Protein 3POP (pdb70)

InterPro domains:
  IPR006093 Oxygen oxidoreductase covalent FAD-binding site [PS00862] (32-65)
  IPR006094 FAD linked oxidase, N-terminal [PF01565] (33-160)
  IPR012951 Berberine/berberine-like [PF08031] (444-496)
  IPR016166 FAD-binding domain, PCMH-type [PS51387] (28-208)
  IPR016169 FAD-binding, type PCMH, subdomain 2 [G3DSA:3.30.465.10] (14-486)
  IPR036318 FAD-binding, type PCMH-like superfamily [SSF56176] (8-204)
  IPR050416 FAD-linked Oxidoreductases in Biosynthetic Pathways [PTHR42973] (25-492)

Sequence (1972 aa):
PPFTVGREDPRYIELSHSDNHRFVVEPEEFFLPATPDDVVASLQKAVTEGRGVACRSSGGHCGQDFVGTPRRDLVLDLHNLHAIGPAADGAGVRVGSGATVDQVQKALFRRWNAALPLGACSAVGMGGLVAGGGYGPLSRQLGLVVDHLHAVEVAVVDESRTVRLVTARADDTGDLGELFWAHTGGGGGNFGVVTAYEFRSPEHLATEPVGLPRAAGRLHVQKVVFPWAMIDETSFVTVMRRFFEWHERHSEPGSPESSLFATFFVNHVSSGVLQLMVQQDADVDPEGEILARFVASLTEGTGVVGIPRGGVMSWLTGTRYMSQADCGDVMGARSASKSAYHRAAPTDEQLSVLHRHLHADHPGQASYVMFNSYGGEINRRGPSDAAVPQRDSVVKSSWFSAWQDAELDELHLGWLRGLYEEFFAGTGGVPVTGGRTDGCYINYPDADLLDPARNRSGEPWHHLYYKDNYARLRSAKRAWDPLNTFHHSMSIGLPPFTVGREDPRYIELSHSDNHRFVVEPEEFFLPATPDDVVASLQKAVTEGRGVACRSSGGHCGQDFVGTPRRDLVLDLHNLHAIGPAADGAGVRVGSGATVDQVQKALFRRWNAALPLGACSAVGMGGLVAGGGYGPLSRQLGLVVDHLHAVEVAVVDESSRTVRLVTARADDTGDLGELFWAHTGGGGGNFGVVTAYEFRSPEHLATEPVGLPRAAGRLHVQKVVFPWAMIDETSFVTVMRRFFEWHERHSEPGSPESSLFATFFVNHVSSGVLQLMVQQDADVDPEGEILARFVASLTEGTGVVGIPRGGVMSWLTGTRYMSQADCGDVMGARSASKSAYHRAAPTDEQLSVLHRHLHADHPGQASYVMFNSYGGEINRRGPSDAAVPQRDSVVKSSSWFSAWQDAELDELHLGWLRGLYEEFFAGTGGVPVTGGRTDGCYINYPDADLLDDPARNRSGEPWHHLYYKDNYARLRSAKRAWDPLNTFHHSMSIGLPPFTVGREDPRYIELSHSDNHRFVVEPEEFFLPATPDDVVASLQKAVTEGRGVACRSSGGHCGQDFVGTPRRDLVLDLHNLHAIGPAADGAGVRVGSGATVDQVQKALFRRWNAALPLGACSAVGMGGLVAGGGYGPLSRQLGLVVDHLHAVEVAVVDESRTVRLVTARADDTGDLGELFWAHTGGGGGNFGVVTAYEFRSPEHLATEPVGLPRAAGRLHVQKVVFPWAMIDETSFVTVMRRFFEWHERHSEPGSPESSLFATFFVNHVSSGVLQLMVQQDADVDPEGEILARFVASLTEGTGVVGIPRGGVMSWLTGTRYMSQADCGDVMGARSASKSAYHRAAPTDEQLSVLHRHLHADHPGQASYVMFNSYGGEINRRGPSDAAVPQRDSVVKSSWFSAWQDAELDELHLGWLRGLYEEFFAGTGGVPVTGGRTDGCYINYPDADLLDPARNRSGEPWHHLYYKDNYARLRSAKRAWDPLNTFHHSMSIGLPPFTVGREDPRYIELSHSDNHRFVVEPEEFFLPATPDDVVASLQKAVTEGRGVACRSSGGHCGQDFVGTPRRDLVLDLHNLHAIGPAADGAGVRVGSGATVDQVQKALFRRWNAALPLGACSAVGMGGLVAGGGYGPLSRQLGLVVDHLHAVEVAVVDESRTVRLVTARADDTGDLGELFWAHTGGGGGNFGVVTAYEFRSPEHLATEPVGLPRAAGRLHVQKVVFPWAMIDETSFVTVMRRFFEWHERHSEPGSPESSLFATFFVNHVSSGVLQLMVQQDADVDPEGEILARFVASLTEGTGVVGIPRGGVMSWLTGTRYMSQADCGDVMGARSASKSAYHRAAPTDEQLSVLHRHLHADHPGQASYVMFNSYGGEINRRGPSDAAVPQRDSVVKSSWFSAWQDAELDELHLGWLRGLYEEFFAGTGGVPVTGGRTDGCYINYPDADLLDPARNRSGEPWHHLYYKDNYARLRSAKRAWDPLNTFHHSMSIGL

Nearest PDB structures (foldseek):
  3pqb-assembly1_A  TM=1.002E+00  e=0.000E+00  Streptomyces griseoflavus
  2y3s-assembly1_B  TM=9.707E-01  e=9.683E-64  Streptomyces sp. 307-9
  2y3s-assembly1_A  TM=9.681E-01  e=8.863E-63  Streptomyces sp. 307-9
  2y3r-assembly1_A  TM=9.620E-01  e=2.522E-62  Streptomyces sp. 307-9
  2y3r-assembly2_C  TM=9.665E-01  e=1.411E-61  Streptomyces sp. 307-9

Organism: NCBI:txid35619

Secondary structure (DSSP, 8-state):
--EEEETTSTTHHHHT--S-TTS----SEEEE-SSHHHHHHHHHHHHHTT--EEEESS---SSSTTTSS--SEEEE-TT---EEE-TTSSSEEEETT-BHHHHHHHHHHHHSB-----SBTT-BHHHHHHH----TTHHHH--GGGGEEEEEEEEE-TTS-EEEEEEETT--HHHHHHHHHTTTS-TTSS-EEEEEEE---TTT-BTTTTBPBPPSEEEEEEEEEEGGG--HHHHHHHHHHHHHHHHHS--TT-GGGGEEEEEEEE-GGG-EEEEEEEEETTT-TT-HHHHHHHHHHHTTSS---EEEEEEEEHHHHHHHT-B-S-GGGTT-EEEEEEEEESSPPPHHHHHHHHHHHTSSS--TTEEEEEEE--GGGGGS-TTTSS----S-SEEEEEEEEES-GGGHHHHHHHHHHHHHHHTGGGTTS--TTSSB----TTS--GGGG-TTT--SS--HHHHHHGGGHHHHHHHHHHH-TT--S--TTPPP-/--EEEETTSTTHHHHT--SSTTS----SEEEE-SSHHHHHHHHHHHHHTT--EEEESS---SSSTTTSS--SEEEE-TT---EEE-TTSSSEEEETT-BHHHHHHHHHHHHSB-----SBTT-BHHHHHHH----TTHHHH--GGGGEEEEEEEEE-TTS-EEEEEEETT--HHHHHHHHHTTTS-TTSS-EEEEEEE---TTT-BTTTTBPBPPSEEEEEEEEEEGGG--HHHHHHHHHHHHHHHHHS-STT-GGGGEEEEEEEE-GGG-EEEEEEEEETTT-TT-HHHHHHHHHHHTTSS---EEEEEEEEHHHHHHHT-B-S-GGGTT-EEEEEEEEESSPPPHHHHHHHHHHHTSSS--TTEEEEEEE--GGGGGS-TTTSS----S-SEEEEEEEEES-GGGHHHHHHHHHHHHHHHTGGGTTS--TTSSB----TTS--GGGG-TTT--SS--HHHHHHGGGHHHHHHHHHHH-TT--S--TTPPP-/--EEEETTSTTHHHHT--SSTTS----SEEEE-SSHHHHHHHHHHHHHTT--EEEESS---SSSTTTSS--SEEEE-TT---EEE-TTSSSEEEETT-BHHHHHHHHHHHHSB-----SBTT-BHHHHHHH----TTHHHH--GGGGEEEEEEEEE-TTS-EEEEEEETT--HHHHHHHHHTTTS-TTSS-EEEEEEE---TTT-BTTTTBPBPPSEEEEEEEEEEGGG--HHHHHHHHHHHHHHHHHS-STT-GGGGEEEEEEEE-GGG-EEEEEEEEETTT-TT-HHHHHHHHHHHTTT----EEEEEEEEHHHHHHHT-B-S-GGGTT-EEEEEEEEESSPPPHHHHHHHHHHHTSSS--TTEEEEEEE--GGGGGS-TTTSS----S-SEEEEEEEEES-GGGHHHHHHHHHHHHHHHTGGGTTS--TTSSB----TTS--GGGG-TTT--SS--HHHHHHGGGHHHHHHHHHHH-TT--S--TTPPP-/--EEEETTSTTHHHHT--SSTTS----SEEEE-SSHHHHHHHHHHHHHTT--EEEESS---SSSTTTSS--SEEEE-TT---EEE-SSSSSEEEETT-BHHHHHHHHHHHHSB-----SBTT-BHHHHHHH----TTHHHH--GGGGEEEEEEEEE-TTS-EEEEEEETT--HHHHHHHHHTTTS-TTSS-EEEEEEE---TTT-BTTTTBPBPPSEEEEEEEEEEGGG--HHHHHHHHHHHHHHHHHS--TT-GGGGEEEEEEEE-GGG-EEEEEEEEETTT-TT-HHHHHHHHHHHSSSS---EEEEEEEEHHHHHHHT-B-S-GGGTT-EEEEEEEEESSPPPHHHHHHHHHHHTSSS--TTEEEEEEE--GGGGGS-TTTSS----S-SEEEEEEEEES-GGGHHHHHHHHHHHHHHHTGGGTTS--TTSSB----TTS--GGGG-TTT--SS--HHHHHHGGGHHHHHHHHHHH-TT--S--TTPPP-

Structure (mmCIF, N/CA/C/O backbone):
data_3POP
#
_entry.id   3POP
#
_cell.length_a   68.075
_cell.length_b   115.829
_cell.length_c   290.104
_cell.angle_alpha   90.00
_cell.angle_beta   90.00
_cell.angle_gamma   90.00
#
_symmetry.space_group_name_H-M   'P 21 21 21'
#
loop_
_entity.id
_entity.type
_entity.pdbx_description
1 polymer 'GilR oxidase'
2 non-polymer 'FLAVIN-ADENINE DINUCLEOTIDE'
3 water water
#
loop_
_atom_site.group_PDB
_atom_site.id
_atom_site.type_symbol
_atom_site.label_atom_id
_atom_site.label_alt_id
_atom_site.label_comp_id
_atom_site.label_asym_id
_atom_site.label_entity_id
_atom_site.label_seq_id
_atom_site.pdbx_PDB_ins_code
_atom_site.Cartn_x
_atom_site.Cartn_y
_atom_site.Cartn_z
_atom_site.occupancy
_atom_site.B_iso_or_equiv
_atom_site.auth_seq_id
_atom_site.auth_comp_id
_atom_site.auth_asym_id
_atom_site.auth_atom_id
_atom_site.pdbx_PDB_model_num
ATOM 1 N N . PRO A 1 9 ? 36.438 -4.327 10.828 1.00 75.61 6 PRO A N 1
ATOM 2 C CA . PRO A 1 9 ? 37.065 -4.046 9.534 1.00 76.62 6 PRO A CA 1
ATOM 3 C C . PRO A 1 9 ? 36.077 -4.201 8.385 1.00 68.17 6 PRO A C 1
ATOM 4 O O . PRO A 1 9 ? 34.952 -4.649 8.597 1.00 59.91 6 PRO A O 1
ATOM 8 N N . PRO A 1 10 ? 36.501 -3.831 7.181 1.00 58.42 7 PRO A N 1
ATOM 9 C CA . PRO A 1 10 ? 35.650 -3.951 5.994 1.00 45.86 7 PRO A CA 1
ATOM 10 C C . PRO A 1 10 ? 35.704 -5.361 5.421 1.00 48.16 7 PRO A C 1
ATOM 11 O O . PRO A 1 10 ? 36.772 -5.970 5.402 1.00 51.89 7 PRO A O 1
ATOM 15 N N . PHE A 1 11 ? 34.566 -5.871 4.962 1.00 38.25 8 PHE A N 1
ATOM 16 C CA . PHE A 1 11 ? 34.517 -7.207 4.382 1.00 43.58 8 PHE A CA 1
ATOM 17 C C . PHE A 1 11 ? 33.506 -7.305 3.245 1.00 41.31 8 PHE A C 1
ATOM 18 O O . PHE A 1 11 ? 32.680 -6.414 3.050 1.00 31.03 8 PHE A O 1
ATOM 26 N N . THR A 1 12 ? 33.584 -8.400 2.497 1.00 34.47 9 THR A N 1
ATOM 27 C CA . THR A 1 12 ? 32.736 -8.612 1.339 1.00 31.60 9 THR A CA 1
ATOM 28 C C . THR A 1 12 ? 31.870 -9.838 1.559 1.00 36.50 9 THR A C 1
ATOM 29 O O . THR A 1 12 ? 32.320 -10.817 2.139 1.00 38.41 9 THR A O 1
ATOM 33 N N . VAL A 1 13 ? 30.625 -9.783 1.095 1.00 26.16 10 VAL A N 1
ATOM 34 C CA . VAL A 1 13 ? 29.690 -10.892 1.231 1.00 23.26 10 VAL A CA 1
ATOM 35 C C . VAL A 1 13 ? 29.219 -11.319 -0.150 1.00 29.26 10 VAL A C 1
ATOM 36 O O . VAL A 1 13 ? 28.426 -10.634 -0.803 1.00 24.90 10 VAL A O 1
ATOM 40 N N . GLY A 1 14 ? 29.710 -12.463 -0.616 1.00 30.34 11 GLY A N 1
ATOM 41 C CA . GLY A 1 14 ? 29.369 -12.913 -1.947 1.00 28.71 11 GLY A CA 1
ATOM 42 C C . GLY A 1 14 ? 28.211 -13.877 -1.935 1.00 33.64 11 GLY A C 1
ATOM 43 O O . GLY A 1 14 ? 27.693 -14.222 -0.878 1.00 30.21 11 GLY A O 1
ATOM 44 N N . ARG A 1 15 ? 27.819 -14.331 -3.121 1.00 32.86 12 ARG A N 1
ATOM 45 C CA . ARG A 1 15 ? 26.648 -15.189 -3.295 1.00 27.91 12 ARG A CA 1
ATOM 46 C C . ARG A 1 15 ? 26.660 -16.489 -2.486 1.00 30.30 12 ARG A C 1
ATOM 47 O O . ARG A 1 15 ? 25.603 -17.042 -2.190 1.00 42.64 12 ARG A O 1
ATOM 55 N N . GLU A 1 16 ? 27.848 -16.980 -2.153 1.00 34.82 13 GLU A N 1
ATOM 56 C CA . GLU A 1 16 ? 27.973 -18.258 -1.458 1.00 39.66 13 GLU A CA 1
ATOM 57 C C . GLU A 1 16 ? 28.014 -18.096 0.059 1.00 39.68 13 GLU A C 1
ATOM 58 O O . GLU A 1 16 ? 27.951 -19.078 0.798 1.00 41.56 13 GLU A O 1
ATOM 64 N N . ASP A 1 17 ? 28.117 -16.853 0.514 1.00 32.77 14 ASP A N 1
ATOM 65 C CA . ASP A 1 17 ? 28.188 -16.548 1.945 1.00 30.82 14 ASP A CA 1
ATOM 66 C C . ASP A 1 17 ? 26.786 -16.636 2.527 1.00 30.42 14 ASP A C 1
ATOM 67 O O . ASP A 1 17 ? 25.836 -16.137 1.927 1.00 30.22 14 ASP A O 1
ATOM 72 N N . PRO A 1 18 ? 26.637 -17.282 3.696 1.00 34.51 15 PRO A N 1
ATOM 73 C CA . PRO A 1 18 ? 25.295 -17.439 4.267 1.00 28.86 15 PRO A CA 1
ATOM 74 C C . PRO A 1 18 ? 24.640 -16.091 4.607 1.00 25.63 15 PRO A C 1
ATOM 75 O O . PRO A 1 18 ? 23.415 -16.036 4.685 1.00 29.95 15 PRO A O 1
ATOM 79 N N . ARG A 1 19 ? 25.431 -15.037 4.782 1.00 24.50 16 ARG A N 1
ATOM 80 C CA . ARG A 1 19 ? 24.859 -13.734 5.158 1.00 21.17 16 ARG A CA 1
ATOM 81 C C . ARG A 1 19 ? 24.182 -13.084 3.956 1.00 23.49 16 ARG A C 1
ATOM 82 O O . ARG A 1 19 ? 23.407 -12.139 4.093 1.00 24.44 16 ARG A O 1
ATOM 90 N N . TYR A 1 20 ? 24.450 -13.614 2.764 1.00 22.00 17 TYR A N 1
ATOM 91 C CA . TYR A 1 20 ? 23.924 -12.996 1.549 1.00 22.36 17 TYR A CA 1
ATOM 92 C C . TYR A 1 20 ? 22.407 -13.006 1.524 1.00 22.39 17 TYR A C 1
ATOM 93 O O . TYR A 1 20 ? 21.782 -12.081 1.019 1.00 21.75 17 TYR A O 1
ATOM 102 N N . ILE A 1 21 ? 21.809 -14.060 2.071 1.00 26.43 18 ILE A N 1
ATOM 103 C CA . ILE A 1 21 ? 20.356 -14.170 2.086 1.00 26.22 18 ILE A CA 1
ATOM 104 C C . ILE A 1 21 ? 19.687 -13.013 2.829 1.00 24.50 18 ILE A C 1
ATOM 105 O O . ILE A 1 21 ? 18.762 -12.399 2.303 1.00 22.79 18 ILE A O 1
ATOM 110 N N . GLU A 1 22 ? 20.161 -12.716 4.033 1.00 23.34 19 GLU A N 1
ATOM 111 C CA . GLU A 1 22 ? 19.647 -11.573 4.789 1.00 22.29 19 GLU A CA 1
ATOM 112 C C . GLU A 1 22 ? 19.884 -10.259 4.031 1.00 21.70 19 GLU A C 1
ATOM 113 O O . GLU A 1 22 ? 18.969 -9.432 3.908 1.00 20.68 19 GLU A O 1
ATOM 119 N N . LEU A 1 23 ? 21.094 -10.075 3.501 1.00 20.56 20 LEU A N 1
ATOM 120 C CA . LEU A 1 23 ? 21.428 -8.824 2.818 1.00 19.68 20 LEU A CA 1
ATOM 121 C C . LEU A 1 23 ? 20.612 -8.642 1.543 1.00 21.66 20 LEU A C 1
ATOM 122 O O . LEU A 1 23 ? 20.418 -7.515 1.072 1.00 23.77 20 LEU A O 1
ATOM 127 N N . SER A 1 24 ? 20.082 -9.729 0.992 1.00 18.50 21 SER A N 1
ATOM 128 C CA . SER A 1 24 ? 19.383 -9.610 -0.289 1.00 19.13 21 SER A CA 1
ATOM 129 C C . SER A 1 24 ? 17.995 -8.997 -0.129 1.00 27.47 21 SER A C 1
ATOM 130 O O . SER A 1 24 ? 17.290 -8.757 -1.113 1.00 31.50 21 SER A O 1
ATOM 133 N N . HIS A 1 25 ? 17.604 -8.761 1.118 1.00 26.42 22 HIS A N 1
ATOM 134 C CA . HIS A 1 25 ? 16.312 -8.150 1.411 1.00 28.20 22 HIS A CA 1
ATOM 135 C C . HIS A 1 25 ? 16.559 -6.776 2.005 1.00 22.79 22 HIS A C 1
ATOM 136 O O . HIS A 1 25 ? 17.390 -6.641 2.905 1.00 30.11 22 HIS A O 1
ATOM 143 N N . SER A 1 26 ? 15.847 -5.765 1.515 1.00 20.43 23 SER A N 1
ATOM 144 C CA . SER A 1 26 ? 15.766 -4.493 2.241 1.00 16.60 23 SER A CA 1
ATOM 145 C C . SER A 1 26 ? 14.475 -4.568 3.026 1.00 18.89 23 SER A C 1
ATOM 146 O O . SER A 1 26 ? 13.873 -5.634 3.116 1.00 23.27 23 SER A O 1
ATOM 149 N N . ASP A 1 27 ? 14.021 -3.453 3.587 1.00 16.14 24 ASP A N 1
ATOM 150 C CA . ASP A 1 27 ? 12.822 -3.528 4.410 1.00 15.89 24 ASP A CA 1
ATOM 151 C C . ASP A 1 27 ? 11.597 -4.006 3.647 1.00 17.38 24 ASP A C 1
ATOM 152 O O . ASP A 1 27 ? 10.799 -4.782 4.196 1.00 16.58 24 ASP A O 1
ATOM 157 N N . ASN A 1 28 ? 11.424 -3.532 2.410 1.00 17.56 25 ASN A N 1
ATOM 158 C CA . ASN A 1 28 ? 10.248 -3.878 1.606 1.00 16.25 25 ASN A CA 1
ATOM 159 C C . ASN A 1 28 ? 10.521 -5.179 0.858 1.00 17.40 25 ASN A C 1
ATOM 160 O O . ASN A 1 28 ? 11.334 -5.216 -0.062 1.00 17.51 25 ASN A O 1
ATOM 165 N N . HIS A 1 29 ? 9.855 -6.254 1.268 1.00 15.77 26 HIS A N 1
ATOM 166 C CA . HIS A 1 29 ? 10.157 -7.549 0.691 1.00 15.53 26 HIS A CA 1
ATOM 167 C C . HIS A 1 29 ? 9.561 -7.770 -0.704 1.00 22.65 26 HIS A C 1
ATOM 168 O O . HIS A 1 29 ? 9.725 -8.844 -1.279 1.00 23.94 26 HIS A O 1
ATOM 175 N N . ARG A 1 30 ? 8.883 -6.766 -1.266 1.00 19.83 27 ARG A N 1
ATOM 176 C CA . ARG A 1 30 ? 8.490 -6.853 -2.678 1.00 21.98 27 ARG A CA 1
ATOM 177 C C . ARG A 1 30 ? 9.689 -6.875 -3.606 1.00 26.22 27 ARG A C 1
ATOM 178 O O . ARG A 1 30 ? 9.583 -7.290 -4.764 1.00 26.38 27 ARG A O 1
ATOM 186 N N . PHE A 1 31 ? 10.832 -6.398 -3.122 1.00 21.42 28 PHE A N 1
ATOM 187 C CA . PHE A 1 31 ? 11.988 -6.232 -3.990 1.00 25.42 28 PHE A CA 1
ATOM 188 C C . PHE A 1 31 ? 13.147 -7.048 -3.451 1.00 30.79 28 PHE A C 1
ATOM 189 O O . PHE A 1 31 ? 13.231 -7.318 -2.261 1.00 36.84 28 PHE A O 1
ATOM 197 N N . VAL A 1 32 ? 14.037 -7.464 -4.342 1.00 26.39 29 VAL A N 1
ATOM 198 C CA . VAL A 1 32 ? 15.200 -8.236 -3.936 1.00 27.49 29 VAL A CA 1
ATOM 199 C C . VAL A 1 32 ? 16.465 -7.536 -4.401 1.00 31.46 29 VAL A C 1
ATOM 200 O O . VAL A 1 32 ? 16.478 -6.901 -5.453 1.00 29.99 29 VAL A O 1
ATOM 204 N N . VAL A 1 33 ? 17.526 -7.646 -3.611 1.00 25.36 30 VAL A N 1
ATOM 205 C CA . VAL A 1 33 ? 18.785 -7.026 -3.974 1.00 21.64 30 VAL A CA 1
ATOM 206 C C . VAL A 1 33 ? 19.802 -8.139 -4.147 1.00 26.98 30 VAL A C 1
ATOM 207 O O . VAL A 1 33 ? 20.270 -8.706 -3.155 1.00 26.77 30 VAL A O 1
ATOM 211 N N . GLU A 1 34 ? 20.144 -8.445 -5.400 1.00 22.60 31 GLU A N 1
ATOM 212 C CA . GLU A 1 34 ? 20.988 -9.605 -5.693 1.00 23.05 31 GLU A CA 1
ATOM 213 C C . GLU A 1 34 ? 22.198 -9.249 -6.552 1.00 27.38 31 GLU A C 1
ATOM 214 O O . GLU A 1 34 ? 22.241 -9.546 -7.744 1.00 33.06 31 GLU A O 1
ATOM 220 N N . PRO A 1 35 ? 23.193 -8.611 -5.938 1.00 27.12 32 PRO A N 1
ATOM 221 C CA . PRO A 1 35 ? 24.404 -8.246 -6.670 1.00 21.40 32 PRO A CA 1
ATOM 222 C C . PRO A 1 35 ? 25.349 -9.440 -6.717 1.00 23.73 32 PRO A C 1
ATOM 223 O O . PRO A 1 35 ? 25.034 -10.482 -6.142 1.00 24.76 32 PRO A O 1
ATOM 227 N N . GLU A 1 36 ? 26.476 -9.308 -7.404 1.00 23.84 33 GLU A N 1
ATOM 228 C CA . GLU A 1 36 ? 27.491 -10.353 -7.313 1.00 25.03 33 GLU A CA 1
ATOM 229 C C . GLU A 1 36 ? 28.058 -10.369 -5.901 1.00 29.29 33 GLU A C 1
ATOM 230 O O . GLU A 1 36 ? 28.398 -11.427 -5.367 1.00 30.96 33 GLU A O 1
ATOM 236 N N . GLU A 1 37 ? 28.166 -9.191 -5.287 1.00 25.95 34 GLU A N 1
ATOM 237 C CA . GLU A 1 37 ? 28.600 -9.130 -3.898 1.00 26.64 34 GLU A CA 1
ATOM 238 C C . GLU A 1 37 ? 28.179 -7.841 -3.197 1.00 26.47 34 GLU A C 1
ATOM 239 O O . GLU A 1 37 ? 27.971 -6.802 -3.840 1.00 23.07 34 GLU A O 1
ATOM 245 N N . PHE A 1 38 ? 28.056 -7.929 -1.880 1.00 22.17 35 PHE A N 1
ATOM 246 C CA . PHE A 1 38 ? 27.885 -6.759 -1.032 1.00 24.80 35 PHE A CA 1
ATOM 247 C C . PHE A 1 38 ? 29.228 -6.421 -0.428 1.00 25.61 35 PHE A C 1
ATOM 248 O O . PHE A 1 38 ? 29.975 -7.315 -0.024 1.00 29.22 35 PHE A O 1
ATOM 256 N N . PHE A 1 39 ? 29.554 -5.141 -0.371 1.00 26.11 36 PHE A N 1
ATOM 257 C CA . PHE A 1 39 ? 30.749 -4.710 0.335 1.00 20.84 36 PHE A CA 1
ATOM 258 C C . PHE A 1 39 ? 30.306 -3.901 1.536 1.00 26.71 36 PHE A C 1
ATOM 259 O O . PHE A 1 39 ? 29.431 -3.048 1.407 1.00 23.11 36 PHE A O 1
ATOM 267 N N . LEU A 1 40 ? 30.903 -4.181 2.695 1.00 23.28 37 LEU A N 1
ATOM 268 C CA . LEU A 1 40 ? 30.570 -3.482 3.936 1.00 21.73 37 LEU A CA 1
ATOM 269 C C . LEU A 1 40 ? 31.742 -2.645 4.417 1.00 29.32 37 LEU A C 1
ATOM 270 O O . LEU A 1 40 ? 32.573 -3.114 5.197 1.00 32.97 37 LEU A O 1
ATOM 275 N N . PRO A 1 41 ? 31.822 -1.396 3.942 1.00 26.23 38 PRO A N 1
ATOM 276 C CA . PRO A 1 41 ? 32.937 -0.493 4.268 1.00 23.34 38 PRO A CA 1
ATOM 277 C C . PRO A 1 41 ? 32.927 -0.128 5.741 1.00 32.48 38 PRO A C 1
ATOM 278 O O . PRO A 1 41 ? 31.856 -0.125 6.353 1.00 30.04 38 PRO A O 1
ATOM 282 N N . ALA A 1 42 ? 34.095 0.170 6.301 1.00 30.55 39 ALA A N 1
ATOM 283 C CA . ALA A 1 42 ? 34.180 0.629 7.678 1.00 29.32 39 ALA A CA 1
ATOM 284 C C . ALA A 1 42 ? 34.451 2.125 7.747 1.00 32.34 39 ALA A C 1
ATOM 285 O O . ALA A 1 42 ? 34.156 2.759 8.757 1.00 32.99 39 ALA A O 1
ATOM 287 N N . THR A 1 43 ? 35.023 2.688 6.682 1.00 30.99 40 THR A N 1
ATOM 288 C CA . THR A 1 43 ? 35.401 4.096 6.667 1.00 26.96 40 THR A CA 1
ATOM 289 C C . THR A 1 43 ? 35.063 4.736 5.330 1.00 26.09 40 THR A C 1
ATOM 290 O O . THR A 1 43 ? 34.843 4.045 4.348 1.00 26.37 40 THR A O 1
ATOM 294 N N . PRO A 1 44 ? 35.022 6.071 5.287 1.00 29.55 41 PRO A N 1
ATOM 295 C CA . PRO A 1 44 ? 34.852 6.731 3.992 1.00 24.82 41 PRO A CA 1
ATOM 296 C C . PRO A 1 44 ? 35.916 6.299 2.971 1.00 28.48 41 PRO A C 1
ATOM 297 O O . PRO A 1 44 ? 35.618 6.160 1.785 1.00 31.08 41 PRO A O 1
ATOM 301 N N . ASP A 1 45 ? 37.149 6.086 3.416 1.00 30.47 42 ASP A N 1
ATOM 302 C CA . ASP A 1 45 ? 38.207 5.669 2.490 1.00 34.71 42 ASP A CA 1
ATOM 303 C C . ASP A 1 45 ? 37.911 4.307 1.858 1.00 32.81 42 ASP A C 1
ATOM 304 O O . ASP A 1 45 ? 38.209 4.083 0.684 1.00 34.35 42 ASP A O 1
ATOM 309 N N . ASP A 1 46 ? 37.326 3.406 2.642 1.00 26.31 43 ASP A N 1
ATOM 310 C CA . ASP A 1 46 ? 36.896 2.101 2.146 1.00 26.75 43 ASP A CA 1
ATOM 311 C C . ASP A 1 46 ? 35.865 2.268 1.042 1.00 29.20 43 ASP A C 1
ATOM 312 O O . ASP A 1 46 ? 35.887 1.540 0.052 1.00 29.90 43 ASP A O 1
ATOM 317 N N . VAL A 1 47 ? 34.944 3.210 1.223 1.00 26.57 44 VAL A N 1
ATOM 318 C CA . VAL A 1 47 ? 33.951 3.487 0.190 1.00 24.05 44 VAL A CA 1
ATOM 319 C C . VAL A 1 47 ? 34.627 3.939 -1.095 1.00 26.25 44 VAL A C 1
ATOM 320 O O . VAL A 1 47 ? 34.317 3.440 -2.168 1.00 28.08 44 VAL A O 1
ATOM 324 N N . VAL A 1 48 ? 35.548 4.890 -0.984 1.00 27.25 45 VAL A N 1
ATOM 325 C CA . VAL A 1 48 ? 36.215 5.425 -2.168 1.00 25.80 45 VAL A CA 1
ATOM 326 C C . VAL A 1 48 ? 36.960 4.317 -2.923 1.00 27.22 45 VAL A C 1
ATOM 327 O O . VAL A 1 48 ? 36.831 4.182 -4.140 1.00 26.69 45 VAL A O 1
ATOM 331 N N . ALA A 1 49 ? 37.705 3.499 -2.184 1.00 27.53 46 ALA A N 1
ATOM 332 C CA . ALA A 1 49 ? 38.512 2.444 -2.794 1.00 32.53 46 ALA A CA 1
ATOM 333 C C . ALA A 1 49 ? 37.643 1.385 -3.460 1.00 30.79 46 ALA A C 1
ATOM 334 O O . ALA A 1 49 ? 37.981 0.852 -4.522 1.00 28.56 46 ALA A O 1
ATOM 336 N N . SER A 1 50 ? 36.514 1.081 -2.834 1.00 30.00 47 SER A N 1
ATOM 337 C CA . SER A 1 50 ? 35.599 0.095 -3.382 1.00 26.83 47 SER A CA 1
ATOM 338 C C . SER A 1 50 ? 34.933 0.581 -4.664 1.00 28.65 47 SER A C 1
ATOM 339 O O . SER A 1 50 ? 34.824 -0.163 -5.642 1.00 29.03 47 SER A O 1
ATOM 342 N N . LEU A 1 51 ? 34.494 1.835 -4.654 1.00 26.23 48 LEU A N 1
ATOM 343 C CA . LEU A 1 51 ? 33.864 2.435 -5.820 1.00 22.72 48 LEU A CA 1
ATOM 344 C C . LEU A 1 51 ? 34.856 2.541 -6.970 1.00 23.96 48 LEU A C 1
ATOM 345 O O . LEU A 1 51 ? 34.516 2.277 -8.122 1.00 28.86 48 LEU A O 1
ATOM 350 N N . GLN A 1 52 ? 36.084 2.931 -6.650 1.00 29.00 49 GLN A N 1
ATOM 351 C CA . GLN A 1 52 ? 37.114 3.114 -7.667 1.00 26.60 49 GLN A CA 1
ATOM 352 C C . GLN A 1 52 ? 37.384 1.811 -8.410 1.00 30.80 49 GLN A C 1
ATOM 353 O O . GLN A 1 52 ? 37.383 1.776 -9.646 1.00 32.32 49 GLN A O 1
ATOM 359 N N . LYS A 1 53 ? 37.592 0.735 -7.660 1.00 31.01 50 LYS A N 1
ATOM 360 C CA . LYS A 1 53 ? 37.816 -0.570 -8.265 1.00 33.13 50 LYS A CA 1
ATOM 361 C C . LYS A 1 53 ? 36.662 -0.957 -9.184 1.00 37.10 50 LYS A C 1
ATOM 362 O O . LYS A 1 53 ? 36.878 -1.465 -10.282 1.00 32.73 50 LYS A O 1
ATOM 368 N N . ALA A 1 54 ? 35.435 -0.713 -8.732 1.00 31.71 51 ALA A N 1
ATOM 369 C CA . ALA A 1 54 ? 34.262 -1.068 -9.507 1.00 33.50 51 ALA A CA 1
ATOM 370 C C . ALA A 1 54 ? 34.133 -0.252 -10.787 1.00 31.94 51 ALA A C 1
ATOM 371 O O . ALA A 1 54 ? 33.884 -0.797 -11.858 1.00 29.32 51 ALA A O 1
ATOM 373 N N . VAL A 1 55 ? 34.275 1.065 -10.687 1.00 26.98 52 VAL A N 1
ATOM 374 C CA . VAL A 1 55 ? 34.057 1.885 -11.871 1.00 25.40 52 VAL A CA 1
ATOM 375 C C . VAL A 1 55 ? 35.180 1.661 -12.887 1.00 34.21 52 VAL A C 1
ATOM 376 O O . VAL A 1 55 ? 34.947 1.691 -14.087 1.00 35.33 52 VAL A O 1
ATOM 380 N N . THR A 1 56 ? 36.388 1.400 -12.401 1.00 29.17 53 THR A N 1
ATOM 381 C CA . THR A 1 56 ? 37.501 1.134 -13.305 1.00 37.77 53 THR A CA 1
ATOM 382 C C . THR A 1 56 ? 37.223 -0.124 -14.121 1.00 42.46 53 THR A C 1
ATOM 383 O O . THR A 1 56 ? 37.514 -0.177 -15.313 1.00 42.31 53 THR A O 1
ATOM 387 N N . GLU A 1 57 ? 36.630 -1.125 -13.480 1.00 36.04 54 GLU A N 1
ATOM 388 C CA . GLU A 1 57 ? 36.327 -2.395 -14.139 1.00 38.04 54 GLU A CA 1
ATOM 389 C C . GLU A 1 57 ? 34.970 -2.401 -14.833 1.00 42.52 54 GLU A C 1
ATOM 390 O O . GLU A 1 57 ? 34.530 -3.435 -15.328 1.00 47.70 54 GLU A O 1
ATOM 396 N N . GLY A 1 58 ? 34.309 -1.250 -14.872 1.00 34.35 55 GLY A N 1
ATOM 397 C CA . GLY A 1 58 ? 33.032 -1.131 -15.555 1.00 38.41 55 GLY A CA 1
ATOM 398 C C . GLY A 1 58 ? 31.873 -1.832 -14.863 1.00 44.86 55 GLY A C 1
ATOM 399 O O . GLY A 1 58 ? 30.858 -2.118 -15.498 1.00 39.26 55 GLY A O 1
ATOM 400 N N . ARG A 1 59 ? 32.008 -2.096 -13.565 1.00 30.22 56 ARG A N 1
ATOM 401 C CA . ARG A 1 59 ? 30.955 -2.785 -12.808 1.00 29.60 56 ARG A CA 1
ATOM 402 C C . ARG A 1 59 ? 29.884 -1.801 -12.298 1.00 34.64 56 ARG A C 1
ATOM 403 O O . ARG A 1 59 ? 30.199 -0.680 -11.914 1.00 31.33 56 ARG A O 1
ATOM 411 N N . GLY A 1 60 ? 28.628 -2.225 -12.312 1.00 24.97 57 GLY A N 1
ATOM 412 C CA . GLY A 1 60 ? 27.529 -1.390 -11.854 1.00 27.65 57 GLY A CA 1
ATOM 413 C C . GLY A 1 60 ? 27.426 -1.389 -10.340 1.00 28.55 57 GLY A C 1
ATOM 414 O O . GLY A 1 60 ? 27.566 -2.434 -9.709 1.00 23.88 57 GLY A O 1
ATOM 415 N N . VAL A 1 61 ? 27.185 -0.215 -9.758 1.00 20.01 58 VAL A N 1
ATOM 416 C CA . VAL A 1 61 ? 27.186 -0.092 -8.295 1.00 18.44 58 VAL A CA 1
ATOM 417 C C . VAL A 1 61 ? 25.929 0.603 -7.796 1.00 23.46 58 VAL A C 1
ATOM 418 O O . VAL A 1 61 ? 25.290 1.346 -8.535 1.00 21.32 58 VAL A O 1
ATOM 422 N N . ALA A 1 62 ? 25.592 0.352 -6.534 1.00 18.38 59 ALA A N 1
ATOM 423 C CA . ALA A 1 62 ? 24.589 1.143 -5.811 1.00 19.60 59 ALA A CA 1
ATOM 424 C C . ALA A 1 62 ? 24.943 1.062 -4.337 1.00 19.96 59 ALA A C 1
ATOM 425 O O . ALA A 1 62 ? 25.782 0.250 -3.941 1.00 21.46 59 ALA A O 1
ATOM 427 N N . CYS A 1 63 ? 24.353 1.928 -3.513 1.00 15.48 60 CYS A N 1
ATOM 428 C CA . CYS A 1 63 ? 24.593 1.826 -2.086 1.00 17.01 60 CYS A CA 1
ATOM 429 C C . CYS A 1 63 ? 23.281 1.686 -1.320 1.00 20.01 60 CYS A C 1
ATOM 430 O O . CYS A 1 63 ? 22.210 1.867 -1.874 1.00 16.13 60 CYS A O 1
ATOM 433 N N . ARG A 1 64 ? 23.381 1.320 -0.052 1.00 16.40 61 ARG A N 1
ATOM 434 C CA . ARG A 1 64 ? 22.208 1.187 0.790 1.00 14.57 61 ARG A CA 1
ATOM 435 C C . ARG A 1 64 ? 22.605 1.601 2.192 1.00 16.32 61 ARG A C 1
ATOM 436 O O . ARG A 1 64 ? 23.695 1.259 2.660 1.00 19.25 61 ARG A O 1
ATOM 444 N N A SER A 1 65 ? 21.741 2.362 2.853 0.48 12.76 62 SER A N 1
ATOM 445 N N B SER A 1 65 ? 21.731 2.344 2.867 0.52 12.80 62 SER A N 1
ATOM 446 C CA A SER A 1 65 ? 21.959 2.675 4.254 0.48 14.62 62 SER A CA 1
ATOM 447 C CA B SER A 1 65 ? 21.980 2.728 4.254 0.52 13.02 62 SER A CA 1
ATOM 448 C C A SER A 1 65 ? 20.958 1.886 5.084 0.48 16.35 62 SER A C 1
ATOM 449 C C B SER A 1 65 ? 21.030 1.985 5.196 0.52 15.31 62 SER A C 1
ATOM 450 O O A SER A 1 65 ? 21.202 0.733 5.448 0.48 13.81 62 SER A O 1
ATOM 451 O O B SER A 1 65 ? 21.390 0.949 5.750 0.52 22.09 62 SER A O 1
ATOM 456 N N . GLY A 1 66 ? 19.813 2.498 5.368 1.00 13.55 63 GLY A N 1
ATOM 457 C CA . GLY A 1 66 ? 18.842 1.831 6.231 1.00 13.85 63 GLY A CA 1
ATOM 458 C C . GLY A 1 66 ? 17.931 0.819 5.545 1.00 15.57 63 GLY A C 1
ATOM 459 O O . GLY A 1 66 ? 17.213 0.048 6.204 1.00 15.49 63 GLY A O 1
ATOM 460 N N . GLY A 1 67 ? 17.939 0.797 4.218 1.00 14.39 64 GLY A N 1
ATOM 461 C CA . GLY A 1 67 ? 17.102 -0.152 3.515 1.00 15.65 64 GLY A CA 1
ATOM 462 C C . GLY A 1 67 ? 15.624 0.170 3.475 1.00 15.73 64 GLY A C 1
ATOM 463 O O . GLY A 1 67 ? 14.801 -0.700 3.163 1.00 15.57 64 GLY A O 1
ATOM 464 N N . HIS A 1 68 ? 15.257 1.407 3.789 1.00 11.87 65 HIS A N 1
ATOM 465 C CA . HIS A 1 68 ? 13.832 1.738 3.814 1.00 10.21 65 HIS A CA 1
ATOM 466 C C . HIS A 1 68 ? 13.163 2.184 2.498 1.00 13.47 65 HIS A C 1
ATOM 467 O O . HIS A 1 68 ? 11.992 2.560 2.485 1.00 16.79 65 HIS A O 1
ATOM 474 N N . CYS A 1 69 ? 13.890 2.121 1.387 1.00 11.27 66 CYS A N 1
ATOM 475 C CA . CYS A 1 69 ? 13.371 2.595 0.110 1.00 12.35 66 CYS A CA 1
ATOM 476 C C . CYS A 1 69 ? 11.989 2.046 -0.173 1.00 15.55 66 CYS A C 1
ATOM 477 O O . CYS A 1 69 ? 11.761 0.864 -0.012 1.00 15.28 66 CYS A O 1
ATOM 480 N N . GLY A 1 70 ? 11.062 2.910 -0.588 1.00 15.39 67 GLY A N 1
ATOM 481 C CA . GLY A 1 70 ? 9.742 2.452 -0.976 1.00 16.48 67 GLY A CA 1
ATOM 482 C C . GLY A 1 70 ? 9.743 1.756 -2.324 1.00 20.48 67 GLY A C 1
ATOM 483 O O . GLY A 1 70 ? 8.770 1.109 -2.683 1.00 22.89 67 GLY A O 1
ATOM 484 N N . GLN A 1 71 ? 10.826 1.883 -3.079 1.00 12.28 68 GLN A N 1
ATOM 485 C CA . GLN A 1 71 ? 10.905 1.247 -4.391 1.00 14.64 68 GLN A CA 1
ATOM 486 C C . GLN A 1 71 ? 12.131 0.362 -4.507 1.00 16.21 68 GLN A C 1
ATOM 487 O O . GLN A 1 71 ? 12.848 0.148 -3.530 1.00 20.22 68 GLN A O 1
ATOM 493 N N . ASP A 1 72 ? 12.384 -0.139 -5.714 1.00 14.91 69 ASP A N 1
ATOM 494 C CA . ASP A 1 72 ? 13.492 -1.068 -5.940 1.00 14.65 69 ASP A CA 1
ATOM 495 C C . ASP A 1 72 ? 14.797 -0.386 -6.358 1.00 19.11 69 ASP A C 1
ATOM 496 O O . ASP A 1 72 ? 15.580 -0.968 -7.117 1.00 20.20 69 ASP A O 1
ATOM 501 N N . PHE A 1 73 ? 15.050 0.832 -5.873 1.00 13.29 70 PHE A N 1
ATOM 502 C CA . PHE A 1 73 ? 16.196 1.607 -6.358 1.00 14.22 70 PHE A CA 1
ATOM 503 C C . PHE A 1 73 ? 17.536 0.939 -6.121 1.00 17.50 70 PHE A C 1
ATOM 504 O O . PHE A 1 73 ? 18.466 1.119 -6.908 1.00 18.32 70 PHE A O 1
ATOM 512 N N . VAL A 1 74 ? 17.681 0.220 -5.012 1.00 17.86 71 VAL A N 1
ATOM 513 C CA . VAL A 1 74 ? 19.007 -0.317 -4.702 1.00 16.28 71 VAL A CA 1
ATOM 514 C C . VAL A 1 74 ? 19.342 -1.489 -5.628 1.00 19.47 71 VAL A C 1
ATOM 515 O O . VAL A 1 74 ? 20.426 -1.549 -6.191 1.00 23.36 71 VAL A O 1
ATOM 519 N N . GLY A 1 75 ? 18.409 -2.413 -5.801 1.00 17.06 72 GLY A N 1
ATOM 520 C CA . GLY A 1 75 ? 18.718 -3.643 -6.517 1.00 19.54 72 GLY A CA 1
ATOM 521 C C . GLY A 1 75 ? 18.330 -3.707 -7.983 1.00 20.17 72 GLY A C 1
ATOM 522 O O . GLY A 1 75 ? 18.559 -4.725 -8.656 1.00 22.47 72 GLY A O 1
ATOM 523 N N . THR A 1 76 ? 17.718 -2.638 -8.476 1.00 19.58 73 THR A N 1
ATOM 524 C CA . THR A 1 76 ? 17.264 -2.586 -9.868 1.00 20.32 73 THR A CA 1
ATOM 525 C C . THR A 1 76 ? 17.632 -1.252 -10.473 1.00 20.34 73 THR A C 1
ATOM 526 O O . THR A 1 76 ? 17.319 -0.199 -9.902 1.00 22.54 73 THR A O 1
ATOM 530 N N . PRO A 1 77 ? 18.296 -1.271 -11.638 1.00 22.29 74 PRO A N 1
ATOM 531 C CA . PRO A 1 77 ? 18.691 -2.434 -12.458 1.00 21.19 74 PRO A CA 1
ATOM 532 C C . PRO A 1 77 ? 19.726 -3.282 -11.753 1.00 31.24 74 PRO A C 1
ATOM 533 O O . PRO A 1 77 ? 20.321 -2.789 -10.798 1.00 25.68 74 PRO A O 1
ATOM 537 N N . ARG A 1 78 ? 19.937 -4.511 -12.214 1.00 26.15 75 ARG A N 1
ATOM 538 C CA . ARG A 1 78 ? 20.902 -5.416 -11.598 1.00 32.91 75 ARG A CA 1
ATOM 539 C C . ARG A 1 78 ? 22.243 -4.734 -11.351 1.00 30.30 75 ARG A C 1
ATOM 540 O O . ARG A 1 78 ? 22.747 -4.007 -12.207 1.00 28.13 75 ARG A O 1
ATOM 548 N N . ARG A 1 79 ? 22.817 -4.975 -10.177 1.00 21.75 76 ARG A N 1
ATOM 549 C CA . ARG A 1 79 ? 24.079 -4.362 -9.804 1.00 18.91 76 ARG A CA 1
ATOM 550 C C . ARG A 1 79 ? 25.126 -5.438 -9.688 1.00 23.78 76 ARG A C 1
ATOM 551 O O . ARG A 1 79 ? 24.801 -6.580 -9.355 1.00 25.25 76 ARG A O 1
ATOM 559 N N . ASP A 1 80 ? 26.379 -5.074 -9.930 1.00 22.36 77 ASP A N 1
ATOM 560 C CA . ASP A 1 80 ? 27.472 -6.003 -9.676 1.00 24.30 77 ASP A CA 1
ATOM 561 C C . ASP A 1 80 ? 27.877 -5.906 -8.216 1.00 25.28 77 ASP A C 1
ATOM 562 O O . ASP A 1 80 ? 28.203 -6.907 -7.584 1.00 24.04 77 ASP A O 1
ATOM 567 N N . LEU A 1 81 ? 27.825 -4.690 -7.678 1.00 21.30 78 LEU A N 1
ATOM 568 C CA . LEU A 1 81 ? 28.279 -4.424 -6.328 1.00 17.94 78 LEU A CA 1
ATOM 569 C C . LEU A 1 81 ? 27.280 -3.528 -5.600 1.00 20.91 78 LEU A C 1
ATOM 570 O O . LEU A 1 81 ? 26.840 -2.522 -6.138 1.00 21.03 78 LEU A O 1
ATOM 575 N N . VAL A 1 82 ? 26.915 -3.900 -4.382 1.00 21.17 79 VAL A N 1
ATOM 576 C CA . VAL A 1 82 ? 26.152 -2.998 -3.515 1.00 17.75 79 VAL A CA 1
ATOM 577 C C . VAL A 1 82 ? 26.983 -2.699 -2.292 1.00 18.74 79 VAL A C 1
ATOM 578 O O . VAL A 1 82 ? 27.479 -3.625 -1.642 1.00 21.93 79 VAL A O 1
ATOM 582 N N . LEU A 1 83 ? 27.163 -1.408 -2.003 1.00 21.19 80 LEU A N 1
ATOM 583 C CA . LEU A 1 83 ? 27.838 -0.976 -0.790 1.00 21.22 80 LEU A CA 1
ATOM 584 C C . LEU A 1 83 ? 26.803 -0.793 0.303 1.00 23.76 80 LEU A C 1
ATOM 585 O O . LEU A 1 83 ? 25.951 0.088 0.203 1.00 18.99 80 LEU A O 1
ATOM 590 N N . ASP A 1 84 ? 26.880 -1.623 1.337 1.00 19.38 81 ASP A N 1
ATOM 591 C CA . ASP A 1 84 ? 25.972 -1.554 2.478 1.00 18.29 81 ASP A CA 1
ATOM 592 C C . ASP A 1 84 ? 26.661 -0.714 3.562 1.00 23.09 81 ASP A C 1
ATOM 593 O O . ASP A 1 84 ? 27.707 -1.105 4.075 1.00 22.40 81 ASP A O 1
ATOM 598 N N . LEU A 1 85 ? 26.077 0.432 3.922 1.00 18.24 82 LEU A N 1
ATOM 599 C CA . LEU A 1 85 ? 26.795 1.445 4.702 1.00 19.58 82 LEU A CA 1
ATOM 600 C C . LEU A 1 85 ? 26.586 1.424 6.216 1.00 18.01 82 LEU A C 1
ATOM 601 O O . LEU A 1 85 ? 27.066 2.323 6.908 1.00 20.03 82 LEU A O 1
ATOM 606 N N . HIS A 1 86 ? 25.912 0.408 6.755 1.00 20.47 83 HIS A N 1
ATOM 607 C CA . HIS A 1 86 ? 25.508 0.472 8.163 1.00 23.08 83 HIS A CA 1
ATOM 608 C C . HIS A 1 86 ? 26.645 0.602 9.185 1.00 23.27 83 HIS A C 1
ATOM 609 O O . HIS A 1 86 ? 26.415 1.062 10.300 1.00 25.22 83 HIS A O 1
ATOM 616 N N . ASN A 1 87 ? 27.867 0.231 8.816 1.00 19.95 84 ASN A N 1
ATOM 617 C CA . ASN A 1 87 ? 28.994 0.420 9.728 1.00 19.18 84 ASN A CA 1
ATOM 618 C C . ASN A 1 87 ? 29.455 1.873 9.815 1.00 24.04 84 ASN A C 1
ATOM 619 O O . ASN A 1 87 ? 30.184 2.237 10.740 1.00 24.00 84 ASN A O 1
ATOM 624 N N . LEU A 1 88 ? 29.040 2.708 8.860 1.00 21.72 85 LEU A N 1
ATOM 625 C CA . LEU A 1 88 ? 29.434 4.117 8.890 1.00 21.02 85 LEU A CA 1
ATOM 626 C C . LEU A 1 88 ? 28.445 4.897 9.723 1.00 19.54 85 LEU A C 1
ATOM 627 O O . LEU A 1 88 ? 27.665 5.686 9.188 1.00 20.47 85 LEU A O 1
ATOM 632 N N . HIS A 1 89 ? 28.460 4.683 11.036 1.00 19.17 86 HIS A N 1
ATOM 633 C CA . HIS A 1 89 ? 27.439 5.279 11.892 1.00 18.99 86 HIS A CA 1
ATOM 634 C C . HIS A 1 89 ? 27.984 6.129 13.022 1.00 21.53 86 HIS A C 1
ATOM 635 O O . HIS A 1 89 ? 27.284 6.376 13.998 1.00 24.79 86 HIS A O 1
ATOM 642 N N . ALA A 1 90 ? 29.219 6.592 12.890 1.00 21.15 87 ALA A N 1
ATOM 643 C CA . ALA A 1 90 ? 29.820 7.434 13.916 1.00 24.37 87 ALA A CA 1
ATOM 644 C C . ALA A 1 90 ? 29.115 8.780 14.023 1.00 23.34 87 ALA A C 1
ATOM 645 O O . ALA A 1 90 ? 28.736 9.367 13.014 1.00 21.21 87 ALA A O 1
ATOM 647 N N . ILE A 1 91 ? 28.945 9.260 15.253 1.00 21.26 88 ILE A N 1
ATOM 648 C CA . ILE A 1 91 ? 28.360 10.574 15.501 1.00 20.20 88 ILE A CA 1
ATOM 649 C C . ILE A 1 91 ? 29.307 11.323 16.426 1.00 25.62 88 ILE A C 1
ATOM 650 O O . ILE A 1 91 ? 29.770 10.769 17.427 1.00 26.29 88 ILE A O 1
ATOM 655 N N . GLY A 1 92 ? 29.626 12.563 16.090 1.00 23.18 89 GLY A N 1
ATOM 656 C CA . GLY A 1 92 ? 30.512 13.338 16.948 1.00 21.75 89 GLY A CA 1
ATOM 657 C C . GLY A 1 92 ? 30.510 14.794 16.575 1.00 28.47 89 GLY A C 1
ATOM 658 O O . GLY A 1 92 ? 29.933 15.174 15.562 1.00 26.56 89 GLY A O 1
ATOM 659 N N . PRO A 1 93 ? 31.149 15.621 17.394 1.00 24.19 90 PRO A N 1
ATOM 660 C CA . PRO A 1 93 ? 31.234 17.054 17.102 1.00 29.65 90 PRO A CA 1
ATOM 661 C C . PRO A 1 93 ? 31.948 17.292 15.778 1.00 28.49 90 PRO A C 1
ATOM 662 O O . PRO A 1 93 ? 32.927 16.610 15.480 1.00 40.99 90 PRO A O 1
ATOM 666 N N . ALA A 1 94 ? 31.456 18.243 14.992 1.00 29.55 91 ALA A N 1
ATOM 667 C CA . ALA A 1 94 ? 32.063 18.553 13.705 1.00 39.50 91 ALA A CA 1
ATOM 668 C C . ALA A 1 94 ? 33.520 18.965 13.881 1.00 47.31 91 ALA A C 1
ATOM 669 O O . ALA A 1 94 ? 33.874 19.624 14.857 1.00 49.07 91 ALA A O 1
ATOM 671 N N . ALA A 1 95 ? 34.361 18.571 12.931 1.00 61.34 92 ALA A N 1
ATOM 672 C CA . ALA A 1 95 ? 35.782 18.891 12.987 1.00 79.39 92 ALA A CA 1
ATOM 673 C C . ALA A 1 95 ? 36.014 20.393 12.861 1.00 88.03 92 ALA A C 1
ATOM 674 O O . ALA A 1 95 ? 36.931 20.942 13.471 1.00 93.68 92 ALA A O 1
ATOM 676 N N . ASP A 1 96 ? 35.177 21.050 12.066 1.00 88.40 93 ASP A N 1
ATOM 677 C CA . ASP A 1 96 ? 35.295 22.485 11.840 1.00 91.75 93 ASP A CA 1
ATOM 678 C C . ASP A 1 96 ? 35.322 23.258 13.153 1.00 94.77 93 ASP A C 1
ATOM 679 O O . ASP A 1 96 ? 35.998 24.280 13.268 1.00 99.71 93 ASP A O 1
ATOM 681 N N . GLY A 1 97 ? 34.583 22.766 14.141 1.00 91.97 94 GLY A N 1
ATOM 682 C CA . GLY A 1 97 ? 34.522 23.409 15.440 1.00 87.08 94 GLY A CA 1
ATOM 683 C C . GLY A 1 97 ? 33.103 23.720 15.872 1.00 86.93 94 GLY A C 1
ATOM 684 O O . GLY A 1 97 ? 32.871 24.169 16.994 1.00 95.57 94 GLY A O 1
ATOM 685 N N . ALA A 1 98 ? 32.149 23.481 14.977 1.00 63.40 95 ALA A N 1
ATOM 686 C CA . ALA A 1 98 ? 30.745 23.742 15.269 1.00 53.60 95 ALA A CA 1
ATOM 687 C C . ALA A 1 98 ? 29.826 22.780 14.521 1.00 54.13 95 ALA A C 1
ATOM 688 O O . ALA A 1 98 ? 30.027 22.505 13.339 1.00 63.07 95 ALA A O 1
ATOM 690 N N . GLY A 1 99 ? 28.817 22.275 15.221 1.00 29.92 96 GLY A N 1
ATOM 691 C CA . GLY A 1 99 ? 27.854 21.364 14.633 1.00 22.01 96 GLY A CA 1
ATOM 692 C C . GLY A 1 99 ? 28.201 19.920 14.936 1.00 26.88 96 GLY A C 1
ATOM 693 O O . GLY A 1 99 ? 29.107 19.643 15.720 1.00 27.36 96 GLY A O 1
ATOM 694 N N . VAL A 1 100 ? 27.481 18.995 14.313 1.00 19.64 97 VAL A N 1
ATOM 695 C CA . VAL A 1 100 ? 27.694 17.575 14.559 1.00 18.13 97 VAL A CA 1
ATOM 696 C C . VAL A 1 100 ? 27.811 16.784 13.262 1.00 19.40 97 VAL A C 1
ATOM 697 O O . VAL A 1 100 ? 27.038 16.993 12.329 1.00 20.14 97 VAL A O 1
ATOM 701 N N . ARG A 1 101 ? 28.777 15.873 13.209 1.00 16.94 98 ARG A N 1
ATOM 702 C CA . ARG A 1 101 ? 28.925 14.998 12.053 1.00 17.28 98 ARG A CA 1
ATOM 703 C C . ARG A 1 101 ? 28.245 13.642 12.302 1.00 18.41 98 ARG A C 1
ATOM 704 O O . ARG A 1 101 ? 28.385 13.050 13.386 1.00 19.62 98 ARG A O 1
ATOM 712 N N . VAL A 1 102 ? 27.512 13.151 11.296 1.00 17.74 99 VAL A N 1
ATOM 713 C CA . VAL A 1 102 ? 26.769 11.888 11.406 1.00 17.13 99 VAL A CA 1
ATOM 714 C C . VAL A 1 102 ? 27.071 11.023 10.179 1.00 19.91 99 VAL A C 1
ATOM 715 O O . VAL A 1 102 ? 26.862 11.458 9.041 1.00 17.04 99 VAL A O 1
ATOM 719 N N . GLY A 1 103 ? 27.602 9.824 10.400 1.00 18.04 100 GLY A N 1
ATOM 720 C CA . GLY A 1 103 ? 27.845 8.903 9.301 1.00 15.89 100 GLY A CA 1
ATOM 721 C C . GLY A 1 103 ? 26.542 8.513 8.610 1.00 18.77 100 GLY A C 1
ATOM 722 O O . GLY A 1 103 ? 25.500 8.385 9.259 1.00 16.17 100 GLY A O 1
ATOM 723 N N . SER A 1 104 ? 26.592 8.290 7.303 1.00 16.09 101 SER A N 1
ATOM 724 C CA . SER A 1 104 ? 25.368 8.059 6.524 1.00 15.18 101 SER A CA 1
ATOM 725 C C . SER A 1 104 ? 24.701 6.723 6.812 1.00 15.62 101 SER A C 1
ATOM 726 O O . SER A 1 104 ? 23.543 6.517 6.445 1.00 15.97 101 SER A O 1
ATOM 729 N N . GLY A 1 105 ? 25.436 5.808 7.454 1.00 16.59 102 GLY A N 1
ATOM 730 C CA . GLY A 1 105 ? 24.887 4.524 7.858 1.00 17.71 102 GLY A CA 1
ATOM 731 C C . GLY A 1 105 ? 24.181 4.531 9.214 1.00 16.39 102 GLY A C 1
ATOM 732 O O . GLY A 1 105 ? 23.592 3.523 9.614 1.00 16.82 102 GLY A O 1
ATOM 733 N N . ALA A 1 106 ? 24.214 5.653 9.930 1.00 14.67 103 ALA A N 1
ATOM 734 C CA . ALA A 1 106 ? 23.504 5.731 11.200 1.00 18.14 103 ALA A CA 1
ATOM 735 C C . ALA A 1 106 ? 21.992 5.636 10.960 1.00 16.88 103 ALA A C 1
ATOM 736 O O . ALA A 1 106 ? 21.483 6.163 9.964 1.00 16.95 103 ALA A O 1
ATOM 738 N N . THR A 1 107 ? 21.269 4.988 11.868 1.00 16.07 104 THR A N 1
ATOM 739 C CA . THR A 1 107 ? 19.814 5.011 11.807 1.00 12.39 104 THR A CA 1
ATOM 740 C C . THR A 1 107 ? 19.243 6.163 12.613 1.00 13.68 104 THR A C 1
ATOM 741 O O . THR A 1 107 ? 19.909 6.745 13.463 1.00 15.73 104 THR A O 1
ATOM 745 N N . VAL A 1 108 ? 17.975 6.452 12.377 1.00 12.26 105 VAL A N 1
ATOM 746 C CA . VAL A 1 108 ? 17.297 7.474 13.150 1.00 14.53 105 VAL A CA 1
ATOM 747 C C . VAL A 1 108 ? 17.410 7.190 14.648 1.00 15.89 105 VAL A C 1
ATOM 748 O O . VAL A 1 108 ? 17.696 8.098 15.433 1.00 15.50 105 VAL A O 1
ATOM 752 N N . ASP A 1 109 ? 17.203 5.941 15.046 1.00 14.47 106 ASP A N 1
ATOM 753 C CA . ASP A 1 109 ? 17.330 5.588 16.460 1.00 18.01 106 ASP A CA 1
ATOM 754 C C . ASP A 1 109 ? 18.718 5.934 17.020 1.00 16.99 106 ASP A C 1
ATOM 755 O O . ASP A 1 109 ? 18.823 6.520 18.105 1.00 18.40 106 ASP A O 1
ATOM 760 N N . GLN A 1 110 ? 19.777 5.583 16.299 1.00 15.15 107 GLN A N 1
ATOM 761 C CA . GLN A 1 110 ? 21.124 5.897 16.770 1.00 15.93 107 GLN A CA 1
ATOM 762 C C . GLN A 1 110 ? 21.337 7.393 16.917 1.00 17.24 107 GLN A C 1
ATOM 763 O O . GLN A 1 110 ? 21.926 7.855 17.891 1.00 18.29 107 GLN A O 1
ATOM 769 N N . VAL A 1 111 ? 20.851 8.155 15.943 1.00 15.70 108 VAL A N 1
ATOM 770 C CA . VAL A 1 111 ? 21.022 9.598 15.972 1.00 16.05 108 VAL A CA 1
ATOM 771 C C . VAL A 1 111 ? 20.198 10.232 17.092 1.00 17.03 108 VAL A C 1
ATOM 772 O O . VAL A 1 111 ? 20.692 11.078 17.839 1.00 15.26 108 VAL A O 1
ATOM 776 N N . GLN A 1 112 ? 18.938 9.824 17.239 1.00 15.11 109 GLN A N 1
ATOM 777 C CA . GLN A 1 112 ? 18.120 10.412 18.296 1.00 15.64 109 GLN A CA 1
ATOM 778 C C . GLN A 1 112 ? 18.738 10.182 19.679 1.00 17.99 109 GLN A C 1
ATOM 779 O O . GLN A 1 112 ? 18.785 11.096 20.499 1.00 18.34 109 GLN A O 1
ATOM 785 N N . LYS A 1 113 ? 19.176 8.953 19.932 1.00 16.44 110 LYS A N 1
ATOM 786 C CA . LYS A 1 113 ? 19.785 8.640 21.232 1.00 17.61 110 LYS A CA 1
ATOM 787 C C . LYS A 1 113 ? 21.075 9.419 21.464 1.00 16.36 110 LYS A C 1
ATOM 788 O O . LYS A 1 113 ? 21.267 9.980 22.542 1.00 18.07 110 LYS A O 1
ATOM 794 N N . ALA A 1 114 ? 21.942 9.479 20.454 1.00 19.75 111 ALA A N 1
ATOM 795 C CA . ALA A 1 114 ? 23.211 10.196 20.609 1.00 17.45 111 ALA A CA 1
ATOM 796 C C . ALA A 1 114 ? 23.014 11.685 20.821 1.00 19.26 111 ALA A C 1
ATOM 797 O O . ALA A 1 114 ? 23.617 12.261 21.722 1.00 21.89 111 ALA A O 1
ATOM 799 N N . LEU A 1 115 ? 22.172 12.316 20.002 1.00 15.69 112 LEU A N 1
ATOM 800 C CA . LEU A 1 115 ? 21.947 13.753 20.142 1.00 13.72 112 LEU A CA 1
ATOM 801 C C . LEU A 1 115 ? 21.359 14.089 21.504 1.00 18.33 112 LEU A C 1
ATOM 802 O O . LEU A 1 115 ? 21.740 15.073 22.135 1.00 19.10 112 LEU A O 1
ATOM 807 N N . PHE A 1 116 ? 20.399 13.283 21.955 1.00 17.07 113 PHE A N 1
ATOM 808 C CA . PHE A 1 116 ? 19.783 13.549 23.238 1.00 18.58 113 PHE A CA 1
ATOM 809 C C . PHE A 1 116 ? 20.745 13.302 24.401 1.00 24.21 113 PHE A C 1
ATOM 810 O O . PHE A 1 116 ? 20.915 14.161 25.267 1.00 20.34 113 PHE A O 1
ATOM 818 N N . ARG A 1 117 ? 21.359 12.127 24.423 1.00 20.24 114 ARG A N 1
ATOM 819 C CA . ARG A 1 117 ? 22.207 11.736 25.542 1.00 20.54 114 ARG A CA 1
ATOM 820 C C . ARG A 1 117 ? 23.454 12.605 25.696 1.00 23.61 114 ARG A C 1
ATOM 821 O O . ARG A 1 117 ? 23.887 12.879 26.815 1.00 24.33 114 ARG A O 1
ATOM 829 N N . ARG A 1 118 ? 24.030 13.040 24.580 1.00 20.85 115 ARG A N 1
ATOM 830 C CA . ARG A 1 118 ? 25.266 13.814 24.632 1.00 21.20 115 ARG A CA 1
ATOM 831 C C . ARG A 1 118 ? 25.056 15.307 24.778 1.00 24.05 115 ARG A C 1
ATOM 832 O O . ARG A 1 118 ? 25.841 15.977 25.443 1.00 24.93 115 ARG A O 1
ATOM 840 N N . TRP A 1 119 ? 23.998 15.837 24.172 1.00 23.03 116 TRP A N 1
ATOM 841 C CA . TRP A 1 119 ? 23.863 17.282 24.053 1.00 20.63 116 TRP A CA 1
ATOM 842 C C . TRP A 1 119 ? 22.464 17.789 24.360 1.00 25.95 116 TRP A C 1
ATOM 843 O O . TRP A 1 119 ? 22.182 18.976 24.192 1.00 22.86 116 TRP A O 1
ATOM 854 N N . ASN A 1 120 ? 21.579 16.908 24.815 1.00 19.29 117 ASN A N 1
ATOM 855 C CA . ASN A 1 120 ? 20.187 17.305 24.989 1.00 18.31 117 ASN A CA 1
ATOM 856 C C . ASN A 1 120 ? 19.679 17.962 23.713 1.00 20.71 117 ASN A C 1
ATOM 857 O O . ASN A 1 120 ? 18.930 18.932 23.764 1.00 21.24 117 ASN A O 1
ATOM 862 N N . ALA A 1 121 ? 20.069 17.417 22.561 1.00 16.29 118 ALA A N 1
ATOM 863 C CA . ALA A 1 121 ? 19.698 18.021 21.282 1.00 20.17 118 ALA A CA 1
ATOM 864 C C . ALA A 1 121 ? 18.695 17.157 20.549 1.00 18.12 118 ALA A C 1
ATOM 865 O O . ALA A 1 121 ? 18.484 16.001 20.919 1.00 18.34 118 ALA A O 1
ATOM 867 N N . ALA A 1 122 ? 18.089 17.715 19.495 1.00 16.61 119 ALA A N 1
ATOM 868 C CA . ALA A 1 122 ? 17.127 16.970 18.676 1.00 18.54 119 ALA A CA 1
ATOM 869 C C . ALA A 1 122 ? 17.079 17.550 17.279 1.00 20.75 119 ALA A C 1
ATOM 870 O O . ALA A 1 122 ? 17.161 18.766 17.106 1.00 21.40 119 ALA A O 1
ATOM 872 N N . LEU A 1 123 ? 16.914 16.682 16.290 1.00 14.19 120 LEU A N 1
ATOM 873 C CA . LEU A 1 123 ? 16.676 17.118 14.906 1.00 13.89 120 LEU A CA 1
ATOM 874 C C . LEU A 1 123 ? 15.342 16.550 14.470 1.00 14.53 120 LEU A C 1
ATOM 875 O O . LEU A 1 123 ? 14.855 15.616 15.076 1.00 16.27 120 LEU A O 1
ATOM 880 N N . PRO A 1 124 ? 14.724 17.131 13.424 1.00 17.40 121 PRO A N 1
ATOM 881 C CA . PRO A 1 124 ? 13.379 16.695 13.049 1.00 14.62 121 PRO A CA 1
ATOM 882 C C . PRO A 1 124 ? 13.382 15.410 12.217 1.00 20.10 121 PRO A C 1
ATOM 883 O O . PRO A 1 124 ? 12.903 15.396 11.089 1.00 22.52 121 PRO A O 1
ATOM 887 N N . LEU A 1 125 ? 13.894 14.330 12.811 1.00 16.99 122 LEU A N 1
ATOM 888 C CA . LEU A 1 125 ? 14.014 13.058 12.147 1.00 18.25 122 LEU A CA 1
ATOM 889 C C . LEU A 1 125 ? 12.649 12.372 12.205 1.00 22.15 122 LEU A C 1
ATOM 890 O O . LEU A 1 125 ? 11.792 12.701 13.037 1.00 24.45 122 LEU A O 1
ATOM 895 N N . GLY A 1 126 ? 12.456 11.384 11.359 1.00 19.22 123 GLY A N 1
ATOM 896 C CA . GLY A 1 126 ? 11.131 10.829 11.209 1.00 17.56 123 GLY A CA 1
ATOM 897 C C . GLY A 1 126 ? 10.680 9.948 12.346 1.00 17.21 123 GLY A C 1
ATOM 898 O O . GLY A 1 126 ? 11.377 9.740 13.340 1.00 19.72 123 GLY A O 1
ATOM 899 N N . ALA A 1 127 ? 9.494 9.389 12.166 1.00 13.72 124 ALA A N 1
ATOM 900 C CA . ALA A 1 127 ? 8.852 8.583 13.177 1.00 16.89 124 ALA A CA 1
ATOM 901 C C . ALA A 1 127 ? 9.217 7.101 13.111 1.00 22.09 124 ALA A C 1
ATOM 902 O O . ALA A 1 127 ? 8.687 6.309 13.882 1.00 22.88 124 ALA A O 1
ATOM 904 N N . CYS A 1 128 ? 10.089 6.712 12.187 1.00 14.51 125 CYS A N 1
ATOM 905 C CA . CYS A 1 128 ? 10.495 5.302 12.081 1.00 13.17 125 CYS A CA 1
ATOM 906 C C . CYS A 1 128 ? 11.963 5.186 12.420 1.00 21.59 125 CYS A C 1
ATOM 907 O O . CYS A 1 128 ? 12.809 5.712 11.688 1.00 18.75 125 CYS A O 1
ATOM 910 N N . SER A 1 129 ? 12.281 4.498 13.518 1.00 15.62 126 SER A N 1
ATOM 911 C CA . SER A 1 129 ? 13.626 4.584 14.044 1.00 17.41 126 SER A CA 1
ATOM 912 C C . SER A 1 129 ? 14.666 3.750 13.277 1.00 18.68 126 SER A C 1
ATOM 913 O O . SER A 1 129 ? 15.866 3.927 13.472 1.00 18.01 126 SER A O 1
ATOM 916 N N . ALA A 1 130 ? 14.223 2.867 12.384 1.00 16.49 127 ALA A N 1
ATOM 917 C CA . ALA A 1 130 ? 15.170 2.080 11.598 1.00 15.47 127 ALA A CA 1
ATOM 918 C C . ALA A 1 130 ? 15.608 2.726 10.272 1.00 16.51 127 ALA A C 1
ATOM 919 O O . ALA A 1 130 ? 16.493 2.215 9.584 1.00 15.16 127 ALA A O 1
ATOM 921 N N . VAL A 1 131 ? 14.999 3.845 9.907 1.00 15.02 128 VAL A N 1
ATOM 922 C CA . VAL A 1 131 ? 15.371 4.527 8.659 1.00 14.77 128 VAL A CA 1
ATOM 923 C C . VAL A 1 131 ? 16.830 4.985 8.717 1.00 13.41 128 VAL A C 1
ATOM 924 O O . VAL A 1 131 ? 17.302 5.441 9.757 1.00 13.53 128 VAL A O 1
ATOM 928 N N . GLY A 1 132 ? 17.536 4.890 7.594 1.00 11.99 129 GLY A N 1
ATOM 929 C CA . GLY A 1 132 ? 18.931 5.286 7.542 1.00 11.37 129 GLY A CA 1
ATOM 930 C C . GLY A 1 132 ? 19.063 6.752 7.196 1.00 13.61 129 GLY A C 1
ATOM 931 O O . GLY A 1 132 ? 18.247 7.297 6.453 1.00 16.80 129 GLY A O 1
ATOM 932 N N . MET A 1 133 ? 20.092 7.401 7.729 1.00 14.12 130 MET A N 1
ATOM 933 C CA . MET A 1 133 ? 20.312 8.811 7.420 1.00 16.18 130 MET A CA 1
ATOM 934 C C . MET A 1 133 ? 20.580 9.014 5.935 1.00 14.36 130 MET A C 1
ATOM 935 O O . MET A 1 133 ? 20.164 10.013 5.370 1.00 14.47 130 MET A O 1
ATOM 940 N N . GLY A 1 134 ? 21.286 8.072 5.309 1.00 16.54 131 GLY A N 1
ATOM 941 C CA . GLY A 1 134 ? 21.645 8.172 3.905 1.00 14.95 131 GLY A CA 1
ATOM 942 C C . GLY A 1 134 ? 20.489 8.642 3.029 1.00 21.82 131 GLY A C 1
ATOM 943 O O . GLY A 1 134 ? 20.542 9.724 2.435 1.00 19.26 131 GLY A O 1
ATOM 944 N N . GLY A 1 135 ? 19.429 7.853 2.969 1.00 15.86 132 GLY A N 1
ATOM 945 C CA . GLY A 1 135 ? 18.296 8.187 2.123 1.00 15.00 132 GLY A CA 1
ATOM 946 C C . GLY A 1 135 ? 17.398 9.257 2.725 1.00 16.04 132 GLY A C 1
ATOM 947 O O . GLY A 1 135 ? 16.838 10.093 2.017 1.00 15.60 132 GLY A O 1
ATOM 948 N N . LEU A 1 136 ? 17.257 9.259 4.046 1.00 13.03 133 LEU A N 1
ATOM 949 C CA . LEU A 1 136 ? 16.306 10.162 4.678 1.00 11.33 133 LEU A CA 1
ATOM 950 C C . LEU A 1 136 ? 16.727 11.591 4.406 1.00 15.35 133 LEU A C 1
ATOM 951 O O . LEU A 1 136 ? 15.920 12.427 3.958 1.00 14.02 133 LEU A O 1
ATOM 956 N N . VAL A 1 137 ? 17.995 11.888 4.683 1.00 11.98 134 VAL A N 1
ATOM 957 C CA . VAL A 1 137 ? 18.460 13.275 4.592 1.00 14.27 134 VAL A CA 1
ATOM 958 C C . VAL A 1 137 ? 18.437 13.768 3.145 1.00 15.91 134 VAL A C 1
ATOM 959 O O . VAL A 1 137 ? 17.927 14.857 2.854 1.00 14.02 134 VAL A O 1
ATOM 963 N N . ALA A 1 138 ? 18.980 12.968 2.230 1.00 13.56 135 ALA A N 1
ATOM 964 C CA . ALA A 1 138 ? 19.062 13.389 0.829 1.00 16.71 135 ALA A CA 1
ATOM 965 C C . ALA A 1 138 ? 17.687 13.755 0.241 1.00 16.07 135 ALA A C 1
ATOM 966 O O . ALA A 1 138 ? 17.593 14.620 -0.614 1.00 13.84 135 ALA A O 1
ATOM 968 N N . GLY A 1 139 ? 16.629 13.095 0.704 1.00 14.34 136 GLY A N 1
ATOM 969 C CA . GLY A 1 139 ? 15.291 13.360 0.212 1.00 13.98 136 GLY A CA 1
ATOM 970 C C . GLY A 1 139 ? 14.531 14.478 0.927 1.00 15.12 136 GLY A C 1
ATOM 971 O O . GLY A 1 139 ? 13.462 14.886 0.464 1.00 14.71 136 GLY A O 1
ATOM 972 N N . GLY A 1 140 ? 15.075 15.010 2.021 1.00 14.41 137 GLY A N 1
ATOM 973 C CA . GLY A 1 140 ? 14.402 16.110 2.720 1.00 15.64 137 GLY A CA 1
ATOM 974 C C . GLY A 1 140 ? 14.296 15.846 4.219 1.00 17.89 137 GLY A C 1
ATOM 975 O O . GLY A 1 140 ? 14.985 16.475 5.029 1.00 16.63 137 GLY A O 1
ATOM 976 N N . GLY A 1 141 ? 13.428 14.909 4.577 1.00 14.62 138 GLY A N 1
ATOM 977 C CA . GLY A 1 141 ? 13.306 14.430 5.942 1.00 13.94 138 GLY A CA 1
ATOM 978 C C . GLY A 1 141 ? 12.360 15.275 6.763 1.00 16.57 138 GLY A C 1
ATOM 979 O O . GLY A 1 141 ? 12.658 16.423 7.086 1.00 14.74 138 GLY A O 1
ATOM 980 N N . TYR A 1 142 ? 11.212 14.717 7.117 1.00 12.12 139 TYR A N 1
ATOM 981 C CA . TYR A 1 142 ? 10.336 15.406 8.062 1.00 12.64 139 TYR A CA 1
ATOM 982 C C . TYR A 1 142 ? 9.981 14.473 9.216 1.00 15.62 139 TYR A C 1
ATOM 983 O O . TYR A 1 142 ? 10.150 13.257 9.125 1.00 15.45 139 TYR A O 1
ATOM 992 N N . GLY A 1 143 ? 9.518 15.041 10.311 1.00 13.64 140 GLY A N 1
ATOM 993 C CA . GLY A 1 143 ? 9.135 14.239 11.453 1.00 11.71 140 GLY A CA 1
ATOM 994 C C . GLY A 1 143 ? 8.253 15.021 12.398 1.00 12.56 140 GLY A C 1
ATOM 995 O O . GLY A 1 143 ? 7.859 16.149 12.104 1.00 14.42 140 GLY A O 1
ATOM 996 N N . PRO A 1 144 ? 7.927 14.416 13.543 1.00 15.08 141 PRO A N 1
ATOM 997 C CA . PRO A 1 144 ? 7.079 15.048 14.559 1.00 15.07 141 PRO A CA 1
ATOM 998 C C . PRO A 1 144 ? 7.566 16.440 14.978 1.00 16.61 141 PRO A C 1
ATOM 999 O O . PRO A 1 144 ? 6.735 17.267 15.382 1.00 20.65 141 PRO A O 1
ATOM 1003 N N . LEU A 1 145 ? 8.864 16.709 14.910 1.00 14.29 142 LEU A N 1
ATOM 1004 C CA . LEU A 1 145 ? 9.355 18.022 15.337 1.00 11.73 142 LEU A CA 1
ATOM 1005 C C . LEU A 1 145 ? 9.421 19.071 14.210 1.00 17.89 142 LEU A C 1
ATOM 1006 O O . LEU A 1 145 ? 9.845 20.196 14.443 1.00 16.62 142 LEU A O 1
ATOM 1011 N N . SER A 1 146 ? 9.025 18.704 13.000 1.00 14.73 143 SER A N 1
ATOM 1012 C CA . SER A 1 146 ? 9.222 19.607 11.861 1.00 11.14 143 SER A CA 1
ATOM 1013 C C . SER A 1 146 ? 8.435 20.920 11.944 1.00 13.34 143 SER A C 1
ATOM 1014 O O . SER A 1 146 ? 8.847 21.927 11.378 1.00 13.76 143 SER A O 1
ATOM 1017 N N . ARG A 1 147 ? 7.297 20.914 12.609 1.00 13.46 144 ARG A N 1
ATOM 1018 C CA . ARG A 1 147 ? 6.560 22.183 12.706 1.00 15.64 144 ARG A CA 1
ATOM 1019 C C . ARG A 1 147 ? 7.308 23.186 13.573 1.00 21.84 144 ARG A C 1
ATOM 1020 O O . ARG A 1 147 ? 7.086 24.387 13.435 1.00 17.78 144 ARG A O 1
ATOM 1028 N N . GLN A 1 148 ? 8.205 22.700 14.434 1.00 15.33 145 GLN A N 1
ATOM 1029 C CA . GLN A 1 148 ? 9.084 23.574 15.204 1.00 15.50 145 GLN A CA 1
ATOM 1030 C C . GLN A 1 148 ? 10.438 23.769 14.542 1.00 15.84 145 GLN A C 1
ATOM 1031 O O . GLN A 1 148 ? 11.028 24.846 14.636 1.00 17.15 145 GLN A O 1
ATOM 1037 N N . LEU A 1 149 ? 10.960 22.725 13.887 1.00 15.48 146 LEU A N 1
ATOM 1038 C CA . LEU A 1 149 ? 12.372 22.761 13.466 1.00 15.32 146 LEU A CA 1
ATOM 1039 C C . LEU A 1 149 ? 12.597 22.756 11.956 1.00 14.31 146 LEU A C 1
ATOM 1040 O O . LEU A 1 149 ? 13.729 22.950 11.508 1.00 19.46 146 LEU A O 1
ATOM 1045 N N . GLY A 1 150 ? 11.552 22.512 11.171 1.00 13.33 147 GLY A N 1
ATOM 1046 C CA . GLY A 1 150 ? 11.699 22.468 9.723 1.00 13.87 147 GLY A CA 1
ATOM 1047 C C . GLY A 1 150 ? 12.052 21.054 9.257 1.00 16.28 147 GLY A C 1
ATOM 1048 O O . GLY A 1 150 ? 11.815 20.087 9.978 1.00 15.69 147 GLY A O 1
ATOM 1049 N N . LEU A 1 151 ? 12.611 20.943 8.054 1.00 12.49 148 LEU A N 1
ATOM 1050 C CA . LEU A 1 151 ? 13.033 19.640 7.511 1.00 11.43 148 LEU A CA 1
ATOM 1051 C C . LEU A 1 151 ? 14.440 19.334 7.977 1.00 12.70 148 LEU A C 1
ATOM 1052 O O . LEU A 1 151 ? 15.196 20.235 8.334 1.00 14.11 148 LEU A O 1
ATOM 1057 N N . VAL A 1 152 ? 14.821 18.064 7.947 1.00 12.65 149 VAL A N 1
ATOM 1058 C CA . VAL A 1 152 ? 16.196 17.732 8.282 1.00 11.54 149 VAL A CA 1
ATOM 1059 C C . VAL A 1 152 ? 17.201 18.511 7.421 1.00 14.78 149 VAL A C 1
ATOM 1060 O O . VAL A 1 152 ? 18.218 18.982 7.923 1.00 15.73 149 VAL A O 1
ATOM 1064 N N . VAL A 1 153 ? 16.913 18.674 6.132 1.00 14.81 150 VAL A N 1
ATOM 1065 C CA . VAL A 1 153 ? 17.856 19.381 5.274 1.00 13.97 150 VAL A CA 1
ATOM 1066 C C . VAL A 1 153 ? 17.988 20.855 5.658 1.00 14.65 150 VAL A C 1
ATOM 1067 O O . VAL A 1 153 ? 18.930 21.527 5.241 1.00 16.66 150 VAL A O 1
ATOM 1071 N N . ASP A 1 154 ? 17.031 21.373 6.403 1.00 14.03 151 ASP A N 1
ATOM 1072 C CA . ASP A 1 154 ? 17.120 22.772 6.818 1.00 15.00 151 ASP A CA 1
ATOM 1073 C C . ASP A 1 154 ? 18.195 22.955 7.885 1.00 15.89 151 ASP A C 1
ATOM 1074 O O . ASP A 1 154 ? 18.503 24.090 8.269 1.00 16.24 151 ASP A O 1
ATOM 1079 N N . HIS A 1 155 ? 18.757 21.843 8.373 1.00 15.17 152 HIS A N 1
ATOM 1080 C CA . HIS A 1 155 ? 19.850 21.875 9.353 1.00 15.49 152 HIS A CA 1
ATOM 1081 C C . HIS A 1 155 ? 21.157 21.379 8.767 1.00 15.37 152 HIS A C 1
ATOM 1082 O O . HIS A 1 155 ? 22.151 21.262 9.463 1.00 16.72 152 HIS A O 1
ATOM 1089 N N . LEU A 1 156 ? 21.162 21.091 7.471 1.00 15.26 153 LEU A N 1
ATOM 1090 C CA . LEU A 1 156 ? 22.352 20.502 6.865 1.00 12.83 153 LEU A CA 1
ATOM 1091 C C . LEU A 1 156 ? 23.410 21.578 6.651 1.00 14.99 153 LEU A C 1
ATOM 1092 O O . LEU A 1 156 ? 23.126 22.647 6.098 1.00 18.81 153 LEU A O 1
ATOM 1097 N N . HIS A 1 157 ? 24.625 21.293 7.099 1.00 16.23 154 HIS A N 1
ATOM 1098 C CA . HIS A 1 157 ? 25.726 22.226 6.931 1.00 19.69 154 HIS A CA 1
ATOM 1099 C C . HIS A 1 157 ? 26.758 21.721 5.919 1.00 19.60 154 HIS A C 1
ATOM 1100 O O . HIS A 1 157 ? 27.393 22.513 5.226 1.00 22.16 154 HIS A O 1
ATOM 1107 N N . ALA A 1 158 ? 26.940 20.412 5.835 1.00 16.93 155 ALA A N 1
ATOM 1108 C CA . ALA A 1 158 ? 27.887 19.861 4.872 1.00 18.59 155 ALA A CA 1
ATOM 1109 C C . ALA A 1 158 ? 27.510 18.454 4.483 1.00 24.59 155 ALA A C 1
ATOM 1110 O O . ALA A 1 158 ? 26.843 17.750 5.240 1.00 17.22 155 ALA A O 1
ATOM 1112 N N . VAL A 1 159 ? 27.964 18.044 3.303 1.00 15.01 156 VAL A N 1
ATOM 1113 C CA . VAL A 1 159 ? 27.834 16.655 2.891 1.00 15.15 156 VAL A CA 1
ATOM 1114 C C . VAL A 1 159 ? 29.173 16.160 2.387 1.00 21.53 156 VAL A C 1
ATOM 1115 O O . VAL A 1 159 ? 29.826 16.809 1.562 1.00 22.42 156 VAL A O 1
ATOM 1119 N N . GLU A 1 160 ? 29.596 15.016 2.905 1.00 14.83 157 GLU A N 1
ATOM 1120 C CA . GLU A 1 160 ? 30.829 14.379 2.438 1.00 15.70 157 GLU A CA 1
ATOM 1121 C C . GLU A 1 160 ? 30.412 13.221 1.552 1.00 19.71 157 GLU A C 1
ATOM 1122 O O . GLU A 1 160 ? 29.672 12.352 1.990 1.00 20.35 157 GLU A O 1
ATOM 1128 N N . VAL A 1 161 ? 30.845 13.230 0.299 1.00 13.40 158 VAL A N 1
ATOM 1129 C CA . VAL A 1 161 ? 30.274 12.307 -0.682 1.00 16.48 158 VAL A CA 1
ATOM 1130 C C . VAL A 1 161 ? 31.312 11.820 -1.688 1.00 21.02 158 VAL A C 1
ATOM 1131 O O . VAL A 1 161 ? 32.156 12.592 -2.154 1.00 22.39 158 VAL A O 1
ATOM 1135 N N . ALA A 1 162 ? 31.268 10.526 -1.988 1.00 18.08 159 ALA A N 1
ATOM 1136 C CA . ALA A 1 162 ? 32.131 9.947 -2.998 1.00 19.60 159 ALA A CA 1
ATOM 1137 C C . ALA A 1 162 ? 31.498 10.083 -4.377 1.00 21.80 159 ALA A C 1
ATOM 1138 O O . ALA A 1 162 ? 30.426 9.537 -4.630 1.00 20.65 159 ALA A O 1
ATOM 1140 N N . VAL A 1 163 ? 32.170 10.815 -5.265 1.00 19.62 160 VAL A N 1
ATOM 1141 C CA . VAL A 1 163 ? 31.632 11.100 -6.591 1.00 18.86 160 VAL A CA 1
ATOM 1142 C C . VAL A 1 163 ? 32.565 10.597 -7.695 1.00 23.56 160 VAL A C 1
ATOM 1143 O O . VAL A 1 163 ? 33.756 10.409 -7.474 1.00 23.07 160 VAL A O 1
ATOM 1147 N N . VAL A 1 164 ? 32.004 10.382 -8.878 1.00 19.31 161 VAL A N 1
ATOM 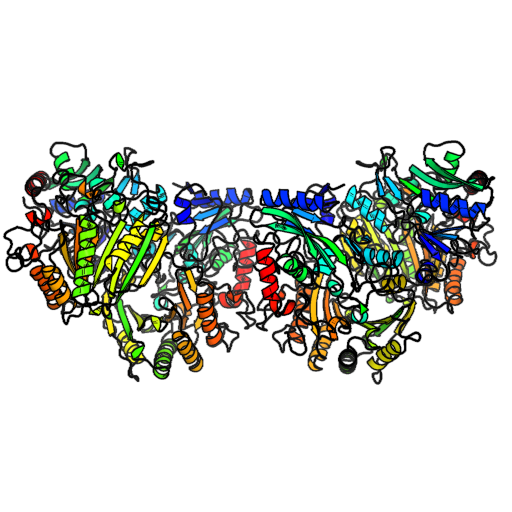1148 C CA . VAL A 1 164 ? 32.736 9.786 -9.994 1.00 22.37 161 VAL A CA 1
ATOM 1149 C C . VAL A 1 164 ? 32.736 10.759 -11.175 1.00 23.35 161 VAL A C 1
ATOM 1150 O O . VAL A 1 164 ? 31.671 11.129 -11.689 1.00 24.37 161 VAL A O 1
ATOM 1154 N N . ASP A 1 165 ? 33.923 11.179 -11.610 1.00 26.21 162 ASP A N 1
ATOM 1155 C CA . ASP A 1 165 ? 33.996 12.152 -12.706 1.00 29.44 162 ASP A CA 1
ATOM 1156 C C . ASP A 1 165 ? 34.102 11.494 -14.093 1.00 33.89 162 ASP A C 1
ATOM 1157 O O . ASP A 1 165 ? 34.120 10.274 -14.194 1.00 26.53 162 ASP A O 1
ATOM 1162 N N . GLU A 1 166 ? 34.154 12.313 -15.144 1.00 29.07 163 GLU A N 1
ATOM 1163 C CA . GLU A 1 166 ? 34.098 11.831 -16.530 1.00 35.44 163 GLU A CA 1
ATOM 1164 C C . GLU A 1 166 ? 35.252 10.894 -16.890 1.00 39.63 163 GLU A C 1
ATOM 1165 O O . GLU A 1 166 ? 35.156 10.110 -17.828 1.00 38.48 163 GLU A O 1
ATOM 1167 N N . SER A 1 167 ? 36.339 10.980 -16.139 1.00 29.30 164 SER A N 1
ATOM 1168 C CA . SER A 1 167 ? 37.492 10.124 -16.366 1.00 38.39 164 SER A CA 1
ATOM 1169 C C . SER A 1 167 ? 37.448 8.870 -15.495 1.00 47.28 164 SER A C 1
ATOM 1170 O O . SER A 1 167 ? 38.442 8.153 -15.383 1.00 39.36 164 SER A O 1
ATOM 1173 N N . ARG A 1 168 ? 36.301 8.618 -14.869 1.00 35.72 165 ARG A N 1
ATOM 1174 C CA . ARG A 1 168 ? 36.115 7.452 -14.004 1.00 34.80 165 ARG A CA 1
ATOM 1175 C C . ARG A 1 168 ? 37.012 7.477 -12.776 1.00 32.86 165 ARG A C 1
ATOM 1176 O O . ARG A 1 168 ? 37.419 6.435 -12.260 1.00 34.63 165 ARG A O 1
ATOM 1184 N N . THR A 1 169 ? 37.311 8.675 -12.297 1.00 28.89 166 THR A N 1
ATOM 1185 C CA . THR A 1 169 ? 38.056 8.820 -11.063 1.00 25.39 166 THR A CA 1
ATOM 1186 C C . THR A 1 169 ? 37.113 9.148 -9.912 1.00 24.89 166 THR A C 1
ATOM 1187 O O . THR A 1 169 ? 36.308 10.073 -10.006 1.00 29.02 166 THR A O 1
ATOM 1191 N N . VAL A 1 170 ? 37.234 8.394 -8.825 1.00 27.51 167 VAL A N 1
ATOM 1192 C CA . VAL A 1 170 ? 36.408 8.609 -7.634 1.00 24.35 167 VAL A CA 1
ATOM 1193 C C . VAL A 1 170 ? 37.124 9.525 -6.651 1.00 29.22 167 VAL A C 1
ATOM 1194 O O . VAL A 1 170 ? 38.277 9.290 -6.317 1.00 32.26 167 VAL A O 1
ATOM 1198 N N . ARG A 1 171 ? 36.426 10.549 -6.172 1.00 26.05 168 ARG A N 1
ATOM 1199 C CA . ARG A 1 171 ? 36.989 11.463 -5.185 1.00 25.21 168 ARG A CA 1
ATOM 1200 C C . ARG A 1 171 ? 36.000 11.721 -4.054 1.00 26.32 168 ARG A C 1
ATOM 1201 O O . ARG A 1 171 ? 34.796 11.806 -4.285 1.00 25.42 168 ARG A O 1
ATOM 1209 N N . LEU A 1 172 ? 36.510 11.846 -2.833 1.00 22.53 169 LEU A N 1
ATOM 1210 C CA . LEU A 1 172 ? 35.661 12.167 -1.696 1.00 22.13 169 LEU A CA 1
ATOM 1211 C C . LEU A 1 172 ? 35.644 13.664 -1.555 1.00 28.84 169 LEU A C 1
ATOM 1212 O O . LEU A 1 172 ? 36.664 14.260 -1.245 1.00 32.30 169 LEU A O 1
ATOM 1217 N N . VAL A 1 173 ? 34.503 14.296 -1.801 1.00 19.76 170 VAL A N 1
ATOM 1218 C CA . VAL A 1 173 ? 34.452 15.745 -1.726 1.00 23.07 170 VAL A CA 1
ATOM 1219 C C . VAL A 1 173 ? 33.539 16.131 -0.576 1.00 27.49 170 VAL A C 1
ATOM 1220 O O . VAL A 1 173 ? 32.647 15.373 -0.195 1.00 23.74 170 VAL A O 1
ATOM 1224 N N . THR A 1 174 ? 33.765 17.318 -0.026 1.00 21.68 171 THR A N 1
ATOM 1225 C CA . THR A 1 174 ? 32.909 17.858 1.020 1.00 20.61 171 THR A CA 1
ATOM 1226 C C . THR A 1 174 ? 32.316 19.179 0.549 1.00 26.25 171 THR A C 1
ATOM 1227 O O . THR A 1 174 ? 33.041 20.145 0.318 1.00 24.62 171 THR A O 1
ATOM 1231 N N . ALA A 1 175 ? 30.997 19.212 0.397 1.00 18.19 172 ALA A N 1
ATOM 1232 C CA . ALA A 1 175 ? 30.321 20.395 -0.115 1.00 18.55 172 ALA A CA 1
ATOM 1233 C C . ALA A 1 175 ? 29.586 21.021 1.067 1.00 25.24 172 ALA A C 1
ATOM 1234 O O . ALA A 1 175 ? 28.927 20.323 1.847 1.00 18.91 172 ALA A O 1
ATOM 1236 N N . ARG A 1 176 ? 29.734 22.324 1.235 1.00 20.93 173 ARG A N 1
ATOM 1237 C CA . ARG A 1 176 ? 29.205 22.997 2.421 1.00 21.04 173 ARG A CA 1
ATOM 1238 C C . ARG A 1 176 ? 28.166 24.040 2.085 1.00 24.00 173 ARG A C 1
ATOM 1239 O O . ARG A 1 176 ? 28.083 24.506 0.958 1.00 19.73 173 ARG A O 1
ATOM 1247 N N . ALA A 1 177 ? 27.383 24.412 3.091 1.00 19.45 174 ALA A N 1
ATOM 1248 C CA . ALA A 1 177 ? 26.272 25.323 2.878 1.00 19.13 174 ALA A CA 1
ATOM 1249 C C . ALA A 1 177 ? 26.741 26.707 2.429 1.00 20.45 174 ALA A C 1
ATOM 1250 O O . ALA A 1 177 ? 25.963 27.485 1.882 1.00 25.98 174 ALA A O 1
ATOM 1252 N N . ASP A 1 178 ? 28.006 27.018 2.692 1.00 19.50 175 ASP A N 1
ATOM 1253 C CA . ASP A 1 178 ? 28.528 28.325 2.256 1.00 21.38 175 ASP A CA 1
ATOM 1254 C C . ASP A 1 178 ? 29.350 28.283 0.965 1.00 27.61 175 ASP A C 1
ATOM 1255 O O . ASP A 1 178 ? 29.872 29.314 0.523 1.00 30.16 175 ASP A O 1
ATOM 1260 N N . ASP A 1 179 ? 29.454 27.103 0.356 1.00 20.85 176 ASP A N 1
ATOM 1261 C CA . ASP A 1 179 ? 30.159 26.964 -0.917 1.00 22.11 176 ASP A CA 1
ATOM 1262 C C . ASP A 1 179 ? 29.423 27.604 -2.077 1.00 26.48 176 ASP A C 1
ATOM 1263 O O . ASP A 1 179 ? 28.196 27.718 -2.063 1.00 21.33 176 ASP A O 1
ATOM 1268 N N . THR A 1 180 ? 30.195 28.071 -3.064 1.00 25.04 177 THR A N 1
ATOM 1269 C CA . THR A 1 180 ? 29.633 28.560 -4.311 1.00 20.43 177 THR A CA 1
ATOM 1270 C C . THR A 1 180 ? 30.172 27.682 -5.436 1.00 24.05 177 THR A C 1
ATOM 1271 O O . THR A 1 180 ? 30.839 26.672 -5.177 1.00 22.95 177 THR A O 1
ATOM 1275 N N . GLY A 1 181 ? 29.878 28.045 -6.678 1.00 21.75 178 GLY A N 1
ATOM 1276 C CA . GLY A 1 181 ? 30.361 27.267 -7.802 1.00 27.66 178 GLY A CA 1
ATOM 1277 C C . GLY A 1 181 ? 29.845 25.843 -7.759 1.00 28.03 178 GLY A C 1
ATOM 1278 O O . GLY A 1 181 ? 28.754 25.606 -7.290 1.00 21.19 178 GLY A O 1
ATOM 1279 N N . ASP A 1 182 ? 30.651 24.896 -8.231 1.00 23.02 179 ASP A N 1
ATOM 1280 C CA . ASP A 1 182 ? 30.175 23.531 -8.415 1.00 21.64 179 ASP A CA 1
ATOM 1281 C C . ASP A 1 182 ? 29.865 22.893 -7.066 1.00 18.29 179 ASP A C 1
ATOM 1282 O O . ASP A 1 182 ? 28.920 22.143 -6.939 1.00 21.69 179 ASP A O 1
ATOM 1287 N N . LEU A 1 183 ? 30.685 23.170 -6.062 1.00 17.18 180 LEU A N 1
ATOM 1288 C CA . LEU A 1 183 ? 30.453 22.573 -4.747 1.00 20.53 180 LEU A CA 1
ATOM 1289 C C . LEU A 1 183 ? 29.150 23.071 -4.153 1.00 21.41 180 LEU A C 1
ATOM 1290 O O . LEU A 1 183 ? 28.429 22.317 -3.493 1.00 20.56 180 LEU A O 1
ATOM 1295 N N . GLY A 1 184 ? 28.844 24.342 -4.378 1.00 17.17 181 GLY A N 1
ATOM 1296 C CA . GLY A 1 184 ? 27.570 24.888 -3.931 1.00 17.55 181 GLY A CA 1
ATOM 1297 C C . GLY A 1 184 ? 26.400 24.145 -4.562 1.00 19.26 181 GLY A C 1
ATOM 1298 O O . GLY A 1 184 ? 25.361 23.946 -3.926 1.00 20.01 181 GLY A O 1
ATOM 1299 N N . GLU A 1 185 ? 26.562 23.745 -5.825 1.00 16.61 182 GLU A N 1
ATOM 1300 C CA . GLU A 1 185 ? 25.502 23.007 -6.510 1.00 16.54 182 GLU A CA 1
ATOM 1301 C C . GLU A 1 185 ? 25.359 21.605 -5.933 1.00 16.58 182 GLU A C 1
ATOM 1302 O O . GLU A 1 185 ? 24.245 21.103 -5.759 1.00 17.30 182 GLU A O 1
ATOM 1308 N N . LEU A 1 186 ? 26.492 20.961 -5.658 1.00 17.31 183 LEU A N 1
ATOM 1309 C CA . LEU A 1 186 ? 26.468 19.626 -5.056 1.00 16.26 183 LEU A CA 1
ATOM 1310 C C . LEU A 1 186 ? 25.814 19.675 -3.675 1.00 20.28 183 LEU A C 1
ATOM 1311 O O . LEU A 1 186 ? 25.041 18.787 -3.302 1.00 15.92 183 LEU A O 1
ATOM 1316 N N . PHE A 1 187 ? 26.130 20.698 -2.892 1.00 16.54 184 PHE A N 1
ATOM 1317 C CA . PHE A 1 187 ? 25.510 20.797 -1.576 1.00 15.89 184 PHE A CA 1
ATOM 1318 C C . PHE A 1 187 ? 24.003 20.960 -1.716 1.00 15.69 184 PHE A C 1
ATOM 1319 O O . PHE A 1 187 ? 23.220 20.251 -1.070 1.00 15.74 184 PHE A O 1
ATOM 1327 N N . TRP A 1 188 ? 23.598 21.913 -2.550 1.00 15.85 185 TRP A N 1
ATOM 1328 C CA . TRP A 1 188 ? 22.181 22.200 -2.735 1.00 14.50 185 TRP A CA 1
ATOM 1329 C C . TRP A 1 188 ? 21.433 20.947 -3.213 1.00 14.20 185 TRP A C 1
ATOM 1330 O O . TRP A 1 188 ? 20.328 20.677 -2.757 1.00 12.97 185 TRP A O 1
ATOM 1341 N N . ALA A 1 189 ? 22.039 20.193 -4.119 1.00 16.22 186 ALA A N 1
ATOM 1342 C CA . ALA A 1 189 ? 21.366 19.009 -4.662 1.00 14.53 186 ALA A CA 1
ATOM 1343 C C . ALA A 1 189 ? 21.030 17.974 -3.589 1.00 14.29 186 ALA A C 1
ATOM 1344 O O . ALA A 1 189 ? 20.052 17.225 -3.731 1.00 14.20 186 ALA A O 1
ATOM 1346 N N . HIS A 1 190 ? 21.827 17.939 -2.517 1.00 14.38 187 HIS A N 1
ATOM 1347 C CA . HIS A 1 190 ? 21.586 17.002 -1.406 1.00 12.06 187 HIS A CA 1
ATOM 1348 C C . HIS A 1 190 ? 20.539 17.485 -0.419 1.00 17.86 187 HIS A C 1
ATOM 1349 O O . HIS A 1 190 ? 20.219 16.780 0.535 1.00 19.11 187 HIS A O 1
ATOM 1356 N N . THR A 1 191 ? 20.013 18.688 -0.629 1.00 13.97 188 THR A N 1
ATOM 1357 C CA . THR A 1 191 ? 18.969 19.176 0.251 1.00 11.41 188 THR A CA 1
ATOM 1358 C C . THR A 1 191 ? 17.594 18.845 -0.298 1.00 13.22 188 THR A C 1
ATOM 1359 O O . THR A 1 191 ? 16.696 19.679 -0.260 1.00 15.66 188 THR A O 1
ATOM 1363 N N . GLY A 1 192 ? 17.421 17.613 -0.774 1.00 15.69 189 GLY A N 1
ATOM 1364 C CA . GLY A 1 192 ? 16.128 17.177 -1.291 1.00 11.66 189 GLY A CA 1
ATOM 1365 C C . GLY A 1 192 ? 16.161 16.456 -2.628 1.00 12.05 189 GLY A C 1
ATOM 1366 O O . GLY A 1 192 ? 15.113 15.991 -3.091 1.00 14.11 189 GLY A O 1
ATOM 1367 N N . GLY A 1 193 ? 17.342 16.347 -3.236 1.00 11.58 190 GLY A N 1
ATOM 1368 C CA . GLY A 1 193 ? 17.472 15.708 -4.542 1.00 12.53 190 GLY A CA 1
ATOM 1369 C C . GLY A 1 193 ? 17.149 14.208 -4.477 1.00 16.41 190 GLY A C 1
ATOM 1370 O O . GLY A 1 193 ? 16.775 13.598 -5.474 1.00 15.24 190 GLY A O 1
ATOM 1371 N N . GLY A 1 194 ? 17.298 13.619 -3.298 1.00 12.15 191 GLY A N 1
ATOM 1372 C CA . GLY A 1 194 ? 17.016 12.192 -3.137 1.00 12.37 191 GLY A CA 1
ATOM 1373 C C . GLY A 1 194 ? 18.260 11.330 -3.284 1.00 14.11 191 GLY A C 1
ATOM 1374 O O . GLY A 1 194 ? 19.231 11.696 -3.962 1.00 15.24 191 GLY A O 1
ATOM 1375 N N . GLY A 1 195 ? 18.252 10.178 -2.619 1.00 12.42 192 GLY A N 1
ATOM 1376 C CA . GLY A 1 195 ? 19.409 9.290 -2.650 1.00 11.13 192 GLY A CA 1
ATOM 1377 C C . GLY A 1 195 ? 19.541 8.561 -3.983 1.00 14.76 192 GLY A C 1
ATOM 1378 O O . GLY A 1 195 ? 18.620 8.535 -4.792 1.00 14.93 192 GLY A O 1
ATOM 1379 N N . GLY A 1 196 ? 20.713 7.981 -4.205 1.00 16.04 193 GLY A N 1
ATOM 1380 C CA . GLY A 1 196 ? 20.938 7.151 -5.376 1.00 15.92 193 GLY A CA 1
ATOM 1381 C C . GLY A 1 196 ? 21.244 7.934 -6.645 1.00 16.98 193 GLY A C 1
ATOM 1382 O O . GLY A 1 196 ? 21.237 7.343 -7.721 1.00 16.42 193 GLY A O 1
ATOM 1383 N N . ASN A 1 197 ? 21.495 9.250 -6.522 1.00 14.54 194 ASN A N 1
ATOM 1384 C CA . ASN A 1 197 ? 21.607 10.140 -7.689 1.00 14.67 194 ASN A CA 1
ATOM 1385 C C . ASN A 1 197 ? 23.006 10.701 -7.956 1.00 17.08 194 ASN A C 1
ATOM 1386 O O . ASN A 1 197 ? 23.428 10.794 -9.120 1.00 18.12 194 ASN A O 1
ATOM 1391 N N . PHE A 1 198 ? 23.701 11.152 -6.913 1.00 14.96 195 PHE A N 1
ATOM 1392 C CA . PHE A 1 198 ? 24.901 11.989 -7.141 1.00 16.10 195 PHE A CA 1
ATOM 1393 C C . PHE A 1 198 ? 26.209 11.330 -6.780 1.00 21.17 195 PHE A C 1
ATOM 1394 O O . PHE A 1 198 ? 27.271 11.726 -7.263 1.00 20.19 195 PHE A O 1
ATOM 1402 N N . GLY A 1 199 ? 26.141 10.343 -5.907 1.00 15.94 196 GLY A N 1
ATOM 1403 C CA . GLY A 1 199 ? 27.345 9.749 -5.358 1.00 20.42 196 GLY A CA 1
ATOM 1404 C C . GLY A 1 199 ? 27.006 9.053 -4.052 1.00 16.21 196 GLY A C 1
ATOM 1405 O O . GLY A 1 199 ? 25.851 9.082 -3.606 1.00 19.06 196 GLY A O 1
ATOM 1406 N N . VAL A 1 200 ? 28.002 8.438 -3.428 1.00 14.17 197 VAL A N 1
ATOM 1407 C CA . VAL A 1 200 ? 27.754 7.740 -2.164 1.00 13.70 197 VAL A CA 1
ATOM 1408 C C . VAL A 1 200 ? 28.087 8.674 -0.997 1.00 18.18 197 VAL A C 1
ATOM 1409 O O . VAL A 1 200 ? 29.255 8.987 -0.748 1.00 17.65 197 VAL A O 1
ATOM 1413 N N . VAL A 1 201 ? 27.070 9.154 -0.290 1.00 14.34 198 VAL A N 1
ATOM 1414 C CA . VAL A 1 201 ? 27.320 10.003 0.864 1.00 13.72 198 VAL A CA 1
ATOM 1415 C C . VAL A 1 201 ? 27.923 9.175 1.987 1.00 18.01 198 VAL A C 1
ATOM 1416 O O . VAL A 1 201 ? 27.419 8.101 2.328 1.00 16.86 198 VAL A O 1
ATOM 1420 N N . THR A 1 202 ? 29.015 9.673 2.554 1.00 15.46 199 THR A N 1
ATOM 1421 C CA . THR A 1 202 ? 29.655 9.005 3.682 1.00 16.97 199 THR A CA 1
ATOM 1422 C C . THR A 1 202 ? 29.314 9.663 5.010 1.00 18.12 199 THR A C 1
ATOM 1423 O O . THR A 1 202 ? 29.317 8.993 6.054 1.00 18.12 199 THR A O 1
ATOM 1427 N N . ALA A 1 203 ? 29.009 10.962 5.002 1.00 16.27 200 ALA A N 1
ATOM 1428 C CA . ALA A 1 203 ? 28.598 11.621 6.227 1.00 15.54 200 ALA A CA 1
ATOM 1429 C C . ALA A 1 203 ? 27.885 12.924 5.933 1.00 16.24 200 ALA A C 1
ATOM 1430 O O . ALA A 1 203 ? 28.083 13.521 4.878 1.00 15.62 200 ALA A O 1
ATOM 1432 N N . TYR A 1 204 ? 27.038 13.341 6.868 1.00 14.38 201 TYR A N 1
ATOM 1433 C CA . TYR A 1 204 ? 26.401 14.636 6.810 1.00 16.04 201 TYR A CA 1
ATOM 1434 C C . TYR A 1 204 ? 26.845 15.401 8.042 1.00 21.54 201 TYR A C 1
ATOM 1435 O O . TYR A 1 204 ? 27.055 14.804 9.100 1.00 21.21 201 TYR A O 1
ATOM 1444 N N . GLU A 1 205 ? 26.967 16.718 7.931 1.00 16.39 202 GLU A N 1
ATOM 1445 C CA . GLU A 1 205 ? 27.210 17.554 9.116 1.00 14.31 202 GLU A CA 1
ATOM 1446 C C . GLU A 1 205 ? 26.034 18.478 9.282 1.00 18.23 202 GLU A C 1
ATOM 1447 O O . GLU A 1 205 ? 25.540 19.042 8.318 1.00 19.08 202 GLU A O 1
ATOM 1453 N N . PHE A 1 206 ? 25.588 18.630 10.524 1.00 16.57 203 PHE A N 1
ATOM 1454 C CA . PHE A 1 206 ? 24.413 19.436 10.823 1.00 15.31 203 PHE A CA 1
ATOM 1455 C C . PHE A 1 206 ? 24.734 20.656 11.678 1.00 17.50 203 PHE A C 1
ATOM 1456 O O . PHE A 1 206 ? 25.461 20.568 12.666 1.00 21.51 203 PHE A O 1
ATOM 1464 N N . ARG A 1 207 ? 24.175 21.792 11.278 1.00 17.94 204 ARG A N 1
ATOM 1465 C CA . ARG A 1 207 ? 24.303 23.044 12.009 1.00 19.35 204 ARG A CA 1
ATOM 1466 C C . ARG A 1 207 ? 23.007 23.817 11.811 1.00 19.95 204 ARG A C 1
ATOM 1467 O O . ARG A 1 207 ? 22.661 24.175 10.689 1.00 22.98 204 ARG A O 1
ATOM 1475 N N . SER A 1 208 ? 22.286 24.060 12.899 1.00 18.31 205 SER A N 1
ATOM 1476 C CA . SER A 1 208 ? 20.967 24.679 12.817 1.00 21.48 205 SER A CA 1
ATOM 1477 C C . SER A 1 208 ? 21.009 26.171 12.502 1.00 23.10 205 SER A C 1
ATOM 1478 O O . SER A 1 208 ? 21.970 26.863 12.831 1.00 23.78 205 SER A O 1
ATOM 1481 N N . PRO A 1 209 ? 19.948 26.656 11.864 1.00 22.44 206 PRO A N 1
ATOM 1482 C CA . PRO A 1 209 ? 19.780 28.092 11.613 1.00 25.54 206 PRO A CA 1
ATOM 1483 C C . PRO A 1 209 ? 19.929 28.823 12.938 1.00 26.04 206 PRO A C 1
ATOM 1484 O O . PRO A 1 209 ? 19.587 28.275 13.983 1.00 22.43 206 PRO A O 1
ATOM 1488 N N . GLU A 1 210 ? 20.402 30.062 12.899 1.00 26.09 207 GLU A N 1
ATOM 1489 C CA . GLU A 1 210 ? 20.712 30.775 14.127 1.00 27.52 207 GLU A CA 1
ATOM 1490 C C . GLU A 1 210 ? 19.541 30.834 15.101 1.00 30.64 207 GLU A C 1
ATOM 1491 O O . GLU A 1 210 ? 19.728 30.737 16.304 1.00 31.07 207 GLU A O 1
ATOM 1497 N N . HIS A 1 211 ? 18.323 30.986 14.602 1.00 24.50 208 HIS A N 1
ATOM 1498 C CA . HIS A 1 211 ? 17.201 31.133 15.524 1.00 29.17 208 HIS A CA 1
ATOM 1499 C C . HIS A 1 211 ? 16.771 29.824 16.191 1.00 30.97 208 HIS A C 1
ATOM 1500 O O . HIS A 1 211 ? 15.962 29.834 17.122 1.00 30.57 208 HIS A O 1
ATOM 1507 N N . LEU A 1 212 ? 17.303 28.698 15.711 1.00 23.48 209 LEU A N 1
ATOM 1508 C CA . LEU A 1 212 ? 16.970 27.397 16.301 1.00 22.02 209 LEU A CA 1
ATOM 1509 C C . LEU A 1 212 ? 18.151 26.806 17.084 1.00 26.93 209 LEU A C 1
ATOM 1510 O O . LEU A 1 212 ? 17.967 25.899 17.899 1.00 28.25 209 LEU A O 1
ATOM 1515 N N . ALA A 1 213 ? 19.361 27.307 16.830 1.00 23.46 210 ALA A N 1
ATOM 1516 C CA . ALA A 1 213 ? 20.582 26.730 17.403 1.00 22.17 210 ALA A CA 1
ATOM 1517 C C . ALA A 1 213 ? 20.763 27.079 18.885 1.00 27.27 210 ALA A C 1
ATOM 1518 O O . ALA A 1 213 ? 20.404 28.177 19.302 1.00 30.96 210 ALA A O 1
ATOM 1520 N N . THR A 1 214 ? 21.336 26.143 19.644 1.00 28.77 211 THR A N 1
ATOM 1521 C CA . THR A 1 214 ? 21.681 26.338 21.066 1.00 29.22 211 THR A CA 1
ATOM 1522 C C . THR A 1 214 ? 23.062 25.750 21.373 1.00 33.34 211 THR A C 1
ATOM 1523 O O . THR A 1 214 ? 23.636 25.036 20.565 1.00 28.59 211 THR A O 1
ATOM 1527 N N . GLU A 1 215 ? 23.610 26.068 22.540 1.00 38.82 212 GLU A N 1
ATOM 1528 C CA . GLU A 1 215 ? 24.872 25.466 22.954 1.00 32.56 212 GLU A CA 1
ATOM 1529 C C . GLU A 1 215 ? 24.562 24.031 23.346 1.00 32.25 212 GLU A C 1
ATOM 1530 O O . GLU A 1 215 ? 23.413 23.722 23.660 1.00 42.30 212 GLU A O 1
ATOM 1536 N N . PRO A 1 216 ? 25.548 23.139 23.316 1.00 42.95 213 PRO A N 1
ATOM 1537 C CA . PRO A 1 216 ? 26.955 23.435 23.037 1.00 49.38 213 PRO A CA 1
ATOM 1538 C C . PRO A 1 216 ? 27.393 23.151 21.602 1.00 42.52 213 PRO A C 1
ATOM 1539 O O . PRO A 1 216 ? 28.523 23.494 21.247 1.00 44.75 213 PRO A O 1
ATOM 1543 N N . VAL A 1 217 ? 26.543 22.519 20.797 1.00 30.67 214 VAL A N 1
ATOM 1544 C CA . VAL A 1 217 ? 26.979 22.081 19.472 1.00 33.23 214 VAL A CA 1
ATOM 1545 C C . VAL A 1 217 ? 26.214 22.711 18.326 1.00 30.37 214 VAL A C 1
ATOM 1546 O O . VAL A 1 217 ? 26.322 22.249 17.197 1.00 31.73 214 VAL A O 1
ATOM 1550 N N . GLY A 1 218 ? 25.424 23.739 18.611 1.00 23.66 215 GLY A N 1
ATOM 1551 C CA . GLY A 1 218 ? 24.779 24.488 17.545 1.00 24.24 215 GLY A CA 1
ATOM 1552 C C . GLY A 1 218 ? 23.539 23.818 16.973 1.00 25.56 215 GLY A C 1
ATOM 1553 O O . GLY A 1 218 ? 23.127 24.101 15.836 1.00 23.59 215 GLY A O 1
ATOM 1554 N N . LEU A 1 219 ? 22.931 22.947 17.771 1.00 21.19 216 LEU A N 1
ATOM 1555 C CA . LEU A 1 219 ? 21.701 22.249 17.379 1.00 18.35 216 LEU A CA 1
ATOM 1556 C C . LEU A 1 219 ? 20.545 22.683 18.280 1.00 19.25 216 LEU A C 1
ATOM 1557 O O . LEU A 1 219 ? 20.754 23.369 19.297 1.00 22.38 216 LEU A O 1
ATOM 1562 N N . PRO A 1 220 ? 19.309 22.293 17.928 1.00 16.65 217 PRO A N 1
ATOM 1563 C CA . PRO A 1 220 ? 18.169 22.669 18.767 1.00 20.59 217 PRO A CA 1
ATOM 1564 C C . PRO A 1 220 ? 18.147 21.889 20.082 1.00 22.26 217 PRO A C 1
ATOM 1565 O O . PRO A 1 220 ? 18.731 20.818 20.187 1.00 23.42 217 PRO A O 1
ATOM 1569 N N . ARG A 1 221 ? 17.440 22.424 21.066 1.00 18.80 218 ARG A N 1
ATOM 1570 C CA . ARG A 1 221 ? 17.296 21.741 22.343 1.00 17.02 218 ARG A CA 1
ATOM 1571 C C . ARG A 1 221 ? 16.105 20.787 22.274 1.00 21.47 218 ARG A C 1
ATOM 1572 O O . ARG A 1 221 ? 15.030 21.160 21.812 1.00 25.07 218 ARG A O 1
ATOM 1580 N N . ALA A 1 222 ? 16.291 19.554 22.736 1.00 20.66 219 ALA A N 1
ATOM 1581 C CA . ALA A 1 222 ? 15.184 18.635 22.941 1.00 19.42 219 ALA A CA 1
ATOM 1582 C C . ALA A 1 222 ? 14.255 19.133 24.044 1.00 18.64 219 ALA A C 1
ATOM 1583 O O . ALA A 1 222 ? 14.713 19.572 25.108 1.00 23.66 219 ALA A O 1
ATOM 1585 N N . ALA A 1 223 ? 12.954 19.060 23.817 1.00 19.37 220 ALA A N 1
ATOM 1586 C CA . ALA A 1 223 ? 11.985 19.504 24.826 1.00 23.75 220 ALA A CA 1
ATOM 1587 C C . ALA A 1 223 ? 12.164 18.723 26.129 1.00 23.43 220 ALA A C 1
ATOM 1588 O O . ALA A 1 223 ? 12.518 17.546 26.125 1.00 22.50 220 ALA A O 1
ATOM 1590 N N . GLY A 1 224 ? 11.927 19.372 27.260 1.00 21.87 221 GLY A N 1
ATOM 1591 C CA . GLY A 1 224 ? 12.086 18.678 28.523 1.00 24.90 221 GLY A CA 1
ATOM 1592 C C . GLY A 1 224 ? 11.057 17.578 28.698 1.00 24.83 221 GLY A C 1
ATOM 1593 O O . GLY A 1 224 ? 11.361 16.491 29.188 1.00 28.58 221 GLY A O 1
ATOM 1594 N N . ARG A 1 225 ? 9.827 17.867 28.305 1.00 25.85 222 ARG A N 1
ATOM 1595 C CA . ARG A 1 225 ? 8.762 16.877 28.392 1.00 20.23 222 ARG A CA 1
ATOM 1596 C C . ARG A 1 225 ? 7.846 16.989 27.181 1.00 21.89 222 ARG A C 1
ATOM 1597 O O . ARG A 1 225 ? 7.728 18.061 26.585 1.00 23.34 222 ARG A O 1
ATOM 1605 N N . LEU A 1 226 ? 7.215 15.867 26.826 1.00 19.20 223 LEU A N 1
ATOM 1606 C CA . LEU A 1 226 ? 6.261 15.835 25.732 1.00 20.44 223 LEU A CA 1
ATOM 1607 C C . LEU A 1 226 ? 4.929 15.331 26.224 1.00 20.29 223 LEU A C 1
ATOM 1608 O O . LEU A 1 226 ? 4.867 14.293 26.890 1.00 22.48 223 LEU A O 1
ATOM 1613 N N . HIS A 1 227 ? 3.851 16.020 25.855 1.00 21.28 224 HIS A N 1
ATOM 1614 C CA . HIS A 1 227 ? 2.531 15.404 25.973 1.00 19.16 224 HIS A CA 1
ATOM 1615 C C . HIS A 1 227 ? 2.388 14.406 24.851 1.00 19.68 224 HIS A C 1
ATOM 1616 O O . HIS A 1 227 ? 2.656 14.741 23.701 1.00 24.30 224 HIS A O 1
ATOM 1623 N N . VAL A 1 228 ? 1.961 13.190 25.164 1.00 20.43 225 VAL A N 1
ATOM 1624 C CA . VAL A 1 228 ? 1.778 12.186 24.122 1.00 19.81 225 VAL A CA 1
ATOM 1625 C C . VAL A 1 228 ? 0.424 11.552 24.340 1.00 22.38 225 VAL A C 1
ATOM 1626 O O . VAL A 1 228 ? 0.070 11.189 25.459 1.00 23.87 225 VAL A O 1
ATOM 1630 N N . GLN A 1 229 ? -0.347 11.430 23.275 1.00 19.42 226 GLN A N 1
ATOM 1631 C CA . GLN A 1 229 ? -1.672 10.862 23.426 1.00 17.31 226 GLN A CA 1
ATOM 1632 C C . GLN A 1 229 ? -2.014 10.018 22.221 1.00 19.00 226 GLN A C 1
ATOM 1633 O O . GLN A 1 229 ? -1.622 10.360 21.099 1.00 21.56 226 GLN A O 1
ATOM 1639 N N . LYS A 1 230 ? -2.680 8.893 22.454 1.00 19.74 227 LYS A N 1
ATOM 1640 C CA . LYS A 1 230 ? -3.179 8.039 21.384 1.00 21.01 227 LYS A CA 1
ATOM 1641 C C . LYS A 1 230 ? -4.656 7.816 21.628 1.00 23.99 227 LYS A C 1
ATOM 1642 O O . LYS A 1 230 ? -5.066 7.431 22.722 1.00 25.76 227 LYS A O 1
ATOM 1648 N N . VAL A 1 231 ? -5.472 8.109 20.630 1.00 20.16 228 VAL A N 1
ATOM 1649 C CA . VAL A 1 231 ? -6.910 8.001 20.809 1.00 19.31 228 VAL A CA 1
ATOM 1650 C C . VAL A 1 231 ? -7.478 7.031 19.801 1.00 23.23 228 VAL A C 1
ATOM 1651 O O . VAL A 1 231 ? -7.245 7.175 18.608 1.00 22.82 228 VAL A O 1
ATOM 1655 N N . VAL A 1 232 ? -8.225 6.041 20.279 1.00 21.86 229 VAL A N 1
ATOM 1656 C CA . VAL A 1 232 ? -8.792 5.027 19.404 1.00 22.49 229 VAL A CA 1
ATOM 1657 C C . VAL A 1 232 ? -10.279 5.307 19.185 1.00 31.07 229 VAL A C 1
ATOM 1658 O O . VAL A 1 232 ? -11.015 5.513 20.154 1.00 31.01 229 VAL A O 1
ATOM 1662 N N . PHE A 1 233 ? -10.712 5.322 17.923 1.00 23.07 230 PHE A N 1
ATOM 1663 C CA . PHE A 1 233 ? -12.114 5.552 17.572 1.00 27.52 230 PHE A CA 1
ATOM 1664 C C . PHE A 1 233 ? -12.639 4.331 16.853 1.00 29.68 230 PHE A C 1
ATOM 1665 O O . PHE A 1 233 ? -12.174 3.996 15.762 1.00 29.08 230 PHE A O 1
ATOM 1673 N N . PRO A 1 234 ? -13.623 3.657 17.446 1.00 30.11 231 PRO A N 1
ATOM 1674 C CA . PRO A 1 234 ? -14.149 2.443 16.816 1.00 28.27 231 PRO A CA 1
ATOM 1675 C C . PRO A 1 234 ? -14.930 2.774 15.561 1.00 27.46 231 PRO A C 1
ATOM 1676 O O . PRO A 1 234 ? -15.737 3.703 15.584 1.00 30.42 231 PRO A O 1
ATOM 1680 N N . TRP A 1 235 ? -14.671 2.042 14.476 1.00 28.68 232 TRP A N 1
ATOM 1681 C CA . TRP A 1 235 ? -15.372 2.268 13.219 1.00 24.43 232 TRP A CA 1
ATOM 1682 C C . TRP A 1 235 ? -16.880 2.082 13.425 1.00 30.34 232 TRP A C 1
ATOM 1683 O O . TRP A 1 235 ? -17.695 2.738 12.779 1.00 33.78 232 TRP A O 1
ATOM 1694 N N . ALA A 1 236 ? -17.245 1.176 14.331 1.00 29.49 233 ALA A N 1
ATOM 1695 C CA . ALA A 1 236 ? -18.660 0.905 14.591 1.00 38.70 233 ALA A CA 1
ATOM 1696 C C . ALA A 1 236 ? -19.462 2.145 15.017 1.00 43.28 233 ALA A C 1
ATOM 1697 O O . ALA A 1 236 ? -20.684 2.173 14.873 1.00 43.45 233 ALA A O 1
ATOM 1699 N N . MET A 1 237 ? -18.778 3.160 15.540 1.00 35.13 234 MET A N 1
ATOM 1700 C CA . MET A 1 237 ? -19.435 4.395 15.969 1.00 36.66 234 MET A CA 1
ATOM 1701 C C . MET A 1 237 ? -19.414 5.502 14.923 1.00 38.94 234 MET A C 1
ATOM 1702 O O . MET A 1 237 ? -19.894 6.613 15.181 1.00 39.74 234 MET A O 1
ATOM 1707 N N . ILE A 1 238 ? -18.840 5.212 13.759 1.00 35.47 235 ILE A N 1
ATOM 1708 C CA . ILE A 1 238 ? -18.635 6.230 12.736 1.00 29.33 235 ILE A CA 1
ATOM 1709 C C . ILE A 1 238 ? -19.409 5.895 11.465 1.00 36.35 235 ILE A C 1
ATOM 1710 O O . ILE A 1 238 ? -19.244 4.814 10.890 1.00 45.42 235 ILE A O 1
ATOM 1715 N N . ASP A 1 239 ? -20.262 6.815 11.034 1.00 33.91 236 ASP A N 1
ATOM 1716 C CA . ASP A 1 239 ? -20.921 6.671 9.743 1.00 33.90 236 ASP A CA 1
ATOM 1717 C C . ASP A 1 239 ? -20.258 7.607 8.745 1.00 35.50 236 ASP A C 1
ATOM 1718 O O . ASP A 1 239 ? -19.359 8.363 9.115 1.00 36.73 236 ASP A O 1
ATOM 1723 N N . GLU A 1 240 ? -20.679 7.548 7.487 1.00 35.43 237 GLU A N 1
ATOM 1724 C CA . GLU A 1 240 ? -20.024 8.342 6.458 1.00 31.59 237 GLU A CA 1
ATOM 1725 C C . GLU A 1 240 ? -20.015 9.826 6.814 1.00 34.18 237 GLU A C 1
ATOM 1726 O O . GLU A 1 240 ? -19.003 10.515 6.660 1.00 37.50 237 GLU A O 1
ATOM 1732 N N . THR A 1 241 ? -21.140 10.323 7.303 1.00 35.26 238 THR A N 1
ATOM 1733 C CA . THR A 1 241 ? -21.255 11.754 7.556 1.00 35.68 238 THR A CA 1
ATOM 1734 C C . THR A 1 241 ? -20.328 12.220 8.670 1.00 32.31 238 THR A C 1
ATOM 1735 O O . THR A 1 241 ? -19.661 13.244 8.542 1.00 35.10 238 THR A O 1
ATOM 1739 N N . SER A 1 242 ? -20.268 11.461 9.757 1.00 30.19 239 SER A N 1
ATOM 1740 C CA . SER A 1 242 ? -19.376 11.836 10.849 1.00 29.14 239 SER A CA 1
ATOM 1741 C C . SER A 1 242 ? -17.895 11.625 10.475 1.00 30.38 239 SER A C 1
ATOM 1742 O O . SER A 1 242 ? -17.040 12.395 10.906 1.00 32.54 239 SER A O 1
ATOM 1745 N N . PHE A 1 243 ? -17.605 10.597 9.679 1.00 25.61 240 PHE A N 1
ATOM 1746 C CA . PHE A 1 243 ? -16.261 10.435 9.109 1.00 23.49 240 PHE A CA 1
ATOM 1747 C C . PHE A 1 243 ? -15.817 11.685 8.335 1.00 29.06 240 PHE A C 1
ATOM 1748 O O . PHE A 1 243 ? -14.726 12.218 8.567 1.00 28.15 240 PHE A O 1
ATOM 1756 N N . VAL A 1 244 ? -16.649 12.134 7.401 1.00 27.17 241 VAL A N 1
ATOM 1757 C CA . VAL A 1 244 ? -16.335 13.312 6.609 1.00 25.05 241 VAL A CA 1
ATOM 1758 C C . VAL A 1 244 ? -16.134 14.517 7.507 1.00 28.45 241 VAL A C 1
ATOM 1759 O O . VAL A 1 244 ? -15.221 15.311 7.296 1.00 26.41 241 VAL A O 1
ATOM 1763 N N . THR A 1 245 ? -16.969 14.645 8.535 1.00 29.15 242 THR A N 1
ATOM 1764 C CA . THR A 1 245 ? -16.858 15.780 9.438 1.00 23.75 242 THR A CA 1
ATOM 1765 C C . THR A 1 245 ? -15.530 15.779 10.200 1.00 25.90 242 THR A C 1
ATOM 1766 O O . THR A 1 245 ? -14.860 16.807 10.318 1.00 26.31 242 THR A O 1
ATOM 1770 N N . VAL A 1 246 ? -15.153 14.611 10.709 1.00 24.53 243 VAL A N 1
ATOM 1771 C CA . VAL A 1 246 ? -13.924 14.497 11.480 1.00 24.87 243 VAL A CA 1
ATOM 1772 C C . VAL A 1 246 ? -12.726 14.824 10.590 1.00 21.84 243 VAL A C 1
ATOM 1773 O O . VAL A 1 246 ? -11.855 15.601 10.980 1.00 26.14 243 VAL A O 1
ATOM 1777 N N . MET A 1 247 ? -12.702 14.237 9.399 1.00 25.80 244 MET A N 1
ATOM 1778 C CA . MET A 1 247 ? -11.619 14.473 8.457 1.00 23.24 244 MET A CA 1
ATOM 1779 C C . MET A 1 247 ? -11.552 15.940 8.043 1.00 24.65 244 MET A C 1
ATOM 1780 O O . MET A 1 247 ? -10.475 16.530 8.017 1.00 24.06 244 MET A O 1
ATOM 1785 N N . ARG A 1 248 ? -12.700 16.532 7.725 1.00 22.39 245 ARG A N 1
ATOM 1786 C CA . ARG A 1 248 ? -12.712 17.939 7.328 1.00 23.55 245 ARG A CA 1
ATOM 1787 C C . ARG A 1 248 ? -12.150 18.815 8.437 1.00 23.05 245 ARG A C 1
ATOM 1788 O O . ARG A 1 248 ? -11.317 19.703 8.198 1.00 25.53 245 ARG A O 1
ATOM 1796 N N . ARG A 1 249 ? -12.606 18.573 9.663 1.00 24.55 246 ARG A N 1
ATOM 1797 C CA . ARG A 1 249 ? -12.122 19.353 10.790 1.00 22.06 246 ARG A CA 1
ATOM 1798 C C . ARG A 1 249 ? -10.622 19.190 11.019 1.00 25.08 246 ARG A C 1
ATOM 1799 O O . ARG A 1 249 ? -9.951 20.150 11.407 1.00 23.76 246 ARG A O 1
ATOM 1807 N N . PHE A 1 250 ? -10.111 17.976 10.816 1.00 24.14 247 PHE A N 1
ATOM 1808 C CA . PHE A 1 250 ? -8.672 17.728 10.936 1.00 19.92 247 PHE A CA 1
ATOM 1809 C C . PHE A 1 250 ? -7.940 18.623 9.951 1.00 19.18 247 PHE A C 1
ATOM 1810 O O . PHE A 1 250 ? -7.020 19.353 10.319 1.00 20.40 247 PHE A O 1
ATOM 1818 N N . PHE A 1 251 ? -8.361 18.602 8.692 1.00 18.68 248 PHE A N 1
ATOM 1819 C CA . PHE A 1 251 ? -7.730 19.466 7.712 1.00 20.40 248 PHE A CA 1
ATOM 1820 C C . PHE A 1 251 ? -7.925 20.960 7.988 1.00 23.28 248 PHE A C 1
ATOM 1821 O O . PHE A 1 251 ? -6.990 21.747 7.863 1.00 19.89 248 PHE A O 1
ATOM 1829 N N . GLU A 1 252 ? -9.135 21.368 8.367 1.00 19.90 249 GLU A N 1
ATOM 1830 C CA . GLU A 1 252 ? -9.354 22.791 8.594 1.00 22.01 249 GLU A CA 1
ATOM 1831 C C . GLU A 1 252 ? -8.539 23.343 9.747 1.00 20.90 249 GLU A C 1
ATOM 1832 O O . GLU A 1 252 ? -8.099 24.494 9.690 1.00 23.07 249 GLU A O 1
ATOM 1838 N N . TRP A 1 253 ? -8.368 22.544 10.808 1.00 24.15 250 TRP A N 1
ATOM 1839 C CA . TRP A 1 253 ? -7.508 22.947 11.915 1.00 19.77 250 TRP A CA 1
ATOM 1840 C C . TRP A 1 253 ? -6.125 23.273 11.378 1.00 19.39 250 TRP A C 1
ATOM 1841 O O . TRP A 1 253 ? -5.534 24.281 11.740 1.00 20.28 250 TRP A O 1
ATOM 1852 N N . HIS A 1 254 ? -5.602 22.420 10.492 1.00 21.59 251 HIS A N 1
ATOM 1853 C CA . HIS A 1 254 ? -4.262 22.658 9.955 1.00 17.06 251 HIS A CA 1
ATOM 1854 C C . HIS A 1 254 ? -4.188 23.851 9.000 1.00 16.10 251 HIS A C 1
ATOM 1855 O O . HIS A 1 254 ? -3.168 24.538 8.943 1.00 20.30 251 HIS A O 1
ATOM 1862 N N . GLU A 1 255 ? -5.255 24.097 8.248 1.00 20.02 252 GLU A N 1
ATOM 1863 C CA . GLU A 1 255 ? -5.313 25.315 7.428 1.00 21.15 252 GLU A CA 1
ATOM 1864 C C . GLU A 1 255 ? -5.149 26.558 8.282 1.00 23.09 252 GLU A C 1
ATOM 1865 O O . GLU A 1 255 ? -4.481 27.510 7.884 1.00 24.62 252 GLU A O 1
ATOM 1871 N N . ARG A 1 256 ? -5.749 26.542 9.468 1.00 23.18 253 ARG A N 1
ATOM 1872 C CA . ARG A 1 256 ? -5.689 27.703 10.361 1.00 26.96 253 ARG A CA 1
ATOM 1873 C C . ARG A 1 256 ? -4.419 27.799 11.181 1.00 25.90 253 ARG A C 1
ATOM 1874 O O . ARG A 1 256 ? -3.956 28.894 11.468 1.00 28.29 253 ARG A O 1
ATOM 1882 N N . HIS A 1 257 ? -3.871 26.654 11.583 1.00 25.23 254 HIS A N 1
ATOM 1883 C CA . HIS A 1 257 ? -2.840 26.659 12.623 1.00 22.14 254 HIS A CA 1
ATOM 1884 C C . HIS A 1 257 ? -1.509 26.052 12.202 1.00 28.25 254 HIS A C 1
ATOM 1885 O O . HIS A 1 257 ? -0.939 25.254 12.950 1.00 26.85 254 HIS A O 1
ATOM 1892 N N . SER A 1 258 ? -1.017 26.415 11.019 1.00 20.09 255 SER A N 1
ATOM 1893 C CA . SER A 1 258 ? 0.271 25.893 10.580 1.00 19.14 255 SER A CA 1
ATOM 1894 C C . SER A 1 258 ? 1.252 26.985 10.192 1.00 18.34 255 SER A C 1
ATOM 1895 O O . SER A 1 258 ? 2.173 26.748 9.423 1.00 21.65 255 SER A O 1
ATOM 1898 N N . GLU A 1 259 ? 1.086 28.190 10.741 1.00 22.84 256 GLU A N 1
ATOM 1899 C CA . GLU A 1 259 ? 2.046 29.256 10.441 1.00 21.95 256 GLU A CA 1
ATOM 1900 C C . GLU A 1 259 ? 3.318 29.045 11.257 1.00 18.05 256 GLU A C 1
ATOM 1901 O O . GLU A 1 259 ? 3.244 28.603 12.406 1.00 24.20 256 GLU A O 1
ATOM 1907 N N . PRO A 1 260 ? 4.481 29.389 10.675 1.00 23.99 257 PRO A N 1
ATOM 1908 C CA . PRO A 1 260 ? 5.753 29.298 11.392 1.00 23.16 257 PRO A CA 1
ATOM 1909 C C . PRO A 1 260 ? 5.674 30.132 12.665 1.00 29.92 257 PRO A C 1
ATOM 1910 O O . PRO A 1 260 ? 5.171 31.255 12.583 1.00 28.34 257 PRO A O 1
ATOM 1914 N N . GLY A 1 261 ? 6.147 29.610 13.797 1.00 28.24 258 GLY A N 1
ATOM 1915 C CA . GLY A 1 261 ? 6.218 30.376 15.036 1.00 30.37 258 GLY A CA 1
ATOM 1916 C C . GLY A 1 261 ? 4.958 30.465 15.892 1.00 36.18 258 GLY A C 1
ATOM 1917 O O . GLY A 1 261 ? 4.994 31.015 16.990 1.00 31.77 258 GLY A O 1
ATOM 1918 N N . SER A 1 262 ? 3.841 29.942 15.407 1.00 30.89 259 SER A N 1
ATOM 1919 C CA . SER A 1 262 ? 2.608 29.964 16.189 1.00 33.89 259 SER A CA 1
ATOM 1920 C C . SER A 1 262 ? 2.684 28.990 17.365 1.00 37.85 259 SER A C 1
ATOM 1921 O O . SER A 1 262 ? 3.473 28.039 17.338 1.00 30.44 259 SER A O 1
ATOM 1924 N N . PRO A 1 263 ? 1.876 29.230 18.414 1.00 32.54 260 PRO A N 1
ATOM 1925 C CA . PRO A 1 263 ? 1.805 28.280 19.535 1.00 31.74 260 PRO A CA 1
ATOM 1926 C C . PRO A 1 263 ? 1.418 26.875 19.055 1.00 27.99 260 PRO A C 1
ATOM 1927 O O . PRO A 1 263 ? 1.889 25.869 19.593 1.00 28.96 260 PRO A O 1
ATOM 1931 N N . GLU A 1 264 ? 0.560 26.814 18.043 1.00 21.96 261 GLU A N 1
ATOM 1932 C CA . GLU A 1 264 ? 0.067 25.535 17.548 1.00 22.51 261 GLU A CA 1
ATOM 1933 C C . GLU A 1 264 ? 1.143 24.731 16.820 1.00 21.42 261 GLU A C 1
ATOM 1934 O O . GLU A 1 264 ? 0.962 23.540 16.587 1.00 23.79 261 GLU A O 1
ATOM 1940 N N . SER A 1 265 ? 2.255 25.376 16.471 1.00 23.87 262 SER A N 1
ATOM 1941 C CA . SER A 1 265 ? 3.370 24.677 15.834 1.00 24.66 262 SER A CA 1
ATOM 1942 C C . SER A 1 265 ? 4.085 23.730 16.806 1.00 24.07 262 SER A C 1
ATOM 1943 O O . SER A 1 265 ? 4.923 22.933 16.395 1.00 25.40 262 SER A O 1
ATOM 1946 N N . SER A 1 266 ? 3.739 23.799 18.095 1.00 20.62 263 SER A N 1
ATOM 1947 C CA . SER A 1 266 ? 4.282 22.863 19.080 1.00 24.29 263 SER A CA 1
ATOM 1948 C C . SER A 1 266 ? 3.551 21.519 19.065 1.00 25.30 263 SER A C 1
ATOM 1949 O O . SER A 1 266 ? 3.958 20.588 19.775 1.00 24.88 263 SER A O 1
ATOM 1952 N N . LEU A 1 267 ? 2.493 21.414 18.255 1.00 20.98 264 LEU A N 1
ATOM 1953 C CA . LEU A 1 267 ? 1.665 20.200 18.194 1.00 19.32 264 LEU A CA 1
ATOM 1954 C C . LEU A 1 267 ? 1.893 19.431 16.892 1.00 18.13 264 LEU A C 1
ATOM 1955 O O . LEU A 1 267 ? 2.072 20.050 15.828 1.00 17.89 264 LEU A O 1
ATOM 1960 N N . PHE A 1 268 ? 1.879 18.102 16.958 1.00 18.02 265 PHE A N 1
ATOM 1961 C CA . PHE A 1 268 ? 2.004 17.273 15.746 1.00 16.93 265 PHE A CA 1
ATOM 1962 C C . PHE A 1 268 ? 1.074 16.089 15.866 1.00 17.57 265 PHE A C 1
ATOM 1963 O O . PHE A 1 268 ? 1.170 15.301 16.837 1.00 19.54 265 PHE A O 1
ATOM 1971 N N . ALA A 1 269 ? 0.157 15.964 14.912 1.00 15.97 266 ALA A N 1
ATOM 1972 C CA . ALA A 1 269 ? -0.794 14.849 14.918 1.00 15.63 266 ALA A CA 1
ATOM 1973 C C . ALA A 1 269 ? -0.534 13.858 13.782 1.00 18.17 266 ALA A C 1
ATOM 1974 O O . ALA A 1 269 ? -0.113 14.251 12.692 1.00 19.25 266 ALA A O 1
ATOM 1976 N N . THR A 1 270 ? -0.785 12.581 14.045 1.00 16.18 267 THR A N 1
ATOM 1977 C CA . THR A 1 270 ? -0.693 11.530 13.046 1.00 17.31 267 THR A CA 1
ATOM 1978 C C . THR A 1 270 ? -2.018 10.800 13.121 1.00 21.19 267 THR A C 1
ATOM 1979 O O . THR A 1 270 ? -2.337 10.208 14.151 1.00 22.81 267 THR A O 1
ATOM 1983 N N . PHE A 1 271 ? -2.794 10.832 12.052 1.00 17.66 268 PHE A N 1
ATOM 1984 C CA . PHE A 1 271 ? -4.105 10.184 12.065 1.00 19.02 268 PHE A CA 1
ATOM 1985 C C . PHE A 1 271 ? -4.043 8.943 11.182 1.00 21.09 268 PHE A C 1
ATOM 1986 O O . PHE A 1 271 ? -3.898 9.048 9.958 1.00 19.29 268 PHE A O 1
ATOM 1994 N N . PHE A 1 272 ? -4.119 7.766 11.796 1.00 17.20 269 PHE A N 1
ATOM 1995 C CA . PHE A 1 272 ? -4.127 6.529 11.036 1.00 15.60 269 PHE A CA 1
ATOM 1996 C C . PHE A 1 272 ? -5.559 6.223 10.686 1.00 21.28 269 PHE A C 1
ATOM 1997 O O . PHE A 1 272 ? -6.331 5.801 11.530 1.00 20.60 269 PHE A O 1
ATOM 2005 N N . VAL A 1 273 ? -5.912 6.470 9.436 1.00 17.25 270 VAL A N 1
ATOM 2006 C CA . VAL A 1 273 ? -7.274 6.265 8.989 1.00 19.51 270 VAL A CA 1
ATOM 2007 C C . VAL A 1 273 ? -7.300 4.891 8.335 1.00 24.57 270 VAL A C 1
ATOM 2008 O O . VAL A 1 273 ? -7.013 4.745 7.137 1.00 19.23 270 VAL A O 1
ATOM 2012 N N . ASN A 1 274 ? -7.588 3.879 9.154 1.00 25.26 271 ASN A N 1
ATOM 2013 C CA . ASN A 1 274 ? -7.422 2.478 8.781 1.00 20.68 271 ASN A CA 1
ATOM 2014 C C . ASN A 1 274 ? -8.594 1.938 7.991 1.00 22.45 271 ASN A C 1
ATOM 2015 O O . ASN A 1 274 ? -9.724 2.377 8.164 1.00 22.58 271 ASN A O 1
ATOM 2020 N N . HIS A 1 275 ? -8.313 0.963 7.142 1.00 21.86 272 HIS A N 1
ATOM 2021 C CA . HIS A 1 275 ? -9.388 0.202 6.517 1.00 23.34 272 HIS A CA 1
ATOM 2022 C C . HIS A 1 275 ? -10.258 -0.388 7.628 1.00 25.46 272 HIS A C 1
ATOM 2023 O O . HIS A 1 275 ? -9.769 -0.680 8.725 1.00 25.21 272 HIS A O 1
ATOM 2030 N N . VAL A 1 276 ? -11.544 -0.565 7.341 1.00 22.46 273 VAL A N 1
ATOM 2031 C CA . VAL A 1 276 ? -12.508 -1.002 8.359 1.00 24.50 273 VAL A CA 1
ATOM 2032 C C . VAL A 1 276 ? -12.163 -2.350 8.991 1.00 26.28 273 VAL A C 1
ATOM 2033 O O . VAL A 1 276 ? -12.533 -2.621 10.135 1.00 28.60 273 VAL A O 1
ATOM 2037 N N . SER A 1 277 ? -11.446 -3.202 8.275 1.00 28.29 274 SER A N 1
ATOM 2038 C CA . SER A 1 277 ? -11.100 -4.508 8.826 1.00 31.73 274 SER A CA 1
ATOM 2039 C C . SER A 1 277 ? -10.210 -4.400 10.073 1.00 35.72 274 SER A C 1
ATOM 2040 O O . SER A 1 277 ? -10.090 -5.360 10.843 1.00 29.36 274 SER A O 1
ATOM 2043 N N . SER A 1 278 ? -9.589 -3.240 10.282 1.00 32.08 275 SER A N 1
ATOM 2044 C CA . SER A 1 278 ? -8.800 -3.015 11.506 1.00 25.70 275 SER A CA 1
ATOM 2045 C C . SER A 1 278 ? -9.692 -2.685 12.684 1.00 30.94 275 SER A C 1
ATOM 2046 O O . SER A 1 278 ? -9.255 -2.722 13.838 1.00 37.51 275 SER A O 1
ATOM 2049 N N . GLY A 1 279 ? -10.938 -2.329 12.394 1.00 29.31 276 GLY A N 1
ATOM 2050 C CA . GLY A 1 279 ? -11.889 -2.028 13.441 1.00 29.66 276 GLY A CA 1
ATOM 2051 C C . GLY A 1 279 ? -11.826 -0.640 14.023 1.00 28.77 276 GLY A C 1
ATOM 2052 O O . GLY A 1 279 ? -12.799 -0.197 14.620 1.00 29.91 276 GLY A O 1
ATOM 2053 N N . VAL A 1 280 ? -10.703 0.063 13.865 1.00 26.77 277 VAL A N 1
ATOM 2054 C CA . VAL A 1 280 ? -10.575 1.374 14.500 1.00 23.92 277 VAL A CA 1
ATOM 2055 C C . VAL A 1 280 ? -9.843 2.395 13.643 1.00 24.10 277 VAL A C 1
ATOM 2056 O O . VAL A 1 280 ? -9.110 2.034 12.733 1.00 28.34 277 VAL A O 1
ATOM 2060 N N . LEU A 1 281 ? -10.056 3.670 13.947 1.00 22.99 278 LEU A N 1
ATOM 2061 C CA . LEU A 1 281 ? -9.147 4.737 13.508 1.00 21.46 278 LEU A CA 1
ATOM 2062 C C . LEU A 1 281 ? -8.293 5.057 14.714 1.00 26.82 278 LEU A C 1
ATOM 2063 O O . LEU A 1 281 ? -8.748 4.918 15.853 1.00 26.90 278 LEU A O 1
ATOM 2068 N N . GLN A 1 282 ? -7.059 5.492 14.490 1.00 20.22 279 GLN A N 1
ATOM 2069 C CA . GLN A 1 282 ? -6.209 5.852 15.605 1.00 20.09 279 GLN A CA 1
ATOM 2070 C C . GLN A 1 282 ? -5.549 7.198 15.379 1.00 19.95 279 GLN A C 1
ATOM 2071 O O . GLN A 1 282 ? -4.843 7.395 14.385 1.00 22.84 279 GLN A O 1
ATOM 2077 N N . LEU A 1 283 ? -5.774 8.118 16.310 1.00 16.54 280 LEU A N 1
ATOM 2078 C CA . LEU A 1 283 ? -5.172 9.445 16.252 1.00 17.81 280 LEU A CA 1
ATOM 2079 C C . LEU A 1 283 ? -4.056 9.529 17.285 1.00 20.94 280 LEU A C 1
ATOM 2080 O O . LEU A 1 283 ? -4.271 9.238 18.468 1.00 21.77 280 LEU A O 1
ATOM 2085 N N . MET A 1 284 ? -2.857 9.902 16.851 1.00 18.01 281 MET A N 1
ATOM 2086 C CA . MET A 1 284 ? -1.767 10.128 17.787 1.00 19.65 281 MET A CA 1
ATOM 2087 C C . MET A 1 284 ? -1.480 11.617 17.760 1.00 18.05 281 MET A C 1
ATOM 2088 O O . MET A 1 284 ? -1.523 12.258 16.699 1.00 21.16 281 MET A O 1
ATOM 2093 N N . VAL A 1 285 ? -1.246 12.202 18.924 1.00 15.46 282 VAL A N 1
ATOM 2094 C CA . VAL A 1 285 ? -0.893 13.604 18.981 1.00 17.65 282 VAL A CA 1
ATOM 2095 C C . VAL A 1 285 ? 0.199 13.805 20.003 1.00 20.67 282 VAL A C 1
ATOM 2096 O O . VAL A 1 285 ? 0.174 13.204 21.074 1.00 19.41 282 VAL A O 1
ATOM 2100 N N . GLN A 1 286 ? 1.186 14.627 19.671 1.00 18.89 283 GLN A N 1
ATOM 2101 C CA . GLN A 1 286 ? 2.155 14.995 20.691 1.00 20.24 283 GLN A CA 1
ATOM 2102 C C . GLN A 1 286 ? 2.298 16.495 20.713 1.00 20.35 283 GLN A C 1
ATOM 2103 O O . GLN A 1 286 ? 2.048 17.166 19.714 1.00 21.45 283 GLN A O 1
ATOM 2109 N N . GLN A 1 287 ? 2.671 17.031 21.868 1.00 19.65 284 GLN A N 1
ATOM 2110 C CA . GLN A 1 287 ? 2.855 18.460 21.996 1.00 21.02 284 GLN A CA 1
ATOM 2111 C C . GLN A 1 287 ? 3.975 18.748 22.968 1.00 21.73 284 GLN A C 1
ATOM 2112 O O . GLN A 1 287 ? 4.091 18.107 24.007 1.00 22.97 284 GLN A O 1
ATOM 2118 N N . ASP A 1 288 ? 4.803 19.722 22.616 1.00 23.57 285 ASP A N 1
ATOM 2119 C CA . ASP A 1 288 ? 5.899 20.176 23.454 1.00 20.50 285 ASP A CA 1
ATOM 2120 C C . ASP A 1 288 ? 5.337 20.690 24.786 1.00 22.15 285 ASP A C 1
ATOM 2121 O O . ASP A 1 288 ? 4.543 21.625 24.802 1.00 27.70 285 ASP A O 1
ATOM 2126 N N . ALA A 1 289 ? 5.731 20.073 25.890 1.00 23.30 286 ALA A N 1
ATOM 2127 C CA . ALA A 1 289 ? 5.190 20.482 27.203 1.00 24.98 286 ALA A CA 1
ATOM 2128 C C . ALA A 1 289 ? 5.905 21.706 27.795 1.00 34.62 286 ALA A C 1
ATOM 2129 O O . ALA A 1 289 ? 5.400 22.337 28.717 1.00 34.57 286 ALA A O 1
ATOM 2131 N N . ASP A 1 290 ? 7.079 22.044 27.271 1.00 31.39 287 ASP A N 1
ATOM 2132 C CA . ASP A 1 290 ? 7.764 23.275 27.672 1.00 33.87 287 ASP A CA 1
ATOM 2133 C C . ASP A 1 290 ? 6.967 24.467 27.187 1.00 36.75 287 ASP A C 1
ATOM 2134 O O . ASP A 1 290 ? 6.799 25.460 27.886 1.00 37.30 287 ASP A O 1
ATOM 2139 N N . VAL A 1 291 ? 6.491 24.368 25.958 1.00 33.95 288 VAL A N 1
ATOM 2140 C CA . VAL A 1 291 ? 5.695 25.426 25.361 1.00 38.36 288 VAL A CA 1
ATOM 2141 C C . VAL A 1 291 ? 4.323 25.538 26.024 1.00 47.04 288 VAL A C 1
ATOM 2142 O O . VAL A 1 291 ? 3.839 26.642 26.265 1.00 41.38 288 VAL A O 1
ATOM 2146 N N . ASP A 1 292 ? 3.710 24.393 26.329 1.00 36.54 289 ASP A N 1
ATOM 2147 C CA . ASP A 1 292 ? 2.331 24.351 26.818 1.00 32.22 289 ASP A CA 1
ATOM 2148 C C . ASP A 1 292 ? 2.239 23.326 27.946 1.00 33.09 289 ASP A C 1
ATOM 2149 O O . ASP A 1 292 ? 1.872 22.175 27.714 1.00 27.97 289 ASP A O 1
ATOM 2154 N N . PRO A 1 293 ? 2.600 23.744 29.154 1.00 31.42 290 PRO A N 1
ATOM 2155 C CA . PRO A 1 293 ? 2.682 22.834 30.302 1.00 28.18 290 PRO A CA 1
ATOM 2156 C C . PRO A 1 293 ? 1.417 22.011 30.527 1.00 33.21 290 PRO A C 1
ATOM 2157 O O . PRO A 1 293 ? 1.510 20.824 30.838 1.00 31.06 290 PRO A O 1
ATOM 2161 N N . GLU A 1 294 ? 0.255 22.635 30.377 1.00 28.21 291 GLU A N 1
ATOM 2162 C CA . GLU A 1 294 ? -1.011 21.955 30.621 1.00 34.42 291 GLU A CA 1
ATOM 2163 C C . GLU A 1 294 ? -1.488 21.162 29.407 1.00 32.90 291 GLU A C 1
ATOM 2164 O O . GLU A 1 294 ? -2.416 20.361 29.506 1.00 36.02 291 GLU A O 1
ATOM 2170 N N . GLY A 1 295 ? -0.850 21.388 28.263 1.00 26.59 292 GLY A N 1
ATOM 2171 C CA . GLY A 1 295 ? -1.237 20.717 27.036 1.00 25.92 292 GLY A CA 1
ATOM 2172 C C . GLY A 1 295 ? -2.650 21.084 26.629 1.00 35.29 292 GLY A C 1
ATOM 2173 O O . GLY A 1 295 ? -3.437 20.229 26.229 1.00 29.66 292 GLY A O 1
ATOM 2174 N N . GLU A 1 296 ? -2.969 22.369 26.738 1.00 30.32 293 GLU A N 1
ATOM 2175 C CA . GLU A 1 296 ? -4.306 22.868 26.416 1.00 30.23 293 GLU A CA 1
ATOM 2176 C C . GLU A 1 296 ? -4.596 22.793 24.927 1.00 25.93 293 GLU A C 1
ATOM 2177 O O . GLU A 1 296 ? -5.708 22.445 24.524 1.00 30.58 293 GLU A O 1
ATOM 2183 N N . ILE A 1 297 ? -3.610 23.146 24.110 1.00 24.86 294 ILE A N 1
ATOM 2184 C CA . ILE A 1 297 ? -3.792 23.095 22.664 1.00 24.57 294 ILE A CA 1
ATOM 2185 C C . ILE A 1 297 ? -4.106 21.675 22.203 1.00 24.65 294 ILE A C 1
ATOM 2186 O O . ILE A 1 297 ? -5.011 21.459 21.402 1.00 25.79 294 ILE A O 1
ATOM 2191 N N . LEU A 1 298 ? -3.365 20.703 22.727 1.00 23.71 295 LEU A N 1
ATOM 2192 C CA . LEU A 1 298 ? -3.609 19.303 22.391 1.00 22.92 295 LEU A CA 1
ATOM 2193 C C . LEU A 1 298 ? -5.034 18.909 22.771 1.00 23.41 295 LEU A C 1
ATOM 2194 O O . LEU A 1 298 ? -5.770 18.349 21.955 1.00 26.49 295 LEU A O 1
ATOM 2199 N N . ALA A 1 299 ? -5.437 19.229 24.000 1.00 25.60 296 ALA A N 1
ATOM 2200 C CA . ALA A 1 299 ? -6.751 18.836 24.491 1.00 25.11 296 ALA A CA 1
ATOM 2201 C C . ALA A 1 299 ? -7.857 19.475 23.667 1.00 28.61 296 ALA A C 1
ATOM 2202 O O . ALA A 1 299 ? -8.843 18.820 23.336 1.00 30.66 296 ALA A O 1
ATOM 2204 N N . ARG A 1 300 ? -7.693 20.748 23.326 1.00 27.15 297 ARG A N 1
ATOM 2205 C CA . ARG A 1 300 ? -8.685 21.432 22.492 1.00 25.63 297 ARG A CA 1
ATOM 2206 C C . ARG A 1 300 ? -8.769 20.872 21.076 1.00 27.04 297 ARG A C 1
ATOM 2207 O O . ARG A 1 300 ? -9.863 20.700 20.538 1.00 29.26 297 ARG A O 1
ATOM 2215 N N . PHE A 1 301 ? -7.605 20.606 20.480 1.00 27.68 298 PHE A N 1
ATOM 2216 C CA . PHE A 1 301 ? -7.542 20.007 19.152 1.00 24.93 298 PHE A CA 1
ATOM 2217 C C . PHE A 1 301 ? -8.301 18.692 19.132 1.00 23.97 298 PHE A C 1
ATOM 2218 O O . PHE A 1 301 ? -9.178 18.480 18.278 1.00 25.52 298 PHE A O 1
ATOM 2226 N N . VAL A 1 302 ? -7.976 17.799 20.063 1.00 22.30 299 VAL A N 1
ATOM 2227 C CA . VAL A 1 302 ? -8.601 16.486 20.064 1.00 22.59 299 VAL A CA 1
ATOM 2228 C C . VAL A 1 302 ? -10.109 16.593 20.258 1.00 25.30 299 VAL A C 1
ATOM 2229 O O . VAL A 1 302 ? -10.882 15.939 19.549 1.00 28.44 299 VAL A O 1
ATOM 2233 N N . ALA A 1 303 ? -10.529 17.408 21.220 1.00 24.61 300 ALA A N 1
ATOM 2234 C CA . ALA A 1 303 ? -11.959 17.561 21.510 1.00 28.53 300 ALA A CA 1
ATOM 2235 C C . ALA A 1 303 ? -12.718 18.116 20.312 1.00 31.75 300 ALA A C 1
ATOM 2236 O O . ALA A 1 303 ? -13.819 17.656 19.987 1.00 33.26 300 ALA A O 1
ATOM 2238 N N . SER A 1 304 ? -12.124 19.105 19.652 1.00 28.60 301 SER A N 1
ATOM 2239 C CA . SER A 1 304 ? -12.760 19.740 18.512 1.00 30.43 301 SER A CA 1
ATOM 2240 C C . SER A 1 304 ? -13.088 18.761 17.380 1.00 33.26 301 SER A C 1
ATOM 2241 O O . SER A 1 304 ? -14.074 18.952 16.677 1.00 31.44 301 SER A O 1
ATOM 2244 N N . LEU A 1 305 ? -12.284 17.711 17.190 1.00 25.94 302 LEU A N 1
ATOM 2245 C CA . LEU A 1 305 ? -12.497 16.859 16.011 1.00 27.40 302 LEU A CA 1
ATOM 2246 C C . LEU A 1 305 ? -13.858 16.165 16.044 1.00 31.49 302 LEU A C 1
ATOM 2247 O O . LEU A 1 305 ? -14.496 15.969 14.999 1.00 31.59 302 LEU A O 1
ATOM 2252 N N . THR A 1 306 ? -14.286 15.763 17.236 1.00 30.90 303 THR A N 1
ATOM 2253 C CA . THR A 1 306 ? -15.493 14.957 17.379 1.00 27.44 303 THR A CA 1
ATOM 2254 C C . THR A 1 306 ? -16.651 15.698 18.042 1.00 32.47 303 THR A C 1
ATOM 2255 O O . THR A 1 306 ? -17.748 15.157 18.163 1.00 36.87 303 THR A O 1
ATOM 2259 N N . GLU A 1 307 ? -16.407 16.931 18.470 1.00 33.92 304 GLU A N 1
ATOM 2260 C CA . GLU A 1 307 ? -17.457 17.736 19.079 1.00 35.92 304 GLU A CA 1
ATOM 2261 C C . GLU A 1 307 ? -18.680 17.754 18.172 1.00 39.21 304 GLU A C 1
ATOM 2262 O O . GLU A 1 307 ? -18.568 17.994 16.972 1.00 46.48 304 GLU A O 1
ATOM 2264 N N . GLY A 1 308 ? -19.848 17.495 18.748 1.00 47.48 305 GLY A N 1
ATOM 2265 C CA . GLY A 1 308 ? -21.074 17.457 17.974 1.00 57.30 305 GLY A CA 1
ATOM 2266 C C . GLY A 1 308 ? -21.398 16.047 17.526 1.00 57.73 305 GLY A C 1
ATOM 2267 O O . GLY A 1 308 ? -22.497 15.551 17.764 1.00 64.57 305 GLY A O 1
ATOM 2268 N N . THR A 1 309 ? -20.438 15.396 16.876 1.00 53.25 306 THR A N 1
ATOM 2269 C CA . THR A 1 309 ? -20.625 14.010 16.464 1.00 40.17 306 THR A CA 1
ATOM 2270 C C . THR A 1 309 ? -20.895 13.090 17.650 1.00 51.34 306 THR A C 1
ATOM 2271 O O . THR A 1 309 ? -20.663 13.456 18.801 1.00 70.23 306 THR A O 1
ATOM 2275 N N . GLY A 1 310 ? -21.385 11.890 17.356 1.00 46.30 307 GLY A N 1
ATOM 2276 C CA . GLY A 1 310 ? -21.641 10.900 18.385 1.00 49.77 307 GLY A CA 1
ATOM 2277 C C . GLY A 1 310 ? -20.441 9.997 18.581 1.00 54.56 307 GLY A C 1
ATOM 2278 O O . GLY A 1 310 ? -20.511 8.993 19.289 1.00 62.46 307 GLY A O 1
ATOM 2279 N N . VAL A 1 311 ? -19.332 10.362 17.946 1.00 43.11 308 VAL A N 1
ATOM 2280 C CA . VAL A 1 311 ? -18.099 9.583 18.028 1.00 40.87 308 VAL A CA 1
ATOM 2281 C C . VAL A 1 311 ? -17.345 9.817 19.337 1.00 41.37 308 VAL A C 1
ATOM 2282 O O . VAL A 1 311 ? -17.024 10.952 19.695 1.00 43.61 308 VAL A O 1
ATOM 2286 N N . VAL A 1 312 ? -17.074 8.732 20.058 1.00 39.11 309 VAL A N 1
ATOM 2287 C CA . VAL A 1 312 ? -16.318 8.820 21.302 1.00 33.20 309 VAL A CA 1
ATOM 2288 C C . VAL A 1 312 ? -14.999 8.059 21.201 1.00 41.18 309 VAL A C 1
ATOM 2289 O O . VAL A 1 312 ? -14.970 6.885 20.827 1.00 36.06 309 VAL A O 1
ATOM 2293 N N . GLY A 1 313 ? -13.909 8.743 21.525 1.00 33.24 310 GLY A N 1
ATOM 2294 C CA . GLY A 1 313 ? -12.594 8.148 21.440 1.00 30.17 310 GLY A CA 1
ATOM 2295 C C . GLY A 1 313 ? -12.156 7.613 22.785 1.00 34.04 310 GLY A C 1
ATOM 2296 O O . GLY A 1 313 ? -12.614 8.077 23.833 1.00 34.15 310 GLY A O 1
ATOM 2297 N N . ILE A 1 314 ? -11.271 6.622 22.760 1.00 30.43 311 ILE A N 1
ATOM 2298 C CA . ILE A 1 314 ? -10.679 6.106 23.982 1.00 29.11 311 ILE A CA 1
ATOM 2299 C C . ILE A 1 314 ? -9.202 6.482 24.037 1.00 26.39 311 ILE A C 1
ATOM 2300 O O . ILE A 1 314 ? -8.382 5.926 23.294 1.00 26.55 311 ILE A O 1
ATOM 2305 N N . PRO A 1 315 ? -8.851 7.410 24.925 1.00 29.06 312 PRO A N 1
ATOM 2306 C CA . PRO A 1 315 ? -7.489 7.948 24.970 1.00 25.55 312 PRO A CA 1
ATOM 2307 C C . PRO A 1 315 ? -6.560 7.193 25.898 1.00 31.52 312 PRO A C 1
ATOM 2308 O O . PRO A 1 315 ? -6.979 6.585 26.888 1.00 30.29 312 PRO A O 1
ATOM 2312 N N . ARG A 1 316 ? -5.278 7.230 25.564 1.00 26.06 313 ARG A N 1
ATOM 2313 C CA . ARG A 1 316 ? -4.244 6.758 26.461 1.00 27.25 313 ARG A CA 1
ATOM 2314 C C . ARG A 1 316 ? -3.028 7.629 26.237 1.00 28.26 313 ARG A C 1
ATOM 2315 O O . ARG A 1 316 ? -2.944 8.332 25.231 1.00 24.21 313 ARG A O 1
ATOM 2323 N N . GLY A 1 317 ? -2.090 7.613 27.174 1.00 25.29 314 GLY A N 1
ATOM 2324 C CA . GLY A 1 317 ? -0.912 8.451 27.060 1.00 22.19 314 GLY A CA 1
ATOM 2325 C C . GLY A 1 317 ? -0.603 9.182 28.351 1.00 29.32 314 GLY A C 1
ATOM 2326 O O . GLY A 1 317 ? -0.987 8.736 29.440 1.00 29.71 314 GLY A O 1
ATOM 2327 N N . GLY A 1 318 ? 0.091 10.311 28.241 1.00 25.34 315 GLY A N 1
ATOM 2328 C CA . GLY A 1 318 ? 0.472 11.077 29.415 1.00 28.18 315 GLY A CA 1
ATOM 2329 C C . GLY A 1 318 ? 1.518 12.108 29.071 1.00 27.64 315 GLY A C 1
ATOM 2330 O O . GLY A 1 318 ? 1.551 12.629 27.955 1.00 26.02 315 GLY A O 1
ATOM 2331 N N . VAL A 1 319 ? 2.382 12.411 30.026 1.00 23.24 316 VAL A N 1
ATOM 2332 C CA . VAL A 1 319 ? 3.460 13.357 29.801 1.00 22.94 316 VAL A CA 1
ATOM 2333 C C . VAL A 1 319 ? 4.733 12.584 30.076 1.00 29.53 316 VAL A C 1
ATOM 2334 O O . VAL A 1 319 ? 4.865 11.947 31.126 1.00 32.16 316 VAL A O 1
ATOM 2338 N N . MET A 1 320 ? 5.658 12.602 29.118 1.00 22.56 317 MET A N 1
ATOM 2339 C CA . MET A 1 320 ? 6.845 11.767 29.204 1.00 19.66 317 MET A CA 1
ATOM 2340 C C . MET A 1 320 ? 8.089 12.595 28.947 1.00 22.04 317 MET A C 1
ATOM 2341 O O . MET A 1 320 ? 8.023 13.690 28.378 1.00 24.73 317 MET A O 1
ATOM 2346 N N . SER A 1 321 ? 9.233 12.077 29.372 1.00 20.94 318 SER A N 1
ATOM 2347 C CA . SER A 1 321 ? 10.487 12.723 29.061 1.00 20.87 318 SER A CA 1
ATOM 2348 C C . SER A 1 321 ? 10.744 12.515 27.571 1.00 21.43 318 SER A C 1
ATOM 2349 O O . SER A 1 321 ? 10.048 11.739 26.924 1.00 22.53 318 SER A O 1
ATOM 2352 N N . TRP A 1 322 ? 11.737 13.206 27.028 1.00 17.34 319 TRP A N 1
ATOM 2353 C CA . TRP A 1 322 ? 11.867 13.308 25.572 1.00 17.38 319 TRP A CA 1
ATOM 2354 C C . TRP A 1 322 ? 12.133 11.987 24.868 1.00 18.62 319 TRP A C 1
ATOM 2355 O O . TRP A 1 322 ? 11.450 11.644 23.892 1.00 19.66 319 TRP A O 1
ATOM 2366 N N . LEU A 1 323 ? 13.119 11.240 25.346 1.00 17.19 320 LEU A N 1
ATOM 2367 C CA . LEU A 1 323 ? 13.527 10.036 24.634 1.00 20.75 320 LEU A CA 1
ATOM 2368 C C . LEU A 1 323 ? 12.483 8.929 24.786 1.00 24.66 320 LEU A C 1
ATOM 2369 O O . LEU A 1 323 ? 12.198 8.193 23.830 1.00 20.79 320 LEU A O 1
ATOM 2374 N N . THR A 1 324 ? 11.911 8.806 25.982 1.00 20.32 321 THR A N 1
ATOM 2375 C CA . THR A 1 324 ? 10.847 7.835 26.212 1.00 21.21 321 THR A CA 1
ATOM 2376 C C . THR A 1 324 ? 9.570 8.174 25.439 1.00 20.79 321 THR A C 1
ATOM 2377 O O . THR A 1 324 ? 8.939 7.291 24.844 1.00 19.51 321 THR A O 1
ATOM 2381 N N . GLY A 1 325 ? 9.212 9.451 25.421 1.00 19.43 322 GLY A N 1
ATOM 2382 C CA . GLY A 1 325 ? 8.028 9.900 24.705 1.00 17.83 322 GLY A CA 1
ATOM 2383 C C . GLY A 1 325 ? 8.176 9.742 23.201 1.00 16.65 322 GLY A C 1
ATOM 2384 O O . GLY A 1 325 ? 7.263 9.310 22.526 1.00 17.63 322 GLY A O 1
ATOM 2385 N N . THR A 1 326 ? 9.354 10.069 22.683 1.00 16.80 323 THR A N 1
ATOM 2386 C CA . THR A 1 326 ? 9.615 9.900 21.263 1.00 16.00 323 THR A CA 1
ATOM 2387 C C . THR A 1 326 ? 9.479 8.433 20.878 1.00 19.85 323 THR A C 1
ATOM 2388 O O . THR A 1 326 ? 8.872 8.114 19.842 1.00 17.97 323 THR A O 1
ATOM 2392 N N . ARG A 1 327 ? 10.021 7.526 21.695 1.00 15.97 324 ARG A N 1
ATOM 2393 C CA . ARG A 1 327 ? 9.918 6.108 21.368 1.00 19.20 324 ARG A CA 1
ATOM 2394 C C . ARG A 1 327 ? 8.487 5.615 21.484 1.00 17.52 324 ARG A C 1
ATOM 2395 O O . ARG A 1 327 ? 8.028 4.796 20.685 1.00 20.80 324 ARG A O 1
ATOM 2403 N N . TYR A 1 328 ? 7.758 6.126 22.465 1.00 18.24 325 TYR A N 1
ATOM 2404 C CA . TYR A 1 328 ? 6.366 5.735 22.636 1.00 16.02 325 TYR A CA 1
ATOM 2405 C C . TYR A 1 328 ? 5.551 6.054 21.376 1.00 20.61 325 TYR A C 1
ATOM 2406 O O . TYR A 1 328 ? 4.609 5.338 21.028 1.00 18.72 325 TYR A O 1
ATOM 2415 N N . MET A 1 329 ? 5.922 7.125 20.688 1.00 17.02 326 MET A N 1
ATOM 2416 C CA . MET A 1 329 ? 5.176 7.551 19.496 1.00 16.78 326 MET A CA 1
ATOM 2417 C C . MET A 1 329 ? 5.752 6.991 18.193 1.00 22.84 326 MET A C 1
ATOM 2418 O O . MET A 1 329 ? 5.235 7.298 17.109 1.00 25.69 326 MET A O 1
ATOM 2423 N N . SER A 1 330 ? 6.831 6.207 18.285 1.00 20.94 327 SER A N 1
ATOM 2424 C CA . SER A 1 330 ? 7.605 5.776 17.099 1.00 20.80 327 SER A CA 1
ATOM 2425 C C . SER A 1 330 ? 7.429 4.321 16.718 1.00 29.41 327 SER A C 1
ATOM 2426 O O . SER A 1 330 ? 6.923 3.526 17.497 1.00 24.06 327 SER A O 1
ATOM 2429 N N . GLN A 1 331 ? 7.903 3.978 15.519 1.00 26.95 328 GLN A N 1
ATOM 2430 C CA . GLN A 1 331 ? 7.838 2.605 14.995 1.00 29.29 328 GLN A CA 1
ATOM 2431 C C . GLN A 1 331 ? 9.257 2.059 14.868 1.00 28.56 328 GLN A C 1
ATOM 2432 O O . GLN A 1 331 ? 10.071 2.627 14.154 1.00 24.47 328 GLN A O 1
ATOM 2438 N N . ALA A 1 332 ? 9.578 0.971 15.564 1.00 32.81 329 ALA A N 1
ATOM 2439 C CA . ALA A 1 332 ? 10.918 0.399 15.433 1.00 26.71 329 ALA A CA 1
ATOM 2440 C C . ALA A 1 332 ? 10.963 -0.806 14.491 1.00 36.75 329 ALA A C 1
ATOM 2441 O O . ALA A 1 332 ? 9.936 -1.231 13.958 1.00 31.98 329 ALA A O 1
ATOM 2443 N N . ASP A 1 333 ? 12.161 -1.337 14.257 1.00 29.47 330 ASP A N 1
ATOM 2444 C CA . ASP A 1 333 ? 12.308 -2.534 13.421 1.00 27.27 330 ASP A CA 1
ATOM 2445 C C . ASP A 1 333 ? 12.014 -3.823 14.203 1.00 35.59 330 ASP A C 1
ATOM 2446 O O . ASP A 1 333 ? 12.921 -4.590 14.527 1.00 32.06 330 ASP A O 1
ATOM 2451 N N . CYS A 1 334 ? 10.737 -4.048 14.499 1.00 29.16 331 CYS A N 1
ATOM 2452 C CA . CYS A 1 334 ? 10.316 -5.240 15.221 1.00 31.10 331 CYS A CA 1
ATOM 2453 C C . CYS A 1 334 ? 8.862 -5.579 14.918 1.00 32.49 331 CYS A C 1
ATOM 2454 O O . CYS A 1 334 ? 8.092 -4.736 14.452 1.00 30.89 331 CYS A O 1
ATOM 2457 N N . GLY A 1 335 ? 8.483 -6.827 15.191 1.00 27.43 332 GLY A N 1
ATOM 2458 C CA . GLY A 1 335 ? 7.094 -7.226 15.033 1.00 32.72 332 GLY A CA 1
ATOM 2459 C C . GLY A 1 335 ? 6.601 -7.243 13.590 1.00 34.09 332 GLY A C 1
ATOM 2460 O O . GLY A 1 335 ? 7.372 -7.487 12.655 1.00 29.34 332 GLY A O 1
ATOM 2461 N N . ASP A 1 336 ? 5.309 -6.969 13.417 1.00 28.97 333 ASP A N 1
ATOM 2462 C CA . ASP A 1 336 ? 4.617 -7.234 12.155 1.00 31.96 333 ASP A CA 1
ATOM 2463 C C . ASP A 1 336 ? 5.044 -6.370 10.971 1.00 31.55 333 ASP A C 1
ATOM 2464 O O . ASP A 1 336 ? 4.690 -6.684 9.828 1.00 33.19 333 ASP A O 1
ATOM 2469 N N . VAL A 1 337 ? 5.794 -5.296 11.220 1.00 28.65 334 VAL A N 1
ATOM 2470 C CA . VAL A 1 337 ? 6.274 -4.469 10.104 1.00 27.95 334 VAL A CA 1
ATOM 2471 C C . VAL A 1 337 ? 7.472 -5.119 9.403 1.00 37.26 334 VAL A C 1
ATOM 2472 O O . VAL A 1 337 ? 7.874 -4.691 8.319 1.00 35.40 334 VAL A O 1
ATOM 2476 N N . MET A 1 338 ? 8.035 -6.160 10.023 1.00 29.33 335 MET A N 1
ATOM 2477 C CA . MET A 1 338 ? 9.242 -6.821 9.510 1.00 25.93 335 MET A CA 1
ATOM 2478 C C . MET A 1 338 ? 8.919 -7.927 8.508 1.00 26.38 335 MET A C 1
ATOM 2479 O O . MET A 1 338 ? 7.966 -8.681 8.687 1.00 26.69 335 MET A O 1
ATOM 2484 N N . GLY A 1 339 ? 9.724 -8.019 7.452 1.00 22.68 336 GLY A N 1
ATOM 2485 C CA . GLY A 1 339 ? 9.496 -9.002 6.393 1.00 28.11 336 GLY A CA 1
ATOM 2486 C C . GLY A 1 339 ? 8.243 -8.842 5.529 1.00 31.20 336 GLY A C 1
ATOM 2487 O O . GLY A 1 339 ? 7.823 -9.777 4.842 1.00 34.81 336 GLY A O 1
ATOM 2488 N N . ALA A 1 340 ? 7.643 -7.664 5.536 1.00 22.95 337 ALA A N 1
ATOM 2489 C CA . ALA A 1 340 ? 6.406 -7.473 4.815 1.00 19.45 337 ALA A CA 1
ATOM 2490 C C . ALA A 1 340 ? 6.644 -6.881 3.424 1.00 20.33 337 ALA A C 1
ATOM 2491 O O . ALA A 1 340 ? 7.659 -6.227 3.136 1.00 19.19 337 ALA A O 1
ATOM 2493 N N . ARG A 1 341 ? 5.698 -7.161 2.546 1.00 15.72 338 ARG A N 1
ATOM 2494 C CA . ARG A 1 341 ? 5.649 -6.557 1.252 1.00 13.75 338 ARG A CA 1
ATOM 2495 C C . ARG A 1 341 ? 4.784 -5.313 1.420 1.00 15.98 338 ARG A C 1
ATOM 2496 O O . ARG A 1 341 ? 3.774 -5.360 2.088 1.00 22.15 338 ARG A O 1
ATOM 2504 N N . SER A 1 342 ? 5.157 -4.202 0.802 1.00 14.59 339 SER A N 1
ATOM 2505 C CA . SER A 1 342 ? 4.324 -3.028 0.976 1.00 15.45 339 SER A CA 1
ATOM 2506 C C . SER A 1 342 ? 4.357 -2.067 -0.212 1.00 14.21 339 SER A C 1
ATOM 2507 O O . SER A 1 342 ? 5.191 -2.186 -1.121 1.00 16.60 339 SER A O 1
ATOM 2510 N N . ALA A 1 343 ? 3.423 -1.132 -0.199 1.00 16.65 340 ALA A N 1
ATOM 2511 C CA . ALA A 1 343 ? 3.374 -0.104 -1.239 1.00 17.12 340 ALA A CA 1
ATOM 2512 C C . ALA A 1 343 ? 2.874 1.155 -0.564 1.00 22.29 340 ALA A C 1
ATOM 2513 O O . ALA A 1 343 ? 1.983 1.090 0.283 1.00 18.48 340 ALA A O 1
ATOM 2515 N N . SER A 1 344 ? 3.469 2.295 -0.907 1.00 17.67 341 SER A N 1
ATOM 2516 C CA . SER A 1 344 ? 3.069 3.551 -0.310 1.00 15.96 341 SER A CA 1
ATOM 2517 C C . SER A 1 344 ? 3.063 4.650 -1.366 1.00 19.24 341 SER A C 1
ATOM 2518 O O . SER A 1 344 ? 3.865 4.639 -2.299 1.00 21.46 341 SER A O 1
ATOM 2521 N N . LYS A 1 345 ? 2.105 5.554 -1.236 1.00 13.41 342 LYS A N 1
ATOM 2522 C CA . LYS A 1 345 ? 1.991 6.695 -2.127 1.00 13.13 342 LYS A CA 1
ATOM 2523 C C . LYS A 1 345 ? 1.937 7.917 -1.236 1.00 16.74 342 LYS A C 1
ATOM 2524 O O . LYS A 1 345 ? 1.725 7.798 -0.020 1.00 16.69 342 LYS A O 1
ATOM 2530 N N . SER A 1 346 ? 2.145 9.097 -1.808 1.00 13.08 343 SER A N 1
ATOM 2531 C CA . SER A 1 346 ? 2.189 10.276 -0.969 1.00 14.68 343 SER A CA 1
ATOM 2532 C C . SER A 1 346 ? 1.477 11.469 -1.585 1.00 14.66 343 SER A C 1
ATOM 2533 O O . SER A 1 346 ? 1.271 11.528 -2.809 1.00 14.61 343 SER A O 1
ATOM 2536 N N . ALA A 1 347 ? 1.094 12.423 -0.745 1.00 13.35 344 ALA A N 1
ATOM 2537 C CA . ALA A 1 347 ? 0.532 13.677 -1.256 1.00 12.05 344 ALA A CA 1
ATOM 2538 C C . ALA A 1 347 ? 0.788 14.787 -0.261 1.00 17.32 344 ALA A C 1
ATOM 2539 O O . ALA A 1 347 ? 0.715 14.580 0.951 1.00 15.75 344 ALA A O 1
ATOM 2541 N N . TYR A 1 348 ? 1.087 15.970 -0.784 1.00 12.36 345 TYR A N 1
ATOM 2542 C CA . TYR A 1 348 ? 1.138 17.183 0.007 1.00 12.64 345 TYR A CA 1
ATOM 2543 C C . TYR A 1 348 ? -0.206 17.908 -0.130 1.00 14.74 345 TYR A C 1
ATOM 2544 O O . TYR A 1 348 ? -0.713 18.096 -1.244 1.00 15.14 345 TYR A O 1
ATOM 2553 N N . HIS A 1 349 ? -0.767 18.341 0.993 1.00 15.21 346 HIS A N 1
ATOM 2554 C CA . HIS A 1 349 ? -2.034 19.066 0.957 1.00 17.10 346 HIS A CA 1
ATOM 2555 C C . HIS A 1 349 ? -1.831 20.507 1.382 1.00 16.06 346 HIS A C 1
ATOM 2556 O O . HIS A 1 349 ? -1.360 20.764 2.493 1.00 16.33 346 HIS A O 1
ATOM 2563 N N . ARG A 1 350 ? -2.195 21.433 0.492 1.00 16.44 347 ARG A N 1
ATOM 2564 C CA . ARG A 1 350 ? -2.171 22.869 0.791 1.00 16.03 347 ARG A CA 1
ATOM 2565 C C . ARG A 1 350 ? -3.486 23.297 1.428 1.00 25.50 347 ARG A C 1
ATOM 2566 O O . ARG A 1 350 ? -3.545 24.298 2.121 1.00 27.75 347 ARG A O 1
ATOM 2574 N N . ALA A 1 351 ? -4.539 22.529 1.173 1.00 21.83 348 ALA A N 1
ATOM 2575 C CA . ALA A 1 351 ? -5.856 22.844 1.713 1.00 23.54 348 ALA A CA 1
ATOM 2576 C C . ALA A 1 351 ? -6.657 21.579 1.941 1.00 23.90 348 ALA A C 1
ATOM 2577 O O . ALA A 1 351 ? -6.268 20.508 1.495 1.00 25.21 348 ALA A O 1
ATOM 2579 N N . ALA A 1 352 ? -7.786 21.689 2.638 1.00 22.62 349 ALA A N 1
ATOM 2580 C CA . ALA A 1 352 ? -8.658 20.529 2.847 1.00 22.15 349 ALA A CA 1
ATOM 2581 C C . ALA A 1 352 ? -9.133 19.942 1.537 1.00 23.76 349 ALA A C 1
ATOM 2582 O O . ALA A 1 352 ? -9.424 20.684 0.606 1.00 22.83 349 ALA A O 1
ATOM 2584 N N . PRO A 1 353 ? -9.244 18.603 1.467 1.00 20.51 350 PRO A N 1
ATOM 2585 C CA . PRO A 1 353 ? -9.883 17.948 0.322 1.00 23.35 350 PRO A CA 1
ATOM 2586 C C . PRO A 1 353 ? -11.369 18.271 0.355 1.00 28.20 350 PRO A C 1
ATOM 2587 O O . PRO A 1 353 ? -11.886 18.675 1.391 1.00 25.29 350 PRO A O 1
ATOM 2591 N N . THR A 1 354 ? -12.063 18.079 -0.755 1.00 25.18 351 THR A N 1
ATOM 2592 C CA . THR A 1 354 ? -13.498 18.334 -0.769 1.00 22.61 351 THR A CA 1
ATOM 2593 C C . THR A 1 354 ? -14.235 17.253 0.011 1.00 30.33 351 THR A C 1
ATOM 2594 O O . THR A 1 354 ? -13.729 16.143 0.216 1.00 26.01 351 THR A O 1
ATOM 2598 N N . ASP A 1 355 ? -15.449 17.555 0.454 1.00 25.46 352 ASP A N 1
ATOM 2599 C CA . ASP A 1 355 ? -16.237 16.513 1.097 1.00 30.12 352 ASP A CA 1
ATOM 2600 C C . ASP A 1 355 ? -16.452 15.313 0.174 1.00 29.32 352 ASP A C 1
ATOM 2601 O O . ASP A 1 355 ? -16.528 14.172 0.627 1.00 30.59 352 ASP A O 1
ATOM 2606 N N . GLU A 1 356 ? -16.559 15.564 -1.123 1.00 30.31 353 GLU A N 1
ATOM 2607 C CA . GLU A 1 356 ? -16.731 14.480 -2.076 1.00 29.68 353 GLU A CA 1
ATOM 2608 C C . GLU A 1 356 ? -15.516 13.546 -2.075 1.00 25.28 353 GLU A C 1
ATOM 2609 O O . GLU A 1 356 ? -15.673 12.322 -2.115 1.00 27.15 353 GLU A O 1
ATOM 2615 N N . GLN A 1 357 ? -14.316 14.121 -2.022 1.00 28.49 354 GLN A N 1
ATOM 2616 C CA . GLN A 1 357 ? -13.101 13.318 -1.892 1.00 24.12 354 GLN A CA 1
ATOM 2617 C C . GLN A 1 357 ? -13.118 12.489 -0.607 1.00 22.28 354 GLN A C 1
ATOM 2618 O O . GLN A 1 357 ? -12.771 11.311 -0.616 1.00 23.54 354 GLN A O 1
ATOM 2624 N N . LEU A 1 358 ? -13.536 13.102 0.493 1.00 23.18 355 LEU A N 1
ATOM 2625 C CA . LEU A 1 358 ? -13.552 12.408 1.776 1.00 23.37 355 LEU A CA 1
ATOM 2626 C C . LEU A 1 358 ? -14.565 11.260 1.748 1.00 24.65 355 LEU A C 1
ATOM 2627 O O . LEU A 1 358 ? -14.338 10.208 2.343 1.00 25.25 355 LEU A O 1
ATOM 2632 N N . SER A 1 359 ? -15.672 11.442 1.039 1.00 26.88 356 SER A N 1
ATOM 2633 C CA . SER A 1 359 ? -16.596 10.330 0.805 1.00 26.64 356 SER A CA 1
ATOM 2634 C C . SER A 1 359 ? -16.004 9.199 -0.036 1.00 27.39 356 SER A C 1
ATOM 2635 O O . SER A 1 359 ? -16.312 8.022 0.175 1.00 26.63 356 SER A O 1
ATOM 2638 N N . VAL A 1 360 ? -15.168 9.540 -1.010 1.00 26.61 357 VAL A N 1
ATOM 2639 C CA . VAL A 1 360 ? -14.479 8.512 -1.784 1.00 24.45 357 VAL A CA 1
ATOM 2640 C C . VAL A 1 360 ? -13.587 7.682 -0.861 1.00 27.50 357 VAL A C 1
ATOM 2641 O O . VAL A 1 360 ? -13.589 6.443 -0.909 1.00 22.07 357 VAL A O 1
ATOM 2645 N N . LEU A 1 361 ? -12.825 8.377 -0.024 1.00 24.06 358 LEU A N 1
ATOM 2646 C CA . LEU A 1 361 ? -11.948 7.720 0.932 1.00 20.13 358 LEU A CA 1
ATOM 2647 C C . LEU A 1 361 ? -12.752 6.772 1.824 1.00 23.25 358 LEU A C 1
ATOM 2648 O O . LEU A 1 361 ? -12.396 5.604 2.000 1.00 25.28 358 LEU A O 1
ATOM 2653 N N . HIS A 1 362 ? -13.863 7.260 2.350 1.00 23.91 359 HIS A N 1
ATOM 2654 C CA . HIS A 1 362 ? -14.708 6.434 3.212 1.00 24.72 359 HIS A CA 1
ATOM 2655 C C . HIS A 1 362 ? -15.135 5.156 2.499 1.00 27.87 359 HIS A C 1
ATOM 2656 O O . HIS A 1 362 ? -15.043 4.063 3.057 1.00 28.39 359 HIS A O 1
ATOM 2663 N N . ARG A 1 363 ? -15.577 5.286 1.253 1.00 28.98 360 ARG A N 1
ATOM 2664 C CA . ARG A 1 363 ? -16.025 4.125 0.501 1.00 28.54 360 ARG A CA 1
ATOM 2665 C C . ARG A 1 363 ? -14.929 3.073 0.331 1.00 27.88 360 ARG A C 1
ATOM 2666 O O . ARG A 1 363 ? -15.172 1.891 0.541 1.00 27.95 360 ARG A O 1
ATOM 2674 N N . HIS A 1 364 ? -13.712 3.489 -0.020 1.00 28.02 361 HIS A N 1
ATOM 2675 C CA . HIS A 1 364 ? -12.639 2.510 -0.217 1.00 21.72 361 HIS A CA 1
ATOM 2676 C C . HIS A 1 364 ? -12.168 1.880 1.087 1.00 24.48 361 HIS A C 1
ATOM 2677 O O . HIS A 1 364 ? -11.704 0.738 1.089 1.00 25.67 361 HIS A O 1
ATOM 2684 N N . LEU A 1 365 ? -12.268 2.622 2.187 1.00 20.68 362 LEU A N 1
ATOM 2685 C CA . LEU A 1 365 ? -11.930 2.064 3.495 1.00 22.55 362 LEU A CA 1
ATOM 2686 C C . LEU A 1 365 ? -12.971 1.020 3.949 1.00 24.75 362 LEU A C 1
ATOM 2687 O O . LEU A 1 365 ? -12.770 0.294 4.922 1.00 26.12 362 LEU A O 1
ATOM 2692 N N . HIS A 1 366 ? -14.081 0.933 3.234 1.00 27.07 363 HIS A N 1
ATOM 2693 C CA . HIS A 1 366 ? -15.075 -0.097 3.538 1.00 28.59 363 HIS A CA 1
ATOM 2694 C C . HIS A 1 366 ? -15.171 -1.201 2.493 1.00 32.75 363 HIS A C 1
ATOM 2695 O O . HIS A 1 366 ? -16.002 -2.096 2.606 1.00 36.74 363 HIS A O 1
ATOM 2702 N N . ALA A 1 367 ? -14.315 -1.144 1.481 1.00 30.91 364 ALA A N 1
ATOM 2703 C CA . ALA A 1 367 ? -14.323 -2.155 0.430 1.00 35.23 364 ALA A CA 1
ATOM 2704 C C . ALA A 1 367 ? -13.997 -3.542 0.981 1.00 41.01 364 ALA A C 1
ATOM 2705 O O . ALA A 1 367 ? -13.248 -3.677 1.947 1.00 36.68 364 ALA A O 1
ATOM 2707 N N . ASP A 1 368 ? -14.566 -4.569 0.358 1.00 34.24 365 ASP A N 1
ATOM 2708 C CA . ASP A 1 368 ? -14.271 -5.946 0.729 1.00 33.32 365 ASP A CA 1
ATOM 2709 C C . ASP A 1 368 ? -12.825 -6.253 0.368 1.00 38.56 365 ASP A C 1
ATOM 2710 O O . ASP A 1 368 ? -12.520 -6.601 -0.771 1.00 41.63 365 ASP A O 1
ATOM 2715 N N . HIS A 1 369 ? -11.935 -6.111 1.343 1.00 33.46 366 HIS A N 1
ATOM 2716 C CA . HIS A 1 369 ? -10.506 -6.236 1.094 1.00 25.69 366 HIS A CA 1
ATOM 2717 C C . HIS A 1 369 ? -9.766 -6.559 2.387 1.00 35.78 366 HIS A C 1
ATOM 2718 O O . 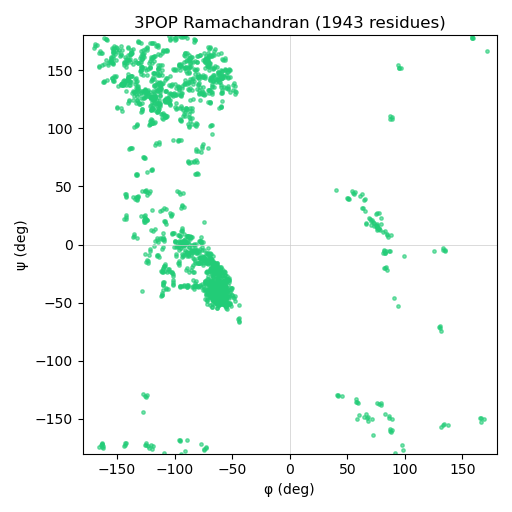HIS A 1 369 ? -10.110 -6.043 3.449 1.00 36.05 366 HIS A O 1
ATOM 2725 N N . PRO A 1 370 ? -8.759 -7.424 2.303 1.00 34.65 367 PRO A N 1
ATOM 2726 C CA . PRO A 1 370 ? -7.983 -7.790 3.498 1.00 33.54 367 PRO A CA 1
ATOM 2727 C C . PRO A 1 370 ? -7.092 -6.628 3.974 1.00 28.63 367 PRO A C 1
ATOM 2728 O O . PRO A 1 370 ? -5.909 -6.587 3.651 1.00 33.11 367 PRO A O 1
ATOM 2732 N N . GLY A 1 371 ? -7.658 -5.702 4.742 1.00 29.55 368 GLY A N 1
ATOM 2733 C CA . GLY A 1 371 ? -6.989 -4.437 5.004 1.00 24.56 368 GLY A CA 1
ATOM 2734 C C . GLY A 1 371 ? -6.466 -4.216 6.403 1.00 29.49 368 GLY A C 1
ATOM 2735 O O . GLY A 1 371 ? -6.417 -3.074 6.885 1.00 34.59 368 GLY A O 1
ATOM 2736 N N . GLN A 1 372 ? -6.055 -5.291 7.071 1.00 30.10 369 GLN A N 1
ATOM 2737 C CA . GLN A 1 372 ? -5.566 -5.149 8.438 1.00 27.16 369 GLN A CA 1
ATOM 2738 C C . GLN A 1 372 ? -4.276 -4.326 8.555 1.00 31.70 369 GLN A C 1
ATOM 2739 O O . GLN A 1 372 ? -3.919 -3.879 9.647 1.00 29.65 369 GLN A O 1
ATOM 2745 N N . ALA A 1 373 ? -3.576 -4.123 7.443 1.00 23.17 370 ALA A N 1
ATOM 2746 C CA . ALA A 1 373 ? -2.449 -3.188 7.425 1.00 24.76 370 ALA A CA 1
ATOM 2747 C C . ALA A 1 373 ? -2.566 -2.269 6.206 1.00 22.30 370 ALA A C 1
ATOM 2748 O O . ALA A 1 373 ? -1.575 -1.983 5.527 1.00 23.55 370 ALA A O 1
ATOM 2750 N N . SER A 1 374 ? -3.789 -1.833 5.931 1.00 22.58 371 SER A N 1
ATOM 2751 C CA . SER A 1 374 ? -4.065 -0.856 4.873 1.00 21.92 371 SER A CA 1
ATOM 2752 C C . SER A 1 374 ? -4.631 0.392 5.516 1.00 23.66 371 SER A C 1
ATOM 2753 O O . SER A 1 374 ? -5.588 0.317 6.299 1.00 23.42 371 SER A O 1
ATOM 2756 N N . TYR A 1 375 ? -4.051 1.550 5.210 1.00 19.60 372 TYR A N 1
ATOM 2757 C CA . TYR A 1 375 ? -4.514 2.780 5.815 1.00 14.68 372 TYR A CA 1
ATOM 2758 C C . TYR A 1 375 ? -4.018 3.992 5.065 1.00 18.53 372 TYR A C 1
ATOM 2759 O O . TYR A 1 375 ? -3.092 3.888 4.256 1.00 18.40 372 TYR A O 1
ATOM 2768 N N . VAL A 1 376 ? -4.628 5.142 5.339 1.00 17.64 373 VAL A N 1
ATOM 2769 C CA . VAL A 1 376 ? -4.068 6.426 4.902 1.00 17.32 373 VAL A CA 1
ATOM 2770 C C . VAL A 1 376 ? -3.655 7.155 6.177 1.00 19.33 373 VAL A C 1
ATOM 2771 O O . VAL A 1 376 ? -4.432 7.257 7.119 1.00 21.09 373 VAL A O 1
ATOM 2775 N N . MET A 1 377 ? -2.416 7.613 6.231 1.00 13.50 374 MET A N 1
ATOM 2776 C CA . MET A 1 377 ? -1.916 8.321 7.394 1.00 13.97 374 MET A CA 1
ATOM 2777 C C . MET A 1 377 ? -1.847 9.800 7.069 1.00 18.30 374 MET A C 1
ATOM 2778 O O . MET A 1 377 ? -1.222 10.182 6.087 1.00 17.63 374 MET A O 1
ATOM 2783 N N . PHE A 1 378 ? -2.504 10.634 7.868 1.00 15.41 375 PHE A N 1
ATOM 2784 C CA . PHE A 1 378 ? -2.432 12.078 7.684 1.00 14.40 375 PHE A CA 1
ATOM 2785 C C . PHE A 1 378 ? -1.616 12.699 8.801 1.00 17.39 375 PHE A C 1
ATOM 2786 O O . PHE A 1 378 ? -1.934 12.513 9.976 1.00 19.83 375 PHE A O 1
ATOM 2794 N N . ASN A 1 379 ? -0.562 13.431 8.439 1.00 14.37 376 ASN A N 1
ATOM 2795 C CA . ASN A 1 379 ? 0.376 14.031 9.407 1.00 12.74 376 ASN A CA 1
ATOM 2796 C C . ASN A 1 379 ? 0.314 15.560 9.349 1.00 18.30 376 ASN A C 1
ATOM 2797 O O . ASN A 1 379 ? 0.252 16.153 8.266 1.00 16.20 376 ASN A O 1
ATOM 2802 N N . SER A 1 380 ? 0.370 16.203 10.509 1.00 13.18 377 SER A N 1
ATOM 2803 C CA . SER A 1 380 ? 0.514 17.657 10.553 1.00 12.42 377 SER A CA 1
ATOM 2804 C C . SER A 1 380 ? 1.754 18.051 9.787 1.00 17.25 377 SER A C 1
ATOM 2805 O O . SER A 1 380 ? 2.757 17.354 9.838 1.00 16.11 377 SER A O 1
ATOM 2808 N N . TYR A 1 381 ? 1.703 19.192 9.102 1.00 14.34 378 TYR A N 1
ATOM 2809 C CA . TYR A 1 381 ? 2.849 19.640 8.319 1.00 14.25 378 TYR A CA 1
ATOM 2810 C C . TYR A 1 381 ? 2.942 21.158 8.417 1.00 16.13 378 TYR A C 1
ATOM 2811 O O . TYR A 1 381 ? 2.244 21.766 9.221 1.00 16.18 378 TYR A O 1
ATOM 2820 N N . GLY A 1 382 ? 3.799 21.778 7.620 1.00 16.95 379 GLY A N 1
ATOM 2821 C CA . GLY A 1 382 ? 3.925 23.224 7.677 1.00 16.81 379 GLY A CA 1
ATOM 2822 C C . GLY A 1 382 ? 4.693 23.717 8.892 1.00 17.64 379 GLY A C 1
ATOM 2823 O O . GLY A 1 382 ? 5.744 23.183 9.242 1.00 15.00 379 GLY A O 1
ATOM 2824 N N . GLY A 1 383 ? 4.190 24.770 9.530 1.00 16.54 380 GLY A N 1
ATOM 2825 C CA . GLY A 1 383 ? 4.927 25.378 10.616 1.00 16.55 380 GLY A CA 1
ATOM 2826 C C . GLY A 1 383 ? 6.270 25.848 10.106 1.00 17.44 380 GLY A C 1
ATOM 2827 O O . GLY A 1 383 ? 6.365 26.431 9.027 1.00 17.88 380 GLY A O 1
ATOM 2828 N N . GLU A 1 384 ? 7.311 25.586 10.880 1.00 16.36 381 GLU A N 1
ATOM 2829 C CA . GLU A 1 384 ? 8.665 25.999 10.534 1.00 15.79 381 GLU A CA 1
ATOM 2830 C C . GLU A 1 384 ? 9.132 25.544 9.140 1.00 16.40 381 GLU A C 1
ATOM 2831 O O . GLU A 1 384 ? 9.942 26.216 8.509 1.00 16.38 381 GLU A O 1
ATOM 2837 N N . ILE A 1 385 ? 8.639 24.399 8.656 1.00 15.24 382 ILE A N 1
ATOM 2838 C CA . ILE A 1 385 ? 8.962 23.986 7.281 1.00 14.50 382 ILE A CA 1
ATOM 2839 C C . ILE A 1 385 ? 8.699 25.127 6.284 1.00 12.85 382 ILE A C 1
ATOM 2840 O O . ILE A 1 385 ? 9.435 25.329 5.312 1.00 15.56 382 ILE A O 1
ATOM 2845 N N . ASN A 1 386 ? 7.629 25.865 6.543 1.00 16.18 383 ASN A N 1
ATOM 2846 C CA . ASN A 1 386 ? 7.128 26.820 5.567 1.00 15.95 383 ASN A CA 1
ATOM 2847 C C . ASN A 1 386 ? 7.797 28.173 5.671 1.00 20.76 383 ASN A C 1
ATOM 2848 O O . ASN A 1 386 ? 7.396 29.104 4.990 1.00 21.16 383 ASN A O 1
ATOM 2853 N N . ARG A 1 387 ? 8.826 28.275 6.504 1.00 18.07 384 ARG A N 1
ATOM 2854 C CA . ARG A 1 387 ? 9.560 29.537 6.627 1.00 17.75 384 ARG A CA 1
ATOM 2855 C C . ARG A 1 387 ? 10.444 29.802 5.398 1.00 26.79 384 ARG A C 1
ATOM 2856 O O . ARG A 1 387 ? 10.662 30.951 4.997 1.00 22.99 384 ARG A O 1
ATOM 2864 N N . ARG A 1 388 ? 10.958 28.735 4.791 1.00 19.39 385 ARG A N 1
ATOM 2865 C CA . ARG A 1 388 ? 11.876 28.861 3.660 1.00 18.92 385 ARG A CA 1
ATOM 2866 C C . ARG A 1 388 ? 11.172 28.945 2.304 1.00 18.32 385 ARG A C 1
ATOM 2867 O O . ARG A 1 388 ? 9.995 28.583 2.171 1.00 20.65 385 ARG A O 1
ATOM 2875 N N . GLY A 1 389 ? 11.887 29.452 1.302 1.00 17.55 386 GLY A N 1
ATOM 2876 C CA . GLY A 1 389 ? 11.343 29.563 -0.038 1.00 18.31 386 GLY A CA 1
ATOM 2877 C C . GLY A 1 389 ? 11.539 28.268 -0.815 1.00 19.89 386 GLY A C 1
ATOM 2878 O O . GLY A 1 389 ? 12.454 27.510 -0.530 1.00 19.84 386 GLY A O 1
ATOM 2879 N N . PRO A 1 390 ? 10.677 28.012 -1.798 1.00 19.55 387 PRO A N 1
ATOM 2880 C CA . PRO A 1 390 ? 10.750 26.779 -2.584 1.00 15.56 387 PRO A CA 1
ATOM 2881 C C . PRO A 1 390 ? 12.114 26.518 -3.221 1.00 24.41 387 PRO A C 1
ATOM 2882 O O . PRO A 1 390 ? 12.441 25.362 -3.387 1.00 19.35 387 PRO A O 1
ATOM 2886 N N . SER A 1 391 ? 12.897 27.539 -3.569 1.00 19.75 388 SER A N 1
ATOM 2887 C CA . SER A 1 391 ? 14.171 27.280 -4.234 1.00 18.65 388 SER A CA 1
ATOM 2888 C C . SER A 1 391 ? 15.370 27.265 -3.287 1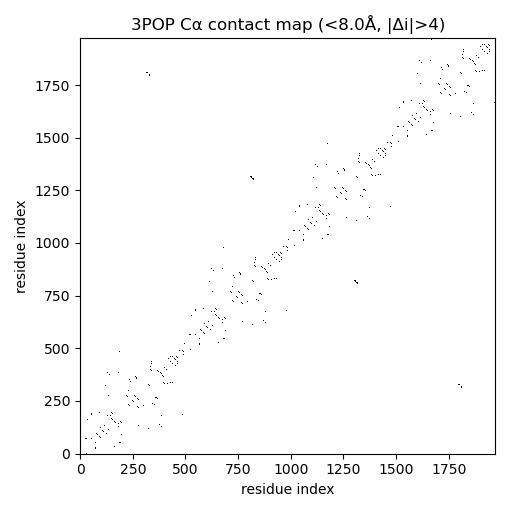.00 19.38 388 SER A C 1
ATOM 2889 O O . SER A 1 391 ? 16.501 27.024 -3.729 1.00 20.92 388 SER A O 1
ATOM 2892 N N . ASP A 1 392 ? 15.138 27.509 -1.993 1.00 17.48 389 ASP A N 1
ATOM 2893 C CA . ASP A 1 392 ? 16.231 27.564 -1.018 1.00 16.97 389 ASP A CA 1
ATOM 2894 C C . ASP A 1 392 ? 16.872 26.185 -0.831 1.00 19.95 389 ASP A C 1
ATOM 2895 O O . ASP A 1 392 ? 18.061 26.075 -0.555 1.00 17.12 389 ASP A O 1
ATOM 2900 N N . ALA A 1 393 ? 16.065 25.143 -0.973 1.00 20.21 390 ALA A N 1
ATOM 2901 C CA . ALA A 1 393 ? 16.559 23.770 -0.939 1.00 17.12 390 ALA A CA 1
ATOM 2902 C C . ALA A 1 393 ? 15.978 23.071 -2.154 1.00 17.88 390 ALA A C 1
ATOM 2903 O O . ALA A 1 393 ? 15.165 23.641 -2.870 1.00 16.70 390 ALA A O 1
ATOM 2905 N N . ALA A 1 394 ? 16.389 21.832 -2.388 1.00 13.03 391 ALA A N 1
ATOM 2906 C CA . ALA A 1 394 ? 15.877 21.100 -3.532 1.00 15.36 391 ALA A CA 1
ATOM 2907 C C . ALA A 1 394 ? 14.429 20.680 -3.287 1.00 19.04 391 ALA A C 1
ATOM 2908 O O . ALA A 1 394 ? 13.677 20.499 -4.242 1.00 16.74 391 ALA A O 1
ATOM 2910 N N . VAL A 1 395 ? 14.016 20.575 -2.016 1.00 13.55 392 VAL A N 1
ATOM 2911 C CA . VAL A 1 395 ? 12.609 20.290 -1.697 1.00 14.43 392 VAL A CA 1
ATOM 2912 C C . VAL A 1 395 ? 11.770 21.528 -2.019 1.00 13.42 392 VAL A C 1
ATOM 2913 O O . VAL A 1 395 ? 12.029 22.581 -1.456 1.00 20.18 392 VAL A O 1
ATOM 2917 N N . PRO A 1 396 ? 10.744 21.412 -2.885 1.00 15.08 393 PRO A N 1
ATOM 2918 C CA . PRO A 1 396 ? 10.042 22.652 -3.263 1.00 14.02 393 PRO A CA 1
ATOM 2919 C C . PRO A 1 396 ? 8.756 22.974 -2.482 1.00 18.00 393 PRO A C 1
ATOM 2920 O O . PRO A 1 396 ? 8.288 24.124 -2.570 1.00 19.10 393 PRO A O 1
ATOM 2924 N N . GLN A 1 397 ? 8.187 22.023 -1.740 1.00 15.27 394 GLN A N 1
ATOM 2925 C CA . GLN A 1 397 ? 6.897 22.257 -1.074 1.00 15.20 394 GLN A CA 1
ATOM 2926 C C . GLN A 1 397 ? 7.054 23.036 0.239 1.00 19.50 394 GLN A C 1
ATOM 2927 O O . GLN A 1 397 ? 7.464 22.489 1.272 1.00 17.34 394 GLN A O 1
ATOM 2933 N N . ARG A 1 398 ? 6.704 24.321 0.203 1.00 15.24 395 ARG A N 1
ATOM 2934 C CA . ARG A 1 398 ? 6.917 25.153 1.378 1.00 14.62 395 ARG A CA 1
ATOM 2935 C C . ARG A 1 398 ? 5.645 25.923 1.766 1.00 16.08 395 ARG A C 1
ATOM 2936 O O . ARG A 1 398 ? 5.714 26.943 2.444 1.00 16.32 395 ARG A O 1
ATOM 2944 N N . ASP A 1 399 ? 4.487 25.403 1.381 1.00 17.39 396 ASP A N 1
ATOM 2945 C CA . ASP A 1 399 ? 3.249 25.983 1.871 1.00 15.19 396 ASP A CA 1
ATOM 2946 C C . ASP A 1 399 ? 2.140 24.967 2.132 1.00 20.12 396 ASP A C 1
ATOM 2947 O O . ASP A 1 399 ? 0.960 25.308 2.204 1.00 19.90 396 ASP A O 1
ATOM 2952 N N . SER A 1 400 ? 2.518 23.709 2.334 1.00 15.65 397 SER A N 1
ATOM 2953 C CA . SER A 1 400 ? 1.529 22.694 2.671 1.00 12.72 397 SER A CA 1
ATOM 2954 C C . SER A 1 400 ? 1.289 22.615 4.180 1.00 15.74 397 SER A C 1
ATOM 2955 O O . SER A 1 400 ? 2.131 23.037 4.976 1.00 17.00 397 SER A O 1
ATOM 2958 N N . VAL A 1 401 ? 0.131 22.083 4.580 1.00 14.73 398 VAL A N 1
ATOM 2959 C CA . VAL A 1 401 ? -0.219 22.021 5.994 1.00 13.41 398 VAL A CA 1
ATOM 2960 C C . VAL A 1 401 ? -0.547 20.606 6.489 1.00 17.69 398 VAL A C 1
ATOM 2961 O O . VAL A 1 401 ? -0.619 20.390 7.684 1.00 18.06 398 VAL A O 1
ATOM 2965 N N . VAL A 1 402 ? -0.750 19.656 5.573 1.00 14.45 399 VAL A N 1
ATOM 2966 C CA . VAL A 1 402 ? -0.929 18.244 5.958 1.00 15.47 399 VAL A CA 1
ATOM 2967 C C . VAL A 1 402 ? -0.183 17.420 4.928 1.00 16.97 399 VAL A C 1
ATOM 2968 O O . VAL A 1 402 ? -0.179 17.769 3.740 1.00 16.24 399 VAL A O 1
ATOM 2972 N N . LYS A 1 403 ? 0.444 16.332 5.362 1.00 15.01 400 LYS A N 1
ATOM 2973 C CA . LYS A 1 403 ? 1.126 15.425 4.440 1.00 13.60 400 LYS A CA 1
ATOM 2974 C C . LYS A 1 403 ? 0.487 14.071 4.611 1.00 18.19 400 LYS A C 1
ATOM 2975 O O . LYS A 1 403 ? 0.337 13.613 5.741 1.00 16.55 400 LYS A O 1
ATOM 2981 N N . SER A 1 404 ? 0.103 13.417 3.518 1.00 14.38 401 SER A N 1
ATOM 2982 C CA . SER A 1 404 ? -0.531 12.103 3.638 1.00 12.83 401 SER A CA 1
ATOM 2983 C C . SER A 1 404 ? 0.306 10.988 3.017 1.00 15.43 401 SER A C 1
ATOM 2984 O O . SER A 1 404 ? 1.021 11.191 2.015 1.00 14.27 401 SER A O 1
ATOM 2987 N N . SER A 1 405 ? 0.217 9.816 3.640 1.00 16.42 402 SER A N 1
ATOM 2988 C CA . SER A 1 405 ? 0.872 8.614 3.136 1.00 15.36 402 SER A CA 1
ATOM 2989 C C . SER A 1 405 ? -0.211 7.561 2.962 1.00 17.22 402 SER A C 1
ATOM 2990 O O . SER A 1 405 ? -1.009 7.355 3.864 1.00 17.54 402 SER A O 1
ATOM 2993 N N . TRP A 1 406 ? -0.240 6.895 1.807 1.00 15.99 403 TRP A N 1
ATOM 2994 C CA . TRP A 1 406 ? -1.324 5.965 1.457 1.00 15.25 403 TRP A CA 1
ATOM 2995 C C . TRP A 1 406 ? -0.679 4.596 1.368 1.00 16.70 403 TRP A C 1
ATOM 2996 O O . TRP A 1 406 ? 0.157 4.379 0.507 1.00 17.96 403 TRP A O 1
ATOM 3007 N N . PHE A 1 407 ? -1.044 3.675 2.265 1.00 15.93 404 PHE A N 1
ATOM 3008 C CA . PHE A 1 407 ? -0.190 2.543 2.547 1.00 15.34 404 PHE A CA 1
ATOM 3009 C C . PHE A 1 407 ? -0.941 1.222 2.546 1.00 16.27 404 PHE A C 1
ATOM 3010 O O . PHE A 1 407 ? -2.058 1.132 3.052 1.00 20.13 404 PHE A O 1
ATOM 3018 N N . SER A 1 408 ? -0.313 0.196 2.001 1.00 16.69 405 SER A N 1
ATOM 3019 C CA . SER A 1 408 ? -0.787 -1.163 2.265 1.00 18.07 405 SER A CA 1
ATOM 3020 C C . SER A 1 408 ? 0.393 -2.104 2.461 1.00 21.31 405 SER A C 1
ATOM 3021 O O . SER A 1 408 ? 1.409 -1.973 1.787 1.00 17.59 405 SER A O 1
ATOM 3024 N N . ALA A 1 409 ? 0.277 -3.030 3.409 1.00 22.02 406 ALA A N 1
ATOM 3025 C CA . ALA A 1 409 ? 1.315 -4.028 3.631 1.00 19.61 406 ALA A CA 1
ATOM 3026 C C . ALA A 1 409 ? 0.654 -5.396 3.671 1.00 21.13 406 ALA A C 1
ATOM 3027 O O . ALA A 1 409 ? -0.495 -5.513 4.076 1.00 20.77 406 ALA A O 1
ATOM 3029 N N . TRP A 1 410 ? 1.380 -6.421 3.242 1.00 20.75 407 TRP A N 1
ATOM 3030 C CA . TRP A 1 410 ? 0.819 -7.771 3.178 1.00 19.90 407 TRP A CA 1
ATOM 3031 C C . TRP A 1 410 ? 1.961 -8.772 3.146 1.00 20.86 407 TRP A C 1
ATOM 3032 O O . TRP A 1 410 ? 3.132 -8.380 3.113 1.00 18.76 407 TRP A O 1
ATOM 3043 N N . GLN A 1 411 ? 1.650 -10.066 3.148 1.00 20.33 408 GLN A N 1
ATOM 3044 C CA . GLN A 1 411 ? 2.719 -11.056 3.242 1.00 22.77 408 GLN A CA 1
ATOM 3045 C C . GLN A 1 411 ? 3.032 -11.834 1.969 1.00 26.64 408 GLN A C 1
ATOM 3046 O O . GLN A 1 411 ? 4.200 -12.096 1.691 1.00 29.11 408 GLN A O 1
ATOM 3052 N N . ASP A 1 412 ? 1.997 -12.192 1.210 1.00 30.29 409 ASP A N 1
ATOM 3053 C CA . ASP A 1 412 ? 2.152 -13.131 0.085 1.00 33.40 409 ASP A CA 1
ATOM 3054 C C . ASP A 1 412 ? 2.280 -12.458 -1.266 1.00 26.52 409 ASP A C 1
ATOM 3055 O O . ASP A 1 412 ? 1.448 -11.624 -1.626 1.00 29.81 409 ASP A O 1
ATOM 3060 N N . ALA A 1 413 ? 3.308 -12.844 -2.017 1.00 27.13 410 ALA A N 1
ATOM 3061 C CA . ALA A 1 413 ? 3.517 -12.315 -3.361 1.00 27.43 410 ALA A CA 1
ATOM 3062 C C . ALA A 1 413 ? 2.281 -12.518 -4.244 1.00 31.19 410 ALA A C 1
ATOM 3063 O O . ALA A 1 413 ? 1.996 -11.712 -5.131 1.00 30.95 410 ALA A O 1
ATOM 3065 N N . GLU A 1 414 ? 1.534 -13.587 -3.997 1.00 29.10 411 GLU A N 1
ATOM 3066 C CA . GLU A 1 414 ? 0.375 -13.867 -4.836 1.00 31.91 411 GLU A CA 1
ATOM 3067 C C . GLU A 1 414 ? -0.712 -12.824 -4.643 1.00 31.87 411 GLU A C 1
ATOM 3068 O O . GLU A 1 414 ? -1.624 -12.715 -5.455 1.00 34.18 411 GLU A O 1
ATOM 3070 N N . LEU A 1 415 ? -0.626 -12.050 -3.562 1.00 30.28 412 LEU A N 1
ATOM 3071 C CA . LEU A 1 415 ? -1.609 -10.989 -3.347 1.00 24.05 412 LEU A CA 1
ATOM 3072 C C . LEU A 1 415 ? -1.106 -9.587 -3.732 1.00 24.97 412 LEU A C 1
ATOM 3073 O O . LEU A 1 415 ? -1.778 -8.605 -3.446 1.00 25.20 412 LEU A O 1
ATOM 3078 N N . ASP A 1 416 ? 0.047 -9.514 -4.386 1.00 22.29 413 ASP A N 1
ATOM 3079 C CA . ASP A 1 416 ? 0.590 -8.235 -4.828 1.00 19.91 413 ASP A CA 1
ATOM 3080 C C . ASP A 1 416 ? -0.446 -7.434 -5.610 1.00 26.43 413 ASP A C 1
ATOM 3081 O O . ASP A 1 416 ? -0.715 -6.277 -5.297 1.00 25.96 413 ASP A O 1
ATOM 3086 N N . GLU A 1 417 ? -1.021 -8.058 -6.634 1.00 26.29 414 GLU A N 1
ATOM 3087 C CA . GLU A 1 417 ? -1.983 -7.388 -7.502 1.00 26.24 414 GLU A CA 1
ATOM 3088 C C . GLU A 1 417 ? -3.213 -6.902 -6.741 1.00 27.71 414 GLU A C 1
ATOM 3089 O O . GLU A 1 417 ? -3.701 -5.798 -6.975 1.00 26.93 414 GLU A O 1
ATOM 3095 N N . LEU A 1 418 ? -3.714 -7.734 -5.835 1.00 27.16 415 LEU A N 1
ATOM 3096 C CA . LEU A 1 418 ? -4.868 -7.372 -5.027 1.00 23.95 415 LEU A CA 1
ATOM 3097 C C . LEU A 1 418 ? -4.610 -6.079 -4.225 1.00 28.57 415 LEU A C 1
ATOM 3098 O O . LEU A 1 418 ? -5.417 -5.149 -4.214 1.00 25.11 415 LEU A O 1
ATOM 3103 N N . HIS A 1 419 ? -3.480 -6.027 -3.545 1.00 27.02 416 HIS A N 1
ATOM 3104 C CA . HIS A 1 419 ? -3.182 -4.878 -2.707 1.00 21.42 416 HIS A CA 1
ATOM 3105 C C . HIS A 1 419 ? -2.828 -3.637 -3.510 1.00 22.49 416 HIS A C 1
ATOM 3106 O O . HIS A 1 419 ? -3.301 -2.539 -3.183 1.00 21.06 416 HIS A O 1
ATOM 3113 N N . LEU A 1 420 ? -2.006 -3.804 -4.546 1.00 19.74 417 LEU A N 1
ATOM 3114 C CA . LEU A 1 420 ? -1.718 -2.689 -5.449 1.00 19.39 417 LEU A CA 1
ATOM 3115 C C . LEU A 1 420 ? -3.009 -2.165 -6.053 1.00 25.97 417 LEU A C 1
ATOM 3116 O O . LEU A 1 420 ? -3.194 -0.958 -6.198 1.00 21.05 417 LEU A O 1
ATOM 3121 N N . GLY A 1 421 ? -3.908 -3.077 -6.410 1.00 24.26 418 GLY A N 1
ATOM 3122 C CA . GLY A 1 421 ? -5.180 -2.670 -6.990 1.00 26.87 418 GLY A CA 1
ATOM 3123 C C . GLY A 1 421 ? -6.018 -1.839 -6.028 1.00 25.06 418 GLY A C 1
ATOM 3124 O O . GLY A 1 421 ? -6.630 -0.826 -6.409 1.00 25.24 418 GLY A O 1
ATOM 3125 N N . TRP A 1 422 ? -6.052 -2.244 -4.762 1.00 20.85 419 TRP A N 1
ATOM 3126 C CA . TRP A 1 422 ? -6.829 -1.484 -3.784 1.00 18.87 419 TRP A CA 1
ATOM 3127 C C . TRP A 1 422 ? -6.252 -0.079 -3.577 1.00 21.61 419 TRP A C 1
ATOM 3128 O O . TRP A 1 422 ? -6.966 0.917 -3.627 1.00 23.41 419 TRP A O 1
ATOM 3139 N N . LEU A 1 423 ? -4.947 -0.013 -3.374 1.00 19.48 420 LEU A N 1
ATOM 3140 C CA . LEU A 1 423 ? -4.254 1.260 -3.151 1.00 18.44 420 LEU A CA 1
ATOM 3141 C C . LEU A 1 423 ? -4.374 2.211 -4.357 1.00 19.12 420 LEU A C 1
ATOM 3142 O O . LEU A 1 423 ? -4.698 3.397 -4.190 1.00 20.01 420 LEU A O 1
ATOM 3147 N N . ARG A 1 424 ? -4.132 1.688 -5.562 1.00 19.27 421 ARG A N 1
ATOM 3148 C CA . ARG A 1 424 ? -4.252 2.484 -6.794 1.00 19.65 421 ARG A CA 1
ATOM 3149 C C . ARG A 1 424 ? -5.680 2.967 -6.988 1.00 23.55 421 ARG A C 1
ATOM 3150 O O . ARG A 1 424 ? -5.913 4.117 -7.336 1.00 19.76 421 ARG A O 1
ATOM 3158 N N . GLY A 1 425 ? -6.638 2.076 -6.748 1.00 22.53 422 GLY A N 1
ATOM 3159 C CA . GLY A 1 425 ? -8.042 2.418 -6.904 1.00 25.03 422 GLY A CA 1
ATOM 3160 C C . GLY A 1 425 ? -8.430 3.587 -6.028 1.00 24.26 422 GLY A C 1
ATOM 3161 O O . GLY A 1 425 ? -9.074 4.530 -6.478 1.00 22.31 422 GLY A O 1
ATOM 3162 N N . LEU A 1 426 ? -8.025 3.527 -4.760 1.00 22.81 423 LEU A N 1
ATOM 3163 C CA . LEU A 1 426 ? -8.300 4.597 -3.802 1.00 21.50 423 LEU A CA 1
ATOM 3164 C C . LEU A 1 426 ? -7.623 5.929 -4.181 1.00 19.37 423 LEU A C 1
ATOM 3165 O O . LEU A 1 426 ? -8.268 6.961 -4.296 1.00 19.11 423 LEU A O 1
ATOM 3170 N N . TYR A 1 427 ? -6.314 5.891 -4.380 1.00 19.43 424 TYR A N 1
ATOM 3171 C CA . TYR A 1 427 ? -5.553 7.107 -4.625 1.00 19.08 424 TYR A CA 1
ATOM 3172 C C . TYR A 1 427 ? -6.047 7.767 -5.902 1.00 20.55 424 TYR A C 1
ATOM 3173 O O . TYR A 1 427 ? -6.269 8.989 -5.942 1.00 18.44 424 TYR A O 1
ATOM 3182 N N . GLU A 1 428 ? -6.233 6.961 -6.940 1.00 20.01 425 GLU A N 1
ATOM 3183 C CA . GLU A 1 428 ? -6.629 7.523 -8.234 1.00 20.99 425 GLU A CA 1
ATOM 3184 C C . GLU A 1 428 ? -8.045 8.086 -8.226 1.00 23.56 425 GLU A C 1
ATOM 3185 O O . GLU A 1 428 ? -8.307 9.100 -8.858 1.00 23.46 425 GLU A O 1
ATOM 3191 N N . GLU A 1 429 ? -8.967 7.448 -7.506 1.00 22.72 426 GLU A N 1
ATOM 3192 C CA . GLU A 1 429 ? -10.301 8.033 -7.424 1.00 24.05 426 GLU A CA 1
ATOM 3193 C C . GLU A 1 429 ? -10.332 9.270 -6.529 1.00 22.16 426 GLU A C 1
ATOM 3194 O O . GLU A 1 429 ? -10.980 10.263 -6.850 1.00 23.60 426 GLU A O 1
ATOM 3200 N N . PHE A 1 430 ? -9.611 9.224 -5.411 1.00 22.87 427 PHE A N 1
ATOM 3201 C CA . PHE A 1 430 ? -9.525 10.375 -4.522 1.00 18.74 427 PHE A CA 1
ATOM 3202 C C . PHE A 1 430 ? -9.035 11.616 -5.277 1.00 23.17 427 PHE A C 1
ATOM 3203 O O . PHE A 1 430 ? -9.547 12.720 -5.082 1.00 22.86 427 PHE A O 1
ATOM 3211 N N . PHE A 1 431 ? -8.052 11.426 -6.152 1.00 20.81 428 PHE A N 1
ATOM 3212 C CA . PHE A 1 431 ? -7.504 12.539 -6.947 1.00 19.85 428 PHE A CA 1
ATOM 3213 C C . PHE A 1 431 ? -7.986 12.576 -8.398 1.00 23.65 428 PHE A C 1
ATOM 3214 O O . PHE A 1 431 ? -7.327 13.159 -9.255 1.00 21.55 428 PHE A O 1
ATOM 3222 N N . ALA A 1 432 ? -9.148 11.990 -8.661 1.00 22.85 429 ALA A N 1
ATOM 3223 C CA . ALA A 1 432 ? -9.628 11.842 -10.031 1.00 25.95 429 ALA A CA 1
ATOM 3224 C C . ALA A 1 432 ? -9.819 13.180 -10.738 1.00 24.93 429 ALA A C 1
ATOM 3225 O O . ALA A 1 432 ? -9.619 13.276 -11.957 1.00 23.59 429 ALA A O 1
ATOM 3227 N N . GLY A 1 433 ? -10.203 14.206 -9.982 1.00 23.94 430 GLY A N 1
ATOM 3228 C CA . GLY A 1 433 ? -10.433 15.520 -10.558 1.00 24.00 430 GLY A CA 1
ATOM 3229 C C . GLY A 1 433 ? -9.164 16.126 -11.123 1.00 31.29 430 GLY A C 1
ATOM 3230 O O . GLY A 1 433 ? -9.214 17.051 -11.931 1.00 29.52 430 GLY A O 1
ATOM 3231 N N . THR A 1 434 ? -8.011 15.621 -10.684 1.00 20.74 431 THR A N 1
ATOM 3232 C CA . THR A 1 434 ? -6.742 16.121 -11.200 1.00 20.85 431 THR A CA 1
ATOM 3233 C C . THR A 1 434 ? -5.886 15.000 -11.771 1.00 21.94 431 THR A C 1
ATOM 3234 O O . THR A 1 434 ? -4.707 14.906 -11.487 1.00 21.18 431 THR A O 1
ATOM 3238 N N . GLY A 1 435 ? -6.494 14.148 -12.587 1.00 19.44 432 GLY A N 1
ATOM 3239 C CA . GLY A 1 435 ? -5.743 13.149 -13.318 1.00 20.71 432 GLY A CA 1
ATOM 3240 C C . GLY A 1 435 ? -5.289 11.977 -12.490 1.00 18.50 432 GLY A C 1
ATOM 3241 O O . GLY A 1 435 ? -4.455 11.211 -12.929 1.00 22.83 432 GLY A O 1
ATOM 3242 N N . GLY A 1 436 ? -5.810 11.843 -11.277 1.00 17.59 433 GLY A N 1
ATOM 3243 C CA . GLY A 1 436 ? -5.448 10.716 -10.434 1.00 19.40 433 GLY A CA 1
ATOM 3244 C C . GLY A 1 436 ? -4.216 10.921 -9.571 1.00 22.45 433 GLY A C 1
ATOM 3245 O O . GLY A 1 436 ? -3.727 9.984 -8.948 1.00 19.59 433 GLY A O 1
ATOM 3246 N N . VAL A 1 437 ? -3.697 12.145 -9.549 1.00 17.97 434 VAL A N 1
ATOM 3247 C CA . VAL A 1 437 ? -2.504 12.459 -8.764 1.00 15.30 434 VAL A CA 1
ATOM 3248 C C . VAL A 1 437 ? -2.684 13.789 -8.059 1.00 17.64 434 VAL A C 1
ATOM 3249 O O . VAL A 1 437 ? -3.500 14.633 -8.461 1.00 16.52 434 VAL A O 1
ATOM 3253 N N . PRO A 1 438 ? -1.934 14.000 -6.975 1.00 15.90 435 PRO A N 1
ATOM 3254 C CA . PRO A 1 438 ? -2.044 15.279 -6.265 1.00 15.30 435 PRO A CA 1
ATOM 3255 C C . PRO A 1 438 ? -1.208 16.346 -6.970 1.00 17.23 435 PRO A C 1
ATOM 3256 O O . PRO A 1 438 ? -0.081 16.633 -6.580 1.00 17.36 435 PRO A O 1
ATOM 3260 N N . VAL A 1 439 ? -1.764 16.934 -8.022 1.00 15.99 436 VAL A N 1
ATOM 3261 C CA . VAL A 1 439 ? -1.020 17.874 -8.846 1.00 15.54 436 VAL A CA 1
ATOM 3262 C C . VAL A 1 439 ? -0.518 19.036 -8.010 1.00 18.13 436 VAL A C 1
ATOM 3263 O O . VAL A 1 439 ? -1.040 19.320 -6.935 1.00 18.33 436 VAL A O 1
ATOM 3267 N N . THR A 1 440 ? 0.500 19.717 -8.504 1.00 16.25 437 THR A N 1
ATOM 3268 C CA . THR A 1 440 ? 1.043 20.834 -7.762 1.00 18.36 437 THR A CA 1
ATOM 3269 C C . THR A 1 440 ? 0.216 22.102 -7.948 1.00 28.17 437 THR A C 1
ATOM 3270 O O . THR A 1 440 ? -0.532 22.249 -8.925 1.00 27.96 437 THR A O 1
ATOM 3274 N N . GLY A 1 441 ? 0.329 23.003 -6.988 1.00 25.61 438 GLY A N 1
ATOM 3275 C CA . GLY A 1 441 ? -0.238 24.338 -7.124 1.00 25.21 438 GLY A CA 1
ATOM 3276 C C . GLY A 1 441 ? -1.737 24.510 -6.968 1.00 36.28 438 GLY A C 1
ATOM 3277 O O . GLY A 1 441 ? -2.274 25.548 -7.346 1.00 34.55 438 GLY A O 1
ATOM 3278 N N . GLY A 1 442 ? -2.417 23.517 -6.405 1.00 28.07 439 GLY A N 1
ATOM 3279 C CA . GLY A 1 442 ? -3.852 23.603 -6.182 1.00 29.22 439 GLY A CA 1
ATOM 3280 C C . GLY A 1 442 ? -4.211 23.355 -4.721 1.00 30.21 439 GLY A C 1
ATOM 3281 O O . GLY A 1 442 ? -3.619 23.954 -3.834 1.00 25.00 439 GLY A O 1
ATOM 3282 N N . ARG A 1 443 ? -5.182 22.477 -4.478 1.00 21.58 440 ARG A N 1
ATOM 3283 C CA . ARG A 1 443 ? -5.429 21.981 -3.134 1.00 19.99 440 ARG A CA 1
ATOM 3284 C C . ARG A 1 443 ? -4.264 21.104 -2.676 1.00 17.84 440 ARG A C 1
ATOM 3285 O O . ARG A 1 443 ? -4.123 20.852 -1.490 1.00 19.02 440 ARG A O 1
ATOM 3293 N N . THR A 1 444 ? -3.471 20.610 -3.628 1.00 19.79 441 THR A N 1
ATOM 3294 C CA . THR A 1 444 ? -2.330 19.754 -3.299 1.00 18.79 441 THR A CA 1
ATOM 3295 C C . THR A 1 444 ? -1.043 20.364 -3.821 1.00 19.58 441 THR A C 1
ATOM 3296 O O . THR A 1 444 ? -1.061 21.373 -4.528 1.00 17.62 441 THR A O 1
ATOM 3300 N N . ASP A 1 445 ? 0.088 19.757 -3.473 1.00 14.75 442 ASP A N 1
ATOM 3301 C CA . ASP A 1 445 ? 1.357 20.253 -3.966 1.00 12.24 442 ASP A CA 1
ATOM 3302 C C . ASP A 1 445 ? 2.327 19.136 -4.301 1.00 17.03 442 ASP A C 1
ATOM 3303 O O . ASP A 1 445 ? 3.523 19.239 -4.038 1.00 16.71 442 ASP A O 1
ATOM 3308 N N . GLY A 1 446 ? 1.821 18.078 -4.920 1.00 12.38 443 GLY A N 1
ATOM 3309 C CA . GLY A 1 446 ? 2.715 17.047 -5.391 1.00 14.91 443 GLY A CA 1
ATOM 3310 C C . GLY A 1 446 ? 3.042 15.994 -4.333 1.00 14.36 443 GLY A C 1
ATOM 3311 O O . GLY A 1 446 ? 2.237 15.681 -3.459 1.00 13.77 443 GLY A O 1
ATOM 3312 N N . CYS A 1 447 ? 4.249 15.456 -4.439 1.00 12.86 444 CYS A N 1
ATOM 3313 C CA . CYS A 1 447 ? 4.623 14.219 -3.743 1.00 13.90 444 CYS A CA 1
ATOM 3314 C C . CYS A 1 447 ? 6.011 14.348 -3.154 1.00 11.24 444 CYS A C 1
ATOM 3315 O O . CYS A 1 447 ? 6.781 15.227 -3.530 1.00 13.31 444 CYS A O 1
ATOM 3318 N N . TYR A 1 448 ? 6.338 13.426 -2.244 1.00 12.63 445 TYR A N 1
ATOM 3319 C CA . TYR A 1 448 ? 7.596 13.466 -1.497 1.00 13.43 445 TYR A CA 1
ATOM 3320 C C . TYR A 1 448 ? 8.524 12.349 -1.993 1.00 12.66 445 TYR A C 1
ATOM 3321 O O . TYR A 1 448 ? 8.144 11.189 -1.967 1.00 12.37 445 TYR A O 1
ATOM 3330 N N . ILE A 1 449 ? 9.739 12.706 -2.417 1.00 11.50 446 ILE A N 1
ATOM 3331 C CA . ILE A 1 449 ? 10.644 11.757 -3.068 1.00 12.08 446 ILE A CA 1
ATOM 3332 C C . ILE A 1 449 ? 11.051 10.601 -2.159 1.00 11.25 446 ILE A C 1
ATOM 3333 O O . ILE A 1 449 ? 11.512 9.569 -2.650 1.00 13.62 446 ILE A O 1
ATOM 3338 N N . ASN A 1 450 ? 10.915 10.770 -0.845 1.00 11.73 447 ASN A N 1
ATOM 3339 C CA . ASN A 1 450 ? 11.239 9.674 0.082 1.00 10.63 447 ASN A CA 1
ATOM 3340 C C . ASN A 1 450 ? 10.128 8.640 0.206 1.00 15.06 447 ASN A C 1
ATOM 3341 O O . ASN A 1 450 ? 10.297 7.604 0.860 1.00 13.16 447 ASN A O 1
ATOM 3346 N N . TYR A 1 451 ? 8.999 8.933 -0.428 1.00 14.79 448 TYR A N 1
ATOM 3347 C CA . TYR A 1 451 ? 7.947 7.927 -0.657 1.00 14.62 448 TYR A CA 1
ATOM 3348 C C . TYR A 1 451 ? 7.721 7.764 -2.165 1.00 15.47 448 TYR A C 1
ATOM 3349 O O . TYR A 1 451 ? 6.638 8.059 -2.680 1.00 15.97 448 TYR A O 1
ATOM 3358 N N . PRO A 1 452 ? 8.750 7.290 -2.876 1.00 14.94 449 PRO A N 1
ATOM 3359 C CA . PRO A 1 452 ? 8.745 7.297 -4.333 1.00 13.28 449 PRO A CA 1
ATOM 3360 C C . PRO A 1 452 ? 7.709 6.313 -4.874 1.00 14.54 449 PRO A C 1
ATOM 3361 O O . PRO A 1 452 ? 7.519 5.236 -4.302 1.00 16.07 449 PRO A O 1
ATOM 3365 N N . ASP A 1 453 ? 7.046 6.703 -5.959 1.00 14.85 450 ASP A N 1
ATOM 3366 C CA . ASP A 1 453 ? 5.899 5.948 -6.474 1.00 17.30 450 ASP A CA 1
ATOM 3367 C C . ASP A 1 453 ? 6.040 5.776 -7.990 1.00 17.47 450 ASP A C 1
ATOM 3368 O O . ASP A 1 453 ? 5.784 6.711 -8.762 1.00 16.76 450 ASP A O 1
ATOM 3373 N N . ALA A 1 454 ? 6.464 4.596 -8.407 1.00 15.71 451 ALA A N 1
ATOM 3374 C CA . ALA A 1 454 ? 6.771 4.365 -9.818 1.00 22.05 451 ALA A CA 1
ATOM 3375 C C . ALA A 1 454 ? 5.522 4.419 -10.685 1.00 19.28 451 ALA A C 1
ATOM 3376 O O . ALA A 1 454 ? 5.617 4.549 -11.913 1.00 17.85 451 ALA A O 1
ATOM 3378 N N . ASP A 1 455 ? 4.348 4.316 -10.069 1.00 17.75 452 ASP A N 1
ATOM 3379 C CA . ASP A 1 455 ? 3.127 4.446 -10.847 1.00 19.43 452 ASP A CA 1
ATOM 3380 C C . ASP A 1 455 ? 3.025 5.823 -11.483 1.00 18.23 452 ASP A C 1
ATOM 3381 O O . ASP A 1 455 ? 2.302 5.995 -12.461 1.00 19.18 452 ASP A O 1
ATOM 3386 N N . LEU A 1 456 ? 3.716 6.817 -10.933 1.00 14.23 453 LEU A N 1
ATOM 3387 C CA . LEU A 1 456 ? 3.607 8.160 -11.500 1.00 13.69 453 LEU A CA 1
ATOM 3388 C C . LEU A 1 456 ? 4.229 8.208 -12.914 1.00 17.37 453 LEU A C 1
ATOM 3389 O O . LEU A 1 456 ? 4.042 9.171 -13.657 1.00 16.29 453 LEU A O 1
ATOM 3394 N N . LEU A 1 457 ? 4.921 7.137 -13.289 1.00 15.34 454 LEU A N 1
ATOM 3395 C CA . LEU A 1 457 ? 5.558 7.052 -14.601 1.00 19.97 454 LEU A CA 1
ATOM 3396 C C . LEU A 1 457 ? 4.652 6.457 -15.681 1.00 22.00 454 LEU A C 1
ATOM 3397 O O . LEU A 1 457 ? 4.989 6.490 -16.863 1.00 20.20 454 LEU A O 1
ATOM 3402 N N . ASP A 1 458 ? 3.513 5.907 -15.276 1.00 19.95 455 ASP A N 1
ATOM 3403 C CA . ASP A 1 458 ? 2.623 5.218 -16.209 1.00 19.71 455 ASP A CA 1
ATOM 3404 C C . ASP A 1 458 ? 1.379 6.039 -16.532 1.00 20.25 455 ASP A C 1
ATOM 3405 O O . ASP A 1 458 ? 0.661 6.462 -15.628 1.00 18.75 455 ASP A O 1
ATOM 3410 N N . PRO A 1 459 ? 1.117 6.262 -17.818 1.00 20.62 456 PRO A N 1
ATOM 3411 C CA . PRO A 1 459 ? -0.056 7.064 -18.193 1.00 14.31 456 PRO A CA 1
ATOM 3412 C C . PRO A 1 459 ? -1.406 6.459 -17.771 1.00 19.08 456 PRO A C 1
ATOM 3413 O O . PRO A 1 459 ? -2.358 7.213 -17.615 1.00 20.98 456 PRO A O 1
ATOM 3417 N N . ALA A 1 460 ? -1.492 5.146 -17.588 1.00 18.25 457 ALA A N 1
ATOM 3418 C CA . ALA A 1 460 ? -2.747 4.571 -17.088 1.00 19.06 457 ALA A CA 1
ATOM 3419 C C . ALA A 1 460 ? -3.037 5.048 -15.653 1.00 23.67 457 ALA A C 1
ATOM 3420 O O . ALA A 1 460 ? -4.194 5.102 -15.238 1.00 27.10 457 ALA A O 1
ATOM 3422 N N . ARG A 1 461 ? -1.992 5.411 -14.912 1.00 19.07 458 ARG A N 1
ATOM 3423 C CA . ARG A 1 461 ? -2.143 5.758 -13.484 1.00 20.51 458 ARG A CA 1
ATOM 3424 C C . ARG A 1 461 ? -2.137 7.286 -13.288 1.00 21.19 458 ARG A C 1
ATOM 3425 O O . ARG A 1 461 ? -2.782 7.827 -12.383 1.00 21.75 458 ARG A O 1
ATOM 3433 N N . ASN A 1 462 ? -1.365 7.983 -14.115 1.00 20.71 459 ASN A N 1
ATOM 3434 C CA . ASN A 1 462 ? -1.186 9.425 -13.993 1.00 18.46 459 ASN A CA 1
ATOM 3435 C C . ASN A 1 462 ? -1.672 10.078 -15.283 1.00 22.65 459 ASN A C 1
ATOM 3436 O O . ASN A 1 462 ? -0.997 10.015 -16.315 1.00 18.32 459 ASN A O 1
ATOM 3441 N N . ARG A 1 463 ? -2.849 10.689 -15.224 1.00 21.23 460 ARG A N 1
ATOM 3442 C CA . ARG A 1 463 ? -3.433 11.321 -16.397 1.00 19.30 460 ARG A CA 1
ATOM 3443 C C . ARG A 1 463 ? -3.393 12.835 -16.284 1.00 24.83 460 ARG A C 1
ATOM 3444 O O . ARG A 1 463 ? -4.127 13.531 -16.982 1.00 26.09 460 ARG A O 1
ATOM 3452 N N . SER A 1 464 ? -2.535 13.345 -15.405 1.00 20.53 461 SER A N 1
ATOM 3453 C CA . SER A 1 464 ? -2.481 14.776 -15.117 1.00 17.86 461 SER A CA 1
ATOM 3454 C C . SER A 1 464 ? -1.606 15.572 -16.083 1.00 22.19 461 SER A C 1
ATOM 3455 O O . SER A 1 464 ? -1.728 16.791 -16.176 1.00 20.86 461 SER A O 1
ATOM 3458 N N . GLY A 1 465 ? -0.717 14.886 -16.789 1.00 19.17 462 GLY A N 1
ATOM 3459 C CA . GLY A 1 465 ? 0.201 15.558 -17.689 1.00 20.94 462 GLY A CA 1
ATOM 3460 C C . GLY A 1 465 ? 1.396 16.122 -16.943 1.00 23.63 462 GLY A C 1
ATOM 3461 O O . GLY A 1 465 ? 2.331 16.640 -17.549 1.00 21.53 462 GLY A O 1
ATOM 3462 N N . GLU A 1 466 ? 1.360 16.019 -15.619 1.00 17.64 463 GLU A N 1
ATOM 3463 C CA . GLU A 1 466 ? 2.473 16.449 -14.784 1.00 17.80 463 GLU A CA 1
ATOM 3464 C C . GLU A 1 466 ? 3.394 15.263 -14.528 1.00 14.59 463 GLU A C 1
ATOM 3465 O O . GLU A 1 466 ? 2.991 14.280 -13.911 1.00 19.18 463 GLU A O 1
ATOM 3471 N N . PRO A 1 467 ? 4.628 15.350 -15.013 1.00 18.47 464 PRO A N 1
ATOM 3472 C CA . PRO A 1 467 ? 5.567 14.232 -14.887 1.00 16.45 464 PRO A CA 1
ATOM 3473 C C . PRO A 1 467 ? 6.078 14.070 -13.445 1.00 20.33 464 PRO A C 1
ATOM 3474 O O . PRO A 1 467 ? 6.023 15.018 -12.664 1.00 18.10 464 PRO A O 1
ATOM 3478 N N . TRP A 1 468 ? 6.598 12.890 -13.135 1.00 14.34 465 TRP A N 1
ATOM 3479 C CA . TRP A 1 468 ? 7.027 12.545 -11.790 1.00 13.80 465 TRP A CA 1
ATOM 3480 C C . TRP A 1 468 ? 7.992 13.613 -11.273 1.00 12.77 465 TRP A C 1
ATOM 3481 O O . TRP A 1 468 ? 7.875 14.051 -10.138 1.00 13.76 465 TRP A O 1
ATOM 3492 N N . HIS A 1 469 ? 8.917 14.068 -12.119 1.00 15.75 466 HIS A N 1
ATOM 3493 C CA . HIS A 1 469 ? 9.954 14.990 -11.639 1.00 14.73 466 HIS A CA 1
ATOM 3494 C C . HIS A 1 469 ? 9.391 16.342 -11.260 1.00 16.72 466 HIS A C 1
ATOM 3495 O O . HIS A 1 469 ? 9.951 17.033 -10.405 1.00 16.57 466 HIS A O 1
ATOM 3502 N N . HIS A 1 470 ? 8.274 16.733 -11.858 1.00 13.19 467 HIS A N 1
ATOM 3503 C CA . HIS A 1 470 ? 7.632 17.970 -11.430 1.00 14.64 467 HIS A CA 1
ATOM 3504 C C . HIS A 1 470 ? 6.808 17.778 -10.149 1.00 12.63 467 HIS A C 1
ATOM 3505 O O . HIS A 1 470 ? 6.765 18.657 -9.300 1.00 14.82 467 HIS A O 1
ATOM 3512 N N . LEU A 1 471 ? 6.162 16.627 -9.999 1.00 13.00 468 LEU A N 1
ATOM 3513 C CA . LEU A 1 471 ? 5.422 16.351 -8.773 1.00 12.58 468 LEU A CA 1
ATOM 3514 C C . LEU A 1 471 ? 6.374 16.341 -7.573 1.00 16.23 468 LEU A C 1
ATOM 3515 O O . LEU A 1 471 ? 6.004 16.775 -6.480 1.00 14.63 468 LEU A O 1
ATOM 3520 N N . TYR A 1 472 ? 7.608 15.868 -7.772 1.00 10.26 469 TYR A N 1
ATOM 3521 C CA . TYR A 1 472 ? 8.533 15.739 -6.627 1.00 11.22 469 TYR A CA 1
ATOM 3522 C C . TYR A 1 472 ? 9.411 16.964 -6.412 1.00 13.99 469 TYR A C 1
ATOM 3523 O O . TYR A 1 472 ? 9.717 17.330 -5.282 1.00 14.18 469 TYR A O 1
ATOM 3532 N N . TYR A 1 473 ? 9.824 17.595 -7.508 1.00 12.90 470 TYR A N 1
ATOM 3533 C CA . TYR A 1 473 ? 10.796 18.654 -7.400 1.00 12.35 470 TYR A CA 1
ATOM 3534 C C . TYR A 1 473 ? 10.336 20.009 -7.950 1.00 15.67 470 TYR A C 1
ATOM 3535 O O . TYR A 1 473 ? 11.067 20.983 -7.831 1.00 12.81 470 TYR A O 1
ATOM 3544 N N . LYS A 1 474 ? 9.148 20.059 -8.536 1.00 14.34 471 LYS A N 1
ATOM 3545 C CA . LYS A 1 474 ? 8.615 21.259 -9.187 1.00 14.45 471 LYS A CA 1
ATOM 3546 C C . LYS A 1 474 ? 9.689 21.989 -9.994 1.00 18.27 471 LYS A C 1
ATOM 3547 O O . LYS A 1 474 ? 10.405 21.378 -10.771 1.00 17.87 471 LYS A O 1
ATOM 3553 N N . ASP A 1 475 ? 9.834 23.288 -9.783 1.00 14.04 472 ASP A N 1
ATOM 3554 C CA . ASP A 1 475 ? 10.785 24.050 -10.600 1.00 17.74 472 ASP A CA 1
ATOM 3555 C C . ASP A 1 475 ? 12.249 23.902 -10.193 1.00 25.38 472 ASP A C 1
ATOM 3556 O O . ASP A 1 475 ? 13.110 24.571 -10.759 1.00 20.93 472 ASP A O 1
ATOM 3561 N N . ASN A 1 476 ? 12.539 23.062 -9.202 1.00 16.19 473 ASN A N 1
ATOM 3562 C CA . ASN A 1 476 ? 13.925 22.787 -8.833 1.00 12.91 473 ASN A CA 1
ATOM 3563 C C . ASN A 1 476 ? 14.560 21.709 -9.688 1.00 16.96 473 ASN A C 1
ATOM 3564 O O . ASN A 1 476 ? 15.752 21.473 -9.583 1.00 13.91 473 ASN A O 1
ATOM 3569 N N . TYR A 1 477 ? 13.783 21.059 -10.549 1.00 15.89 474 TYR A N 1
ATOM 3570 C CA . TYR A 1 477 ? 14.338 19.965 -11.346 1.00 16.96 474 TYR A CA 1
ATOM 3571 C C . TYR A 1 477 ? 15.473 20.406 -12.281 1.00 20.37 474 TYR A C 1
ATOM 3572 O O . TYR A 1 477 ? 16.478 19.715 -12.417 1.00 15.09 474 TYR A O 1
ATOM 3581 N N . ALA A 1 478 ? 15.337 21.569 -12.912 1.00 15.82 475 ALA A N 1
ATOM 3582 C CA . ALA A 1 478 ? 16.371 22.012 -13.846 1.00 18.46 475 ALA A CA 1
ATOM 3583 C C . ALA A 1 478 ? 17.722 22.140 -13.159 1.00 13.50 475 ALA A C 1
ATOM 3584 O O . ALA A 1 478 ? 18.741 21.714 -13.700 1.00 18.01 475 ALA A O 1
ATOM 3586 N N . ARG A 1 479 ? 17.732 22.708 -11.960 1.00 13.51 476 ARG A N 1
ATOM 3587 C CA . ARG A 1 479 ? 18.984 22.896 -11.239 1.00 16.34 476 ARG A CA 1
ATOM 3588 C C . ARG A 1 479 ? 19.547 21.541 -10.792 1.00 14.80 476 ARG A C 1
ATOM 3589 O O . ARG A 1 479 ? 20.770 21.344 -10.772 1.00 14.92 476 ARG A O 1
ATOM 3597 N N . LEU A 1 480 ? 18.666 20.616 -10.427 1.00 15.46 477 LEU A N 1
ATOM 3598 C CA . LEU A 1 480 ? 19.092 19.258 -10.087 1.00 15.71 477 LEU A CA 1
ATOM 3599 C C . LEU A 1 480 ? 19.734 18.561 -11.285 1.00 16.13 477 LEU A C 1
ATOM 3600 O O . LEU A 1 480 ? 20.758 17.905 -11.138 1.00 13.45 477 LEU A O 1
ATOM 3605 N N . ARG A 1 481 ? 19.129 18.687 -12.466 1.00 13.97 478 ARG A N 1
ATOM 3606 C CA . ARG A 1 481 ? 19.723 18.071 -13.662 1.00 18.29 478 ARG A CA 1
ATOM 3607 C C . ARG A 1 481 ? 21.114 18.627 -13.963 1.00 18.00 478 ARG A C 1
ATOM 3608 O O . ARG A 1 481 ? 22.038 17.878 -14.356 1.00 17.81 478 ARG A O 1
ATOM 3616 N N . SER A 1 482 ? 21.278 19.929 -13.766 1.00 19.07 479 SER A N 1
ATOM 3617 C CA . SER A 1 482 ? 22.569 20.570 -13.974 1.00 18.12 479 SER A CA 1
ATOM 3618 C C . SER A 1 482 ? 23.610 20.016 -13.008 1.00 22.91 479 SER A C 1
ATOM 3619 O O . SER A 1 482 ? 24.744 19.739 -13.396 1.00 22.34 479 SER A O 1
ATOM 3622 N N . ALA A 1 483 ? 23.221 19.854 -11.747 1.00 18.08 480 ALA A N 1
ATOM 3623 C CA . ALA A 1 483 ? 24.122 19.297 -10.744 1.00 18.63 480 ALA A CA 1
ATOM 3624 C C . ALA A 1 483 ? 24.473 17.860 -11.096 1.00 19.30 480 ALA A C 1
ATOM 3625 O O . ALA A 1 483 ? 25.610 17.426 -10.918 1.00 20.47 480 ALA A O 1
ATOM 3627 N N . LYS A 1 484 ? 23.486 17.111 -11.593 1.00 18.14 481 LYS A N 1
ATOM 3628 C CA . LYS A 1 484 ? 23.705 15.731 -11.999 1.00 22.19 481 LYS A CA 1
ATOM 3629 C C . LYS A 1 484 ? 24.733 15.650 -13.138 1.00 24.78 481 LYS A C 1
ATOM 3630 O O . LYS A 1 484 ? 25.675 14.852 -13.083 1.00 20.89 481 LYS A O 1
ATOM 3636 N N . ARG A 1 485 ? 24.555 16.490 -14.150 1.00 20.60 482 ARG A N 1
ATOM 3637 C CA . ARG A 1 485 ? 25.498 16.544 -15.269 1.00 24.35 482 ARG A CA 1
ATOM 3638 C C . ARG A 1 485 ? 26.909 16.874 -14.808 1.00 26.30 482 ARG A C 1
ATOM 3639 O O . ARG A 1 485 ? 27.880 16.273 -15.276 1.00 27.71 482 ARG A O 1
ATOM 3647 N N . ALA A 1 486 ? 27.021 17.829 -13.897 1.00 23.81 483 ALA A N 1
ATOM 3648 C CA . ALA A 1 486 ? 28.319 18.258 -13.384 1.00 25.13 483 ALA A CA 1
ATOM 3649 C C . ALA A 1 486 ? 29.032 17.198 -12.546 1.00 29.13 483 ALA A C 1
ATOM 3650 O O . ALA A 1 486 ? 30.236 16.993 -12.700 1.00 25.43 483 ALA A O 1
ATOM 3652 N N . TRP A 1 487 ? 28.286 16.520 -11.676 1.00 15.50 484 TRP A N 1
ATOM 3653 C CA . TRP A 1 487 ? 28.883 15.672 -10.656 1.00 18.42 484 TRP A CA 1
ATOM 3654 C C . TRP A 1 487 ? 28.792 14.163 -10.891 1.00 17.26 484 TRP A C 1
ATOM 3655 O O . TRP A 1 487 ? 29.572 13.414 -10.307 1.00 18.13 484 TRP A O 1
ATOM 3666 N N . ASP A 1 488 ? 27.854 13.721 -11.723 1.00 18.52 485 ASP A N 1
ATOM 3667 C CA . ASP A 1 488 ? 27.776 12.308 -12.086 1.00 19.51 485 ASP A CA 1
ATOM 3668 C C . ASP A 1 488 ? 27.619 12.187 -13.606 1.00 19.58 485 ASP A C 1
ATOM 3669 O O . ASP A 1 488 ? 26.626 11.665 -14.108 1.00 20.69 485 ASP A O 1
ATOM 3674 N N . PRO A 1 489 ? 28.606 12.704 -14.359 1.00 19.42 486 PRO A N 1
ATOM 3675 C CA . PRO A 1 489 ? 28.444 12.812 -15.816 1.00 22.10 486 PRO A CA 1
ATOM 3676 C C . PRO A 1 489 ? 28.270 11.461 -16.529 1.00 24.83 486 PRO A C 1
ATOM 3677 O O . PRO A 1 489 ? 27.688 11.421 -17.610 1.00 28.96 486 PRO A O 1
ATOM 3681 N N . LEU A 1 490 ? 28.761 10.383 -15.932 1.00 21.56 487 LEU A N 1
ATOM 3682 C CA . LEU A 1 490 ? 28.629 9.068 -16.548 1.00 21.99 487 LEU A CA 1
ATOM 3683 C C . LEU A 1 490 ? 27.351 8.348 -16.116 1.00 26.42 487 LEU A C 1
ATOM 3684 O O . LEU A 1 490 ? 27.123 7.199 -16.508 1.00 25.81 487 LEU A O 1
ATOM 3689 N N . ASN A 1 491 ? 26.523 9.007 -15.306 1.00 23.33 488 ASN A N 1
ATOM 3690 C CA . ASN A 1 491 ? 25.303 8.369 -14.800 1.00 19.24 488 ASN A CA 1
ATOM 3691 C C . ASN A 1 491 ? 25.647 7.065 -14.085 1.00 23.72 488 ASN A C 1
ATOM 3692 O O . ASN A 1 491 ? 24.975 6.048 -14.248 1.00 25.26 488 ASN A O 1
ATOM 3697 N N . THR A 1 492 ? 26.695 7.113 -13.278 1.00 19.95 489 THR A N 1
ATOM 3698 C CA . THR A 1 492 ? 27.078 5.967 -12.476 1.00 24.81 489 THR A CA 1
ATOM 3699 C C . THR A 1 492 ? 25.975 5.591 -11.482 1.00 21.00 489 THR A C 1
ATOM 3700 O O . THR A 1 492 ? 25.761 4.411 -11.173 1.00 18.78 489 THR A O 1
ATOM 3704 N N . PHE A 1 493 ? 25.270 6.604 -10.985 1.00 21.03 490 PHE A N 1
ATOM 3705 C CA . PHE A 1 493 ? 24.271 6.378 -9.953 1.00 21.80 490 PHE A CA 1
ATOM 3706 C C . PHE A 1 493 ? 22.914 6.618 -10.565 1.00 19.93 490 PHE A C 1
ATOM 3707 O O . PHE A 1 493 ? 22.598 7.730 -10.951 1.00 18.29 490 PHE A O 1
ATOM 3715 N N . HIS A 1 494 ? 22.120 5.556 -10.692 1.00 17.13 491 HIS A N 1
ATOM 3716 C CA . HIS A 1 494 ? 20.850 5.661 -11.379 1.00 15.74 491 HIS A CA 1
ATOM 3717 C C . HIS A 1 494 ? 19.909 4.577 -10.887 1.00 18.31 491 HIS A C 1
ATOM 3718 O O . HIS A 1 494 ? 20.343 3.567 -10.349 1.00 20.60 491 HIS A O 1
ATOM 3725 N N . HIS A 1 495 ? 18.620 4.805 -11.082 1.00 14.36 492 HIS A N 1
ATOM 3726 C CA . HIS A 1 495 ? 17.577 3.855 -10.727 1.00 14.63 492 HIS A CA 1
ATOM 3727 C C . HIS A 1 495 ? 16.319 4.280 -11.476 1.00 17.74 492 HIS A C 1
ATOM 3728 O O . HIS A 1 495 ? 16.386 5.170 -12.342 1.00 18.64 492 HIS A O 1
ATOM 3735 N N . SER A 1 496 ? 15.179 3.668 -11.180 1.00 16.39 493 SER A N 1
ATOM 3736 C CA . SER A 1 496 ? 13.981 3.903 -11.988 1.00 16.90 493 SER A CA 1
ATOM 3737 C C . SER A 1 496 ? 13.450 5.337 -11.901 1.00 21.52 493 SER A C 1
ATOM 3738 O O . SER A 1 496 ? 12.671 5.765 -12.749 1.00 16.68 493 SER A O 1
ATOM 3741 N N . MET A 1 497 ? 13.847 6.073 -10.863 1.00 16.58 494 MET A N 1
ATOM 3742 C CA . MET A 1 497 ? 13.360 7.429 -10.682 1.00 15.31 494 MET A CA 1
ATOM 3743 C C . MET A 1 497 ? 14.502 8.380 -10.348 1.00 12.54 494 MET A C 1
ATOM 3744 O O . MET A 1 497 ? 14.375 9.265 -9.499 1.00 16.81 494 MET A O 1
ATOM 3749 N N . SER A 1 498 ? 15.621 8.185 -11.026 1.00 15.35 495 SER A N 1
ATOM 3750 C CA . SER A 1 498 ? 16.777 9.023 -10.760 1.00 16.86 495 SER A CA 1
ATOM 3751 C C . SER A 1 498 ? 16.753 10.266 -11.665 1.00 16.55 495 SER A C 1
ATOM 3752 O O . SER A 1 498 ? 16.154 10.275 -12.745 1.00 15.98 495 SER A O 1
ATOM 3755 N N . ILE A 1 499 ? 17.376 11.327 -11.176 1.00 15.42 496 ILE A N 1
ATOM 3756 C CA . ILE A 1 499 ? 17.436 12.595 -11.896 1.00 15.24 496 ILE A CA 1
ATOM 3757 C C . ILE A 1 499 ? 18.102 12.373 -13.263 1.00 20.20 496 ILE A C 1
ATOM 3758 O O . ILE A 1 499 ? 19.131 11.710 -13.369 1.00 17.16 496 ILE A O 1
ATOM 3763 N N . GLY A 1 500 ? 17.498 12.910 -14.318 1.00 19.71 497 GLY A N 1
ATOM 3764 C CA . GLY A 1 500 ? 18.031 12.686 -15.656 1.00 20.53 497 GLY A CA 1
ATOM 3765 C C . GLY A 1 500 ? 19.206 13.596 -16.007 1.00 26.37 497 GLY A C 1
ATOM 3766 O O . GLY A 1 500 ? 19.240 14.744 -15.603 1.00 32.23 497 GLY A O 1
ATOM 3767 N N . LEU A 1 501 ? 20.181 13.089 -16.754 1.00 44.55 498 LEU A N 1
ATOM 3768 C CA . LEU A 1 501 ? 21.214 13.966 -17.305 1.00 59.24 498 LEU A CA 1
ATOM 3769 C C . LEU A 1 501 ? 20.549 15.017 -18.204 1.00 76.24 498 LEU A C 1
ATOM 3770 O O . LEU A 1 501 ? 19.539 14.731 -18.857 1.00 77.60 498 LEU A O 1
ATOM 3776 N N . PRO B 1 9 ? 21.282 20.482 81.972 1.00 76.67 6 PRO B N 1
ATOM 3777 C CA . PRO B 1 9 ? 21.596 21.148 80.703 1.00 76.65 6 PRO B CA 1
ATOM 3778 C C . PRO B 1 9 ? 21.740 20.152 79.558 1.00 66.17 6 PRO B C 1
ATOM 3779 O O . PRO B 1 9 ? 22.255 19.054 79.760 1.00 57.50 6 PRO B O 1
ATOM 3783 N N . PRO B 1 10 ? 21.287 20.539 78.371 1.00 50.39 7 PRO B N 1
ATOM 3784 C CA . PRO B 1 10 ? 21.365 19.669 77.195 1.00 42.37 7 PRO B CA 1
ATOM 3785 C C . PRO B 1 10 ? 22.766 19.665 76.598 1.00 46.84 7 PRO B C 1
ATOM 3786 O O . PRO B 1 10 ? 23.425 20.703 76.580 1.00 48.90 7 PRO B O 1
ATOM 3790 N N . PHE B 1 11 ? 23.214 18.510 76.116 1.00 31.64 8 PHE B N 1
ATOM 3791 C CA . PHE B 1 11 ? 24.530 18.411 75.498 1.00 40.28 8 PHE B CA 1
ATOM 3792 C C . PHE B 1 11 ? 24.586 17.314 74.446 1.00 34.69 8 PHE B C 1
ATOM 3793 O O . PHE B 1 11 ? 23.662 16.512 74.310 1.00 28.23 8 PHE B O 1
ATOM 3801 N N . THR B 1 12 ? 25.678 17.299 73.695 1.00 28.74 9 THR B N 1
ATOM 3802 C CA . THR B 1 12 ? 25.833 16.387 72.578 1.00 31.67 9 THR B CA 1
ATOM 3803 C C . THR B 1 12 ? 27.040 15.507 72.828 1.00 32.94 9 THR B C 1
ATOM 3804 O O . THR B 1 12 ? 28.033 15.964 73.388 1.00 32.57 9 THR B O 1
ATOM 3808 N N . VAL B 1 13 ? 26.943 14.237 72.443 1.00 24.23 10 VAL B N 1
ATOM 3809 C CA . VAL B 1 13 ? 28.042 13.290 72.582 1.00 24.69 10 VAL B CA 1
ATOM 3810 C C . VAL B 1 13 ? 28.406 12.752 71.203 1.00 24.44 10 VAL B C 1
ATOM 3811 O O . VAL B 1 13 ? 27.665 11.958 70.628 1.00 24.74 10 VAL B O 1
ATOM 3815 N N . GLY B 1 14 ? 29.535 13.205 70.659 1.00 26.18 11 GLY B N 1
ATOM 3816 C CA . GLY B 1 14 ? 29.953 12.789 69.330 1.00 25.79 11 GLY B CA 1
ATOM 3817 C C . GLY B 1 14 ? 30.904 11.619 69.372 1.00 30.16 11 GLY B C 1
ATOM 3818 O O . GLY B 1 14 ? 31.267 11.154 70.450 1.00 24.71 11 GLY B O 1
ATOM 3819 N N . ARG B 1 15 ? 31.325 11.153 68.201 1.00 26.13 12 ARG B N 1
ATOM 3820 C CA . ARG B 1 15 ? 32.107 9.932 68.077 1.00 26.27 12 ARG B CA 1
ATOM 3821 C C . ARG B 1 15 ? 33.436 9.969 68.818 1.00 30.29 12 ARG B C 1
ATOM 3822 O O . ARG B 1 15 ? 34.005 8.929 69.122 1.00 37.25 12 ARG B O 1
ATOM 3830 N N . GLU B 1 16 ? 33.944 11.167 69.094 1.00 31.02 13 GLU B N 1
ATOM 3831 C CA . GLU B 1 16 ? 35.256 11.311 69.727 1.00 36.70 13 GLU B CA 1
ATOM 3832 C C . GLU B 1 16 ? 35.163 11.419 71.246 1.00 41.07 13 GLU B C 1
ATOM 3833 O O . GLU B 1 16 ? 36.173 11.394 71.948 1.00 34.08 13 GLU B O 1
ATOM 3839 N N . ASP B 1 17 ? 33.939 11.541 71.741 1.00 26.59 14 ASP B N 1
ATOM 3840 C CA . ASP B 1 17 ? 33.672 11.672 73.176 1.00 25.05 14 ASP B CA 1
ATOM 3841 C C . ASP B 1 17 ? 33.710 10.297 73.830 1.00 26.00 14 ASP B C 1
ATOM 3842 O O . ASP B 1 17 ? 33.136 9.346 73.324 1.00 28.02 14 ASP B O 1
ATOM 3847 N N . PRO B 1 18 ? 34.390 10.170 74.969 1.00 29.57 15 PRO B N 1
ATOM 3848 C CA . PRO B 1 18 ? 34.539 8.843 75.587 1.00 29.02 15 PRO B CA 1
ATOM 3849 C C . PRO B 1 18 ? 33.195 8.230 76.060 1.00 23.12 15 PRO B C 1
ATOM 3850 O O . PRO B 1 18 ? 33.104 7.026 76.246 1.00 23.58 15 PRO B O 1
ATOM 3854 N N . ARG B 1 19 ? 32.177 9.061 76.230 1.00 19.89 16 ARG B N 1
ATOM 3855 C CA . ARG B 1 19 ? 30.861 8.542 76.619 1.00 19.50 16 ARG B CA 1
ATOM 3856 C C . ARG B 1 19 ? 30.133 7.863 75.467 1.00 22.26 16 ARG B C 1
ATOM 3857 O O . ARG B 1 19 ? 29.128 7.191 75.683 1.00 19.18 16 ARG B O 1
ATOM 3865 N N . TYR B 1 20 ? 30.624 8.056 74.252 1.00 23.36 17 TYR B N 1
ATOM 3866 C CA . TYR B 1 20 ? 29.975 7.481 73.071 1.00 21.14 17 TYR B CA 1
ATOM 3867 C C . TYR B 1 20 ? 29.949 5.974 73.157 1.00 17.80 17 TYR B C 1
ATOM 3868 O O . TYR B 1 20 ? 28.997 5.343 72.717 1.00 18.47 17 TYR B O 1
ATOM 3877 N N . ILE B 1 21 ? 31.003 5.372 73.704 1.00 17.63 18 ILE B N 1
ATOM 3878 C CA . ILE B 1 21 ? 31.084 3.918 73.734 1.00 23.32 18 ILE B CA 1
ATOM 3879 C C . ILE B 1 21 ? 29.928 3.319 74.543 1.00 20.57 18 ILE B C 1
ATOM 3880 O O . ILE B 1 21 ? 29.258 2.412 74.102 1.00 18.45 18 ILE B O 1
ATOM 3885 N N . GLU B 1 22 ? 29.683 3.859 75.725 1.00 17.73 19 GLU B N 1
ATOM 3886 C CA . GLU B 1 22 ? 28.552 3.391 76.527 1.00 18.16 19 GLU B CA 1
ATOM 3887 C C . GLU B 1 22 ? 27.221 3.636 75.812 1.00 19.92 19 GLU B C 1
ATOM 3888 O O . GLU B 1 22 ? 26.339 2.763 75.804 1.00 17.01 19 GLU B O 1
ATOM 3894 N N . LEU B 1 23 ? 27.080 4.803 75.188 1.00 16.86 20 LEU B N 1
ATOM 3895 C CA . LEU B 1 23 ? 25.809 5.122 74.527 1.00 16.16 20 LEU B CA 1
ATOM 3896 C C . LEU B 1 23 ? 25.573 4.261 73.280 1.00 17.88 20 LEU B C 1
ATOM 3897 O O . LEU B 1 23 ? 24.442 4.103 72.838 1.00 20.18 20 LEU B O 1
ATOM 3902 N N . SER B 1 24 ? 26.655 3.737 72.713 1.00 18.24 21 SER B N 1
ATOM 3903 C CA . SER B 1 24 ? 26.584 2.985 71.466 1.00 17.83 21 SER B CA 1
ATOM 3904 C C . SER B 1 24 ? 25.923 1.626 71.648 1.00 24.47 21 SER B C 1
ATOM 3905 O O . SER B 1 24 ? 25.735 0.885 70.685 1.00 28.66 21 SER B O 1
ATOM 3908 N N . HIS B 1 25 ? 25.572 1.302 72.886 1.00 21.43 22 HIS B N 1
ATOM 3909 C CA . HIS B 1 25 ? 24.929 0.028 73.175 1.00 25.46 22 HIS B CA 1
ATOM 3910 C C . HIS B 1 25 ? 23.633 0.216 73.953 1.00 20.83 22 HIS B C 1
ATOM 3911 O O . HIS B 1 25 ? 23.597 0.929 74.954 1.00 25.88 22 HIS B O 1
ATOM 3918 N N . SER B 1 26 ? 22.572 -0.429 73.481 1.00 18.29 23 SER B N 1
ATOM 3919 C CA . SER B 1 26 ? 21.319 -0.485 74.216 1.00 15.50 23 SER B CA 1
ATOM 3920 C C . SER B 1 26 ? 21.406 -1.705 75.116 1.00 16.27 23 SER B C 1
ATOM 3921 O O . SER B 1 26 ? 22.482 -2.279 75.268 1.00 17.21 23 SER B O 1
ATOM 3924 N N . ASP B 1 27 ? 20.295 -2.120 75.712 1.00 13.71 24 ASP B N 1
ATOM 3925 C CA . ASP B 1 27 ? 20.371 -3.269 76.607 1.00 15.16 24 ASP B CA 1
ATOM 3926 C C . ASP B 1 27 ? 20.775 -4.541 75.867 1.00 17.86 24 ASP B C 1
ATOM 3927 O O . ASP B 1 27 ? 21.552 -5.321 76.397 1.00 16.33 24 ASP B O 1
ATOM 3932 N N . ASN B 1 28 ? 20.266 -4.730 74.645 1.00 15.95 25 ASN B N 1
ATOM 3933 C CA . ASN B 1 28 ? 20.552 -5.931 73.845 1.00 14.44 25 ASN B CA 1
ATOM 3934 C C . ASN B 1 28 ? 21.833 -5.714 73.056 1.00 15.90 25 ASN B C 1
ATOM 3935 O O . ASN B 1 28 ? 21.865 -4.952 72.093 1.00 17.34 25 ASN B O 1
ATOM 3940 N N . HIS B 1 29 ? 22.904 -6.366 73.483 1.00 14.25 26 HIS B N 1
ATOM 3941 C CA . HIS B 1 29 ? 24.192 -6.144 72.840 1.00 13.84 26 HIS B CA 1
ATOM 3942 C C . HIS B 1 29 ? 24.375 -6.796 71.470 1.00 19.41 26 HIS B C 1
ATOM 3943 O O . HIS B 1 29 ? 25.441 -6.666 70.890 1.00 19.86 26 HIS B O 1
ATOM 3950 N N . ARG B 1 30 ? 23.354 -7.472 70.948 1.00 17.16 27 ARG B N 1
ATOM 3951 C CA . ARG B 1 30 ? 23.386 -7.911 69.544 1.00 22.06 27 ARG B CA 1
ATOM 3952 C C . ARG B 1 30 ? 23.428 -6.749 68.580 1.00 23.41 27 ARG B C 1
ATOM 3953 O O . ARG B 1 30 ? 23.838 -6.891 67.429 1.00 23.42 27 ARG B O 1
ATOM 3961 N N . PHE B 1 31 ? 22.981 -5.584 69.030 1.00 17.71 28 PHE B N 1
ATOM 3962 C CA . PHE B 1 31 ? 22.799 -4.477 68.105 1.00 25.65 28 PHE B CA 1
ATOM 3963 C C . PHE B 1 31 ? 23.646 -3.317 68.577 1.00 30.20 28 PHE B C 1
ATOM 3964 O O . PHE B 1 31 ? 23.948 -3.203 69.754 1.00 37.35 28 PHE B O 1
ATOM 3972 N N . VAL B 1 32 ? 24.081 -2.482 67.654 1.00 23.27 29 VAL B N 1
ATOM 3973 C CA . VAL B 1 32 ? 24.872 -1.332 68.043 1.00 25.85 29 VAL B CA 1
ATOM 3974 C C . VAL B 1 32 ? 24.193 -0.067 67.531 1.00 24.36 29 VAL B C 1
ATOM 3975 O O . VAL B 1 32 ? 23.458 -0.110 66.541 1.00 25.19 29 VAL B O 1
ATOM 3979 N N . VAL B 1 33 ? 24.395 1.041 68.242 1.00 19.45 30 VAL B N 1
ATOM 3980 C CA . VAL B 1 33 ? 23.781 2.306 67.873 1.00 17.90 30 VAL B CA 1
ATOM 3981 C C . VAL B 1 33 ? 24.930 3.265 67.621 1.00 23.28 30 VAL B C 1
ATOM 3982 O O . VAL B 1 33 ? 25.576 3.713 68.561 1.00 21.52 30 VAL B O 1
ATOM 3986 N N . GLU B 1 34 ? 25.209 3.547 66.353 1.00 18.70 31 GLU B N 1
ATOM 3987 C CA . GLU B 1 34 ? 26.370 4.364 65.989 1.00 19.24 31 GLU B CA 1
ATOM 3988 C C . GLU B 1 34 ? 26.019 5.554 65.099 1.00 24.80 31 GLU B C 1
ATOM 3989 O O . GLU B 1 34 ? 26.305 5.558 63.897 1.00 27.17 31 GLU B O 1
ATOM 3995 N N . PRO B 1 35 ? 25.411 6.587 65.693 1.00 19.92 32 PRO B N 1
ATOM 3996 C CA . PRO B 1 35 ? 25.061 7.787 64.938 1.00 19.14 32 PRO B CA 1
ATOM 3997 C C . PRO B 1 35 ? 26.267 8.700 64.841 1.00 23.99 32 PRO B C 1
ATOM 3998 O O . PRO B 1 35 ? 27.302 8.394 65.440 1.00 19.62 32 PRO B O 1
ATOM 4002 N N . GLU B 1 36 ? 26.164 9.794 64.091 1.00 19.50 33 GLU B N 1
ATOM 4003 C CA . GLU B 1 36 ? 27.223 10.788 64.106 1.00 25.72 33 GLU B CA 1
ATOM 4004 C C . GLU B 1 36 ? 27.271 11.392 65.502 1.00 29.61 33 GLU B C 1
ATOM 4005 O O . GLU B 1 36 ? 28.336 11.677 66.019 1.00 27.15 33 GLU B O 1
ATOM 4007 N N . GLU B 1 37 ? 26.115 11.564 66.131 1.00 21.64 34 GLU B N 1
ATOM 4008 C CA . GLU B 1 37 ? 26.109 12.036 67.503 1.00 23.21 34 GLU B CA 1
ATOM 4009 C C . GLU B 1 37 ? 24.844 11.657 68.262 1.00 21.73 34 GLU B C 1
ATOM 4010 O O . GLU B 1 37 ? 23.802 11.385 67.661 1.00 22.46 34 GLU B O 1
ATOM 4016 N N . PHE B 1 38 ? 24.968 11.641 69.582 1.00 20.78 35 PHE B N 1
ATOM 4017 C CA . PHE B 1 38 ? 23.820 11.503 70.475 1.00 17.57 35 PHE B CA 1
ATOM 4018 C C . PHE B 1 38 ? 23.513 12.868 71.038 1.00 23.17 35 PHE B C 1
ATOM 4019 O O . PHE B 1 38 ? 24.430 13.606 71.401 1.00 26.59 35 PHE B O 1
ATOM 4027 N N . PHE B 1 39 ? 22.232 13.218 71.109 1.00 19.50 36 PHE B N 1
ATOM 4028 C CA . PHE B 1 39 ? 21.850 14.453 71.782 1.00 20.76 36 PHE B CA 1
ATOM 4029 C C . PHE B 1 39 ? 21.073 14.072 73.031 1.00 26.41 36 PHE B C 1
ATOM 4030 O O . PHE B 1 39 ? 20.224 13.166 72.976 1.00 22.70 36 PHE B O 1
ATOM 4038 N N . LEU B 1 40 ? 21.368 14.747 74.141 1.00 21.13 37 LEU B N 1
ATOM 4039 C CA . LEU B 1 40 ? 20.733 14.461 75.431 1.00 20.78 37 LEU B CA 1
ATOM 4040 C C . LEU B 1 40 ? 19.936 15.663 75.899 1.00 26.22 37 LEU B C 1
ATOM 4041 O O . LEU B 1 40 ? 20.439 16.506 76.644 1.00 28.28 37 LEU B O 1
ATOM 4046 N N . PRO B 1 41 ? 18.678 15.760 75.442 1.00 21.97 38 PRO B N 1
ATOM 4047 C CA . PRO B 1 41 ? 17.824 16.915 75.760 1.00 21.71 38 PRO B CA 1
ATOM 4048 C C . PRO B 1 41 ? 17.503 16.983 77.238 1.00 27.61 38 PRO B C 1
ATOM 4049 O O . PRO B 1 41 ? 17.470 15.940 77.894 1.00 23.81 38 PRO B O 1
ATOM 4053 N N . ALA B 1 42 ? 17.265 18.185 77.752 1.00 27.10 39 ALA B N 1
ATOM 4054 C CA . ALA B 1 42 ? 16.854 18.334 79.139 1.00 28.48 39 ALA B CA 1
ATOM 4055 C C . ALA B 1 42 ? 15.365 18.657 79.237 1.00 32.06 39 ALA B C 1
ATOM 4056 O O . ALA B 1 42 ? 14.751 18.443 80.263 1.00 30.72 39 ALA B O 1
ATOM 4058 N N . THR B 1 43 ? 14.783 19.165 78.158 1.00 27.58 40 THR B N 1
ATOM 4059 C CA . THR B 1 43 ? 13.385 19.579 78.180 1.00 25.25 40 THR B CA 1
ATOM 4060 C C . THR B 1 43 ? 12.705 19.203 76.879 1.00 24.56 40 THR B C 1
ATOM 4061 O O . THR B 1 43 ? 13.364 18.938 75.883 1.00 25.92 40 THR B O 1
ATOM 4065 N N . PRO B 1 44 ? 11.372 19.200 76.870 1.00 26.36 41 PRO B N 1
ATOM 4066 C CA . PRO B 1 44 ? 10.653 18.992 75.612 1.00 25.02 41 PRO B CA 1
ATOM 4067 C C . PRO B 1 44 ? 11.039 20.007 74.529 1.00 30.68 41 PRO B C 1
ATOM 4068 O O . PRO B 1 44 ? 11.100 19.642 73.349 1.00 28.96 41 PRO B O 1
ATOM 4072 N N . ASP B 1 45 ? 11.300 21.256 74.908 1.00 29.00 42 ASP B N 1
ATOM 4073 C CA . ASP B 1 45 ? 11.737 22.260 73.937 1.00 31.55 42 ASP B CA 1
ATOM 4074 C C . ASP B 1 45 ? 13.068 21.873 73.282 1.00 28.26 42 ASP B C 1
ATOM 4075 O O . ASP B 1 45 ? 13.258 22.099 72.079 1.00 27.53 42 ASP B O 1
ATOM 4080 N N . ASP B 1 46 ? 13.986 21.304 74.064 1.00 27.63 43 ASP B N 1
ATOM 4081 C CA . ASP B 1 46 ? 15.261 20.825 73.534 1.00 23.18 43 ASP B CA 1
ATOM 4082 C C . ASP B 1 46 ? 15.032 19.749 72.471 1.00 29.70 43 ASP B C 1
ATOM 4083 O O . ASP B 1 46 ? 15.723 19.698 71.450 1.00 25.86 43 ASP B O 1
ATOM 4088 N N . VAL B 1 47 ? 14.076 18.863 72.725 1.00 22.47 44 VAL B N 1
ATOM 4089 C CA . VAL B 1 47 ? 13.741 17.832 71.761 1.00 20.97 44 VAL B CA 1
ATOM 4090 C C . VAL B 1 47 ? 13.256 18.445 70.444 1.00 23.55 44 VAL B C 1
ATOM 4091 O O . VAL B 1 47 ? 13.701 18.049 69.367 1.00 22.19 44 VAL B O 1
ATOM 4095 N N . VAL B 1 48 ? 12.353 19.415 70.534 1.00 24.26 45 VAL B N 1
ATOM 4096 C CA . VAL B 1 48 ? 11.805 20.049 69.347 1.00 24.83 45 VAL B CA 1
ATOM 4097 C C . VAL B 1 48 ? 12.912 20.732 68.541 1.00 28.25 45 VAL B C 1
ATOM 4098 O O . VAL B 1 48 ? 12.993 20.555 67.325 1.00 29.38 45 VAL B O 1
ATOM 4102 N N . ALA B 1 49 ? 13.769 21.482 69.219 1.00 26.46 46 ALA B N 1
ATOM 4103 C CA . ALA B 1 49 ? 14.808 22.248 68.539 1.00 30.00 46 ALA B CA 1
ATOM 4104 C C . ALA B 1 49 ? 15.808 21.314 67.867 1.00 34.22 46 ALA B C 1
ATOM 4105 O O . ALA B 1 49 ? 16.287 21.574 66.754 1.00 27.94 46 ALA B O 1
ATOM 4107 N N . SER B 1 50 ? 16.119 20.210 68.542 1.00 27.50 47 SER B N 1
ATOM 4108 C CA . SER B 1 50 ? 17.084 19.244 68.020 1.00 24.96 47 SER B CA 1
ATOM 4109 C C . SER B 1 50 ? 16.551 18.518 66.786 1.00 28.85 47 SER B C 1
ATOM 4110 O O . SER B 1 50 ? 17.268 18.364 65.789 1.00 27.44 47 SER B O 1
ATOM 4113 N N . LEU B 1 51 ? 15.301 18.062 66.853 1.00 20.99 48 LEU B N 1
ATOM 4114 C CA . LEU B 1 51 ? 14.655 17.451 65.706 1.00 22.31 48 LEU B CA 1
ATOM 4115 C C . LEU B 1 51 ? 14.530 18.428 64.537 1.00 22.06 48 LEU B C 1
ATOM 4116 O O . LEU B 1 51 ? 14.723 18.021 63.390 1.00 27.11 48 LEU B O 1
ATOM 4121 N N . GLN B 1 52 ? 14.153 19.676 64.824 1.00 24.55 49 GLN B N 1
ATOM 4122 C CA . GLN B 1 52 ? 13.947 20.676 63.767 1.00 23.90 49 GLN B CA 1
ATOM 4123 C C . GLN B 1 52 ? 15.235 20.855 62.970 1.00 31.75 49 GLN B C 1
ATOM 4124 O O . GLN B 1 52 ? 15.220 20.815 61.740 1.00 32.54 49 GLN B O 1
ATOM 4130 N N . LYS B 1 53 ? 16.345 21.041 63.676 1.00 27.52 50 LYS B N 1
ATOM 4131 C CA . LYS B 1 53 ? 17.643 21.235 63.037 1.00 30.85 50 LYS B CA 1
ATOM 4132 C C . LYS B 1 53 ? 17.922 20.059 62.117 1.00 32.10 50 LYS B C 1
ATOM 4133 O O . LYS B 1 53 ? 18.329 20.204 60.960 1.00 29.63 50 LYS B O 1
ATOM 4139 N N . ALA B 1 54 ? 17.692 18.865 62.634 1.00 26.14 51 ALA B N 1
ATOM 4140 C CA . ALA B 1 54 ? 18.005 17.658 61.891 1.00 26.40 51 ALA B CA 1
ATOM 4141 C C . ALA B 1 54 ? 17.123 17.473 60.667 1.00 27.18 51 ALA B C 1
ATOM 4142 O O . ALA B 1 54 ? 17.609 17.128 59.584 1.00 29.68 51 ALA B O 1
ATOM 4144 N N . VAL B 1 55 ? 15.822 17.684 60.814 1.00 25.65 52 VAL B N 1
ATOM 4145 C CA . VAL B 1 55 ? 14.953 17.445 59.675 1.00 31.44 52 VAL B CA 1
ATOM 4146 C C . VAL B 1 55 ? 15.176 18.514 58.611 1.00 30.06 52 VAL B C 1
ATOM 4147 O O . VAL B 1 55 ? 15.078 18.225 57.424 1.00 37.55 52 VAL B O 1
ATOM 4151 N N . THR B 1 56 ? 15.508 19.729 59.034 1.00 28.07 53 THR B N 1
ATOM 4152 C CA . THR B 1 56 ? 15.751 20.808 58.072 1.00 34.64 53 THR B CA 1
ATOM 4153 C C . THR B 1 56 ? 16.973 20.470 57.227 1.00 44.33 53 THR B C 1
ATOM 4154 O O . THR B 1 56 ? 17.002 20.728 56.025 1.00 41.62 53 THR B O 1
ATOM 4158 N N . GLU B 1 57 ? 17.968 19.859 57.855 1.00 33.70 54 GLU B N 1
ATOM 4159 C CA . GLU B 1 57 ? 19.212 19.524 57.169 1.00 37.67 54 GLU B CA 1
ATOM 4160 C C . GLU B 1 57 ? 19.152 18.140 56.524 1.00 41.62 54 GLU B C 1
ATOM 4161 O O . GLU B 1 57 ? 20.144 17.644 56.006 1.00 42.92 54 GLU B O 1
ATOM 4167 N N . GLY B 1 58 ? 17.981 17.518 56.542 1.00 37.00 55 GLY B N 1
ATOM 4168 C CA . GLY B 1 58 ? 17.808 16.210 55.939 1.00 38.58 55 GLY B CA 1
ATOM 4169 C C . GLY B 1 58 ? 18.523 15.061 56.651 1.00 46.12 55 GLY B C 1
ATOM 4170 O O . GLY B 1 58 ? 18.801 14.026 56.041 1.00 38.42 55 GLY B O 1
ATOM 4171 N N . ARG B 1 59 ? 18.822 15.222 57.939 1.00 28.26 56 ARG B N 1
ATOM 4172 C CA . ARG B 1 59 ? 19.535 14.186 58.691 1.00 25.31 56 ARG B CA 1
ATOM 4173 C C . ARG B 1 59 ? 18.557 13.159 59.272 1.00 33.78 56 ARG B C 1
ATOM 4174 O O . ARG B 1 59 ? 17.463 13.515 59.688 1.00 32.15 56 ARG B O 1
ATOM 4182 N N . GLY B 1 60 ? 18.956 11.889 59.284 1.00 24.23 57 GLY B N 1
ATOM 4183 C CA . GLY B 1 60 ? 18.116 10.825 59.825 1.00 26.19 57 GLY B CA 1
ATOM 4184 C C . GLY B 1 60 ? 18.150 10.770 61.351 1.00 27.28 57 GLY B C 1
ATOM 4185 O O . GLY B 1 60 ? 19.212 10.918 61.956 1.00 22.20 57 GLY B O 1
ATOM 4186 N N . VAL B 1 61 ? 16.994 10.554 61.981 1.00 20.74 58 VAL B N 1
ATOM 4187 C CA . VAL B 1 61 ? 16.913 10.652 63.435 1.00 18.04 58 VAL B CA 1
ATOM 4188 C C . VAL B 1 61 ? 16.197 9.437 64.027 1.00 19.67 58 VAL B C 1
ATOM 4189 O O . VAL B 1 61 ? 15.403 8.771 63.354 1.00 21.61 58 VAL B O 1
ATOM 4193 N N . ALA B 1 62 ? 16.481 9.158 65.298 1.00 17.55 59 ALA B N 1
ATOM 4194 C CA . ALA B 1 62 ? 15.695 8.213 66.095 1.00 18.00 59 ALA B CA 1
ATOM 4195 C C . ALA B 1 62 ? 15.838 8.616 67.546 1.00 19.49 59 ALA B C 1
ATOM 4196 O O . ALA B 1 62 ? 16.717 9.401 67.909 1.00 19.90 59 ALA B O 1
ATOM 4198 N N . CYS B 1 63 ? 14.983 8.078 68.401 1.00 16.37 60 CYS B N 1
ATOM 4199 C CA . CYS B 1 63 ? 15.141 8.363 69.814 1.00 16.71 60 CYS B CA 1
ATOM 4200 C C . CYS B 1 63 ? 15.264 7.065 70.609 1.00 16.96 60 CYS B C 1
ATOM 4201 O O . CYS B 1 63 ? 15.052 5.963 70.088 1.00 18.05 60 CYS B O 1
ATOM 4204 N N . ARG B 1 64 ? 15.610 7.220 71.869 1.00 13.17 61 ARG B N 1
ATOM 4205 C CA . ARG B 1 64 ? 15.783 6.091 72.770 1.00 14.82 61 ARG B CA 1
ATOM 4206 C C . ARG B 1 64 ? 15.436 6.546 74.167 1.00 16.82 61 ARG B C 1
ATOM 4207 O O . ARG B 1 64 ? 15.793 7.648 74.576 1.00 16.77 61 ARG B O 1
ATOM 4215 N N A SER B 1 65 ? 14.701 5.715 74.892 0.47 14.23 62 SER B N 1
ATOM 4216 N N B SER B 1 65 ? 14.717 5.706 74.904 0.53 13.90 62 SER B N 1
ATOM 4217 C CA A SER B 1 65 ? 14.425 6.008 76.284 0.47 15.93 62 SER B CA 1
ATOM 4218 C CA B SER B 1 65 ? 14.364 6.034 76.280 0.53 14.99 62 SER B CA 1
ATOM 4219 C C A SER B 1 65 ? 15.211 5.026 77.136 0.47 15.78 62 SER B C 1
ATOM 4220 C C B SER B 1 65 ? 15.112 5.107 77.243 0.53 13.98 62 SER B C 1
ATOM 4221 O O A SER B 1 65 ? 16.373 5.256 77.459 0.47 13.57 62 SER B O 1
ATOM 4222 O O B SER B 1 65 ? 16.164 5.473 77.752 0.53 19.41 62 SER B O 1
ATOM 4227 N N . GLY B 1 66 ? 14.597 3.896 77.475 1.00 11.60 63 GLY B N 1
ATOM 4228 C CA . GLY B 1 66 ? 15.264 2.946 78.357 1.00 13.58 63 GLY B CA 1
ATOM 4229 C C . GLY B 1 66 ? 16.227 1.987 77.680 1.00 12.63 63 GLY B C 1
ATOM 4230 O O . GLY B 1 66 ? 16.976 1.258 78.343 1.00 13.05 63 GLY B O 1
ATOM 4231 N N . GLY B 1 67 ? 16.204 1.948 76.352 1.00 13.46 64 GLY B N 1
ATOM 4232 C CA . GLY B 1 67 ? 17.094 1.058 75.616 1.00 12.55 64 GLY B CA 1
ATOM 4233 C C . GLY B 1 67 ? 16.738 -0.415 75.665 1.00 13.21 64 GLY B C 1
ATOM 4234 O O . GLY B 1 67 ? 17.580 -1.257 75.364 1.00 12.22 64 GLY B O 1
ATOM 4235 N N . HIS B 1 68 ? 15.500 -0.752 76.024 1.00 11.83 65 HIS B N 1
ATOM 4236 C CA . HIS B 1 68 ? 15.130 -2.156 76.126 1.00 11.76 65 HIS B CA 1
ATOM 4237 C C . HIS B 1 68 ? 14.627 -2.854 74.851 1.00 16.76 65 HIS B C 1
ATOM 4238 O O . HIS B 1 68 ? 14.227 -4.017 74.916 1.00 13.05 65 HIS B O 1
ATOM 4245 N N . CYS B 1 69 ? 14.669 -2.158 73.711 1.00 11.28 66 CYS B N 1
ATOM 4246 C CA . CYS B 1 69 ? 14.157 -2.706 72.468 1.00 11.00 66 CYS B CA 1
ATOM 4247 C C . CYS B 1 69 ? 14.651 -4.128 72.230 1.00 13.52 66 CYS B C 1
ATOM 4248 O O . CYS B 1 69 ? 15.844 -4.390 72.313 1.00 14.49 66 CYS B O 1
ATOM 4251 N N . GLY B 1 70 ? 13.748 -5.049 71.930 1.00 13.87 67 GLY B N 1
ATOM 4252 C CA . GLY B 1 70 ? 14.172 -6.393 71.557 1.00 14.30 67 GLY B CA 1
ATOM 4253 C C . GLY B 1 70 ? 14.826 -6.449 70.179 1.00 16.84 67 GLY B C 1
ATOM 4254 O O . GLY B 1 70 ? 15.481 -7.440 69.837 1.00 17.18 67 GLY B O 1
ATOM 4255 N N . GLN B 1 71 ? 14.681 -5.392 69.392 1.00 12.09 68 GLN B N 1
ATOM 4256 C CA . GLN B 1 71 ? 15.249 -5.366 68.039 1.00 14.73 68 GLN B CA 1
ATOM 4257 C C . GLN B 1 71 ? 16.191 -4.178 67.851 1.00 17.07 68 GLN B C 1
ATOM 4258 O O . GLN B 1 71 ? 16.493 -3.466 68.808 1.00 20.17 68 GLN B O 1
ATOM 4264 N N . ASP B 1 72 ? 16.664 -3.982 66.623 1.00 14.42 69 ASP B N 1
ATOM 4265 C CA . ASP B 1 72 ? 17.636 -2.927 66.318 1.00 11.76 69 ASP B CA 1
ATOM 4266 C C . ASP B 1 72 ? 16.978 -1.622 65.852 1.00 16.41 69 ASP B C 1
ATOM 4267 O O . ASP B 1 72 ? 17.555 -0.904 65.031 1.00 18.36 69 ASP B O 1
ATOM 4272 N N . PHE B 1 73 ? 15.797 -1.313 66.378 1.00 15.19 70 PHE B N 1
ATOM 4273 C CA . PHE B 1 73 ? 15.003 -0.178 65.868 1.00 13.20 70 PHE B CA 1
ATOM 4274 C C . PHE B 1 73 ? 15.691 1.161 66.031 1.00 19.48 70 PHE B C 1
ATOM 4275 O O . PHE B 1 73 ? 15.521 2.046 65.200 1.00 19.36 70 PHE B O 1
ATOM 4283 N N . VAL B 1 74 ? 16.437 1.342 67.117 1.00 16.87 71 VAL B N 1
ATOM 4284 C CA . VAL B 1 74 ? 17.035 2.655 67.358 1.00 16.90 71 VAL B CA 1
ATOM 4285 C C . VAL B 1 74 ? 18.175 2.940 66.384 1.00 22.34 71 VAL B C 1
ATOM 4286 O O . VAL B 1 74 ? 18.215 4.011 65.778 1.00 20.04 71 VAL B O 1
ATOM 4290 N N . GLY B 1 75 ? 19.084 1.978 66.230 1.00 17.59 72 GLY B N 1
ATOM 4291 C CA . GLY B 1 75 ? 20.309 2.197 65.467 1.00 17.27 72 GLY B CA 1
ATOM 4292 C C . GLY B 1 75 ? 20.310 1.736 64.022 1.00 20.01 72 GLY B C 1
ATOM 4293 O O . GLY B 1 75 ? 21.306 1.930 63.324 1.00 20.64 72 GLY B O 1
ATOM 4294 N N . THR B 1 76 ? 19.212 1.134 63.571 1.00 18.40 73 THR B N 1
ATOM 4295 C CA . THR B 1 76 ? 19.109 0.645 62.186 1.00 17.42 73 THR B CA 1
ATOM 4296 C C . THR B 1 76 ? 17.751 1.023 61.596 1.00 19.85 73 THR B C 1
ATOM 4297 O O . THR B 1 76 ? 16.727 0.814 62.239 1.00 18.44 73 THR B O 1
ATOM 4301 N N . PRO B 1 77 ? 17.728 1.600 60.383 1.00 20.42 74 PRO B N 1
ATOM 4302 C CA . PRO B 1 77 ? 18.864 1.958 59.524 1.00 20.71 74 PRO B CA 1
ATOM 4303 C C . PRO B 1 77 ? 19.759 2.997 60.180 1.00 27.31 74 PRO B C 1
ATOM 4304 O O . PRO B 1 77 ? 19.319 3.622 61.146 1.00 20.78 74 PRO B O 1
ATOM 4308 N N . ARG B 1 78 ? 20.973 3.173 59.669 1.00 25.64 75 ARG B N 1
ATOM 4309 C CA . ARG B 1 78 ? 21.920 4.127 60.233 1.00 29.27 75 ARG B CA 1
ATOM 4310 C C . ARG B 1 78 ? 21.285 5.497 60.438 1.00 30.91 75 ARG B C 1
ATOM 4311 O O . ARG B 1 78 ? 20.556 5.988 59.577 1.00 26.02 75 ARG B O 1
ATOM 4319 N N . ARG B 1 79 ? 21.569 6.110 61.583 1.00 23.38 76 ARG B N 1
ATOM 4320 C CA . ARG B 1 79 ? 21.009 7.423 61.921 1.00 17.05 76 ARG B CA 1
ATOM 4321 C C . ARG B 1 79 ? 22.145 8.421 61.971 1.00 23.72 76 ARG B C 1
ATOM 4322 O O . ARG B 1 79 ? 23.272 8.054 62.317 1.00 23.12 76 ARG B O 1
ATOM 4330 N N . ASP B 1 80 ? 21.845 9.679 61.667 1.00 21.72 77 ASP B N 1
ATOM 4331 C CA . ASP B 1 80 ? 22.807 10.744 61.867 1.00 21.53 77 ASP B CA 1
ATOM 4332 C C . ASP B 1 80 ? 22.742 11.197 63.313 1.00 22.73 77 ASP B C 1
ATOM 4333 O O . ASP B 1 80 ? 23.756 11.558 63.910 1.00 24.52 77 ASP B O 1
ATOM 4338 N N . LEU B 1 81 ? 21.535 11.199 63.862 1.00 19.79 78 LEU B N 1
ATOM 4339 C CA . LEU B 1 81 ? 21.317 11.718 65.208 1.00 13.34 78 LEU B CA 1
ATOM 4340 C C . LEU B 1 81 ? 20.424 10.780 66.022 1.00 18.35 78 LEU B C 1
ATOM 4341 O O . LEU B 1 81 ? 19.366 10.366 65.566 1.00 21.93 78 LEU B O 1
ATOM 4346 N N . VAL B 1 82 ? 20.847 10.456 67.231 1.00 18.19 79 VAL B N 1
ATOM 4347 C CA . VAL B 1 82 ? 19.948 9.759 68.162 1.00 17.93 79 VAL B CA 1
ATOM 4348 C C . VAL B 1 82 ? 19.704 10.634 69.381 1.00 17.81 79 VAL B C 1
ATOM 4349 O O . VAL B 1 82 ? 20.653 11.097 70.005 1.00 18.93 79 VAL B O 1
ATOM 4353 N N . LEU B 1 83 ? 18.438 10.880 69.703 1.00 16.76 80 LEU B N 1
ATOM 4354 C CA . LEU B 1 83 ? 18.074 11.605 70.906 1.00 16.12 80 LEU B CA 1
ATOM 4355 C C . LEU B 1 83 ? 17.907 10.595 72.030 1.00 24.80 80 LEU B C 1
ATOM 4356 O O . LEU B 1 83 ? 17.050 9.735 71.956 1.00 21.38 80 LEU B O 1
ATOM 4361 N N . ASP B 1 84 ? 18.729 10.706 73.061 1.00 15.32 81 ASP B N 1
ATOM 4362 C CA . ASP B 1 84 ? 18.664 9.814 74.226 1.00 15.39 81 ASP B CA 1
ATOM 4363 C C . ASP B 1 84 ? 17.903 10.567 75.310 1.00 19.13 81 ASP B C 1
ATOM 4364 O O . ASP B 1 84 ? 18.374 11.594 75.766 1.00 19.00 81 ASP B O 1
ATOM 4369 N N . LEU B 1 85 ? 16.749 10.039 75.742 1.00 14.81 82 LEU B N 1
ATOM 4370 C CA . LEU B 1 85 ? 15.761 10.805 76.491 1.00 16.85 82 LEU B CA 1
ATOM 4371 C C . LEU B 1 85 ? 15.817 10.665 78.015 1.00 16.53 82 LEU B C 1
ATOM 4372 O O . LEU B 1 85 ? 14.934 11.165 78.707 1.00 17.10 82 LEU B O 1
ATOM 4377 N N . HIS B 1 86 ? 16.839 10.003 78.555 1.00 16.82 83 HIS B N 1
ATOM 4378 C CA . HIS B 1 86 ? 16.809 9.660 79.983 1.00 21.13 83 HIS B CA 1
ATOM 4379 C C . HIS B 1 86 ? 16.760 10.840 80.946 1.00 20.16 83 HIS B C 1
ATOM 4380 O O . HIS B 1 86 ? 16.375 10.675 82.110 1.00 21.95 83 HIS B O 1
ATOM 4387 N N . ASN B 1 87 ? 17.129 12.033 80.491 1.00 18.71 84 ASN B N 1
ATOM 4388 C CA . ASN B 1 87 ? 17.008 13.182 81.386 1.00 17.60 84 ASN B CA 1
ATOM 4389 C C . ASN B 1 87 ? 15.575 13.665 81.507 1.00 20.93 84 ASN B C 1
ATOM 4390 O O . ASN B 1 87 ? 15.265 14.442 82.405 1.00 24.20 84 ASN B O 1
ATOM 4395 N N . LEU B 1 88 ? 14.708 13.233 80.595 1.00 18.86 85 LEU B N 1
ATOM 4396 C CA . LEU B 1 88 ? 13.324 13.701 80.638 1.00 21.55 85 LEU B CA 1
ATOM 4397 C C . LEU B 1 88 ? 12.535 12.767 81.547 1.00 24.29 85 LEU B C 1
ATOM 4398 O O . LEU B 1 88 ? 11.699 11.999 81.075 1.00 19.56 85 LEU B O 1
ATOM 4403 N N . HIS B 1 89 ? 12.786 12.841 82.847 1.00 18.40 86 HIS B N 1
ATOM 4404 C CA . HIS B 1 89 ? 12.195 11.862 83.752 1.00 18.92 86 HIS B CA 1
ATOM 4405 C C . HIS B 1 89 ? 11.387 12.473 84.894 1.00 23.05 86 HIS B C 1
ATOM 4406 O O . HIS B 1 89 ? 11.182 11.832 85.919 1.00 25.11 86 HIS B O 1
ATOM 4413 N N . ALA B 1 90 ? 10.933 13.706 84.724 1.00 20.99 87 ALA B N 1
ATOM 4414 C CA . ALA B 1 90 ? 10.183 14.357 85.785 1.00 22.03 87 ALA B CA 1
ATOM 4415 C C . ALA B 1 90 ? 8.829 13.691 85.957 1.00 21.36 87 ALA B C 1
ATOM 4416 O O . ALA B 1 90 ? 8.186 13.327 84.984 1.00 22.13 87 ALA B O 1
ATOM 4418 N N . ILE B 1 91 ? 8.392 13.559 87.206 1.00 19.89 88 ILE B N 1
ATOM 4419 C CA . ILE B 1 91 ? 7.072 13.029 87.518 1.00 19.40 88 ILE B CA 1
ATOM 4420 C C . ILE B 1 91 ? 6.360 14.051 88.411 1.00 26.13 88 ILE B C 1
ATOM 4421 O O . ILE B 1 91 ? 6.950 14.554 89.355 1.00 23.26 88 ILE B O 1
ATOM 4426 N N . GLY B 1 92 ? 5.107 14.361 88.120 1.00 21.05 89 GLY B N 1
ATOM 4427 C CA . GLY B 1 92 ? 4.408 15.329 88.946 1.00 23.09 89 GLY B CA 1
ATOM 4428 C C . GLY B 1 92 ? 2.941 15.363 88.622 1.00 27.88 89 GLY B C 1
ATOM 4429 O O . GLY B 1 92 ? 2.503 14.786 87.632 1.00 25.08 89 GLY B O 1
ATOM 4430 N N . PRO B 1 93 ? 2.165 16.047 89.454 1.00 25.15 90 PRO B N 1
ATOM 4431 C CA . PRO B 1 93 ? 0.730 16.196 89.197 1.00 26.14 90 PRO B CA 1
ATOM 4432 C C . PRO B 1 93 ? 0.493 16.883 87.856 1.00 30.86 90 PRO B C 1
ATOM 4433 O O . PRO B 1 93 ? 1.181 17.849 87.533 1.00 40.25 90 PRO B O 1
ATOM 4437 N N . ALA B 1 94 ? -0.470 16.385 87.090 1.00 30.27 91 ALA B N 1
ATOM 4438 C CA . ALA B 1 94 ? -0.779 16.953 85.785 1.00 36.67 91 ALA B CA 1
ATOM 4439 C C . ALA B 1 94 ? -1.326 18.369 85.917 1.00 52.04 91 ALA B C 1
ATOM 4440 O O . ALA B 1 94 ? -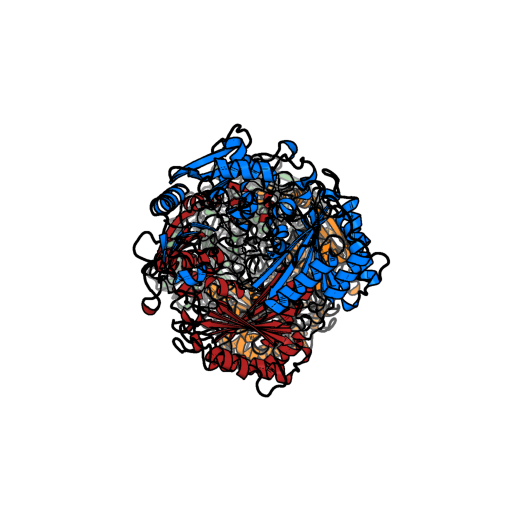2.019 18.690 86.881 1.00 48.74 91 ALA B O 1
ATOM 4442 N N . ALA B 1 95 ? -1.008 19.211 84.940 1.00 65.20 92 ALA B N 1
ATOM 4443 C CA . ALA B 1 95 ? -1.492 20.584 84.927 1.00 79.26 92 ALA B CA 1
ATOM 4444 C C . ALA B 1 95 ? -2.663 20.724 83.964 1.00 88.49 92 ALA B C 1
ATOM 4445 O O . ALA B 1 95 ? -2.475 21.002 82.780 1.00 95.43 92 ALA B O 1
ATOM 4447 N N . ASP B 1 96 ? -3.873 20.525 84.476 1.00 86.49 93 ASP B N 1
ATOM 4448 C CA . ASP B 1 96 ? -4.069 20.195 85.882 1.00 91.52 93 ASP B CA 1
ATOM 4449 C C . ASP B 1 96 ? -5.548 20.242 86.249 1.00 95.46 93 ASP B C 1
ATOM 4450 O O . ASP B 1 96 ? -6.369 20.755 85.488 1.00 99.61 93 ASP B O 1
ATOM 4452 N N . GLY B 1 97 ? -5.883 19.704 87.417 1.00 91.95 94 GLY B N 1
ATOM 4453 C CA . GLY B 1 97 ? -4.895 19.099 88.291 1.00 93.21 94 GLY B CA 1
ATOM 4454 C C . GLY B 1 97 ? -5.174 17.632 88.555 1.00 92.77 94 GLY B C 1
ATOM 4455 O O . GLY B 1 97 ? -4.828 17.106 89.613 1.00 107.86 94 GLY B O 1
ATOM 4456 N N . ALA B 1 98 ? -5.802 16.970 87.590 1.00 63.70 95 ALA B N 1
ATOM 4457 C CA . ALA B 1 98 ? -6.121 15.553 87.716 1.00 56.87 95 ALA B CA 1
ATOM 4458 C C . ALA B 1 98 ? -5.158 14.698 86.899 1.00 56.06 95 ALA B C 1
ATOM 4459 O O . ALA B 1 98 ? -4.834 15.029 85.759 1.00 63.50 95 ALA B O 1
ATOM 4461 N N . GLY B 1 99 ? -4.702 13.598 87.488 1.00 32.14 96 GLY B N 1
ATOM 4462 C CA . GLY B 1 99 ? -3.770 12.709 86.819 1.00 23.60 96 GLY B CA 1
ATOM 4463 C C . GLY B 1 99 ? -2.329 13.067 87.123 1.00 28.41 96 GLY B C 1
ATOM 4464 O O . GLY B 1 99 ? -2.061 14.006 87.871 1.00 24.80 96 GLY B O 1
ATOM 4465 N N . VAL B 1 100 ? -1.397 12.318 86.544 1.00 21.16 97 VAL B N 1
ATOM 4466 C CA . VAL B 1 100 ? 0.015 12.561 86.783 1.00 17.30 97 VAL B CA 1
ATOM 4467 C C . VAL B 1 100 ? 0.779 12.582 85.467 1.00 19.43 97 VAL B C 1
ATOM 4468 O O . VAL B 1 100 ? 0.552 11.744 84.597 1.00 25.37 97 VAL B O 1
ATOM 4472 N N . ARG B 1 101 ? 1.683 13.544 85.325 1.00 16.45 98 ARG B N 1
ATOM 4473 C CA . ARG B 1 101 ? 2.534 13.617 84.135 1.00 15.63 98 ARG B CA 1
ATOM 4474 C C . ARG B 1 101 ? 3.853 12.904 84.380 1.00 20.87 98 ARG B C 1
ATOM 4475 O O . ARG B 1 101 ? 4.474 13.085 85.425 1.00 21.84 98 ARG B O 1
ATOM 4483 N N . VAL B 1 102 ? 4.279 12.088 83.406 1.00 18.48 99 VAL B N 1
ATOM 4484 C CA . VAL B 1 102 ? 5.540 11.332 83.509 1.00 17.87 99 VAL B CA 1
ATOM 4485 C C . VAL B 1 102 ? 6.391 11.577 82.246 1.00 18.11 99 VAL B C 1
ATOM 4486 O O . VAL B 1 102 ? 5.931 11.324 81.135 1.00 19.78 99 VAL B O 1
ATOM 4490 N N . GLY B 1 103 ? 7.607 12.081 82.412 1.00 15.79 100 GLY B N 1
ATOM 4491 C CA . GLY B 1 103 ? 8.498 12.258 81.279 1.00 17.14 100 GLY B CA 1
ATOM 4492 C C . GLY B 1 103 ? 8.800 10.917 80.627 1.00 18.41 100 GLY B C 1
ATOM 4493 O O . GLY B 1 103 ? 8.853 9.884 81.293 1.00 17.83 100 GLY B O 1
ATOM 4494 N N . SER B 1 104 ? 8.999 10.916 79.318 1.00 15.27 101 SER B N 1
ATOM 4495 C CA . SER B 1 104 ? 9.158 9.650 78.596 1.00 16.86 101 SER B CA 1
ATOM 4496 C C . SER B 1 104 ? 10.483 8.965 78.881 1.00 17.97 101 SER B C 1
ATOM 4497 O O . SER B 1 104 ? 10.641 7.784 78.579 1.00 18.33 101 SER B O 1
ATOM 4500 N N . GLY B 1 105 ? 11.438 9.696 79.440 1.00 14.55 102 GLY B N 1
ATOM 4501 C CA . GLY B 1 105 ? 12.712 9.108 79.805 1.00 15.07 102 GLY B CA 1
ATOM 4502 C C . GLY B 1 105 ? 12.753 8.484 81.194 1.00 19.21 102 GLY B C 1
ATOM 4503 O O . GLY B 1 105 ? 13.772 7.919 81.594 1.00 15.61 102 GLY B O 1
ATOM 4504 N N . ALA B 1 106 ? 11.650 8.570 81.939 1.00 14.89 103 ALA B N 1
ATOM 4505 C CA . ALA B 1 106 ? 11.604 7.928 83.257 1.00 17.07 103 ALA B CA 1
ATOM 4506 C C . ALA B 1 106 ? 11.659 6.416 83.066 1.00 15.97 103 ALA B C 1
ATOM 4507 O O . ALA B 1 106 ? 11.125 5.897 82.078 1.00 16.46 103 ALA B O 1
ATOM 4509 N N . THR B 1 107 ? 12.302 5.711 83.994 1.00 13.82 104 THR B N 1
ATOM 4510 C CA . THR B 1 107 ? 12.265 4.236 83.987 1.00 13.18 104 THR B CA 1
ATOM 4511 C C . THR B 1 107 ? 11.120 3.725 84.845 1.00 13.51 104 THR B C 1
ATOM 4512 O O . THR B 1 107 ? 10.590 4.441 85.685 1.00 14.57 104 THR B O 1
ATOM 4516 N N . VAL B 1 108 ? 10.767 2.465 84.657 1.00 11.07 105 VAL B N 1
ATOM 4517 C CA . VAL B 1 108 ? 9.755 1.830 85.509 1.00 11.95 105 VAL B CA 1
ATOM 4518 C C . VAL B 1 108 ? 10.113 2.005 86.979 1.00 13.70 105 VAL B C 1
ATOM 4519 O O . VAL B 1 108 ? 9.273 2.341 87.771 1.00 11.41 105 VAL B O 1
ATOM 4523 N N . ASP B 1 109 ? 11.374 1.800 87.349 1.00 13.97 106 ASP B N 1
ATOM 4524 C CA . ASP B 1 109 ? 11.781 1.941 88.749 1.00 16.12 106 ASP B CA 1
ATOM 4525 C C . ASP B 1 109 ? 11.483 3.340 89.280 1.00 14.53 106 ASP B C 1
ATOM 4526 O O . ASP B 1 109 ? 10.919 3.486 90.376 1.00 13.71 106 ASP B O 1
ATOM 4531 N N . GLN B 1 110 ? 11.814 4.369 88.500 1.00 15.96 107 GLN B N 1
ATOM 4532 C CA . GLN B 1 110 ? 11.571 5.743 88.937 1.00 16.20 107 GLN B CA 1
ATOM 4533 C C . GLN B 1 110 ? 10.098 5.996 89.110 1.00 16.92 107 GLN B C 1
ATOM 4534 O O . GLN B 1 110 ? 9.689 6.658 90.059 1.00 15.42 107 GLN B O 1
ATOM 4540 N N . VAL B 1 111 ? 9.298 5.489 88.184 1.00 13.73 108 VAL B N 1
ATOM 4541 C CA . VAL B 1 111 ? 7.851 5.736 88.251 1.00 12.87 108 VAL B CA 1
ATOM 4542 C C . VAL B 1 111 ? 7.241 4.973 89.428 1.00 13.86 108 VAL B C 1
ATOM 4543 O O . VAL B 1 111 ? 6.426 5.522 90.178 1.00 15.53 108 VAL B O 1
ATOM 4547 N N . GLN B 1 112 ? 7.615 3.709 89.601 1.00 13.51 109 GLN B N 1
ATOM 4548 C CA . GLN B 1 112 ? 7.065 2.920 90.703 1.00 12.98 109 GLN B CA 1
ATOM 4549 C C . GLN B 1 112 ? 7.331 3.582 92.061 1.00 15.97 109 GLN B C 1
ATOM 4550 O O . GLN B 1 112 ? 6.420 3.707 92.894 1.00 15.70 109 GLN B O 1
ATOM 4556 N N . LYS B 1 113 ? 8.573 4.004 92.274 1.00 15.74 110 LYS B N 1
ATOM 4557 C CA . LYS B 1 113 ? 8.953 4.659 93.528 1.00 16.59 110 LYS B CA 1
ATOM 4558 C C . LYS B 1 113 ? 8.211 5.981 93.721 1.00 18.48 110 LYS B C 1
ATOM 4559 O O . LYS B 1 113 ? 7.695 6.257 94.804 1.00 18.94 110 LYS B O 1
ATOM 4565 N N . ALA B 1 114 ? 8.130 6.797 92.676 1.00 15.73 111 ALA B N 1
ATOM 4566 C CA . ALA B 1 114 ? 7.465 8.099 92.795 1.00 15.48 111 ALA B CA 1
ATOM 4567 C C . ALA B 1 114 ? 5.974 7.950 93.073 1.00 20.01 111 ALA B C 1
ATOM 4568 O O . ALA B 1 114 ? 5.438 8.619 93.953 1.00 20.24 111 ALA B O 1
ATOM 4570 N N . LEU B 1 115 ? 5.296 7.093 92.314 1.00 13.42 112 LEU B N 1
ATOM 4571 C CA . LEU B 1 115 ? 3.856 6.929 92.490 1.00 15.22 112 LEU B CA 1
ATOM 4572 C C . LEU B 1 115 ? 3.551 6.415 93.885 1.00 16.99 112 LEU B C 1
ATOM 4573 O O . LEU B 1 115 ? 2.620 6.894 94.535 1.00 18.25 112 LEU B O 1
ATOM 4578 N N . PHE B 1 116 ? 4.322 5.429 94.342 1.00 16.43 113 PHE B N 1
ATOM 4579 C CA . PHE B 1 116 ? 4.105 4.870 95.675 1.00 16.18 113 PHE B CA 1
ATOM 4580 C C . PHE B 1 116 ? 4.425 5.869 96.785 1.00 18.78 113 PHE B C 1
ATOM 4581 O O . PHE B 1 116 ? 3.607 6.116 97.662 1.00 19.96 113 PHE B O 1
ATOM 4589 N N . ARG B 1 117 ? 5.629 6.424 96.746 1.00 16.22 114 ARG B N 1
ATOM 4590 C CA . ARG B 1 117 ? 6.087 7.312 97.802 1.00 19.59 114 ARG B CA 1
ATOM 4591 C C . ARG B 1 117 ? 5.220 8.556 97.950 1.00 20.84 114 ARG B C 1
ATOM 4592 O O . ARG B 1 117 ? 4.962 9.008 99.064 1.00 21.69 114 ARG B O 1
ATOM 4600 N N . ARG B 1 118 ? 4.775 9.113 96.829 1.00 19.75 115 ARG B N 1
ATOM 4601 C CA . ARG B 1 118 ? 4.052 10.383 96.874 1.00 20.01 115 ARG B CA 1
ATOM 4602 C C . ARG B 1 118 ? 2.568 10.229 97.074 1.00 23.40 115 ARG B C 1
ATOM 4603 O O . ARG B 1 118 ? 1.950 11.048 97.744 1.00 25.00 115 ARG B O 1
ATOM 4611 N N . TRP B 1 119 ? 1.987 9.186 96.494 1.00 19.44 116 TRP B N 1
ATOM 4612 C CA . TRP B 1 119 ? 0.535 9.080 96.462 1.00 21.92 116 TRP B CA 1
ATOM 4613 C C . TRP B 1 119 ? -0.008 7.708 96.811 1.00 19.89 116 TRP B C 1
ATOM 4614 O O . TRP B 1 119 ? -1.199 7.468 96.635 1.00 20.44 116 TRP B O 1
ATOM 4625 N N . ASN B 1 120 ? 0.843 6.798 97.280 1.00 17.38 117 ASN B N 1
ATOM 4626 C CA . ASN B 1 120 ? 0.410 5.425 97.519 1.00 15.18 117 ASN B CA 1
ATOM 4627 C C . ASN B 1 120 ? -0.294 4.865 96.281 1.00 18.06 117 ASN B C 1
ATOM 4628 O O . ASN B 1 120 ? -1.311 4.162 96.389 1.00 20.22 117 ASN B O 1
ATOM 4633 N N . ALA B 1 121 ? 0.231 5.195 95.106 1.00 16.64 118 ALA B N 1
ATOM 4634 C CA . ALA B 1 121 ? -0.417 4.818 93.858 1.00 18.79 118 ALA B CA 1
ATOM 4635 C C . ALA B 1 121 ? 0.411 3.779 93.141 1.00 18.92 118 ALA B C 1
ATOM 4636 O O . ALA B 1 121 ? 1.587 3.598 93.452 1.00 15.40 118 ALA B O 1
ATOM 4638 N N . ALA B 1 122 ? -0.202 3.128 92.157 1.00 14.17 119 ALA B N 1
ATOM 4639 C CA . ALA B 1 122 ? 0.501 2.121 91.339 1.00 16.74 119 ALA B CA 1
ATOM 4640 C C . ALA B 1 122 ? -0.126 2.069 89.967 1.00 18.39 119 ALA B C 1
ATOM 4641 O O . ALA B 1 122 ? -1.333 2.234 89.831 1.00 19.76 119 ALA B O 1
ATOM 4643 N N . LEU B 1 123 ? 0.696 1.853 88.949 1.00 13.81 120 LEU B N 1
ATOM 4644 C CA . LEU B 1 123 ? 0.201 1.565 87.603 1.00 16.06 120 LEU B CA 1
ATOM 4645 C C . LEU B 1 123 ? 0.692 0.181 87.224 1.00 18.51 120 LEU B C 1
ATOM 4646 O O . LEU B 1 123 ? 1.620 -0.313 87.839 1.00 17.10 120 LEU B O 1
ATOM 4651 N N . PRO B 1 124 ? 0.075 -0.449 86.207 1.00 16.30 121 PRO B N 1
ATOM 4652 C CA . PRO B 1 124 ? 0.458 -1.832 85.874 1.00 14.54 121 PRO B CA 1
ATOM 4653 C C . PRO B 1 124 ? 1.708 -1.887 84.992 1.00 20.91 121 PRO B C 1
ATOM 4654 O O . PRO B 1 124 ? 1.676 -2.418 83.887 1.00 21.53 121 PRO B O 1
ATOM 4658 N N . LEU B 1 125 ? 2.811 -1.365 85.520 1.00 15.18 122 LEU B N 1
ATOM 4659 C CA . LEU B 1 125 ? 4.069 -1.322 84.812 1.00 11.92 122 LEU B CA 1
ATOM 4660 C C . LEU B 1 125 ? 4.703 -2.712 84.870 1.00 19.62 122 LEU B C 1
ATOM 4661 O O . LEU B 1 125 ? 4.346 -3.537 85.711 1.00 21.66 122 LEU B O 1
ATOM 4666 N N . GLY B 1 126 ? 5.665 -2.961 84.005 1.00 19.64 123 GLY B N 1
ATOM 4667 C CA . GLY B 1 126 ? 6.212 -4.302 83.890 1.00 15.65 123 GLY B CA 1
ATOM 4668 C C . GLY B 1 126 ? 7.124 -4.745 85.009 1.00 18.91 123 GLY B C 1
ATOM 4669 O O . GLY B 1 126 ? 7.355 -4.026 85.985 1.00 19.23 123 GLY B O 1
ATOM 4670 N N . ALA B 1 127 ? 7.681 -5.938 84.838 1.00 13.19 124 ALA B N 1
ATOM 4671 C CA . ALA B 1 127 ? 8.468 -6.584 85.876 1.00 12.09 124 ALA B CA 1
ATOM 4672 C C . ALA B 1 127 ? 9.951 -6.257 85.758 1.00 17.73 124 ALA B C 1
ATOM 4673 O O . ALA B 1 127 ? 10.757 -6.765 86.527 1.00 19.71 124 ALA B O 1
ATOM 4675 N N . CYS B 1 128 ? 10.315 -5.427 84.787 1.00 16.22 125 CYS B N 1
ATOM 4676 C CA . CYS B 1 128 ? 11.719 -5.055 84.615 1.00 15.00 125 CYS B CA 1
ATOM 4677 C C . CYS B 1 128 ? 11.887 -3.575 84.919 1.00 20.06 125 CYS B C 1
ATOM 4678 O O . CYS B 1 128 ? 11.352 -2.719 84.208 1.00 16.80 125 CYS B O 1
ATOM 4681 N N . SER B 1 129 ? 12.656 -3.258 85.953 1.00 17.86 126 SER B N 1
ATOM 4682 C CA . SER B 1 129 ? 12.623 -1.891 86.450 1.00 19.31 126 SER B CA 1
ATOM 4683 C C . SER B 1 129 ? 13.449 -0.909 85.623 1.00 14.38 126 SER B C 1
ATOM 4684 O O . SER B 1 129 ? 13.285 0.292 85.771 1.00 15.32 126 SER B O 1
ATOM 4687 N N . ALA B 1 130 ? 14.279 -1.402 84.705 1.00 11.30 127 ALA B N 1
ATOM 4688 C CA . ALA B 1 130 ? 15.066 -0.493 83.863 1.00 13.13 127 ALA B CA 1
ATOM 4689 C C . ALA B 1 130 ? 14.404 -0.078 82.543 1.00 15.85 127 ALA B C 1
ATOM 4690 O O . ALA B 1 130 ? 14.947 0.753 81.802 1.00 16.20 127 ALA B O 1
ATOM 4692 N N . VAL B 1 131 ? 13.238 -0.654 82.241 1.00 13.53 128 VAL B N 1
ATOM 4693 C CA . VAL B 1 131 ? 12.529 -0.316 81.012 1.00 11.83 128 VAL B CA 1
ATOM 4694 C C . VAL B 1 131 ? 12.121 1.160 81.013 1.00 12.96 128 VAL B C 1
ATOM 4695 O O . VAL B 1 131 ? 11.723 1.697 82.040 1.00 14.17 128 VAL B O 1
ATOM 4699 N N . GLY B 1 132 ? 12.212 1.819 79.859 1.00 12.98 129 GLY B N 1
ATOM 4700 C CA . GLY B 1 132 ? 11.810 3.217 79.775 1.00 12.83 129 GLY B CA 1
ATOM 4701 C C . GLY B 1 132 ? 10.336 3.375 79.474 1.00 12.73 129 GLY B C 1
ATOM 4702 O O . GLY B 1 132 ? 9.745 2.545 78.793 1.00 15.34 129 GLY B O 1
ATOM 4703 N N . MET B 1 133 ? 9.732 4.445 79.982 1.00 12.61 130 MET B N 1
ATOM 4704 C CA . MET B 1 133 ? 8.331 4.690 79.698 1.00 14.64 130 MET B CA 1
ATOM 4705 C C . MET B 1 133 ? 8.081 4.918 78.213 1.00 14.51 130 MET B C 1
ATOM 4706 O O . MET B 1 133 ? 7.046 4.520 77.686 1.00 18.25 130 MET B O 1
ATOM 4711 N N . GLY B 1 134 ? 9.040 5.548 77.541 1.00 16.05 131 GLY B N 1
ATOM 4712 C CA . GLY B 1 134 ? 8.917 5.819 76.111 1.00 17.61 131 GLY B CA 1
ATOM 4713 C C . GLY B 1 134 ? 8.382 4.642 75.318 1.00 20.45 131 GLY B C 1
ATOM 4714 O O . GLY B 1 134 ? 7.282 4.687 74.790 1.00 17.70 131 GLY B O 1
ATOM 4715 N N . GLY B 1 135 ? 9.147 3.562 75.244 1.00 16.27 132 GLY B N 1
ATOM 4716 C CA . GLY B 1 135 ? 8.725 2.423 74.449 1.00 15.85 132 GLY B CA 1
ATOM 4717 C C . GLY B 1 135 ? 7.657 1.598 75.141 1.00 17.59 132 GLY B C 1
ATOM 4718 O O . GLY B 1 135 ? 6.754 1.055 74.488 1.00 16.46 132 GLY B O 1
ATOM 4719 N N . LEU B 1 136 ? 7.751 1.454 76.465 1.00 13.45 133 LEU B N 1
ATOM 4720 C CA . LEU B 1 136 ? 6.797 0.596 77.168 1.00 10.86 133 LEU B CA 1
ATOM 4721 C C . LEU B 1 136 ? 5.369 1.050 76.931 1.00 14.57 133 LEU B C 1
ATOM 4722 O O . LEU B 1 136 ? 4.512 0.249 76.583 1.00 14.53 133 LEU B O 1
ATOM 4727 N N . VAL B 1 137 ? 5.112 2.335 77.144 1.00 14.07 134 VAL B N 1
ATOM 4728 C CA . VAL B 1 137 ? 3.742 2.836 77.084 1.00 13.95 134 VAL B CA 1
ATOM 4729 C C . VAL B 1 137 ? 3.175 2.758 75.664 1.00 15.04 134 VAL B C 1
ATOM 4730 O O . VAL B 1 137 ? 2.060 2.257 75.451 1.00 16.31 134 VAL B O 1
ATOM 4734 N N . ALA B 1 138 ? 3.942 3.231 74.695 1.00 14.94 135 ALA B N 1
ATOM 4735 C CA . ALA B 1 138 ? 3.492 3.270 73.308 1.00 16.92 135 ALA B CA 1
ATOM 4736 C C . ALA B 1 138 ? 3.087 1.887 72.800 1.00 16.44 135 ALA B C 1
ATOM 4737 O O . ALA B 1 138 ? 2.193 1.778 71.980 1.00 17.39 135 ALA B O 1
ATOM 4739 N N . GLY B 1 139 ? 3.731 0.833 73.307 1.00 15.86 136 GLY B N 1
ATOM 4740 C CA . GLY B 1 139 ? 3.437 -0.519 72.861 1.00 14.38 136 GLY B CA 1
ATOM 4741 C C . GLY B 1 139 ? 2.314 -1.213 73.627 1.00 19.36 136 GLY B C 1
ATOM 4742 O O . GLY B 1 139 ? 1.870 -2.301 73.242 1.00 18.11 136 GLY B O 1
ATOM 4743 N N . GLY B 1 140 ? 1.844 -0.609 74.714 1.00 15.76 137 GLY B N 1
ATOM 4744 C CA . GLY B 1 140 ? 0.770 -1.215 75.487 1.00 17.60 137 GLY B CA 1
ATOM 4745 C C . GLY B 1 140 ? 1.079 -1.302 76.978 1.00 17.87 137 GLY B C 1
ATOM 4746 O O . GLY B 1 140 ? 0.507 -0.585 77.787 1.00 18.57 137 GLY B O 1
ATOM 4747 N N . GLY B 1 141 ? 2.004 -2.183 77.351 1.00 12.89 138 GLY B N 1
ATOM 4748 C CA . GLY B 1 141 ? 2.499 -2.214 78.709 1.00 13.02 138 GLY B CA 1
ATOM 4749 C C . GLY B 1 141 ? 1.676 -3.121 79.606 1.00 16.85 138 GLY B C 1
ATOM 4750 O O . GLY B 1 141 ? 0.533 -2.795 79.969 1.00 15.60 138 GLY B O 1
ATOM 4751 N N . TYR B 1 142 ? 2.236 -4.261 79.989 1.00 12.28 139 TYR B N 1
ATOM 4752 C CA . TYR B 1 142 ? 1.530 -5.082 80.969 1.00 12.88 139 TYR B CA 1
ATOM 4753 C C . TYR B 1 142 ? 2.479 -5.442 82.091 1.00 15.00 139 TYR B C 1
ATOM 4754 O O . TYR B 1 142 ? 3.691 -5.327 81.958 1.00 13.62 139 TYR B O 1
ATOM 4763 N N . GLY B 1 143 ? 1.922 -5.856 83.217 1.00 11.62 140 GLY B N 1
ATOM 4764 C CA . GLY B 1 143 ? 2.755 -6.218 84.349 1.00 12.24 140 GLY B CA 1
ATOM 4765 C C . GLY B 1 143 ? 1.984 -7.029 85.356 1.00 14.38 140 GLY B C 1
ATOM 4766 O O . GLY B 1 143 ? 0.824 -7.402 85.128 1.00 11.58 140 GLY B O 1
ATOM 4767 N N . PRO B 1 144 ? 2.622 -7.314 86.496 1.00 11.96 141 PRO B N 1
ATOM 4768 C CA . PRO B 1 144 ? 2.011 -8.100 87.570 1.00 12.70 141 PRO B CA 1
ATOM 4769 C C . PRO B 1 144 ? 0.649 -7.570 88.009 1.00 17.57 141 PRO B C 1
ATOM 4770 O O . PRO B 1 144 ? -0.184 -8.361 88.445 1.00 15.08 141 PRO B O 1
ATOM 4774 N N . LEU B 1 145 ? 0.416 -6.262 87.912 1.00 13.53 142 LEU B N 1
ATOM 4775 C CA . LEU B 1 145 ? -0.878 -5.732 88.348 1.00 11.57 142 LEU B CA 1
ATOM 4776 C C . LEU B 1 145 ? -1.944 -5.654 87.265 1.00 14.18 142 LEU B C 1
ATOM 4777 O O . LEU B 1 145 ? -3.046 -5.165 87.535 1.00 14.26 142 LEU B O 1
ATOM 4782 N N . SER B 1 146 ? -1.648 -6.117 86.061 1.00 13.12 143 SER B N 1
ATOM 4783 C CA . SER B 1 146 ? -2.575 -5.931 84.935 1.00 11.19 143 SER B CA 1
ATOM 4784 C C . SER B 1 146 ? -3.880 -6.688 85.095 1.00 12.30 143 SER B C 1
ATOM 4785 O O . SER B 1 146 ? -4.901 -6.245 84.562 1.00 13.96 143 SER B O 1
ATOM 4788 N N . ARG B 1 147 ? -3.887 -7.797 85.819 1.00 11.46 144 ARG B N 1
ATOM 4789 C CA . ARG B 1 147 ? -5.180 -8.482 85.982 1.00 11.68 144 ARG B CA 1
ATOM 4790 C C . ARG B 1 147 ? -6.135 -7.680 86.863 1.00 15.47 144 ARG B C 1
ATOM 4791 O O . ARG B 1 147 ? -7.349 -7.863 86.790 1.00 14.97 144 ARG B O 1
ATOM 4799 N N . GLN B 1 148 ? -5.587 -6.780 87.680 1.00 13.15 145 GLN B N 1
ATOM 4800 C CA . GLN B 1 148 ? -6.419 -5.827 88.421 1.00 15.47 145 GLN B CA 1
ATOM 4801 C C . GLN B 1 148 ? -6.607 -4.488 87.717 1.00 15.23 145 GLN B C 1
ATOM 4802 O O . GLN B 1 148 ? -7.675 -3.864 87.823 1.00 17.13 145 GLN B O 1
ATOM 4808 N N . LEU B 1 149 ? -5.565 -4.019 87.020 1.00 13.77 146 LEU B N 1
ATOM 4809 C CA . LEU B 1 149 ? -5.569 -2.643 86.523 1.00 15.00 146 LEU B CA 1
ATOM 4810 C C . LEU B 1 149 ? -5.603 -2.487 85.003 1.00 15.42 146 LEU B C 1
ATOM 4811 O O . LEU B 1 149 ? -5.752 -1.376 84.528 1.00 17.97 146 LEU B O 1
ATOM 4816 N N . GLY B 1 150 ? -5.447 -3.570 84.240 1.00 15.15 147 GLY B N 1
ATOM 4817 C CA . GLY B 1 150 ? -5.430 -3.468 82.787 1.00 11.85 147 GLY B CA 1
ATOM 4818 C C . GLY B 1 150 ? -4.023 -3.183 82.259 1.00 13.37 147 GLY B C 1
ATOM 4819 O O . GLY B 1 150 ? -3.051 -3.411 82.955 1.00 14.97 147 GLY B O 1
ATOM 4820 N N . LEU B 1 151 ? -3.932 -2.679 81.032 1.00 12.46 148 LEU B N 1
ATOM 4821 C CA . LEU B 1 151 ? -2.648 -2.315 80.448 1.00 12.10 148 LEU B CA 1
ATOM 4822 C C . LEU B 1 151 ? -2.303 -0.898 80.848 1.00 13.39 148 LEU B C 1
ATOM 4823 O O . LEU B 1 151 ? -3.169 -0.107 81.221 1.00 14.72 148 LEU B O 1
ATOM 4828 N N . VAL B 1 152 ? -1.034 -0.532 80.749 1.00 12.55 149 VAL B N 1
ATOM 4829 C CA . VAL B 1 152 ? -0.657 0.839 81.061 1.00 12.31 149 VAL B CA 1
ATOM 4830 C C . VAL B 1 152 ? -1.429 1.828 80.183 1.00 15.24 149 VAL B C 1
ATOM 4831 O O . VAL B 1 152 ? -1.848 2.885 80.670 1.00 18.22 149 VAL B O 1
ATOM 4835 N N . VAL B 1 153 ? -1.621 1.500 78.905 1.00 15.65 150 VAL B N 1
ATOM 4836 C CA . VAL B 1 153 ? -2.339 2.401 78.002 1.00 13.44 150 VAL B CA 1
ATOM 4837 C C . VAL B 1 153 ? -3.799 2.591 78.413 1.00 16.22 150 VAL B C 1
ATOM 4838 O O . VAL B 1 153 ? -4.436 3.552 77.985 1.00 18.77 150 VAL B O 1
ATOM 4842 N N . ASP B 1 154 ? -4.326 1.685 79.229 1.00 17.15 151 ASP B N 1
ATOM 4843 C CA . ASP B 1 154 ? -5.703 1.832 79.710 1.00 15.71 151 ASP B CA 1
ATOM 4844 C C . ASP B 1 154 ? -5.830 2.958 80.728 1.00 20.47 151 ASP B C 1
ATOM 4845 O O . ASP B 1 154 ? -6.945 3.345 81.105 1.00 20.01 151 ASP B O 1
ATOM 4850 N N . HIS B 1 155 ? -4.694 3.522 81.141 1.00 14.47 152 HIS B N 1
ATOM 4851 C CA . HIS B 1 155 ? -4.656 4.646 82.088 1.00 15.68 152 HIS B CA 1
ATOM 4852 C C . HIS B 1 155 ? -4.155 5.922 81.436 1.00 17.23 152 HIS B C 1
ATOM 4853 O O . HIS B 1 155 ? -3.959 6.919 82.107 1.00 20.37 152 HIS B O 1
ATOM 4860 N N . LEU B 1 156 ? -3.938 5.884 80.124 1.00 17.63 153 LEU B N 1
ATOM 4861 C CA . LEU B 1 156 ? -3.328 7.011 79.441 1.00 18.92 153 LEU B CA 1
ATOM 4862 C C . LEU B 1 156 ? -4.376 8.083 79.225 1.00 19.34 153 LEU B C 1
ATOM 4863 O O . LEU B 1 156 ? -5.478 7.803 78.747 1.00 24.40 153 LEU B O 1
ATOM 4868 N N . HIS B 1 157 ? -4.036 9.302 79.599 1.00 17.18 154 HIS B N 1
ATOM 4869 C CA . HIS B 1 157 ? -4.945 10.426 79.413 1.00 20.56 154 HIS B CA 1
ATOM 4870 C C . HIS B 1 157 ? -4.450 11.388 78.340 1.00 25.05 154 HIS B C 1
ATOM 4871 O O . HIS B 1 157 ? -5.242 11.985 77.609 1.00 22.79 154 HIS B O 1
ATOM 4878 N N . ALA B 1 158 ? -3.141 11.551 78.245 1.00 19.63 155 ALA B N 1
ATOM 4879 C CA . ALA B 1 158 ? -2.602 12.417 77.183 1.00 20.11 155 ALA B CA 1
ATOM 4880 C C . ALA B 1 158 ? -1.230 11.971 76.755 1.00 22.04 155 ALA B C 1
ATOM 4881 O O . ALA B 1 158 ? -0.541 11.289 77.498 1.00 22.08 155 ALA B O 1
ATOM 4883 N N . VAL B 1 159 ? -0.823 12.363 75.552 1.00 17.90 156 VAL B N 1
ATOM 4884 C CA . VAL B 1 159 ? 0.549 12.161 75.133 1.00 17.83 156 VAL B CA 1
ATOM 4885 C C . VAL B 1 159 ? 1.047 13.473 74.545 1.00 25.37 156 VAL B C 1
ATOM 4886 O O . VAL B 1 159 ? 0.344 14.109 73.754 1.00 23.11 156 VAL B O 1
ATOM 4890 N N . GLU B 1 160 ? 2.223 13.896 74.980 1.00 16.49 157 GLU B N 1
ATOM 4891 C CA . GLU B 1 160 ? 2.875 15.091 74.449 1.00 19.43 157 GLU B CA 1
ATOM 4892 C C . GLU B 1 160 ? 3.973 14.591 73.544 1.00 20.68 157 GLU B C 1
ATOM 4893 O O . GLU B 1 160 ? 4.864 13.871 73.988 1.00 21.16 157 GLU B O 1
ATOM 4899 N N . VAL B 1 161 ? 3.918 14.953 72.268 1.00 16.66 158 VAL B N 1
ATOM 4900 C CA . VAL B 1 161 ? 4.807 14.314 71.287 1.00 18.74 158 VAL B CA 1
ATOM 4901 C C . VAL B 1 161 ? 5.283 15.294 70.223 1.00 22.53 158 VAL B C 1
ATOM 4902 O O . VAL B 1 161 ? 4.508 16.124 69.736 1.00 24.17 158 VAL B O 1
ATOM 4906 N N . ALA B 1 162 ? 6.565 15.205 69.888 1.00 16.55 159 ALA B N 1
ATOM 4907 C CA . ALA B 1 162 ? 7.149 16.028 68.822 1.00 20.50 159 ALA B CA 1
ATOM 4908 C C . ALA B 1 162 ? 6.961 15.355 67.472 1.00 24.11 159 ALA B C 1
ATOM 4909 O O . ALA B 1 162 ? 7.516 14.270 67.205 1.00 22.76 159 ALA B O 1
ATOM 4911 N N . VAL B 1 163 ? 6.176 15.994 66.611 1.00 20.73 160 VAL B N 1
ATOM 4912 C CA . VAL B 1 163 ? 5.834 15.441 65.315 1.00 21.12 160 VAL B CA 1
ATOM 4913 C C . VAL B 1 163 ? 6.307 16.331 64.156 1.00 27.52 160 VAL B C 1
ATOM 4914 O O . VAL B 1 163 ? 6.506 17.532 64.316 1.00 27.69 160 VAL B O 1
ATOM 4918 N N . VAL B 1 164 ? 6.487 15.717 62.989 1.00 23.51 161 VAL B N 1
ATOM 4919 C CA . VAL B 1 164 ? 7.063 16.395 61.828 1.00 24.16 161 VAL B CA 1
ATOM 4920 C C . VAL B 1 164 ? 6.033 16.394 60.695 1.00 27.17 161 VAL B C 1
ATOM 4921 O O . VAL B 1 164 ? 5.601 15.325 60.246 1.00 26.52 161 VAL B O 1
ATOM 4925 N N . ASP B 1 165 ? 5.627 17.570 60.228 1.00 26.26 162 ASP B N 1
ATOM 4926 C CA . ASP B 1 165 ? 4.629 17.631 59.160 1.00 28.24 162 ASP B CA 1
ATOM 4927 C C . ASP B 1 165 ? 5.262 17.617 57.767 1.00 27.23 162 ASP B C 1
ATOM 4928 O O . ASP B 1 165 ? 6.483 17.597 57.631 1.00 30.74 162 ASP B O 1
ATOM 4933 N N . GLU B 1 166 ? 4.420 17.615 56.738 1.00 30.52 163 GLU B N 1
ATOM 4934 C CA . GLU B 1 166 ? 4.889 17.489 55.360 1.00 31.11 163 GLU B CA 1
ATOM 4935 C C . GLU B 1 166 ? 5.750 18.663 54.893 1.00 36.14 163 GLU B C 1
ATOM 4936 O O . GLU B 1 166 ? 6.379 18.594 53.839 1.00 36.14 163 GLU B O 1
ATOM 4942 N N A SER B 1 167 ? 5.779 19.732 55.681 0.53 28.37 164 SER B N 1
ATOM 4943 N N B SER B 1 167 ? 5.879 19.732 55.681 0.47 31.62 164 SER B N 1
ATOM 4944 C CA A SER B 1 167 ? 6.595 20.898 55.359 0.53 32.41 164 SER B CA 1
ATOM 4945 C CA B SER B 1 167 ? 6.695 20.898 55.359 0.47 33.19 164 SER B CA 1
ATOM 4946 C C A SER B 1 167 ? 7.897 20.874 56.153 0.53 34.84 164 SER B C 1
ATOM 4947 C C B SER B 1 167 ? 7.997 20.874 56.153 0.47 35.33 164 SER B C 1
ATOM 4948 O O A SER B 1 167 ? 8.647 21.848 56.174 0.53 33.60 164 SER B O 1
ATOM 4949 O O B SER B 1 167 ? 8.747 21.848 56.174 0.47 34.37 164 SER B O 1
ATOM 4954 N N . ARG B 1 168 ? 8.150 19.745 56.803 1.00 30.70 165 ARG B N 1
ATOM 4955 C CA . ARG B 1 168 ? 9.343 19.546 57.635 1.00 33.10 165 ARG B CA 1
ATOM 4956 C C . ARG B 1 168 ? 9.378 20.444 58.864 1.00 34.46 165 ARG B C 1
ATOM 4957 O O . ARG B 1 168 ? 10.451 20.811 59.358 1.00 35.54 165 ARG B O 1
ATOM 4965 N N . THR B 1 169 ? 8.199 20.799 59.354 1.00 29.93 166 THR B N 1
ATOM 4966 C CA . THR B 1 169 ? 8.123 21.615 60.547 1.00 24.54 166 THR B CA 1
ATOM 4967 C C . THR B 1 169 ? 7.842 20.704 61.734 1.00 29.20 166 THR B C 1
ATOM 4968 O O . THR B 1 169 ? 6.909 19.900 61.701 1.00 26.07 166 THR B O 1
ATOM 4972 N N . VAL B 1 170 ? 8.647 20.844 62.769 1.00 24.07 167 VAL B N 1
ATOM 4973 C CA . VAL B 1 170 ? 8.455 20.085 64.005 1.00 23.76 167 VAL B CA 1
ATOM 4974 C C . VAL B 1 170 ? 7.641 20.872 65.014 1.00 29.63 167 VAL B C 1
ATOM 4975 O O . VAL B 1 170 ? 7.959 22.029 65.286 1.00 30.23 167 VAL B O 1
ATOM 4979 N N . ARG B 1 171 ? 6.610 20.253 65.571 1.00 23.35 168 ARG B N 1
ATOM 4980 C CA . ARG B 1 171 ? 5.814 20.910 66.592 1.00 19.63 168 ARG B CA 1
ATOM 4981 C C . ARG B 1 171 ? 5.489 19.943 67.716 1.00 26.47 168 ARG B C 1
ATOM 4982 O O . ARG B 1 171 ? 5.283 18.753 67.489 1.00 24.46 168 ARG B O 1
ATOM 4990 N N . LEU B 1 172 ? 5.452 20.468 68.932 1.00 22.20 169 LEU B N 1
ATOM 4991 C CA . LEU B 1 172 ? 5.083 19.672 70.098 1.00 23.52 169 LEU B CA 1
ATOM 4992 C C . LEU B 1 172 ? 3.571 19.729 70.224 1.00 33.41 169 LEU B C 1
ATOM 4993 O O . LEU B 1 172 ? 2.991 20.791 70.470 1.00 30.75 169 LEU B O 1
ATOM 4998 N N . VAL B 1 173 ? 2.914 18.599 70.006 1.00 22.63 170 VAL B N 1
ATOM 4999 C CA . VAL B 1 173 ? 1.468 18.580 70.150 1.00 27.86 170 VAL B CA 1
ATOM 5000 C C . VAL B 1 173 ? 1.075 17.709 71.328 1.00 26.34 170 VAL B C 1
ATOM 5001 O O . VAL B 1 173 ? 1.790 16.757 71.670 1.00 25.13 170 VAL B O 1
ATOM 5005 N N . THR B 1 174 ? -0.059 18.027 71.938 1.00 22.86 171 THR B N 1
ATOM 5006 C CA . THR B 1 174 ? -0.599 17.216 73.016 1.00 23.55 171 THR B CA 1
ATOM 5007 C C . THR B 1 174 ? -1.935 16.643 72.576 1.00 28.19 171 THR B C 1
ATOM 5008 O O . THR B 1 174 ? -2.857 17.385 72.241 1.00 26.29 171 THR B O 1
ATOM 5012 N N . ALA B 1 175 ? -2.033 15.320 72.563 1.00 22.38 172 ALA B N 1
ATOM 5013 C CA . ALA B 1 175 ? -3.248 14.665 72.133 1.00 24.74 172 ALA B CA 1
ATOM 5014 C C . ALA B 1 175 ? -3.870 13.995 73.349 1.00 22.25 172 ALA B C 1
ATOM 5015 O O . ALA B 1 175 ? -3.170 13.332 74.105 1.00 22.46 172 ALA B O 1
ATOM 5017 N N . ARG B 1 176 ? -5.176 14.174 73.533 1.00 22.49 173 ARG B N 1
ATOM 5018 C CA . ARG B 1 176 ? -5.828 13.723 74.755 1.00 22.68 173 ARG B CA 1
ATOM 5019 C C . ARG B 1 176 ? -6.898 12.685 74.488 1.00 27.45 173 ARG B C 1
ATOM 5020 O O . ARG B 1 176 ? -7.388 12.543 73.374 1.00 24.18 173 ARG B O 1
ATOM 5028 N N . ALA B 1 177 ? -7.260 11.955 75.535 1.00 21.17 174 ALA B N 1
ATOM 5029 C CA . ALA B 1 177 ? -8.187 10.864 75.406 1.00 23.75 174 ALA B CA 1
ATOM 5030 C C . ALA B 1 177 ? -9.562 11.356 74.988 1.00 29.12 174 ALA B C 1
ATOM 5031 O O . ALA B 1 177 ? -10.365 10.585 74.456 1.00 36.71 174 ALA B O 1
ATOM 5033 N N . ASP B 1 178 ? -9.842 12.630 75.227 1.00 28.74 175 ASP B N 1
ATOM 5034 C CA . ASP B 1 178 ? -11.144 13.180 74.830 1.00 29.44 175 ASP B CA 1
ATOM 5035 C C . ASP B 1 178 ? -11.119 13.934 73.488 1.00 30.53 175 ASP B C 1
ATOM 5036 O O . ASP B 1 178 ? -12.143 14.462 73.043 1.00 28.39 175 ASP B O 1
ATOM 5041 N N . ASP B 1 179 ? -9.965 13.962 72.828 1.00 28.47 176 ASP B N 1
ATOM 5042 C CA . ASP B 1 179 ? -9.868 14.643 71.532 1.00 28.19 176 ASP B CA 1
ATOM 5043 C C . ASP B 1 179 ? -10.593 13.892 70.428 1.00 31.41 176 ASP B C 1
ATOM 5044 O O . ASP B 1 179 ? -10.779 12.670 70.484 1.00 26.74 176 ASP B O 1
ATOM 5049 N N . THR B 1 180 ? -11.026 14.643 69.422 1.00 30.83 177 THR B N 1
ATOM 5050 C CA . THR B 1 180 ? -11.586 14.035 68.230 1.00 26.84 177 THR B CA 1
ATOM 5051 C C . THR B 1 180 ? -10.724 14.447 67.039 1.00 29.77 177 THR B C 1
ATOM 5052 O O . THR B 1 180 ? -9.703 15.119 67.210 1.00 29.16 177 THR B O 1
ATOM 5056 N N . GLY B 1 181 ? -11.143 14.044 65.845 1.00 29.94 178 GLY B N 1
ATOM 5057 C CA . GLY B 1 181 ? -10.425 14.376 64.630 1.00 31.80 178 GLY B CA 1
ATOM 5058 C C . GLY B 1 181 ? -9.061 13.719 64.574 1.00 34.83 178 GLY B C 1
ATOM 5059 O O . GLY B 1 181 ? -8.881 12.601 65.054 1.00 31.13 178 GLY B O 1
ATOM 5060 N N . ASP B 1 182 ? -8.097 14.419 63.987 1.00 29.17 179 ASP B N 1
ATOM 5061 C CA . ASP B 1 182 ? -6.744 13.897 63.852 1.00 27.26 179 ASP B CA 1
ATOM 5062 C C . ASP B 1 182 ? -6.050 13.757 65.203 1.00 24.83 179 ASP B C 1
ATOM 5063 O O . ASP B 1 182 ? -5.297 12.811 65.423 1.00 23.40 179 ASP B O 1
ATOM 5068 N N . LEU B 1 183 ? -6.303 14.702 66.103 1.00 22.05 180 LEU B N 1
ATOM 5069 C CA . LEU B 1 183 ? -5.705 14.663 67.433 1.00 26.11 180 LEU B CA 1
ATOM 5070 C C . LEU B 1 183 ? -6.145 13.405 68.168 1.00 25.30 180 LEU B C 1
ATOM 5071 O O . LEU B 1 183 ? -5.338 12.726 68.800 1.00 23.03 180 LEU B O 1
ATOM 5076 N N . GLY B 1 184 ? -7.433 13.098 68.076 1.00 26.05 181 GLY B N 1
ATOM 5077 C CA . GLY B 1 184 ? -7.963 11.856 68.609 1.00 25.17 181 GLY B CA 1
ATOM 5078 C C . GLY B 1 184 ? -7.256 10.638 68.031 1.00 27.79 181 GLY B C 1
ATOM 5079 O O . GLY B 1 184 ? -7.033 9.639 68.735 1.00 23.87 181 GLY B O 1
ATOM 5080 N N . GLU B 1 185 ? -6.915 10.705 66.750 1.00 21.49 182 GLU B N 1
ATOM 5081 C CA . GLU B 1 185 ? -6.218 9.604 66.086 1.00 22.12 182 GLU B CA 1
ATOM 5082 C C . GLU B 1 185 ? -4.806 9.472 66.612 1.00 19.32 182 GLU B C 1
ATOM 5083 O O . GLU B 1 185 ? -4.306 8.356 66.773 1.00 19.17 182 GLU B O 1
ATOM 5089 N N . LEU B 1 186 ? -4.145 10.604 66.834 1.00 24.64 183 LEU B N 1
ATOM 5090 C CA . LEU B 1 186 ? -2.776 10.586 67.343 1.00 18.02 183 LEU B CA 1
ATOM 5091 C C . LEU B 1 186 ? -2.774 9.978 68.755 1.00 21.67 183 LEU B C 1
ATOM 5092 O O . LEU B 1 186 ? -1.914 9.158 69.095 1.00 23.03 183 LEU B O 1
ATOM 5097 N N . PHE B 1 187 ? -3.749 10.368 69.578 1.00 22.20 184 PHE B N 1
ATOM 5098 C CA . PHE B 1 187 ? -3.814 9.803 70.924 1.00 18.40 184 PHE B CA 1
ATOM 5099 C C . PHE B 1 187 ? -4.011 8.299 70.837 1.00 20.80 184 PHE B C 1
ATOM 5100 O O . PHE B 1 187 ? -3.258 7.515 71.430 1.00 18.81 184 PHE B O 1
ATOM 5108 N N . TRP B 1 188 ? -5.012 7.877 70.078 1.00 22.25 185 TRP B N 1
ATOM 5109 C CA . TRP B 1 188 ? -5.310 6.451 69.979 1.00 18.97 185 TRP B CA 1
ATOM 5110 C C . TRP B 1 188 ? -4.116 5.651 69.465 1.00 19.42 185 TRP B C 1
ATOM 5111 O O . TRP B 1 188 ? -3.869 4.534 69.928 1.00 18.57 185 TRP B O 1
ATOM 5122 N N . ALA B 1 189 ? -3.370 6.216 68.522 1.00 19.22 186 ALA B N 1
ATOM 5123 C CA . ALA B 1 189 ? -2.239 5.498 67.945 1.00 19.99 186 ALA B CA 1
ATOM 5124 C C . ALA B 1 189 ? -1.170 5.182 68.989 1.00 24.18 186 ALA B C 1
ATOM 5125 O O . ALA B 1 189 ? -0.443 4.186 68.846 1.00 16.20 186 ALA B O 1
ATOM 5127 N N . HIS B 1 190 ? -1.072 6.011 70.030 1.00 18.76 187 HIS B N 1
ATOM 5128 C CA . HIS B 1 190 ? -0.090 5.791 71.101 1.00 19.27 187 HIS B CA 1
ATOM 5129 C C . HIS B 1 190 ? -0.570 4.810 72.157 1.00 20.33 187 HIS B C 1
ATOM 5130 O O . HIS B 1 190 ? 0.144 4.538 73.113 1.00 21.45 187 HIS B O 1
ATOM 5137 N N . THR B 1 191 ? -1.779 4.283 71.993 1.00 17.15 188 THR B N 1
ATOM 5138 C CA . THR B 1 191 ? -2.262 3.300 72.949 1.00 14.89 188 THR B CA 1
ATOM 5139 C C . THR B 1 191 ? -1.990 1.890 72.447 1.00 17.42 188 THR B C 1
ATOM 5140 O O . THR B 1 191 ? -2.845 1.024 72.538 1.00 21.41 188 THR B O 1
ATOM 5144 N N . GLY B 1 192 ? -0.789 1.658 71.916 1.00 17.87 189 GLY B N 1
ATOM 5145 C CA . GLY B 1 192 ? -0.411 0.335 71.441 1.00 14.17 189 GLY B CA 1
ATOM 5146 C C . GLY B 1 192 ? 0.277 0.305 70.083 1.00 15.77 189 GLY B C 1
ATOM 5147 O O . GLY B 1 192 ? 0.682 -0.758 69.618 1.00 16.62 189 GLY B O 1
ATOM 5148 N N . GLY B 1 193 ? 0.386 1.450 69.419 1.00 15.46 190 GLY B N 1
ATOM 5149 C CA . GLY B 1 193 ? 0.967 1.455 68.091 1.00 13.21 190 GLY B CA 1
ATOM 5150 C C . GLY B 1 193 ? 2.448 1.133 68.123 1.00 14.92 190 GLY B C 1
ATOM 5151 O O . GLY B 1 193 ? 3.032 0.695 67.116 1.00 16.73 190 GLY B O 1
ATOM 5152 N N . GLY B 1 194 ? 3.062 1.347 69.279 1.00 15.62 191 GLY B N 1
ATOM 5153 C CA . GLY B 1 194 ? 4.488 1.055 69.428 1.00 13.95 191 GLY B CA 1
ATOM 5154 C C . GLY B 1 194 ? 5.416 2.245 69.176 1.00 17.86 191 GLY B C 1
ATOM 5155 O O . GLY B 1 194 ? 5.084 3.193 68.440 1.00 18.28 191 GLY B O 1
ATOM 5156 N N . GLY B 1 195 ? 6.598 2.195 69.782 1.00 16.08 192 GLY B N 1
ATOM 5157 C CA . GLY B 1 195 ? 7.548 3.297 69.703 1.00 18.09 192 GLY B CA 1
ATOM 5158 C C . GLY B 1 195 ? 8.202 3.418 68.340 1.00 19.21 192 GLY B C 1
ATOM 5159 O O . GLY B 1 195 ? 8.176 2.472 67.545 1.00 15.43 192 GLY B O 1
ATOM 5160 N N . GLY B 1 196 ? 8.792 4.581 68.072 1.00 16.52 193 GLY B N 1
ATOM 5161 C CA . GLY B 1 196 ? 9.566 4.764 66.859 1.00 14.75 193 GLY B CA 1
ATOM 5162 C C . GLY B 1 196 ? 8.740 4.995 65.603 1.00 18.06 193 GLY B C 1
ATOM 5163 O O . GLY B 1 196 ? 9.286 4.930 64.500 1.00 17.00 193 GLY B O 1
ATOM 5164 N N . ASN B 1 197 ? 7.439 5.261 65.755 1.00 16.48 194 ASN B N 1
ATOM 5165 C CA . ASN B 1 197 ? 6.538 5.352 64.597 1.00 18.92 194 ASN B CA 1
ATOM 5166 C C . ASN B 1 197 ? 6.002 6.746 64.289 1.00 20.11 194 ASN B C 1
ATOM 5167 O O . ASN B 1 197 ? 5.888 7.121 63.123 1.00 19.75 194 ASN B O 1
ATOM 5172 N N . PHE B 1 198 ? 5.618 7.495 65.314 1.00 18.95 195 PHE B N 1
ATOM 5173 C CA . PHE B 1 198 ? 4.810 8.711 65.059 1.00 22.43 195 PHE B CA 1
ATOM 5174 C C . PHE B 1 198 ? 5.531 10.013 65.337 1.00 27.23 195 PHE B C 1
ATOM 5175 O O . PHE B 1 198 ? 5.188 11.061 64.776 1.00 25.46 195 PHE B O 1
ATOM 5183 N N . GLY B 1 199 ? 6.538 9.948 66.194 1.00 18.89 196 GLY B N 1
ATOM 5184 C CA . GLY B 1 199 ? 7.156 11.159 66.687 1.00 22.53 196 GLY B CA 1
ATOM 5185 C C . GLY B 1 199 ? 7.876 10.846 67.967 1.00 24.67 196 GLY B C 1
ATOM 5186 O O . GLY B 1 199 ? 7.832 9.697 68.426 1.00 19.20 196 GLY B O 1
ATOM 5187 N N . VAL B 1 200 ? 8.542 11.842 68.536 1.00 16.48 197 VAL B N 1
ATOM 5188 C CA . VAL B 1 200 ? 9.249 11.648 69.797 1.00 17.60 197 VAL B CA 1
ATOM 5189 C C . VAL B 1 200 ? 8.366 12.069 70.971 1.00 18.19 197 VAL B C 1
ATOM 5190 O O . VAL B 1 200 ? 8.147 13.253 71.205 1.00 18.31 197 VAL B O 1
ATOM 5194 N N . VAL B 1 201 ? 7.849 11.092 71.714 1.00 17.06 198 VAL B N 1
ATOM 5195 C CA . VAL B 1 201 ? 7.043 11.414 72.890 1.00 18.23 198 VAL B CA 1
ATOM 5196 C C . VAL B 1 201 ? 7.944 12.027 73.959 1.00 19.97 198 VAL B C 1
ATOM 5197 O O . VAL B 1 201 ? 9.014 11.466 74.287 1.00 17.17 198 VAL B O 1
ATOM 5201 N N . THR B 1 202 ? 7.510 13.160 74.508 1.00 18.51 199 THR B N 1
ATOM 5202 C CA . THR B 1 202 ? 8.250 13.825 75.578 1.00 17.66 199 THR B CA 1
ATOM 5203 C C . THR B 1 202 ? 7.628 13.575 76.955 1.00 20.06 199 THR B C 1
ATOM 5204 O O . THR B 1 202 ? 8.318 13.638 77.964 1.00 17.47 199 THR B O 1
ATOM 5208 N N . ALA B 1 203 ? 6.336 13.256 76.993 1.00 19.00 200 ALA B N 1
ATOM 5209 C CA . ALA B 1 203 ? 5.708 12.936 78.265 1.00 17.75 200 ALA B CA 1
ATOM 5210 C C . ALA B 1 203 ? 4.371 12.274 78.041 1.00 20.08 200 ALA B C 1
ATOM 5211 O O . ALA B 1 203 ? 3.704 12.471 77.003 1.00 18.85 200 ALA B O 1
ATOM 5213 N N . TYR B 1 204 ? 3.975 11.474 79.019 1.00 14.42 201 TYR B N 1
ATOM 5214 C CA . TYR B 1 204 ? 2.654 10.881 79.022 1.00 17.09 201 TYR B CA 1
ATOM 5215 C C . TYR B 1 204 ? 1.945 11.407 80.260 1.00 20.48 201 TYR B C 1
ATOM 5216 O O . TYR B 1 204 ? 2.582 11.656 81.272 1.00 21.35 201 TYR B O 1
ATOM 5225 N N . GLU B 1 205 ? 0.630 11.573 80.172 1.00 20.36 202 GLU B N 1
ATOM 5226 C CA . GLU B 1 205 ? -0.173 11.864 81.362 1.00 16.91 202 GLU B CA 1
ATOM 5227 C C . GLU B 1 205 ? -1.110 10.714 81.620 1.00 16.40 202 GLU B C 1
ATOM 5228 O O . GLU B 1 205 ? -1.726 10.181 80.683 1.00 18.70 202 GLU B O 1
ATOM 5234 N N . PHE B 1 206 ? -1.239 10.347 82.892 1.00 16.79 203 PHE B N 1
ATOM 5235 C CA . PHE B 1 206 ? -2.070 9.217 83.269 1.00 17.93 203 PHE B CA 1
ATOM 5236 C C . PHE B 1 206 ? -3.221 9.638 84.172 1.00 20.63 203 PHE B C 1
ATOM 5237 O O . PHE B 1 206 ? -3.041 10.417 85.096 1.00 21.30 203 PHE B O 1
ATOM 5245 N N . ARG B 1 207 ? -4.398 9.094 83.887 1.00 18.05 204 ARG B N 1
ATOM 5246 C CA . ARG B 1 207 ? -5.583 9.281 84.711 1.00 19.08 204 ARG B CA 1
ATOM 5247 C C . ARG B 1 207 ? -6.428 8.028 84.548 1.00 25.11 204 ARG B C 1
ATOM 5248 O O . ARG B 1 207 ? -6.867 7.715 83.442 1.00 24.49 204 ARG B O 1
ATOM 5256 N N . SER B 1 208 ? -6.640 7.294 85.635 1.00 17.52 205 SER B N 1
ATOM 5257 C CA . SER B 1 208 ? -7.280 5.992 85.518 1.00 20.61 205 SER B CA 1
ATOM 5258 C C . SER B 1 208 ? -8.776 6.075 85.199 1.00 19.98 205 SER B C 1
ATOM 5259 O O . SER B 1 208 ? -9.421 7.086 85.488 1.00 25.01 205 SER B O 1
ATOM 5262 N N . PRO B 1 209 ? -9.334 4.985 84.646 1.00 26.77 206 PRO B N 1
ATOM 5263 C CA . PRO B 1 209 ? -10.781 4.814 84.493 1.00 24.21 206 PRO B CA 1
ATOM 5264 C C . PRO B 1 209 ? -11.446 5.062 85.842 1.00 26.63 206 PRO B C 1
ATOM 5265 O O . PRO B 1 209 ? -10.849 4.798 86.885 1.00 22.22 206 PRO B O 1
ATOM 5269 N N . GLU B 1 210 ? -12.681 5.549 85.829 1.00 25.22 207 GLU B N 1
ATOM 5270 C CA . GLU B 1 210 ? -13.334 5.925 87.071 1.00 26.51 207 GLU B CA 1
ATOM 5271 C C . GLU B 1 210 ? -13.371 4.802 88.107 1.00 26.52 207 GLU B C 1
ATOM 5272 O O . GLU B 1 210 ? -13.180 5.055 89.296 1.00 26.57 207 GLU B O 1
ATOM 5278 N N . HIS B 1 211 ? -13.603 3.569 87.674 1.00 23.20 208 HIS B N 1
ATOM 5279 C CA . HIS B 1 211 ? -13.751 2.480 88.640 1.00 26.69 208 HIS B CA 1
ATOM 5280 C C . HIS B 1 211 ? -12.427 2.073 89.281 1.00 27.02 208 HIS B C 1
ATOM 5281 O O . HIS B 1 211 ? -12.412 1.342 90.272 1.00 27.17 208 HIS B O 1
ATOM 5288 N N . LEU B 1 212 ? -11.314 2.552 88.727 1.00 22.30 209 LEU B N 1
ATOM 5289 C CA . LEU B 1 212 ? -9.994 2.212 89.282 1.00 19.18 209 LEU B CA 1
ATOM 5290 C C . LEU B 1 212 ? -9.336 3.406 89.989 1.00 25.77 209 LEU B C 1
ATOM 5291 O O . LEU B 1 212 ? -8.430 3.231 90.803 1.00 27.76 209 LEU B O 1
ATOM 5296 N N . ALA B 1 213 ? -9.806 4.617 89.696 1.00 22.78 210 ALA B N 1
ATOM 5297 C CA . ALA B 1 213 ? -9.197 5.839 90.225 1.00 20.38 210 ALA B CA 1
ATOM 5298 C C . ALA B 1 213 ? -9.492 6.088 91.703 1.00 29.74 210 ALA B C 1
ATOM 5299 O O . ALA B 1 213 ? -10.593 5.835 92.165 1.00 28.81 210 ALA B O 1
ATOM 5301 N N . THR B 1 214 ? -8.507 6.634 92.416 1.00 27.42 211 THR B N 1
ATOM 5302 C CA . THR B 1 214 ? -8.666 7.031 93.828 1.00 29.36 211 THR B CA 1
ATOM 5303 C C . THR B 1 214 ? -8.026 8.406 94.071 1.00 35.04 211 THR B C 1
ATOM 5304 O O . THR B 1 214 ? -7.300 8.932 93.229 1.00 26.25 211 THR B O 1
ATOM 5308 N N . GLU B 1 215 ? -8.303 9.003 95.222 1.00 35.93 212 GLU B N 1
ATOM 5309 C CA . GLU B 1 215 ? -7.642 10.240 95.605 1.00 30.70 212 GLU B CA 1
ATOM 5310 C C . GLU B 1 215 ? -6.209 9.900 95.957 1.00 31.56 212 GLU B C 1
ATOM 5311 O O . GLU B 1 215 ? -5.929 8.775 96.348 1.00 39.06 212 GLU B O 1
ATOM 5317 N N . PRO B 1 216 ? -5.293 10.873 95.850 1.00 38.28 213 PRO B N 1
ATOM 5318 C CA . PRO B 1 216 ? -5.554 12.276 95.513 1.00 46.72 213 PRO B CA 1
ATOM 5319 C C . PRO B 1 216 ? -5.309 12.648 94.050 1.00 44.11 213 PRO B C 1
ATOM 5320 O O . PRO B 1 216 ? -5.656 13.763 93.659 1.00 43.66 213 PRO B O 1
ATOM 5324 N N . VAL B 1 217 ? -4.711 11.760 93.259 1.00 28.33 214 VAL B N 1
ATOM 5325 C CA . VAL B 1 217 ? -4.318 12.135 91.893 1.00 28.55 214 VAL B CA 1
ATOM 5326 C C . VAL B 1 217 ? -5.024 11.348 90.793 1.00 28.69 214 VAL B C 1
ATOM 5327 O O . VAL B 1 217 ? -4.598 11.384 89.645 1.00 30.55 214 VAL B O 1
ATOM 5331 N N . GLY B 1 218 ? -6.082 10.629 91.142 1.00 23.22 215 GLY B N 1
ATOM 5332 C CA . GLY B 1 218 ? -6.891 9.946 90.154 1.00 24.26 215 GLY B CA 1
ATOM 5333 C C . GLY B 1 218 ? -6.240 8.691 89.587 1.00 25.58 215 GLY B C 1
ATOM 5334 O O . GLY B 1 218 ? -6.550 8.298 88.462 1.00 22.15 215 GLY B O 1
ATOM 5335 N N . LEU B 1 219 ? -5.352 8.080 90.364 1.00 20.66 216 LEU B N 1
ATOM 5336 C CA . LEU B 1 219 ? -4.695 6.810 89.998 1.00 18.30 216 LEU B CA 1
ATOM 5337 C C . LEU B 1 219 ? -5.116 5.715 90.972 1.00 21.16 216 LEU B C 1
ATOM 5338 O O . LEU B 1 219 ? -5.764 6.004 91.984 1.00 21.82 216 LEU B O 1
ATOM 5343 N N . PRO B 1 220 ? -4.746 4.454 90.688 1.00 17.64 217 PRO B N 1
ATOM 5344 C CA . PRO B 1 220 ? -5.161 3.356 91.575 1.00 16.60 217 PRO B CA 1
ATOM 5345 C C . PRO B 1 220 ? -4.341 3.356 92.848 1.00 19.32 217 PRO B C 1
ATOM 5346 O O . PRO B 1 220 ? -3.242 3.897 92.876 1.00 23.90 217 PRO B O 1
ATOM 5350 N N . ARG B 1 221 ? -4.865 2.732 93.886 1.00 17.68 218 ARG B N 1
ATOM 5351 C CA . ARG B 1 221 ? -4.140 2.608 95.143 1.00 17.41 218 ARG B CA 1
ATOM 5352 C C . ARG B 1 221 ? -3.236 1.377 95.103 1.00 18.53 218 ARG B C 1
ATOM 5353 O O . ARG B 1 221 ? -3.670 0.311 94.679 1.00 19.29 218 ARG B O 1
ATOM 5361 N N . ALA B 1 222 ? -1.985 1.534 95.541 1.00 16.47 219 ALA B N 1
ATOM 5362 C CA . ALA B 1 222 ? -1.089 0.393 95.733 1.00 16.44 219 ALA B CA 1
ATOM 5363 C C . ALA B 1 222 ? -1.591 -0.479 96.886 1.00 17.15 219 ALA B C 1
ATOM 5364 O O . ALA B 1 222 ? -2.000 0.049 97.925 1.00 18.03 219 ALA B O 1
ATOM 5366 N N . ALA B 1 223 ? -1.540 -1.797 96.718 1.00 14.87 220 ALA B N 1
ATOM 5367 C CA . ALA B 1 223 ? -1.946 -2.725 97.787 1.00 21.04 220 ALA B CA 1
ATOM 5368 C C . ALA B 1 223 ? -1.117 -2.501 99.043 1.00 21.08 220 ALA B C 1
ATOM 5369 O O . ALA B 1 223 ? 0.057 -2.153 98.972 1.00 17.51 220 ALA B O 1
ATOM 5371 N N . GLY B 1 224 ? -1.721 -2.670 100.212 1.00 17.07 221 GLY B N 1
ATOM 5372 C CA . GLY B 1 224 ? -0.960 -2.490 101.432 1.00 21.03 221 GLY B CA 1
ATOM 5373 C C . GLY B 1 224 ? 0.107 -3.561 101.604 1.00 25.18 221 GLY B C 1
ATOM 5374 O O . GLY B 1 224 ? 1.228 -3.287 102.048 1.00 20.21 221 GLY B O 1
ATOM 5375 N N . ARG B 1 225 ? -0.229 -4.796 101.262 1.00 15.55 222 ARG B N 1
ATOM 5376 C CA . ARG B 1 225 ? 0.758 -5.882 101.352 1.00 14.24 222 ARG B CA 1
ATOM 5377 C C . ARG B 1 225 ? 0.555 -6.822 100.182 1.00 15.83 222 ARG B C 1
ATOM 5378 O O . ARG B 1 225 ? -0.555 -6.908 99.641 1.00 16.67 222 ARG B O 1
ATOM 5386 N N . LEU B 1 226 ? 1.618 -7.546 99.835 1.00 14.85 223 LEU B N 1
ATOM 5387 C CA . LEU B 1 226 ? 1.592 -8.538 98.771 1.00 14.82 223 LEU B CA 1
ATOM 5388 C C . LEU B 1 226 ? 2.088 -9.864 99.290 1.00 15.81 223 LEU B C 1
ATOM 5389 O O . LEU B 1 226 ? 3.140 -9.938 99.925 1.00 14.61 223 LEU B O 1
ATOM 5394 N N . HIS B 1 227 ? 1.363 -10.940 98.992 1.00 12.99 224 HIS B N 1
ATOM 5395 C CA . HIS B 1 227 ? 1.965 -12.260 99.146 1.00 12.49 224 HIS B CA 1
ATOM 5396 C C . HIS B 1 227 ? 2.907 -12.476 97.982 1.00 13.19 224 HIS B C 1
ATOM 5397 O O . HIS B 1 227 ? 2.527 -12.259 96.826 1.00 13.41 224 HIS B O 1
ATOM 5404 N N . VAL B 1 228 ? 4.113 -12.922 98.271 1.00 13.10 225 VAL B N 1
ATOM 5405 C CA . VAL B 1 228 ? 5.077 -13.173 97.207 1.00 12.45 225 VAL B CA 1
ATOM 5406 C C . VAL B 1 228 ? 5.669 -14.529 97.467 1.00 18.02 225 VAL B C 1
ATOM 5407 O O . VAL B 1 228 ? 6.026 -14.869 98.595 1.00 18.12 225 VAL B O 1
ATOM 5411 N N . GLN B 1 229 ? 5.758 -15.334 96.421 1.00 11.86 226 GLN B N 1
ATOM 5412 C CA . GLN B 1 229 ? 6.284 -16.669 96.583 1.00 11.22 226 GLN B CA 1
ATOM 5413 C C . GLN B 1 229 ? 7.081 -17.064 95.357 1.00 14.64 226 GLN B C 1
ATOM 5414 O O . GLN B 1 229 ? 6.726 -16.720 94.231 1.00 14.40 226 GLN B O 1
ATOM 5420 N N . LYS B 1 230 ? 8.191 -17.750 95.593 1.00 12.83 227 LYS B N 1
ATOM 5421 C CA . LYS B 1 230 ? 8.984 -18.323 94.525 1.00 13.32 227 LYS B CA 1
ATOM 5422 C C . LYS B 1 230 ? 9.149 -19.801 94.805 1.00 18.33 227 LYS B C 1
ATOM 5423 O O . LYS B 1 230 ? 9.515 -20.191 95.903 1.00 16.61 227 LYS B O 1
ATOM 5429 N N . VAL B 1 231 ? 8.856 -20.634 93.818 1.00 12.69 228 VAL B N 1
ATOM 5430 C CA . VAL B 1 231 ? 8.914 -22.079 94.041 1.00 13.06 228 VAL B CA 1
ATOM 5431 C C . VAL B 1 231 ? 9.815 -22.713 93.013 1.00 21.26 228 VAL B C 1
ATOM 5432 O O . VAL B 1 231 ? 9.640 -22.503 91.809 1.00 17.42 228 VAL B O 1
ATOM 5436 N N . VAL B 1 232 ? 10.793 -23.483 93.482 1.00 15.53 229 VAL B N 1
ATOM 5437 C CA . VAL B 1 232 ? 11.767 -24.106 92.601 1.00 16.01 229 VAL B CA 1
ATOM 5438 C C . VAL B 1 232 ? 11.442 -25.603 92.435 1.00 21.22 229 VAL B C 1
ATOM 5439 O O . VAL B 1 232 ? 11.208 -26.310 93.417 1.00 20.91 229 VAL B O 1
ATOM 5443 N N . PHE B 1 233 ? 11.391 -26.077 91.188 1.00 18.15 230 PHE B N 1
ATOM 5444 C CA . PHE B 1 233 ? 11.094 -27.479 90.906 1.00 17.44 230 PHE B CA 1
ATOM 5445 C C . PHE B 1 233 ? 12.277 -28.046 90.178 1.00 19.39 230 PHE B C 1
ATOM 5446 O O . PHE B 1 233 ? 12.585 -27.609 89.076 1.00 23.88 230 PHE B O 1
ATOM 5454 N N . PRO B 1 234 ? 12.951 -29.030 90.774 1.00 24.87 231 PRO B N 1
ATOM 5455 C CA . PRO B 1 234 ? 14.129 -29.613 90.125 1.00 20.11 231 PRO B CA 1
ATOM 5456 C C . PRO B 1 234 ? 13.748 -30.441 88.887 1.00 23.58 231 PRO B C 1
ATOM 5457 O O . PRO B 1 234 ? 12.819 -31.242 88.929 1.00 21.34 231 PRO B O 1
ATOM 5461 N N . TRP B 1 235 ? 14.452 -30.221 87.782 1.00 21.27 232 TRP B N 1
ATOM 5462 C CA . TRP B 1 235 ? 14.175 -30.945 86.554 1.00 18.19 232 TRP B CA 1
ATOM 5463 C C . TRP B 1 235 ? 14.308 -32.447 86.793 1.00 24.37 232 TRP B C 1
ATOM 5464 O O . TRP B 1 235 ? 13.593 -33.239 86.190 1.00 24.97 232 TRP B O 1
ATOM 5475 N N . ALA B 1 236 ? 15.225 -32.820 87.676 1.00 24.69 233 ALA B N 1
ATOM 5476 C CA . ALA B 1 236 ? 15.458 -34.234 87.998 1.00 35.77 233 ALA B CA 1
ATOM 5477 C C . ALA B 1 236 ? 14.198 -34.972 88.482 1.00 39.45 233 ALA B C 1
ATOM 5478 O O . ALA B 1 236 ? 14.110 -36.193 88.362 1.00 38.19 233 ALA B O 1
ATOM 5480 N N . MET B 1 237 ? 13.233 -34.230 89.011 1.00 32.71 234 MET B N 1
ATOM 5481 C CA . MET B 1 237 ? 12.013 -34.832 89.535 1.00 33.27 234 MET B CA 1
ATOM 5482 C C . MET B 1 237 ? 10.880 -34.821 88.518 1.00 39.19 234 MET B C 1
ATOM 5483 O O . MET B 1 237 ? 9.762 -35.232 88.823 1.00 35.06 234 MET B O 1
ATOM 5488 N N . ILE B 1 238 ? 11.165 -34.342 87.313 1.00 27.66 235 ILE B N 1
ATOM 5489 C CA . ILE B 1 238 ? 10.114 -34.133 86.330 1.00 19.88 235 ILE B CA 1
ATOM 5490 C C . ILE B 1 238 ? 10.368 -34.944 85.074 1.00 32.40 235 ILE B C 1
ATOM 5491 O O . ILE B 1 238 ? 11.435 -34.861 84.492 1.00 38.89 235 ILE B O 1
ATOM 5496 N N . ASP B 1 239 ? 9.382 -35.738 84.671 1.00 32.87 236 ASP B N 1
ATOM 5497 C CA . ASP B 1 239 ? 9.463 -36.490 83.425 1.00 28.61 236 ASP B CA 1
ATOM 5498 C C . ASP B 1 239 ? 8.565 -35.809 82.403 1.00 30.47 236 ASP B C 1
ATOM 5499 O O . ASP B 1 239 ? 7.929 -34.804 82.714 1.00 26.89 236 ASP B O 1
ATOM 5504 N N . GLU B 1 240 ? 8.511 -36.334 81.184 1.00 28.72 237 GLU B N 1
ATOM 5505 C CA . GLU B 1 240 ? 7.749 -35.654 80.154 1.00 27.12 237 GLU B CA 1
ATOM 5506 C C . GLU B 1 240 ? 6.275 -35.579 80.526 1.00 29.42 237 GLU B C 1
ATOM 5507 O O . GLU B 1 240 ? 5.630 -34.546 80.345 1.00 25.59 237 GLU B O 1
ATOM 5513 N N . THR B 1 241 ? 5.735 -36.680 81.033 1.00 24.33 238 THR B N 1
ATOM 5514 C CA . THR B 1 241 ? 4.313 -36.737 81.330 1.00 25.54 238 THR B CA 1
ATOM 5515 C C . THR B 1 241 ? 3.926 -35.759 82.441 1.00 19.41 238 THR B C 1
ATOM 5516 O O . THR B 1 241 ? 2.914 -35.085 82.307 1.00 25.21 238 THR B O 1
ATOM 5520 N N . SER B 1 242 ? 4.729 -35.675 83.490 1.00 22.91 239 SER B N 1
ATOM 5521 C CA . SER B 1 242 ? 4.401 -34.775 84.595 1.00 21.31 239 SER B CA 1
ATOM 5522 C C . SER B 1 242 ? 4.638 -33.320 84.158 1.00 25.35 239 SER B C 1
ATOM 5523 O O . SER B 1 242 ? 3.887 -32.434 84.531 1.00 22.34 239 SER B O 1
ATOM 5526 N N . PHE B 1 243 ? 5.647 -33.086 83.325 1.00 19.64 240 PHE B N 1
ATOM 5527 C CA . PHE B 1 243 ? 5.808 -31.759 82.710 1.00 19.33 240 PHE B CA 1
ATOM 5528 C C . PHE B 1 243 ? 4.553 -31.309 81.961 1.00 26.33 240 PHE B C 1
ATOM 5529 O O . PHE B 1 243 ? 4.037 -30.211 82.165 1.00 21.98 240 PHE B O 1
ATOM 5537 N N . VAL B 1 244 ? 4.059 -32.145 81.053 1.00 18.26 241 VAL B N 1
ATOM 5538 C CA . VAL B 1 244 ? 2.843 -31.830 80.359 1.00 19.40 241 VAL B CA 1
ATOM 5539 C C . VAL B 1 244 ? 1.675 -31.565 81.303 1.00 23.10 241 VAL B C 1
ATOM 5540 O O . VAL B 1 244 ? 0.897 -30.637 81.087 1.00 19.06 241 VAL B O 1
ATOM 5544 N N . THR B 1 245 ? 1.560 -32.361 82.357 1.00 18.93 242 THR B N 1
ATOM 5545 C CA . THR B 1 245 ? 0.475 -32.187 83.313 1.00 18.57 242 THR B CA 1
ATOM 5546 C C . THR B 1 245 ? 0.534 -30.840 84.021 1.00 19.80 242 THR B C 1
ATOM 5547 O O . THR B 1 245 ? -0.482 -30.154 84.177 1.00 20.36 242 THR B O 1
ATOM 5551 N N . VAL B 1 246 ? 1.728 -30.482 84.451 1.00 16.43 243 VAL B N 1
ATOM 5552 C CA . VAL B 1 246 ? 1.920 -29.232 85.198 1.00 17.85 243 VAL B CA 1
ATOM 5553 C C . VAL B 1 246 ? 1.616 -28.045 84.287 1.00 18.65 243 VAL B C 1
ATOM 5554 O O . VAL B 1 246 ? 0.869 -27.128 84.664 1.00 17.57 243 VAL B O 1
ATOM 5558 N N . MET B 1 247 ? 2.149 -28.074 83.066 1.00 16.91 244 MET B N 1
ATOM 5559 C CA . MET B 1 247 ? 1.864 -26.986 82.124 1.00 17.74 244 MET B CA 1
ATOM 5560 C C . MET B 1 247 ? 0.399 -26.914 81.748 1.00 20.48 244 MET B C 1
ATOM 5561 O O . MET B 1 247 ? -0.178 -25.817 81.673 1.00 15.66 244 MET B O 1
ATOM 5566 N N . ARG B 1 248 ? -0.227 -28.063 81.487 1.00 16.27 245 ARG B N 1
ATOM 5567 C CA . ARG B 1 248 ? -1.642 -28.055 81.157 1.00 19.02 245 ARG B CA 1
ATOM 5568 C C . ARG B 1 248 ? -2.445 -27.423 82.285 1.00 20.21 245 ARG B C 1
ATOM 5569 O O . ARG B 1 248 ? -3.300 -26.540 82.064 1.00 20.24 245 ARG B O 1
ATOM 5577 N N . ARG B 1 249 ? -2.173 -27.849 83.507 1.00 16.75 246 ARG B N 1
ATOM 5578 C CA . ARG B 1 249 ? -2.883 -27.300 84.656 1.00 16.18 246 ARG B CA 1
ATOM 5579 C C . ARG B 1 249 ? -2.661 -25.798 84.820 1.00 16.27 246 ARG B C 1
ATOM 5580 O O . ARG B 1 249 ? -3.576 -25.081 85.203 1.00 17.52 246 ARG B O 1
ATOM 5588 N N . PHE B 1 250 ? -1.444 -25.340 84.547 1.00 15.84 247 PHE B N 1
ATOM 5589 C CA . PHE B 1 250 ? -1.151 -23.902 84.601 1.00 16.17 247 PHE B CA 1
ATOM 5590 C C . PHE B 1 250 ? -2.074 -23.165 83.641 1.00 17.12 247 PHE B C 1
ATOM 5591 O O . PHE B 1 250 ? -2.744 -22.207 84.015 1.00 14.47 247 PHE B O 1
ATOM 5599 N N . PHE B 1 251 ? -2.134 -23.628 82.391 1.00 14.09 248 PHE B N 1
ATOM 5600 C CA . PHE B 1 251 ? -3.011 -22.994 81.415 1.00 17.99 248 PHE B CA 1
ATOM 5601 C C . PHE B 1 251 ? -4.489 -23.129 81.739 1.00 18.26 248 PHE B C 1
ATOM 5602 O O . PHE B 1 251 ? -5.242 -22.175 81.562 1.00 19.15 248 PHE B O 1
ATOM 5610 N N . GLU B 1 252 ? -4.925 -24.305 82.182 1.00 18.33 249 GLU B N 1
ATOM 5611 C CA . GLU B 1 252 ? -6.351 -24.505 82.457 1.00 20.17 249 GLU B CA 1
ATOM 5612 C C . GLU B 1 252 ? -6.839 -23.644 83.611 1.00 19.98 249 GLU B C 1
ATOM 5613 O O . GLU B 1 252 ? -7.957 -23.132 83.587 1.00 18.33 249 GLU B O 1
ATOM 5619 N N . TRP B 1 253 ? -5.979 -23.438 84.604 1.00 14.72 250 TRP B N 1
ATOM 5620 C CA . TRP B 1 253 ? -6.319 -22.541 85.702 1.00 15.47 250 TRP B CA 1
ATOM 5621 C C . TRP B 1 253 ? -6.616 -21.156 85.143 1.00 16.47 250 TRP B C 1
ATOM 5622 O O . TRP B 1 253 ? -7.614 -20.515 85.503 1.00 16.68 250 TRP B O 1
ATOM 5633 N N . HIS B 1 254 ? -5.767 -20.685 84.227 1.00 18.04 251 HIS B N 1
ATOM 5634 C CA . HIS B 1 254 ? -5.997 -19.383 83.603 1.00 15.01 251 HIS B CA 1
ATOM 5635 C C . HIS B 1 254 ? -7.227 -19.313 82.693 1.00 14.12 251 HIS B C 1
ATOM 5636 O O . HIS B 1 254 ? -7.880 -18.266 82.591 1.00 18.30 251 HIS B O 1
ATOM 5643 N N . GLU B 1 255 ? -7.556 -20.410 82.033 1.00 16.49 252 GLU B N 1
ATOM 5644 C CA . GLU B 1 255 ? -8.787 -20.470 81.251 1.00 17.04 252 GLU B CA 1
ATOM 5645 C C . GLU B 1 255 ? -9.994 -20.233 82.145 1.00 20.47 252 GLU B C 1
ATOM 5646 O O . GLU B 1 255 ? -10.940 -19.554 81.747 1.00 22.26 252 GLU B O 1
ATOM 5652 N N . ARG B 1 256 ? -9.956 -20.768 83.359 1.00 20.05 253 ARG B N 1
ATOM 5653 C CA . ARG B 1 256 ? -11.095 -20.641 84.274 1.00 24.69 253 ARG B CA 1
ATOM 5654 C C . ARG B 1 256 ? -11.120 -19.343 85.051 1.00 24.04 253 ARG B C 1
ATOM 5655 O O . ARG B 1 256 ? -12.177 -18.852 85.402 1.00 22.89 253 ARG B O 1
ATOM 5663 N N . HIS B 1 257 ? -9.951 -18.781 85.337 1.00 17.83 254 HIS B N 1
ATOM 5664 C CA . HIS B 1 257 ? -9.875 -17.741 86.353 1.00 18.34 254 HIS B CA 1
ATOM 5665 C C . HIS B 1 257 ? -9.260 -16.432 85.866 1.00 20.89 254 HIS B C 1
ATOM 5666 O O . HIS B 1 257 ? -8.436 -15.836 86.568 1.00 21.23 254 HIS B O 1
ATOM 5673 N N . SER B 1 258 ? -9.638 -15.996 84.668 1.00 17.90 255 SER B N 1
ATOM 5674 C CA . SER B 1 258 ? -9.101 -14.747 84.142 1.00 17.97 255 SER B CA 1
ATOM 5675 C C . SER B 1 258 ? -10.174 -13.747 83.730 1.00 20.70 255 SER B C 1
ATOM 5676 O O . SER B 1 258 ? -9.914 -12.847 82.948 1.00 16.50 255 SER B O 1
ATOM 5679 N N . GLU B 1 259 ? -11.381 -13.876 84.283 1.00 20.05 256 GLU B N 1
ATOM 5680 C CA . GLU B 1 259 ? -12.423 -12.888 84.010 1.00 23.76 256 GLU B CA 1
ATOM 5681 C C . GLU B 1 259 ? -12.148 -11.600 84.784 1.00 17.74 256 GLU B C 1
ATOM 5682 O O . GLU B 1 259 ? -11.675 -11.645 85.914 1.00 22.28 256 GLU B O 1
ATOM 5688 N N . PRO B 1 260 ? -12.467 -10.452 84.179 1.00 20.89 257 PRO B N 1
ATOM 5689 C CA . PRO B 1 260 ? -12.370 -9.160 84.857 1.00 26.45 257 PRO B CA 1
ATOM 5690 C C . PRO B 1 260 ? -13.144 -9.202 86.173 1.00 23.36 257 PRO B C 1
ATOM 5691 O O . PRO B 1 260 ? -14.270 -9.694 86.161 1.00 26.84 257 PRO B O 1
ATOM 5695 N N . GLY B 1 261 ? -12.552 -8.716 87.259 1.00 25.05 258 GLY B N 1
ATOM 5696 C CA . GLY B 1 261 ? -13.240 -8.575 88.542 1.00 31.50 258 GLY B CA 1
ATOM 5697 C C . GLY B 1 261 ? -13.321 -9.805 89.435 1.00 38.43 258 GLY B C 1
ATOM 5698 O O . GLY B 1 261 ? -13.789 -9.718 90.578 1.00 35.66 258 GLY B O 1
ATOM 5699 N N . SER B 1 262 ? -12.887 -10.960 88.934 1.00 30.08 259 SER B N 1
ATOM 5700 C CA . SER B 1 262 ? -12.929 -12.169 89.759 1.00 32.67 259 SER B CA 1
ATOM 5701 C C . SER B 1 262 ? -11.911 -12.089 90.888 1.00 30.38 259 SER B C 1
ATOM 5702 O O . SER B 1 262 ? -10.937 -11.360 90.777 1.00 25.86 259 SER B O 1
ATOM 5705 N N . PRO B 1 263 ? -12.134 -12.840 91.980 1.00 30.95 260 PRO B N 1
ATOM 5706 C CA . PRO B 1 263 ? -11.171 -12.852 93.090 1.00 30.33 260 PRO B CA 1
ATOM 5707 C C . PRO B 1 263 ? -9.779 -13.272 92.606 1.00 24.67 260 PRO B C 1
ATOM 5708 O O . PRO B 1 263 ? -8.777 -12.798 93.141 1.00 26.50 260 PRO B O 1
ATOM 5712 N N . GLU B 1 264 ? -9.726 -14.148 91.601 1.00 21.10 261 GLU B N 1
ATOM 5713 C CA . GLU B 1 264 ? -8.450 -14.693 91.145 1.00 19.32 261 GLU B CA 1
ATOM 5714 C C . GLU B 1 264 ? -7.669 -13.653 90.346 1.00 22.97 261 GLU B C 1
ATOM 5715 O O . GLU B 1 264 ? -6.482 -13.832 90.075 1.00 18.03 261 GLU B O 1
ATOM 5721 N N . SER B 1 265 ? -8.319 -12.558 89.980 1.00 19.08 262 SER B N 1
ATOM 5722 C CA . SER B 1 265 ? -7.626 -11.495 89.255 1.00 20.29 262 SER B CA 1
ATOM 5723 C C . SER B 1 265 ? -6.620 -10.788 90.173 1.00 23.90 262 SER B C 1
ATOM 5724 O O . SER B 1 265 ? -5.794 -9.994 89.722 1.00 19.03 262 SER B O 1
ATOM 5727 N N . SER B 1 266 ? -6.653 -11.115 91.462 1.00 18.41 263 SER B N 1
ATOM 5728 C CA . SER B 1 266 ? -5.681 -10.546 92.402 1.00 17.96 263 SER B CA 1
ATOM 5729 C C . SER B 1 266 ? -4.351 -11.290 92.370 1.00 21.59 263 SER B C 1
ATOM 5730 O O . SER B 1 266 ? -3.407 -10.892 93.050 1.00 19.99 263 SER B O 1
ATOM 5733 N N . LEU B 1 267 ? -4.292 -12.376 91.614 1.00 15.97 264 LEU B N 1
ATOM 5734 C CA . LEU B 1 267 ? -3.091 -13.223 91.566 1.00 13.40 264 LEU B CA 1
ATOM 5735 C C . LEU B 1 267 ? -2.373 -13.058 90.230 1.00 13.58 264 LEU B C 1
ATOM 5736 O O . LEU B 1 267 ? -3.027 -12.944 89.187 1.00 14.63 264 LEU B O 1
ATOM 5741 N N . PHE B 1 268 ? -1.034 -13.054 90.250 1.00 11.07 265 PHE B N 1
ATOM 5742 C CA . PHE B 1 268 ? -0.251 -13.026 89.007 1.00 12.44 265 PHE B CA 1
ATOM 5743 C C . PHE B 1 268 ? 0.902 -14.014 89.120 1.00 14.07 265 PHE B C 1
ATOM 5744 O O . PHE B 1 268 ? 1.714 -13.929 90.066 1.00 13.20 265 PHE B O 1
ATOM 5752 N N . ALA B 1 269 ? 0.989 -14.949 88.174 1.00 10.12 266 ALA B N 1
ATOM 5753 C CA . ALA B 1 269 ? 2.072 -15.932 88.186 1.00 11.68 266 ALA B CA 1
ATOM 5754 C C . ALA B 1 269 ? 3.019 -15.737 86.999 1.00 15.34 266 ALA B C 1
ATOM 5755 O O . ALA B 1 269 ? 2.594 -15.353 85.920 1.00 16.58 266 ALA B O 1
ATOM 5757 N N . THR B 1 270 ? 4.292 -16.034 87.217 1.00 12.40 267 THR B N 1
ATOM 5758 C CA . THR B 1 270 ? 5.309 -16.032 86.172 1.00 11.63 267 THR B CA 1
ATOM 5759 C C . THR B 1 270 ? 6.009 -17.369 86.267 1.00 16.13 267 THR B C 1
ATOM 5760 O O . THR B 1 270 ? 6.646 -17.671 87.282 1.00 15.77 267 THR B O 1
ATOM 5764 N N . PHE B 1 271 ? 5.907 -18.177 85.226 1.00 12.54 268 PHE B N 1
ATOM 5765 C CA . PHE B 1 271 ? 6.505 -19.507 85.273 1.00 13.68 268 PHE B CA 1
ATOM 5766 C C . PHE B 1 271 ? 7.724 -19.515 84.354 1.00 15.01 268 PHE B C 1
ATOM 5767 O O . PHE B 1 271 ? 7.580 -19.413 83.128 1.00 13.76 268 PHE B O 1
ATOM 5775 N N . PHE B 1 272 ? 8.923 -19.576 84.933 1.00 12.74 269 PHE B N 1
ATOM 5776 C CA . PHE B 1 272 ? 10.153 -19.685 84.134 1.00 13.31 269 PHE B CA 1
ATOM 5777 C C . PHE B 1 272 ? 10.393 -21.137 83.813 1.00 16.96 269 PHE B C 1
ATOM 5778 O O . PHE B 1 272 ? 10.815 -21.910 84.666 1.00 15.47 269 PHE B O 1
ATOM 5786 N N . VAL B 1 273 ? 10.101 -21.509 82.573 1.00 14.74 270 VAL B N 1
ATOM 5787 C CA . VAL B 1 273 ? 10.237 -22.898 82.168 1.00 13.81 270 VAL B CA 1
ATOM 5788 C C . VAL B 1 273 ? 11.595 -22.974 81.485 1.00 15.70 270 VAL B C 1
ATOM 5789 O O . VAL B 1 273 ? 11.730 -22.750 80.273 1.00 16.26 270 VAL B O 1
ATOM 5793 N N . ASN B 1 274 ? 12.617 -23.234 82.286 1.00 16.76 271 ASN B N 1
ATOM 5794 C CA . ASN B 1 274 ? 14.003 -23.156 81.859 1.00 14.07 271 ASN B CA 1
ATOM 5795 C C . ASN B 1 274 ? 14.482 -24.372 81.092 1.00 15.36 271 ASN B C 1
ATOM 5796 O O . ASN B 1 274 ? 13.999 -25.488 81.304 1.00 15.40 271 ASN B O 1
ATOM 5801 N N . HIS B 1 275 ? 15.440 -24.143 80.201 1.00 15.30 272 HIS B N 1
ATOM 5802 C CA . HIS B 1 275 ? 16.152 -25.252 79.587 1.00 16.10 272 HIS B CA 1
ATOM 5803 C C . HIS B 1 275 ? 16.761 -26.100 80.711 1.00 20.08 272 HIS B C 1
ATOM 5804 O O . HIS B 1 275 ? 17.095 -25.580 81.781 1.00 20.34 272 HIS B O 1
ATOM 5811 N N . VAL B 1 276 ? 16.914 -27.397 80.460 1.00 18.55 273 VAL B N 1
ATOM 5812 C CA . VAL B 1 276 ? 17.330 -28.339 81.503 1.00 22.80 273 VAL B CA 1
ATOM 5813 C C . VAL B 1 276 ? 18.709 -28.009 82.069 1.00 23.09 273 VAL B C 1
ATOM 5814 O O . VAL B 1 276 ? 19.023 -28.360 83.204 1.00 23.27 273 VAL B O 1
ATOM 5818 N N . SER B 1 277 ? 19.534 -27.312 81.302 1.00 21.43 274 SER B N 1
ATOM 5819 C CA . SER B 1 277 ? 20.871 -27.001 81.796 1.00 23.52 274 SER B CA 1
ATOM 5820 C C . SER B 1 277 ? 20.849 -26.069 83.008 1.00 30.50 274 SER B C 1
ATOM 5821 O O . SER B 1 277 ? 21.838 -25.956 83.712 1.00 28.29 274 SER B O 1
ATOM 5824 N N . SER B 1 278 ? 19.719 -25.404 83.252 1.00 23.53 275 SER B N 1
ATOM 5825 C CA . SER B 1 278 ? 19.574 -24.585 84.457 1.00 20.14 275 SER B CA 1
ATOM 5826 C C . SER B 1 278 ? 19.267 -25.438 85.678 1.00 25.01 275 SER B C 1
ATOM 5827 O O . SER B 1 278 ? 19.378 -24.968 86.809 1.00 30.03 275 SER B O 1
ATOM 5830 N N . GLY B 1 279 ? 18.858 -26.681 85.453 1.00 21.16 276 GLY B N 1
ATOM 5831 C CA . GLY B 1 279 ? 18.563 -27.588 86.553 1.00 24.41 276 GLY B CA 1
ATOM 5832 C C . GLY B 1 279 ? 17.173 -27.503 87.160 1.00 22.89 276 GLY B C 1
ATOM 5833 O O . GLY B 1 279 ? 16.731 -28.450 87.784 1.00 22.64 276 GLY B O 1
ATOM 5834 N N . VAL B 1 280 ? 16.479 -26.375 86.990 1.00 23.64 277 VAL B N 1
ATOM 5835 C CA . VAL B 1 280 ? 15.210 -26.157 87.679 1.00 17.28 277 VAL B CA 1
ATOM 5836 C C . VAL B 1 280 ? 14.202 -25.419 86.813 1.00 18.86 277 VAL B C 1
ATOM 5837 O O . VAL B 1 280 ? 14.587 -24.749 85.851 1.00 22.19 277 VAL B O 1
ATOM 5841 N N . LEU B 1 281 ? 12.919 -25.581 87.125 1.00 16.61 278 LEU B N 1
ATOM 5842 C CA . LEU B 1 281 ? 11.887 -24.641 86.685 1.00 16.24 278 LEU B CA 1
ATOM 5843 C C . LEU B 1 281 ? 11.622 -23.724 87.880 1.00 17.24 278 LEU B C 1
ATOM 5844 O O . LEU B 1 281 ? 11.782 -24.143 89.024 1.00 18.47 278 LEU B O 1
ATOM 5849 N N . GLN B 1 282 ? 11.210 -22.486 87.634 1.00 14.86 279 GLN B N 1
ATOM 5850 C CA . GLN B 1 282 ? 10.908 -21.599 88.764 1.00 14.45 279 GLN B CA 1
ATOM 5851 C C . GLN B 1 282 ? 9.579 -20.895 88.556 1.00 14.57 279 GLN B C 1
ATOM 5852 O O . GLN B 1 282 ? 9.386 -20.225 87.545 1.00 16.59 279 GLN B O 1
ATOM 5858 N N . LEU B 1 283 ? 8.671 -21.048 89.514 1.00 12.37 280 LEU B N 1
ATOM 5859 C CA . LEU B 1 283 ? 7.365 -20.421 89.467 1.00 14.15 280 LEU B CA 1
ATOM 5860 C C . LEU B 1 283 ? 7.400 -19.272 90.465 1.00 15.55 280 LEU B C 1
ATOM 5861 O O . LEU B 1 283 ? 7.746 -19.477 91.630 1.00 18.74 280 LEU B O 1
ATOM 5866 N N . MET B 1 284 ? 7.068 -18.068 90.014 1.00 13.08 281 MET B N 1
ATOM 5867 C CA . MET B 1 284 ? 6.873 -16.954 90.935 1.00 11.74 281 MET B CA 1
ATOM 5868 C C . MET B 1 284 ? 5.402 -16.637 90.953 1.00 15.04 281 MET B C 1
ATOM 5869 O O . MET B 1 284 ? 4.758 -16.674 89.915 1.00 15.04 281 MET B O 1
ATOM 5874 N N . VAL B 1 285 ? 4.848 -16.345 92.131 1.00 11.48 282 VAL B N 1
ATOM 5875 C CA . VAL B 1 285 ? 3.460 -15.939 92.190 1.00 9.71 282 VAL B CA 1
ATOM 5876 C C . VAL B 1 285 ? 3.327 -14.809 93.181 1.00 15.43 282 VAL B C 1
ATOM 5877 O O . VAL B 1 285 ? 3.954 -14.829 94.241 1.00 14.00 282 VAL B O 1
ATOM 5881 N N . GLN B 1 286 ? 2.501 -13.827 92.863 1.00 10.95 283 GLN B N 1
ATOM 5882 C CA . GLN B 1 286 ? 2.189 -12.825 93.860 1.00 10.33 283 GLN B CA 1
ATOM 5883 C C . GLN B 1 286 ? 0.689 -12.674 93.940 1.00 15.34 283 GLN B C 1
ATOM 5884 O O . GLN B 1 286 ? -0.017 -12.992 92.976 1.00 15.82 283 GLN B O 1
ATOM 5890 N N . GLN B 1 287 ? 0.200 -12.242 95.104 1.00 12.44 284 GLN B N 1
ATOM 5891 C CA . GLN B 1 287 ? -1.233 -12.008 95.265 1.00 12.22 284 GLN B CA 1
ATOM 5892 C C . GLN B 1 287 ? -1.454 -10.841 96.211 1.00 16.84 284 GLN B C 1
ATOM 5893 O O . GLN B 1 287 ? -0.771 -10.735 97.221 1.00 14.58 284 GLN B O 1
ATOM 5899 N N . ASP B 1 288 ? -2.394 -9.975 95.854 1.00 16.55 285 ASP B N 1
ATOM 5900 C CA . ASP B 1 288 ? -2.786 -8.824 96.659 1.00 19.63 285 ASP B CA 1
ATOM 5901 C C . ASP B 1 288 ? -3.283 -9.319 98.013 1.00 22.49 285 ASP B C 1
ATOM 5902 O O . ASP B 1 288 ? -4.254 -10.070 98.091 1.00 22.09 285 ASP B O 1
ATOM 5907 N N . ALA B 1 289 ? -2.616 -8.921 99.086 1.00 16.23 286 ALA B N 1
ATOM 5908 C CA . ALA B 1 289 ? -3.005 -9.404 100.424 1.00 19.56 286 ALA B CA 1
ATOM 5909 C C . ALA B 1 289 ? -4.158 -8.616 101.060 1.00 25.52 286 ALA B C 1
ATOM 5910 O O . ALA B 1 289 ? -4.722 -9.057 102.065 1.00 26.45 286 ALA B O 1
ATOM 5912 N N . ASP B 1 290 ? -4.510 -7.464 100.492 1.00 22.38 287 ASP B N 1
ATOM 5913 C CA . ASP B 1 290 ? -5.707 -6.734 100.925 1.00 28.22 287 ASP B CA 1
ATOM 5914 C C . ASP B 1 290 ? -6.947 -7.512 100.512 1.00 32.01 287 ASP B C 1
ATOM 5915 O O . ASP B 1 290 ? -7.917 -7.631 101.270 1.00 34.53 287 ASP B O 1
ATOM 5920 N N . VAL B 1 291 ? -6.918 -8.015 99.284 1.00 25.20 288 VAL B N 1
ATOM 5921 C CA . VAL B 1 291 ? -8.011 -8.807 98.738 1.00 35.07 288 VAL B CA 1
ATOM 5922 C C . VAL B 1 291 ? -8.132 -10.157 99.457 1.00 42.86 288 VAL B C 1
ATOM 5923 O O . VAL B 1 291 ? -9.239 -10.608 99.753 1.00 36.05 288 VAL B O 1
ATOM 5927 N N . ASP B 1 292 ? -6.988 -10.784 99.737 1.00 24.76 289 ASP B N 1
ATOM 5928 C CA . ASP B 1 292 ? -6.950 -12.150 100.278 1.00 28.04 289 ASP B CA 1
ATOM 5929 C C . ASP B 1 292 ? -5.899 -12.241 101.380 1.00 30.08 289 ASP B C 1
ATOM 5930 O O . ASP B 1 292 ? -4.762 -12.634 101.143 1.00 23.28 289 ASP B O 1
ATOM 5935 N N . PRO B 1 293 ? -6.281 -11.837 102.586 1.00 28.71 290 PRO B N 1
ATOM 5936 C CA . PRO B 1 293 ? -5.337 -11.730 103.702 1.00 21.86 290 PRO B CA 1
ATOM 5937 C C . PRO B 1 293 ? -4.536 -13.003 103.963 1.00 22.71 290 PRO B C 1
ATOM 5938 O O . PRO B 1 293 ? -3.348 -12.920 104.271 1.00 24.34 290 PRO B O 1
ATOM 5942 N N . GLU B 1 294 ? -5.176 -14.161 103.846 1.00 21.88 291 GLU B N 1
ATOM 5943 C CA . GLU B 1 294 ? -4.506 -15.426 104.128 1.00 24.71 291 GLU B CA 1
ATOM 5944 C C . GLU B 1 294 ? -3.805 -15.998 102.899 1.00 21.83 291 GLU B C 1
ATOM 5945 O O . GLU B 1 294 ? -3.078 -16.985 102.996 1.00 23.97 291 GLU B O 1
ATOM 5951 N N . GLY B 1 295 ? -4.025 -15.374 101.747 1.00 18.85 292 GLY B N 1
ATOM 5952 C CA . GLY B 1 295 ? -3.424 -15.834 100.510 1.00 21.42 292 GLY B CA 1
ATOM 5953 C C . GLY B 1 295 ? -3.858 -17.243 100.161 1.00 26.90 292 GLY B C 1
ATOM 5954 O O . GLY B 1 295 ? -3.053 -18.066 99.731 1.00 23.02 292 GLY B O 1
ATOM 5955 N N . GLU B 1 296 ? -5.143 -17.519 100.351 1.00 19.23 293 GLU B N 1
ATOM 5956 C CA . GLU B 1 296 ? -5.689 -18.848 100.083 1.00 24.70 293 GLU B CA 1
ATOM 5957 C C . GLU B 1 296 ? -5.670 -19.170 98.603 1.00 19.04 293 GLU B C 1
ATOM 5958 O O . GLU B 1 296 ? -5.375 -20.297 98.234 1.00 20.11 293 GLU B O 1
ATOM 5964 N N . ILE B 1 297 ? -6.001 -18.187 97.763 1.00 17.66 294 ILE B N 1
ATOM 5965 C CA . ILE B 1 297 ? -6.006 -18.436 96.317 1.00 15.31 294 ILE B CA 1
ATOM 5966 C C . ILE B 1 297 ? -4.600 -18.791 95.830 1.00 18.82 294 ILE B C 1
ATOM 5967 O O . ILE B 1 297 ? -4.414 -19.725 95.054 1.00 18.55 294 ILE B O 1
ATOM 5972 N N . LEU B 1 298 ? -3.602 -18.055 96.304 1.00 16.27 295 LEU B N 1
ATOM 5973 C CA . LEU B 1 298 ? -2.224 -18.363 95.922 1.00 16.61 295 LEU B CA 1
ATOM 5974 C C . LEU B 1 298 ? -1.857 -19.787 96.345 1.00 17.73 295 LEU B C 1
ATOM 5975 O O . LEU B 1 298 ? -1.330 -20.561 95.567 1.00 18.40 295 LEU B O 1
ATOM 5980 N N . ALA B 1 299 ? -2.150 -20.146 97.592 1.00 18.37 296 ALA B N 1
ATOM 5981 C CA . ALA B 1 299 ? -1.787 -21.465 98.086 1.00 17.59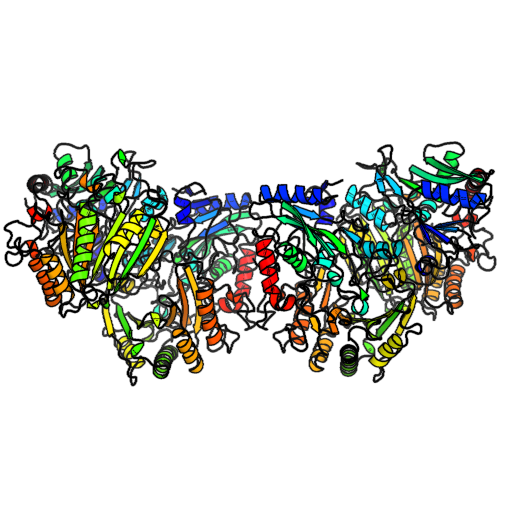 296 ALA B CA 1
ATOM 5982 C C . ALA B 1 299 ? -2.482 -22.584 97.297 1.00 17.42 296 ALA B C 1
ATOM 5983 O O . ALA B 1 299 ? -1.872 -23.581 96.964 1.00 18.33 296 ALA B O 1
ATOM 5985 N N . ARG B 1 300 ? -3.763 -22.394 97.001 1.00 16.42 297 ARG B N 1
ATOM 5986 C CA . ARG B 1 300 ? -4.522 -23.380 96.239 1.00 18.65 297 ARG B CA 1
ATOM 5987 C C . ARG B 1 300 ? -3.962 -23.526 94.828 1.00 20.76 297 ARG B C 1
ATOM 5988 O O . ARG B 1 300 ? -3.775 -24.637 94.335 1.00 20.60 297 ARG B O 1
ATOM 5996 N N . PHE B 1 301 ? -3.695 -22.395 94.185 1.00 16.77 298 PHE B N 1
ATOM 5997 C CA . PHE B 1 301 ? -3.122 -22.393 92.837 1.00 17.30 298 PHE B CA 1
ATOM 5998 C C . PHE B 1 301 ? -1.823 -23.187 92.800 1.00 17.06 298 PHE B C 1
ATOM 5999 O O . PHE B 1 301 ? -1.633 -24.059 91.971 1.00 15.88 298 PHE B O 1
ATOM 6007 N N . VAL B 1 302 ? -0.908 -22.874 93.703 1.00 16.60 299 VAL B N 1
ATOM 6008 C CA . VAL B 1 302 ? 0.373 -23.539 93.693 1.00 18.05 299 VAL B CA 1
ATOM 6009 C C . VAL B 1 302 ? 0.221 -25.037 93.940 1.00 17.20 299 VAL B C 1
ATOM 6010 O O . VAL B 1 302 ? 0.801 -25.844 93.233 1.00 18.24 299 VAL B O 1
ATOM 6014 N N . ALA B 1 303 ? -0.590 -25.403 94.927 1.00 16.79 300 ALA B N 1
ATOM 6015 C CA . ALA B 1 303 ? -0.754 -26.820 95.271 1.00 21.87 300 ALA B CA 1
ATOM 6016 C C . ALA B 1 303 ? -1.338 -27.590 94.101 1.00 27.63 300 ALA B C 1
ATOM 6017 O O . ALA B 1 303 ? -0.928 -28.715 93.815 1.00 21.68 300 ALA B O 1
ATOM 6019 N N . SER B 1 304 ? -2.303 -26.971 93.431 1.00 24.34 301 SER B N 1
ATOM 6020 C CA . SER B 1 304 ? -3.024 -27.638 92.359 1.00 24.56 301 SER B CA 1
ATOM 6021 C C . SER B 1 304 ? -2.100 -28.021 91.205 1.00 24.13 301 SER B C 1
ATOM 6022 O O . SER B 1 304 ? -2.335 -29.013 90.535 1.00 23.72 301 SER B O 1
ATOM 6025 N N . LEU B 1 305 ? -1.039 -27.254 90.960 1.00 18.06 302 LEU B N 1
ATOM 6026 C CA . LEU B 1 305 ? -0.221 -27.544 89.781 1.00 16.34 302 LEU B CA 1
ATOM 6027 C C . LEU B 1 305 ? 0.439 -28.916 89.825 1.00 19.57 302 LEU B C 1
ATOM 6028 O O . LEU B 1 305 ? 0.597 -29.552 88.791 1.00 23.08 302 LEU B O 1
ATOM 6033 N N . THR B 1 306 ? 0.830 -29.363 91.012 1.00 22.52 303 THR B N 1
ATOM 6034 C CA . THR B 1 306 ? 1.655 -30.562 91.130 1.00 24.23 303 THR B CA 1
ATOM 6035 C C . THR B 1 306 ? 0.998 -31.708 91.907 1.00 25.99 303 THR B C 1
ATOM 6036 O O . THR B 1 306 ? 1.588 -32.772 92.060 1.00 28.34 303 THR B O 1
ATOM 6040 N N . GLU B 1 307 ? -0.210 -31.453 92.397 1.00 23.81 304 GLU B N 1
ATOM 6041 C CA . GLU B 1 307 ? -0.931 -32.397 93.238 1.00 27.60 304 GLU B CA 1
ATOM 6042 C C . GLU B 1 307 ? -0.857 -33.829 92.727 1.00 40.99 304 GLU B C 1
ATOM 6043 O O . GLU B 1 307 ? -0.509 -34.740 93.476 1.00 51.35 304 GLU B O 1
ATOM 6049 N N . GLY B 1 308 ? -1.190 -34.038 91.458 1.00 33.54 305 GLY B N 1
ATOM 6050 C CA . GLY B 1 308 ? -1.253 -35.407 90.948 1.00 66.29 305 GLY B CA 1
ATOM 6051 C C . GLY B 1 308 ? 0.076 -36.166 90.967 1.00 60.93 305 GLY B C 1
ATOM 6052 O O . GLY B 1 308 ? 0.116 -37.392 90.956 1.00 56.04 305 GLY B O 1
ATOM 6053 N N . THR B 1 309 ? 1.170 -35.419 91.028 1.00 44.41 306 THR B N 1
ATOM 6054 C CA . THR B 1 309 ? 2.438 -35.862 90.472 1.00 34.31 306 THR B CA 1
ATOM 6055 C C . THR B 1 309 ? 3.471 -36.201 91.537 1.00 39.64 306 THR B C 1
ATOM 6056 O O . THR B 1 309 ? 3.214 -36.093 92.729 1.00 64.32 306 THR B O 1
ATOM 6060 N N . GLY B 1 310 ? 4.651 -36.606 91.101 1.00 38.24 307 GLY B N 1
ATOM 6061 C CA . GLY B 1 310 ? 5.717 -36.872 92.038 1.00 47.91 307 GLY B CA 1
ATOM 6062 C C . GLY B 1 310 ? 6.567 -35.639 92.272 1.00 52.97 307 GLY B C 1
ATOM 6063 O O . GLY B 1 310 ? 7.575 -35.694 92.973 1.00 60.54 307 GLY B O 1
ATOM 6064 N N . VAL B 1 311 ? 6.156 -34.520 91.685 1.00 36.32 308 VAL B N 1
ATOM 6065 C CA . VAL B 1 311 ? 6.967 -33.310 91.707 1.00 36.99 308 VAL B CA 1
ATOM 6066 C C . VAL B 1 311 ? 6.775 -32.501 92.986 1.00 29.51 308 VAL B C 1
ATOM 6067 O O . VAL B 1 311 ? 5.647 -32.152 93.333 1.00 33.75 308 VAL B O 1
ATOM 6071 N N . VAL B 1 312 ? 7.880 -32.208 93.673 1.00 32.08 309 VAL B N 1
ATOM 6072 C CA . VAL B 1 312 ? 7.853 -31.424 94.900 1.00 32.19 309 VAL B CA 1
ATOM 6073 C C . VAL B 1 312 ? 8.646 -30.136 94.719 1.00 31.84 309 VAL B C 1
ATOM 6074 O O . VAL B 1 312 ? 9.813 -30.160 94.338 1.00 35.59 309 VAL B O 1
ATOM 6078 N N . GLY B 1 313 ? 7.995 -29.011 94.983 1.00 23.81 310 GLY B N 1
ATOM 6079 C CA . GLY B 1 313 ? 8.636 -27.720 94.844 1.00 23.74 310 GLY B CA 1
ATOM 6080 C C . GLY B 1 313 ? 9.188 -27.220 96.162 1.00 27.89 310 GLY B C 1
ATOM 6081 O O . GLY B 1 313 ? 8.688 -27.569 97.229 1.00 27.31 310 GLY B O 1
ATOM 6082 N N . ILE B 1 314 ? 10.229 -26.400 96.083 1.00 20.21 311 ILE B N 1
ATOM 6083 C CA . ILE B 1 314 ? 10.811 -25.779 97.262 1.00 19.01 311 ILE B CA 1
ATOM 6084 C C . ILE B 1 314 ? 10.465 -24.298 97.246 1.00 17.22 311 ILE B C 1
ATOM 6085 O O . ILE B 1 314 ? 10.969 -23.545 96.417 1.00 18.93 311 ILE B O 1
ATOM 6090 N N . PRO B 1 315 ? 9.591 -23.890 98.158 1.00 19.32 312 PRO B N 1
ATOM 6091 C CA . PRO B 1 315 ? 9.079 -22.519 98.165 1.00 20.93 312 PRO B CA 1
ATOM 6092 C C . PRO B 1 315 ? 9.832 -21.589 99.109 1.00 23.16 312 PRO B C 1
ATOM 6093 O O . PRO B 1 315 ? 10.354 -22.023 100.133 1.00 24.29 312 PRO B O 1
ATOM 6097 N N . ARG B 1 316 ? 9.872 -20.312 98.749 1.00 16.06 313 ARG B N 1
ATOM 6098 C CA . ARG B 1 316 ? 10.411 -19.274 99.608 1.00 22.81 313 ARG B CA 1
ATOM 6099 C C . ARG B 1 316 ? 9.531 -18.067 99.374 1.00 23.04 313 ARG B C 1
ATOM 6100 O O . ARG B 1 316 ? 8.808 -18.023 98.384 1.00 19.16 313 ARG B O 1
ATOM 6108 N N . GLY B 1 317 ? 9.554 -17.103 100.285 1.00 17.32 314 GLY B N 1
ATOM 6109 C CA . GLY B 1 317 ? 8.756 -15.903 100.088 1.00 15.69 314 GLY B CA 1
ATOM 6110 C C . GLY B 1 317 ? 8.102 -15.519 101.391 1.00 25.06 314 GLY B C 1
ATOM 6111 O O . GLY B 1 317 ? 8.582 -15.891 102.457 1.00 25.55 314 GLY B O 1
ATOM 6112 N N . GLY B 1 318 ? 6.994 -14.801 101.314 1.00 16.58 315 GLY B N 1
ATOM 6113 C CA . GLY B 1 318 ? 6.339 -14.301 102.516 1.00 21.95 315 GLY B CA 1
ATOM 6114 C C . GLY B 1 318 ? 5.314 -13.238 102.176 1.00 23.09 315 GLY B C 1
ATOM 6115 O O . GLY B 1 318 ? 4.747 -13.240 101.096 1.00 21.01 315 GLY B O 1
ATOM 6116 N N . VAL B 1 319 ? 5.061 -12.337 103.115 1.00 16.25 316 VAL B N 1
ATOM 6117 C CA . VAL B 1 319 ? 4.161 -11.237 102.865 1.00 14.23 316 VAL B CA 1
ATOM 6118 C C . VAL B 1 319 ? 4.977 -9.975 103.039 1.00 19.51 316 VAL B C 1
ATOM 6119 O O . VAL B 1 319 ? 5.653 -9.806 104.060 1.00 21.06 316 VAL B O 1
ATOM 6123 N N . MET B 1 320 ? 4.962 -9.105 102.038 1.00 16.87 317 MET B N 1
ATOM 6124 C CA . MET B 1 320 ? 5.833 -7.930 102.057 1.00 15.76 317 MET B CA 1
ATOM 6125 C C . MET B 1 320 ? 5.016 -6.691 101.807 1.00 18.79 317 MET B C 1
ATOM 6126 O O . MET B 1 320 ? 3.927 -6.772 101.252 1.00 17.25 317 MET B O 1
ATOM 6131 N N . SER B 1 321 ? 5.553 -5.531 102.187 1.00 14.36 318 SER B N 1
ATOM 6132 C CA . SER B 1 321 ? 4.909 -4.290 101.843 1.00 11.52 318 SER B CA 1
ATOM 6133 C C . SER B 1 321 ? 5.058 -4.075 100.323 1.00 15.67 318 SER B C 1
ATOM 6134 O O . SER B 1 321 ? 5.817 -4.785 99.654 1.00 15.78 318 SER B O 1
ATOM 6137 N N . TRP B 1 322 ? 4.336 -3.113 99.771 1.00 14.54 319 TRP B N 1
ATOM 6138 C CA . TRP B 1 322 ? 4.227 -3.025 98.307 1.00 11.96 319 TRP B CA 1
ATOM 6139 C C . TRP B 1 322 ? 5.550 -2.804 97.567 1.00 14.42 319 TRP B C 1
ATOM 6140 O O . TRP B 1 322 ? 5.858 -3.522 96.623 1.00 15.42 319 TRP B O 1
ATOM 6151 N N . LEU B 1 323 ? 6.331 -1.815 97.977 1.00 13.66 320 LEU B N 1
ATOM 6152 C CA . LEU B 1 323 ? 7.532 -1.466 97.198 1.00 15.24 320 LEU B CA 1
ATOM 6153 C C . LEU B 1 323 ? 8.592 -2.558 97.342 1.00 16.84 320 LEU B C 1
ATOM 6154 O O . LEU B 1 323 ? 9.237 -2.966 96.370 1.00 14.93 320 LEU B O 1
ATOM 6159 N N . THR B 1 324 ? 8.742 -3.068 98.558 1.00 13.05 321 THR B N 1
ATOM 6160 C CA . THR B 1 324 ? 9.694 -4.138 98.788 1.00 12.26 321 THR B CA 1
ATOM 6161 C C . THR B 1 324 ? 9.278 -5.425 98.076 1.00 14.18 321 THR B C 1
ATOM 6162 O O . THR B 1 324 ? 10.108 -6.096 97.460 1.00 13.92 321 THR B O 1
ATOM 6166 N N . GLY B 1 325 ? 7.999 -5.771 98.144 1.00 15.00 322 GLY B N 1
ATOM 6167 C CA . GLY B 1 325 ? 7.528 -6.983 97.489 1.00 12.56 322 GLY B CA 1
ATOM 6168 C C . GLY B 1 325 ? 7.615 -6.895 95.960 1.00 14.44 322 GLY B C 1
ATOM 6169 O O . GLY B 1 325 ? 7.984 -7.843 95.298 1.00 13.01 322 GLY B O 1
ATOM 6170 N N . THR B 1 326 ? 7.295 -5.735 95.413 1.00 12.81 323 THR B N 1
ATOM 6171 C CA . THR B 1 326 ? 7.407 -5.519 93.959 1.00 9.40 323 THR B CA 1
ATOM 6172 C C . THR B 1 326 ? 8.857 -5.705 93.537 1.00 15.23 323 THR B C 1
ATOM 6173 O O . THR B 1 326 ? 9.136 -6.380 92.536 1.00 14.56 323 THR B O 1
ATOM 6177 N N . ARG B 1 327 ? 9.790 -5.126 94.290 1.00 13.15 324 ARG B N 1
ATOM 6178 C CA . ARG B 1 327 ? 11.196 -5.309 93.939 1.00 14.67 324 ARG B CA 1
ATOM 6179 C C . ARG B 1 327 ? 11.674 -6.736 94.083 1.00 15.71 324 ARG B C 1
ATOM 6180 O O . ARG B 1 327 ? 12.442 -7.234 93.258 1.00 14.42 324 ARG B O 1
ATOM 6188 N N . TYR B 1 328 ? 11.204 -7.417 95.114 1.00 14.45 325 TYR B N 1
ATOM 6189 C CA . TYR B 1 328 ? 11.534 -8.826 95.304 1.00 9.79 325 TYR B CA 1
ATOM 6190 C C . TYR B 1 328 ? 11.154 -9.674 94.074 1.00 16.55 325 TYR B C 1
ATOM 6191 O O . TYR B 1 328 ? 11.836 -10.650 93.722 1.00 15.25 325 TYR B O 1
ATOM 6200 N N . MET B 1 329 ? 10.062 -9.301 93.430 1.00 13.55 326 MET B N 1
ATOM 6201 C CA . MET B 1 329 ? 9.560 -10.054 92.272 1.00 17.75 326 MET B CA 1
ATOM 6202 C C . MET B 1 329 ? 10.099 -9.533 90.932 1.00 17.46 326 MET B C 1
ATOM 6203 O O . MET B 1 329 ? 9.752 -10.087 89.889 1.00 21.04 326 MET B O 1
ATOM 6208 N N . SER B 1 330 ? 10.930 -8.480 90.951 1.00 16.65 327 SER B N 1
ATOM 6209 C CA . SER B 1 330 ? 11.341 -7.754 89.728 1.00 16.32 327 SER B CA 1
ATOM 6210 C C . SER B 1 330 ? 12.789 -7.994 89.318 1.00 24.09 327 SER B C 1
ATOM 6211 O O . SER B 1 330 ? 13.587 -8.508 90.089 1.00 21.46 327 SER B O 1
ATOM 6214 N N . GLN B 1 331 ? 13.117 -7.596 88.095 1.00 21.63 328 GLN B N 1
ATOM 6215 C CA . GLN B 1 331 ? 14.479 -7.697 87.594 1.00 28.07 328 GLN B CA 1
ATOM 6216 C C . GLN B 1 331 ? 15.030 -6.301 87.344 1.00 23.92 328 GLN B C 1
ATOM 6217 O O . GLN B 1 331 ? 14.456 -5.536 86.572 1.00 21.70 328 GLN B O 1
ATOM 6223 N N . ALA B 1 332 ? 16.137 -5.963 87.998 1.00 26.24 329 ALA B N 1
ATOM 6224 C CA . ALA B 1 332 ? 16.737 -4.637 87.794 1.00 26.67 329 ALA B CA 1
ATOM 6225 C C . ALA B 1 332 ? 17.906 -4.672 86.798 1.00 33.32 329 ALA B C 1
ATOM 6226 O O . ALA B 1 332 ? 18.254 -5.741 86.281 1.00 28.93 329 ALA B O 1
ATOM 6228 N N . ASP B 1 333 ? 18.489 -3.502 86.525 1.00 23.03 330 ASP B N 1
ATOM 6229 C CA . ASP B 1 333 ? 19.656 -3.412 85.637 1.00 25.29 330 ASP B CA 1
ATOM 6230 C C . ASP B 1 333 ? 20.948 -3.724 86.392 1.00 32.50 330 ASP B C 1
ATOM 6231 O O . ASP B 1 333 ? 21.776 -2.835 86.638 1.00 29.79 330 ASP B O 1
ATOM 6236 N N . CYS B 1 334 ? 21.131 -4.991 86.746 1.00 25.31 331 CYS B N 1
ATOM 6237 C CA . CYS B 1 334 ? 22.338 -5.420 87.441 1.00 23.79 331 CYS B CA 1
ATOM 6238 C C . CYS B 1 334 ? 22.611 -6.898 87.196 1.00 33.05 331 CYS B C 1
ATOM 6239 O O . CYS B 1 334 ? 21.704 -7.652 86.846 1.00 27.39 331 CYS B O 1
ATOM 6242 N N . GLY B 1 335 ? 23.860 -7.313 87.384 1.00 24.44 332 GLY B N 1
ATOM 6243 C CA . GLY B 1 335 ? 24.202 -8.717 87.266 1.00 27.79 332 GLY B CA 1
ATOM 6244 C C . GLY B 1 335 ? 24.174 -9.265 85.846 1.00 33.94 332 GLY B C 1
ATOM 6245 O O . GLY B 1 335 ? 24.400 -8.536 84.881 1.00 27.23 332 GLY B O 1
ATOM 6246 N N . ASP B 1 336 ? 23.871 -10.556 85.721 1.00 25.17 333 ASP B N 1
ATOM 6247 C CA . ASP B 1 336 ? 24.070 -11.291 84.468 1.00 23.98 333 ASP B CA 1
ATOM 6248 C C . ASP B 1 336 ? 23.169 -10.904 83.301 1.00 28.32 333 ASP B C 1
ATOM 6249 O O . ASP B 1 336 ? 23.421 -11.304 82.163 1.00 29.51 333 ASP B O 1
ATOM 6254 N N . VAL B 1 337 ? 22.126 -10.124 83.562 1.00 27.56 334 VAL B N 1
ATOM 6255 C CA . VAL B 1 337 ? 21.302 -9.631 82.459 1.00 28.12 334 VAL B CA 1
ATOM 6256 C C . VAL B 1 337 ? 21.965 -8.471 81.712 1.00 35.76 334 VAL B C 1
ATOM 6257 O O . VAL B 1 337 ? 21.502 -8.072 80.642 1.00 34.36 334 VAL B O 1
ATOM 6261 N N . MET B 1 338 ? 23.042 -7.931 82.284 1.00 23.06 335 MET B N 1
ATOM 6262 C CA . MET B 1 338 ? 23.719 -6.765 81.712 1.00 25.76 335 MET B CA 1
ATOM 6263 C C . MET B 1 338 ? 24.774 -7.155 80.697 1.00 19.75 335 MET B C 1
ATOM 6264 O O . MET B 1 338 ? 25.505 -8.120 80.898 1.00 23.46 335 MET B O 1
ATOM 6269 N N . GLY B 1 339 ? 24.835 -6.406 79.597 1.00 21.35 336 GLY B N 1
ATOM 6270 C CA . GLY B 1 339 ? 25.807 -6.668 78.547 1.00 28.43 336 GLY B CA 1
ATOM 6271 C C . GLY B 1 339 ? 25.593 -7.930 77.717 1.00 27.19 336 GLY B C 1
ATOM 6272 O O . GLY B 1 339 ? 26.512 -8.383 77.038 1.00 26.75 336 GLY B O 1
ATOM 6273 N N . ALA B 1 340 ? 24.400 -8.509 77.765 1.00 19.40 337 ALA B N 1
ATOM 6274 C CA . ALA B 1 340 ? 24.176 -9.786 77.083 1.00 20.30 337 ALA B CA 1
ATOM 6275 C C . ALA B 1 340 ? 23.558 -9.581 75.704 1.00 16.74 337 ALA B C 1
ATOM 6276 O O . ALA B 1 340 ? 22.907 -8.566 75.416 1.00 16.23 337 ALA B O 1
ATOM 6278 N N . ARG B 1 341 ? 23.794 -10.560 74.842 1.00 12.50 338 ARG B N 1
ATOM 6279 C CA . ARG B 1 341 ? 23.127 -10.620 73.554 1.00 11.64 338 ARG B CA 1
ATOM 6280 C C . ARG B 1 341 ? 21.871 -11.448 73.786 1.00 13.38 338 ARG B C 1
ATOM 6281 O O . ARG B 1 341 ? 21.896 -12.428 74.546 1.00 15.98 338 ARG B O 1
ATOM 6289 N N . SER B 1 342 ? 20.756 -11.081 73.168 1.00 14.25 339 SER B N 1
ATOM 6290 C CA . SER B 1 342 ? 19.555 -11.855 73.437 1.00 14.29 339 SER B CA 1
ATOM 6291 C C . SER B 1 342 ? 18.590 -11.835 72.270 1.00 15.31 339 SER B C 1
ATOM 6292 O O . SER B 1 342 ? 18.745 -11.036 71.320 1.00 15.55 339 SER B O 1
ATOM 6295 N N . ALA B 1 343 ? 17.645 -12.767 72.307 1.00 15.33 340 ALA B N 1
ATOM 6296 C CA . ALA B 1 343 ? 16.569 -12.807 71.334 1.00 14.41 340 ALA B CA 1
ATOM 6297 C C . ALA B 1 343 ? 15.334 -13.232 72.079 1.00 15.61 340 ALA B C 1
ATOM 6298 O O . ALA B 1 343 ? 15.412 -14.081 72.976 1.00 15.76 340 ALA B O 1
ATOM 6300 N N . SER B 1 344 ? 14.193 -12.621 71.748 1.00 15.13 341 SER B N 1
ATOM 6301 C CA . SER B 1 344 ? 12.937 -12.990 72.407 1.00 13.87 341 SER B CA 1
ATOM 6302 C C . SER B 1 344 ? 11.795 -12.995 71.398 1.00 20.51 341 SER B C 1
ATOM 6303 O O . SER B 1 344 ? 11.812 -12.227 70.413 1.00 20.90 341 SER B O 1
ATOM 6306 N N . LYS B 1 345 ? 10.846 -13.897 71.615 1.00 13.84 342 LYS B N 1
ATOM 6307 C CA . LYS B 1 345 ? 9.677 -14.012 70.755 1.00 10.56 342 LYS B CA 1
ATOM 6308 C C . LYS B 1 345 ? 8.482 -14.004 71.685 1.00 14.17 342 LYS B C 1
ATOM 6309 O O . LYS B 1 345 ? 8.648 -14.153 72.902 1.00 15.36 342 LYS B O 1
ATOM 6315 N N . SER B 1 346 ? 7.276 -13.827 71.150 1.00 12.16 343 SER B N 1
ATOM 6316 C CA . SER B 1 346 ? 6.124 -13.719 72.050 1.00 13.93 343 SER B CA 1
ATOM 6317 C C . SER B 1 346 ? 4.891 -14.433 71.510 1.00 15.19 343 SER B C 1
ATOM 6318 O O . SER B 1 346 ? 4.795 -14.682 70.316 1.00 13.52 343 SER B O 1
ATOM 6321 N N . ALA B 1 347 ? 3.956 -14.762 72.390 1.00 12.43 344 ALA B N 1
ATOM 6322 C CA . ALA B 1 347 ? 2.664 -15.304 71.947 1.00 11.28 344 ALA B CA 1
ATOM 6323 C C . ALA B 1 347 ? 1.584 -14.974 72.963 1.00 15.59 344 ALA B C 1
ATOM 6324 O O . ALA B 1 347 ? 1.837 -15.012 74.173 1.00 16.23 344 ALA B O 1
ATOM 6326 N N . TYR B 1 348 ? 0.397 -14.640 72.472 1.00 12.33 345 TYR B N 1
ATOM 6327 C CA . TYR B 1 348 ? -0.782 -14.535 73.311 1.00 11.18 345 TYR B CA 1
ATOM 6328 C C . TYR B 1 348 ? -1.548 -15.837 73.242 1.00 16.23 345 TYR B C 1
ATOM 6329 O O . TYR B 1 348 ? -1.731 -16.389 72.162 1.00 15.79 345 TYR B O 1
ATOM 6338 N N . HIS B 1 349 ? -1.992 -16.325 74.394 1.00 13.09 346 HIS B N 1
ATOM 6339 C CA . HIS B 1 349 ? -2.713 -17.595 74.456 1.00 12.47 346 HIS B CA 1
ATOM 6340 C C . HIS B 1 349 ? -4.128 -17.336 74.906 1.00 18.02 346 HIS B C 1
ATOM 6341 O O . HIS B 1 349 ? -4.346 -16.817 76.008 1.00 16.94 346 HIS B O 1
ATOM 6348 N N . ARG B 1 350 ? -5.089 -17.692 74.059 1.00 16.38 347 ARG B N 1
ATOM 6349 C CA . ARG B 1 350 ? -6.508 -17.635 74.411 1.00 16.88 347 ARG B CA 1
ATOM 6350 C C . ARG B 1 350 ? -6.980 -18.892 75.126 1.00 24.89 347 ARG B C 1
ATOM 6351 O O . ARG B 1 350 ? -7.981 -18.866 75.843 1.00 23.10 347 ARG B O 1
ATOM 6359 N N . ALA B 1 351 ? -6.254 -19.979 74.938 1.00 18.02 348 ALA B N 1
ATOM 6360 C CA . ALA B 1 351 ? -6.621 -21.261 75.510 1.00 24.38 348 ALA B CA 1
ATOM 6361 C C . ALA B 1 351 ? -5.344 -22.061 75.702 1.00 22.22 348 ALA B C 1
ATOM 6362 O O . ALA B 1 351 ? -4.296 -21.649 75.201 1.00 23.11 348 ALA B O 1
ATOM 6364 N N . ALA B 1 352 ? -5.417 -23.178 76.420 1.00 20.94 349 ALA B N 1
ATOM 6365 C CA . ALA B 1 352 ? -4.254 -24.053 76.620 1.00 20.74 349 ALA B CA 1
ATOM 6366 C C . ALA B 1 352 ? -3.737 -24.558 75.278 1.00 20.08 349 ALA B C 1
ATOM 6367 O O . ALA B 1 352 ? -4.536 -24.817 74.363 1.00 21.43 349 ALA B O 1
ATOM 6369 N N . PRO B 1 353 ? -2.401 -24.709 75.155 1.00 20.58 350 PRO B N 1
ATOM 6370 C CA . PRO B 1 353 ? -1.817 -25.412 74.008 1.00 22.99 350 PRO B CA 1
ATOM 6371 C C . PRO B 1 353 ? -2.207 -26.882 74.097 1.00 23.17 350 PRO B C 1
ATOM 6372 O O . PRO B 1 353 ? -2.595 -27.323 75.185 1.00 23.78 350 PRO B O 1
ATOM 6376 N N . THR B 1 354 ? -2.107 -27.627 72.996 1.00 21.68 351 THR B N 1
ATOM 6377 C CA . THR B 1 354 ? -2.395 -29.064 73.054 1.00 22.67 351 THR B CA 1
ATOM 6378 C C . THR B 1 354 ? -1.298 -29.784 73.803 1.00 28.75 351 THR B C 1
ATOM 6379 O O . THR B 1 354 ? -0.186 -29.262 73.916 1.00 25.72 351 THR B O 1
ATOM 6383 N N . ASP B 1 355 ? -1.593 -30.977 74.317 1.00 22.10 352 ASP B N 1
ATOM 6384 C CA . ASP B 1 355 ? -0.539 -31.758 74.966 1.00 25.06 352 ASP B CA 1
ATOM 6385 C C . ASP B 1 355 ? 0.628 -32.013 74.018 1.00 22.91 352 ASP B C 1
ATOM 6386 O O . ASP B 1 355 ? 1.781 -32.092 74.437 1.00 26.59 352 ASP B O 1
ATOM 6391 N N . GLU B 1 356 ? 0.326 -32.189 72.740 1.00 23.43 353 GLU B N 1
ATOM 6392 C CA . GLU B 1 356 ? 1.383 -32.445 71.758 1.00 19.31 353 GLU B CA 1
ATOM 6393 C C . GLU B 1 356 ? 2.342 -31.251 71.663 1.00 21.70 353 GLU B C 1
ATOM 6394 O O . GLU B 1 356 ? 3.547 -31.416 71.615 1.00 18.68 353 GLU B O 1
ATOM 6396 N N . GLN B 1 357 ? 1.795 -30.039 71.689 1.00 21.62 354 GLN B N 1
ATOM 6397 C CA . GLN B 1 357 ? 2.647 -28.843 71.766 1.00 20.65 354 GLN B CA 1
ATOM 6398 C C . GLN B 1 357 ? 3.502 -28.820 73.035 1.00 22.84 354 GLN B C 1
ATOM 6399 O O . GLN B 1 357 ? 4.700 -28.508 73.000 1.00 15.36 354 GLN B O 1
ATOM 6405 N N . LEU B 1 358 ? 2.891 -29.144 74.168 1.00 17.64 355 LEU B N 1
ATOM 6406 C CA . LEU B 1 358 ? 3.655 -29.173 75.408 1.00 21.01 355 LEU B CA 1
ATOM 6407 C C . LEU B 1 358 ? 4.762 -30.218 75.354 1.00 22.42 355 LEU B C 1
ATOM 6408 O O . LEU B 1 358 ? 5.823 -29.995 75.915 1.00 18.21 355 LEU B O 1
ATOM 6413 N N . SER B 1 359 ? 4.532 -31.348 74.674 1.00 19.69 356 SER B N 1
ATOM 6414 C CA . SER B 1 359 ? 5.613 -32.336 74.493 1.00 19.46 356 SER B CA 1
ATOM 6415 C C . SER B 1 359 ? 6.754 -31.820 73.607 1.00 22.19 356 SER B C 1
ATOM 6416 O O . SER B 1 359 ? 7.924 -32.120 73.821 1.00 22.43 356 SER B O 1
ATOM 6419 N N . VAL B 1 360 ? 6.405 -31.056 72.587 1.00 23.53 357 VAL B N 1
ATOM 6420 C CA . VAL B 1 360 ? 7.434 -30.397 71.781 1.00 22.29 357 VAL B CA 1
ATOM 6421 C C . VAL B 1 360 ? 8.301 -29.459 72.637 1.00 22.47 357 VAL B C 1
ATOM 6422 O O . VAL B 1 360 ? 9.522 -29.483 72.579 1.00 19.15 357 VAL B O 1
ATOM 6426 N N . LEU B 1 361 ? 7.650 -28.618 73.432 1.00 17.80 358 LEU B N 1
ATOM 6427 C CA . LEU B 1 361 ? 8.381 -27.764 74.362 1.00 20.81 358 LEU B CA 1
ATOM 6428 C C . LEU B 1 361 ? 9.320 -28.577 75.247 1.00 20.63 358 LEU B C 1
ATOM 6429 O O . LEU B 1 361 ? 10.499 -28.270 75.355 1.00 17.54 358 LEU B O 1
ATOM 6434 N N . HIS B 1 362 ? 8.808 -29.640 75.864 1.00 17.16 359 HIS B N 1
ATOM 6435 C CA . HIS B 1 362 ? 9.657 -30.482 76.703 1.00 21.38 359 HIS B CA 1
ATOM 6436 C C . HIS B 1 362 ? 10.903 -30.958 75.969 1.00 25.55 359 HIS B C 1
ATOM 6437 O O . HIS B 1 362 ? 12.020 -30.869 76.491 1.00 16.79 359 HIS B O 1
ATOM 6444 N N . ARG B 1 363 ? 10.719 -31.437 74.739 1.00 20.77 360 ARG B N 1
ATOM 6445 C CA . ARG B 1 363 ? 11.845 -31.982 73.984 1.00 21.15 360 ARG B CA 1
ATOM 6446 C C . ARG B 1 363 ? 12.914 -30.915 73.714 1.00 24.19 360 ARG B C 1
ATOM 6447 O O . ARG B 1 363 ? 14.106 -31.159 73.888 1.00 20.73 360 ARG B O 1
ATOM 6455 N N . HIS B 1 364 ? 12.501 -29.712 73.310 1.00 17.07 361 HIS B N 1
ATOM 6456 C CA . HIS B 1 364 ? 13.505 -28.661 73.069 1.00 16.47 361 HIS B CA 1
ATOM 6457 C C . HIS B 1 364 ? 14.209 -28.158 74.334 1.00 18.66 361 HIS B C 1
ATOM 6458 O O . HIS B 1 364 ? 15.373 -27.727 74.288 1.00 18.50 361 HIS B O 1
ATOM 6465 N N . LEU B 1 365 ? 13.515 -28.207 75.467 1.00 17.07 362 LEU B N 1
ATOM 6466 C CA . LEU B 1 365 ? 14.135 -27.839 76.741 1.00 18.92 362 LEU B CA 1
ATOM 6467 C C . LEU B 1 365 ? 15.179 -28.872 77.180 1.00 21.86 362 LEU B C 1
ATOM 6468 O O . LEU B 1 365 ? 15.952 -28.635 78.101 1.00 20.85 362 LEU B O 1
ATOM 6473 N N . HIS B 1 366 ? 15.201 -30.022 76.514 1.00 20.04 363 HIS B N 1
ATOM 6474 C CA . HIS B 1 366 ? 16.206 -31.036 76.838 1.00 21.56 363 HIS B CA 1
ATOM 6475 C C . HIS B 1 366 ? 17.267 -31.223 75.760 1.00 29.44 363 HIS B C 1
ATOM 6476 O O . HIS B 1 366 ? 18.124 -32.099 75.879 1.00 29.06 363 HIS B O 1
ATOM 6483 N N . ALA B 1 367 ? 17.221 -30.390 74.724 1.00 23.81 364 ALA B N 1
ATOM 6484 C CA . ALA B 1 367 ? 18.219 -30.433 73.661 1.00 24.24 364 ALA B CA 1
ATOM 6485 C C . ALA B 1 367 ? 19.620 -30.206 74.202 1.00 32.76 364 ALA B C 1
ATOM 6486 O O . ALA B 1 367 ? 19.803 -29.480 75.178 1.00 27.55 364 ALA B O 1
ATOM 6488 N N . ASP B 1 368 ? 20.612 -30.806 73.552 1.00 31.03 365 ASP B N 1
ATOM 6489 C CA . ASP B 1 368 ? 22.007 -30.526 73.863 1.00 30.35 365 ASP B CA 1
ATOM 6490 C C . ASP B 1 368 ? 22.284 -29.093 73.428 1.00 29.37 365 ASP B C 1
ATOM 6491 O O . ASP B 1 368 ? 22.437 -28.818 72.240 1.00 36.24 365 ASP B O 1
ATOM 6496 N N . HIS B 1 369 ? 22.327 -28.179 74.392 1.00 28.07 366 HIS B N 1
ATOM 6497 C CA . HIS B 1 369 ? 22.317 -26.755 74.088 1.00 20.65 366 HIS B CA 1
ATOM 6498 C C . HIS B 1 369 ? 22.823 -26.031 75.327 1.00 24.37 366 HIS B C 1
ATOM 6499 O O . HIS B 1 369 ? 22.499 -26.415 76.445 1.00 26.84 366 HIS B O 1
ATOM 6506 N N . PRO B 1 370 ? 23.640 -24.987 75.141 1.00 28.62 367 PRO B N 1
ATOM 6507 C CA . PRO B 1 370 ? 24.081 -24.182 76.290 1.00 30.50 367 PRO B CA 1
ATOM 6508 C C . PRO B 1 370 ? 22.957 -23.253 76.758 1.00 23.10 367 PRO B C 1
ATOM 6509 O O . PRO B 1 370 ? 22.931 -22.083 76.372 1.00 26.52 367 PRO B O 1
ATOM 6513 N N . GLY B 1 371 ? 22.038 -23.774 77.569 1.00 20.45 368 GLY B N 1
ATOM 6514 C CA . GLY B 1 371 ? 20.796 -23.063 77.850 1.00 22.28 368 GLY B CA 1
ATOM 6515 C C . GLY B 1 371 ? 20.642 -22.449 79.222 1.00 22.75 368 GLY B C 1
ATOM 6516 O O . GLY B 1 371 ? 19.521 -22.305 79.719 1.00 25.73 368 GLY B O 1
ATOM 6517 N N . GLN B 1 372 ? 21.743 -22.044 79.830 1.00 22.19 369 GLN B N 1
ATOM 6518 C CA . GLN B 1 372 ? 21.655 -21.515 81.193 1.00 21.92 369 GLN B CA 1
ATOM 6519 C C . GLN B 1 372 ? 20.877 -20.203 81.276 1.00 25.45 369 GLN B C 1
ATOM 6520 O O . GLN B 1 372 ? 20.468 -19.798 82.354 1.00 25.34 369 GLN B O 1
ATOM 6526 N N . ALA B 1 373 ? 20.670 -19.541 80.140 1.00 18.73 370 ALA B N 1
ATOM 6527 C CA . ALA B 1 373 ? 19.776 -18.376 80.093 1.00 19.93 370 ALA B CA 1
ATOM 6528 C C . ALA B 1 373 ? 18.805 -18.511 78.921 1.00 21.22 370 ALA B C 1
ATOM 6529 O O . ALA B 1 373 ? 18.537 -17.548 78.218 1.00 21.79 370 ALA B O 1
ATOM 6531 N N . SER B 1 374 ? 18.281 -19.715 78.723 1.00 19.65 371 SER B N 1
ATOM 6532 C CA . SER B 1 374 ? 17.289 -19.998 77.700 1.00 15.01 371 SER B CA 1
ATOM 6533 C C . SER B 1 374 ? 16.053 -20.533 78.409 1.00 21.53 371 SER B C 1
ATOM 6534 O O . SER B 1 374 ? 16.155 -21.486 79.187 1.00 20.52 371 SER B O 1
ATOM 6537 N N . TYR B 1 375 ? 14.893 -19.928 78.153 1.00 14.18 372 TYR B N 1
ATOM 6538 C CA . TYR B 1 375 ? 13.677 -20.359 78.818 1.00 13.32 372 TYR B CA 1
ATOM 6539 C C . TYR B 1 375 ? 12.457 -19.841 78.107 1.00 17.25 372 TYR B C 1
ATOM 6540 O O . TYR B 1 375 ? 12.559 -18.957 77.255 1.00 15.25 372 TYR B O 1
ATOM 6549 N N . VAL B 1 376 ? 11.298 -20.406 78.430 1.00 13.36 373 VAL B N 1
ATOM 6550 C CA . VAL B 1 376 ? 10.046 -19.808 78.017 1.00 13.24 373 VAL B CA 1
ATOM 6551 C C . VAL B 1 376 ? 9.383 -19.334 79.307 1.00 13.18 373 VAL B C 1
ATOM 6552 O O . VAL B 1 376 ? 9.324 -20.070 80.290 1.00 15.71 373 VAL B O 1
ATOM 6556 N N . MET B 1 377 ? 8.920 -18.094 79.323 1.00 12.73 374 MET B N 1
ATOM 6557 C CA . MET B 1 377 ? 8.292 -17.557 80.523 1.00 12.22 374 MET B CA 1
ATOM 6558 C C . MET B 1 377 ? 6.807 -17.471 80.222 1.00 15.38 374 MET B C 1
ATOM 6559 O O . MET B 1 377 ? 6.418 -16.859 79.232 1.00 14.88 374 MET B O 1
ATOM 6564 N N . PHE B 1 378 ? 5.973 -18.075 81.065 1.00 12.38 375 PHE B N 1
ATOM 6565 C CA . PHE B 1 378 ? 4.514 -17.947 80.920 1.00 10.93 375 PHE B CA 1
ATOM 6566 C C . PHE B 1 378 ? 3.970 -17.044 82.007 1.00 12.27 375 PHE B C 1
ATOM 6567 O O . PHE B 1 378 ? 4.200 -17.307 83.188 1.00 15.66 375 PHE B O 1
ATOM 6575 N N . ASN B 1 379 ? 3.252 -15.981 81.623 1.00 10.97 376 ASN B N 1
ATOM 6576 C CA . ASN B 1 379 ? 2.694 -15.019 82.589 1.00 12.50 376 ASN B CA 1
ATOM 6577 C C . ASN B 1 379 ? 1.179 -15.056 82.604 1.00 13.09 376 ASN B C 1
ATOM 6578 O O . ASN B 1 379 ? 0.566 -15.121 81.549 1.00 14.51 376 ASN B O 1
ATOM 6583 N N . SER B 1 380 ? 0.571 -14.982 83.786 1.00 11.90 377 SER B N 1
ATOM 6584 C CA . SER B 1 380 ? -0.877 -14.738 83.872 1.00 12.93 377 SER B CA 1
ATOM 6585 C C . SER B 1 380 ? -1.257 -13.517 83.062 1.00 15.35 377 SER B C 1
ATOM 6586 O O . SER B 1 380 ? -0.519 -12.534 83.044 1.00 13.00 377 SER B O 1
ATOM 6589 N N . TYR B 1 381 ? -2.425 -13.539 82.424 1.00 13.81 378 TYR B N 1
ATOM 6590 C CA . TYR B 1 381 ? -2.857 -12.419 81.614 1.00 14.32 378 TYR B CA 1
ATOM 6591 C C . TYR B 1 381 ? -4.371 -12.273 81.780 1.00 12.35 378 TYR B C 1
ATOM 6592 O O . TYR B 1 381 ? -4.968 -12.953 82.613 1.00 15.48 378 TYR B O 1
ATOM 6601 N N . GLY B 1 382 ? -4.987 -11.395 81.012 1.00 14.78 379 GLY B N 1
ATOM 6602 C CA . GLY B 1 382 ? -6.433 -11.271 81.093 1.00 16.88 379 GLY B CA 1
ATOM 6603 C C . GLY B 1 382 ? -6.873 -10.450 82.294 1.00 17.12 379 GLY B C 1
ATOM 6604 O O . GLY B 1 382 ? -6.290 -9.392 82.594 1.00 14.72 379 GLY B O 1
ATOM 6605 N N . GLY B 1 383 ? -7.904 -10.915 82.991 1.00 15.26 380 GLY B N 1
ATOM 6606 C CA . GLY B 1 383 ? -8.479 -10.123 84.058 1.00 15.07 380 GLY B CA 1
ATOM 6607 C C . GLY B 1 383 ? -8.937 -8.779 83.520 1.00 15.08 380 GLY B C 1
ATOM 6608 O O . GLY B 1 383 ? -9.576 -8.707 82.478 1.00 18.53 380 GLY B O 1
ATOM 6609 N N . GLU B 1 384 ? -8.586 -7.707 84.221 1.00 15.08 381 GLU B N 1
ATOM 6610 C CA . GLU B 1 384 ? -8.996 -6.358 83.858 1.00 17.39 381 GLU B CA 1
ATOM 6611 C C . GLU B 1 384 ? -8.603 -5.961 82.436 1.00 14.57 381 GLU B C 1
ATOM 6612 O O . GLU B 1 384 ? -9.271 -5.145 81.817 1.00 17.05 381 GLU B O 1
ATOM 6618 N N . ILE B 1 385 ? -7.496 -6.502 81.926 1.00 13.73 382 ILE B N 1
ATOM 6619 C CA . ILE B 1 385 ? -7.117 -6.244 80.530 1.00 13.44 382 ILE B CA 1
ATOM 6620 C C . ILE B 1 385 ? -8.297 -6.523 79.591 1.00 15.92 382 ILE B C 1
ATOM 6621 O O . ILE B 1 385 ? -8.498 -5.807 78.603 1.00 18.28 382 ILE B O 1
ATOM 6626 N N . ASN B 1 386 ? -9.070 -7.560 79.912 1.00 14.93 383 ASN B N 1
ATOM 6627 C CA . ASN B 1 386 ? -10.064 -8.070 78.979 1.00 15.02 383 ASN B CA 1
ATOM 6628 C C . ASN B 1 386 ? -11.406 -7.377 79.108 1.00 20.95 383 ASN B C 1
ATOM 6629 O O . ASN B 1 386 ? -12.371 -7.751 78.451 1.00 20.97 383 ASN B O 1
ATOM 6634 N N . ARG B 1 387 ? -11.457 -6.333 79.916 1.00 17.37 384 ARG B N 1
ATOM 6635 C CA . ARG B 1 387 ? -12.703 -5.565 80.044 1.00 15.94 384 ARG B CA 1
ATOM 6636 C C . ARG B 1 387 ? -12.995 -4.724 78.793 1.00 26.21 384 ARG B C 1
ATOM 6637 O O . ARG B 1 387 ? -14.164 -4.536 78.419 1.00 25.64 384 ARG B O 1
ATOM 6645 N N . ARG B 1 388 ? -11.942 -4.232 78.139 1.00 20.37 385 ARG B N 1
ATOM 6646 C CA . ARG B 1 388 ? -12.078 -3.374 76.967 1.00 20.76 385 ARG B CA 1
ATOM 6647 C C . ARG B 1 388 ? -12.214 -4.150 75.678 1.00 22.21 385 ARG B C 1
ATOM 6648 O O . ARG B 1 388 ? -11.891 -5.329 75.628 1.00 22.56 385 ARG B O 1
ATOM 6656 N N . GLY B 1 389 ? -12.719 -3.476 74.645 1.00 20.99 386 GLY B N 1
ATOM 6657 C CA . GLY B 1 389 ? -12.861 -4.069 73.330 1.00 19.75 386 GLY B CA 1
ATOM 6658 C C . GLY B 1 389 ? -11.588 -3.930 72.496 1.00 19.25 386 GLY B C 1
ATOM 6659 O O . GLY B 1 389 ? -10.791 -3.021 72.736 1.00 20.39 386 GLY B O 1
ATOM 6660 N N . PRO B 1 390 ? -11.409 -4.815 71.508 1.00 21.65 387 PRO B N 1
ATOM 6661 C CA . PRO B 1 390 ? -10.207 -4.807 70.662 1.00 18.35 387 PRO B CA 1
ATOM 6662 C C . PRO B 1 390 ? -9.928 -3.483 69.960 1.00 25.65 387 PRO B C 1
ATOM 6663 O O . PRO B 1 390 ? -8.759 -3.200 69.740 1.00 23.98 387 PRO B O 1
ATOM 6667 N N . SER B 1 391 ? -10.947 -2.686 69.623 1.00 21.32 388 SER B N 1
ATOM 6668 C CA . SER B 1 391 ? -10.679 -1.446 68.907 1.00 22.35 388 SER B CA 1
ATOM 6669 C C . SER B 1 391 ? -10.568 -0.222 69.820 1.00 24.59 388 SER B C 1
ATOM 6670 O O . SER B 1 391 ? -10.285 0.887 69.341 1.00 25.73 388 SER B O 1
ATOM 6673 N N . ASP B 1 392 ? -10.785 -0.412 71.123 1.00 22.73 389 ASP B N 1
ATOM 6674 C CA . ASP B 1 392 ? -10.778 0.716 72.060 1.00 21.42 389 ASP B CA 1
ATOM 6675 C C . ASP B 1 392 ? -9.395 1.344 72.202 1.00 22.61 389 ASP B C 1
ATOM 6676 O O . ASP B 1 392 ? -9.272 2.538 72.469 1.00 20.58 389 ASP B O 1
ATOM 6681 N N . ALA B 1 393 ? -8.363 0.521 72.049 1.00 21.70 390 ALA B N 1
ATOM 6682 C CA . ALA B 1 393 ? -6.981 0.997 72.017 1.00 19.87 390 ALA B CA 1
ATOM 6683 C C . ALA B 1 393 ? -6.329 0.341 70.821 1.00 18.42 390 ALA B C 1
ATOM 6684 O O . ALA B 1 393 ? -6.932 -0.528 70.165 1.00 21.29 390 ALA B O 1
ATOM 6686 N N . ALA B 1 394 ? -5.099 0.726 70.523 1.00 17.64 391 ALA B N 1
ATOM 6687 C CA . ALA B 1 394 ? -4.444 0.138 69.369 1.00 19.37 391 ALA B CA 1
ATOM 6688 C C . ALA B 1 394 ? -4.060 -1.325 69.627 1.00 22.47 391 ALA B C 1
ATOM 6689 O O . ALA B 1 394 ? -3.949 -2.111 68.690 1.00 18.88 391 ALA B O 1
ATOM 6691 N N . VAL B 1 395 ? -3.899 -1.692 70.899 1.00 21.28 392 VAL B N 1
ATOM 6692 C CA . VAL B 1 395 ? -3.657 -3.088 71.284 1.00 16.13 392 VAL B CA 1
ATOM 6693 C C . VAL B 1 395 ? -4.910 -3.914 71.039 1.00 18.95 392 VAL B C 1
ATOM 6694 O O . VAL B 1 395 ? -5.958 -3.608 71.614 1.00 21.70 392 VAL B O 1
ATOM 6698 N N . PRO B 1 396 ? -4.821 -4.977 70.230 1.00 15.60 393 PRO B N 1
ATOM 6699 C CA . PRO B 1 396 ? -6.087 -5.653 69.905 1.00 17.72 393 PRO B CA 1
ATOM 6700 C C . PRO B 1 396 ? -6.433 -6.879 70.761 1.00 21.21 393 PRO B C 1
ATOM 6701 O O . PRO B 1 396 ? -7.585 -7.287 70.733 1.00 21.93 393 PRO B O 1
ATOM 6705 N N . GLN B 1 397 ? -5.480 -7.473 71.476 1.00 17.59 394 GLN B N 1
ATOM 6706 C CA . GLN B 1 397 ? -5.744 -8.716 72.195 1.00 15.68 394 GLN B CA 1
ATOM 6707 C C . GLN B 1 397 ? -6.441 -8.481 73.524 1.00 21.01 394 GLN B C 1
ATOM 6708 O O . GLN B 1 397 ? -5.817 -8.060 74.476 1.00 16.19 394 GLN B O 1
ATOM 6714 N N . ARG B 1 398 ? -7.746 -8.753 73.573 1.00 18.42 395 ARG B N 1
ATOM 6715 C CA . ARG B 1 398 ? -8.557 -8.477 74.755 1.00 14.79 395 ARG B CA 1
ATOM 6716 C C . ARG B 1 398 ? -9.318 -9.699 75.251 1.00 20.91 395 ARG B C 1
ATOM 6717 O O . ARG B 1 398 ? -10.287 -9.569 76.012 1.00 19.86 395 ARG B O 1
ATOM 6725 N N . ASP B 1 399 ? -8.888 -10.892 74.861 1.00 15.57 396 ASP B N 1
ATOM 6726 C CA . ASP B 1 399 ? -9.484 -12.092 75.435 1.00 20.71 396 ASP B CA 1
ATOM 6727 C C . ASP B 1 399 ? -8.474 -13.215 75.681 1.00 17.61 396 ASP B C 1
ATOM 6728 O O . ASP B 1 399 ? -8.835 -14.382 75.792 1.00 20.36 396 ASP B O 1
ATOM 6733 N N . SER B 1 400 ? -7.206 -12.853 75.829 1.00 16.35 397 SER B N 1
ATOM 6734 C CA . SER B 1 400 ? -6.192 -13.848 76.132 1.00 14.26 397 SER B CA 1
ATOM 6735 C C . SER B 1 400 ? -6.039 -14.028 77.651 1.00 16.76 397 SER B C 1
ATOM 6736 O O . SER B 1 400 ? -6.391 -13.130 78.437 1.00 15.75 397 SER B O 1
ATOM 6739 N N . VAL B 1 401 ? -5.502 -15.168 78.053 1.00 12.72 398 VAL B N 1
ATOM 6740 C CA . VAL B 1 401 ? -5.419 -15.506 79.472 1.00 13.94 398 VAL B CA 1
ATOM 6741 C C . VAL B 1 401 ? -3.996 -15.841 79.951 1.00 14.93 398 VAL B C 1
ATOM 6742 O O . VAL B 1 401 ? -3.742 -15.881 81.169 1.00 13.66 398 VAL B O 1
ATOM 6746 N N . VAL B 1 402 ? -3.086 -16.098 79.018 1.00 13.56 399 VAL B N 1
ATOM 6747 C CA . VAL B 1 402 ? -1.674 -16.301 79.356 1.00 11.00 399 VAL B CA 1
ATOM 6748 C C . VAL B 1 402 ? -0.865 -15.616 78.260 1.00 14.21 399 VAL B C 1
ATOM 6749 O O . VAL B 1 402 ? -1.262 -15.630 77.101 1.00 14.83 399 VAL B O 1
ATOM 6753 N N . LYS B 1 403 ? 0.263 -15.023 78.636 1.00 11.44 400 LYS B N 1
ATOM 6754 C CA . LYS B 1 403 ? 1.166 -14.401 77.676 1.00 13.56 400 LYS B CA 1
ATOM 6755 C C . LYS B 1 403 ? 2.545 -15.026 77.824 1.00 17.49 400 LYS B C 1
ATOM 6756 O O . LYS B 1 403 ? 3.079 -15.096 78.929 1.00 16.76 400 LYS B O 1
ATOM 6762 N N . SER B 1 404 ? 3.123 -15.491 76.720 1.00 12.03 401 SER B N 1
ATOM 6763 C CA . SER B 1 404 ? 4.420 -16.173 76.809 1.00 14.25 401 SER B CA 1
ATOM 6764 C C . SER B 1 404 ? 5.518 -15.395 76.123 1.00 18.51 401 SER B C 1
ATOM 6765 O O . SER B 1 404 ? 5.283 -14.707 75.143 1.00 13.71 401 SER B O 1
ATOM 6768 N N A SER B 1 405 ? 6.719 -15.495 76.678 0.54 11.64 402 SER B N 1
ATOM 6769 N N B SER B 1 405 ? 6.819 -15.495 76.678 0.46 13.19 402 SER B N 1
ATOM 6770 C CA A SER B 1 405 ? 7.908 -14.883 76.119 0.54 12.79 402 SER B CA 1
ATOM 6771 C CA B SER B 1 405 ? 8.008 -14.883 76.119 0.46 13.57 402 SER B CA 1
ATOM 6772 C C A SER B 1 405 ? 8.934 -15.999 75.955 0.54 12.64 402 SER B C 1
ATOM 6773 C C B SER B 1 405 ? 9.034 -15.999 75.955 0.46 14.77 402 SER B C 1
ATOM 6774 O O A SER B 1 405 ? 9.159 -16.759 76.879 0.54 14.98 402 SER B O 1
ATOM 6775 O O B SER B 1 405 ? 9.259 -16.759 76.879 0.46 17.81 402 SER B O 1
ATOM 6780 N N . TRP B 1 406 ? 9.547 -16.097 74.773 1.00 12.21 403 TRP B N 1
ATOM 6781 C CA . TRP B 1 406 ? 10.424 -17.221 74.444 1.00 13.61 403 TRP B CA 1
ATOM 6782 C C . TRP B 1 406 ? 11.805 -16.600 74.284 1.00 14.43 403 TRP B C 1
ATOM 6783 O O . TRP B 1 406 ? 11.996 -15.774 73.395 1.00 16.17 403 TRP B O 1
ATOM 6794 N N . PHE B 1 407 ? 12.754 -16.985 75.135 1.00 10.54 404 PHE B N 1
ATOM 6795 C CA . PHE B 1 407 ? 13.936 -16.155 75.356 1.00 11.91 404 PHE B CA 1
ATOM 6796 C C . PHE B 1 407 ? 15.244 -16.927 75.340 1.00 14.62 404 PHE B C 1
ATOM 6797 O O . PHE B 1 407 ? 15.343 -18.038 75.869 1.00 16.30 404 PHE B O 1
ATOM 6805 N N . SER B 1 408 ? 16.260 -16.352 74.706 1.00 11.45 405 SER B N 1
ATOM 6806 C CA . SER B 1 408 ? 17.599 -16.862 74.939 1.00 13.42 405 SER B CA 1
ATOM 6807 C C . SER B 1 408 ? 18.579 -15.705 75.075 1.00 20.84 405 SER B C 1
ATOM 6808 O O . SER B 1 408 ? 18.465 -14.745 74.355 1.00 16.02 405 SER B O 1
ATOM 6811 N N . ALA B 1 409 ? 19.529 -15.797 76.005 1.00 15.25 406 ALA B N 1
ATOM 6812 C CA . ALA B 1 409 ? 20.572 -14.786 76.155 1.00 12.60 406 ALA B CA 1
ATOM 6813 C C . ALA B 1 409 ? 21.906 -15.491 76.175 1.00 16.69 406 ALA B C 1
ATOM 6814 O O . ALA B 1 409 ? 21.997 -16.623 76.625 1.00 18.53 406 ALA B O 1
ATOM 6816 N N . TRP B 1 410 ? 22.938 -14.808 75.689 1.00 14.78 407 TRP B N 1
ATOM 6817 C CA . TRP B 1 410 ? 24.259 -15.400 75.595 1.00 14.86 407 TRP B CA 1
ATOM 6818 C C . TRP B 1 410 ? 25.293 -14.287 75.498 1.00 15.21 407 TRP B C 1
ATOM 6819 O O . TRP B 1 410 ? 24.937 -13.111 75.440 1.00 18.39 407 TRP B O 1
ATOM 6830 N N . GLN B 1 411 ? 26.573 -14.640 75.468 1.00 15.27 408 GLN B N 1
ATOM 6831 C CA . GLN B 1 411 ? 27.623 -13.625 75.522 1.00 19.39 408 GLN B CA 1
ATOM 6832 C C . GLN B 1 411 ? 28.391 -13.372 74.222 1.00 26.61 408 GLN B C 1
ATOM 6833 O O . GLN B 1 411 ? 28.759 -12.236 73.930 1.00 24.89 408 GLN B O 1
ATOM 6839 N N . ASP B 1 412 ? 28.645 -14.426 73.455 1.00 24.13 409 ASP B N 1
ATOM 6840 C CA . ASP B 1 412 ? 29.558 -14.338 72.306 1.00 30.49 409 ASP B CA 1
ATOM 6841 C C . ASP B 1 412 ? 28.859 -14.239 70.966 1.00 22.48 409 ASP B C 1
ATOM 6842 O O . ASP B 1 412 ? 28.012 -15.072 70.647 1.00 25.11 409 ASP B O 1
ATOM 6847 N N . ALA B 1 413 ? 29.232 -13.240 70.169 1.00 20.92 410 ALA B N 1
ATOM 6848 C CA . ALA B 1 413 ? 28.659 -13.075 68.840 1.00 23.69 410 ALA B CA 1
ATOM 6849 C C . ALA B 1 413 ? 28.813 -14.333 67.986 1.00 23.94 410 ALA B C 1
ATOM 6850 O O . ALA B 1 413 ? 27.991 -14.616 67.120 1.00 21.90 410 ALA B O 1
ATOM 6852 N N . GLU B 1 414 ? 29.869 -15.096 68.232 1.00 21.87 411 GLU B N 1
ATOM 6853 C CA . GLU B 1 414 ? 30.090 -16.306 67.443 1.00 23.86 411 GLU B CA 1
ATOM 6854 C C . GLU B 1 414 ? 29.028 -17.363 67.700 1.00 25.45 411 GLU B C 1
ATOM 6855 O O . GLU B 1 414 ? 28.881 -18.292 66.912 1.00 27.70 411 GLU B O 1
ATOM 6857 N N . LEU B 1 415 ? 28.275 -17.219 68.790 1.00 21.17 412 LEU B N 1
ATOM 6858 C CA . LEU B 1 415 ? 27.189 -18.163 69.070 1.00 21.72 412 LEU B CA 1
ATOM 6859 C C . LEU B 1 415 ? 25.789 -17.625 68.719 1.00 24.52 412 LEU B C 1
ATOM 6860 O O . LEU B 1 415 ? 24.791 -18.249 69.062 1.00 19.44 412 LEU B O 1
ATOM 6865 N N . ASP B 1 416 ? 25.713 -16.478 68.034 1.00 20.61 413 ASP B N 1
ATOM 6866 C CA . ASP B 1 416 ? 24.416 -15.963 67.595 1.00 19.08 413 ASP B CA 1
ATOM 6867 C C . ASP B 1 416 ? 23.626 -17.034 66.835 1.00 20.75 413 ASP B C 1
ATOM 6868 O O . ASP B 1 416 ? 22.461 -17.264 67.106 1.00 20.35 413 ASP B O 1
ATOM 6873 N N . GLU B 1 417 ? 24.259 -17.655 65.846 1.00 20.06 414 GLU B N 1
ATOM 6874 C CA . GLU B 1 417 ? 23.563 -18.615 64.993 1.00 22.95 414 GLU B CA 1
ATOM 6875 C C . GLU B 1 417 ? 23.035 -19.803 65.791 1.00 23.49 414 GLU B C 1
ATOM 6876 O O . GLU B 1 417 ? 21.939 -20.299 65.538 1.00 21.22 414 GLU B O 1
ATOM 6882 N N . LEU B 1 418 ? 23.829 -20.251 66.755 1.00 19.12 415 LEU B N 1
ATOM 6883 C CA . LEU B 1 418 ? 23.454 -21.364 67.628 1.00 22.04 415 LEU B CA 1
ATOM 6884 C C . LEU B 1 418 ? 22.200 -21.029 68.437 1.00 20.97 415 LEU B C 1
ATOM 6885 O O . LEU B 1 418 ? 21.247 -21.795 68.458 1.00 20.32 415 LEU B O 1
ATOM 6890 N N . HIS B 1 419 ? 22.204 -19.872 69.098 1.00 18.59 416 HIS B N 1
ATOM 6891 C CA . HIS B 1 419 ? 21.084 -19.493 69.959 1.00 15.23 416 HIS B CA 1
ATOM 6892 C C . HIS B 1 419 ? 19.844 -19.134 69.169 1.00 17.58 416 HIS B C 1
ATOM 6893 O O . HIS B 1 419 ? 18.737 -19.555 69.517 1.00 17.12 416 HIS B O 1
ATOM 6900 N N . LEU B 1 420 ? 20.015 -18.380 68.081 1.00 16.98 417 LEU B N 1
ATOM 6901 C CA . LEU B 1 420 ? 18.863 -18.093 67.228 1.00 17.03 417 LEU B CA 1
ATOM 6902 C C . LEU B 1 420 ? 18.265 -19.379 66.682 1.00 20.17 417 LEU B C 1
ATOM 6903 O O . LEU B 1 420 ? 17.039 -19.518 66.608 1.00 17.77 417 LEU B O 1
ATOM 6908 N N . GLY B 1 421 ? 19.131 -20.325 66.313 1.00 17.87 418 GLY B N 1
ATOM 6909 C CA . GLY B 1 421 ? 18.669 -21.621 65.836 1.00 20.11 418 GLY B CA 1
ATOM 6910 C C . GLY B 1 421 ? 17.832 -22.391 66.860 1.00 19.50 418 GLY B C 1
ATOM 6911 O O . GLY B 1 421 ? 16.788 -22.964 66.517 1.00 19.45 418 GLY B O 1
ATOM 6912 N N . TRP B 1 422 ? 18.277 -22.407 68.107 1.00 15.92 419 TRP B N 1
ATOM 6913 C CA . TRP B 1 422 ? 17.530 -23.116 69.153 1.00 16.16 419 TRP B CA 1
ATOM 6914 C C . TRP B 1 422 ? 16.162 -22.483 69.356 1.00 17.77 419 TRP B C 1
ATOM 6915 O O . TRP B 1 422 ? 15.139 -23.156 69.394 1.00 17.00 419 TRP B O 1
ATOM 6926 N N . LEU B 1 423 ? 16.151 -21.162 69.489 1.00 15.40 420 LEU B N 1
ATOM 6927 C CA . LEU B 1 423 ? 14.915 -20.427 69.736 1.00 14.30 420 LEU B CA 1
ATOM 6928 C C . LEU B 1 423 ? 13.916 -20.593 68.594 1.00 14.21 420 LEU B C 1
ATOM 6929 O O . LEU B 1 423 ? 12.735 -20.849 68.820 1.00 18.46 420 LEU B O 1
ATOM 6934 N N . ARG B 1 424 ? 14.400 -20.443 67.367 1.00 16.18 421 ARG B N 1
ATOM 6935 C CA . ARG B 1 424 ? 13.548 -20.556 66.184 1.00 17.44 421 ARG B CA 1
ATOM 6936 C C . ARG B 1 424 ? 13.000 -21.968 66.047 1.00 17.75 421 ARG B C 1
ATOM 6937 O O . ARG B 1 424 ? 11.823 -22.146 65.755 1.00 17.29 421 ARG B O 1
ATOM 6945 N N . GLY B 1 425 ? 13.871 -22.955 66.254 1.00 17.23 422 GLY B N 1
ATOM 6946 C CA . GLY B 1 425 ? 13.484 -24.358 66.204 1.00 18.11 422 GLY B CA 1
ATOM 6947 C C . GLY B 1 425 ? 12.347 -24.665 67.154 1.00 20.24 422 GLY B C 1
ATOM 6948 O O . GLY B 1 425 ? 11.363 -25.288 66.759 1.00 19.13 422 GLY B O 1
ATOM 6949 N N . LEU B 1 426 ? 12.466 -24.197 68.393 1.00 16.13 423 LEU B N 1
ATOM 6950 C CA . LEU B 1 426 ? 11.428 -24.424 69.395 1.00 15.97 423 LEU B CA 1
ATOM 6951 C C . LEU B 1 426 ? 10.115 -23.704 69.040 1.00 16.88 423 LEU B C 1
ATOM 6952 O O . LEU B 1 426 ? 9.056 -24.294 69.028 1.00 17.39 423 LEU B O 1
ATOM 6957 N N . TYR B 1 427 ? 10.198 -22.407 68.748 1.00 14.61 424 TYR B N 1
ATOM 6958 C CA . TYR B 1 427 ? 8.992 -21.619 68.535 1.00 14.98 424 TYR B CA 1
ATOM 6959 C C . TYR B 1 427 ? 8.255 -22.137 67.309 1.00 16.45 424 TYR B C 1
ATOM 6960 O O . TYR B 1 427 ? 7.027 -22.318 67.319 1.00 18.41 424 TYR B O 1
ATOM 6969 N N . GLU B 1 428 ? 9.006 -22.396 66.252 1.00 15.46 425 GLU B N 1
ATOM 6970 C CA . GLU B 1 428 ? 8.388 -22.829 65.004 1.00 18.80 425 GLU B CA 1
ATOM 6971 C C . GLU B 1 428 ? 7.788 -24.226 65.091 1.00 20.42 425 GLU B C 1
ATOM 6972 O O . GLU B 1 428 ? 6.761 -24.480 64.474 1.00 22.53 425 GLU B O 1
ATOM 6978 N N . GLU B 1 429 ? 8.409 -25.124 65.839 1.00 17.56 426 GLU B N 1
ATOM 6979 C CA . GLU B 1 429 ? 7.814 -26.456 65.982 1.00 17.46 426 GLU B CA 1
ATOM 6980 C C . GLU B 1 429 ? 6.619 -26.425 66.914 1.00 18.11 426 GLU B C 1
ATOM 6981 O O . GLU B 1 429 ? 5.597 -27.056 66.653 1.00 20.50 426 GLU B O 1
ATOM 6987 N N . PHE B 1 430 ? 6.718 -25.644 67.987 1.00 17.42 427 PHE B N 1
ATOM 6988 C CA . PHE B 1 430 ? 5.589 -25.519 68.914 1.00 14.50 427 PHE B CA 1
ATOM 6989 C C . PHE B 1 430 ? 4.348 -25.022 68.173 1.00 18.79 427 PHE B C 1
ATOM 6990 O O . PHE B 1 430 ? 3.227 -25.495 68.394 1.00 19.11 427 PHE B O 1
ATOM 6998 N N . PHE B 1 431 ? 4.541 -24.062 67.263 1.00 16.61 428 PHE B N 1
ATOM 6999 C CA . PHE B 1 431 ? 3.425 -23.514 66.505 1.00 17.39 428 PHE B CA 1
ATOM 7000 C C . PHE B 1 431 ? 3.339 -24.060 65.070 1.00 17.20 428 PHE B C 1
ATOM 7001 O O . PHE B 1 431 ? 2.767 -23.414 64.201 1.00 19.48 428 PHE B O 1
ATOM 7009 N N . ALA B 1 432 ? 3.854 -25.262 64.858 1.00 20.24 429 ALA B N 1
ATOM 7010 C CA . ALA B 1 432 ? 3.958 -25.820 63.498 1.00 21.68 429 ALA B CA 1
ATOM 7011 C C . ALA B 1 432 ? 2.604 -26.016 62.840 1.00 25.79 429 ALA B C 1
ATOM 7012 O O . ALA B 1 432 ? 2.474 -25.897 61.622 1.00 25.46 429 ALA B O 1
ATOM 7014 N N . GLY B 1 433 ? 1.592 -26.324 63.638 1.00 23.10 430 GLY B N 1
ATOM 7015 C CA . GLY B 1 433 ? 0.260 -26.527 63.110 1.00 23.61 430 GLY B CA 1
ATOM 7016 C C . GLY B 1 433 ? -0.333 -25.273 62.504 1.00 31.32 430 GLY B C 1
ATOM 7017 O O . GLY B 1 433 ? -1.298 -25.344 61.738 1.00 25.89 430 GLY B O 1
ATOM 7018 N N . THR B 1 434 ? 0.224 -24.112 62.853 1.00 23.11 431 THR B N 1
ATOM 7019 C CA . THR B 1 434 ? -0.282 -22.858 62.319 1.00 20.25 431 THR B CA 1
ATOM 7020 C C . THR B 1 434 ? 0.832 -22.055 61.671 1.00 22.06 431 THR B C 1
ATOM 7021 O O . THR B 1 434 ? 0.966 -20.857 61.892 1.00 22.27 431 THR B O 1
ATOM 7025 N N . GLY B 1 435 ? 1.645 -22.723 60.861 1.00 18.89 432 GLY B N 1
ATOM 7026 C CA . GLY B 1 435 ? 2.639 -22.006 60.075 1.00 20.67 432 GLY B CA 1
ATOM 7027 C C . GLY B 1 435 ? 3.853 -21.519 60.848 1.00 18.59 432 GLY B C 1
ATOM 7028 O O . GLY B 1 435 ? 4.594 -20.672 60.365 1.00 21.00 432 GLY B O 1
ATOM 7029 N N . GLY B 1 436 ? 4.048 -22.025 62.060 1.00 18.44 433 GLY B N 1
ATOM 7030 C CA . GLY B 1 436 ? 5.206 -21.665 62.863 1.00 17.60 433 GLY B CA 1
ATOM 7031 C C . GLY B 1 436 ? 5.035 -20.381 63.664 1.00 16.99 433 GLY B C 1
ATOM 7032 O O . GLY B 1 436 ? 5.995 -19.881 64.236 1.00 19.09 433 GLY B O 1
ATOM 7033 N N . VAL B 1 437 ? 3.825 -19.836 63.695 1.00 16.10 434 VAL B N 1
ATOM 7034 C CA . VAL B 1 437 ? 3.564 -18.609 64.453 1.00 15.83 434 VAL B CA 1
ATOM 7035 C C . VAL B 1 437 ? 2.242 -18.739 65.227 1.00 16.97 434 VAL B C 1
ATOM 7036 O O . VAL B 1 437 ? 1.371 -19.529 64.856 1.00 16.23 434 VAL B O 1
ATOM 7040 N N . PRO B 1 438 ? 2.092 -17.981 66.332 1.00 15.58 435 PRO B N 1
ATOM 7041 C CA . PRO B 1 438 ? 0.819 -17.984 67.074 1.00 15.79 435 PRO B CA 1
ATOM 7042 C C . PRO B 1 438 ? -0.243 -17.147 66.353 1.00 19.03 435 PRO B C 1
ATOM 7043 O O . PRO B 1 438 ? -0.505 -16.005 66.716 1.00 19.08 435 PRO B O 1
ATOM 7047 N N . VAL B 1 439 ? -0.858 -17.727 65.320 1.00 15.95 436 VAL B N 1
ATOM 7048 C CA . VAL B 1 439 ? -1.825 -16.997 64.523 1.00 18.21 436 VAL B CA 1
ATOM 7049 C C . VAL B 1 439 ? -2.941 -16.446 65.387 1.00 19.88 436 VAL B C 1
ATOM 7050 O O . VAL B 1 439 ? -3.173 -16.926 66.498 1.00 22.10 436 VAL B O 1
ATOM 7054 N N . THR B 1 440 ? -3.652 -15.452 64.861 1.00 21.79 437 THR B N 1
ATOM 7055 C CA . THR B 1 440 ? -4.700 -14.822 65.644 1.00 22.73 437 THR B CA 1
ATOM 7056 C C . THR B 1 440 ? -5.996 -15.619 65.551 1.00 31.91 437 THR B C 1
ATOM 7057 O O . THR B 1 440 ? -6.197 -16.398 64.626 1.00 28.48 437 THR B O 1
ATOM 7061 N N . GLY B 1 441 ? -6.853 -15.450 66.547 1.00 29.22 438 GLY B N 1
ATOM 7062 C CA . GLY B 1 441 ? -8.209 -15.968 66.485 1.00 29.51 438 GLY B CA 1
ATOM 7063 C C . GLY B 1 441 ? -8.401 -17.458 66.698 1.00 41.31 438 GLY B C 1
ATOM 7064 O O . GLY B 1 441 ? -9.469 -17.980 66.396 1.00 33.27 438 GLY B O 1
ATOM 7065 N N . GLY B 1 442 ? -7.396 -18.147 67.228 1.00 26.38 439 GLY B N 1
ATOM 7066 C CA . GLY B 1 442 ? -7.531 -19.568 67.516 1.00 32.36 439 GLY B CA 1
ATOM 7067 C C . GLY B 1 442 ? -7.227 -19.863 68.976 1.00 33.18 439 GLY B C 1
ATOM 7068 O O . GLY B 1 442 ? -7.770 -19.204 69.874 1.00 25.60 439 GLY B O 1
ATOM 7069 N N . ARG B 1 443 ? -6.364 -20.841 69.224 1.00 19.52 440 ARG B N 1
ATOM 7070 C CA . ARG B 1 443 ? -5.849 -21.056 70.573 1.00 23.31 440 ARG B CA 1
ATOM 7071 C C . ARG B 1 443 ? -4.939 -19.891 70.963 1.00 18.94 440 ARG B C 1
ATOM 7072 O O . ARG B 1 443 ? -4.689 -19.662 72.147 1.00 19.65 440 ARG B O 1
ATOM 7080 N N . THR B 1 444 ? -4.420 -19.184 69.970 1.00 16.49 441 THR B N 1
ATOM 7081 C CA . THR B 1 444 ? -3.536 -18.042 70.211 1.00 17.10 441 THR B CA 1
ATOM 7082 C C . THR B 1 444 ? -4.136 -16.772 69.666 1.00 20.05 441 THR B C 1
ATOM 7083 O O . THR B 1 444 ? -5.181 -16.805 69.007 1.00 17.85 441 THR B O 1
ATOM 7087 N N . ASP B 1 445 ? -3.498 -15.635 69.941 1.00 14.97 442 ASP B N 1
ATOM 7088 C CA . ASP B 1 445 ? -3.983 -14.372 69.402 1.00 16.54 442 ASP B CA 1
ATOM 7089 C C . ASP B 1 445 ? -2.834 -13.457 69.012 1.00 19.13 442 ASP B C 1
ATOM 7090 O O . ASP B 1 445 ? -2.876 -12.263 69.254 1.00 18.44 442 ASP B O 1
ATOM 7095 N N . GLY B 1 446 ? -1.815 -14.015 68.368 1.00 12.66 443 GLY B N 1
ATOM 7096 C CA . GLY B 1 446 ? -0.762 -13.164 67.852 1.00 15.22 443 GLY B CA 1
ATOM 7097 C C . GLY B 1 446 ? 0.350 -12.842 68.847 1.00 15.74 443 GLY B C 1
ATOM 7098 O O . GLY B 1 446 ? 0.680 -13.643 69.728 1.00 13.44 443 GLY B O 1
ATOM 7099 N N . CYS B 1 447 ? 0.910 -11.646 68.698 1.00 15.21 444 CYS B N 1
ATOM 7100 C CA . CYS B 1 447 ? 2.174 -11.280 69.322 1.00 12.57 444 CYS B CA 1
ATOM 7101 C C . CYS B 1 447 ? 2.101 -9.865 69.858 1.00 14.26 444 CYS B C 1
ATOM 7102 O O . CYS B 1 447 ? 1.227 -9.085 69.486 1.00 13.27 444 CYS B O 1
ATOM 7105 N N . TYR B 1 448 ? 3.052 -9.527 70.726 1.00 11.10 445 TYR B N 1
ATOM 7106 C CA . TYR B 1 448 ? 3.060 -8.247 71.432 1.00 11.11 445 TYR B CA 1
ATOM 7107 C C . TYR B 1 448 ? 4.179 -7.373 70.890 1.00 12.59 445 TYR B C 1
ATOM 7108 O O . TYR B 1 448 ? 5.340 -7.792 70.894 1.00 13.70 445 TYR B O 1
ATOM 7117 N N . ILE B 1 449 ? 3.841 -6.167 70.428 1.00 10.23 446 ILE B N 1
ATOM 7118 C CA . ILE B 1 449 ? 4.804 -5.317 69.710 1.00 10.93 446 ILE B CA 1
ATOM 7119 C C . ILE B 1 449 ? 6.015 -4.905 70.574 1.00 11.90 446 ILE B C 1
ATOM 7120 O O . ILE B 1 449 ? 7.067 -4.548 70.034 1.00 14.80 446 ILE B O 1
ATOM 7125 N N . ASN B 1 450 ? 5.871 -4.955 71.898 1.00 11.37 447 ASN B N 1
ATOM 7126 C CA . ASN B 1 450 ? 7.017 -4.663 72.776 1.00 12.55 447 ASN B CA 1
ATOM 7127 C C . ASN B 1 450 ? 8.018 -5.804 72.897 1.00 17.19 447 ASN B C 1
ATOM 7128 O O . ASN B 1 450 ? 9.062 -5.661 73.541 1.00 11.89 447 ASN B O 1
ATOM 7133 N N . TYR B 1 451 ? 7.701 -6.929 72.264 1.00 13.28 448 TYR B N 1
ATOM 7134 C CA . TYR B 1 451 ? 8.662 -8.019 72.089 1.00 15.32 448 TYR B CA 1
ATOM 7135 C C . TYR B 1 451 ? 8.752 -8.304 70.606 1.00 14.80 448 TYR B C 1
ATOM 7136 O O . TYR B 1 451 ? 8.397 -9.401 70.155 1.00 17.18 448 TYR B O 1
ATOM 7145 N N . PRO B 1 452 ? 9.212 -7.306 69.830 1.00 12.60 449 PRO B N 1
ATOM 7146 C CA . PRO B 1 452 ? 9.155 -7.353 68.367 1.00 14.01 449 PRO B CA 1
ATOM 7147 C C . PRO B 1 452 ? 10.070 -8.431 67.825 1.00 17.43 449 PRO B C 1
ATOM 7148 O O . PRO B 1 452 ? 11.148 -8.648 68.367 1.00 15.78 449 PRO B O 1
ATOM 7152 N N . ASP B 1 453 ? 9.618 -9.129 66.792 1.00 15.81 450 ASP B N 1
ATOM 7153 C CA . ASP B 1 453 ? 10.351 -10.294 66.300 1.00 16.57 450 ASP B CA 1
ATOM 7154 C C . ASP B 1 453 ? 10.458 -10.196 64.790 1.00 16.78 450 ASP B C 1
ATOM 7155 O O . ASP B 1 453 ? 9.492 -10.468 64.084 1.00 15.34 450 ASP B O 1
ATOM 7160 N N . ALA B 1 454 ? 11.630 -9.801 64.298 1.00 16.66 451 ALA B N 1
ATOM 7161 C CA . ALA B 1 454 ? 11.804 -9.580 62.864 1.00 18.21 451 ALA B CA 1
ATOM 7162 C C . ALA B 1 454 ? 11.728 -10.863 62.041 1.00 18.66 451 ALA B C 1
ATOM 7163 O O . ALA B 1 454 ? 11.540 -10.803 60.824 1.00 17.25 451 ALA B O 1
ATOM 7165 N N . ASP B 1 455 ? 11.839 -12.022 62.683 1.00 18.79 452 ASP B N 1
ATOM 7166 C CA . ASP B 1 455 ? 11.649 -13.269 61.941 1.00 17.32 452 ASP B CA 1
ATOM 7167 C C . ASP B 1 455 ? 10.247 -13.348 61.352 1.00 19.81 452 ASP B C 1
ATOM 7168 O O . ASP B 1 455 ? 10.021 -14.077 60.394 1.00 22.01 452 ASP B O 1
ATOM 7173 N N . LEU B 1 456 ? 9.294 -12.605 61.908 1.00 15.37 453 LEU B N 1
ATOM 7174 C CA . LEU B 1 456 ? 7.934 -12.695 61.397 1.00 13.42 453 LEU B CA 1
ATOM 7175 C C . LEU B 1 456 ? 7.824 -12.120 59.992 1.00 15.01 453 LEU B C 1
ATOM 7176 O O . LEU B 1 456 ? 6.814 -12.304 59.315 1.00 16.50 453 LEU B O 1
ATOM 7181 N N . LEU B 1 457 ? 8.851 -11.398 59.577 1.00 17.11 454 LEU B N 1
ATOM 7182 C CA . LEU B 1 457 ? 8.899 -10.829 58.230 1.00 20.99 454 LEU B CA 1
ATOM 7183 C C . LEU B 1 457 ? 9.428 -11.802 57.189 1.00 23.45 454 LEU B C 1
ATOM 7184 O O . LEU B 1 457 ? 9.443 -11.465 56.007 1.00 19.72 454 LEU B O 1
ATOM 7189 N N A ASP B 1 458 ? 9.896 -12.970 57.612 0.63 18.02 455 ASP B N 1
ATOM 7190 N N B ASP B 1 458 ? 9.906 -12.969 57.605 0.37 18.67 455 ASP B N 1
ATOM 7191 C CA A ASP B 1 458 ? 10.599 -13.888 56.704 0.63 17.43 455 ASP B CA 1
ATOM 7192 C CA B ASP B 1 458 ? 10.568 -13.879 56.672 0.37 16.88 455 ASP B CA 1
ATOM 7193 C C A ASP B 1 458 ? 9.786 -15.160 56.425 0.63 20.36 455 ASP B C 1
ATOM 7194 C C B ASP B 1 458 ? 9.767 -15.150 56.415 0.37 19.42 455 ASP B C 1
ATOM 7195 O O A ASP B 1 458 ? 9.464 -15.910 57.336 0.63 16.66 455 ASP B O 1
ATOM 7196 O O B ASP B 1 458 ? 9.428 -15.873 57.349 0.37 18.03 455 ASP B O 1
ATOM 7205 N N . PRO B 1 459 ? 9.473 -15.428 55.147 1.00 19.93 456 PRO B N 1
ATOM 7206 C CA . PRO B 1 459 ? 8.696 -16.632 54.813 1.00 13.56 456 PRO B CA 1
ATOM 7207 C C . PRO B 1 459 ? 9.298 -17.966 55.309 1.00 15.25 456 PRO B C 1
ATOM 7208 O O . PRO B 1 459 ? 8.537 -18.899 55.541 1.00 19.16 456 PRO B O 1
ATOM 7212 N N . ALA B 1 460 ? 10.617 -18.076 55.420 1.00 16.05 457 ALA B N 1
ATOM 7213 C CA . ALA B 1 460 ? 11.205 -19.315 55.929 1.00 16.32 457 ALA B CA 1
ATOM 7214 C C . ALA B 1 460 ? 10.788 -19.551 57.388 1.00 19.18 457 ALA B C 1
ATOM 7215 O O . ALA B 1 460 ? 10.784 -20.683 57.859 1.00 22.53 457 ALA B O 1
ATOM 7217 N N . ARG B 1 461 ? 10.448 -18.479 58.097 1.00 18.76 458 ARG B N 1
ATOM 7218 C CA . ARG B 1 461 ? 10.104 -18.576 59.516 1.00 15.77 458 ARG B CA 1
ATOM 7219 C C . ARG B 1 461 ? 8.598 -18.537 59.763 1.00 22.07 458 ARG B C 1
ATOM 7220 O O . ARG B 1 461 ? 8.090 -19.179 60.680 1.00 21.40 458 ARG B O 1
ATOM 7228 N N . ASN B 1 462 ? 7.898 -17.767 58.941 1.00 19.01 459 ASN B N 1
ATOM 7229 C CA . ASN B 1 462 ? 6.468 -17.552 59.085 1.00 20.35 459 ASN B CA 1
ATOM 7230 C C . ASN B 1 462 ? 5.772 -18.088 57.845 1.00 20.86 459 ASN B C 1
ATOM 7231 O O . ASN B 1 462 ? 5.814 -17.454 56.780 1.00 18.31 459 ASN B O 1
ATOM 7236 N N . ARG B 1 463 ? 5.126 -19.243 57.971 1.00 17.13 460 ARG B N 1
ATOM 7237 C CA . ARG B 1 463 ? 4.418 -19.848 56.846 1.00 16.82 460 ARG B CA 1
ATOM 7238 C C . ARG B 1 463 ? 2.906 -19.783 57.025 1.00 22.25 460 ARG B C 1
ATOM 7239 O O . ARG B 1 463 ? 2.168 -20.545 56.402 1.00 22.84 460 ARG B O 1
ATOM 7247 N N . SER B 1 464 ? 2.449 -18.876 57.879 1.00 21.48 461 SER B N 1
ATOM 7248 C CA . SER B 1 464 ? 1.033 -18.790 58.218 1.00 18.98 461 SER B CA 1
ATOM 7249 C C . SER B 1 464 ? 0.216 -17.979 57.217 1.00 19.02 461 SER B C 1
ATOM 7250 O O . SER B 1 464 ? -0.996 -18.158 57.108 1.00 24.63 461 SER B O 1
ATOM 7253 N N . GLY B 1 465 ? 0.876 -17.080 56.497 1.00 19.99 462 GLY B N 1
ATOM 7254 C CA . GLY B 1 465 ? 0.180 -16.198 55.580 1.00 22.67 462 GLY B CA 1
ATOM 7255 C C . GLY B 1 465 ? -0.312 -14.955 56.296 1.00 24.58 462 GLY B C 1
ATOM 7256 O O . GLY B 1 465 ? -0.842 -14.036 55.676 1.00 23.53 462 GLY B O 1
ATOM 7257 N N . GLU B 1 466 ? -0.135 -14.933 57.612 1.00 20.04 463 GLU B N 1
ATOM 7258 C CA . GLU B 1 466 ? -0.497 -13.775 58.418 1.00 17.55 463 GLU B CA 1
ATOM 7259 C C . GLU B 1 466 ? 0.724 -12.878 58.585 1.00 19.62 463 GLU B C 1
ATOM 7260 O O . GLU B 1 466 ? 1.730 -13.294 59.154 1.00 21.27 463 GLU B O 1
ATOM 7266 N N . PRO B 1 467 ? 0.639 -11.652 58.078 1.00 19.57 464 PRO B N 1
ATOM 7267 C CA . PRO B 1 467 ? 1.780 -10.734 58.123 1.00 18.02 464 PRO B CA 1
ATOM 7268 C C . PRO B 1 467 ? 2.001 -10.203 59.541 1.00 20.42 464 PRO B C 1
ATOM 7269 O O . PRO B 1 467 ? 1.068 -10.200 60.365 1.00 18.49 464 PRO B O 1
ATOM 7273 N N . TRP B 1 468 ? 3.213 -9.731 59.795 1.00 17.86 465 TRP B N 1
ATOM 7274 C CA . TRP B 1 468 ? 3.582 -9.232 61.115 1.00 15.44 465 TRP B CA 1
ATOM 7275 C C . TRP B 1 468 ? 2.540 -8.250 61.629 1.00 16.61 465 TRP B C 1
ATOM 7276 O O . TRP B 1 468 ? 2.161 -8.308 62.793 1.00 19.46 465 TRP B O 1
ATOM 7287 N N . HIS B 1 469 ? 2.103 -7.321 60.782 1.00 16.15 466 HIS B N 1
ATOM 7288 C CA . HIS B 1 469 ? 1.242 -6.251 61.262 1.00 15.33 466 HIS B CA 1
ATOM 7289 C C . HIS B 1 469 ? -0.108 -6.796 61.703 1.00 19.50 466 HIS B C 1
ATOM 7290 O O . HIS B 1 469 ? -0.751 -6.216 62.569 1.00 19.40 466 HIS B O 1
ATOM 7297 N N . HIS B 1 470 ? -0.547 -7.920 61.141 1.00 17.96 467 HIS B N 1
ATOM 7298 C CA . HIS B 1 470 ? -1.790 -8.496 61.633 1.00 17.81 467 HIS B CA 1
ATOM 7299 C C . HIS B 1 470 ? -1.584 -9.273 62.950 1.00 15.97 467 HIS B C 1
ATOM 7300 O O . HIS B 1 470 ? -2.431 -9.246 63.845 1.00 17.48 467 HIS B O 1
ATOM 7307 N N . LEU B 1 471 ? -0.450 -9.942 63.083 1.00 15.21 468 LEU B N 1
ATOM 7308 C CA . LEU B 1 471 ? -0.145 -10.616 64.345 1.00 14.10 468 LEU B CA 1
ATOM 7309 C C . LEU B 1 471 ? -0.050 -9.628 65.509 1.00 17.33 468 LEU B C 1
ATOM 7310 O O . LEU B 1 471 ? -0.420 -9.969 66.624 1.00 16.71 468 LEU B O 1
ATOM 7315 N N . TYR B 1 472 ? 0.461 -8.425 65.260 1.00 13.77 469 TYR B N 1
ATOM 7316 C CA . TYR B 1 472 ? 0.631 -7.438 66.337 1.00 11.03 469 TYR B CA 1
ATOM 7317 C C . TYR B 1 472 ? -0.572 -6.539 66.574 1.00 17.55 469 TYR B C 1
ATOM 7318 O O . TYR B 1 472 ? -0.858 -6.167 67.714 1.00 17.13 469 TYR B O 1
ATOM 7327 N N . TYR B 1 473 ? -1.287 -6.198 65.505 1.00 15.82 470 TYR B N 1
ATOM 7328 C CA . TYR B 1 473 ? -2.274 -5.134 65.586 1.00 13.40 470 TYR B CA 1
ATOM 7329 C C . TYR B 1 473 ? -3.651 -5.592 65.118 1.00 15.09 470 TYR B C 1
ATOM 7330 O O . TYR B 1 473 ? -4.636 -4.851 65.255 1.00 20.92 470 TYR B O 1
ATOM 7339 N N . LYS B 1 474 ? -3.718 -6.790 64.567 1.00 16.00 471 LYS B N 1
ATOM 7340 C CA . LYS B 1 474 ? -4.951 -7.331 63.971 1.00 16.46 471 LYS B CA 1
ATOM 7341 C C . LYS B 1 474 ? -5.692 -6.273 63.158 1.00 20.33 471 LYS B C 1
ATOM 7342 O O . LYS B 1 474 ? -5.090 -5.601 62.336 1.00 19.34 471 LYS B O 1
ATOM 7348 N N . ASP B 1 475 ? -6.990 -6.097 63.398 1.00 18.27 472 ASP B N 1
ATOM 7349 C CA . ASP B 1 475 ? -7.749 -5.151 62.567 1.00 21.22 472 ASP B CA 1
ATOM 7350 C C . ASP B 1 475 ? -7.555 -3.686 62.920 1.00 25.88 472 ASP B C 1
ATOM 7351 O O . ASP B 1 475 ? -8.210 -2.829 62.336 1.00 25.52 472 ASP B O 1
ATOM 7356 N N . ASN B 1 476 ? -6.682 -3.385 63.882 1.00 21.70 473 ASN B N 1
ATOM 7357 C CA . ASN B 1 476 ? -6.345 -1.996 64.164 1.00 19.11 473 ASN B CA 1
ATOM 7358 C C . ASN B 1 476 ? -5.289 -1.414 63.234 1.00 21.76 473 ASN B C 1
ATOM 7359 O O . ASN B 1 476 ? -4.992 -0.239 63.325 1.00 19.83 473 ASN B O 1
ATOM 7364 N N . TYR B 1 477 ? -4.714 -2.227 62.350 1.00 19.66 474 TYR B N 1
ATOM 7365 C CA . TYR B 1 477 ? -3.585 -1.754 61.557 1.00 17.13 474 TYR B CA 1
ATOM 7366 C C . TYR B 1 477 ? -4.025 -0.661 60.584 1.00 22.32 474 TYR B C 1
ATOM 7367 O O . TYR B 1 477 ? -3.322 0.320 60.413 1.00 21.22 474 TYR B O 1
ATOM 7376 N N . ALA B 1 478 ? -5.206 -0.810 59.989 1.00 22.48 475 ALA B N 1
ATOM 7377 C CA . ALA B 1 478 ? -5.661 0.207 59.027 1.00 26.66 475 ALA B CA 1
ATOM 7378 C C . ALA B 1 478 ? -5.710 1.587 59.662 1.00 21.19 475 ALA B C 1
ATOM 7379 O O . ALA B 1 478 ? -5.265 2.567 59.066 1.00 24.87 475 ALA B O 1
ATOM 7381 N N . ARG B 1 479 ? -6.260 1.659 60.877 1.00 21.45 476 ARG B N 1
ATOM 7382 C CA . ARG B 1 479 ? -6.403 2.929 61.573 1.00 20.36 476 ARG B CA 1
ATOM 7383 C C . ARG B 1 479 ? -5.034 3.491 61.966 1.00 22.19 476 ARG B C 1
ATOM 7384 O O . ARG B 1 479 ? -4.832 4.699 61.944 1.00 21.86 476 ARG B O 1
ATOM 7392 N N . LEU B 1 480 ? -4.094 2.607 62.314 1.00 19.01 477 LEU B N 1
ATOM 7393 C CA . LEU B 1 480 ? -2.731 3.029 62.611 1.00 17.94 477 LEU B CA 1
ATOM 7394 C C . LEU B 1 480 ? -2.066 3.616 61.364 1.00 18.32 477 LEU B C 1
ATOM 7395 O O . LEU B 1 480 ? -1.379 4.627 61.450 1.00 21.76 477 LEU B O 1
ATOM 7400 N N . ARG B 1 481 ? -2.258 2.977 60.209 1.00 21.59 478 ARG B N 1
ATOM 7401 C CA . ARG B 1 481 ? -1.682 3.520 58.961 1.00 21.08 478 ARG B CA 1
ATOM 7402 C C . ARG B 1 481 ? -2.233 4.905 58.638 1.00 24.03 478 ARG B C 1
ATOM 7403 O O . ARG B 1 481 ? -1.499 5.795 58.207 1.00 24.17 478 ARG B O 1
ATOM 7411 N N . SER B 1 482 ? -3.526 5.104 58.861 1.00 22.05 479 SER B N 1
ATOM 7412 C CA . SER B 1 482 ? -4.093 6.431 58.627 1.00 25.61 479 SER B CA 1
ATOM 7413 C C . SER B 1 482 ? -3.472 7.466 59.543 1.00 25.10 479 SER B C 1
ATOM 7414 O O . SER B 1 482 ? -3.180 8.577 59.115 1.00 26.83 479 SER B O 1
ATOM 7417 N N . ALA B 1 483 ? -3.262 7.100 60.808 1.00 23.15 480 ALA B N 1
ATOM 7418 C CA . ALA B 1 483 ? -2.665 8.034 61.756 1.00 18.61 480 ALA B CA 1
ATOM 7419 C C . ALA B 1 483 ? -1.234 8.358 61.362 1.00 21.69 480 ALA B C 1
ATOM 7420 O O . ALA B 1 483 ? -0.760 9.495 61.503 1.00 25.55 480 ALA B O 1
ATOM 7422 N N . LYS B 1 484 ? -0.547 7.340 60.861 1.00 20.82 481 LYS B N 1
ATOM 7423 C CA . LYS B 1 484 ? 0.818 7.504 60.376 1.00 22.18 481 LYS B CA 1
ATOM 7424 C C . LYS B 1 484 ? 0.885 8.490 59.202 1.00 29.08 481 LYS B C 1
ATOM 7425 O O . LYS B 1 484 ? 1.733 9.382 59.175 1.00 25.08 481 LYS B O 1
ATOM 7431 N N . ARG B 1 485 ? -0.002 8.314 58.227 1.00 24.31 482 ARG B N 1
ATOM 7432 C CA . ARG B 1 485 ? -0.052 9.219 57.072 1.00 26.14 482 ARG B CA 1
ATOM 7433 C C . ARG B 1 485 ? -0.352 10.647 57.507 1.00 30.37 482 ARG B C 1
ATOM 7434 O O . ARG B 1 485 ? 0.211 11.612 56.972 1.00 30.22 482 ARG B O 1
ATOM 7442 N N . ALA B 1 486 ? -1.238 10.791 58.486 1.00 26.33 483 ALA B N 1
ATOM 7443 C CA . ALA B 1 486 ? -1.625 12.111 58.966 1.00 31.58 483 ALA B CA 1
ATOM 7444 C C . ALA B 1 486 ? -0.527 12.818 59.748 1.00 32.11 483 ALA B C 1
ATOM 7445 O O . ALA B 1 486 ? -0.353 14.022 59.624 1.00 32.87 483 ALA B O 1
ATOM 7447 N N . TRP B 1 487 ? 0.214 12.070 60.559 1.00 23.62 484 TRP B N 1
ATOM 7448 C CA . TRP B 1 487 ? 1.101 12.682 61.543 1.00 20.74 484 TRP B CA 1
ATOM 7449 C C . TRP B 1 487 ? 2.589 12.538 61.261 1.00 21.72 484 TRP B C 1
ATOM 7450 O O . TRP B 1 487 ? 3.395 13.296 61.790 1.00 21.49 484 TRP B O 1
ATOM 7461 N N . ASP B 1 488 ? 2.955 11.560 60.434 1.00 19.66 485 ASP B N 1
ATOM 7462 C CA . ASP B 1 488 ? 4.349 11.419 60.023 1.00 20.86 485 ASP B CA 1
ATOM 7463 C C . ASP B 1 488 ? 4.407 11.204 58.523 1.00 25.52 485 ASP B C 1
ATOM 7464 O O . ASP B 1 488 ? 4.883 10.163 58.056 1.00 25.14 485 ASP B O 1
ATOM 7469 N N . PRO B 1 489 ? 3.893 12.187 57.746 1.00 24.43 486 PRO B N 1
ATOM 7470 C CA . PRO B 1 489 ? 3.728 11.976 56.305 1.00 26.03 486 PRO B CA 1
ATOM 7471 C C . PRO B 1 489 ? 5.040 11.746 55.573 1.00 26.17 486 PRO B C 1
ATOM 7472 O O . PRO B 1 489 ? 5.031 11.120 54.508 1.00 29.12 486 PRO B O 1
ATOM 7476 N N . LEU B 1 490 ? 6.144 12.234 56.117 1.00 23.33 487 LEU B N 1
ATOM 7477 C CA . LEU B 1 490 ? 7.446 12.046 55.458 1.00 23.61 487 LEU B CA 1
ATOM 7478 C C . LEU B 1 490 ? 8.136 10.756 55.890 1.00 28.35 487 LEU B C 1
ATOM 7479 O O . LEU B 1 490 ? 9.254 10.467 55.455 1.00 23.19 487 LEU B O 1
ATOM 7484 N N . ASN B 1 491 ? 7.477 9.976 56.743 1.00 22.85 488 ASN B N 1
ATOM 7485 C CA . ASN B 1 491 ? 8.105 8.766 57.287 1.00 23.57 488 ASN B CA 1
ATOM 7486 C C . ASN B 1 491 ? 9.441 9.095 57.928 1.00 25.07 488 ASN B C 1
ATOM 7487 O O . ASN B 1 491 ? 10.438 8.398 57.723 1.00 23.70 488 ASN B O 1
ATOM 7492 N N . THR B 1 492 ? 9.456 10.156 58.725 1.00 20.38 489 THR B N 1
ATOM 7493 C CA . THR B 1 492 ? 10.664 10.545 59.437 1.00 23.20 489 THR B CA 1
ATOM 7494 C C . THR B 1 492 ? 11.051 9.480 60.456 1.00 21.44 489 THR B C 1
ATOM 7495 O O . THR B 1 492 ? 12.225 9.248 60.746 1.00 22.30 489 THR B O 1
ATOM 7499 N N . PHE B 1 493 ? 10.043 8.842 61.023 1.00 19.39 490 PHE B N 1
ATOM 7500 C CA . PHE B 1 493 ? 10.284 7.868 62.095 1.00 21.46 490 PHE B CA 1
ATOM 7501 C C . PHE B 1 493 ? 9.993 6.483 61.566 1.00 23.31 490 PHE B C 1
ATOM 7502 O O . PHE B 1 493 ? 8.853 6.156 61.255 1.00 22.79 490 PHE B O 1
ATOM 7510 N N . HIS B 1 494 ? 11.032 5.663 61.455 1.00 18.42 491 HIS B N 1
ATOM 7511 C CA . HIS B 1 494 ? 10.895 4.384 60.788 1.00 16.83 491 HIS B CA 1
ATOM 7512 C C . HIS B 1 494 ? 11.962 3.427 61.274 1.00 19.36 491 HIS B C 1
ATOM 7513 O O . HIS B 1 494 ? 13.000 3.843 61.788 1.00 18.44 491 HIS B O 1
ATOM 7520 N N . HIS B 1 495 ? 11.672 2.140 61.127 1.00 15.25 492 HIS B N 1
ATOM 7521 C CA . HIS B 1 495 ? 12.597 1.079 61.504 1.00 16.12 492 HIS B CA 1
ATOM 7522 C C . HIS B 1 495 ? 12.141 -0.199 60.817 1.00 20.15 492 HIS B C 1
ATOM 7523 O O . HIS B 1 495 ? 11.236 -0.163 59.991 1.00 17.68 492 HIS B O 1
ATOM 7530 N N . SER B 1 496 ? 12.740 -1.338 61.151 1.00 16.57 493 SER B N 1
ATOM 7531 C CA . SER B 1 496 ? 12.430 -2.558 60.409 1.00 19.27 493 SER B CA 1
ATOM 7532 C C . SER B 1 496 ? 11.005 -3.045 60.565 1.00 17.77 493 SER B C 1
ATOM 7533 O O . SER B 1 496 ? 10.540 -3.847 59.763 1.00 18.68 493 SER B O 1
ATOM 7536 N N . MET B 1 497 ? 10.308 -2.590 61.609 1.00 18.38 494 MET B N 1
ATOM 7537 C CA . MET B 1 497 ? 8.946 -3.034 61.836 1.00 16.48 494 MET B CA 1
ATOM 7538 C C . MET B 1 497 ? 8.022 -1.849 62.127 1.00 17.62 494 MET B C 1
ATOM 7539 O O . MET B 1 497 ? 7.127 -1.942 62.966 1.00 16.18 494 MET B O 1
ATOM 7544 N N . SER B 1 498 ? 8.236 -0.745 61.418 1.00 17.24 495 SER B N 1
ATOM 7545 C CA . SER B 1 498 ? 7.423 0.436 61.642 1.00 18.19 495 SER B CA 1
ATOM 7546 C C . SER B 1 498 ? 6.149 0.407 60.797 1.00 17.12 495 SER B C 1
ATOM 7547 O O . SER B 1 498 ? 6.077 -0.225 59.730 1.00 18.03 495 SER B O 1
ATOM 7550 N N . ILE B 1 499 ? 5.122 1.062 61.317 1.00 18.58 496 ILE B N 1
ATOM 7551 C CA . ILE B 1 499 ? 3.838 1.131 60.649 1.00 16.76 496 ILE B CA 1
ATOM 7552 C C . ILE B 1 499 ? 4.009 1.771 59.253 1.00 21.66 496 ILE B C 1
ATOM 7553 O O . ILE B 1 499 ? 4.655 2.815 59.107 1.00 22.26 496 ILE B O 1
ATOM 7558 N N . GLY B 1 500 ? 3.449 1.134 58.229 1.00 21.28 497 GLY B N 1
ATOM 7559 C CA . GLY B 1 500 ? 3.614 1.638 56.863 1.00 21.20 497 GLY B CA 1
ATOM 7560 C C . GLY B 1 500 ? 2.721 2.816 56.504 1.00 30.30 497 GLY B C 1
ATOM 7561 O O . GLY B 1 500 ? 1.580 2.891 56.960 1.00 32.09 497 GLY B O 1
ATOM 7562 N N . LEU B 1 501 ? 3.238 3.725 55.685 1.00 38.19 498 LEU B N 1
ATOM 7563 C CA . LEU B 1 501 ? 2.479 4.893 55.260 1.00 58.55 498 LEU B CA 1
ATOM 7564 C C . LEU B 1 501 ? 1.159 4.487 54.614 1.00 76.64 498 LEU B C 1
ATOM 7565 O O . LEU B 1 501 ? 0.624 3.414 54.891 1.00 79.71 498 LEU B O 1
ATOM 7571 N N . PRO C 1 9 ? 7.183 18.508 97.227 1.00 78.06 6 PRO C N 1
ATOM 7572 C CA . PRO C 1 9 ? 6.917 19.133 98.526 1.00 76.46 6 PRO C CA 1
ATOM 7573 C C . PRO C 1 9 ? 7.136 18.158 99.679 1.00 66.86 6 PRO C C 1
ATOM 7574 O O . PRO C 1 9 ? 7.024 16.947 99.491 1.00 57.76 6 PRO C O 1
ATOM 7578 N N . PRO C 1 10 ? 7.444 18.689 100.857 1.00 53.65 7 PRO C N 1
ATOM 7579 C CA . PRO C 1 10 ? 7.669 17.858 102.042 1.00 41.80 7 PRO C CA 1
ATOM 7580 C C . PRO C 1 10 ? 6.352 17.420 102.670 1.00 48.06 7 PRO C C 1
ATOM 7581 O O . PRO C 1 10 ? 5.378 18.171 102.631 1.00 52.95 7 PRO C O 1
ATOM 7585 N N . PHE C 1 11 ? 6.325 16.221 103.242 1.00 32.92 8 PHE C N 1
ATOM 7586 C CA . PHE C 1 11 ? 5.117 15.715 103.880 1.00 38.55 8 PHE C CA 1
ATOM 7587 C C . PHE C 1 11 ? 5.417 14.719 104.992 1.00 34.58 8 PHE C C 1
ATOM 7588 O O . PHE C 1 11 ? 6.561 14.307 105.187 1.00 24.79 8 PHE C O 1
ATOM 7596 N N . THR C 1 12 ? 4.376 14.363 105.730 1.00 29.12 9 THR C N 1
ATOM 7597 C CA . THR C 1 12 ? 4.505 13.507 106.895 1.00 27.34 9 THR C CA 1
ATOM 7598 C C . THR C 1 12 ? 3.683 12.239 106.706 1.00 29.25 9 THR C C 1
ATOM 7599 O O . THR C 1 12 ? 2.594 12.277 106.141 1.00 33.72 9 THR C O 1
ATOM 7603 N N . VAL C 1 13 ? 4.222 11.114 107.163 1.00 23.90 10 VAL C N 1
ATOM 7604 C CA . VAL C 1 13 ? 3.522 9.837 107.100 1.00 23.69 10 VAL C CA 1
ATOM 7605 C C . VAL C 1 13 ? 3.336 9.300 108.515 1.00 27.28 10 VAL C C 1
ATOM 7606 O O . VAL C 1 13 ? 4.292 8.861 109.153 1.00 24.21 10 VAL C O 1
ATOM 7610 N N . GLY C 1 14 ? 2.105 9.353 109.015 1.00 26.67 11 GLY C N 1
ATOM 7611 C CA . GLY C 1 14 ? 1.817 8.871 110.354 1.00 30.89 11 GLY C CA 1
ATOM 7612 C C . GLY C 1 14 ? 1.342 7.429 110.366 1.00 30.21 11 GLY C C 1
ATOM 7613 O O . GLY C 1 14 ? 1.214 6.785 109.312 1.00 22.86 11 GLY C O 1
ATOM 7614 N N . ARG C 1 15 ? 1.059 6.919 111.557 1.00 25.82 12 ARG C N 1
ATOM 7615 C CA . ARG C 1 15 ? 0.777 5.495 111.733 1.00 28.73 12 ARG C CA 1
ATOM 7616 C C . ARG C 1 15 ? -0.473 5.026 111.002 1.00 29.76 12 ARG C C 1
ATOM 7617 O O . ARG C 1 15 ? -0.636 3.831 110.743 1.00 32.25 12 ARG C O 1
ATOM 7625 N N . GLU C 1 16 ? -1.367 5.954 110.676 1.00 28.63 13 GLU C N 1
ATOM 7626 C CA . GLU C 1 16 ? -2.629 5.598 110.029 1.00 35.29 13 GLU C CA 1
ATOM 7627 C C . GLU C 1 16 ? -2.537 5.654 108.505 1.00 38.98 13 GLU C C 1
ATOM 7628 O O . GLU C 1 16 ? -3.447 5.220 107.800 1.00 33.77 13 GLU C O 1
ATOM 7634 N N . ASP C 1 17 ? -1.430 6.193 108.012 1.00 27.94 14 ASP C N 1
ATOM 7635 C CA . ASP C 1 17 ? -1.186 6.343 106.566 1.00 28.34 14 ASP C CA 1
ATOM 7636 C C . ASP C 1 17 ? -0.742 5.005 105.988 1.00 27.33 14 ASP C C 1
ATOM 7637 O O . ASP C 1 17 ? 0.120 4.334 106.549 1.00 24.16 14 ASP C O 1
ATOM 7642 N N . PRO C 1 18 ? -1.334 4.589 104.862 1.00 33.77 15 PRO C N 1
ATOM 7643 C CA . PRO C 1 18 ? -0.985 3.279 104.298 1.00 25.46 15 PRO C CA 1
ATOM 7644 C C . PRO C 1 18 ? 0.517 3.161 103.924 1.00 22.06 15 PRO C C 1
ATOM 7645 O O . PRO C 1 18 ? 1.062 2.074 103.900 1.00 22.28 15 PRO C O 1
ATOM 7649 N N . ARG C 1 19 ? 1.178 4.280 103.666 1.00 18.04 16 ARG C N 1
ATOM 7650 C CA . ARG C 1 19 ? 2.600 4.226 103.308 1.00 17.88 16 ARG C CA 1
ATOM 7651 C C . ARG C 1 19 ? 3.490 3.890 104.496 1.00 24.41 16 ARG C C 1
ATOM 7652 O O . ARG C 1 19 ? 4.661 3.528 104.332 1.00 20.83 16 ARG C O 1
ATOM 7660 N N . TYR C 1 20 ? 2.938 3.986 105.700 1.00 19.31 17 TYR C N 1
ATOM 7661 C CA . TYR C 1 20 ? 3.715 3.724 106.897 1.00 16.24 17 TYR C CA 1
ATOM 7662 C C . TYR C 1 20 ? 4.258 2.300 106.901 1.00 15.86 17 TYR C C 1
ATOM 7663 O O . TYR C 1 20 ? 5.348 2.054 107.384 1.00 19.56 17 TYR C O 1
ATOM 7672 N N . ILE C 1 21 ? 3.473 1.366 106.376 1.00 16.42 18 ILE C N 1
ATOM 7673 C CA . ILE C 1 21 ? 3.866 -0.036 106.363 1.00 17.66 18 ILE C CA 1
ATOM 7674 C C . ILE C 1 21 ? 5.211 -0.223 105.671 1.00 21.18 18 ILE C C 1
ATOM 7675 O O . ILE C 1 21 ? 6.122 -0.837 106.221 1.00 18.87 18 ILE C O 1
ATOM 7680 N N . GLU C 1 22 ? 5.327 0.315 104.462 1.00 17.94 19 GLU C N 1
ATOM 7681 C CA . GLU C 1 22 ? 6.562 0.199 103.692 1.00 21.28 19 GLU C CA 1
ATOM 7682 C C . GLU C 1 22 ? 7.685 0.935 104.416 1.00 19.02 19 GLU C C 1
ATOM 7683 O O . GLU C 1 22 ? 8.813 0.435 104.538 1.00 17.22 19 GLU C O 1
ATOM 7689 N N . LEU C 1 23 ? 7.385 2.120 104.940 1.00 15.26 20 LEU C N 1
ATOM 7690 C CA . LEU C 1 23 ? 8.450 2.891 105.572 1.00 14.65 20 LEU C CA 1
ATOM 7691 C C . LEU C 1 23 ? 8.952 2.249 106.866 1.00 15.89 20 LEU C C 1
ATOM 7692 O O . LEU C 1 23 ? 10.074 2.534 107.311 1.00 18.36 20 LEU C O 1
ATOM 7697 N N . SER C 1 24 ? 8.141 1.390 107.485 1.00 15.65 21 SER C N 1
ATOM 7698 C CA . SER C 1 24 ? 8.524 0.793 108.765 1.00 16.37 21 SER C CA 1
ATOM 7699 C C . SER C 1 24 ? 9.602 -0.284 108.610 1.00 23.92 21 SER C C 1
ATOM 7700 O O . SER C 1 24 ? 10.083 -0.819 109.599 1.00 29.47 21 SER C O 1
ATOM 7703 N N . HIS C 1 25 ? 9.968 -0.588 107.368 1.00 20.13 22 HIS C N 1
ATOM 7704 C CA . HIS C 1 25 ? 11.005 -1.582 107.073 1.00 22.24 22 HIS C CA 1
ATOM 7705 C C . HIS C 1 25 ? 12.172 -0.852 106.422 1.00 20.22 22 HIS C C 1
ATOM 7706 O O . HIS C 1 25 ? 11.962 -0.075 105.512 1.00 28.97 22 HIS C O 1
ATOM 7713 N N . SER C 1 26 ? 13.386 -1.110 106.890 1.00 17.01 23 SER C N 1
ATOM 7714 C CA . SER C 1 26 ? 14.585 -0.777 106.108 1.00 13.99 23 SER C CA 1
ATOM 7715 C C . SER C 1 26 ? 14.990 -2.050 105.354 1.00 14.71 23 SER C C 1
ATOM 7716 O O . SER C 1 26 ? 14.238 -3.030 105.313 1.00 18.04 23 SER C O 1
ATOM 7719 N N . ASP C 1 27 ? 16.180 -2.072 104.766 1.00 12.89 24 ASP C N 1
ATOM 7720 C CA . ASP C 1 27 ? 16.522 -3.229 103.947 1.00 13.18 24 ASP C CA 1
ATOM 7721 C C . ASP C 1 27 ? 16.567 -4.532 104.764 1.00 17.10 24 ASP C C 1
ATOM 7722 O O . ASP C 1 27 ? 16.116 -5.579 104.310 1.00 15.39 24 ASP C O 1
ATOM 7727 N N . ASN C 1 28 ? 17.121 -4.471 105.972 1.00 16.73 25 ASN C N 1
ATOM 7728 C CA . ASN C 1 28 ? 17.240 -5.664 106.809 1.00 15.31 25 ASN C CA 1
ATOM 7729 C C . ASN C 1 28 ? 15.936 -5.861 107.585 1.00 16.10 25 ASN C C 1
ATOM 7730 O O . ASN C 1 28 ? 15.615 -5.082 108.496 1.00 15.20 25 ASN C O 1
ATOM 7735 N N . HIS C 1 29 ? 15.174 -6.885 107.210 1.00 10.54 26 HIS C N 1
ATOM 7736 C CA . HIS C 1 29 ? 13.857 -7.084 107.807 1.00 14.51 26 HIS C CA 1
ATOM 7737 C C . HIS C 1 29 ? 13.882 -7.698 109.220 1.00 18.91 26 HIS C C 1
ATOM 7738 O O . HIS C 1 29 ? 12.839 -7.946 109.805 1.00 18.08 26 HIS C O 1
ATOM 7745 N N . ARG C 1 30 ? 15.076 -7.855 109.774 1.00 15.08 27 ARG C N 1
ATOM 7746 C CA . ARG C 1 30 ? 15.218 -8.273 111.159 1.00 18.18 27 ARG C CA 1
ATOM 7747 C C . ARG C 1 30 ? 14.789 -7.161 112.117 1.00 24.11 27 ARG C C 1
ATOM 7748 O O . ARG C 1 30 ? 14.552 -7.414 113.297 1.00 21.66 27 ARG C O 1
ATOM 7756 N N . PHE C 1 31 ? 14.693 -5.933 111.611 1.00 18.87 28 PHE C N 1
ATOM 7757 C CA . PHE C 1 31 ? 14.471 -4.784 112.465 1.00 20.65 28 PHE C CA 1
ATOM 7758 C C . PHE C 1 31 ? 13.300 -4.008 111.914 1.00 33.23 28 PHE C C 1
ATOM 7759 O O . PHE C 1 31 ? 12.991 -4.084 110.726 1.00 32.53 28 PHE C O 1
ATOM 7767 N N . VAL C 1 32 ? 12.610 -3.297 112.788 1.00 24.60 29 VAL C N 1
ATOM 7768 C CA . VAL C 1 32 ? 11.474 -2.522 112.342 1.00 24.86 29 VAL C CA 1
ATOM 7769 C C . VAL C 1 32 ? 11.675 -1.074 112.787 1.00 29.06 29 VAL C C 1
ATOM 7770 O O . VAL C 1 32 ? 12.365 -0.806 113.769 1.00 25.34 29 VAL C O 1
ATOM 7774 N N . VAL C 1 33 ? 11.100 -0.143 112.045 1.00 21.48 30 VAL C N 1
ATOM 7775 C CA . VAL C 1 33 ? 11.237 1.273 112.360 1.00 16.94 30 VAL C CA 1
ATOM 7776 C C . VAL C 1 33 ? 9.837 1.819 112.567 1.00 19.64 30 VAL C C 1
ATOM 7777 O O . VAL C 1 33 ? 9.093 2.025 111.614 1.00 19.44 30 VAL C O 1
ATOM 7781 N N . GLU C 1 34 ? 9.469 2.036 113.826 1.00 20.84 31 GLU C N 1
ATOM 7782 C CA . GLU C 1 34 ? 8.088 2.397 114.138 1.00 22.34 31 GLU C CA 1
ATOM 7783 C C . GLU C 1 34 ? 7.991 3.681 114.952 1.00 22.15 31 GLU C C 1
ATOM 7784 O O . GLU C 1 34 ? 7.698 3.652 116.143 1.00 25.64 31 GLU C O 1
ATOM 7790 N N . PRO C 1 35 ? 8.206 4.824 114.298 1.00 21.14 32 PRO C N 1
ATOM 7791 C CA . PRO C 1 35 ? 8.098 6.107 114.995 1.00 18.06 32 PRO C CA 1
ATOM 7792 C C . PRO C 1 35 ? 6.638 6.546 115.074 1.00 20.80 32 PRO C C 1
ATOM 7793 O O . PRO C 1 35 ? 5.773 5.896 114.514 1.00 24.15 32 PRO C O 1
ATOM 7797 N N . GLU C 1 36 ? 6.363 7.652 115.753 1.00 25.09 33 GLU C N 1
ATOM 7798 C CA . GLU C 1 36 ? 5.029 8.227 115.656 1.00 23.41 33 GLU C CA 1
ATOM 7799 C C . GLU C 1 36 ? 4.791 8.716 114.244 1.00 25.73 33 GLU C C 1
ATOM 7800 O O . GLU C 1 36 ? 3.681 8.648 113.729 1.00 24.90 33 GLU C O 1
ATOM 7802 N N . GLU C 1 37 ? 5.839 9.210 113.594 1.00 23.47 34 GLU C N 1
ATOM 7803 C CA . GLU C 1 37 ? 5.697 9.591 112.194 1.00 21.34 34 GLU C CA 1
ATOM 7804 C C . GLU C 1 37 ? 7.032 9.669 111.464 1.00 16.78 34 GLU C C 1
ATOM 7805 O O . GLU C 1 37 ? 8.081 9.804 112.087 1.00 20.81 34 GLU C O 1
ATOM 7811 N N . PHE C 1 38 ? 6.948 9.564 110.146 1.00 16.63 35 PHE C N 1
ATOM 7812 C CA . PHE C 1 38 ? 8.082 9.756 109.270 1.00 18.01 35 PHE C CA 1
ATOM 7813 C C . PHE C 1 38 ? 7.894 11.109 108.636 1.00 24.82 35 PHE C C 1
ATOM 7814 O O . PHE C 1 38 ? 6.789 11.457 108.221 1.00 25.18 35 PHE C O 1
ATOM 7822 N N . PHE C 1 39 ? 8.972 11.878 108.551 1.00 18.89 36 PHE C N 1
ATOM 7823 C CA . PHE C 1 39 ? 8.926 13.128 107.813 1.00 17.80 36 PHE C CA 1
ATOM 7824 C C . PHE C 1 39 ? 9.801 12.990 106.566 1.00 23.54 36 PHE C C 1
ATOM 7825 O O . PHE C 1 39 ? 10.923 12.476 106.642 1.00 21.70 36 PHE C O 1
ATOM 7833 N N . LEU C 1 40 ? 9.279 13.436 105.428 1.00 20.71 37 LEU C N 1
ATOM 7834 C CA . LEU C 1 40 ? 10.000 13.328 104.161 1.00 22.36 37 LEU C CA 1
ATOM 7835 C C . LEU C 1 40 ? 10.365 14.724 103.636 1.00 23.97 37 LEU C C 1
ATOM 7836 O O . LEU C 1 40 ? 9.622 15.310 102.859 1.00 27.33 37 LEU C O 1
ATOM 7841 N N . PRO C 1 41 ? 11.507 15.262 104.082 1.00 23.27 38 PRO C N 1
ATOM 7842 C CA . PRO C 1 41 ? 11.918 16.624 103.712 1.00 21.39 38 PRO C CA 1
ATOM 7843 C C . PRO C 1 41 ? 12.226 16.715 102.227 1.00 27.01 38 PRO C C 1
ATOM 7844 O O . PRO C 1 41 ? 12.626 15.721 101.637 1.00 26.19 38 PRO C O 1
ATOM 7848 N N . ALA C 1 42 ? 12.031 17.888 101.636 1.00 27.62 39 ALA C N 1
ATOM 7849 C CA . ALA C 1 42 ? 12.410 18.116 100.253 1.00 29.78 39 ALA C CA 1
ATOM 7850 C C . ALA C 1 42 ? 13.705 18.926 100.136 1.00 34.06 39 ALA C C 1
ATOM 7851 O O . ALA C 1 42 ? 14.391 18.855 99.121 1.00 31.20 39 ALA C O 1
ATOM 7853 N N . THR C 1 43 ? 14.035 19.699 101.168 1.00 28.76 40 THR C N 1
ATOM 7854 C CA . THR C 1 43 ? 15.217 20.543 101.138 1.00 25.51 40 THR C CA 1
ATOM 7855 C C . THR C 1 43 ? 15.950 20.475 102.459 1.00 23.14 40 THR C C 1
ATOM 7856 O O . THR C 1 43 ? 15.403 20.026 103.464 1.00 25.33 40 THR C O 1
ATOM 7860 N N . PRO C 1 44 ? 17.197 20.939 102.480 1.00 26.27 41 PRO C N 1
ATOM 7861 C CA . PRO C 1 44 ? 17.912 21.035 103.755 1.00 26.00 41 PRO C CA 1
ATOM 7862 C C . PRO C 1 44 ? 17.183 21.920 104.769 1.00 30.56 41 PRO C C 1
ATOM 7863 O O . PRO C 1 44 ? 17.217 21.619 105.955 1.00 26.94 41 PRO C O 1
ATOM 7867 N N . ASP C 1 45 ? 16.511 22.974 104.314 1.00 32.91 42 ASP C N 1
ATOM 7868 C CA . ASP C 1 45 ? 15.756 23.827 105.238 1.00 34.21 42 ASP C CA 1
ATOM 7869 C C . ASP C 1 45 ? 14.618 23.060 105.908 1.00 30.31 42 ASP C C 1
ATOM 7870 O O . ASP C 1 45 ? 14.340 23.291 107.080 1.00 29.53 42 ASP C O 1
ATOM 7875 N N . ASP C 1 46 ? 13.965 22.176 105.151 1.00 27.72 43 ASP C N 1
ATOM 7876 C CA . ASP C 1 46 ? 12.932 21.299 105.709 1.00 25.89 43 ASP C CA 1
ATOM 7877 C C . ASP C 1 46 ? 13.504 20.435 106.823 1.00 28.45 43 ASP C C 1
ATOM 7878 O O . ASP C 1 46 ? 12.845 20.217 107.841 1.00 26.82 43 ASP C O 1
ATOM 7883 N N . VAL C 1 47 ? 14.711 19.908 106.614 1.00 24.49 44 VAL C N 1
ATOM 7884 C CA . VAL C 1 47 ? 15.369 19.116 107.646 1.00 23.41 44 VAL C CA 1
ATOM 7885 C C . VAL C 1 47 ? 15.577 19.929 108.924 1.00 29.48 44 VAL C C 1
ATOM 7886 O O . VAL C 1 47 ? 15.242 19.485 110.031 1.00 27.75 44 VAL C O 1
ATOM 7890 N N . VAL C 1 48 ? 16.128 21.127 108.772 1.00 27.02 45 VAL C N 1
ATOM 7891 C CA . VAL C 1 48 ? 16.379 21.988 109.937 1.00 25.31 45 VAL C CA 1
ATOM 7892 C C . VAL C 1 48 ? 15.098 22.295 110.709 1.00 26.84 45 VAL C C 1
ATOM 7893 O O . VAL C 1 48 ? 15.065 22.179 111.938 1.00 28.84 45 VAL C O 1
ATOM 7897 N N . ALA C 1 49 ? 14.045 22.672 109.989 1.00 26.66 46 ALA C N 1
ATOM 7898 C CA . ALA C 1 49 ? 12.790 23.060 110.630 1.00 29.97 46 ALA C CA 1
ATOM 7899 C C . ALA C 1 49 ? 12.133 21.878 111.333 1.00 33.20 46 ALA C C 1
ATOM 7900 O O . ALA C 1 49 ? 11.551 22.035 112.394 1.00 31.17 46 ALA C O 1
ATOM 7902 N N . SER C 1 50 ? 12.228 20.695 110.730 1.00 26.27 47 SER C N 1
ATOM 7903 C CA . SER C 1 50 ? 11.660 19.496 111.319 1.00 26.99 47 SER C CA 1
ATOM 7904 C C . SER C 1 50 ? 12.396 19.105 112.584 1.00 26.44 47 SER C C 1
ATOM 7905 O O . SER C 1 50 ? 11.775 18.780 113.602 1.00 25.48 47 SER C O 1
ATOM 7908 N N . LEU C 1 51 ? 13.722 19.148 112.527 1.00 24.18 48 LEU C N 1
ATOM 7909 C CA . LEU C 1 51 ? 14.549 18.811 113.678 1.00 25.13 48 LEU C CA 1
ATOM 7910 C C . LEU C 1 51 ? 14.333 19.797 114.822 1.00 27.36 48 LEU C C 1
ATOM 7911 O O . LEU C 1 51 ? 14.270 19.406 115.987 1.00 27.18 48 LEU C O 1
ATOM 7916 N N . GLN C 1 52 ? 14.224 21.076 114.481 1.00 29.28 49 GLN C N 1
ATOM 7917 C CA . GLN C 1 52 ? 14.033 22.127 115.486 1.00 23.36 49 GLN C CA 1
ATOM 7918 C C . GLN C 1 52 ? 12.736 21.905 116.270 1.00 31.28 49 GLN C C 1
ATOM 7919 O O . GLN C 1 52 ? 12.735 21.931 117.505 1.00 33.91 49 GLN C O 1
ATOM 7925 N N . LYS C 1 53 ? 11.637 21.708 115.547 1.00 30.80 50 LYS C N 1
ATOM 7926 C CA . LYS C 1 53 ? 10.351 21.405 116.173 1.00 30.36 50 LYS C CA 1
ATOM 7927 C C . LYS C 1 53 ? 10.470 20.248 117.147 1.00 36.54 50 LYS C C 1
ATOM 7928 O O . LYS C 1 53 ? 10.028 20.337 118.291 1.00 31.87 50 LYS C O 1
ATOM 7934 N N . ALA C 1 54 ? 11.063 19.158 116.676 1.00 31.19 51 ALA C N 1
ATOM 7935 C CA . ALA C 1 54 ? 11.204 17.951 117.475 1.00 30.37 51 ALA C CA 1
ATOM 7936 C C . ALA C 1 54 ? 12.031 18.166 118.730 1.00 25.70 51 ALA C C 1
ATOM 7937 O O . ALA C 1 54 ? 11.615 17.772 119.825 1.00 28.89 51 ALA C O 1
ATOM 7939 N N . VAL C 1 55 ? 13.206 18.783 118.591 1.00 26.28 52 VAL C N 1
ATOM 7940 C CA . VAL C 1 55 ? 14.084 18.893 119.752 1.00 30.71 52 VAL C CA 1
ATOM 7941 C C . VAL C 1 55 ? 13.500 19.884 120.768 1.00 35.19 52 VAL C C 1
ATOM 7942 O O . VAL C 1 55 ? 13.658 19.710 121.971 1.00 32.53 52 VAL C O 1
ATOM 7946 N N . THR C 1 56 ? 12.792 20.894 120.272 1.00 25.54 53 THR C N 1
ATOM 7947 C CA . THR C 1 56 ? 12.177 21.865 121.172 1.00 35.16 53 THR C CA 1
ATOM 7948 C C . THR C 1 56 ? 11.131 21.167 122.036 1.00 42.13 53 THR C C 1
ATOM 7949 O O . THR C 1 56 ? 10.979 21.486 123.219 1.00 36.64 53 THR C O 1
ATOM 7953 N N . GLU C 1 57 ? 10.417 20.212 121.440 1.00 35.20 54 GLU C N 1
ATOM 7954 C CA . GLU C 1 57 ? 9.367 19.480 122.146 1.00 36.08 54 GLU C CA 1
ATOM 7955 C C . GLU C 1 57 ? 9.878 18.232 122.858 1.00 38.43 54 GLU C C 1
ATOM 7956 O O . GLU C 1 57 ? 9.092 17.459 123.395 1.00 41.29 54 GLU C O 1
ATOM 7962 N N . GLY C 1 58 ? 11.192 18.046 122.880 1.00 34.39 55 GLY C N 1
ATOM 7963 C CA . GLY C 1 58 ? 11.782 16.914 123.571 1.00 38.34 55 GLY C CA 1
ATOM 7964 C C . GLY C 1 58 ? 11.532 15.562 122.912 1.00 42.65 55 GLY C C 1
ATOM 7965 O O . GLY C 1 58 ? 11.648 14.528 123.566 1.00 41.71 55 GLY C O 1
ATOM 7966 N N . ARG C 1 59 ? 11.200 15.570 121.624 1.00 29.66 56 ARG C N 1
ATOM 7967 C CA . ARG C 1 59 ? 10.941 14.332 120.892 1.00 25.20 56 ARG C CA 1
ATOM 7968 C C . ARG C 1 59 ? 12.234 13.680 120.407 1.00 33.59 56 ARG C C 1
ATOM 7969 O O . ARG C 1 59 ? 13.197 14.369 120.075 1.00 32.03 56 ARG C O 1
ATOM 7977 N N . GLY C 1 60 ? 12.246 12.350 120.364 1.00 23.66 57 GLY C N 1
ATOM 7978 C CA . GLY C 1 60 ? 13.424 11.608 119.919 1.00 25.30 57 GLY C CA 1
ATOM 7979 C C . GLY C 1 60 ? 13.439 11.504 118.408 1.00 27.27 57 GLY C C 1
ATOM 7980 O O . GLY C 1 60 ? 12.391 11.283 117.790 1.00 26.95 57 GLY C O 1
ATOM 7981 N N . VAL C 1 61 ? 14.608 11.682 117.801 1.00 19.55 58 VAL C N 1
ATOM 7982 C CA . VAL C 1 61 ? 14.701 11.708 116.348 1.00 20.88 58 VAL C CA 1
ATOM 7983 C C . VAL C 1 61 ? 15.815 10.806 115.828 1.00 23.10 58 VAL C C 1
ATOM 7984 O O . VAL C 1 61 ? 16.775 10.505 116.537 1.00 23.60 58 VAL C O 1
ATOM 7988 N N . ALA C 1 62 ? 15.666 10.389 114.578 1.00 20.31 59 ALA C N 1
ATOM 7989 C CA . ALA C 1 62 ? 16.743 9.716 113.844 1.00 19.95 59 ALA C CA 1
ATOM 7990 C C . ALA C 1 62 ? 16.511 9.979 112.372 1.00 22.40 59 ALA C C 1
ATOM 7991 O O . ALA C 1 62 ? 15.442 10.433 111.989 1.00 21.40 59 ALA C O 1
ATOM 7993 N N . CYS C 1 63 ? 17.502 9.712 111.527 1.00 16.97 60 CYS C N 1
ATOM 7994 C CA . CYS C 1 63 ? 17.278 9.845 110.098 1.00 16.78 60 CYS C CA 1
ATOM 7995 C C . CYS C 1 63 ? 17.632 8.558 109.369 1.00 20.58 60 CYS C C 1
ATOM 7996 O O . CYS C 1 63 ? 18.249 7.650 109.940 1.00 17.75 60 CYS C O 1
ATOM 7999 N N . ARG C 1 64 ? 17.231 8.496 108.109 1.00 15.23 61 ARG C N 1
ATOM 8000 C CA . ARG C 1 64 ? 17.526 7.355 107.276 1.00 12.65 61 ARG C CA 1
ATOM 8001 C C . ARG C 1 64 ? 17.726 7.844 105.852 1.00 16.42 61 ARG C C 1
ATOM 8002 O O . ARG C 1 64 ? 17.000 8.724 105.375 1.00 15.68 61 ARG C O 1
ATOM 8010 N N A SER C 1 65 ? 18.733 7.301 105.184 0.50 14.38 62 SER C N 1
ATOM 8011 N N B SER C 1 65 ? 18.724 7.290 105.171 0.50 14.42 62 SER C N 1
ATOM 8012 C CA A SER C 1 65 ? 18.914 7.570 103.771 0.50 14.95 62 SER C CA 1
ATOM 8013 C CA B SER C 1 65 ? 18.952 7.612 103.764 0.50 14.10 62 SER C CA 1
ATOM 8014 C C A SER C 1 65 ? 18.530 6.335 102.972 0.50 16.98 62 SER C C 1
ATOM 8015 C C B SER C 1 65 ? 18.590 6.437 102.854 0.50 13.76 62 SER C C 1
ATOM 8016 O O A SER C 1 65 ? 17.360 6.131 102.640 0.50 13.79 62 SER C O 1
ATOM 8017 O O B SER C 1 65 ? 17.479 6.385 102.320 0.50 22.07 62 SER C O 1
ATOM 8022 N N . GLY C 1 66 ? 19.506 5.481 102.685 1.00 12.96 63 GLY C N 1
ATOM 8023 C CA . GLY C 1 66 ? 19.220 4.311 101.873 1.00 13.41 63 GLY C CA 1
ATOM 8024 C C . GLY C 1 66 ? 18.631 3.105 102.600 1.00 14.16 63 GLY C C 1
ATOM 8025 O O . GLY C 1 66 ? 18.189 2.160 101.969 1.00 14.15 63 GLY C O 1
ATOM 8026 N N . GLY C 1 67 ? 18.634 3.132 103.932 1.00 11.97 64 GLY C N 1
ATOM 8027 C CA . GLY C 1 67 ? 18.084 2.029 104.699 1.00 12.40 64 GLY C CA 1
ATOM 8028 C C . GLY C 1 67 ? 18.929 0.759 104.697 1.00 12.52 64 GLY C C 1
ATOM 8029 O O . GLY C 1 67 ? 18.437 -0.304 105.047 1.00 12.86 64 GLY C O 1
ATOM 8030 N N . HIS C 1 68 ? 20.202 0.871 104.361 1.00 13.45 65 HIS C N 1
ATOM 8031 C CA . HIS C 1 68 ? 21.070 -0.315 104.341 1.00 8.07 65 HIS C CA 1
ATOM 8032 C C . HIS C 1 68 ? 21.748 -0.729 105.651 1.00 14.62 65 HIS C C 1
ATOM 8033 O O . HIS C 1 68 ? 22.539 -1.666 105.656 1.00 14.01 65 HIS C O 1
ATOM 8040 N N . CYS C 1 69 ? 21.435 -0.042 106.755 1.00 13.02 66 CYS C N 1
ATOM 8041 C CA . CYS C 1 69 ? 22.074 -0.337 108.029 1.00 14.28 66 CYS C CA 1
ATOM 8042 C C . CYS C 1 69 ? 22.092 -1.832 108.322 1.00 14.44 66 CYS C C 1
ATOM 8043 O O . CYS C 1 69 ? 21.062 -2.502 108.236 1.00 14.13 66 CYS C O 1
ATOM 8046 N N . GLY C 1 70 ? 23.244 -2.343 108.726 1.00 14.51 67 GLY C N 1
ATOM 8047 C CA . GLY C 1 70 ? 23.330 -3.726 109.165 1.00 17.68 67 GLY C CA 1
ATOM 8048 C C . GLY C 1 70 ? 22.686 -3.969 110.529 1.00 22.63 67 GLY C C 1
ATOM 8049 O O . GLY C 1 70 ? 22.396 -5.104 110.883 1.00 18.09 67 GLY C O 1
ATOM 8050 N N . GLN C 1 71 ? 22.433 -2.908 111.288 1.00 12.75 68 GLN C N 1
ATOM 8051 C CA . GLN C 1 71 ? 21.841 -3.040 112.616 1.00 15.81 68 GLN C CA 1
ATOM 8052 C C . GLN C 1 71 ? 20.569 -2.198 112.730 1.00 17.44 68 GLN C C 1
ATOM 8053 O O . GLN C 1 71 ? 20.102 -1.614 111.750 1.00 18.50 68 GLN C O 1
ATOM 8059 N N . ASP C 1 72 ? 20.054 -2.095 113.952 1.00 16.22 69 ASP C N 1
ATOM 8060 C CA . ASP C 1 72 ? 18.773 -1.443 114.190 1.00 13.54 69 ASP C CA 1
ATOM 8061 C C . ASP C 1 72 ? 18.927 0.025 114.562 1.00 18.97 69 ASP C C 1
ATOM 8062 O O . ASP C 1 72 ? 18.124 0.563 115.309 1.00 18.46 69 ASP C O 1
ATOM 8067 N N . PHE C 1 73 ? 19.952 0.679 114.041 1.00 14.51 70 PHE C N 1
ATOM 8068 C CA . PHE C 1 73 ? 20.259 2.042 114.500 1.00 14.43 70 PHE C CA 1
ATOM 8069 C C . PHE C 1 73 ? 19.141 3.045 114.250 1.00 21.18 70 PHE C C 1
ATOM 8070 O O . PHE C 1 73 ? 18.992 4.012 115.006 1.00 19.94 70 PHE C O 1
ATOM 8078 N N . VAL C 1 74 ? 18.395 2.887 113.162 1.00 16.29 71 VAL C N 1
ATOM 8079 C CA . VAL C 1 74 ? 17.403 3.909 112.841 1.00 16.28 71 VAL C CA 1
ATOM 8080 C C . VAL C 1 74 ? 16.213 3.856 113.801 1.00 17.33 71 VAL C C 1
ATOM 8081 O O . VAL C 1 74 ? 15.762 4.895 114.314 1.00 19.34 71 VAL C O 1
ATOM 8085 N N . GLY C 1 75 ? 15.701 2.650 114.039 1.00 14.36 72 GLY C N 1
ATOM 8086 C CA . GLY C 1 75 ? 14.454 2.501 114.774 1.00 17.80 72 GLY C CA 1
ATOM 8087 C C . GLY C 1 75 ? 14.576 2.128 116.246 1.00 23.06 72 GLY C C 1
ATOM 8088 O O . GLY C 1 75 ? 13.558 2.010 116.945 1.00 22.12 72 GLY C O 1
ATOM 8089 N N . THR C 1 76 ? 15.802 1.931 116.713 1.00 17.85 73 THR C N 1
ATOM 8090 C CA . THR C 1 76 ? 16.077 1.557 118.098 1.00 20.06 73 THR C CA 1
ATOM 8091 C C . THR C 1 76 ? 17.195 2.425 118.689 1.00 21.09 73 THR C C 1
ATOM 8092 O O . THR C 1 76 ? 18.283 2.549 118.112 1.00 20.20 73 THR C O 1
ATOM 8096 N N . PRO C 1 77 ? 16.946 3.044 119.853 1.00 19.51 74 PRO C N 1
ATOM 8097 C CA . PRO C 1 77 ? 15.748 3.029 120.709 1.00 24.09 74 PRO C CA 1
ATOM 8098 C C . PRO C 1 77 ? 14.565 3.674 120.012 1.00 26.24 74 PRO C C 1
ATOM 8099 O O . PRO C 1 77 ? 14.763 4.384 119.027 1.00 24.73 74 PRO C O 1
ATOM 8103 N N . ARG C 1 78 ? 13.353 3.434 120.501 1.00 25.02 75 ARG C N 1
ATOM 8104 C CA . ARG C 1 78 ? 12.156 3.984 119.871 1.00 28.59 75 ARG C CA 1
ATOM 8105 C C . ARG C 1 78 ? 12.297 5.477 119.585 1.00 30.41 75 ARG C C 1
ATOM 8106 O O . ARG C 1 78 ? 12.819 6.228 120.407 1.00 26.89 75 ARG C O 1
ATOM 8114 N N . ARG C 1 79 ? 11.826 5.903 118.416 1.00 20.15 76 ARG C N 1
ATOM 8115 C CA . ARG C 1 79 ? 11.911 7.305 118.026 1.00 16.17 76 ARG C CA 1
ATOM 8116 C C . ARG C 1 79 ? 10.514 7.871 117.940 1.00 20.59 76 ARG C C 1
ATOM 8117 O O . ARG C 1 79 ? 9.570 7.158 117.631 1.00 24.31 76 ARG C O 1
ATOM 8125 N N . ASP C 1 80 ? 10.381 9.167 118.183 1.00 21.35 77 ASP C N 1
ATOM 8126 C CA . ASP C 1 80 ? 9.124 9.832 117.902 1.00 20.73 77 ASP C CA 1
ATOM 8127 C C . ASP C 1 80 ? 9.062 10.202 116.428 1.00 22.73 77 ASP C C 1
ATOM 8128 O O . ASP C 1 80 ? 8.006 10.137 115.797 1.00 26.70 77 ASP C O 1
ATOM 8133 N N . LEU C 1 81 ? 10.206 10.574 115.871 1.00 19.13 78 LEU C N 1
ATOM 8134 C CA . LEU C 1 81 ? 10.231 11.081 114.504 1.00 18.13 78 LEU C CA 1
ATOM 8135 C C . LEU C 1 81 ? 11.407 10.497 113.735 1.00 20.00 78 LEU C C 1
ATOM 8136 O O . LEU C 1 81 ? 12.531 10.503 114.227 1.00 22.05 78 LEU C O 1
ATOM 8141 N N . VAL C 1 82 ? 11.146 9.975 112.542 1.00 19.96 79 VAL C N 1
ATOM 8142 C CA . VAL C 1 82 ? 12.240 9.582 111.666 1.00 18.45 79 VAL C CA 1
ATOM 8143 C C . VAL C 1 82 ? 12.194 10.423 110.405 1.00 20.34 79 VAL C C 1
ATOM 8144 O O . VAL C 1 82 ? 11.155 10.513 109.756 1.00 20.17 79 VAL C O 1
ATOM 8148 N N . LEU C 1 83 ? 13.323 11.066 110.071 1.00 18.15 80 LEU C N 1
ATOM 8149 C CA . LEU C 1 83 ? 13.444 11.813 108.823 1.00 18.64 80 LEU C CA 1
ATOM 8150 C C . LEU C 1 83 ? 13.962 10.891 107.739 1.00 20.25 80 LEU C C 1
ATOM 8151 O O . LEU C 1 83 ? 15.070 10.401 107.831 1.00 20.30 80 LEU C O 1
ATOM 8156 N N . ASP C 1 84 ? 13.153 10.660 106.718 1.00 18.05 81 ASP C N 1
ATOM 8157 C CA . ASP C 1 84 ? 13.534 9.799 105.609 1.00 14.30 81 ASP C CA 1
ATOM 8158 C C . ASP C 1 84 ? 14.028 10.727 104.499 1.00 19.98 81 ASP C C 1
ATOM 8159 O O . ASP C 1 84 ? 13.253 11.527 103.968 1.00 20.95 81 ASP C O 1
ATOM 8164 N N . LEU C 1 85 ? 15.299 10.605 104.126 1.00 15.46 82 LEU C N 1
ATOM 8165 C CA . LEU C 1 85 ? 15.961 11.614 103.309 1.00 19.36 82 LEU C CA 1
ATOM 8166 C C . LEU C 1 85 ? 15.976 11.367 101.794 1.00 18.21 82 LEU C C 1
ATOM 8167 O O . LEU C 1 85 ? 16.597 12.116 101.060 1.00 19.29 82 LEU C O 1
ATOM 8172 N N . HIS C 1 86 ? 15.275 10.355 101.303 1.00 18.56 83 HIS C N 1
ATOM 8173 C CA . HIS C 1 86 ? 15.463 9.975 99.897 1.00 17.86 83 HIS C CA 1
ATOM 8174 C C . HIS C 1 86 ? 15.146 11.058 98.870 1.00 20.19 83 HIS C C 1
ATOM 8175 O O . HIS C 1 86 ? 15.611 10.975 97.726 1.00 20.95 83 HIS C O 1
ATOM 8182 N N . ASN C 1 87 ? 14.381 12.082 99.253 1.00 20.10 84 ASN C N 1
ATOM 8183 C CA . ASN C 1 87 ? 14.092 13.162 98.304 1.00 20.27 84 ASN C CA 1
ATOM 8184 C C . ASN C 1 87 ? 15.267 14.118 98.134 1.00 25.65 84 ASN C C 1
ATOM 8185 O O . ASN C 1 87 ? 15.305 14.888 97.169 1.00 23.75 84 ASN C O 1
ATOM 8190 N N . LEU C 1 88 ? 16.224 14.069 99.054 1.00 20.32 85 LEU C N 1
ATOM 8191 C CA . LEU C 1 88 ? 17.384 14.963 98.995 1.00 18.23 85 LEU C CA 1
ATOM 8192 C C . LEU C 1 88 ? 18.455 14.301 98.153 1.00 20.51 85 LEU C C 1
ATOM 8193 O O . LEU C 1 88 ? 19.478 13.864 98.673 1.00 19.52 85 LEU C O 1
ATOM 8198 N N . HIS C 1 89 ? 18.235 14.235 96.845 1.00 18.65 86 HIS C N 1
ATOM 8199 C CA . HIS C 1 89 ? 19.126 13.454 95.996 1.00 16.64 86 HIS C CA 1
ATOM 8200 C C . HIS C 1 89 ? 19.682 14.248 94.815 1.00 21.38 86 HIS C C 1
ATOM 8201 O O . HIS C 1 89 ? 20.147 13.670 93.844 1.00 23.23 86 HIS C O 1
ATOM 8208 N N . ALA C 1 90 ? 19.638 15.567 94.908 1.00 17.06 87 ALA C N 1
ATOM 8209 C CA . ALA C 1 90 ? 20.192 16.407 93.854 1.00 19.59 87 ALA C CA 1
ATOM 8210 C C . ALA C 1 90 ? 21.694 16.226 93.730 1.00 24.31 87 ALA C C 1
ATOM 8211 O O . ALA C 1 90 ? 22.411 16.137 94.725 1.00 24.23 87 ALA C O 1
ATOM 8213 N N . ILE C 1 91 ? 22.171 16.201 92.488 1.00 21.54 88 ILE C N 1
ATOM 8214 C CA . ILE C 1 91 ? 23.600 16.146 92.205 1.00 19.74 88 ILE C CA 1
ATOM 8215 C C . ILE C 1 91 ? 23.921 17.283 91.246 1.00 26.32 88 ILE C C 1
ATOM 8216 O O . ILE C 1 91 ? 23.214 17.474 90.250 1.00 24.68 88 ILE C O 1
ATOM 8221 N N . GLY C 1 92 ? 24.965 18.039 91.537 1.00 21.84 89 GLY C N 1
ATOM 8222 C CA . GLY C 1 92 ? 25.345 19.107 90.628 1.00 23.43 89 GLY C CA 1
ATOM 8223 C C . GLY C 1 92 ? 26.682 19.701 90.972 1.00 27.26 89 GLY C C 1
ATOM 8224 O O . GLY C 1 92 ? 27.260 19.388 91.995 1.00 26.69 89 GLY C O 1
ATOM 8225 N N . PRO C 1 93 ? 27.189 20.586 90.109 1.00 27.13 90 PRO C N 1
ATOM 8226 C CA . PRO C 1 93 ? 28.485 21.199 90.406 1.00 27.31 90 PRO C CA 1
ATOM 8227 C C . PRO C 1 93 ? 28.432 21.976 91.711 1.00 30.13 90 PRO C C 1
ATOM 8228 O O . PRO C 1 93 ? 27.400 22.568 92.036 1.00 37.77 90 PRO C O 1
ATOM 8232 N N . ALA C 1 94 ? 29.513 21.928 92.479 1.00 31.56 91 ALA C N 1
ATOM 8233 C CA . ALA C 1 94 ? 29.563 22.622 93.766 1.00 38.33 91 ALA C CA 1
ATOM 8234 C C . ALA C 1 94 ? 29.438 24.132 93.574 1.00 48.83 91 ALA C C 1
ATOM 8235 O O . ALA C 1 94 ? 29.811 24.671 92.519 1.00 44.58 91 ALA C O 1
ATOM 8237 N N . ALA C 1 95 ? 28.914 24.802 94.601 1.00 63.41 92 ALA C N 1
ATOM 8238 C CA . ALA C 1 95 ? 28.747 26.255 94.598 1.00 79.07 92 ALA C CA 1
ATOM 8239 C C . ALA C 1 95 ? 30.009 26.996 94.142 1.00 87.78 92 ALA C C 1
ATOM 8240 O O . ALA C 1 95 ? 29.942 27.876 93.280 1.00 93.11 92 ALA C O 1
ATOM 8242 N N . ASP C 1 96 ? 31.153 26.632 94.720 1.00 85.97 93 ASP C N 1
ATOM 8243 C CA . ASP C 1 96 ? 32.436 27.237 94.352 1.00 91.15 93 ASP C CA 1
ATOM 8244 C C . ASP C 1 96 ? 32.964 26.759 92.994 1.00 95.80 93 ASP C C 1
ATOM 8245 O O . ASP C 1 96 ? 34.153 26.888 92.701 1.00 99.42 93 ASP C O 1
ATOM 8247 N N . GLY C 1 97 ? 32.072 26.219 92.168 1.00 103.66 94 GLY C N 1
ATOM 8248 C CA . GLY C 1 97 ? 32.434 25.706 90.857 1.00 106.27 94 GLY C CA 1
ATOM 8249 C C . GLY C 1 97 ? 33.755 24.954 90.804 1.00 100.39 94 GLY C C 1
ATOM 8250 O O . GLY C 1 97 ? 34.570 25.189 89.904 1.00 113.34 94 GLY C O 1
ATOM 8251 N N . ALA C 1 98 ? 33.969 24.044 91.755 1.00 63.94 95 ALA C N 1
ATOM 8252 C CA . ALA C 1 98 ? 35.222 23.290 91.823 1.00 53.45 95 ALA C CA 1
ATOM 8253 C C . ALA C 1 98 ? 35.065 21.759 91.904 1.00 58.16 95 ALA C C 1
ATOM 8254 O O . ALA C 1 98 ? 35.839 21.034 91.285 1.00 72.67 95 ALA C O 1
ATOM 8256 N N . GLY C 1 99 ? 34.087 21.274 92.669 1.00 40.50 96 GLY C N 1
ATOM 8257 C CA . GLY C 1 99 ? 33.789 19.838 92.759 1.00 27.66 96 GLY C CA 1
ATOM 8258 C C . GLY C 1 99 ? 32.325 19.520 92.488 1.00 30.73 96 GLY C C 1
ATOM 8259 O O . GLY C 1 99 ? 31.685 20.170 91.650 1.00 27.24 96 GLY C O 1
ATOM 8260 N N . VAL C 1 100 ? 31.770 18.525 93.183 1.00 22.56 97 VAL C N 1
ATOM 8261 C CA . VAL C 1 100 ? 30.379 18.150 92.956 1.00 19.41 97 VAL C CA 1
ATOM 8262 C C . VAL C 1 100 ? 29.619 17.986 94.282 1.00 22.35 97 VAL C C 1
ATOM 8263 O O . VAL C 1 100 ? 30.124 17.377 95.224 1.00 25.28 97 VAL C O 1
ATOM 8267 N N . ARG C 1 101 ? 28.415 18.544 94.354 1.00 21.30 98 ARG C N 1
ATOM 8268 C CA . ARG C 1 101 ? 27.567 18.396 95.533 1.00 19.11 98 ARG C CA 1
ATOM 8269 C C . ARG C 1 101 ? 26.557 17.262 95.316 1.00 17.65 98 ARG C C 1
ATOM 8270 O O . ARG C 1 101 ? 25.921 17.163 94.250 1.00 19.92 98 ARG C O 1
ATOM 8278 N N . VAL C 1 102 ? 26.407 16.423 96.338 1.00 17.13 99 VAL C N 1
ATOM 8279 C CA . VAL C 1 102 ? 25.505 15.276 96.291 1.00 17.36 99 VAL C CA 1
ATOM 8280 C C . VAL C 1 102 ? 24.608 15.264 97.534 1.00 19.36 99 VAL C C 1
ATOM 8281 O O . VAL C 1 102 ? 25.095 15.229 98.653 1.00 19.27 99 VAL C O 1
ATOM 8285 N N . GLY C 1 103 ? 23.297 15.315 97.336 1.00 16.50 100 GLY C N 1
ATOM 8286 C CA . GLY C 1 103 ? 22.382 15.234 98.470 1.00 15.76 100 GLY C CA 1
ATOM 8287 C C . GLY C 1 103 ? 22.543 13.888 99.186 1.00 17.09 100 GLY C C 1
ATOM 8288 O O . GLY C 1 103 ? 22.843 12.874 98.562 1.00 16.45 100 GLY C O 1
ATOM 8289 N N . SER C 1 104 ? 22.330 13.871 100.493 1.00 14.85 101 SER C N 1
ATOM 8290 C CA . SER C 1 104 ? 22.625 12.684 101.280 1.00 15.48 101 SER C CA 1
ATOM 8291 C C . SER C 1 104 ? 21.611 11.566 101.032 1.00 18.76 101 SER C C 1
ATOM 8292 O O . SER C 1 104 ? 21.847 10.434 101.433 1.00 18.41 101 SER C O 1
ATOM 8295 N N . GLY C 1 105 ? 20.482 11.908 100.417 1.00 16.04 102 GLY C N 1
ATOM 8296 C CA . GLY C 1 105 ? 19.462 10.933 100.057 1.00 12.91 102 GLY C CA 1
ATOM 8297 C C . GLY C 1 105 ? 19.692 10.244 98.723 1.00 17.55 102 GLY C C 1
ATOM 8298 O O . GLY C 1 105 ? 18.959 9.330 98.354 1.00 17.26 102 GLY C O 1
ATOM 8299 N N . ALA C 1 106 ? 20.710 10.666 97.974 1.00 15.77 103 ALA C N 1
ATOM 8300 C CA . ALA C 1 106 ? 21.010 9.984 96.718 1.00 15.23 103 ALA C CA 1
ATOM 8301 C C . ALA C 1 106 ? 21.513 8.561 96.980 1.00 14.88 103 ALA C C 1
ATOM 8302 O O . ALA C 1 106 ? 22.221 8.328 97.961 1.00 16.32 103 ALA C O 1
ATOM 8304 N N . THR C 1 107 ? 21.154 7.626 96.103 1.00 13.60 104 THR C N 1
ATOM 8305 C CA . THR C 1 107 ? 21.698 6.270 96.190 1.00 12.28 104 THR C CA 1
ATOM 8306 C C . THR C 1 107 ? 22.953 6.153 95.354 1.00 14.58 104 THR C C 1
ATOM 8307 O O . THR C 1 107 ? 23.223 6.985 94.476 1.00 14.82 104 THR C O 1
ATOM 8311 N N . VAL C 1 108 ? 23.735 5.119 95.626 1.00 12.34 105 VAL C N 1
ATOM 8312 C CA . VAL C 1 108 ? 24.878 4.801 94.794 1.00 14.05 105 VAL C CA 1
ATOM 8313 C C . VAL C 1 108 ? 24.532 4.778 93.307 1.00 16.07 105 VAL C C 1
ATOM 8314 O O . VAL C 1 108 ? 25.263 5.351 92.487 1.00 14.72 105 VAL C O 1
ATOM 8318 N N . ASP C 1 109 ? 23.430 4.125 92.947 1.00 12.92 106 ASP C N 1
ATOM 8319 C CA . ASP C 1 109 ? 23.002 4.084 91.548 1.00 17.01 106 ASP C CA 1
ATOM 8320 C C . ASP C 1 109 ? 22.829 5.475 90.955 1.00 17.60 106 ASP C C 1
ATOM 8321 O O . ASP C 1 109 ? 23.295 5.750 89.860 1.00 15.77 106 ASP C O 1
ATOM 8326 N N . GLN C 1 110 ? 22.145 6.351 91.675 1.00 14.03 107 GLN C N 1
ATOM 8327 C CA . GLN C 1 110 ? 21.905 7.697 91.151 1.00 15.48 107 GLN C CA 1
ATOM 8328 C C . GLN C 1 110 ? 23.212 8.450 90.953 1.00 18.97 107 GLN C C 1
ATOM 8329 O O . GLN C 1 110 ? 23.412 9.142 89.955 1.00 18.00 107 GLN C O 1
ATOM 8335 N N . VAL C 1 111 ? 24.112 8.292 91.906 1.00 13.30 108 VAL C N 1
ATOM 8336 C CA . VAL C 1 111 ? 25.391 8.996 91.850 1.00 14.95 108 VAL C CA 1
ATOM 8337 C C . VAL C 1 111 ? 26.248 8.431 90.721 1.00 16.52 108 VAL C C 1
ATOM 8338 O O . VAL C 1 111 ? 26.814 9.192 89.934 1.00 15.28 108 VAL C O 1
ATOM 8342 N N . GLN C 1 112 ? 26.317 7.106 90.591 1.00 15.53 109 GLN C N 1
ATOM 8343 C CA . GLN C 1 112 ? 27.137 6.538 89.509 1.00 16.36 109 GLN C CA 1
ATOM 8344 C C . GLN C 1 112 ? 26.668 6.983 88.138 1.00 19.24 109 GLN C C 1
ATOM 8345 O O . GLN C 1 112 ? 27.479 7.329 87.269 1.00 18.92 109 GLN C O 1
ATOM 8351 N N . LYS C 1 113 ? 25.355 6.966 87.933 1.00 14.73 110 LYS C N 1
ATOM 8352 C CA . LYS C 1 113 ? 24.804 7.374 86.649 1.00 17.05 110 LYS C CA 1
ATOM 8353 C C . LYS C 1 113 ? 25.052 8.848 86.362 1.00 15.66 110 LYS C C 1
ATOM 8354 O O . LYS C 1 113 ? 25.442 9.198 85.235 1.00 17.06 110 LYS C O 1
ATOM 8360 N N . ALA C 1 114 ? 24.844 9.702 87.363 1.00 14.52 111 ALA C N 1
ATOM 8361 C CA . ALA C 1 114 ? 25.006 11.139 87.174 1.00 16.30 111 ALA C CA 1
ATOM 8362 C C . ALA C 1 114 ? 26.459 11.490 86.905 1.00 20.86 111 ALA C C 1
ATOM 8363 O O . ALA C 1 114 ? 26.745 12.267 85.999 1.00 18.27 111 ALA C O 1
ATOM 8365 N N . LEU C 1 115 ? 27.371 10.945 87.701 1.00 15.17 112 LEU C N 1
ATOM 8366 C CA . LEU C 1 115 ? 28.784 11.274 87.520 1.00 15.44 112 LEU C CA 1
ATOM 8367 C C . LEU C 1 115 ? 29.280 10.837 86.158 1.00 20.14 112 LEU C C 1
ATOM 8368 O O . LEU C 1 115 ? 30.025 11.564 85.485 1.00 18.20 112 LEU C O 1
ATOM 8373 N N . PHE C 1 116 ? 28.916 9.630 85.760 1.00 17.74 113 PHE C N 1
ATOM 8374 C CA . PHE C 1 116 ? 29.332 9.121 84.449 1.00 17.62 113 PHE C CA 1
ATOM 8375 C C . PHE C 1 116 ? 28.685 9.876 83.288 1.00 22.79 113 PHE C C 1
ATOM 8376 O O . PHE C 1 116 ? 29.357 10.341 82.377 1.00 22.49 113 PHE C O 1
ATOM 8384 N N . ARG C 1 117 ? 27.367 10.006 83.325 1.00 17.31 114 ARG C N 1
ATOM 8385 C CA . ARG C 1 117 ? 26.651 10.630 82.218 1.00 17.67 114 ARG C CA 1
ATOM 8386 C C . ARG C 1 117 ? 26.985 12.111 82.010 1.00 22.34 114 ARG C C 1
ATOM 8387 O O . ARG C 1 117 ? 27.010 12.585 80.875 1.00 22.47 114 ARG C O 1
ATOM 8395 N N . ARG C 1 118 ? 27.247 12.839 83.092 1.00 16.64 115 ARG C N 1
ATOM 8396 C CA . ARG C 1 118 ? 27.491 14.274 82.979 1.00 18.73 115 ARG C CA 1
ATOM 8397 C C . ARG C 1 118 ? 28.956 14.625 82.802 1.00 28.47 115 ARG C C 1
ATOM 8398 O O . ARG C 1 118 ? 29.297 15.586 82.094 1.00 26.03 115 ARG C O 1
ATOM 8406 N N . TRP C 1 119 ? 29.831 13.865 83.442 1.00 22.40 116 TRP C N 1
ATOM 8407 C CA . TRP C 1 119 ? 31.235 14.263 83.488 1.00 20.93 116 TRP C CA 1
ATOM 8408 C C . TRP C 1 119 ? 32.225 13.150 83.157 1.00 20.80 116 TRP C C 1
ATOM 8409 O O . TRP C 1 119 ? 33.435 13.355 83.265 1.00 21.15 116 TRP C O 1
ATOM 8420 N N . ASN C 1 120 ? 31.729 11.983 82.747 1.00 15.22 117 ASN C N 1
ATOM 8421 C CA . ASN C 1 120 ? 32.600 10.825 82.590 1.00 15.16 117 ASN C CA 1
ATOM 8422 C C . ASN C 1 120 ? 33.457 10.603 83.835 1.00 20.00 117 ASN C C 1
ATOM 8423 O O . ASN C 1 120 ? 34.647 10.241 83.732 1.00 20.34 117 ASN C O 1
ATOM 8428 N N . ALA C 1 121 ? 32.856 10.801 85.006 1.00 18.67 118 ALA C N 1
ATOM 8429 C CA . ALA C 1 121 ? 33.588 10.737 86.264 1.00 17.41 118 ALA C CA 1
ATOM 8430 C C . ALA C 1 121 ? 33.156 9.500 87.041 1.00 19.79 118 ALA C C 1
ATOM 8431 O O . ALA C 1 121 ? 32.151 8.868 86.714 1.00 18.18 118 ALA C O 1
ATOM 8433 N N . ALA C 1 122 ? 33.929 9.157 88.060 1.00 18.05 119 ALA C N 1
ATOM 8434 C CA . ALA C 1 122 ? 33.603 8.018 88.925 1.00 18.90 119 ALA C CA 1
ATOM 8435 C C . ALA C 1 122 ? 34.190 8.240 90.308 1.00 19.84 119 ALA C C 1
ATOM 8436 O O . ALA C 1 122 ? 35.267 8.822 90.443 1.00 19.72 119 ALA C O 1
ATOM 8438 N N . LEU C 1 123 ? 33.484 7.781 91.337 1.00 15.44 120 LEU C N 1
ATOM 8439 C CA . LEU C 1 123 ? 34.002 7.765 92.713 1.00 14.86 120 LEU C CA 1
ATOM 8440 C C . LEU C 1 123 ? 34.010 6.312 93.156 1.00 18.63 120 LEU C C 1
ATOM 8441 O O . LEU C 1 123 ? 33.305 5.507 92.572 1.00 16.77 120 LEU C O 1
ATOM 8446 N N . PRO C 1 124 ? 34.782 5.971 94.195 1.00 21.49 121 PRO C N 1
ATOM 8447 C CA . PRO C 1 124 ? 34.868 4.566 94.622 1.00 17.99 121 PRO C CA 1
ATOM 8448 C C . PRO C 1 124 ? 33.678 4.125 95.481 1.00 20.70 121 PRO C C 1
ATOM 8449 O O . PRO C 1 124 ? 33.856 3.701 96.621 1.00 21.83 121 PRO C O 1
ATOM 8453 N N . LEU C 1 125 ? 32.483 4.194 94.907 1.00 14.47 122 LEU C N 1
ATOM 8454 C CA . LEU C 1 125 ? 31.260 3.855 95.622 1.00 14.90 122 LEU C CA 1
ATOM 8455 C C . LEU C 1 125 ? 31.157 2.327 95.665 1.00 22.29 122 LEU C C 1
ATOM 8456 O O . LEU C 1 125 ? 31.824 1.628 94.905 1.00 25.52 122 LEU C O 1
ATOM 8461 N N . GLY C 1 126 ? 30.323 1.801 96.549 1.00 20.28 123 GLY C N 1
ATOM 8462 C CA . GLY C 1 126 ? 30.281 0.362 96.740 1.00 19.55 123 GLY C CA 1
ATOM 8463 C C . GLY C 1 126 ? 29.625 -0.415 95.618 1.00 22.03 123 GLY C C 1
ATOM 8464 O O . GLY C 1 126 ? 29.236 0.143 94.587 1.00 20.27 123 GLY C O 1
ATOM 8465 N N . ALA C 1 127 ? 29.493 -1.719 95.843 1.00 17.30 124 ALA C N 1
ATOM 8466 C CA . ALA C 1 127 ? 29.004 -2.650 94.841 1.00 15.23 124 ALA C CA 1
ATOM 8467 C C . ALA C 1 127 ? 27.486 -2.860 94.948 1.00 17.38 124 ALA C C 1
ATOM 8468 O O . ALA C 1 127 ? 26.931 -3.669 94.216 1.00 20.98 124 ALA C O 1
ATOM 8470 N N . CYS C 1 128 ? 26.831 -2.148 95.867 1.00 16.44 125 CYS C N 1
ATOM 8471 C CA . CYS C 1 128 ? 25.380 -2.276 96.041 1.00 15.11 125 CYS C CA 1
ATOM 8472 C C . CYS C 1 128 ? 24.727 -0.963 95.660 1.00 19.77 125 CYS C C 1
ATOM 8473 O O . CYS C 1 128 ? 24.939 0.054 96.314 1.00 17.61 125 CYS C O 1
ATOM 8476 N N . SER C 1 129 ? 23.929 -0.974 94.606 1.00 16.87 126 SER C N 1
ATOM 8477 C CA . SER C 1 129 ? 23.491 0.301 94.028 1.00 17.29 126 SER C CA 1
ATOM 8478 C C . SER C 1 129 ? 22.366 0.993 94.793 1.00 17.00 126 SER C C 1
ATOM 8479 O O . SER C 1 129 ? 22.101 2.168 94.559 1.00 15.99 126 SER C O 1
ATOM 8482 N N . ALA C 1 130 ? 21.743 0.293 95.741 1.00 12.64 127 ALA C N 1
ATOM 8483 C CA . ALA C 1 130 ? 20.658 0.884 96.534 1.00 12.61 127 ALA C CA 1
ATOM 8484 C C . ALA C 1 130 ? 21.115 1.558 97.832 1.00 14.26 127 ALA C C 1
ATOM 8485 O O . ALA C 1 130 ? 20.322 2.200 98.540 1.00 15.53 127 ALA C O 1
ATOM 8487 N N . VAL C 1 131 ? 22.390 1.415 98.162 1.00 14.07 128 VAL C N 1
ATOM 8488 C CA . VAL C 1 131 ? 22.939 2.035 99.375 1.00 12.97 128 VAL C CA 1
ATOM 8489 C C . VAL C 1 131 ? 22.842 3.563 99.308 1.00 13.97 128 VAL C C 1
ATOM 8490 O O . VAL C 1 131 ? 23.069 4.156 98.259 1.00 13.65 128 VAL C O 1
ATOM 8494 N N . GLY C 1 132 ? 22.534 4.201 100.426 1.00 12.17 129 GLY C N 1
ATOM 8495 C CA . GLY C 1 132 ? 22.365 5.653 100.414 1.00 10.91 129 GLY C CA 1
ATOM 8496 C C . GLY C 1 132 ? 23.689 6.324 100.704 1.00 17.20 129 GLY C C 1
ATOM 8497 O O . GLY C 1 132 ? 24.506 5.801 101.455 1.00 15.61 129 GLY C O 1
ATOM 8498 N N . MET C 1 133 ? 23.893 7.508 100.148 1.00 13.82 130 MET C N 1
ATOM 8499 C CA . MET C 1 133 ? 25.134 8.222 100.419 1.00 14.68 130 MET C CA 1
ATOM 8500 C C . MET C 1 133 ? 25.270 8.595 101.884 1.00 20.10 130 MET C C 1
ATOM 8501 O O . MET C 1 133 ? 26.377 8.614 102.421 1.00 16.48 130 MET C O 1
ATOM 8506 N N . GLY C 1 134 ? 24.146 8.909 102.526 1.00 14.88 131 GLY C N 1
ATOM 8507 C CA . GLY C 1 134 ? 24.132 9.297 103.929 1.00 18.17 131 GLY C CA 1
ATOM 8508 C C . GLY C 1 134 ? 2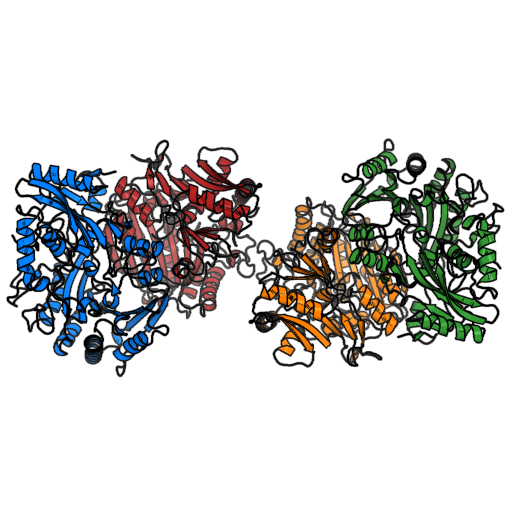5.004 8.417 104.803 1.00 21.34 131 GLY C C 1
ATOM 8509 O O . GLY C 1 134 ? 26.002 8.882 105.343 1.00 22.21 131 GLY C O 1
ATOM 8510 N N . GLY C 1 135 ? 24.651 7.139 104.941 1.00 16.02 132 GLY C N 1
ATOM 8511 C CA . GLY C 1 135 ? 25.422 6.257 105.790 1.00 16.33 132 GLY C CA 1
ATOM 8512 C C . GLY C 1 135 ? 26.731 5.815 105.152 1.00 17.01 132 GLY C C 1
ATOM 8513 O O . GLY C 1 135 ? 27.716 5.620 105.857 1.00 16.48 132 GLY C O 1
ATOM 8514 N N . LEU C 1 136 ? 26.754 5.647 103.824 1.00 13.76 133 LEU C N 1
ATOM 8515 C CA . LEU C 1 136 ? 27.927 5.070 103.178 1.00 12.77 133 LEU C CA 1
ATOM 8516 C C . LEU C 1 136 ? 29.117 5.987 103.394 1.00 16.17 133 LEU C C 1
ATOM 8517 O O . LEU C 1 136 ? 30.196 5.555 103.822 1.00 16.32 133 LEU C O 1
ATOM 8522 N N . VAL C 1 137 ? 28.919 7.262 103.087 1.00 14.75 134 VAL C N 1
ATOM 8523 C CA . VAL C 1 137 ? 30.039 8.213 103.152 1.00 13.94 134 VAL C CA 1
ATOM 8524 C C . VAL C 1 137 ? 30.515 8.403 104.579 1.00 17.37 134 VAL C C 1
ATOM 8525 O O . VAL C 1 137 ? 31.713 8.349 104.851 1.00 18.50 134 VAL C O 1
ATOM 8529 N N . ALA C 1 138 ? 29.583 8.613 105.510 1.00 18.65 135 ALA C N 1
ATOM 8530 C CA . ALA C 1 138 ? 29.977 8.897 106.891 1.00 21.31 135 ALA C CA 1
ATOM 8531 C C . ALA C 1 138 ? 30.847 7.782 107.476 1.00 19.78 135 ALA C C 1
ATOM 8532 O O . ALA C 1 138 ? 31.714 8.042 108.301 1.00 19.14 135 ALA C O 1
ATOM 8534 N N . GLY C 1 139 ? 30.656 6.553 107.006 1.00 18.13 136 GLY C N 1
ATOM 8535 C CA . GLY C 1 139 ? 31.383 5.408 107.529 1.00 15.94 136 GLY C CA 1
ATOM 8536 C C . GLY C 1 139 ? 32.689 5.086 106.830 1.00 18.82 136 GLY C C 1
ATOM 8537 O O . GLY C 1 139 ? 33.429 4.222 107.295 1.00 18.68 136 GLY C O 1
ATOM 8538 N N . GLY C 1 140 ? 32.974 5.761 105.711 1.00 18.10 137 GLY C N 1
ATOM 8539 C CA . GLY C 1 140 ? 34.198 5.479 104.968 1.00 15.42 137 GLY C CA 1
ATOM 8540 C C . GLY C 1 140 ? 33.941 5.288 103.493 1.00 20.79 137 GLY C C 1
ATOM 8541 O O . GLY C 1 140 ? 34.247 6.161 102.676 1.00 17.48 137 GLY C O 1
ATOM 8542 N N . GLY C 1 141 ? 33.376 4.139 103.150 1.00 12.85 138 GLY C N 1
ATOM 8543 C CA . GLY C 1 141 ? 32.976 3.851 101.789 1.00 14.25 138 GLY C CA 1
ATOM 8544 C C . GLY C 1 141 ? 34.077 3.247 100.936 1.00 19.79 138 GLY C C 1
ATOM 8545 O O . GLY C 1 141 ? 35.004 3.939 100.523 1.00 17.68 138 GLY C O 1
ATOM 8546 N N . TYR C 1 142 ? 33.965 1.961 100.632 1.00 13.61 139 TYR C N 1
ATOM 8547 C CA . TYR C 1 142 ? 34.896 1.364 99.682 1.00 13.58 139 TYR C CA 1
ATOM 8548 C C . TYR C 1 142 ? 34.153 0.670 98.565 1.00 16.70 139 TYR C C 1
ATOM 8549 O O . TYR C 1 142 ? 32.974 0.354 98.695 1.00 14.96 139 TYR C O 1
ATOM 8558 N N . GLY C 1 143 ? 34.846 0.426 97.457 1.00 13.52 140 GLY C N 1
ATOM 8559 C CA . GLY C 1 143 ? 34.225 -0.291 96.360 1.00 14.40 140 GLY C CA 1
ATOM 8560 C C . GLY C 1 143 ? 35.241 -0.824 95.388 1.00 13.30 140 GLY C C 1
ATOM 8561 O O . GLY C 1 143 ? 36.459 -0.760 95.641 1.00 15.89 140 GLY C O 1
ATOM 8562 N N . PRO C 1 144 ? 34.761 -1.329 94.254 1.00 12.33 141 PRO C N 1
ATOM 8563 C CA . PRO C 1 144 ? 35.617 -1.924 93.238 1.00 12.31 141 PRO C CA 1
ATOM 8564 C C . PRO C 1 144 ? 36.719 -0.981 92.741 1.00 19.26 141 PRO C C 1
ATOM 8565 O O . PRO C 1 144 ? 37.753 -1.461 92.313 1.00 21.18 141 PRO C O 1
ATOM 8569 N N . LEU C 1 145 ? 36.513 0.326 92.809 1.00 12.81 142 LEU C N 1
ATOM 8570 C CA . LEU C 1 145 ? 37.546 1.254 92.326 1.00 12.65 142 LEU C CA 1
ATOM 8571 C C . LEU C 1 145 ? 38.498 1.734 93.410 1.00 14.17 142 LEU C C 1
ATOM 8572 O O . LEU C 1 145 ? 39.385 2.558 93.122 1.00 15.10 142 LEU C O 1
ATOM 8577 N N . SER C 1 146 ? 38.329 1.263 94.651 1.00 14.72 143 SER C N 1
ATOM 8578 C CA . SER C 1 146 ? 39.135 1.782 95.768 1.00 11.06 143 SER C CA 1
ATOM 8579 C C . SER C 1 146 ? 40.630 1.548 95.654 1.00 16.36 143 SER C C 1
ATOM 8580 O O . SER C 1 146 ? 41.388 2.363 96.163 1.00 15.37 143 SER C O 1
ATOM 8583 N N . ARG C 1 147 ? 41.052 0.463 95.017 1.00 13.94 144 ARG C N 1
ATOM 8584 C CA . ARG C 1 147 ? 42.488 0.254 94.867 1.00 14.41 144 ARG C CA 1
ATOM 8585 C C . ARG C 1 147 ? 43.113 1.296 93.936 1.00 20.03 144 ARG C C 1
ATOM 8586 O O . ARG C 1 147 ? 44.318 1.551 93.994 1.00 17.24 144 ARG C O 1
ATOM 8594 N N . GLN C 1 148 ? 42.293 1.929 93.104 1.00 15.28 145 GLN C N 1
ATOM 8595 C CA . GLN C 1 148 ? 42.759 3.062 92.297 1.00 14.54 145 GLN C CA 1
ATOM 8596 C C . GLN C 1 148 ? 42.472 4.416 92.922 1.00 16.43 145 GLN C C 1
ATOM 8597 O O . GLN C 1 148 ? 43.273 5.338 92.789 1.00 18.70 145 GLN C O 1
ATOM 8603 N N . LEU C 1 149 ? 41.323 4.550 93.586 1.00 15.38 146 LEU C N 1
ATOM 8604 C CA . LEU C 1 149 ? 40.833 5.852 94.018 1.00 16.46 146 LEU C CA 1
ATOM 8605 C C . LEU C 1 149 ? 40.780 6.095 95.532 1.00 16.74 146 LEU C C 1
ATOM 8606 O O . LEU C 1 149 ? 40.592 7.232 95.951 1.00 21.68 146 LEU C O 1
ATOM 8611 N N . GLY C 1 150 ? 40.960 5.057 96.338 1.00 14.97 147 GLY C N 1
ATOM 8612 C CA . GLY C 1 150 ? 40.894 5.202 97.784 1.00 15.60 147 GLY C CA 1
ATOM 8613 C C . GLY C 1 150 ? 39.476 5.036 98.293 1.00 16.94 147 GLY C C 1
ATOM 8614 O O . GLY C 1 150 ? 38.631 4.492 97.584 1.00 16.46 147 GLY C O 1
ATOM 8615 N N . LEU C 1 151 ? 39.209 5.508 99.507 1.00 14.51 148 LEU C N 1
ATOM 8616 C CA . LEU C 1 151 ? 37.854 5.432 100.067 1.00 13.48 148 LEU C CA 1
ATOM 8617 C C . LEU C 1 151 ? 37.057 6.625 99.596 1.00 15.86 148 LEU C C 1
ATOM 8618 O O . LEU C 1 151 ? 37.626 7.623 99.187 1.00 15.65 148 LEU C O 1
ATOM 8623 N N . VAL C 1 152 ? 35.733 6.555 99.673 1.00 13.82 149 VAL C N 1
ATOM 8624 C CA . VAL C 1 152 ? 34.912 7.689 99.267 1.00 14.47 149 VAL C CA 1
ATOM 8625 C C . VAL C 1 152 ? 35.273 8.924 100.103 1.00 17.26 149 VAL C C 1
ATOM 8626 O O . VAL C 1 152 ? 35.314 10.047 99.566 1.00 19.23 149 VAL C O 1
ATOM 8630 N N . VAL C 1 153 ? 35.567 8.724 101.389 1.00 16.99 150 VAL C N 1
ATOM 8631 C CA . VAL C 1 153 ? 35.899 9.872 102.268 1.00 14.87 150 VAL C CA 1
ATOM 8632 C C . VAL C 1 153 ? 37.213 10.530 101.844 1.00 18.69 150 VAL C C 1
ATOM 8633 O O . VAL C 1 153 ? 37.480 11.677 102.221 1.00 22.39 150 VAL C O 1
ATOM 8637 N N . ASP C 1 154 ? 38.029 9.817 101.070 1.00 15.54 151 ASP C N 1
ATOM 8638 C CA . ASP C 1 154 ? 39.282 10.407 100.582 1.00 15.39 151 ASP C CA 1
ATOM 8639 C C . ASP C 1 154 ? 39.039 11.478 99.516 1.00 23.63 151 ASP C C 1
ATOM 8640 O O . ASP C 1 154 ? 39.965 12.188 99.117 1.00 22.16 151 ASP C O 1
ATOM 8645 N N . HIS C 1 155 ? 37.791 11.615 99.078 1.00 18.21 152 HIS C N 1
ATOM 8646 C CA . HIS C 1 155 ? 37.395 12.597 98.068 1.00 16.72 152 HIS C CA 1
ATOM 8647 C C . HIS C 1 155 ? 36.462 13.645 98.660 1.00 17.82 152 HIS C C 1
ATOM 8648 O O . HIS C 1 155 ? 35.961 14.516 97.946 1.00 19.34 152 HIS C O 1
ATOM 8655 N N . LEU C 1 156 ? 36.200 13.550 99.959 1.00 17.78 153 LEU C N 1
ATOM 8656 C CA . LEU C 1 156 ? 35.249 14.446 100.586 1.00 18.05 153 LEU C CA 1
ATOM 8657 C C . LEU C 1 156 ? 35.863 15.835 100.755 1.00 24.68 153 LEU C C 1
ATOM 8658 O O . LEU C 1 156 ? 36.958 15.981 101.283 1.00 23.18 153 LEU C O 1
ATOM 8663 N N . HIS C 1 157 ? 35.140 16.845 100.300 1.00 19.88 154 HIS C N 1
ATOM 8664 C CA . HIS C 1 157 ? 35.595 18.214 100.448 1.00 25.05 154 HIS C CA 1
ATOM 8665 C C . HIS C 1 157 ? 34.766 18.997 101.468 1.00 25.73 154 HIS C C 1
ATOM 8666 O O . HIS C 1 157 ? 35.287 19.886 102.144 1.00 26.05 154 HIS C O 1
ATOM 8673 N N . ALA C 1 158 ? 33.475 18.682 101.590 1.00 22.11 155 ALA C N 1
ATOM 8674 C CA . ALA C 1 158 ? 32.660 19.386 102.577 1.00 18.08 155 ALA C CA 1
ATOM 8675 C C . ALA C 1 158 ? 31.481 18.531 102.999 1.00 22.86 155 ALA C C 1
ATOM 8676 O O . ALA C 1 158 ? 31.048 17.649 102.256 1.00 22.40 155 ALA C O 1
ATOM 8678 N N . VAL C 1 159 ? 30.974 18.805 104.190 1.00 20.79 156 VAL C N 1
ATOM 8679 C CA . VAL C 1 159 ? 29.747 18.176 104.659 1.00 18.20 156 VAL C CA 1
ATOM 8680 C C . VAL C 1 159 ? 28.814 19.255 105.152 1.00 22.36 156 VAL C C 1
ATOM 8681 O O . VAL C 1 159 ? 29.215 20.114 105.936 1.00 22.86 156 VAL C O 1
ATOM 8685 N N . GLU C 1 160 ? 27.597 19.265 104.627 1.00 19.97 157 GLU C N 1
ATOM 8686 C CA . GLU C 1 160 ? 26.557 20.164 105.119 1.00 21.00 157 GLU C CA 1
ATOM 8687 C C . GLU C 1 160 ? 25.667 19.366 106.063 1.00 23.25 157 GLU C C 1
ATOM 8688 O O . GLU C 1 160 ? 25.098 18.342 105.663 1.00 22.74 157 GLU C O 1
ATOM 8694 N N . VAL C 1 161 ? 25.549 19.812 107.311 1.00 17.35 158 VAL C N 1
ATOM 8695 C CA . VAL C 1 161 ? 24.927 18.949 108.317 1.00 21.66 158 VAL C CA 1
ATOM 8696 C C . VAL C 1 161 ? 24.110 19.761 109.319 1.00 22.10 158 VAL C C 1
ATOM 8697 O O . VAL C 1 161 ? 24.533 20.850 109.753 1.00 24.41 158 VAL C O 1
ATOM 8701 N N . ALA C 1 162 ? 22.919 19.252 109.649 1.00 18.80 159 ALA C N 1
ATOM 8702 C CA . ALA C 1 162 ? 22.074 19.857 110.675 1.00 19.87 159 ALA C CA 1
ATOM 8703 C C . ALA C 1 162 ? 22.467 19.355 112.062 1.00 24.03 159 ALA C C 1
ATOM 8704 O O . ALA C 1 162 ? 22.333 18.163 112.367 1.00 22.73 159 ALA C O 1
ATOM 8706 N N . VAL C 1 163 ? 22.971 20.266 112.896 1.00 23.63 160 VAL C N 1
ATOM 8707 C CA . VAL C 1 163 ? 23.451 19.919 114.236 1.00 24.97 160 VAL C CA 1
ATOM 8708 C C . VAL C 1 163 ? 22.651 20.622 115.337 1.00 28.50 160 VAL C C 1
ATOM 8709 O O . VAL C 1 163 ? 21.997 21.635 115.086 1.00 28.34 160 VAL C O 1
ATOM 8713 N N . VAL C 1 164 ? 22.689 20.050 116.539 1.00 23.27 161 VAL C N 1
ATOM 8714 C CA . VAL C 1 164 ? 21.895 20.522 117.676 1.00 26.12 161 VAL C CA 1
ATOM 8715 C C . VAL C 1 164 ? 22.822 20.905 118.826 1.00 27.43 161 VAL C C 1
ATOM 8716 O O . VAL C 1 164 ? 23.571 20.066 119.337 1.00 28.65 161 VAL C O 1
ATOM 8720 N N . ASP C 1 165 ? 22.792 22.173 119.242 1.00 29.60 162 ASP C N 1
ATOM 8721 C CA . ASP C 1 165 ? 23.714 22.607 120.297 1.00 31.59 162 ASP C CA 1
ATOM 8722 C C . ASP C 1 165 ? 23.092 22.502 121.696 1.00 34.52 162 ASP C C 1
ATOM 8723 O O . ASP C 1 165 ? 21.938 22.118 121.825 1.00 31.05 162 ASP C O 1
ATOM 8728 N N . GLU C 1 166 ? 23.865 22.856 122.723 1.00 35.17 163 GLU C N 1
ATOM 8729 C CA . GLU C 1 166 ? 23.463 22.674 124.126 1.00 39.09 163 GLU C CA 1
ATOM 8730 C C . GLU C 1 166 ? 22.170 23.409 124.492 1.00 42.83 163 GLU C C 1
ATOM 8731 O O . GLU C 1 166 ? 21.497 23.059 125.462 1.00 42.60 163 GLU C O 1
ATOM 8733 N N . SER C 1 167 ? 21.821 24.422 123.711 1.00 34.17 164 SER C N 1
ATOM 8734 C CA . SER C 1 167 ? 20.606 25.195 123.943 1.00 37.51 164 SER C CA 1
ATOM 8735 C C . SER C 1 167 ? 19.430 24.675 123.121 1.00 48.87 164 SER C C 1
ATOM 8736 O O . SER C 1 167 ? 18.394 25.331 123.014 1.00 39.46 164 SER C O 1
ATOM 8739 N N . ARG C 1 168 ? 19.603 23.501 122.524 1.00 37.97 165 ARG C N 1
ATOM 8740 C CA . ARG C 1 168 ? 18.555 22.892 121.712 1.00 35.44 165 ARG C CA 1
ATOM 8741 C C . ARG C 1 168 ? 18.244 23.694 120.450 1.00 36.04 165 ARG C C 1
ATOM 8742 O O . ARG C 1 168 ? 17.121 23.661 119.949 1.00 37.32 165 ARG C O 1
ATOM 8750 N N . THR C 1 169 ? 19.239 24.409 119.934 1.00 30.70 166 THR C N 1
ATOM 8751 C CA . THR C 1 169 ? 19.072 25.135 118.693 1.00 29.79 166 THR C CA 1
ATOM 8752 C C . THR C 1 169 ? 19.708 24.348 117.552 1.00 28.90 166 THR C C 1
ATOM 8753 O O . THR C 1 169 ? 20.866 23.947 117.650 1.00 32.26 166 THR C O 1
ATOM 8757 N N . VAL C 1 170 ? 18.948 24.175 116.478 1.00 28.93 167 VAL C N 1
ATOM 8758 C CA . VAL C 1 170 ? 19.407 23.451 115.295 1.00 27.10 167 VAL C CA 1
ATOM 8759 C C . VAL C 1 170 ? 19.950 24.439 114.276 1.00 36.41 167 VAL C C 1
ATOM 8760 O O . VAL C 1 170 ? 19.281 25.415 113.933 1.00 37.54 167 VAL C O 1
ATOM 8764 N N . ARG C 1 171 ? 21.161 24.192 113.795 1.00 25.73 168 ARG C N 1
ATOM 8765 C CA . ARG C 1 171 ? 21.753 25.013 112.753 1.00 29.11 168 ARG C CA 1
ATOM 8766 C C . ARG C 1 171 ? 22.270 24.115 111.628 1.00 31.64 168 ARG C C 1
ATOM 8767 O O . ARG C 1 171 ? 22.738 23.013 111.893 1.00 27.12 168 ARG C O 1
ATOM 8775 N N . LEU C 1 172 ? 22.205 24.611 110.393 1.00 28.14 169 LEU C N 1
ATOM 8776 C CA . LEU C 1 172 ? 22.800 23.918 109.257 1.00 23.92 169 LEU C CA 1
ATOM 8777 C C . LEU C 1 172 ? 24.197 24.464 109.096 1.00 29.49 169 LEU C C 1
ATOM 8778 O O . LEU C 1 172 ? 24.373 25.631 108.756 1.00 35.46 169 LEU C O 1
ATOM 8783 N N . VAL C 1 173 ? 25.199 23.652 109.380 1.00 23.92 170 VAL C N 1
ATOM 8784 C CA . VAL C 1 173 ? 26.573 24.110 109.230 1.00 27.32 170 VAL C CA 1
ATOM 8785 C C . VAL C 1 173 ? 27.253 23.381 108.077 1.00 27.06 170 VAL C C 1
ATOM 8786 O O . VAL C 1 173 ? 26.871 22.264 107.721 1.00 26.70 170 VAL C O 1
ATOM 8790 N N . THR C 1 174 ? 28.265 24.019 107.502 1.00 25.86 171 THR C N 1
ATOM 8791 C CA . THR C 1 174 ? 29.059 23.405 106.451 1.00 24.08 171 THR C CA 1
ATOM 8792 C C . THR C 1 174 ? 30.510 23.337 106.904 1.00 24.45 171 THR C C 1
ATOM 8793 O O . THR C 1 174 ? 31.141 24.365 107.140 1.00 29.70 171 THR C O 1
ATOM 8797 N N . ALA C 1 175 ? 31.032 22.123 107.038 1.00 27.82 172 ALA C N 1
ATOM 8798 C CA . ALA C 1 175 ? 32.388 21.939 107.490 1.00 21.83 172 ALA C CA 1
ATOM 8799 C C . ALA C 1 175 ? 33.207 21.469 106.313 1.00 28.86 172 ALA C C 1
ATOM 8800 O O . ALA C 1 175 ? 32.789 20.556 105.582 1.00 25.06 172 ALA C O 1
ATOM 8802 N N . ARG C 1 176 ? 34.364 22.092 106.111 1.00 25.38 173 ARG C N 1
ATOM 8803 C CA . ARG C 1 176 ? 35.166 21.829 104.921 1.00 23.33 173 ARG C CA 1
ATOM 8804 C C . ARG C 1 176 ? 36.516 21.239 105.249 1.00 25.05 173 ARG C C 1
ATOM 8805 O O . ARG C 1 176 ? 36.979 21.343 106.375 1.00 24.16 173 ARG C O 1
ATOM 8813 N N . ALA C 1 177 ? 37.151 20.644 104.243 1.00 22.59 174 ALA C N 1
ATOM 8814 C CA . ALA C 1 177 ? 38.406 19.934 104.430 1.00 22.50 174 ALA C CA 1
ATOM 8815 C C . ALA C 1 177 ? 39.524 20.882 104.856 1.00 29.21 174 ALA C C 1
ATOM 8816 O O . ALA C 1 177 ? 40.538 20.447 105.402 1.00 29.72 174 ALA C O 1
ATOM 8818 N N . ASP C 1 178 ? 39.349 22.172 104.585 1.00 29.66 175 ASP C N 1
ATOM 8819 C CA . ASP C 1 178 ? 40.374 23.158 104.960 1.00 27.86 175 ASP C CA 1
ATOM 8820 C C . ASP C 1 178 ? 40.040 23.901 106.254 1.00 28.89 175 ASP C C 1
ATOM 8821 O O . ASP C 1 178 ? 40.801 24.773 106.700 1.00 31.48 175 ASP C O 1
ATOM 8826 N N . ASP C 1 179 ? 38.921 23.548 106.886 1.00 25.87 176 ASP C N 1
ATOM 8827 C CA . ASP C 1 179 ? 38.553 24.197 108.140 1.00 26.94 176 ASP C CA 1
ATOM 8828 C C . ASP C 1 179 ? 39.445 23.775 109.298 1.00 29.52 176 ASP C C 1
ATOM 8829 O O . ASP C 1 179 ? 40.017 22.689 109.305 1.00 29.39 176 ASP C O 1
ATOM 8834 N N . THR C 1 180 ? 39.567 24.655 110.295 1.00 31.38 177 THR C N 1
ATOM 8835 C CA . THR C 1 180 ? 40.294 24.312 111.503 1.00 23.62 177 THR C CA 1
ATOM 8836 C C . THR C 1 180 ? 39.330 24.475 112.666 1.00 32.25 177 THR C C 1
ATOM 8837 O O . THR C 1 180 ? 38.148 24.766 112.474 1.00 32.32 177 THR C O 1
ATOM 8841 N N . GLY C 1 181 ? 39.824 24.301 113.875 1.00 27.12 178 GLY C N 1
ATOM 8842 C CA . GLY C 1 181 ? 38.997 24.550 115.038 1.00 31.60 178 GLY C CA 1
ATOM 8843 C C . GLY C 1 181 ? 37.850 23.554 115.062 1.00 38.52 178 GLY C C 1
ATOM 8844 O O . GLY C 1 181 ? 37.996 22.421 114.600 1.00 28.73 178 GLY C O 1
ATOM 8845 N N . ASP C 1 182 ? 36.706 23.973 115.590 1.00 26.58 179 ASP C N 1
ATOM 8846 C CA . ASP C 1 182 ? 35.581 23.060 115.759 1.00 30.66 179 ASP C CA 1
ATOM 8847 C C . ASP C 1 182 ? 35.093 22.527 114.417 1.00 30.04 179 ASP C C 1
ATOM 8848 O O . ASP C 1 182 ? 34.769 21.342 114.303 1.00 27.39 179 ASP C O 1
ATOM 8853 N N . LEU C 1 183 ? 35.003 23.399 113.416 1.00 25.33 180 LEU C N 1
ATOM 8854 C CA . LEU C 1 183 ? 34.521 22.991 112.100 1.00 26.21 180 LEU C CA 1
ATOM 8855 C C . LEU C 1 183 ? 35.420 21.940 111.487 1.00 28.16 180 LEU C C 1
ATOM 8856 O O . LEU C 1 183 ? 34.935 21.016 110.823 1.00 22.99 180 LEU C O 1
ATOM 8861 N N . GLY C 1 184 ? 36.721 22.076 111.712 1.00 24.17 181 GLY C N 1
ATOM 8862 C CA . GLY C 1 184 ? 37.689 21.108 111.233 1.00 25.60 181 GLY C CA 1
ATOM 8863 C C . GLY C 1 184 ? 37.440 19.748 111.862 1.00 30.94 181 GLY C C 1
ATOM 8864 O O . GLY C 1 184 ? 37.614 18.705 111.234 1.00 27.23 181 GLY C O 1
ATOM 8865 N N . GLU C 1 185 ? 37.038 19.759 113.126 1.00 24.22 182 GLU C N 1
ATOM 8866 C CA . GLU C 1 185 ? 36.747 18.517 113.838 1.00 21.86 182 GLU C CA 1
ATOM 8867 C C . GLU C 1 185 ? 35.469 17.884 113.306 1.00 24.02 182 GLU C C 1
ATOM 8868 O O . GLU C 1 185 ? 35.392 16.662 113.160 1.00 23.25 182 GLU C O 1
ATOM 8874 N N . LEU C 1 186 ? 34.466 18.709 113.027 1.00 22.67 183 LEU C N 1
ATOM 8875 C CA . LEU C 1 186 ? 33.214 18.193 112.479 1.00 19.24 183 LEU C CA 1
ATOM 8876 C C . LEU C 1 186 ? 33.450 17.579 111.098 1.00 23.20 183 LEU C C 1
ATOM 8877 O O . LEU C 1 186 ? 32.898 16.526 110.760 1.00 21.40 183 LEU C O 1
ATOM 8882 N N . PHE C 1 187 ? 34.275 18.227 110.283 1.00 21.60 184 PHE C N 1
ATOM 8883 C CA . PHE C 1 187 ? 34.571 17.651 108.977 1.00 19.28 184 PHE C CA 1
ATOM 8884 C C . PHE C 1 187 ? 35.264 16.314 109.132 1.00 22.49 184 PHE C C 1
ATOM 8885 O O . PHE C 1 187 ? 34.878 15.317 108.496 1.00 22.19 184 PHE C O 1
ATOM 8893 N N . TRP C 1 188 ? 36.295 16.283 109.967 1.00 20.80 185 TRP C N 1
ATOM 8894 C CA . TRP C 1 188 ? 37.099 15.073 110.112 1.00 19.24 185 TRP C CA 1
ATOM 8895 C C . TRP C 1 188 ? 36.250 13.907 110.659 1.00 20.11 185 TRP C C 1
ATOM 8896 O O . TRP C 1 188 ? 36.461 12.748 110.279 1.00 19.79 185 TRP C O 1
ATOM 8907 N N . ALA C 1 189 ? 35.325 14.218 111.559 1.00 19.50 186 ALA C N 1
ATOM 8908 C CA . ALA C 1 189 ? 34.485 13.181 112.162 1.00 20.67 186 ALA C CA 1
ATOM 8909 C C . ALA C 1 189 ? 33.611 12.491 111.116 1.00 21.20 186 ALA C C 1
ATOM 8910 O O . ALA C 1 189 ? 33.249 11.330 111.290 1.00 19.24 186 ALA C O 1
ATOM 8912 N N . HIS C 1 190 ? 33.252 13.200 110.049 1.00 19.63 187 HIS C N 1
ATOM 8913 C CA . HIS C 1 190 ? 32.453 12.606 108.960 1.00 20.61 187 HIS C CA 1
ATOM 8914 C C . HIS C 1 190 ? 33.267 11.808 107.964 1.00 19.99 187 HIS C C 1
ATOM 8915 O O . HIS C 1 190 ? 32.725 11.263 106.997 1.00 23.31 187 HIS C O 1
ATOM 8922 N N . THR C 1 191 ? 34.570 11.717 108.182 1.00 18.62 188 THR C N 1
ATOM 8923 C CA . THR C 1 191 ? 35.381 10.926 107.271 1.00 16.32 188 THR C CA 1
ATOM 8924 C C . THR C 1 191 ? 35.603 9.554 107.872 1.00 19.63 188 THR C C 1
ATOM 8925 O O . THR C 1 191 ? 36.695 9.026 107.853 1.00 19.88 188 THR C O 1
ATOM 8929 N N . GLY C 1 192 ? 34.537 8.946 108.392 1.00 18.88 189 GLY C N 1
ATOM 8930 C CA . GLY C 1 192 ? 34.681 7.606 108.943 1.00 16.04 189 GLY C CA 1
ATOM 8931 C C . GLY C 1 192 ? 34.000 7.392 110.287 1.00 20.31 189 GLY C C 1
ATOM 8932 O O . GLY C 1 192 ? 33.962 6.264 110.770 1.00 19.69 189 GLY C O 1
ATOM 8933 N N . GLY C 1 193 ? 33.451 8.450 110.881 1.00 15.43 190 GLY C N 1
ATOM 8934 C CA . GLY C 1 193 ? 32.868 8.343 112.208 1.00 14.56 190 GLY C CA 1
ATOM 8935 C C . GLY C 1 193 ? 31.595 7.500 112.189 1.00 18.52 190 GLY C C 1
ATOM 8936 O O . GLY C 1 193 ? 31.184 6.945 113.219 1.00 19.14 190 GLY C O 1
ATOM 8937 N N . GLY C 1 194 ? 30.963 7.400 111.028 1.00 16.27 191 GLY C N 1
ATOM 8938 C CA . GLY C 1 194 ? 29.735 6.600 110.907 1.00 15.88 191 GLY C CA 1
ATOM 8939 C C . GLY C 1 194 ? 28.478 7.438 111.061 1.00 18.32 191 GLY C C 1
ATOM 8940 O O . GLY C 1 194 ? 28.468 8.482 111.746 1.00 18.72 191 GLY C O 1
ATOM 8941 N N . GLY C 1 195 ? 27.399 6.995 110.430 1.00 17.33 192 GLY C N 1
ATOM 8942 C CA . GLY C 1 195 ? 26.146 7.719 110.497 1.00 15.16 192 GLY C CA 1
ATOM 8943 C C . GLY C 1 195 ? 25.464 7.653 111.854 1.00 18.89 192 GLY C C 1
ATOM 8944 O O . GLY C 1 195 ? 25.803 6.824 112.698 1.00 16.74 192 GLY C O 1
ATOM 8945 N N . GLY C 1 196 ? 24.492 8.547 112.056 1.00 17.78 193 GLY C N 1
ATOM 8946 C CA . GLY C 1 196 ? 23.661 8.525 113.254 1.00 18.14 193 GLY C CA 1
ATOM 8947 C C . GLY C 1 196 ? 24.324 9.096 114.495 1.00 22.76 193 GLY C C 1
ATOM 8948 O O . GLY C 1 196 ? 23.804 8.912 115.590 1.00 20.25 193 GLY C O 1
ATOM 8949 N N . ASN C 1 197 ? 25.454 9.792 114.330 1.00 16.15 194 ASN C N 1
ATOM 8950 C CA . ASN C 1 197 ? 26.258 10.256 115.473 1.00 17.00 194 ASN C CA 1
ATOM 8951 C C . ASN C 1 197 ? 26.266 11.772 115.712 1.00 20.72 194 ASN C C 1
ATOM 8952 O O . ASN C 1 197 ? 26.183 12.228 116.851 1.00 21.96 194 ASN C O 1
ATOM 8957 N N . PHE C 1 198 ? 26.401 12.556 114.655 1.00 21.90 195 PHE C N 1
ATOM 8958 C CA . PHE C 1 198 ? 26.744 13.978 114.842 1.00 21.56 195 PHE C CA 1
ATOM 8959 C C . PHE C 1 198 ? 25.636 14.945 114.505 1.00 25.55 195 PHE C C 1
ATOM 8960 O O . PHE C 1 198 ? 25.607 16.074 115.014 1.00 29.46 195 PHE C O 1
ATOM 8968 N N . GLY C 1 199 ? 24.717 14.511 113.657 1.00 20.85 196 GLY C N 1
ATOM 8969 C CA . GLY C 1 199 ? 23.703 15.389 113.097 1.00 22.59 196 GLY C CA 1
ATOM 8970 C C . GLY C 1 199 ? 23.168 14.790 111.810 1.00 24.43 196 GLY C C 1
ATOM 8971 O O . GLY C 1 199 ? 23.623 13.738 111.382 1.00 22.10 196 GLY C O 1
ATOM 8972 N N . VAL C 1 200 ? 22.195 15.452 111.199 1.00 16.62 197 VAL C N 1
ATOM 8973 C CA . VAL C 1 200 ? 21.642 14.959 109.944 1.00 17.66 197 VAL C CA 1
ATOM 8974 C C . VAL C 1 200 ? 22.341 15.612 108.758 1.00 21.28 197 VAL C C 1
ATOM 8975 O O . VAL C 1 200 ? 22.131 16.797 108.474 1.00 20.15 197 VAL C O 1
ATOM 8979 N N . VAL C 1 201 ? 23.175 14.846 108.067 1.00 17.21 198 VAL C N 1
ATOM 8980 C CA . VAL C 1 201 ? 23.838 15.354 106.873 1.00 19.60 198 VAL C CA 1
ATOM 8981 C C . VAL C 1 201 ? 22.818 15.575 105.789 1.00 19.03 198 VAL C C 1
ATOM 8982 O O . VAL C 1 201 ? 21.987 14.702 105.516 1.00 19.77 198 VAL C O 1
ATOM 8986 N N . THR C 1 202 ? 22.863 16.752 105.167 1.00 19.50 199 THR C N 1
ATOM 8987 C CA . THR C 1 202 ? 21.962 17.060 104.060 1.00 18.67 199 THR C CA 1
ATOM 8988 C C . THR C 1 202 ? 22.652 16.953 102.697 1.00 18.69 199 THR C C 1
ATOM 8989 O O . THR C 1 202 ? 22.004 16.735 101.675 1.00 18.68 199 THR C O 1
ATOM 8993 N N . ALA C 1 203 ? 23.969 17.100 102.676 1.00 17.79 200 ALA C N 1
ATOM 8994 C CA . ALA C 1 203 ? 24.699 16.974 101.427 1.00 19.20 200 ALA C CA 1
ATOM 8995 C C . ALA C 1 203 ? 26.179 16.822 101.695 1.00 18.69 200 ALA C C 1
ATOM 8996 O O . ALA C 1 203 ? 26.684 17.268 102.720 1.00 20.76 200 ALA C O 1
ATOM 8998 N N . TYR C 1 204 ? 26.861 16.166 100.774 1.00 18.06 201 TYR C N 1
ATOM 8999 C CA . TYR C 1 204 ? 28.308 16.060 100.795 1.00 16.50 201 TYR C CA 1
ATOM 9000 C C . TYR C 1 204 ? 28.816 16.738 99.532 1.00 20.45 201 TYR C C 1
ATOM 9001 O O . TYR C 1 204 ? 28.160 16.688 98.495 1.00 21.08 201 TYR C O 1
ATOM 9010 N N . GLU C 1 205 ? 29.992 17.354 99.607 1.00 18.77 202 GLU C N 1
ATOM 9011 C CA . GLU C 1 205 ? 30.674 17.838 98.403 1.00 19.20 202 GLU C CA 1
ATOM 9012 C C . GLU C 1 205 ? 31.962 17.080 98.221 1.00 19.41 202 GLU C C 1
ATOM 9013 O O . GLU C 1 205 ? 32.678 16.825 99.179 1.00 20.71 202 GLU C O 1
ATOM 9019 N N . PHE C 1 206 ? 32.237 16.708 96.978 1.00 19.36 203 PHE C N 1
ATOM 9020 C CA . PHE C 1 206 ? 33.393 15.903 96.661 1.00 17.38 203 PHE C CA 1
ATOM 9021 C C . PHE C 1 206 ? 34.338 16.662 95.732 1.00 22.74 203 PHE C C 1
ATOM 9022 O O . PHE C 1 206 ? 33.905 17.289 94.770 1.00 24.13 203 PHE C O 1
ATOM 9030 N N . ARG C 1 207 ? 35.628 16.566 96.034 1.00 19.47 204 ARG C N 1
ATOM 9031 C CA . ARG C 1 207 ? 36.695 17.127 95.216 1.00 18.46 204 ARG C CA 1
ATOM 9032 C C . ARG C 1 207 ? 37.904 16.227 95.423 1.00 26.50 204 ARG C C 1
ATOM 9033 O O . ARG C 1 207 ? 38.383 16.087 96.547 1.00 25.72 204 ARG C O 1
ATOM 9041 N N . SER C 1 208 ? 38.392 15.595 94.359 1.00 19.51 205 SER C N 1
ATOM 9042 C CA . SER C 1 208 ? 39.447 14.594 94.529 1.00 19.54 205 SER C CA 1
ATOM 9043 C C . SER C 1 208 ? 40.817 15.189 94.849 1.00 23.83 205 SER C C 1
ATOM 9044 O O . SER C 1 208 ? 41.082 16.346 94.515 1.00 26.82 205 SER C O 1
ATOM 9047 N N . PRO C 1 209 ? 41.697 14.380 95.470 1.00 25.81 206 PRO C N 1
ATOM 9048 C CA . PRO C 1 209 ? 43.110 14.742 95.629 1.00 27.53 206 PRO C CA 1
ATOM 9049 C C . PRO C 1 209 ? 43.684 15.120 94.268 1.00 27.95 206 PRO C C 1
ATOM 9050 O O . PRO C 1 209 ? 43.267 14.595 93.223 1.00 25.52 206 PRO C O 1
ATOM 9054 N N . GLU C 1 210 ? 44.674 16.002 94.270 1.00 25.49 207 GLU C N 1
ATOM 9055 C CA . GLU C 1 210 ? 45.203 16.528 93.019 1.00 26.93 207 GLU C CA 1
ATOM 9056 C C . GLU C 1 210 ? 45.672 15.450 92.064 1.00 30.81 207 GLU C C 1
ATOM 9057 O O . GLU C 1 210 ? 45.485 15.565 90.861 1.00 28.23 207 GLU C O 1
ATOM 9063 N N . HIS C 1 211 ? 46.288 14.391 92.575 1.00 27.83 208 HIS C N 1
ATOM 9064 C CA . HIS C 1 211 ? 46.799 13.370 91.671 1.00 30.94 208 HIS C CA 1
ATOM 9065 C C . HIS C 1 211 ? 45.721 12.473 91.055 1.00 31.30 208 HIS C C 1
ATOM 9066 O O . HIS C 1 211 ? 46.007 11.714 90.146 1.00 30.30 208 HIS C O 1
ATOM 9073 N N . LEU C 1 212 ? 44.488 12.564 91.551 1.00 25.63 209 LEU C N 1
ATOM 9074 C CA . LEU C 1 212 ? 43.391 11.766 91.009 1.00 24.15 209 LEU C CA 1
ATOM 9075 C C . LEU C 1 212 ? 42.382 12.626 90.239 1.00 26.60 209 LEU C C 1
ATOM 9076 O O . LEU C 1 212 ? 41.623 12.107 89.446 1.00 27.82 209 LEU C O 1
ATOM 9081 N N . ALA C 1 213 ? 42.391 13.941 90.460 1.00 22.34 210 ALA C N 1
ATOM 9082 C CA . ALA C 1 213 ? 41.412 14.853 89.849 1.00 22.36 210 ALA C CA 1
ATOM 9083 C C . ALA C 1 213 ? 41.639 15.105 88.358 1.00 29.41 210 ALA C C 1
ATOM 9084 O O . ALA C 1 213 ? 42.774 15.167 87.909 1.00 30.05 210 ALA C O 1
ATOM 9086 N N . THR C 1 214 ? 40.546 15.263 87.618 1.00 31.17 211 THR C N 1
ATOM 9087 C CA . THR C 1 214 ? 40.599 15.582 86.198 1.00 30.56 211 THR C CA 1
ATOM 9088 C C . THR C 1 214 ? 39.499 16.577 85.856 1.00 34.71 211 THR C C 1
ATOM 9089 O O . THR C 1 214 ? 38.621 16.848 86.673 1.00 28.10 211 THR C O 1
ATOM 9093 N N . GLU C 1 215 ? 39.545 17.119 84.644 1.00 38.16 212 GLU C N 1
ATOM 9094 C CA . GLU C 1 215 ? 38.503 18.026 84.188 1.00 35.64 212 GLU C CA 1
ATOM 9095 C C . GLU C 1 215 ? 37.210 17.250 83.971 1.00 34.92 212 GLU C C 1
ATOM 9096 O O . GLU C 1 215 ? 37.237 16.048 83.714 1.00 43.85 212 GLU C O 1
ATOM 9102 N N . PRO C 1 216 ? 36.081 17.939 84.089 1.00 43.85 213 PRO C N 1
ATOM 9103 C CA . PRO C 1 216 ? 36.088 19.380 84.345 1.00 48.66 213 PRO C CA 1
ATOM 9104 C C . PRO C 1 216 ? 35.610 19.737 85.749 1.00 42.61 213 PRO C C 1
ATOM 9105 O O . PRO C 1 216 ? 35.610 20.916 86.101 1.00 47.73 213 PRO C O 1
ATOM 9109 N N . VAL C 1 217 ? 35.207 18.745 86.537 1.00 31.51 214 VAL C N 1
ATOM 9110 C CA . VAL C 1 217 ? 34.674 19.021 87.871 1.00 28.25 214 VAL C CA 1
ATOM 9111 C C . VAL C 1 217 ? 35.587 18.585 89.002 1.00 27.47 214 VAL C C 1
ATOM 9112 O O . VAL C 1 217 ? 35.171 18.572 90.155 1.00 31.72 214 VAL C O 1
ATOM 9116 N N . GLY C 1 218 ? 36.812 18.204 88.679 1.00 23.76 215 GLY C N 1
ATOM 9117 C CA . GLY C 1 218 ? 37.780 17.903 89.712 1.00 23.31 215 GLY C CA 1
ATOM 9118 C C . GLY C 1 218 ? 37.589 16.544 90.354 1.00 26.35 215 GLY C C 1
ATOM 9119 O O . GLY C 1 218 ? 37.979 16.332 91.496 1.00 23.70 215 GLY C O 1
ATOM 9120 N N . LEU C 1 219 ? 37.001 15.621 89.598 1.00 21.04 216 LEU C N 1
ATOM 9121 C CA . LEU C 1 219 ? 36.833 14.237 90.032 1.00 18.41 216 LEU C CA 1
ATOM 9122 C C . LEU C 1 219 ? 37.635 13.299 89.124 1.00 21.93 216 LEU C C 1
ATOM 9123 O O . LEU C 1 219 ? 38.151 13.710 88.089 1.00 21.23 216 LEU C O 1
ATOM 9128 N N . PRO C 1 220 ? 37.744 12.021 89.498 1.00 18.45 217 PRO C N 1
ATOM 9129 C CA . PRO C 1 220 ? 38.491 11.082 88.655 1.00 17.05 217 PRO C CA 1
ATOM 9130 C C . PRO C 1 220 ? 37.739 10.736 87.390 1.00 23.57 217 PRO C C 1
ATOM 9131 O O . PRO C 1 220 ? 36.518 10.898 87.320 1.00 23.89 217 PRO C O 1
ATOM 9135 N N . ARG C 1 221 ? 38.469 10.278 86.377 1.00 18.72 218 ARG C N 1
ATOM 9136 C CA . ARG C 1 221 ? 37.855 9.846 85.126 1.00 16.27 218 ARG C CA 1
ATOM 9137 C C . ARG C 1 221 ? 37.397 8.382 85.205 1.00 20.09 218 ARG C C 1
ATOM 9138 O O . ARG C 1 221 ? 38.123 7.518 85.686 1.00 21.72 218 ARG C O 1
ATOM 9146 N N . ALA C 1 222 ? 36.179 8.101 84.765 1.00 16.07 219 ALA C N 1
ATOM 9147 C CA . ALA C 1 222 ? 35.732 6.715 84.633 1.00 16.50 219 ALA C CA 1
ATOM 9148 C C . ALA C 1 222 ? 36.502 6.003 83.522 1.00 20.22 219 ALA C C 1
ATOM 9149 O O . ALA C 1 222 ? 36.690 6.561 82.436 1.00 20.94 219 ALA C O 1
ATOM 9151 N N . ALA C 1 223 ? 36.946 4.772 83.779 1.00 17.58 220 ALA C N 1
ATOM 9152 C CA . ALA C 1 223 ? 37.665 3.998 82.765 1.00 19.62 220 ALA C CA 1
ATOM 9153 C C . ALA C 1 223 ? 36.845 3.872 81.495 1.00 26.00 220 ALA C C 1
ATOM 9154 O O . ALA C 1 223 ? 35.619 3.787 81.538 1.00 18.91 220 ALA C O 1
ATOM 9156 N N . GLY C 1 224 ? 37.509 3.860 80.347 1.00 22.34 221 GLY C N 1
ATOM 9157 C CA . GLY C 1 224 ? 36.770 3.729 79.105 1.00 21.58 221 GLY C CA 1
ATOM 9158 C C . GLY C 1 224 ? 36.137 2.360 78.974 1.00 24.60 221 GLY C C 1
ATOM 9159 O O . GLY C 1 224 ? 35.014 2.220 78.491 1.00 22.86 221 GLY C O 1
ATOM 9160 N N . ARG C 1 225 ? 36.864 1.333 79.389 1.00 16.94 222 ARG C N 1
ATOM 9161 C CA . ARG C 1 225 ? 36.313 -0.021 79.339 1.00 16.59 222 ARG C CA 1
ATOM 9162 C C . ARG C 1 225 ? 36.799 -0.805 80.544 1.00 17.79 222 ARG C C 1
ATOM 9163 O O . ARG C 1 225 ? 37.852 -0.502 81.091 1.00 19.84 222 ARG C O 1
ATOM 9171 N N . LEU C 1 226 ? 36.025 -1.821 80.932 1.00 17.68 223 LEU C N 1
ATOM 9172 C CA . LEU C 1 226 ? 36.348 -2.696 82.044 1.00 13.93 223 LEU C CA 1
ATOM 9173 C C . LEU C 1 226 ? 36.355 -4.144 81.594 1.00 18.18 223 LEU C C 1
ATOM 9174 O O . LEU C 1 226 ? 35.394 -4.616 80.972 1.00 18.07 223 LEU C O 1
ATOM 9179 N N . HIS C 1 227 ? 37.413 -4.878 81.923 1.00 13.92 224 HIS C N 1
ATOM 9180 C CA . HIS C 1 227 ? 37.333 -6.326 81.853 1.00 13.20 224 HIS C CA 1
ATOM 9181 C C . HIS C 1 227 ? 36.498 -6.806 83.017 1.00 17.30 224 HIS C C 1
ATOM 9182 O O . HIS C 1 227 ? 36.755 -6.424 84.142 1.00 15.97 224 HIS C O 1
ATOM 9189 N N . VAL C 1 228 ? 35.504 -7.645 82.749 1.00 16.69 225 VAL C N 1
ATOM 9190 C CA . VAL C 1 228 ? 34.677 -8.155 83.844 1.00 11.75 225 VAL C CA 1
ATOM 9191 C C . VAL C 1 228 ? 34.597 -9.653 83.642 1.00 21.71 225 VAL C C 1
ATOM 9192 O O . VAL C 1 228 ? 34.392 -10.131 82.530 1.00 22.53 225 VAL C O 1
ATOM 9196 N N . GLN C 1 229 ? 34.786 -10.407 84.719 1.00 16.86 226 GLN C N 1
ATOM 9197 C CA . GLN C 1 229 ? 34.727 -11.853 84.615 1.00 13.15 226 GLN C CA 1
ATOM 9198 C C . GLN C 1 229 ? 34.090 -12.442 85.860 1.00 15.86 226 GLN C C 1
ATOM 9199 O O . GLN C 1 229 ? 34.292 -11.945 86.963 1.00 16.86 226 GLN C O 1
ATOM 9205 N N . LYS C 1 230 ? 33.274 -13.470 85.672 1.00 15.80 227 LYS C N 1
ATOM 9206 C CA . LYS C 1 230 ? 32.721 -14.214 86.792 1.00 12.84 227 LYS C CA 1
ATOM 9207 C C . LYS C 1 230 ? 33.076 -15.665 86.570 1.00 19.18 227 LYS C C 1
ATOM 9208 O O . LYS C 1 230 ? 32.851 -16.215 85.487 1.00 21.97 227 LYS C O 1
ATOM 9214 N N . VAL C 1 231 ? 33.669 -16.290 87.576 1.00 15.15 228 VAL C N 1
ATOM 9215 C CA . VAL C 1 231 ? 34.084 -17.685 87.430 1.00 16.52 228 VAL C CA 1
ATOM 9216 C C . VAL C 1 231 ? 33.417 -18.553 88.488 1.00 22.67 228 VAL C C 1
ATOM 9217 O O . VAL C 1 231 ? 33.473 -18.244 89.681 1.00 17.39 228 VAL C O 1
ATOM 9221 N N . VAL C 1 232 ? 32.784 -19.636 88.054 1.00 16.64 229 VAL C N 1
ATOM 9222 C CA . VAL C 1 232 ? 32.052 -20.509 88.964 1.00 15.72 229 VAL C CA 1
ATOM 9223 C C . VAL C 1 232 ? 32.870 -21.777 89.181 1.00 26.35 229 VAL C C 1
ATOM 9224 O O . VAL C 1 232 ? 33.337 -22.381 88.220 1.00 22.93 229 VAL C O 1
ATOM 9228 N N . PHE C 1 233 ? 33.078 -22.147 90.440 1.00 18.59 230 PHE C N 1
ATOM 9229 C CA . PHE C 1 233 ? 33.826 -23.363 90.794 1.00 21.30 230 PHE C CA 1
ATOM 9230 C C . PHE C 1 233 ? 32.902 -24.292 91.553 1.00 24.44 230 PHE C C 1
ATOM 9231 O O . PHE C 1 233 ? 32.451 -23.969 92.650 1.00 23.90 230 PHE C O 1
ATOM 9239 N N . PRO C 1 234 ? 32.610 -25.457 90.983 1.00 28.12 231 PRO C N 1
ATOM 9240 C CA . PRO C 1 234 ? 31.691 -26.375 91.659 1.00 22.04 231 PRO C CA 1
ATOM 9241 C C . PRO C 1 234 ? 32.313 -26.957 92.925 1.00 22.35 231 PRO C C 1
ATOM 9242 O O . PRO C 1 234 ? 33.464 -27.401 92.891 1.00 25.71 231 PRO C O 1
ATOM 9246 N N . TRP C 1 235 ? 31.564 -26.944 94.024 1.00 21.34 232 TRP C N 1
ATOM 9247 C CA . TRP C 1 235 ? 32.054 -27.504 95.281 1.00 21.91 232 TRP C CA 1
ATOM 9248 C C . TRP C 1 235 ? 32.421 -28.983 95.106 1.00 25.44 232 TRP C C 1
ATOM 9249 O O . TRP C 1 235 ? 33.336 -29.488 95.749 1.00 29.90 232 TRP C O 1
ATOM 9260 N N . ALA C 1 236 ? 31.701 -29.671 94.235 1.00 26.87 233 ALA C N 1
ATOM 9261 C CA . ALA C 1 236 ? 31.974 -31.089 93.995 1.00 33.64 233 ALA C CA 1
ATOM 9262 C C . ALA C 1 236 ? 33.416 -31.375 93.541 1.00 34.81 233 ALA C C 1
ATOM 9263 O O . ALA C 1 236 ? 33.913 -32.476 93.725 1.00 36.91 233 ALA C O 1
ATOM 9265 N N . MET C 1 237 ? 34.088 -30.390 92.957 1.00 33.24 234 MET C N 1
ATOM 9266 C CA . MET C 1 237 ? 35.468 -30.568 92.506 1.00 34.07 234 MET C CA 1
ATOM 9267 C C . MET C 1 237 ? 36.506 -30.112 93.516 1.00 38.91 234 MET C C 1
ATOM 9268 O O . MET C 1 237 ? 37.711 -30.125 93.220 1.00 33.30 234 MET C O 1
ATOM 9273 N N . ILE C 1 238 ? 36.053 -29.681 94.693 1.00 29.40 235 ILE C N 1
ATOM 9274 C CA . ILE C 1 238 ? 36.952 -29.067 95.664 1.00 26.90 235 ILE C CA 1
ATOM 9275 C C . ILE C 1 238 ? 36.957 -29.867 96.950 1.00 29.39 235 ILE C C 1
ATOM 9276 O O . ILE C 1 238 ? 35.909 -30.072 97.557 1.00 38.83 235 ILE C O 1
ATOM 9281 N N . ASP C 1 239 ? 38.133 -30.327 97.365 1.00 31.68 236 ASP C N 1
ATOM 9282 C CA . ASP C 1 239 ? 38.269 -30.947 98.678 1.00 26.23 236 ASP C CA 1
ATOM 9283 C C . ASP C 1 239 ? 38.934 -29.971 99.632 1.00 28.41 236 ASP C C 1
ATOM 9284 O O . ASP C 1 239 ? 39.299 -28.868 99.232 1.00 27.12 236 ASP C O 1
ATOM 9289 N N . GLU C 1 240 ? 39.084 -30.354 100.895 1.00 31.06 237 GLU C N 1
ATOM 9290 C CA . GLU C 1 240 ? 39.603 -29.418 101.888 1.00 28.59 237 GLU C CA 1
ATOM 9291 C C . GLU C 1 240 ? 40.970 -28.873 101.483 1.00 27.66 237 GLU C C 1
ATOM 9292 O O . GLU C 1 240 ? 41.247 -27.682 101.587 1.00 29.79 237 GLU C O 1
ATOM 9298 N N . THR C 1 241 ? 41.835 -29.751 101.001 1.00 30.34 238 THR C N 1
ATOM 9299 C CA . THR C 1 241 ? 43.195 -29.329 100.687 1.00 26.41 238 THR C CA 1
ATOM 9300 C C . THR C 1 241 ? 43.254 -28.320 99.537 1.00 25.79 238 THR C C 1
ATOM 9301 O O . THR C 1 241 ? 43.996 -27.334 99.589 1.00 28.24 238 THR C O 1
ATOM 9305 N N . SER C 1 242 ? 42.472 -28.560 98.494 1.00 26.00 239 SER C N 1
ATOM 9306 C CA . SER C 1 242 ? 42.475 -27.624 97.383 1.00 24.07 239 SER C CA 1
ATOM 9307 C C . SER C 1 242 ? 41.743 -26.335 97.757 1.00 24.94 239 SER C C 1
ATOM 9308 O O . SER C 1 242 ? 42.135 -25.271 97.309 1.00 23.97 239 SER C O 1
ATOM 9311 N N . PHE C 1 243 ? 40.706 -26.433 98.594 1.00 21.76 240 PHE C N 1
ATOM 9312 C CA . PHE C 1 243 ? 40.069 -25.228 99.143 1.00 23.60 240 PHE C CA 1
ATOM 9313 C C . PHE C 1 243 ? 41.084 -24.341 99.836 1.00 21.22 240 PHE C C 1
ATOM 9314 O O . PHE C 1 243 ? 41.168 -23.142 99.559 1.00 22.33 240 PHE C O 1
ATOM 9322 N N . VAL C 1 244 ? 41.843 -24.921 100.762 1.00 21.68 241 VAL C N 1
ATOM 9323 C CA . VAL C 1 244 ? 42.831 -24.174 101.508 1.00 24.17 241 VAL C CA 1
ATOM 9324 C C . VAL C 1 244 ? 43.871 -23.542 100.587 1.00 24.91 241 VAL C C 1
ATOM 9325 O O . VAL C 1 244 ? 44.254 -22.375 100.756 1.00 22.69 241 VAL C O 1
ATOM 9329 N N . THR C 1 245 ? 44.324 -24.309 99.607 1.00 22.93 242 THR C N 1
ATOM 9330 C CA . THR C 1 245 ? 45.272 -23.794 98.630 1.00 21.65 242 THR C CA 1
ATOM 9331 C C . THR C 1 245 ? 44.745 -22.581 97.853 1.00 21.97 242 THR C C 1
ATOM 9332 O O . THR C 1 245 ? 45.438 -21.574 97.696 1.00 21.37 242 THR C O 1
ATOM 9336 N N . VAL C 1 246 ? 43.517 -22.692 97.363 1.00 20.41 243 VAL C N 1
ATOM 9337 C CA . VAL C 1 246 ? 42.922 -21.600 96.601 1.00 18.74 243 VAL C CA 1
ATOM 9338 C C . VAL C 1 246 ? 42.787 -20.342 97.458 1.00 23.24 243 VAL C C 1
ATOM 9339 O O . VAL C 1 246 ? 43.144 -19.240 97.023 1.00 22.04 243 VAL C O 1
ATOM 9343 N N . MET C 1 247 ? 42.286 -20.506 98.683 1.00 19.79 244 MET C N 1
ATOM 9344 C CA . MET C 1 247 ? 42.123 -19.354 99.567 1.00 20.80 244 MET C CA 1
ATOM 9345 C C . MET C 1 247 ? 43.475 -18.768 99.948 1.00 21.82 244 MET C C 1
ATOM 9346 O O . MET C 1 247 ? 43.644 -17.549 99.961 1.00 21.19 244 MET C O 1
ATOM 9351 N N . ARG C 1 248 ? 44.447 -19.622 100.269 1.00 21.99 245 ARG C N 1
ATOM 9352 C CA . ARG C 1 248 ? 45.773 -19.110 100.606 1.00 21.51 245 ARG C CA 1
ATOM 9353 C C . ARG C 1 248 ? 46.330 -18.268 99.454 1.00 24.79 245 ARG C C 1
ATOM 9354 O O . ARG C 1 248 ? 46.819 -17.150 99.663 1.00 23.03 245 ARG C O 1
ATOM 9362 N N . ARG C 1 249 ? 46.270 -18.812 98.244 1.00 21.17 246 ARG C N 1
ATOM 9363 C CA . ARG C 1 249 ? 46.757 -18.105 97.063 1.00 19.74 246 ARG C CA 1
ATOM 9364 C C . ARG C 1 249 ? 46.049 -16.783 96.832 1.00 22.18 246 ARG C C 1
ATOM 9365 O O . ARG C 1 249 ? 46.678 -15.808 96.436 1.00 19.49 246 ARG C O 1
ATOM 9373 N N . PHE C 1 250 ? 44.737 -16.752 97.064 1.00 18.86 247 PHE C N 1
ATOM 9374 C CA . PHE C 1 250 ? 43.981 -15.501 96.952 1.00 18.73 247 PHE C CA 1
ATOM 9375 C C . PHE C 1 250 ? 44.577 -14.456 97.888 1.00 18.12 247 PHE C C 1
ATOM 9376 O O . PHE C 1 250 ? 44.849 -13.321 97.484 1.00 17.39 247 PHE C O 1
ATOM 9384 N N . PHE C 1 251 ? 44.789 -14.834 99.158 1.00 17.56 248 PHE C N 1
ATOM 9385 C CA . PHE C 1 251 ? 45.354 -13.893 100.117 1.00 18.03 248 PHE C CA 1
ATOM 9386 C C . PHE C 1 251 ? 46.795 -13.540 99.783 1.00 20.31 248 PHE C C 1
ATOM 9387 O O . PHE C 1 251 ? 47.176 -12.395 99.878 1.00 19.44 248 PHE C O 1
ATOM 9395 N N . GLU C 1 252 ? 47.597 -14.517 99.387 1.00 18.99 249 GLU C N 1
ATOM 9396 C CA . GLU C 1 252 ? 49.007 -14.198 99.122 1.00 21.39 249 GLU C CA 1
ATOM 9397 C C . GLU C 1 252 ? 49.175 -13.249 97.944 1.00 20.81 249 GLU C C 1
ATOM 9398 O O . GLU C 1 252 ? 50.046 -12.388 97.950 1.00 22.83 249 GLU C O 1
ATOM 9404 N N . TRP C 1 253 ? 48.333 -13.401 96.927 1.00 18.13 250 TRP C N 1
ATOM 9405 C CA . TRP C 1 253 ? 48.351 -12.475 95.807 1.00 20.01 250 TRP C CA 1
ATOM 9406 C C . TRP C 1 253 ? 48.137 -11.051 96.315 1.00 23.61 250 TRP C C 1
ATOM 9407 O O . TRP C 1 253 ? 48.847 -10.123 95.935 1.00 18.49 250 TRP C O 1
ATOM 9418 N N . HIS C 1 254 ? 47.179 -10.870 97.224 1.00 19.12 251 HIS C N 1
ATOM 9419 C CA . HIS C 1 254 ? 46.927 -9.546 97.758 1.00 16.50 251 HIS C CA 1
ATOM 9420 C C . HIS C 1 254 ? 48.033 -9.006 98.664 1.00 18.42 251 HIS C C 1
ATOM 9421 O O . HIS C 1 254 ? 48.271 -7.803 98.685 1.00 18.30 251 HIS C O 1
ATOM 9428 N N . GLU C 1 255 ? 48.709 -9.891 99.378 1.00 20.31 252 GLU C N 1
ATOM 9429 C CA . GLU C 1 255 ? 49.855 -9.475 100.194 1.00 21.93 252 GLU C CA 1
ATOM 9430 C C . GLU C 1 255 ? 50.909 -8.852 99.291 1.00 25.69 252 GLU C C 1
ATOM 9431 O O . GLU C 1 255 ? 51.548 -7.856 99.662 1.00 23.74 252 GLU C O 1
ATOM 9437 N N . ARG C 1 256 ? 51.090 -9.443 98.110 1.00 20.10 253 ARG C N 1
ATOM 9438 C CA . ARG C 1 256 ? 52.143 -9.003 97.184 1.00 23.76 253 ARG C CA 1
ATOM 9439 C C . ARG C 1 256 ? 51.743 -7.806 96.336 1.00 29.38 253 ARG C C 1
ATOM 9440 O O . ARG C 1 256 ? 52.577 -6.989 95.986 1.00 28.23 253 ARG C O 1
ATOM 9448 N N . HIS C 1 257 ? 50.464 -7.709 95.994 1.00 21.73 254 HIS C N 1
ATOM 9449 C CA . HIS C 1 257 ? 50.045 -6.801 94.945 1.00 23.98 254 HIS C CA 1
ATOM 9450 C C . HIS C 1 257 ? 49.016 -5.776 95.385 1.00 29.01 254 HIS C C 1
ATOM 9451 O O . HIS C 1 257 ? 48.045 -5.531 94.669 1.00 32.95 254 HIS C O 1
ATOM 9458 N N . SER C 1 258 ? 49.225 -5.167 96.545 1.00 24.27 255 SER C N 1
ATOM 9459 C CA . SER C 1 258 ? 48.293 -4.160 97.035 1.00 30.47 255 SER C CA 1
ATOM 9460 C C . SER C 1 258 ? 48.963 -2.821 97.390 1.00 25.96 255 SER C C 1
ATOM 9461 O O . SER C 1 258 ? 48.448 -2.029 98.188 1.00 24.04 255 SER C O 1
ATOM 9464 N N . GLU C 1 259 ? 50.114 -2.541 96.789 1.00 24.94 256 GLU C N 1
ATOM 9465 C CA . GLU C 1 259 ? 50.737 -1.244 97.002 1.00 23.19 256 GLU C CA 1
ATOM 9466 C C . GLU C 1 259 ? 50.064 -0.164 96.150 1.00 22.82 256 GLU C C 1
ATOM 9467 O O . GLU C 1 259 ? 49.656 -0.413 95.007 1.00 25.37 256 GLU C O 1
ATOM 9473 N N . PRO C 1 260 ? 49.964 1.045 96.694 1.00 26.20 257 PRO C N 1
ATOM 9474 C CA . PRO C 1 260 ? 49.425 2.179 95.947 1.00 22.45 257 PRO C CA 1
ATOM 9475 C C . PRO C 1 260 ? 50.180 2.345 94.631 1.00 30.09 257 PRO C C 1
ATOM 9476 O O . PRO C 1 260 ? 51.398 2.250 94.629 1.00 27.55 257 PRO C O 1
ATOM 9480 N N . GLY C 1 261 ? 49.472 2.556 93.530 1.00 24.79 258 GLY C N 1
ATOM 9481 C CA . GLY C 1 261 ? 50.116 2.859 92.266 1.00 32.34 258 GLY C CA 1
ATOM 9482 C C . GLY C 1 261 ? 50.661 1.705 91.439 1.00 34.12 258 GLY C C 1
ATOM 9483 O O . GLY C 1 261 ? 51.147 1.919 90.321 1.00 34.32 258 GLY C O 1
ATOM 9484 N N . SER C 1 262 ? 50.607 0.483 91.958 1.00 27.87 259 SER C N 1
ATOM 9485 C CA . SER C 1 262 ? 51.083 -0.664 91.185 1.00 26.28 259 SER C CA 1
ATOM 9486 C C . SER C 1 262 ? 50.133 -0.980 90.025 1.00 31.68 259 SER C C 1
ATOM 9487 O O . SER C 1 262 ? 48.962 -0.610 90.049 1.00 27.33 259 SER C O 1
ATOM 9490 N N . PRO C 1 263 ? 50.628 -1.677 88.993 1.00 26.05 260 PRO C N 1
ATOM 9491 C CA . PRO C 1 263 ? 49.731 -2.095 87.897 1.00 23.49 260 PRO C CA 1
ATOM 9492 C C . PRO C 1 263 ? 48.560 -2.960 88.398 1.00 21.88 260 PRO C C 1
ATOM 9493 O O . PRO C 1 263 ? 47.460 -2.874 87.863 1.00 22.71 260 PRO C O 1
ATOM 9497 N N . GLU C 1 264 ? 48.807 -3.770 89.420 1.00 19.61 261 GLU C N 1
ATOM 9498 C CA . GLU C 1 264 ? 47.797 -4.672 89.959 1.00 21.72 261 GLU C CA 1
ATOM 9499 C C . GLU C 1 264 ? 46.691 -3.936 90.716 1.00 19.82 261 GLU C C 1
ATOM 9500 O O . GLU C 1 264 ? 45.660 -4.525 91.007 1.00 18.13 261 GLU C O 1
ATOM 9506 N N . SER C 1 265 ? 46.908 -2.662 91.031 1.00 18.93 262 SER C N 1
ATOM 9507 C CA . SER C 1 265 ? 45.884 -1.887 91.718 1.00 22.08 262 SER C CA 1
ATOM 9508 C C . SER C 1 265 ? 44.712 -1.591 90.765 1.00 22.36 262 SER C C 1
ATOM 9509 O O . SER C 1 265 ? 43.671 -1.087 91.181 1.00 22.98 262 SER C O 1
ATOM 9512 N N . SER C 1 266 ? 44.877 -1.919 89.489 1.00 18.41 263 SER C N 1
ATOM 9513 C CA . SER C 1 266 ? 43.785 -1.786 88.521 1.00 20.67 263 SER C CA 1
ATOM 9514 C C . SER C 1 266 ? 42.790 -2.949 88.583 1.00 23.45 263 SER C C 1
ATOM 9515 O O . SER C 1 266 ? 41.743 -2.907 87.943 1.00 22.31 263 SER C O 1
ATOM 9518 N N . LEU C 1 267 ? 43.113 -3.971 89.361 1.00 16.27 264 LEU C N 1
ATOM 9519 C CA . LEU C 1 267 ? 42.263 -5.149 89.486 1.00 18.00 264 LEU C CA 1
ATOM 9520 C C . LEU C 1 267 ? 41.493 -5.165 90.820 1.00 15.38 264 LEU C C 1
ATOM 9521 O O . LEU C 1 267 ? 42.024 -4.759 91.848 1.00 15.53 264 LEU C O 1
ATOM 9526 N N . PHE C 1 268 ? 40.257 -5.669 90.800 1.00 14.10 265 PHE C N 1
ATOM 9527 C CA . PHE C 1 268 ? 39.475 -5.851 92.031 1.00 14.32 265 PHE C CA 1
ATOM 9528 C C . PHE C 1 268 ? 38.723 -7.175 91.961 1.00 17.19 265 PHE C C 1
ATOM 9529 O O . PHE C 1 268 ? 37.959 -7.414 91.017 1.00 14.04 265 PHE C O 1
ATOM 9537 N N . ALA C 1 269 ? 38.933 -8.040 92.948 1.00 13.44 266 ALA C N 1
ATOM 9538 C CA . ALA C 1 269 ? 38.276 -9.339 92.975 1.00 14.33 266 ALA C CA 1
ATOM 9539 C C . ALA C 1 269 ? 37.296 -9.423 94.152 1.00 17.50 266 ALA C C 1
ATOM 9540 O O . ALA C 1 269 ? 37.537 -8.855 95.223 1.00 15.35 266 ALA C O 1
ATOM 9542 N N . THR C 1 270 ? 36.198 -10.141 93.940 1.00 13.33 267 THR C N 1
ATOM 9543 C CA . THR C 1 270 ? 35.217 -10.430 94.984 1.00 13.30 267 THR C CA 1
ATOM 9544 C C . THR C 1 270 ? 35.010 -11.937 94.974 1.00 16.67 267 THR C C 1
ATOM 9545 O O . THR C 1 270 ? 34.538 -12.483 93.980 1.00 18.81 267 THR C O 1
ATOM 9549 N N . PHE C 1 271 ? 35.383 -12.623 96.050 1.00 13.88 268 PHE C N 1
ATOM 9550 C CA . PHE C 1 271 ? 35.273 -14.066 96.064 1.00 14.81 268 PHE C CA 1
ATOM 9551 C C . PHE C 1 271 ? 34.111 -14.437 96.980 1.00 16.97 268 PHE C C 1
ATOM 9552 O O . PHE C 1 271 ? 34.187 -14.230 98.208 1.00 14.82 268 PHE C O 1
ATOM 9560 N N . PHE C 1 272 ? 33.025 -14.953 96.395 1.00 15.19 269 PHE C N 1
ATOM 9561 C CA . PHE C 1 272 ? 31.900 -15.426 97.194 1.00 14.60 269 PHE C CA 1
ATOM 9562 C C . PHE C 1 272 ? 32.147 -16.875 97.571 1.00 17.59 269 PHE C C 1
ATOM 9563 O O . PHE C 1 272 ? 31.996 -17.784 96.758 1.00 17.67 269 PHE C O 1
ATOM 9571 N N . VAL C 1 273 ? 32.565 -17.082 98.808 1.00 15.63 270 VAL C N 1
ATOM 9572 C CA . VAL C 1 273 ? 32.881 -18.410 99.273 1.00 15.39 270 VAL C CA 1
ATOM 9573 C C . VAL C 1 273 ? 31.628 -18.912 99.990 1.00 17.08 270 VAL C C 1
ATOM 9574 O O . VAL C 1 273 ? 31.438 -18.684 101.192 1.00 16.74 270 VAL C O 1
ATOM 9578 N N . ASN C 1 274 ? 30.759 -19.557 99.213 1.00 14.90 271 ASN C N 1
ATOM 9579 C CA . ASN C 1 274 ? 29.408 -19.929 99.631 1.00 16.88 271 ASN C CA 1
ATOM 9580 C C . ASN C 1 274 ? 29.378 -21.206 100.439 1.00 19.23 271 ASN C C 1
ATOM 9581 O O . ASN C 1 274 ? 30.193 -22.100 100.234 1.00 18.38 271 ASN C O 1
ATOM 9586 N N . HIS C 1 275 ? 28.411 -21.292 101.340 1.00 16.33 272 HIS C N 1
ATOM 9587 C CA . HIS C 1 275 ? 28.105 -22.546 101.993 1.00 17.88 272 HIS C CA 1
ATOM 9588 C C . HIS C 1 275 ? 27.834 -23.614 100.911 1.00 20.74 272 HIS C C 1
ATOM 9589 O O . HIS C 1 275 ? 27.343 -23.311 99.824 1.00 19.02 272 HIS C O 1
ATOM 9596 N N . VAL C 1 276 ? 28.159 -24.867 101.211 1.00 17.29 273 VAL C N 1
ATOM 9597 C CA . VAL C 1 276 ? 28.077 -25.928 100.209 1.00 23.16 273 VAL C CA 1
ATOM 9598 C C . VAL C 1 276 ? 26.688 -26.126 99.622 1.00 22.30 273 VAL C C 1
ATOM 9599 O O . VAL C 1 276 ? 26.551 -26.617 98.504 1.00 24.99 273 VAL C O 1
ATOM 9603 N N . SER C 1 277 ? 25.649 -25.744 100.351 1.00 22.69 274 SER C N 1
ATOM 9604 C CA . SER C 1 277 ? 24.291 -25.921 99.840 1.00 25.21 274 SER C CA 1
ATOM 9605 C C . SER C 1 277 ? 24.028 -25.088 98.580 1.00 31.25 274 SER C C 1
ATOM 9606 O O . SER C 1 277 ? 23.067 -25.349 97.857 1.00 27.36 274 SER C O 1
ATOM 9609 N N . SER C 1 278 ? 24.873 -24.089 98.318 1.00 25.07 275 SER C N 1
ATOM 9610 C CA . SER C 1 278 ? 24.762 -23.298 97.090 1.00 20.68 275 SER C CA 1
ATOM 9611 C C . SER C 1 278 ? 25.362 -24.030 95.897 1.00 25.34 275 SER C C 1
ATOM 9612 O O . SER C 1 278 ? 25.138 -23.663 94.748 1.00 32.03 275 SER C O 1
ATOM 9615 N N . GLY C 1 279 ? 26.158 -25.049 96.184 1.00 21.51 276 GLY C N 1
ATOM 9616 C CA . GLY C 1 279 ? 26.754 -25.863 95.144 1.00 22.83 276 GLY C CA 1
ATOM 9617 C C . GLY C 1 279 ? 28.028 -25.320 94.522 1.00 22.78 276 GLY C C 1
ATOM 9618 O O . GLY C 1 279 ? 28.768 -26.081 93.901 1.00 24.74 276 GLY C O 1
ATOM 9619 N N . VAL C 1 280 ? 28.299 -24.022 94.665 1.00 20.26 277 VAL C N 1
ATOM 9620 C CA . VAL C 1 280 ? 29.436 -23.415 93.951 1.00 19.45 277 VAL C CA 1
ATOM 9621 C C . VAL C 1 280 ? 30.120 -22.344 94.772 1.00 19.46 277 VAL C C 1
ATOM 9622 O O . VAL C 1 280 ? 29.513 -21.791 95.702 1.00 22.55 277 VAL C O 1
ATOM 9626 N N . LEU C 1 281 ? 31.390 -22.082 94.460 1.00 15.81 278 LEU C N 1
ATOM 9627 C CA . LEU C 1 281 ? 32.050 -20.827 94.832 1.00 15.32 278 LEU C CA 1
ATOM 9628 C C . LEU C 1 281 ? 32.002 -19.932 93.611 1.00 22.47 278 LEU C C 1
ATOM 9629 O O . LEU C 1 281 ? 31.996 -20.425 92.484 1.00 20.88 278 LEU C O 1
ATOM 9634 N N . GLN C 1 282 ? 31.954 -18.620 93.804 1.00 16.24 279 GLN C N 1
ATOM 9635 C CA . GLN C 1 282 ? 31.936 -17.738 92.647 1.00 14.26 279 GLN C CA 1
ATOM 9636 C C . GLN C 1 282 ? 32.936 -16.624 92.831 1.00 15.26 279 GLN C C 1
ATOM 9637 O O . GLN C 1 282 ? 32.877 -15.896 93.826 1.00 17.62 279 GLN C O 1
ATOM 9643 N N . LEU C 1 283 ? 33.839 -16.489 91.864 1.00 15.09 280 LEU C N 1
ATOM 9644 C CA . LEU C 1 283 ? 34.850 -15.450 91.894 1.00 11.81 280 LEU C CA 1
ATOM 9645 C C . LEU C 1 283 ? 34.504 -14.405 90.850 1.00 15.43 280 LEU C C 1
ATOM 9646 O O . LEU C 1 283 ? 34.315 -14.740 89.687 1.00 23.56 280 LEU C O 1
ATOM 9651 N N . MET C 1 284 ? 34.420 -13.146 91.255 1.00 12.31 281 MET C N 1
ATOM 9652 C CA . MET C 1 284 ? 34.189 -12.074 90.300 1.00 14.30 281 MET C CA 1
ATOM 9653 C C . MET C 1 284 ? 35.450 -11.233 90.261 1.00 17.72 281 MET C C 1
ATOM 9654 O O . MET C 1 284 ? 36.060 -10.995 91.285 1.00 20.04 281 MET C O 1
ATOM 9659 N N . VAL C 1 285 ? 35.868 -10.807 89.076 1.00 12.87 282 VAL C N 1
ATOM 9660 C CA . VAL C 1 285 ? 37.058 -9.987 88.974 1.00 13.53 282 VAL C CA 1
ATOM 9661 C C . VAL C 1 285 ? 36.835 -8.943 87.917 1.00 15.53 282 VAL C C 1
ATOM 9662 O O . VAL C 1 285 ? 36.273 -9.237 86.862 1.00 16.33 282 VAL C O 1
ATOM 9666 N N . GLN C 1 286 ? 37.245 -7.720 88.202 1.00 12.01 283 GLN C N 1
ATOM 9667 C CA . GLN C 1 286 ? 37.207 -6.677 87.186 1.00 15.19 283 GLN C CA 1
ATOM 9668 C C . GLN C 1 286 ? 38.553 -6.005 87.117 1.00 19.84 283 GLN C C 1
ATOM 9669 O O . GLN C 1 286 ? 39.284 -5.975 88.110 1.00 16.85 283 GLN C O 1
ATOM 9675 N N . GLN C 1 287 ? 38.883 -5.491 85.935 1.00 15.55 284 GLN C N 1
ATOM 9676 C CA . GLN C 1 287 ? 40.148 -4.795 85.745 1.00 14.58 284 GLN C CA 1
ATOM 9677 C C . GLN C 1 287 ? 39.969 -3.658 84.754 1.00 18.91 284 GLN C C 1
ATOM 9678 O O . GLN C 1 287 ? 39.299 -3.813 83.750 1.00 17.30 284 GLN C O 1
ATOM 9684 N N . ASP C 1 288 ? 40.575 -2.522 85.057 1.00 17.19 285 ASP C N 1
ATOM 9685 C CA . ASP C 1 288 ? 40.574 -1.349 84.186 1.00 20.33 285 ASP C CA 1
ATOM 9686 C C . ASP C 1 288 ? 41.215 -1.695 82.854 1.00 24.08 285 ASP C C 1
ATOM 9687 O O . ASP C 1 288 ? 42.373 -2.074 82.815 1.00 23.93 285 ASP C O 1
ATOM 9692 N N . ALA C 1 289 ? 40.464 -1.596 81.761 1.00 18.53 286 ALA C N 1
ATOM 9693 C CA . ALA C 1 289 ? 41.012 -1.990 80.458 1.00 22.91 286 ALA C CA 1
ATOM 9694 C C . ALA C 1 289 ? 41.855 -0.894 79.808 1.00 33.33 286 ALA C C 1
ATOM 9695 O O . ALA C 1 289 ? 42.574 -1.154 78.841 1.00 34.29 286 ALA C O 1
ATOM 9697 N N . ASP C 1 290 ? 41.760 0.331 80.316 1.00 24.93 287 ASP C N 1
ATOM 9698 C CA . ASP C 1 290 ? 42.654 1.404 79.852 1.00 25.60 287 ASP C CA 1
ATOM 9699 C C . ASP C 1 290 ? 44.075 1.104 80.301 1.00 32.84 287 ASP C C 1
ATOM 9700 O O . ASP C 1 290 ? 45.040 1.306 79.566 1.00 34.13 287 ASP C O 1
ATOM 9705 N N . VAL C 1 291 ? 44.197 0.642 81.536 1.00 31.23 288 VAL C N 1
ATOM 9706 C CA . VAL C 1 291 ? 45.493 0.325 82.119 1.00 32.19 288 VAL C CA 1
ATOM 9707 C C . VAL C 1 291 ? 46.084 -0.919 81.463 1.00 40.35 288 VAL C C 1
ATOM 9708 O O . VAL C 1 291 ? 47.276 -0.971 81.166 1.00 40.93 288 VAL C O 1
ATOM 9712 N N . ASP C 1 292 ? 45.231 -1.907 81.208 1.00 31.79 289 ASP C N 1
ATOM 9713 C CA . ASP C 1 292 ? 45.658 -3.233 80.728 1.00 30.32 289 ASP C CA 1
ATOM 9714 C C . ASP C 1 292 ? 44.722 -3.711 79.618 1.00 32.09 289 ASP C C 1
ATOM 9715 O O . ASP C 1 292 ? 43.792 -4.473 79.858 1.00 27.16 289 ASP C O 1
ATOM 9720 N N . PRO C 1 293 ? 44.964 -3.262 78.383 1.00 28.24 290 PRO C N 1
ATOM 9721 C CA . PRO C 1 293 ? 44.013 -3.528 77.299 1.00 28.97 290 PRO C CA 1
ATOM 9722 C C . PRO C 1 293 ? 43.707 -4.999 77.079 1.00 27.34 290 PRO C C 1
ATOM 9723 O O . PRO C 1 293 ? 42.566 -5.344 76.784 1.00 29.84 290 PRO C O 1
ATOM 9727 N N . GLU C 1 294 ? 44.705 -5.862 77.204 1.00 23.79 291 GLU C N 1
ATOM 9728 C CA . GLU C 1 294 ? 44.491 -7.292 77.003 1.00 22.48 291 GLU C CA 1
ATOM 9729 C C . GLU C 1 294 ? 44.001 -8.009 78.261 1.00 26.22 291 GLU C C 1
ATOM 9730 O O . GLU C 1 294 ? 43.650 -9.184 78.206 1.00 28.78 291 GLU C O 1
ATOM 9736 N N . GLY C 1 295 ? 44.005 -7.312 79.393 1.00 22.91 292 GLY C N 1
ATOM 9737 C CA . GLY C 1 295 ? 43.580 -7.924 80.638 1.00 22.89 292 GLY C CA 1
ATOM 9738 C C . GLY C 1 295 ? 44.487 -9.062 81.072 1.00 27.11 292 GLY C C 1
ATOM 9739 O O . GLY C 1 295 ? 44.020 -10.073 81.583 1.00 22.43 292 GLY C O 1
ATOM 9740 N N . GLU C 1 296 ? 45.789 -8.899 80.865 1.00 19.45 293 GLU C N 1
ATOM 9741 C CA . GLU C 1 296 ? 46.749 -9.938 81.237 1.00 22.38 293 GLU C CA 1
ATOM 9742 C C . GLU C 1 296 ? 46.823 -10.171 82.751 1.00 22.60 293 GLU C C 1
ATOM 9743 O O . GLU C 1 296 ? 46.942 -11.307 83.191 1.00 23.00 293 GLU C O 1
ATOM 9749 N N . ILE C 1 297 ? 46.776 -9.097 83.535 1.00 19.91 294 ILE C N 1
ATOM 9750 C CA . ILE C 1 297 ? 46.862 -9.229 84.982 1.00 16.44 294 ILE C CA 1
ATOM 9751 C C . ILE C 1 297 ? 45.670 -10.028 85.491 1.00 20.79 294 ILE C C 1
ATOM 9752 O O . ILE C 1 297 ? 45.820 -10.931 86.325 1.00 22.19 294 ILE C O 1
ATOM 9757 N N . LEU C 1 298 ? 44.487 -9.721 84.969 1.00 17.37 295 LEU C N 1
ATOM 9758 C CA . LEU C 1 298 ? 43.290 -10.471 85.375 1.00 17.46 295 LEU C CA 1
ATOM 9759 C C . LEU C 1 298 ? 43.433 -11.950 85.026 1.00 17.74 295 LEU C C 1
ATOM 9760 O O . LEU C 1 298 ? 43.198 -12.829 85.849 1.00 18.41 295 LEU C O 1
ATOM 9765 N N . ALA C 1 299 ? 43.845 -12.236 83.794 1.00 20.10 296 ALA C N 1
ATOM 9766 C CA . ALA C 1 299 ? 43.968 -13.618 83.364 1.00 19.83 296 ALA C CA 1
ATOM 9767 C C . ALA C 1 299 ? 44.966 -14.389 84.217 1.00 24.98 296 ALA C C 1
ATOM 9768 O O . ALA C 1 299 ? 44.704 -15.528 84.600 1.00 20.25 296 ALA C O 1
ATOM 9770 N N . ARG C 1 300 ? 46.109 -13.769 84.499 1.00 19.80 297 ARG C N 1
ATOM 9771 C CA . ARG C 1 300 ? 47.137 -14.415 85.326 1.00 19.68 297 ARG C CA 1
ATOM 9772 C C . ARG C 1 300 ? 46.659 -14.661 86.748 1.00 23.16 297 ARG C C 1
ATOM 9773 O O . ARG C 1 300 ? 46.932 -15.709 87.323 1.00 23.50 297 ARG C O 1
ATOM 9781 N N . PHE C 1 301 ? 45.957 -13.675 87.304 1.00 20.14 298 PHE C N 1
ATOM 9782 C CA . PHE C 1 301 ? 45.433 -13.780 88.671 1.00 19.40 298 PHE C CA 1
ATOM 9783 C C . PHE C 1 301 ? 44.494 -14.967 88.769 1.00 22.76 298 PHE C C 1
ATOM 9784 O O . PHE C 1 301 ? 44.637 -15.824 89.652 1.00 22.69 298 PHE C O 1
ATOM 9792 N N . VAL C 1 302 ? 43.539 -15.044 87.840 1.00 18.26 299 VAL C N 1
ATOM 9793 C CA . VAL C 1 302 ? 42.568 -16.127 87.873 1.00 20.50 299 VAL C CA 1
ATOM 9794 C C . VAL C 1 302 ? 43.238 -17.491 87.711 1.00 22.99 299 VAL C C 1
ATOM 9795 O O . VAL C 1 302 ? 42.935 -18.426 88.445 1.00 21.81 299 VAL C O 1
ATOM 9799 N N . ALA C 1 303 ? 44.140 -17.606 86.741 1.00 19.96 300 ALA C N 1
ATOM 9800 C CA . ALA C 1 303 ? 44.782 -18.886 86.472 1.00 23.85 300 ALA C CA 1
ATOM 9801 C C . ALA C 1 303 ? 45.611 -19.347 87.671 1.00 25.61 300 ALA C C 1
ATOM 9802 O O . ALA C 1 303 ? 45.630 -20.526 88.017 1.00 25.79 300 ALA C O 1
ATOM 9804 N N . SER C 1 304 ? 46.298 -18.408 88.294 1.00 25.67 301 SER C N 1
ATOM 9805 C CA . SER C 1 304 ? 47.180 -18.732 89.409 1.00 27.30 301 SER C CA 1
ATOM 9806 C C . SER C 1 304 ? 46.445 -19.362 90.587 1.00 31.51 301 SER C C 1
ATOM 9807 O O . SER C 1 304 ? 47.009 -20.197 91.294 1.00 28.83 301 SER C O 1
ATOM 9810 N N . LEU C 1 305 ? 45.194 -18.977 90.813 1.00 23.00 302 LEU C N 1
ATOM 9811 C CA . LEU C 1 305 ? 44.482 -19.497 91.980 1.00 21.48 302 LEU C CA 1
ATOM 9812 C C . LEU C 1 305 ? 44.351 -21.015 91.981 1.00 27.71 302 LEU C C 1
ATOM 9813 O O . LEU C 1 305 ? 44.436 -21.645 93.036 1.00 24.21 302 LEU C O 1
ATOM 9818 N N . THR C 1 306 ? 44.120 -21.603 90.812 1.00 24.35 303 THR C N 1
ATOM 9819 C CA . THR C 1 306 ? 43.809 -23.029 90.732 1.00 25.60 303 THR C CA 1
ATOM 9820 C C . THR C 1 306 ? 44.858 -23.859 89.995 1.00 29.04 303 THR C C 1
ATOM 9821 O O . THR C 1 306 ? 44.685 -25.062 89.814 1.00 32.16 303 THR C O 1
ATOM 9825 N N . GLU C 1 307 ? 45.948 -23.220 89.591 1.00 27.57 304 GLU C N 1
ATOM 9826 C CA . GLU C 1 307 ? 47.034 -23.930 88.930 1.00 30.32 304 GLU C CA 1
ATOM 9827 C C . GLU C 1 307 ? 47.580 -25.026 89.839 1.00 39.90 304 GLU C C 1
ATOM 9828 O O . GLU C 1 307 ? 47.961 -24.764 90.978 1.00 41.20 304 GLU C O 1
ATOM 9834 N N . GLY C 1 308 ? 47.574 -26.256 89.330 1.00 43.47 305 GLY C N 1
ATOM 9835 C CA . GLY C 1 308 ? 48.095 -27.401 90.053 1.00 56.23 305 GLY C CA 1
ATOM 9836 C C . GLY C 1 308 ? 47.169 -27.983 91.107 1.00 59.53 305 GLY C C 1
ATOM 9837 O O . GLY C 1 308 ? 47.615 -28.722 91.982 1.00 62.65 305 GLY C O 1
ATOM 9838 N N . THR C 1 309 ? 45.882 -27.659 91.028 1.00 46.47 306 THR C N 1
ATOM 9839 C CA . THR C 1 309 ? 44.922 -28.134 92.022 1.00 37.21 306 THR C CA 1
ATOM 9840 C C . THR C 1 309 ? 43.945 -29.167 91.468 1.00 45.43 306 THR C C 1
ATOM 9841 O O . THR C 1 309 ? 43.514 -30.069 92.185 1.00 66.12 306 THR C O 1
ATOM 9845 N N . GLY C 1 310 ? 43.590 -29.027 90.197 1.00 38.27 307 GLY C N 1
ATOM 9846 C CA . GLY C 1 310 ? 42.630 -29.923 89.582 1.00 49.25 307 GLY C CA 1
ATOM 9847 C C . GLY C 1 310 ? 41.240 -29.318 89.533 1.00 52.69 307 GLY C C 1
ATOM 9848 O O . GLY C 1 310 ? 40.341 -29.855 88.888 1.00 56.62 307 GLY C O 1
ATOM 9849 N N . VAL C 1 311 ? 41.066 -28.194 90.220 1.00 38.91 308 VAL C N 1
ATOM 9850 C CA . VAL C 1 311 ? 39.794 -27.483 90.219 1.00 36.90 308 VAL C CA 1
ATOM 9851 C C . VAL C 1 311 ? 39.655 -26.668 88.939 1.00 36.57 308 VAL C C 1
ATOM 9852 O O . VAL C 1 311 ? 40.557 -25.914 88.577 1.00 32.11 308 VAL C O 1
ATOM 9856 N N . VAL C 1 312 ? 38.527 -26.822 88.253 1.00 33.25 309 VAL C N 1
ATOM 9857 C CA . VAL C 1 312 ? 38.319 -26.128 86.988 1.00 34.84 309 VAL C CA 1
ATOM 9858 C C . VAL C 1 312 ? 37.124 -25.191 87.084 1.00 35.68 309 VAL C C 1
ATOM 9859 O O . VAL C 1 312 ? 36.037 -25.604 87.452 1.00 37.70 309 VAL C O 1
ATOM 9863 N N . GLY C 1 313 ? 37.352 -23.921 86.778 1.00 26.06 310 GLY C N 1
ATOM 9864 C CA . GLY C 1 313 ? 36.292 -22.933 86.858 1.00 26.31 310 GLY C CA 1
ATOM 9865 C C . GLY C 1 313 ? 35.620 -22.740 85.519 1.00 31.38 310 GLY C C 1
ATOM 9866 O O . GLY C 1 313 ? 36.226 -22.985 84.474 1.00 27.86 310 GLY C O 1
ATOM 9867 N N . ILE C 1 314 ? 34.360 -22.320 85.550 1.00 26.65 311 ILE C N 1
ATOM 9868 C CA . ILE C 1 314 ? 33.638 -21.980 84.336 1.00 22.29 311 ILE C CA 1
ATOM 9869 C C . ILE C 1 314 ? 33.465 -20.463 84.261 1.00 22.80 311 ILE C C 1
ATOM 9870 O O . ILE C 1 314 ? 32.720 -19.885 85.053 1.00 22.09 311 ILE C O 1
ATOM 9875 N N . PRO C 1 315 ? 34.165 -19.816 83.335 1.00 23.52 312 PRO C N 1
ATOM 9876 C CA . PRO C 1 315 ? 34.167 -18.356 83.260 1.00 22.30 312 PRO C CA 1
ATOM 9877 C C . PRO C 1 315 ? 33.099 -17.791 82.337 1.00 25.42 312 PRO C C 1
ATOM 9878 O O . PRO C 1 315 ? 32.669 -18.443 81.396 1.00 24.48 312 PRO C O 1
ATOM 9882 N N . ARG C 1 316 ? 32.666 -16.572 82.638 1.00 19.06 313 ARG C N 1
ATOM 9883 C CA . ARG C 1 316 ? 31.805 -15.821 81.740 1.00 21.15 313 ARG C CA 1
ATOM 9884 C C . ARG C 1 316 ? 32.170 -14.370 81.924 1.00 21.53 313 ARG C C 1
ATOM 9885 O O . ARG C 1 316 ? 32.830 -14.013 82.899 1.00 20.69 313 ARG C O 1
ATOM 9893 N N . GLY C 1 317 ? 31.792 -13.526 80.971 1.00 21.92 314 GLY C N 1
ATOM 9894 C CA . GLY C 1 317 ? 32.126 -12.116 81.052 1.00 16.03 314 GLY C CA 1
ATOM 9895 C C . GLY C 1 317 ? 32.661 -11.576 79.746 1.00 28.05 314 GLY C C 1
ATOM 9896 O O . GLY C 1 317 ? 32.348 -12.110 78.677 1.00 27.72 314 GLY C O 1
ATOM 9897 N N . GLY C 1 318 ? 33.467 -10.521 79.819 1.00 21.81 315 GLY C N 1
ATOM 9898 C CA . GLY C 1 318 ? 34.001 -9.913 78.612 1.00 27.24 315 GLY C CA 1
ATOM 9899 C C . GLY C 1 318 ? 34.572 -8.544 78.902 1.00 30.02 315 GLY C C 1
ATOM 9900 O O . GLY C 1 318 ? 35.073 -8.302 79.998 1.00 22.72 315 GLY C O 1
ATOM 9901 N N . VAL C 1 319 ? 34.506 -7.653 77.919 1.00 17.84 316 VAL C N 1
ATOM 9902 C CA . VAL C 1 319 ? 34.985 -6.294 78.086 1.00 18.77 316 VAL C CA 1
ATOM 9903 C C . VAL C 1 319 ? 33.778 -5.396 77.838 1.00 22.98 316 VAL C C 1
ATOM 9904 O O . VAL C 1 319 ? 33.113 -5.533 76.809 1.00 23.99 316 VAL C O 1
ATOM 9908 N N . MET C 1 320 ? 33.463 -4.525 78.794 1.00 19.14 317 MET C N 1
ATOM 9909 C CA . MET C 1 320 ? 32.249 -3.714 78.709 1.00 15.29 317 MET C CA 1
ATOM 9910 C C . MET C 1 320 ? 32.572 -2.262 78.905 1.00 19.11 317 MET C C 1
ATOM 9911 O O . MET C 1 320 ? 33.613 -1.927 79.480 1.00 21.93 317 MET C O 1
ATOM 9916 N N . SER C 1 321 ? 31.675 -1.382 78.456 1.00 17.53 318 SER C N 1
ATOM 9917 C CA . SER C 1 321 ? 31.825 0.028 78.758 1.00 14.82 318 SER C CA 1
ATOM 9918 C C . SER C 1 321 ? 31.582 0.216 80.258 1.00 17.07 318 SER C C 1
ATOM 9919 O O . SER C 1 321 ? 31.121 -0.704 80.920 1.00 17.27 318 SER C O 1
ATOM 9922 N N . TRP C 1 322 ? 31.875 1.401 80.783 1.00 15.73 319 TRP C N 1
ATOM 9923 C CA . TRP C 1 322 ? 31.970 1.580 82.234 1.00 14.38 319 TRP C CA 1
ATOM 9924 C C . TRP C 1 322 ? 30.634 1.363 82.965 1.00 14.40 319 TRP C C 1
ATOM 9925 O O . TRP C 1 322 ? 30.566 0.637 83.944 1.00 14.91 319 TRP C O 1
ATOM 9936 N N . LEU C 1 323 ? 29.576 2.004 82.492 1.00 16.28 320 LEU C N 1
ATOM 9937 C CA . LEU C 1 323 ? 28.317 1.948 83.239 1.00 16.06 320 LEU C CA 1
ATOM 9938 C C . LEU C 1 323 ? 27.689 0.552 83.143 1.00 19.08 320 LEU C C 1
ATOM 9939 O O . LEU C 1 323 ? 27.158 0.004 84.115 1.00 16.08 320 LEU C O 1
ATOM 9944 N N . THR C 1 324 ? 27.772 -0.046 81.963 1.00 16.41 321 THR C N 1
ATOM 9945 C CA . THR C 1 324 ? 27.261 -1.381 81.768 1.00 15.78 321 THR C CA 1
ATOM 9946 C C . THR C 1 324 ? 28.087 -2.423 82.554 1.00 16.94 321 THR C C 1
ATOM 9947 O O . THR C 1 324 ? 27.529 -3.314 83.198 1.00 17.51 321 THR C O 1
ATOM 9951 N N . GLY C 1 325 ? 29.408 -2.288 82.515 1.00 13.67 322 GLY C N 1
ATOM 9952 C CA . GLY C 1 325 ? 30.281 -3.182 83.259 1.00 14.13 322 GLY C CA 1
ATOM 9953 C C . GLY C 1 325 ? 30.093 -3.077 84.769 1.00 14.82 322 GLY C C 1
ATOM 9954 O O . GLY C 1 325 ? 30.081 -4.087 85.484 1.00 16.44 322 GLY C O 1
ATOM 9955 N N . THR C 1 326 ? 29.988 -1.859 85.263 1.00 12.62 323 THR C N 1
ATOM 9956 C CA . THR C 1 326 ? 29.754 -1.633 86.675 1.00 11.14 323 THR C CA 1
ATOM 9957 C C . THR C 1 326 ? 28.454 -2.313 87.121 1.00 14.72 323 THR C C 1
ATOM 9958 O O . THR C 1 326 ? 28.431 -3.011 88.141 1.00 16.21 323 THR C O 1
ATOM 9962 N N . ARG C 1 327 ? 27.385 -2.149 86.343 1.00 15.61 324 ARG C N 1
ATOM 9963 C CA . ARG C 1 327 ? 26.121 -2.778 86.700 1.00 16.29 324 ARG C CA 1
ATOM 9964 C C . ARG C 1 327 ? 26.204 -4.293 86.636 1.00 16.26 324 ARG C C 1
ATOM 9965 O O . ARG C 1 327 ? 25.648 -5.002 87.479 1.00 15.47 324 ARG C O 1
ATOM 9973 N N . TYR C 1 328 ? 26.913 -4.810 85.648 1.00 13.19 325 TYR C N 1
ATOM 9974 C CA . TYR C 1 328 ? 27.062 -6.259 85.523 1.00 13.53 325 TYR C CA 1
ATOM 9975 C C . TYR C 1 328 ? 27.686 -6.866 86.787 1.00 19.38 325 TYR C C 1
ATOM 9976 O O . TYR C 1 328 ? 27.370 -7.994 87.168 1.00 16.25 325 TYR C O 1
ATOM 9985 N N . MET C 1 329 ? 28.576 -6.116 87.427 1.00 15.32 326 MET C N 1
ATOM 9986 C CA . MET C 1 329 ? 29.280 -6.598 88.603 1.00 18.17 326 MET C CA 1
ATOM 9987 C C . MET C 1 329 ? 28.576 -6.229 89.905 1.00 18.99 326 MET C C 1
ATOM 9988 O O . MET C 1 329 ? 29.088 -6.562 90.971 1.00 23.71 326 MET C O 1
ATOM 9993 N N . SER C 1 330 ? 27.444 -5.514 89.825 1.00 21.59 327 SER C N 1
ATOM 9994 C CA . SER C 1 330 ? 26.784 -4.921 91.013 1.00 19.27 327 SER C CA 1
ATOM 9995 C C . SER C 1 330 ? 25.505 -5.627 91.452 1.00 25.24 327 SER C C 1
ATOM 9996 O O . SER C 1 330 ? 24.939 -6.424 90.719 1.00 24.91 327 SER C O 1
ATOM 9999 N N . GLN C 1 331 ? 25.059 -5.300 92.665 1.00 21.66 328 GLN C N 1
ATOM 10000 C CA . GLN C 1 331 ? 23.811 -5.843 93.219 1.00 28.05 328 GLN C CA 1
ATOM 10001 C C . GLN C 1 331 ? 22.794 -4.707 93.347 1.00 28.55 328 GLN C C 1
ATOM 10002 O O . GLN C 1 331 ? 23.073 -3.731 94.029 1.00 24.22 328 GLN C O 1
ATOM 10008 N N . ALA C 1 332 ? 21.634 -4.810 92.690 1.00 28.61 329 ALA C N 1
ATOM 10009 C CA . ALA C 1 332 ? 20.614 -3.759 92.809 1.00 26.77 329 ALA C CA 1
ATOM 10010 C C . ALA C 1 332 ? 19.512 -4.143 93.809 1.00 32.34 329 ALA C C 1
ATOM 10011 O O . ALA C 1 332 ? 19.547 -5.236 94.375 1.00 28.19 329 ALA C O 1
ATOM 10013 N N . ASP C 1 333 ? 18.552 -3.240 94.032 1.00 29.20 330 ASP C N 1
ATOM 10014 C CA . ASP C 1 333 ? 17.408 -3.532 94.914 1.00 23.26 330 ASP C CA 1
ATOM 10015 C C . ASP C 1 333 ? 16.305 -4.306 94.168 1.00 27.41 330 ASP C C 1
ATOM 10016 O O . ASP C 1 333 ? 15.245 -3.766 93.861 1.00 25.60 330 ASP C O 1
ATOM 10021 N N . CYS C 1 334 ? 16.577 -5.569 93.872 1.00 22.31 331 CYS C N 1
ATOM 10022 C CA . CYS C 1 334 ? 15.594 -6.426 93.225 1.00 26.24 331 CYS C CA 1
ATOM 10023 C C . CYS C 1 334 ? 15.844 -7.895 93.569 1.00 32.26 331 CYS C C 1
ATOM 10024 O O . CYS C 1 334 ? 16.931 -8.271 94.022 1.00 23.72 331 CYS C O 1
ATOM 10027 N N . GLY C 1 335 ? 14.837 -8.732 93.348 1.00 23.39 332 GLY C N 1
ATOM 10028 C CA . GLY C 1 335 ? 15.012 -10.160 93.511 1.00 26.52 332 GLY C CA 1
ATOM 10029 C C . GLY C 1 335 ? 15.229 -10.577 94.961 1.00 30.46 332 GLY C C 1
ATOM 10030 O O . GLY C 1 335 ? 14.793 -9.913 95.894 1.00 21.76 332 GLY C O 1
ATOM 10031 N N . ASP C 1 336 ? 15.947 -11.678 95.145 1.00 26.84 333 ASP C N 1
ATOM 10032 C CA . ASP C 1 336 ? 15.980 -12.373 96.433 1.00 23.43 333 ASP C CA 1
ATOM 10033 C C . ASP C 1 336 ? 16.665 -11.644 97.579 1.00 28.65 333 ASP C C 1
ATOM 10034 O O . ASP C 1 336 ? 16.544 -12.066 98.729 1.00 32.48 333 ASP C O 1
ATOM 10039 N N . VAL C 1 337 ? 17.388 -10.568 97.285 1.00 24.04 334 VAL C N 1
ATOM 10040 C CA . VAL C 1 337 ? 17.969 -9.765 98.367 1.00 27.51 334 VAL C CA 1
ATOM 10041 C C . VAL C 1 337 ? 16.931 -8.873 99.059 1.00 32.25 334 VAL C C 1
ATOM 10042 O O . VAL C 1 337 ? 17.219 -8.279 100.103 1.00 28.66 334 VAL C O 1
ATOM 10046 N N . MET C 1 338 ? 15.734 -8.780 98.481 1.00 22.20 335 MET C N 1
ATOM 10047 C CA . MET C 1 338 ? 14.693 -7.892 99.000 1.00 20.77 335 MET C CA 1
ATOM 10048 C C . MET C 1 338 ? 13.830 -8.595 100.035 1.00 22.57 335 MET C C 1
ATOM 10049 O O . MET C 1 338 ? 13.487 -9.764 99.872 1.00 22.63 335 MET C O 1
ATOM 10054 N N . GLY C 1 339 ? 13.516 -7.876 101.106 1.00 18.81 336 GLY C N 1
ATOM 10055 C CA . GLY C 1 339 ? 12.642 -8.382 102.147 1.00 22.39 336 GLY C CA 1
ATOM 10056 C C . GLY C 1 339 ? 13.259 -9.451 103.039 1.00 26.41 336 GLY C C 1
ATOM 10057 O O . GLY C 1 339 ? 12.554 -10.170 103.754 1.00 25.39 336 GLY C O 1
ATOM 10058 N N . ALA C 1 340 ? 14.578 -9.575 103.012 1.00 19.69 337 ALA C N 1
ATOM 10059 C CA . ALA C 1 340 ? 15.227 -10.641 103.771 1.00 16.48 337 ALA C CA 1
ATOM 10060 C C . ALA C 1 340 ? 15.709 -10.182 105.140 1.00 15.00 337 ALA C C 1
ATOM 10061 O O . ALA C 1 340 ? 15.989 -9.001 105.377 1.00 17.68 337 ALA C O 1
ATOM 10063 N N . ARG C 1 341 ? 15.808 -11.139 106.056 1.00 12.65 338 ARG C N 1
ATOM 10064 C CA . ARG C 1 341 ? 16.415 -10.916 107.352 1.00 9.59 338 ARG C CA 1
ATOM 10065 C C . ARG C 1 341 ? 17.876 -11.268 107.172 1.00 14.56 338 ARG C C 1
ATOM 10066 O O . ARG C 1 341 ? 18.192 -12.249 106.508 1.00 16.97 338 ARG C O 1
ATOM 10074 N N . SER C 1 342 ? 18.787 -10.484 107.734 1.00 15.12 339 SER C N 1
ATOM 10075 C CA . SER C 1 342 ? 20.195 -10.841 107.522 1.00 13.15 339 SER C CA 1
ATOM 10076 C C . SER C 1 342 ? 21.083 -10.462 108.690 1.00 14.70 339 SER C C 1
ATOM 10077 O O . SER C 1 342 ? 20.695 -9.713 109.582 1.00 14.81 339 SER C O 1
ATOM 10080 N N . ALA C 1 343 ? 22.301 -10.987 108.661 1.00 13.54 340 ALA C N 1
ATOM 10081 C CA . ALA C 1 343 ? 23.310 -10.615 109.630 1.00 18.22 340 ALA C CA 1
ATOM 10082 C C . ALA C 1 343 ? 24.641 -10.616 108.900 1.00 19.64 340 ALA C C 1
ATOM 10083 O O . ALA C 1 343 ? 24.905 -11.494 108.064 1.00 15.97 340 ALA C O 1
ATOM 10085 N N . SER C 1 344 ? 25.475 -9.610 109.176 1.00 17.51 341 SER C N 1
ATOM 10086 C CA . SER C 1 344 ? 26.776 -9.560 108.542 1.00 17.77 341 SER C CA 1
ATOM 10087 C C . SER C 1 344 ? 27.836 -9.153 109.569 1.00 19.72 341 SER C C 1
ATOM 10088 O O . SER C 1 344 ? 27.577 -8.393 110.509 1.00 23.48 341 SER C O 1
ATOM 10091 N N . LYS C 1 345 ? 29.015 -9.721 109.419 1.00 14.91 342 LYS C N 1
ATOM 10092 C CA . LYS C 1 345 ? 30.135 -9.360 110.274 1.00 15.83 342 LYS C CA 1
ATOM 10093 C C . LYS C 1 345 ? 31.277 -8.998 109.332 1.00 15.68 342 LYS C C 1
ATOM 10094 O O . LYS C 1 345 ? 31.208 -9.286 108.132 1.00 15.25 342 LYS C O 1
ATOM 10100 N N . SER C 1 346 ? 32.330 -8.383 109.865 1.00 16.25 343 SER C N 1
ATOM 10101 C CA . SER C 1 346 ? 33.387 -7.906 108.972 1.00 14.19 343 SER C CA 1
ATOM 10102 C C . SER C 1 346 ? 34.765 -8.117 109.576 1.00 13.99 343 SER C C 1
ATOM 10103 O O . SER C 1 346 ? 34.908 -8.257 110.802 1.00 15.41 343 SER C O 1
ATOM 10106 N N . ALA C 1 347 ? 35.780 -8.130 108.722 1.00 12.29 344 ALA C N 1
ATOM 10107 C CA . ALA C 1 347 ? 37.159 -8.169 109.193 1.00 15.31 344 ALA C CA 1
ATOM 10108 C C . ALA C 1 347 ? 38.076 -7.555 108.149 1.00 14.39 344 ALA C C 1
ATOM 10109 O O . ALA C 1 347 ? 37.886 -7.748 106.950 1.00 15.37 344 ALA C O 1
ATOM 10111 N N . TYR C 1 348 ? 39.087 -6.843 108.624 1.00 13.57 345 TYR C N 1
ATOM 10112 C CA . TYR C 1 348 ? 40.165 -6.365 107.773 1.00 14.52 345 TYR C CA 1
ATOM 10113 C C . TYR C 1 348 ? 41.337 -7.329 107.920 1.00 16.06 345 TYR C C 1
ATOM 10114 O O . TYR C 1 348 ? 41.692 -7.724 109.034 1.00 17.00 345 TYR C O 1
ATOM 10123 N N . HIS C 1 349 ? 41.936 -7.718 106.802 1.00 16.95 346 HIS C N 1
ATOM 10124 C CA . HIS C 1 349 ? 43.059 -8.634 106.832 1.00 15.23 346 HIS C CA 1
ATOM 10125 C C . HIS C 1 349 ? 44.317 -7.926 106.373 1.00 17.97 346 HIS C C 1
ATOM 10126 O O . HIS C 1 349 ? 44.359 -7.354 105.276 1.00 17.64 346 HIS C O 1
ATOM 10133 N N . ARG C 1 350 ? 45.339 -7.956 107.220 1.00 17.75 347 ARG C N 1
ATOM 10134 C CA . ARG C 1 350 ? 46.640 -7.368 106.878 1.00 20.80 347 ARG C CA 1
ATOM 10135 C C . ARG C 1 350 ? 47.516 -8.418 106.213 1.00 24.46 347 ARG C C 1
ATOM 10136 O O . ARG C 1 350 ? 48.459 -8.103 105.479 1.00 23.74 347 ARG C O 1
ATOM 10144 N N . ALA C 1 351 ? 47.195 -9.674 106.455 1.00 19.19 348 ALA C N 1
ATOM 10145 C CA . ALA C 1 351 ? 47.977 -10.788 105.936 1.00 23.74 348 ALA C CA 1
ATOM 10146 C C . ALA C 1 351 ? 47.085 -12.012 105.790 1.00 26.85 348 ALA C C 1
ATOM 10147 O O . ALA C 1 351 ? 45.966 -12.033 106.284 1.00 24.03 348 ALA C O 1
ATOM 10149 N N . ALA C 1 352 ? 47.572 -13.041 105.114 1.00 21.31 349 ALA C N 1
ATOM 10150 C CA . ALA C 1 352 ? 46.813 -14.282 104.949 1.00 22.97 349 ALA C CA 1
ATOM 10151 C C . ALA C 1 352 ? 46.461 -14.916 106.283 1.00 22.20 349 ALA C C 1
ATOM 10152 O O . ALA C 1 352 ? 47.267 -14.884 107.213 1.00 22.84 349 ALA C O 1
ATOM 10154 N N . PRO C 1 353 ? 45.261 -15.514 106.380 1.00 19.16 350 PRO C N 1
ATOM 10155 C CA . PRO C 1 353 ? 44.921 -16.301 107.574 1.00 21.96 350 PRO C CA 1
ATOM 10156 C C . PRO C 1 353 ? 45.771 -17.561 107.521 1.00 25.78 350 PRO C C 1
ATOM 10157 O O . PRO C 1 353 ? 46.286 -17.904 106.452 1.00 27.37 350 PRO C O 1
ATOM 10161 N N . THR C 1 354 ? 45.931 -18.237 108.646 1.00 22.63 351 THR C N 1
ATOM 10162 C CA . THR C 1 354 ? 46.681 -19.478 108.664 1.00 22.56 351 THR C CA 1
ATOM 10163 C C . THR C 1 354 ? 45.904 -20.572 107.962 1.00 27.53 351 THR C C 1
ATOM 10164 O O . THR C 1 354 ? 44.682 -20.481 107.764 1.00 23.44 351 THR C O 1
ATOM 10168 N N . ASP C 1 355 ? 46.597 -21.629 107.565 1.00 27.13 352 ASP C N 1
ATOM 10169 C CA . ASP C 1 355 ? 45.904 -22.738 106.940 1.00 26.17 352 ASP C CA 1
ATOM 10170 C C . ASP C 1 355 ? 44.899 -23.369 107.893 1.00 27.25 352 ASP C C 1
ATOM 10171 O O . ASP C 1 355 ? 43.870 -23.892 107.471 1.00 25.53 352 ASP C O 1
ATOM 10176 N N . GLU C 1 356 ? 45.207 -23.359 109.182 1.00 24.91 353 GLU C N 1
ATOM 10177 C CA . GLU C 1 356 ? 44.280 -23.918 110.152 1.00 23.10 353 GLU C CA 1
ATOM 10178 C C . GLU C 1 356 ? 42.966 -23.130 110.140 1.00 21.65 353 GLU C C 1
ATOM 10179 O O . GLU C 1 356 ? 41.881 -23.719 110.211 1.00 23.27 353 GLU C O 1
ATOM 10185 N N . GLN C 1 357 ? 43.061 -21.804 110.064 1.00 25.47 354 GLN C N 1
ATOM 10186 C CA . GLN C 1 357 ? 41.870 -20.962 109.971 1.00 22.11 354 GLN C CA 1
ATOM 10187 C C . GLN C 1 357 ? 41.072 -21.307 108.718 1.00 18.07 354 GLN C C 1
ATOM 10188 O O . GLN C 1 357 ? 39.854 -21.443 108.757 1.00 19.15 354 GLN C O 1
ATOM 10194 N N . LEU C 1 358 ? 41.769 -21.494 107.603 1.00 18.85 355 LEU C N 1
ATOM 10195 C CA . LEU C 1 358 ? 41.100 -21.800 106.351 1.00 20.38 355 LEU C CA 1
ATOM 10196 C C . LEU C 1 358 ? 40.390 -23.154 106.425 1.00 25.52 355 LEU C C 1
ATOM 10197 O O . LEU C 1 358 ? 39.313 -23.331 105.860 1.00 21.35 355 LEU C O 1
ATOM 10202 N N . SER C 1 359 ? 40.970 -24.104 107.157 1.00 24.11 356 SER C N 1
ATOM 10203 C CA . SER C 1 359 ? 40.285 -25.374 107.405 1.00 21.77 356 SER C CA 1
ATOM 10204 C C . SER C 1 359 ? 39.034 -25.223 108.271 1.00 27.25 356 SER C C 1
ATOM 10205 O O . SER C 1 359 ? 38.061 -25.942 108.075 1.00 24.40 356 SER C O 1
ATOM 10208 N N . VAL C 1 360 ? 39.074 -24.324 109.253 1.00 21.88 357 VAL C N 1
ATOM 10209 C CA . VAL C 1 360 ? 37.878 -24.040 110.058 1.00 24.41 357 VAL C CA 1
ATOM 10210 C C . VAL C 1 360 ? 36.768 -23.534 109.135 1.00 19.72 357 VAL C C 1
ATOM 10211 O O . VAL C 1 360 ? 35.633 -24.027 109.167 1.00 19.83 357 VAL C O 1
ATOM 10215 N N . LEU C 1 361 ? 37.107 -22.558 108.298 1.00 20.18 358 LEU C N 1
ATOM 10216 C CA . LEU C 1 361 ? 36.160 -22.025 107.321 1.00 16.98 358 LEU C CA 1
ATOM 10217 C C . LEU C 1 361 ? 35.565 -23.141 106.483 1.00 19.93 358 LEU C C 1
ATOM 10218 O O . LEU C 1 361 ? 34.346 -23.272 106.362 1.00 21.69 358 LEU C O 1
ATOM 10223 N N . HIS C 1 362 ? 36.417 -23.993 105.919 1.00 19.77 359 HIS C N 1
ATOM 10224 C CA . HIS C 1 362 ? 35.930 -25.106 105.116 1.00 22.01 359 HIS C CA 1
ATOM 10225 C C . HIS C 1 362 ? 34.913 -25.963 105.874 1.00 23.24 359 HIS C C 1
ATOM 10226 O O . HIS C 1 362 ? 33.859 -26.334 105.343 1.00 20.79 359 HIS C O 1
ATOM 10233 N N . ARG C 1 363 ? 35.224 -26.280 107.125 1.00 22.13 360 ARG C N 1
ATOM 10234 C CA . ARG C 1 363 ? 34.340 -27.117 107.928 1.00 22.08 360 ARG C CA 1
ATOM 10235 C C . ARG C 1 363 ? 32.952 -26.487 108.127 1.00 22.22 360 ARG C C 1
ATOM 10236 O O . ARG C 1 363 ? 31.943 -27.158 107.974 1.00 22.74 360 ARG C O 1
ATOM 10244 N N . HIS C 1 364 ? 32.897 -25.197 108.445 1.00 20.34 361 HIS C N 1
ATOM 10245 C CA . HIS C 1 364 ? 31.601 -24.553 108.659 1.00 15.48 361 HIS C CA 1
ATOM 10246 C C . HIS C 1 364 ? 30.811 -24.381 107.364 1.00 18.04 361 HIS C C 1
ATOM 10247 O O . HIS C 1 364 ? 29.570 -24.364 107.381 1.00 20.83 361 HIS C O 1
ATOM 10254 N N . LEU C 1 365 ? 31.513 -24.278 106.235 1.00 17.10 362 LEU C N 1
ATOM 10255 C CA . LEU C 1 365 ? 30.847 -24.165 104.932 1.00 20.02 362 LEU C CA 1
ATOM 10256 C C . LEU C 1 365 ? 30.238 -25.507 104.510 1.00 23.10 362 LEU C C 1
ATOM 10257 O O . LEU C 1 365 ? 29.466 -25.598 103.549 1.00 21.78 362 LEU C O 1
ATOM 10262 N N . HIS C 1 366 ? 30.579 -26.556 105.244 1.00 21.17 363 HIS C N 1
ATOM 10263 C CA . HIS C 1 366 ? 29.985 -27.858 104.998 1.00 24.90 363 HIS C CA 1
ATOM 10264 C C . HIS C 1 366 ? 29.018 -28.333 106.084 1.00 26.25 363 HIS C C 1
ATOM 10265 O O . HIS C 1 366 ? 28.503 -29.437 106.003 1.00 28.37 363 HIS C O 1
ATOM 10272 N N . ALA C 1 367 ? 28.751 -27.488 107.076 1.00 24.22 364 ALA C N 1
ATOM 10273 C CA . ALA C 1 367 ? 27.817 -27.829 108.148 1.00 29.79 364 ALA C CA 1
ATOM 10274 C C . ALA C 1 367 ? 26.426 -28.123 107.600 1.00 32.88 364 ALA C C 1
ATOM 10275 O O . ALA C 1 367 ? 26.031 -27.567 106.578 1.00 29.71 364 ALA C O 1
ATOM 10277 N N . ASP C 1 368 ? 25.684 -28.987 108.286 1.00 26.08 365 ASP C N 1
ATOM 10278 C CA . ASP C 1 368 ? 24.287 -29.224 107.952 1.00 33.86 365 ASP C CA 1
ATOM 10279 C C . ASP C 1 368 ? 23.523 -27.962 108.318 1.00 26.59 365 ASP C C 1
ATOM 10280 O O . ASP C 1 368 ? 23.251 -27.712 109.491 1.00 32.14 365 ASP C O 1
ATOM 10285 N N . HIS C 1 369 ? 23.196 -27.156 107.313 1.00 25.31 366 HIS C N 1
ATOM 10286 C CA . HIS C 1 369 ? 22.719 -25.800 107.552 1.00 28.20 366 HIS C CA 1
ATOM 10287 C C . HIS C 1 369 ? 22.016 -25.372 106.276 1.00 29.10 366 HIS C C 1
ATOM 10288 O O . HIS C 1 369 ? 22.492 -25.698 105.188 1.00 25.99 366 HIS C O 1
ATOM 10295 N N . PRO C 1 370 ? 20.871 -24.670 106.392 1.00 27.46 367 PRO C N 1
ATOM 10296 C CA . PRO C 1 370 ? 20.210 -24.093 105.210 1.00 24.77 367 PRO C CA 1
ATOM 10297 C C . PRO C 1 370 ? 20.962 -22.848 104.721 1.00 23.16 367 PRO C C 1
ATOM 10298 O O . PRO C 1 370 ? 20.611 -21.737 105.110 1.00 26.66 367 PRO C O 1
ATOM 10302 N N . GLY C 1 371 ? 21.970 -23.038 103.885 1.00 23.35 368 GLY C N 1
ATOM 10303 C CA . GLY C 1 371 ? 22.935 -21.979 103.611 1.00 22.27 368 GLY C CA 1
ATOM 10304 C C . GLY C 1 371 ? 22.901 -21.420 102.209 1.00 22.80 368 GLY C C 1
ATOM 10305 O O . GLY C 1 371 ? 23.925 -20.947 101.705 1.00 27.13 368 GLY C O 1
ATOM 10306 N N . GLN C 1 372 ? 21.731 -21.450 101.572 1.00 21.47 369 GLN C N 1
ATOM 10307 C CA . GLN C 1 372 ? 21.655 -20.987 100.192 1.00 23.52 369 GLN C CA 1
ATOM 10308 C C . GLN C 1 372 ? 21.941 -19.486 100.057 1.00 26.53 369 GLN C C 1
ATOM 10309 O O . GLN C 1 372 ? 22.218 -19.009 98.963 1.00 24.96 369 GLN C O 1
ATOM 10315 N N . ALA C 1 373 ? 21.886 -18.748 101.163 1.00 20.80 370 ALA C N 1
ATOM 10316 C CA . ALA C 1 373 ? 22.347 -17.347 101.144 1.00 19.89 370 ALA C CA 1
ATOM 10317 C C . ALA C 1 373 ? 23.279 -17.086 102.316 1.00 22.80 370 ALA C C 1
ATOM 10318 O O . ALA C 1 373 ? 23.208 -16.041 102.984 1.00 21.65 370 ALA C O 1
ATOM 10320 N N . SER C 1 374 ? 24.143 -18.055 102.580 1.00 16.95 371 SER C N 1
ATOM 10321 C CA . SER C 1 374 ? 25.157 -17.933 103.617 1.00 15.18 371 SER C CA 1
ATOM 10322 C C . SER C 1 374 ? 26.512 -18.023 102.920 1.00 19.40 371 SER C C 1
ATOM 10323 O O . SER C 1 374 ? 26.743 -18.942 102.130 1.00 19.25 371 SER C O 1
ATOM 10326 N N . TYR C 1 375 ? 27.407 -17.080 103.200 1.00 17.00 372 TYR C N 1
ATOM 10327 C CA . TYR C 1 375 ? 28.699 -17.084 102.523 1.00 13.85 372 TYR C CA 1
ATOM 10328 C C . TYR C 1 375 ? 29.650 -16.159 103.241 1.00 13.97 372 TYR C C 1
ATOM 10329 O O . TYR C 1 375 ? 29.226 -15.356 104.051 1.00 16.00 372 TYR C O 1
ATOM 10338 N N . VAL C 1 376 ? 30.940 -16.289 102.943 1.00 14.03 373 VAL C N 1
ATOM 10339 C CA . VAL C 1 376 ? 31.937 -15.275 103.309 1.00 12.75 373 VAL C CA 1
ATOM 10340 C C . VAL C 1 376 ? 32.445 -14.651 102.005 1.00 18.67 373 VAL C C 1
ATOM 10341 O O . VAL C 1 376 ? 32.793 -15.362 101.062 1.00 15.37 373 VAL C O 1
ATOM 10345 N N . MET C 1 377 ? 32.426 -13.329 101.927 1.00 14.34 374 MET C N 1
ATOM 10346 C CA . MET C 1 377 ? 32.840 -12.648 100.708 1.00 12.70 374 MET C CA 1
ATOM 10347 C C . MET C 1 377 ? 34.196 -12.025 101.020 1.00 15.75 374 MET C C 1
ATOM 10348 O O . MET C 1 377 ? 34.321 -11.272 101.995 1.00 16.82 374 MET C O 1
ATOM 10353 N N . PHE C 1 378 ? 35.208 -12.358 100.224 1.00 14.21 375 PHE C N 1
ATOM 10354 C CA . PHE C 1 378 ? 36.532 -11.740 100.358 1.00 14.14 375 PHE C CA 1
ATOM 10355 C C . PHE C 1 378 ? 36.771 -10.757 99.207 1.00 17.03 375 PHE C C 1
ATOM 10356 O O . PHE C 1 378 ? 36.669 -11.137 98.024 1.00 17.02 375 PHE C O 1
ATOM 10364 N N . ASN C 1 379 ? 37.049 -9.504 99.550 1.00 11.92 376 ASN C N 1
ATOM 10365 C CA . ASN C 1 379 ? 37.249 -8.434 98.556 1.00 14.53 376 ASN C CA 1
ATOM 10366 C C . ASN C 1 379 ? 38.704 -7.967 98.561 1.00 13.22 376 ASN C C 1
ATOM 10367 O O . ASN C 1 379 ? 39.285 -7.787 99.624 1.00 15.07 376 ASN C O 1
ATOM 10372 N N . SER C 1 380 ? 39.247 -7.706 97.382 1.00 12.27 377 SER C N 1
ATOM 10373 C CA . SER C 1 380 ? 40.530 -6.994 97.271 1.00 13.40 377 SER C CA 1
ATOM 10374 C C . SER C 1 380 ? 40.459 -5.683 98.032 1.00 14.88 377 SER C C 1
ATOM 10375 O O . SER C 1 380 ? 39.439 -4.996 98.008 1.00 15.42 377 SER C O 1
ATOM 10378 N N . TYR C 1 381 ? 41.553 -5.282 98.676 1.00 12.65 378 TYR C N 1
ATOM 10379 C CA . TYR C 1 381 ? 41.559 -4.035 99.417 1.00 15.35 378 TYR C CA 1
ATOM 10380 C C . TYR C 1 381 ? 42.931 -3.401 99.238 1.00 17.19 378 TYR C C 1
ATOM 10381 O O . TYR C 1 381 ? 43.724 -3.866 98.415 1.00 19.28 378 TYR C O 1
ATOM 10390 N N . GLY C 1 382 ? 43.210 -2.330 99.959 1.00 14.89 379 GLY C N 1
ATOM 10391 C CA . GLY C 1 382 ? 44.530 -1.718 99.872 1.00 13.20 379 GLY C CA 1
ATOM 10392 C C . GLY C 1 382 ? 44.677 -0.861 98.630 1.00 18.96 379 GLY C C 1
ATOM 10393 O O . GLY C 1 382 ? 43.770 -0.117 98.267 1.00 16.26 379 GLY C O 1
ATOM 10394 N N . GLY C 1 383 ? 45.821 -0.953 97.962 1.00 16.86 380 GLY C N 1
ATOM 10395 C CA . GLY C 1 383 ? 46.096 -0.021 96.877 1.00 17.31 380 GLY C CA 1
ATOM 10396 C C . GLY C 1 383 ? 46.042 1.416 97.361 1.00 18.81 380 GLY C C 1
ATOM 10397 O O . GLY C 1 383 ? 46.570 1.769 98.413 1.00 18.91 380 GLY C O 1
ATOM 10398 N N . GLU C 1 384 ? 45.397 2.268 96.579 1.00 17.36 381 GLU C N 1
ATOM 10399 C CA . GLU C 1 384 ? 45.276 3.675 96.899 1.00 17.52 381 GLU C CA 1
ATOM 10400 C C . GLU C 1 384 ? 44.729 3.955 98.311 1.00 16.30 381 GLU C C 1
ATOM 10401 O O . GLU C 1 384 ? 45.057 4.981 98.923 1.00 19.77 381 GLU C O 1
ATOM 10407 N N . ILE C 1 385 ? 43.873 3.067 98.832 1.00 16.49 382 ILE C N 1
ATOM 10408 C CA . ILE C 1 385 ? 43.390 3.241 100.204 1.00 18.18 382 ILE C CA 1
ATOM 10409 C C . ILE C 1 385 ? 44.561 3.445 101.162 1.00 19.28 382 ILE C C 1
ATOM 10410 O O . ILE C 1 385 ? 44.490 4.244 102.084 1.00 21.27 382 ILE C O 1
ATOM 10415 N N . ASN C 1 386 ? 45.628 2.702 100.922 1.00 15.67 383 ASN C N 1
ATOM 10416 C CA . ASN C 1 386 ? 46.741 2.633 101.861 1.00 18.81 383 ASN C CA 1
ATOM 10417 C C . ASN C 1 386 ? 47.747 3.764 101.692 1.00 23.74 383 ASN C C 1
ATOM 10418 O O . ASN C 1 386 ? 48.767 3.783 102.370 1.00 24.05 383 ASN C O 1
ATOM 10423 N N . ARG C 1 387 ? 47.440 4.731 100.839 1.00 18.36 384 ARG C N 1
ATOM 10424 C CA . ARG C 1 387 ? 48.359 5.871 100.678 1.00 19.78 384 ARG C CA 1
ATOM 10425 C C . ARG C 1 387 ? 48.304 6.820 101.886 1.00 26.56 384 ARG C C 1
ATOM 10426 O O . ARG C 1 387 ? 49.308 7.451 102.251 1.00 26.63 384 ARG C O 1
ATOM 10434 N N . ARG C 1 388 ? 47.137 6.924 102.514 1.00 23.92 385 ARG C N 1
ATOM 10435 C CA . ARG C 1 388 ? 46.952 7.856 103.627 1.00 24.18 385 ARG C CA 1
ATOM 10436 C C . ARG C 1 388 ? 47.334 7.269 104.987 1.00 23.10 385 ARG C C 1
ATOM 10437 O O . ARG C 1 388 ? 47.456 6.055 105.136 1.00 25.40 385 ARG C O 1
ATOM 10445 N N . GLY C 1 389 ? 47.521 8.142 105.975 1.00 25.19 386 GLY C N 1
ATOM 10446 C CA . GLY C 1 389 ? 47.869 7.713 107.322 1.00 23.63 386 GLY C CA 1
ATOM 10447 C C . GLY C 1 389 ? 46.617 7.405 108.143 1.00 24.05 386 GLY C C 1
ATOM 10448 O O . GLY C 1 389 ? 45.549 7.969 107.889 1.00 24.33 386 GLY C O 1
ATOM 10449 N N . PRO C 1 390 ? 46.748 6.531 109.144 1.00 26.51 387 PRO C N 1
ATOM 10450 C CA . PRO C 1 390 ? 45.603 6.156 109.988 1.00 26.26 387 PRO C CA 1
ATOM 10451 C C . PRO C 1 390 ? 44.867 7.340 110.626 1.00 29.28 387 PRO C C 1
ATOM 10452 O O . PRO C 1 390 ? 43.662 7.234 110.859 1.00 26.27 387 PRO C O 1
ATOM 10456 N N . SER C 1 391 ? 45.544 8.446 110.909 1.00 28.08 388 SER C N 1
ATOM 10457 C CA . SER C 1 391 ? 44.863 9.550 111.564 1.00 24.20 388 SER C CA 1
ATOM 10458 C C . SER C 1 391 ? 44.349 10.631 110.616 1.00 25.89 388 SER C C 1
ATOM 10459 O O . SER C 1 391 ? 43.683 11.573 111.071 1.00 24.66 388 SER C O 1
ATOM 10462 N N . ASP C 1 392 ? 44.656 10.505 109.323 1.00 26.61 389 ASP C N 1
ATOM 10463 C CA . ASP C 1 392 ? 44.246 11.493 108.321 1.00 27.70 389 ASP C CA 1
ATOM 10464 C C . ASP C 1 392 ? 42.729 11.576 108.176 1.00 23.21 389 ASP C C 1
ATOM 10465 O O . ASP C 1 392 ? 42.186 12.643 107.888 1.00 24.23 389 ASP C O 1
ATOM 10470 N N . ALA C 1 393 ? 42.054 10.440 108.345 1.00 20.83 390 ALA C N 1
ATOM 10471 C CA . ALA C 1 393 ? 40.596 10.399 108.354 1.00 19.92 390 ALA C CA 1
ATOM 10472 C C . ALA C 1 393 ? 40.196 9.639 109.594 1.00 22.52 390 ALA C C 1
ATOM 10473 O O . ALA C 1 393 ? 41.041 9.079 110.274 1.00 23.72 390 ALA C O 1
ATOM 10475 N N . ALA C 1 394 ? 38.899 9.591 109.884 1.00 17.09 391 ALA C N 1
ATOM 10476 C CA . ALA C 1 394 ? 38.458 8.852 111.052 1.00 20.18 391 ALA C CA 1
ATOM 10477 C C . ALA C 1 394 ? 38.575 7.341 110.842 1.00 23.06 391 ALA C C 1
ATOM 10478 O O . ALA C 1 394 ? 38.674 6.593 111.815 1.00 22.54 391 ALA C O 1
ATOM 10480 N N . VAL C 1 395 ? 38.588 6.893 109.584 1.00 21.00 392 VAL C N 1
ATOM 10481 C CA . VAL C 1 395 ? 38.854 5.482 109.271 1.00 19.40 392 VAL C CA 1
ATOM 10482 C C . VAL C 1 395 ? 40.313 5.166 109.572 1.00 19.91 392 VAL C C 1
ATOM 10483 O O . VAL C 1 395 ? 41.190 5.799 108.987 1.00 22.89 392 VAL C O 1
ATOM 10487 N N . PRO C 1 396 ? 40.594 4.172 110.436 1.00 17.66 393 PRO C N 1
ATOM 10488 C CA . PRO C 1 396 ? 42.002 3.976 110.788 1.00 19.20 393 PRO C CA 1
ATOM 10489 C C . PRO C 1 396 ? 42.770 2.897 110.020 1.00 23.05 393 PRO C C 1
ATOM 10490 O O . PRO C 1 396 ? 43.996 2.920 110.081 1.00 24.07 393 PRO C O 1
ATOM 10494 N N . GLN C 1 397 ? 42.094 1.987 109.318 1.00 20.27 394 GLN C N 1
ATOM 10495 C CA . GLN C 1 397 ? 42.780 0.871 108.666 1.00 19.47 394 GLN C CA 1
ATOM 10496 C C . GLN C 1 397 ? 43.402 1.276 107.318 1.00 21.53 394 GLN C C 1
ATOM 10497 O O . GLN C 1 397 ? 42.709 1.411 106.313 1.00 21.00 394 GLN C O 1
ATOM 10503 N N . ARG C 1 398 ? 44.712 1.487 107.309 1.00 18.69 395 ARG C N 1
ATOM 10504 C CA . ARG C 1 398 ? 45.398 1.964 106.104 1.00 17.68 395 ARG C CA 1
ATOM 10505 C C . ARG C 1 398 ? 46.564 1.066 105.694 1.00 22.29 395 ARG C C 1
ATOM 10506 O O . ARG C 1 398 ? 47.472 1.504 104.962 1.00 21.12 395 ARG C O 1
ATOM 10514 N N . ASP C 1 399 ? 46.538 -0.189 106.127 1.00 19.56 396 ASP C N 1
ATOM 10515 C CA . ASP C 1 399 ? 47.506 -1.157 105.620 1.00 21.40 396 ASP C CA 1
ATOM 10516 C C . ASP C 1 399 ? 46.960 -2.571 105.409 1.00 20.62 396 ASP C C 1
ATOM 10517 O O . ASP C 1 399 ? 47.716 -3.543 105.312 1.00 25.21 396 ASP C O 1
ATOM 10522 N N . SER C 1 400 ? 45.640 -2.679 105.253 1.00 20.83 397 SER C N 1
ATOM 10523 C CA . SER C 1 400 ? 45.037 -3.960 104.963 1.00 16.67 397 SER C CA 1
ATOM 10524 C C . SER C 1 400 ? 45.030 -4.279 103.464 1.00 19.03 397 SER C C 1
ATOM 10525 O O . SER C 1 400 ? 45.085 -3.369 102.633 1.00 18.41 397 SER C O 1
ATOM 10528 N N . VAL C 1 401 ? 44.942 -5.567 103.126 1.00 16.83 398 VAL C N 1
ATOM 10529 C CA . VAL C 1 401 ? 44.994 -5.999 101.731 1.00 15.04 398 VAL C CA 1
ATOM 10530 C C . VAL C 1 401 ? 43.804 -6.813 101.257 1.00 17.48 398 VAL C C 1
ATOM 10531 O O . VAL C 1 401 ? 43.622 -6.995 100.039 1.00 16.16 398 VAL C O 1
ATOM 10535 N N . VAL C 1 402 ? 43.009 -7.320 102.208 1.00 13.25 399 VAL C N 1
ATOM 10536 C CA . VAL C 1 402 ? 41.758 -8.012 101.872 1.00 13.42 399 VAL C CA 1
ATOM 10537 C C . VAL C 1 402 ? 40.733 -7.588 102.930 1.00 13.23 399 VAL C C 1
ATOM 10538 O O . VAL C 1 402 ? 41.091 -7.426 104.097 1.00 15.09 399 VAL C O 1
ATOM 10542 N N . LYS C 1 403 ? 39.485 -7.378 102.522 1.00 15.14 400 LYS C N 1
ATOM 10543 C CA . LYS C 1 403 ? 38.405 -7.083 103.457 1.00 16.32 400 LYS C CA 1
ATOM 10544 C C . LYS C 1 403 ? 37.378 -8.222 103.322 1.00 16.79 400 LYS C C 1
ATOM 10545 O O . LYS C 1 403 ? 37.006 -8.609 102.203 1.00 18.04 400 LYS C O 1
ATOM 10551 N N . SER C 1 404 ? 36.937 -8.795 104.440 1.00 14.11 401 SER C N 1
ATOM 10552 C CA . SER C 1 404 ? 35.943 -9.864 104.355 1.00 12.24 401 SER C CA 1
ATOM 10553 C C . SER C 1 404 ? 34.622 -9.470 105.006 1.00 16.96 401 SER C C 1
ATOM 10554 O O . SER C 1 404 ? 34.584 -8.737 105.995 1.00 14.77 401 SER C O 1
ATOM 10557 N N . SER C 1 405 ? 33.555 -9.996 104.432 1.00 13.37 402 SER C N 1
ATOM 10558 C CA . SER C 1 405 ? 32.216 -9.821 104.953 1.00 16.89 402 SER C CA 1
ATOM 10559 C C . SER C 1 405 ? 31.643 -11.225 105.185 1.00 15.04 402 SER C C 1
ATOM 10560 O O . SER C 1 405 ? 31.721 -12.077 104.308 1.00 18.70 402 SER C O 1
ATOM 10563 N N . TRP C 1 406 ? 31.083 -11.472 106.372 1.00 13.54 403 TRP C N 1
ATOM 10564 C CA . TRP C 1 406 ? 30.615 -12.801 106.748 1.00 13.10 403 TRP C CA 1
ATOM 10565 C C . TRP C 1 406 ? 29.115 -12.678 106.883 1.00 16.23 403 TRP C C 1
ATOM 10566 O O . TRP C 1 406 ? 28.642 -11.910 107.726 1.00 16.77 403 TRP C O 1
ATOM 10577 N N . PHE C 1 407 ? 28.371 -13.411 106.057 1.00 12.22 404 PHE C N 1
ATOM 10578 C CA . PHE C 1 407 ? 26.979 -13.036 105.807 1.00 13.67 404 PHE C CA 1
ATOM 10579 C C . PHE C 1 407 ? 26.027 -14.224 105.873 1.00 15.36 404 PHE C C 1
ATOM 10580 O O . PHE C 1 407 ? 26.343 -15.320 105.418 1.00 16.56 404 PHE C O 1
ATOM 10588 N N . SER C 1 408 ? 24.840 -14.003 106.422 1.00 13.77 405 SER C N 1
ATOM 10589 C CA . SER C 1 408 ? 23.780 -14.962 106.185 1.00 15.54 405 SER C CA 1
ATOM 10590 C C . SER C 1 408 ? 22.465 -14.216 106.007 1.00 15.77 405 SER C C 1
ATOM 10591 O O . SER C 1 408 ? 22.214 -13.234 106.715 1.00 15.59 405 SER C O 1
ATOM 10594 N N . ALA C 1 409 ? 21.618 -14.680 105.083 1.00 16.18 406 ALA C N 1
ATOM 10595 C CA . ALA C 1 409 ? 20.291 -14.083 104.897 1.00 14.87 406 ALA C CA 1
ATOM 10596 C C . ALA C 1 409 ? 19.255 -15.201 104.920 1.00 17.58 406 ALA C C 1
ATOM 10597 O O . ALA C 1 409 ? 19.556 -16.323 104.546 1.00 17.74 406 ALA C O 1
ATOM 10599 N N . TRP C 1 410 ? 18.051 -14.880 105.378 1.00 15.54 407 TRP C N 1
ATOM 10600 C CA . TRP C 1 410 ? 16.997 -15.892 105.498 1.00 14.90 407 TRP C CA 1
ATOM 10601 C C . TRP C 1 410 ? 15.657 -15.186 105.580 1.00 17.24 407 TRP C C 1
ATOM 10602 O O . TRP C 1 410 ? 15.609 -13.957 105.593 1.00 17.04 407 TRP C O 1
ATOM 10613 N N . GLN C 1 411 ? 14.560 -15.937 105.648 1.00 15.87 408 GLN C N 1
ATOM 10614 C CA . GLN C 1 411 ? 13.248 -15.296 105.549 1.00 16.75 408 GLN C CA 1
ATOM 10615 C C . GLN C 1 411 ? 12.445 -15.300 106.836 1.00 21.82 408 GLN C C 1
ATOM 10616 O O . GLN C 1 411 ? 11.741 -14.342 107.130 1.00 22.89 408 GLN C O 1
ATOM 10622 N N . ASP C 1 412 ? 12.508 -16.400 107.578 1.00 21.40 409 ASP C N 1
ATOM 10623 C CA . ASP C 1 412 ? 11.627 -16.595 108.726 1.00 26.95 409 ASP C CA 1
ATOM 10624 C C . ASP C 1 412 ? 12.245 -16.170 110.052 1.00 27.89 409 ASP C C 1
ATOM 10625 O O . ASP C 1 412 ? 13.353 -16.582 110.390 1.00 24.99 409 ASP C O 1
ATOM 10630 N N . ALA C 1 413 ? 11.516 -15.352 110.806 1.00 22.46 410 ALA C N 1
ATOM 10631 C CA . ALA C 1 413 ? 11.970 -14.935 112.116 1.00 22.04 410 ALA C CA 1
ATOM 10632 C C . ALA C 1 413 ? 12.238 -16.131 113.035 1.00 27.14 410 ALA C C 1
ATOM 10633 O O . ALA C 1 413 ? 13.081 -16.064 113.935 1.00 23.34 410 ALA C O 1
ATOM 10635 N N . GLU C 1 414 ? 11.517 -17.222 112.803 1.00 21.55 411 GLU C N 1
ATOM 10636 C CA . GLU C 1 414 ? 11.668 -18.420 113.619 1.00 27.31 411 GLU C CA 1
ATOM 10637 C C . GLU C 1 414 ? 13.055 -19.031 113.465 1.00 29.46 411 GLU C C 1
ATOM 10638 O O . GLU C 1 414 ? 13.493 -19.811 114.311 1.00 28.71 411 GLU C O 1
ATOM 10644 N N . LEU C 1 415 ? 13.747 -18.676 112.387 1.00 20.17 412 LEU C N 1
ATOM 10645 C CA . LEU C 1 415 ? 15.083 -19.214 112.143 1.00 19.07 412 LEU C CA 1
ATOM 10646 C C . LEU C 1 415 ? 16.206 -18.214 112.485 1.00 20.46 412 LEU C C 1
ATOM 10647 O O . LEU C 1 415 ? 17.369 -18.469 112.176 1.00 19.92 412 LEU C O 1
ATOM 10652 N N . ASP C 1 416 ? 15.876 -17.092 113.115 1.00 18.94 413 ASP C N 1
ATOM 10653 C CA . ASP C 1 416 ? 16.912 -16.138 113.518 1.00 16.36 413 ASP C CA 1
ATOM 10654 C C . ASP C 1 416 ? 18.003 -16.836 114.321 1.00 23.26 413 ASP C C 1
ATOM 10655 O O . ASP C 1 416 ? 19.185 -16.672 114.062 1.00 18.62 413 ASP C O 1
ATOM 10660 N N . GLU C 1 417 ? 17.608 -17.597 115.335 1.00 20.46 414 GLU C N 1
ATOM 10661 C CA . GLU C 1 417 ? 18.586 -18.224 116.221 1.00 23.52 414 GLU C CA 1
ATOM 10662 C C . GLU C 1 417 ? 19.511 -19.183 115.475 1.00 24.21 414 GLU C C 1
ATOM 10663 O O . GLU C 1 417 ? 20.710 -19.240 115.741 1.00 20.25 414 GLU C O 1
ATOM 10669 N N . LEU C 1 418 ? 18.941 -19.932 114.540 1.00 18.23 415 LEU C N 1
ATOM 10670 C CA . LEU C 1 418 ? 19.700 -20.864 113.719 1.00 18.00 415 LEU C CA 1
ATOM 10671 C C . LEU C 1 418 ? 20.763 -20.161 112.876 1.00 20.46 415 LEU C C 1
ATOM 10672 O O . LEU C 1 418 ? 21.933 -20.548 112.852 1.00 19.26 415 LEU C O 1
ATOM 10677 N N . HIS C 1 419 ? 20.350 -19.127 112.172 1.00 18.94 416 HIS C N 1
ATOM 10678 C CA . HIS C 1 419 ? 21.291 -18.405 111.326 1.00 15.23 416 HIS C CA 1
ATOM 10679 C C . HIS C 1 419 ? 22.343 -17.622 112.093 1.00 16.16 416 HIS C C 1
ATOM 10680 O O . HIS C 1 419 ? 23.516 -17.646 111.729 1.00 18.59 416 HIS C O 1
ATOM 10687 N N . LEU C 1 420 ? 21.929 -16.921 113.141 1.00 18.20 417 LEU C N 1
ATOM 10688 C CA . LEU C 1 420 ? 22.882 -16.201 113.969 1.00 17.03 417 LEU C CA 1
ATOM 10689 C C . LEU C 1 420 ? 23.859 -17.198 114.565 1.00 17.42 417 LEU C C 1
ATOM 10690 O O . LEU C 1 420 ? 25.050 -16.935 114.652 1.00 18.75 417 LEU C O 1
ATOM 10695 N N . GLY C 1 421 ? 23.354 -18.357 114.964 1.00 18.88 418 GLY C N 1
ATOM 10696 C CA . GLY C 1 421 ? 24.203 -19.395 115.527 1.00 17.39 418 GLY C CA 1
ATOM 10697 C C . GLY C 1 421 ? 25.272 -19.870 114.557 1.00 17.77 418 GLY C C 1
ATOM 10698 O O . GLY C 1 421 ? 26.432 -20.037 114.917 1.00 19.87 418 GLY C O 1
ATOM 10699 N N . TRP C 1 422 ? 24.890 -20.085 113.305 1.00 17.33 419 TRP C N 1
ATOM 10700 C CA . TRP C 1 422 ? 25.861 -20.544 112.304 1.00 17.66 419 TRP C CA 1
ATOM 10701 C C . TRP C 1 422 ? 26.948 -19.488 112.069 1.00 18.30 419 TRP C C 1
ATOM 10702 O O . TRP C 1 422 ? 28.133 -19.783 112.083 1.00 18.10 419 TRP C O 1
ATOM 10713 N N . LEU C 1 423 ? 26.518 -18.251 111.850 1.00 14.14 420 LEU C N 1
ATOM 10714 C CA . LEU C 1 423 ? 27.438 -17.152 111.582 1.00 13.58 420 LEU C CA 1
ATOM 10715 C C . LEU C 1 423 ? 28.415 -16.931 112.734 1.00 17.38 420 LEU C C 1
ATOM 10716 O O . LEU C 1 423 ? 29.623 -16.831 112.526 1.00 17.33 420 LEU C O 1
ATOM 10721 N N . ARG C 1 424 ? 27.881 -16.854 113.948 1.00 16.34 421 ARG C N 1
ATOM 10722 C CA . ARG C 1 424 ? 28.696 -16.640 115.134 1.00 18.24 421 ARG C CA 1
ATOM 10723 C C . ARG C 1 424 ? 29.686 -17.784 115.311 1.00 18.33 421 ARG C C 1
ATOM 10724 O O . ARG C 1 424 ? 30.856 -17.568 115.628 1.00 18.58 421 ARG C O 1
ATOM 10732 N N . GLY C 1 425 ? 29.207 -19.008 115.114 1.00 20.24 422 GLY C N 1
ATOM 10733 C CA . GLY C 1 425 ? 30.035 -20.186 115.299 1.00 16.49 422 GLY C CA 1
ATOM 10734 C C . GLY C 1 425 ? 31.229 -20.155 114.364 1.00 20.89 422 GLY C C 1
ATOM 10735 O O . GLY C 1 425 ? 32.346 -20.447 114.768 1.00 20.60 422 GLY C O 1
ATOM 10736 N N . LEU C 1 426 ? 30.985 -19.788 113.111 1.00 16.88 423 LEU C N 1
ATOM 10737 C CA . LEU C 1 426 ? 32.053 -19.701 112.116 1.00 18.91 423 LEU C CA 1
ATOM 10738 C C . LEU C 1 426 ? 33.040 -18.576 112.427 1.00 17.39 423 LEU C C 1
ATOM 10739 O O . LEU C 1 426 ? 34.249 -18.800 112.482 1.00 16.07 423 LEU C O 1
ATOM 10744 N N . TYR C 1 427 ? 32.531 -17.362 112.613 1.00 15.47 424 TYR C N 1
ATOM 10745 C CA . TYR C 1 427 ? 33.385 -16.193 112.821 1.00 16.14 424 TYR C CA 1
ATOM 10746 C C . TYR C 1 427 ? 34.220 -16.367 114.072 1.00 17.28 424 TYR C C 1
ATOM 10747 O O . TYR C 1 427 ? 35.425 -16.104 114.066 1.00 18.03 424 TYR C O 1
ATOM 10756 N N . GLU C 1 428 ? 33.588 -16.832 115.144 1.00 18.09 425 GLU C N 1
ATOM 10757 C CA . GLU C 1 428 ? 34.284 -16.943 116.419 1.00 16.43 425 GLU C CA 1
ATOM 10758 C C . GLU C 1 428 ? 35.329 -18.047 116.399 1.00 20.45 425 GLU C C 1
ATOM 10759 O O . GLU C 1 428 ? 36.396 -17.890 116.974 1.00 20.59 425 GLU C O 1
ATOM 10765 N N . GLU C 1 429 ? 35.055 -19.152 115.723 1.00 18.65 426 GLU C N 1
ATOM 10766 C CA . GLU C 1 429 ? 36.086 -20.183 115.648 1.00 21.12 426 GLU C CA 1
ATOM 10767 C C . GLU C 1 429 ? 37.212 -19.792 114.697 1.00 17.17 426 GLU C C 1
ATOM 10768 O O . GLU C 1 429 ? 38.383 -20.049 114.967 1.00 21.92 426 GLU C O 1
ATOM 10774 N N . PHE C 1 430 ? 36.874 -19.147 113.589 1.00 18.90 427 PHE C N 1
ATOM 10775 C CA . PHE C 1 430 ? 37.905 -18.671 112.657 1.00 18.01 427 PHE C CA 1
ATOM 10776 C C . PHE C 1 430 ? 38.879 -17.756 113.371 1.00 20.26 427 PHE C C 1
ATOM 10777 O O . PHE C 1 430 ? 40.086 -17.844 113.156 1.00 19.71 427 PHE C O 1
ATOM 10785 N N . PHE C 1 431 ? 38.375 -16.895 114.251 1.00 16.48 428 PHE C N 1
ATOM 10786 C CA . PHE C 1 431 ? 39.219 -15.939 114.975 1.00 17.02 428 PHE C CA 1
ATOM 10787 C C . PHE C 1 431 ? 39.477 -16.351 116.423 1.00 17.24 428 PHE C C 1
ATOM 10788 O O . PHE C 1 431 ? 39.745 -15.509 117.273 1.00 22.26 428 PHE C O 1
ATOM 10796 N N . ALA C 1 432 ? 39.395 -17.648 116.698 1.00 20.53 429 ALA C N 1
ATOM 10797 C CA . ALA C 1 432 ? 39.441 -18.124 118.092 1.00 23.21 429 ALA C CA 1
ATOM 10798 C C . ALA C 1 432 ? 40.760 -17.809 118.782 1.00 26.19 429 ALA C C 1
ATOM 10799 O O . ALA C 1 432 ? 40.806 -17.600 120.000 1.00 23.77 429 ALA C O 1
ATOM 10801 N N . GLY C 1 433 ? 41.838 -17.790 118.006 1.00 21.70 430 GLY C N 1
ATOM 10802 C CA . GLY C 1 433 ? 43.151 -17.496 118.550 1.00 28.93 430 GLY C CA 1
ATOM 10803 C C . GLY C 1 433 ? 43.265 -16.085 119.084 1.00 28.04 430 GLY C C 1
ATOM 10804 O O . GLY C 1 433 ? 44.163 -15.790 119.865 1.00 28.67 430 GLY C O 1
ATOM 10805 N N . THR C 1 434 ? 42.359 -15.205 118.665 1.00 22.31 431 THR C N 1
ATOM 10806 C CA . THR C 1 434 ? 42.361 -13.827 119.149 1.00 22.48 431 THR C CA 1
ATOM 10807 C C . THR C 1 434 ? 41.008 -13.426 119.733 1.00 24.17 431 THR C C 1
ATOM 10808 O O . THR C 1 434 ? 40.484 -12.363 119.418 1.00 24.72 431 THR C O 1
ATOM 10812 N N . GLY C 1 435 ? 40.443 -14.290 120.569 1.00 21.19 432 GLY C N 1
ATOM 10813 C CA . GLY C 1 435 ? 39.263 -13.922 121.337 1.00 23.21 432 GLY C CA 1
ATOM 10814 C C . GLY C 1 435 ? 37.978 -13.938 120.530 1.00 20.83 432 GLY C C 1
ATOM 10815 O O . GLY C 1 435 ? 36.972 -13.401 120.968 1.00 21.41 432 GLY C O 1
ATOM 10816 N N . GLY C 1 436 ? 38.017 -14.544 119.355 1.00 19.79 433 GLY C N 1
ATOM 10817 C CA . GLY C 1 436 ? 36.828 -14.646 118.516 1.00 17.58 433 GLY C CA 1
ATOM 10818 C C . GLY C 1 436 ? 36.581 -13.436 117.633 1.00 17.99 433 GLY C C 1
ATOM 10819 O O . GLY C 1 436 ? 35.533 -13.351 116.992 1.00 18.95 433 GLY C O 1
ATOM 10820 N N . VAL C 1 437 ? 37.521 -12.487 117.611 1.00 17.95 434 VAL C N 1
ATOM 10821 C CA . VAL C 1 437 ? 37.352 -11.275 116.802 1.00 17.32 434 VAL C CA 1
ATOM 10822 C C . VAL C 1 437 ? 38.614 -10.979 116.006 1.00 20.81 434 VAL C C 1
ATOM 10823 O O . VAL C 1 437 ? 39.687 -11.419 116.372 1.00 19.56 434 VAL C O 1
ATOM 10827 N N . PRO C 1 438 ? 38.490 -10.234 114.900 1.00 18.40 435 PRO C N 1
ATOM 10828 C CA . PRO C 1 438 ? 39.704 -9.859 114.154 1.00 17.89 435 PRO C CA 1
ATOM 10829 C C . PRO C 1 438 ? 40.415 -8.688 114.826 1.00 20.32 435 PRO C C 1
ATOM 10830 O O . PRO C 1 438 ? 40.252 -7.536 114.413 1.00 22.91 435 PRO C O 1
ATOM 10834 N N . VAL C 1 439 ? 41.183 -8.979 115.874 1.00 17.79 436 VAL C N 1
ATOM 10835 C CA . VAL C 1 439 ? 41.803 -7.921 116.669 1.00 18.68 436 VAL C CA 1
ATOM 10836 C C . VAL C 1 439 ? 42.701 -7.048 115.800 1.00 19.59 436 VAL C C 1
ATOM 10837 O O . VAL C 1 439 ? 43.118 -7.451 114.725 1.00 21.57 436 VAL C O 1
ATOM 10841 N N . THR C 1 440 ? 42.979 -5.841 116.263 1.00 21.60 437 THR C N 1
ATOM 10842 C CA . THR C 1 440 ? 43.787 -4.921 115.476 1.00 21.54 437 THR C CA 1
ATOM 10843 C C . THR C 1 440 ? 45.267 -5.222 115.619 1.00 30.64 437 THR C C 1
ATOM 10844 O O . THR C 1 440 ? 45.684 -5.857 116.578 1.00 33.00 437 THR C O 1
ATOM 10848 N N . GLY C 1 441 ? 46.050 -4.805 114.631 1.00 32.73 438 GLY C N 1
ATOM 10849 C CA . GLY C 1 441 ? 47.501 -4.833 114.731 1.00 32.22 438 GLY C CA 1
ATOM 10850 C C . GLY C 1 441 ? 48.210 -6.171 114.588 1.00 41.22 438 GLY C C 1
ATOM 10851 O O . GLY C 1 441 ? 49.382 -6.273 114.943 1.00 39.73 438 GLY C O 1
ATOM 10852 N N . GLY C 1 442 ? 47.527 -7.193 114.071 1.00 31.02 439 GLY C N 1
ATOM 10853 C CA . GLY C 1 442 ? 48.149 -8.488 113.841 1.00 33.70 439 GLY C CA 1
ATOM 10854 C C . GLY C 1 442 ? 47.975 -8.945 112.393 1.00 29.35 439 GLY C C 1
ATOM 10855 O O . GLY C 1 442 ? 48.251 -8.175 111.463 1.00 26.75 439 GLY C O 1
ATOM 10856 N N . ARG C 1 443 ? 47.513 -10.181 112.199 1.00 22.85 440 ARG C N 1
ATOM 10857 C CA . ARG C 1 443 ? 47.100 -10.623 110.866 1.00 24.33 440 ARG C CA 1
ATOM 10858 C C . ARG C 1 443 ? 45.854 -9.872 110.417 1.00 21.32 440 ARG C C 1
ATOM 10859 O O . ARG C 1 443 ? 45.555 -9.822 109.214 1.00 21.54 440 ARG C O 1
ATOM 10867 N N . THR C 1 444 ? 45.110 -9.327 111.382 1.00 22.16 441 THR C N 1
ATOM 10868 C CA . THR C 1 444 ? 43.900 -8.565 111.079 1.00 20.54 441 THR C CA 1
ATOM 10869 C C . THR C 1 444 ? 44.003 -7.127 111.570 1.00 18.42 441 THR C C 1
ATOM 10870 O O . THR C 1 444 ? 44.951 -6.754 112.271 1.00 19.42 441 THR C O 1
ATOM 10874 N N . ASP C 1 445 ? 43.017 -6.300 111.227 1.00 16.77 442 ASP C N 1
ATOM 10875 C CA . ASP C 1 445 ? 43.015 -4.930 111.693 1.00 18.73 442 ASP C CA 1
ATOM 10876 C C . ASP C 1 445 ? 41.625 -4.433 112.037 1.00 17.88 442 ASP C C 1
ATOM 10877 O O . ASP C 1 445 ? 41.290 -3.271 111.782 1.00 21.34 442 ASP C O 1
ATOM 10882 N N . GLY C 1 446 ? 40.832 -5.289 112.669 1.00 15.50 443 GLY C N 1
ATOM 10883 C CA . GLY C 1 446 ? 39.566 -4.804 113.163 1.00 15.70 443 GLY C CA 1
ATOM 10884 C C . GLY C 1 446 ? 38.450 -4.917 112.140 1.00 16.07 443 GLY C C 1
ATOM 10885 O O . GLY C 1 446 ? 38.456 -5.807 111.302 1.00 16.86 443 GLY C O 1
ATOM 10886 N N . CYS C 1 447 ? 37.498 -4.000 112.244 1.00 16.38 444 CYS C N 1
ATOM 10887 C CA . CYS C 1 447 ? 36.189 -4.128 111.602 1.00 15.12 444 CYS C CA 1
ATOM 10888 C C . CYS C 1 447 ? 35.783 -2.799 110.996 1.00 17.08 444 CYS C C 1
ATOM 10889 O O . CYS C 1 447 ? 36.327 -1.753 111.327 1.00 15.66 444 CYS C O 1
ATOM 10892 N N . TYR C 1 448 ? 34.783 -2.844 110.118 1.00 15.34 445 TYR C N 1
ATOM 10893 C CA . TYR C 1 448 ? 34.348 -1.673 109.360 1.00 16.02 445 TYR C CA 1
ATOM 10894 C C . TYR C 1 448 ? 32.993 -1.221 109.886 1.00 12.92 445 TYR C C 1
ATOM 10895 O O . TYR C 1 448 ? 32.065 -2.015 109.868 1.00 16.51 445 TYR C O 1
ATOM 10904 N N . ILE C 1 449 ? 32.870 0.041 110.295 1.00 14.32 446 ILE C N 1
ATOM 10905 C CA . ILE C 1 449 ? 31.664 0.555 110.949 1.00 13.79 446 ILE C CA 1
ATOM 10906 C C . ILE C 1 449 ? 30.424 0.505 110.055 1.00 16.57 446 ILE C C 1
ATOM 10907 O O . ILE C 1 449 ? 29.306 0.530 110.555 1.00 16.66 446 ILE C O 1
ATOM 10912 N N . ASN C 1 450 ? 30.611 0.414 108.738 1.00 13.50 447 ASN C N 1
ATOM 10913 C CA . ASN C 1 450 ? 29.475 0.268 107.831 1.00 11.89 447 ASN C CA 1
ATOM 10914 C C . ASN C 1 450 ? 28.913 -1.151 107.757 1.00 15.85 447 ASN C C 1
ATOM 10915 O O . ASN C 1 450 ? 27.861 -1.381 107.144 1.00 14.78 447 ASN C O 1
ATOM 10920 N N . TYR C 1 451 ? 29.606 -2.091 108.401 1.00 15.50 448 TYR C N 1
ATOM 10921 C CA . TYR C 1 451 ? 29.062 -3.431 108.675 1.00 17.27 448 TYR C CA 1
ATOM 10922 C C . TYR C 1 451 ? 29.041 -3.649 110.195 1.00 17.77 448 TYR C C 1
ATOM 10923 O O . TYR C 1 451 ? 29.753 -4.507 110.711 1.00 18.45 448 TYR C O 1
ATOM 10932 N N . PRO C 1 452 ? 28.230 -2.861 110.910 1.00 14.91 449 PRO C N 1
ATOM 10933 C CA . PRO C 1 452 ? 28.290 -2.820 112.369 1.00 16.60 449 PRO C CA 1
ATOM 10934 C C . PRO C 1 452 ? 27.779 -4.131 112.935 1.00 20.30 449 PRO C C 1
ATOM 10935 O O . PRO C 1 452 ? 26.837 -4.709 112.390 1.00 17.60 449 PRO C O 1
ATOM 10939 N N . ASP C 1 453 ? 28.409 -4.602 114.003 1.00 15.64 450 ASP C N 1
ATOM 10940 C CA . ASP C 1 453 ? 28.097 -5.922 114.559 1.00 15.16 450 ASP C CA 1
ATOM 10941 C C . ASP C 1 453 ? 27.921 -5.800 116.062 1.00 18.94 450 ASP C C 1
ATOM 10942 O O . ASP C 1 453 ? 28.892 -5.677 116.804 1.00 20.00 450 ASP C O 1
ATOM 10947 N N . ALA C 1 454 ? 26.672 -5.823 116.519 1.00 16.73 451 ALA C N 1
ATOM 10948 C CA . ALA C 1 454 ? 26.418 -5.584 117.934 1.00 18.05 451 ALA C CA 1
ATOM 10949 C C . ALA C 1 454 ? 26.926 -6.727 118.811 1.00 18.09 451 ALA C C 1
ATOM 10950 O O . ALA C 1 454 ? 27.004 -6.580 120.037 1.00 17.12 451 ALA C O 1
ATOM 10952 N N . ASP C 1 455 ? 27.239 -7.874 118.217 1.00 18.97 452 ASP C N 1
ATOM 10953 C CA . ASP C 1 455 ? 27.827 -8.954 119.008 1.00 19.54 452 ASP C CA 1
ATOM 10954 C C . ASP C 1 455 ? 29.156 -8.530 119.619 1.00 20.61 452 ASP C C 1
ATOM 10955 O O . ASP C 1 455 ? 29.604 -9.122 120.595 1.00 19.23 452 ASP C O 1
ATOM 10960 N N . LEU C 1 456 ? 29.804 -7.527 119.041 1.00 15.25 453 LEU C N 1
ATOM 10961 C CA . LEU C 1 456 ? 31.107 -7.138 119.560 1.00 16.32 453 LEU C CA 1
ATOM 10962 C C . LEU C 1 456 ? 30.972 -6.517 120.954 1.00 17.80 453 LEU C C 1
ATOM 10963 O O . LEU C 1 456 ? 31.963 -6.311 121.644 1.00 17.40 453 LEU C O 1
ATOM 10968 N N . LEU C 1 457 ? 29.749 -6.184 121.335 1.00 16.72 454 LEU C N 1
ATOM 10969 C CA . LEU C 1 457 ? 29.465 -5.592 122.644 1.00 20.00 454 LEU C CA 1
ATOM 10970 C C . LEU C 1 457 ? 29.284 -6.644 123.730 1.00 23.09 454 LEU C C 1
ATOM 10971 O O . LEU C 1 457 ? 29.082 -6.297 124.886 1.00 22.46 454 LEU C O 1
ATOM 10976 N N . ASP C 1 458 ? 29.304 -7.924 123.356 1.00 17.25 455 ASP C N 1
ATOM 10977 C CA . ASP C 1 458 ? 28.920 -8.984 124.298 1.00 20.67 455 ASP C CA 1
ATOM 10978 C C . ASP C 1 458 ? 30.082 -9.903 124.633 1.00 16.56 455 ASP C C 1
ATOM 10979 O O . ASP C 1 458 ? 30.687 -10.493 123.731 1.00 16.49 455 ASP C O 1
ATOM 10984 N N . PRO C 1 459 ? 30.398 -10.050 125.936 1.00 17.79 456 PRO C N 1
ATOM 10985 C CA . PRO C 1 459 ? 31.573 -10.842 126.309 1.00 13.97 456 PRO C CA 1
ATOM 10986 C C . PRO C 1 459 ? 31.535 -12.293 125.874 1.00 16.82 456 PRO C C 1
ATOM 10987 O O . PRO C 1 459 ? 32.574 -12.906 125.655 1.00 19.01 456 PRO C O 1
ATOM 10991 N N . ALA C 1 460 ? 30.350 -12.864 125.726 1.00 16.69 457 ALA C N 1
ATOM 10992 C CA . ALA C 1 460 ? 30.277 -14.242 125.260 1.00 20.35 457 ALA C CA 1
ATOM 10993 C C . ALA C 1 460 ? 30.753 -14.358 123.805 1.00 24.72 457 ALA C C 1
ATOM 10994 O O . ALA C 1 460 ? 31.160 -15.433 123.348 1.00 19.78 457 ALA C O 1
ATOM 10996 N N . ARG C 1 461 ? 30.692 -13.256 123.063 1.00 14.99 458 ARG C N 1
ATOM 10997 C CA . ARG C 1 461 ? 31.047 -13.276 121.643 1.00 15.65 458 ARG C CA 1
ATOM 10998 C C . ARG C 1 461 ? 32.440 -12.714 121.375 1.00 21.08 458 ARG C C 1
ATOM 10999 O O . ARG C 1 461 ? 33.120 -13.119 120.433 1.00 20.67 458 ARG C O 1
ATOM 11007 N N . ASN C 1 462 ? 32.846 -11.769 122.212 1.00 18.99 459 ASN C N 1
ATOM 11008 C CA . ASN C 1 462 ? 34.115 -11.057 122.067 1.00 18.80 459 ASN C CA 1
ATOM 11009 C C . ASN C 1 462 ? 34.923 -11.273 123.341 1.00 19.95 459 ASN C C 1
ATOM 11010 O O . ASN C 1 462 ? 34.639 -10.653 124.367 1.00 18.61 459 ASN C O 1
ATOM 11015 N N . ARG C 1 463 ? 35.918 -12.151 123.276 1.00 17.26 460 ARG C N 1
ATOM 11016 C CA . ARG C 1 463 ? 36.750 -12.442 124.436 1.00 20.10 460 ARG C CA 1
ATOM 11017 C C . ARG C 1 463 ? 38.141 -11.838 124.296 1.00 24.58 460 ARG C C 1
ATOM 11018 O O . ARG C 1 463 ? 39.066 -12.233 125.004 1.00 23.36 460 ARG C O 1
ATOM 11026 N N . SER C 1 464 ? 38.285 -10.883 123.383 1.00 21.16 461 SER C N 1
ATOM 11027 C CA . SER C 1 464 ? 39.589 -10.303 123.070 1.00 19.58 461 SER C CA 1
ATOM 11028 C C . SER C 1 464 ? 40.004 -9.173 124.009 1.00 24.51 461 SER C C 1
ATOM 11029 O O . SER C 1 464 ? 41.179 -8.813 124.072 1.00 25.13 461 SER C O 1
ATOM 11032 N N . GLY C 1 465 ? 39.042 -8.606 124.726 1.00 20.33 462 GLY C N 1
ATOM 11033 C CA . GLY C 1 465 ? 39.325 -7.485 125.601 1.00 25.82 462 GLY C CA 1
ATOM 11034 C C . GLY C 1 465 ? 39.379 -6.179 124.832 1.00 24.23 462 GLY C C 1
ATOM 11035 O O . GLY C 1 465 ? 39.480 -5.104 125.419 1.00 24.92 462 GLY C O 1
ATOM 11036 N N . GLU C 1 466 ? 39.310 -6.276 123.508 1.00 21.27 463 GLU C N 1
ATOM 11037 C CA . GLU C 1 466 ? 39.285 -5.098 122.650 1.00 19.84 463 GLU C CA 1
ATOM 11038 C C . GLU C 1 466 ? 37.841 -4.665 122.426 1.00 20.23 463 GLU C C 1
ATOM 11039 O O . GLU C 1 466 ? 37.042 -5.415 121.870 1.00 24.93 463 GLU C O 1
ATOM 11045 N N . PRO C 1 467 ? 37.505 -3.458 122.869 1.00 21.12 464 PRO C N 1
ATOM 11046 C CA . PRO C 1 467 ? 36.128 -2.969 122.764 1.00 20.78 464 PRO C CA 1
ATOM 11047 C C . PRO C 1 467 ? 35.769 -2.608 121.325 1.00 22.37 464 PRO C C 1
ATOM 11048 O O . PRO C 1 467 ? 36.649 -2.344 120.506 1.00 18.49 464 PRO C O 1
ATOM 11052 N N . TRP C 1 468 ? 34.470 -2.589 121.045 1.00 19.07 465 TRP C N 1
ATOM 11053 C CA . TRP C 1 468 ? 33.961 -2.309 119.710 1.00 19.57 465 TRP C CA 1
ATOM 11054 C C . TRP C 1 468 ? 34.586 -1.037 119.143 1.00 20.94 465 TRP C C 1
ATOM 11055 O O . TRP C 1 468 ? 34.990 -0.994 117.978 1.00 19.19 465 TRP C O 1
ATOM 11066 N N . HIS C 1 469 ? 34.678 0.002 119.957 1.00 20.61 466 HIS C N 1
ATOM 11067 C CA . HIS C 1 469 ? 35.151 1.278 119.428 1.00 19.28 466 HIS C CA 1
ATOM 11068 C C . HIS C 1 469 ? 36.613 1.207 119.003 1.00 22.98 466 HIS C C 1
ATOM 11069 O O . HIS C 1 469 ? 37.023 1.930 118.106 1.00 20.79 466 HIS C O 1
ATOM 11076 N N . HIS C 1 470 ? 37.391 0.311 119.596 1.00 18.53 467 HIS C N 1
ATOM 11077 C CA . HIS C 1 470 ? 38.772 0.187 119.157 1.00 18.99 467 HIS C CA 1
ATOM 11078 C C . HIS C 1 470 ? 38.875 -0.661 117.883 1.00 19.54 467 HIS C C 1
ATOM 11079 O O . HIS C 1 470 ? 39.664 -0.367 116.999 1.00 17.61 467 HIS C O 1
ATOM 11086 N N . LEU C 1 471 ? 38.038 -1.689 117.760 1.00 19.53 468 LEU C N 1
ATOM 11087 C CA . LEU C 1 471 ? 38.004 -2.483 116.533 1.00 17.06 468 LEU C CA 1
ATOM 11088 C C . LEU C 1 471 ? 37.602 -1.646 115.327 1.00 16.75 468 LEU C C 1
ATOM 11089 O O . LEU C 1 471 ? 38.117 -1.857 114.232 1.00 18.67 468 LEU C O 1
ATOM 11094 N N . TYR C 1 472 ? 36.695 -0.692 115.514 1.00 15.25 469 TYR C N 1
ATOM 11095 C CA . TYR C 1 472 ? 36.231 0.113 114.385 1.00 15.02 469 TYR C CA 1
ATOM 11096 C C . TYR C 1 472 ? 37.054 1.373 114.117 1.00 14.25 469 TYR C C 1
ATOM 11097 O O . TYR C 1 472 ? 37.234 1.766 112.972 1.00 17.62 469 TYR C O 1
ATOM 11106 N N . TYR C 1 473 ? 37.514 2.007 115.185 1.00 18.78 470 TYR C N 1
ATOM 11107 C CA . TYR C 1 473 ? 38.119 3.323 115.067 1.00 16.64 470 TYR C CA 1
ATOM 11108 C C . TYR C 1 473 ? 39.566 3.407 115.574 1.00 18.97 470 TYR C C 1
ATOM 11109 O O . TYR C 1 473 ? 40.224 4.453 115.411 1.00 20.13 470 TYR C O 1
ATOM 11118 N N . LYS C 1 474 ? 40.048 2.318 116.166 1.00 18.90 471 LYS C N 1
ATOM 11119 C CA . LYS C 1 474 ? 41.384 2.282 116.767 1.00 16.37 471 LYS C CA 1
ATOM 11120 C C . LYS C 1 474 ? 41.676 3.570 117.534 1.00 20.79 471 LYS C C 1
ATOM 11121 O O . LYS C 1 474 ? 40.856 4.002 118.346 1.00 24.29 471 LYS C O 1
ATOM 11127 N N . ASP C 1 475 ? 42.830 4.192 117.298 1.00 20.22 472 ASP C N 1
ATOM 11128 C CA . ASP C 1 475 ? 43.222 5.371 118.085 1.00 23.70 472 ASP C CA 1
ATOM 11129 C C . ASP C 1 475 ? 42.512 6.653 117.683 1.00 28.19 472 ASP C C 1
ATOM 11130 O O . ASP C 1 475 ? 42.784 7.716 118.243 1.00 28.76 472 ASP C O 1
ATOM 11135 N N . ASN C 1 476 ? 41.615 6.574 116.704 1.00 22.95 473 ASN C N 1
ATOM 11136 C CA . ASN C 1 476 ? 40.835 7.746 116.336 1.00 19.88 473 ASN C CA 1
ATOM 11137 C C . ASN C 1 476 ? 39.642 7.985 117.239 1.00 21.88 473 ASN C C 1
ATOM 11138 O O . ASN C 1 476 ? 38.965 9.005 117.117 1.00 22.21 473 ASN C O 1
ATOM 11143 N N . TYR C 1 477 ? 39.354 7.049 118.139 1.00 20.13 474 TYR C N 1
ATOM 11144 C CA . TYR C 1 477 ? 38.139 7.171 118.939 1.00 24.10 474 TYR C CA 1
ATOM 11145 C C . TYR C 1 477 ? 38.144 8.398 119.853 1.00 21.87 474 TYR C C 1
ATOM 11146 O O . TYR C 1 477 ? 37.121 9.088 119.980 1.00 23.51 474 TYR C O 1
ATOM 11155 N N . ALA C 1 478 ? 39.287 8.687 120.479 1.00 25.23 475 ALA C N 1
ATOM 11156 C CA . ALA C 1 478 ? 39.365 9.857 121.362 1.00 28.49 475 ALA C CA 1
ATOM 11157 C C . ALA C 1 478 ? 38.952 11.133 120.639 1.00 26.70 475 ALA C C 1
ATOM 11158 O O . ALA C 1 478 ? 38.154 11.920 121.150 1.00 24.81 475 ALA C O 1
ATOM 11160 N N . ARG C 1 479 ? 39.481 11.335 119.434 1.00 24.19 476 ARG C N 1
ATOM 11161 C CA . ARG C 1 479 ? 39.158 12.534 118.673 1.00 24.70 476 ARG C CA 1
ATOM 11162 C C . ARG C 1 479 ? 37.686 12.559 118.248 1.00 23.11 476 ARG C C 1
ATOM 11163 O O . ARG C 1 479 ? 37.074 13.620 118.185 1.00 24.53 476 ARG C O 1
ATOM 11171 N N . LEU C 1 480 ? 37.124 11.394 117.925 1.00 19.80 477 LEU C N 1
ATOM 11172 C CA . LEU C 1 480 ? 35.698 11.310 117.625 1.00 18.34 477 LEU C CA 1
ATOM 11173 C C . LEU C 1 480 ? 34.847 11.709 118.838 1.00 19.58 477 LEU C C 1
ATOM 11174 O O . LEU C 1 480 ? 33.863 12.442 118.708 1.00 24.98 477 LEU C O 1
ATOM 11179 N N . ARG C 1 481 ? 35.206 11.204 120.011 1.00 20.09 478 ARG C N 1
ATOM 11180 C CA . ARG C 1 481 ? 34.483 11.579 121.225 1.00 25.24 478 ARG C CA 1
ATOM 11181 C C . ARG C 1 481 ? 34.521 13.090 121.478 1.00 28.86 478 ARG C C 1
ATOM 11182 O O . ARG C 1 481 ? 33.517 13.694 121.859 1.00 24.72 478 ARG C O 1
ATOM 11190 N N . SER C 1 482 ? 35.667 13.716 121.231 1.00 24.80 479 SER C N 1
ATOM 11191 C CA . SER C 1 482 ? 35.736 15.166 121.426 1.00 26.11 479 SER C CA 1
ATOM 11192 C C . SER C 1 482 ? 34.814 15.878 120.451 1.00 28.90 479 SER C C 1
ATOM 11193 O O . SER C 1 482 ? 34.145 16.840 120.812 1.00 27.67 479 SER C O 1
ATOM 11196 N N . ALA C 1 483 ? 34.754 15.390 119.213 1.00 25.23 480 ALA C N 1
ATOM 11197 C CA . ALA C 1 483 ? 33.913 16.020 118.210 1.00 23.82 480 ALA C CA 1
ATOM 11198 C C . ALA C 1 483 ? 32.447 15.868 118.599 1.00 25.19 480 ALA C C 1
ATOM 11199 O O . ALA C 1 483 ? 31.623 16.767 118.401 1.00 24.26 480 ALA C O 1
ATOM 11201 N N . LYS C 1 484 ? 32.127 14.704 119.153 1.00 21.74 481 LYS C N 1
ATOM 11202 C CA . LYS C 1 484 ? 30.771 14.396 119.591 1.00 23.54 481 LYS C CA 1
ATOM 11203 C C . LYS C 1 484 ? 30.355 15.335 120.725 1.00 28.18 481 LYS C C 1
ATOM 11204 O O . LYS C 1 484 ? 29.267 15.909 120.688 1.00 24.83 481 LYS C O 1
ATOM 11210 N N . ARG C 1 485 ? 31.230 15.501 121.708 1.00 27.33 482 ARG C N 1
ATOM 11211 C CA . ARG C 1 485 ? 30.959 16.428 122.811 1.00 31.90 482 ARG C CA 1
ATOM 11212 C C . ARG C 1 485 ? 30.742 17.848 122.290 1.00 32.21 482 ARG C C 1
ATOM 11213 O O . ARG C 1 485 ? 29.842 18.566 122.743 1.00 33.87 482 ARG C O 1
ATOM 11221 N N . ALA C 1 486 ? 31.560 18.256 121.327 1.00 29.17 483 ALA C N 1
ATOM 11222 C CA . ALA C 1 486 ? 31.462 19.606 120.792 1.00 27.37 483 ALA C CA 1
ATOM 11223 C C . ALA C 1 486 ? 30.195 19.849 119.994 1.00 34.47 483 ALA C C 1
ATOM 11224 O O . ALA C 1 486 ? 29.588 20.914 120.104 1.00 33.42 483 ALA C O 1
ATOM 11226 N N . TRP C 1 487 ? 29.783 18.858 119.201 1.00 22.95 484 TRP C N 1
ATOM 11227 C CA . TRP C 1 487 ? 28.788 19.087 118.172 1.00 24.67 484 TRP C CA 1
ATOM 11228 C C . TRP C 1 487 ? 27.421 18.481 118.462 1.00 20.68 484 TRP C C 1
ATOM 11229 O O . TRP C 1 487 ? 26.415 18.951 117.919 1.00 25.92 484 TRP C O 1
ATOM 11240 N N . ASP C 1 488 ? 27.385 17.461 119.312 1.00 25.40 485 ASP C N 1
ATOM 11241 C CA . ASP C 1 488 ? 26.117 16.876 119.723 1.00 24.14 485 ASP C CA 1
ATOM 11242 C C . ASP C 1 488 ? 26.102 16.713 121.239 1.00 25.69 485 ASP C C 1
ATOM 11243 O O . ASP C 1 488 ? 26.004 15.603 121.755 1.00 25.48 485 ASP C O 1
ATOM 11248 N N . PRO C 1 489 ? 26.232 17.834 121.965 1.00 25.34 486 PRO C N 1
ATOM 11249 C CA . PRO C 1 489 ? 26.424 17.754 123.418 1.00 25.37 486 PRO C CA 1
ATOM 11250 C C . PRO C 1 489 ? 25.266 17.113 124.174 1.00 30.06 486 PRO C C 1
ATOM 11251 O O . PRO C 1 489 ? 25.480 16.543 125.244 1.00 31.87 486 PRO C O 1
ATOM 11255 N N . LEU C 1 490 ? 24.056 17.219 123.642 1.00 25.69 487 LEU C N 1
ATOM 11256 C CA . LEU C 1 490 ? 22.897 16.606 124.277 1.00 27.08 487 LEU C CA 1
ATOM 11257 C C . LEU C 1 490 ? 22.710 15.126 123.903 1.00 29.85 487 LEU C C 1
ATOM 11258 O O . LEU C 1 490 ? 21.770 14.487 124.375 1.00 27.40 487 LEU C O 1
ATOM 11263 N N . ASN C 1 491 ? 23.590 14.591 123.059 1.00 26.42 488 ASN C N 1
ATOM 11264 C CA . ASN C 1 491 ? 23.438 13.202 122.581 1.00 21.77 488 ASN C CA 1
ATOM 11265 C C . ASN C 1 491 ? 22.088 13.008 121.909 1.00 23.21 488 ASN C C 1
ATOM 11266 O O . ASN C 1 491 ? 21.380 12.020 122.149 1.00 26.45 488 ASN C O 1
ATOM 11271 N N . THR C 1 492 ? 21.723 13.959 121.062 1.00 26.91 489 THR C N 1
ATOM 11272 C CA . THR C 1 492 ? 20.472 13.897 120.332 1.00 22.41 489 THR C CA 1
ATOM 11273 C C . THR C 1 492 ? 20.503 12.730 119.349 1.00 26.60 489 THR C C 1
ATOM 11274 O O . THR C 1 492 ? 19.475 12.120 119.053 1.00 23.04 489 THR C O 1
ATOM 11278 N N . PHE C 1 493 ? 21.689 12.428 118.834 1.00 22.13 490 PHE C N 1
ATOM 11279 C CA . PHE C 1 493 ? 21.814 11.388 117.814 1.00 21.81 490 PHE C CA 1
ATOM 11280 C C . PHE C 1 493 ? 22.563 10.234 118.427 1.00 24.28 490 PHE C C 1
ATOM 11281 O O . PHE C 1 493 ? 23.730 10.356 118.770 1.00 23.29 490 PHE C O 1
ATOM 11289 N N . HIS C 1 494 ? 21.880 9.109 118.616 1.00 22.00 491 HIS C N 1
ATOM 11290 C CA . HIS C 1 494 ? 22.500 8.004 119.307 1.00 15.92 491 HIS C CA 1
ATOM 11291 C C . HIS C 1 494 ? 21.812 6.700 118.875 1.00 19.64 491 HIS C C 1
ATOM 11292 O O . HIS C 1 494 ? 20.700 6.720 118.373 1.00 21.65 491 HIS C O 1
ATOM 11299 N N . HIS C 1 495 ? 22.492 5.589 119.094 1.00 18.95 492 HIS C N 1
ATOM 11300 C CA . HIS C 1 495 ? 21.994 4.262 118.746 1.00 17.12 492 HIS C CA 1
ATOM 11301 C C . HIS C 1 495 ? 22.854 3.258 119.508 1.00 18.76 492 HIS C C 1
ATOM 11302 O O . HIS C 1 495 ? 23.655 3.661 120.356 1.00 20.78 492 HIS C O 1
ATOM 11309 N N . SER C 1 496 ? 22.700 1.961 119.241 1.00 16.32 493 SER C N 1
ATOM 11310 C CA . SER C 1 496 ? 23.377 0.968 120.066 1.00 17.81 493 SER C CA 1
ATOM 11311 C C . SER C 1 496 ? 24.894 0.991 119.948 1.00 20.56 493 SER C C 1
ATOM 11312 O O . SER C 1 496 ? 25.581 0.436 120.796 1.00 22.09 493 SER C O 1
ATOM 11315 N N . MET C 1 497 ? 25.418 1.611 118.894 1.00 16.36 494 MET C N 1
ATOM 11316 C CA . MET C 1 497 ? 26.866 1.645 118.684 1.00 16.00 494 MET C CA 1
ATOM 11317 C C . MET C 1 497 ? 27.311 3.054 118.315 1.00 16.87 494 MET C C 1
ATOM 11318 O O . MET C 1 497 ? 28.160 3.251 117.443 1.00 19.00 494 MET C O 1
ATOM 11323 N N . SER C 1 498 ? 26.712 4.034 118.965 1.00 18.66 495 SER C N 1
ATOM 11324 C CA . SER C 1 498 ? 27.072 5.416 118.681 1.00 17.27 495 SER C CA 1
ATOM 11325 C C . SER C 1 498 ? 28.261 5.861 119.526 1.00 18.77 495 SER C C 1
ATOM 11326 O O . SER C 1 498 ? 28.515 5.341 120.616 1.00 20.76 495 SER C O 1
ATOM 11329 N N . ILE C 1 499 ? 29.004 6.817 118.983 1.00 18.78 496 ILE C N 1
ATOM 11330 C CA . ILE C 1 499 ? 30.179 7.375 119.654 1.00 20.12 496 ILE C CA 1
ATOM 11331 C C . ILE C 1 499 ? 29.767 7.993 120.992 1.00 24.05 496 ILE C C 1
ATOM 11332 O O . ILE C 1 499 ? 28.787 8.743 121.067 1.00 21.77 496 ILE C O 1
ATOM 11337 N N . GLY C 1 500 ? 30.485 7.634 122.046 1.00 19.72 497 GLY C N 1
ATOM 11338 C CA . GLY C 1 500 ? 30.115 8.082 123.383 1.00 22.69 497 GLY C CA 1
ATOM 11339 C C . GLY C 1 500 ? 30.557 9.501 123.692 1.00 31.01 497 GLY C C 1
ATOM 11340 O O . GLY C 1 500 ? 31.613 9.940 123.238 1.00 37.97 497 GLY C O 1
ATOM 11341 N N . LEU C 1 501 ? 29.747 10.237 124.445 1.00 37.36 498 LEU C N 1
ATOM 11342 C CA . LEU C 1 501 ? 30.206 11.524 124.966 1.00 58.73 498 LEU C CA 1
ATOM 11343 C C . LEU C 1 501 ? 31.454 11.303 125.833 1.00 74.83 498 LEU C C 1
ATOM 11344 O O . LEU C 1 501 ? 31.583 10.279 126.505 1.00 77.37 498 LEU C O 1
ATOM 11350 N N . PRO D 1 9 ? 33.511 10.970 25.001 1.00 76.82 6 PRO D N 1
ATOM 11351 C CA . PRO D 1 9 ? 34.120 11.137 26.325 1.00 76.48 6 PRO D CA 1
ATOM 11352 C C . PRO D 1 9 ? 33.122 10.877 27.449 1.00 67.33 6 PRO D C 1
ATOM 11353 O O . PRO D 1 9 ? 31.916 10.843 27.210 1.00 56.52 6 PRO D O 1
ATOM 11357 N N . PRO D 1 10 ? 33.630 10.695 28.663 1.00 55.50 7 PRO D N 1
ATOM 11358 C CA . PRO D 1 10 ? 32.775 10.444 29.826 1.00 45.44 7 PRO D CA 1
ATOM 11359 C C . PRO D 1 10 ? 32.269 11.745 30.434 1.00 51.11 7 PRO D C 1
ATOM 11360 O O . PRO D 1 10 ? 33.016 12.720 30.502 1.00 54.03 7 PRO D O 1
ATOM 11364 N N . PHE D 1 11 ? 31.014 11.759 30.870 1.00 42.75 8 PHE D N 1
ATOM 11365 C CA . PHE D 1 11 ? 30.438 12.959 31.464 1.00 43.09 8 PHE D CA 1
ATOM 11366 C C . PHE D 1 11 ? 29.430 12.641 32.560 1.00 39.74 8 PHE D C 1
ATOM 11367 O O . PHE D 1 11 ? 29.033 11.493 32.744 1.00 31.99 8 PHE D O 1
ATOM 11375 N N . THR D 1 12 ? 29.016 13.682 33.272 1.00 38.54 9 THR D N 1
ATOM 11376 C CA . THR D 1 12 ? 28.165 13.543 34.441 1.00 29.73 9 THR D CA 1
ATOM 11377 C C . THR D 1 12 ? 26.867 14.312 34.231 1.00 32.92 9 THR D C 1
ATOM 11378 O O . THR D 1 12 ? 26.867 15.395 33.643 1.00 38.22 9 THR D O 1
ATOM 11382 N N . VAL D 1 13 ? 25.756 13.740 34.682 1.00 28.59 10 VAL D N 1
ATOM 11383 C CA . VAL D 1 13 ? 24.451 14.378 34.556 1.00 26.83 10 VAL D CA 1
ATOM 11384 C C . VAL D 1 13 ? 23.884 14.562 35.962 1.00 29.98 10 VAL D C 1
ATOM 11385 O O . VAL D 1 13 ? 23.486 13.592 36.613 1.00 28.00 10 VAL D O 1
ATOM 11389 N N . GLY D 1 14 ? 23.858 15.810 36.420 1.00 28.79 11 GLY D N 1
ATOM 11390 C CA . GLY D 1 14 ? 23.375 16.136 37.748 1.00 31.60 11 GLY D CA 1
ATOM 11391 C C . GLY D 1 14 ? 21.894 16.451 37.784 1.00 34.87 11 GLY D C 1
ATOM 11392 O O . GLY D 1 14 ? 21.206 16.374 36.769 1.00 32.51 11 GLY D O 1
ATOM 11393 N N . ARG D 1 15 ? 21.406 16.813 38.966 1.00 27.71 12 ARG D N 1
ATOM 11394 C CA . ARG D 1 15 ? 19.985 17.061 39.175 1.00 25.76 12 ARG D CA 1
ATOM 11395 C C . ARG D 1 15 ? 19.449 18.259 38.395 1.00 25.84 12 ARG D C 1
ATOM 11396 O O . ARG D 1 15 ? 18.250 18.342 38.135 1.00 39.08 12 ARG D O 1
ATOM 11404 N N . GLU D 1 16 ? 20.327 19.187 38.027 1.00 27.64 13 GLU D N 1
ATOM 11405 C CA . GLU D 1 16 ? 19.889 20.393 37.323 1.00 39.91 13 GLU D CA 1
ATOM 11406 C C . GLU D 1 16 ? 19.966 20.268 35.801 1.00 40.83 13 GLU D C 1
ATOM 11407 O O . GLU D 1 16 ? 19.464 21.128 35.079 1.00 41.76 13 GLU D O 1
ATOM 11409 N N . ASP D 1 17 ? 20.606 19.203 35.328 1.00 29.73 14 ASP D N 1
ATOM 11410 C CA . ASP D 1 17 ? 20.773 18.952 33.893 1.00 27.65 14 ASP D CA 1
ATOM 11411 C C . ASP D 1 17 ? 19.445 18.448 33.321 1.00 27.73 14 ASP D C 1
ATOM 11412 O O . ASP D 1 17 ? 18.782 17.614 33.929 1.00 26.70 14 ASP D O 1
ATOM 11417 N N . PRO D 1 18 ? 19.033 18.967 32.157 1.00 31.37 15 PRO D N 1
ATOM 11418 C CA . PRO D 1 18 ? 17.733 18.567 31.604 1.00 26.50 15 PRO D CA 1
ATOM 11419 C C . PRO D 1 18 ? 17.671 17.078 31.256 1.00 21.62 15 PRO D C 1
ATOM 11420 O O . PRO D 1 18 ? 16.570 16.542 31.159 1.00 27.30 15 PRO D O 1
ATOM 11424 N N . ARG D 1 19 ? 18.820 16.423 31.105 1.00 20.31 16 ARG D N 1
ATOM 11425 C CA . ARG D 1 19 ? 18.816 14.996 30.729 1.00 20.87 16 ARG D CA 1
ATOM 11426 C C . ARG D 1 19 ? 18.498 14.121 31.936 1.00 21.61 16 ARG D C 1
ATOM 11427 O O . ARG D 1 19 ? 18.234 12.932 31.816 1.00 23.93 16 ARG D O 1
ATOM 11435 N N . TYR D 1 20 ? 18.526 14.719 33.117 1.00 20.29 17 TYR D N 1
ATOM 11436 C CA . TYR D 1 20 ? 18.318 13.948 34.334 1.00 17.09 17 TYR D CA 1
ATOM 11437 C C . TYR D 1 20 ? 16.948 13.319 34.370 1.00 18.85 17 TYR D C 1
ATOM 11438 O O . TYR D 1 20 ? 16.804 12.204 34.854 1.00 19.08 17 TYR D O 1
ATOM 11447 N N . ILE D 1 21 ? 15.947 14.033 33.861 1.00 22.65 18 ILE D N 1
ATOM 11448 C CA . ILE D 1 21 ? 14.573 13.533 33.858 1.00 25.75 18 ILE D CA 1
ATOM 11449 C C . ILE D 1 21 ? 14.447 12.200 33.111 1.00 22.28 18 ILE D C 1
ATOM 11450 O O . ILE D 1 21 ? 13.892 11.233 33.646 1.00 24.01 18 ILE D O 1
ATOM 11455 N N . GLU D 1 22 ? 14.971 12.143 31.890 1.00 23.47 19 GLU D N 1
ATOM 11456 C CA . GLU D 1 22 ? 14.976 10.888 31.137 1.00 19.39 19 GLU D CA 1
ATOM 11457 C C . GLU D 1 22 ? 15.747 9.794 31.879 1.00 18.54 19 GLU D C 1
ATOM 11458 O O . GLU D 1 22 ? 15.280 8.655 31.995 1.00 23.47 19 GLU D O 1
ATOM 11464 N N . LEU D 1 23 ? 16.921 10.128 32.409 1.00 19.42 20 LEU D N 1
ATOM 11465 C CA . LEU D 1 23 ? 17.738 9.129 33.075 1.00 18.48 20 LEU D CA 1
ATOM 11466 C C . LEU D 1 23 ? 17.092 8.600 34.358 1.00 23.32 20 LEU D C 1
ATOM 11467 O O . LEU D 1 23 ? 17.398 7.497 34.813 1.00 23.14 20 LEU D O 1
ATOM 11472 N N . SER D 1 24 ? 16.187 9.372 34.941 1.00 20.31 21 SER D N 1
ATOM 11473 C CA . SER D 1 24 ? 15.616 8.983 36.224 1.00 20.30 21 SER D CA 1
ATOM 11474 C C . SER D 1 24 ? 14.577 7.881 36.070 1.00 28.78 21 SER D C 1
ATOM 11475 O O . SER D 1 24 ? 14.011 7.415 37.058 1.00 32.37 21 SER D O 1
ATOM 11478 N N . HIS D 1 25 ? 14.317 7.486 34.829 1.00 23.62 22 HIS D N 1
ATOM 11479 C CA . HIS D 1 25 ? 13.383 6.401 34.554 1.00 28.77 22 HIS D CA 1
ATOM 11480 C C . HIS D 1 25 ? 14.163 5.260 33.933 1.00 23.90 22 HIS D C 1
ATOM 11481 O O . HIS D 1 25 ? 14.931 5.484 32.996 1.00 29.08 22 HIS D O 1
ATOM 11488 N N . SER D 1 26 ? 13.944 4.044 34.423 1.00 22.36 23 SER D N 1
ATOM 11489 C CA . SER D 1 26 ? 14.339 2.849 33.682 1.00 19.29 23 SER D CA 1
ATOM 11490 C C . SER D 1 26 ? 13.119 2.371 32.891 1.00 20.63 23 SER D C 1
ATOM 11491 O O . SER D 1 26 ? 12.120 3.079 32.789 1.00 22.30 23 SER D O 1
ATOM 11494 N N . ASP D 1 27 ? 13.174 1.177 32.313 1.00 18.09 24 ASP D N 1
ATOM 11495 C CA . ASP D 1 27 ? 12.024 0.747 31.535 1.00 18.89 24 ASP D CA 1
ATOM 11496 C C . ASP D 1 27 ? 10.708 0.675 32.329 1.00 18.86 24 ASP D C 1
ATOM 11497 O O . ASP D 1 27 ? 9.647 1.060 31.825 1.00 19.76 24 ASP D O 1
ATOM 11502 N N . ASN D 1 28 ? 10.777 0.178 33.563 1.00 17.93 25 ASN D N 1
ATOM 11503 C CA . ASN D 1 28 ? 9.578 0.013 34.387 1.00 19.01 25 ASN D CA 1
ATOM 11504 C C . ASN D 1 28 ? 9.322 1.314 35.138 1.00 16.54 25 ASN D C 1
ATOM 11505 O O . ASN D 1 28 ? 10.079 1.679 36.032 1.00 18.50 25 ASN D O 1
ATOM 11510 N N . HIS D 1 29 ? 8.270 2.024 34.753 1.00 16.99 26 HIS D N 1
ATOM 11511 C CA . HIS D 1 29 ? 8.009 3.340 35.333 1.00 16.15 26 HIS D CA 1
ATOM 11512 C C . HIS D 1 29 ? 7.394 3.327 36.737 1.00 20.19 26 HIS D C 1
ATOM 11513 O O . HIS D 1 29 ? 7.106 4.384 37.305 1.00 21.12 26 HIS D O 1
ATOM 11520 N N . ARG D 1 30 ? 7.210 2.140 37.315 1.00 19.99 27 ARG D N 1
ATOM 11521 C CA . ARG D 1 30 ? 6.808 2.045 38.726 1.00 19.24 27 ARG D CA 1
ATOM 11522 C C . ARG D 1 30 ? 7.901 2.558 39.641 1.00 25.87 27 ARG D C 1
ATOM 11523 O O . ARG D 1 30 ? 7.653 2.927 40.795 1.00 26.57 27 ARG D O 1
ATOM 11531 N N . PHE D 1 31 ? 9.122 2.580 39.139 1.00 20.72 28 PHE D N 1
ATOM 11532 C CA . PHE D 1 31 ? 10.251 2.903 39.982 1.00 25.09 28 PHE D CA 1
ATOM 11533 C C . PHE D 1 31 ? 10.968 4.109 39.413 1.00 33.18 28 PHE D C 1
ATOM 11534 O O . PHE D 1 31 ? 10.904 4.371 38.224 1.00 42.80 28 PHE D O 1
ATOM 11542 N N . VAL D 1 32 ? 11.634 4.861 40.267 1.00 26.17 29 VAL D N 1
ATOM 11543 C CA . VAL D 1 32 ? 12.358 6.025 39.809 1.00 28.02 29 VAL D CA 1
ATOM 11544 C C . VAL D 1 32 ? 13.804 5.890 40.283 1.00 29.58 29 VAL D C 1
ATOM 11545 O O . VAL D 1 32 ? 14.087 5.243 41.308 1.00 30.48 29 VAL D O 1
ATOM 11549 N N . VAL D 1 33 ? 14.726 6.466 39.520 1.00 23.82 30 VAL D N 1
ATOM 11550 C CA . VAL D 1 33 ? 16.137 6.405 39.861 1.00 19.68 30 VAL D CA 1
ATOM 11551 C C . VAL D 1 33 ? 16.603 7.837 40.043 1.00 25.95 30 VAL D C 1
ATOM 11552 O O . VAL D 1 33 ? 16.737 8.563 39.065 1.00 25.13 30 VAL D O 1
ATOM 11556 N N . GLU D 1 34 ? 16.794 8.259 41.294 1.00 24.54 31 GLU D N 1
ATOM 11557 C CA . GLU D 1 34 ? 17.102 9.653 41.587 1.00 22.04 31 GLU D CA 1
ATOM 11558 C C . GLU D 1 34 ? 18.357 9.803 42.438 1.00 24.62 31 GLU D C 1
ATOM 11559 O O . GLU D 1 34 ? 18.284 10.098 43.624 1.00 30.16 31 GLU D O 1
ATOM 11565 N N . PRO D 1 35 ? 19.522 9.623 41.813 1.00 25.63 32 PRO D N 1
ATOM 11566 C CA . PRO D 1 35 ? 20.788 9.799 42.521 1.00 23.09 32 PRO D CA 1
ATOM 11567 C C . PRO D 1 35 ? 21.157 11.292 42.553 1.00 25.75 32 PRO D C 1
ATOM 11568 O O . PRO D 1 35 ? 20.445 12.114 41.971 1.00 26.86 32 PRO D O 1
ATOM 11572 N N . GLU D 1 36 ? 22.243 11.642 43.235 1.00 28.99 33 GLU D N 1
ATOM 11573 C CA . GLU D 1 36 ? 22.752 13.003 43.146 1.00 30.55 33 GLU D CA 1
ATOM 11574 C C . GLU D 1 36 ? 23.242 13.247 41.735 1.00 29.77 33 GLU D C 1
ATOM 11575 O O . GLU D 1 36 ? 23.105 14.350 41.209 1.00 29.49 33 GLU D O 1
ATOM 11581 N N . GLU D 1 37 ? 23.824 12.222 41.123 1.00 27.63 34 GLU D N 1
ATOM 11582 C CA . GLU D 1 37 ? 24.228 12.333 39.725 1.00 29.35 34 GLU D CA 1
ATOM 11583 C C . GLU D 1 37 ? 24.365 10.986 39.024 1.00 24.53 34 GLU D C 1
ATOM 11584 O O . GLU D 1 37 ? 24.558 9.949 39.667 1.00 25.89 34 GLU D O 1
ATOM 11590 N N . PHE D 1 38 ? 24.238 11.026 37.704 1.00 25.03 35 PHE D N 1
ATOM 11591 C CA . PHE D 1 38 ? 24.524 9.889 36.856 1.00 22.97 35 PHE D CA 1
ATOM 11592 C C . PHE D 1 38 ? 25.891 10.136 36.229 1.00 30.84 35 PHE D C 1
ATOM 11593 O O . PHE D 1 38 ? 26.198 11.258 35.804 1.00 28.93 35 PHE D O 1
ATOM 11601 N N . PHE D 1 39 ? 26.704 9.097 36.165 1.00 25.94 36 PHE D N 1
ATOM 11602 C CA . PHE D 1 39 ? 27.951 9.167 35.440 1.00 24.14 36 PHE D CA 1
ATOM 11603 C C . PHE D 1 39 ? 27.851 8.248 34.232 1.00 27.68 36 PHE D C 1
ATOM 11604 O O . PHE D 1 39 ? 27.359 7.123 34.338 1.00 27.90 36 PHE D O 1
ATOM 11612 N N . LEU D 1 40 ? 28.310 8.735 33.083 1.00 24.41 37 LEU D N 1
ATOM 11613 C CA . LEU D 1 40 ? 28.251 7.963 31.852 1.00 26.07 37 LEU D CA 1
ATOM 11614 C C . LEU D 1 40 ? 29.645 7.681 31.353 1.00 29.50 37 LEU D C 1
ATOM 11615 O O . LEU D 1 40 ? 30.178 8.444 30.539 1.00 32.79 37 LEU D O 1
ATOM 11620 N N . PRO D 1 41 ? 30.245 6.580 31.831 1.00 27.62 38 PRO D N 1
ATOM 11621 C CA . PRO D 1 41 ? 31.617 6.213 31.468 1.00 26.58 38 PRO D CA 1
ATOM 11622 C C . PRO D 1 41 ? 31.742 5.876 29.995 1.00 29.71 38 PRO D C 1
ATOM 11623 O O . PRO D 1 41 ? 30.779 5.438 29.383 1.00 32.82 38 PRO D O 1
ATOM 11627 N N . ALA D 1 42 ? 32.930 6.061 29.434 1.00 31.61 39 ALA D N 1
ATOM 11628 C CA . ALA D 1 42 ? 33.180 5.673 28.055 1.00 34.25 39 ALA D CA 1
ATOM 11629 C C . ALA D 1 42 ? 34.043 4.418 27.979 1.00 34.51 39 ALA D C 1
ATOM 11630 O O . ALA D 1 42 ? 34.008 3.699 26.988 1.00 36.24 39 ALA D O 1
ATOM 11632 N N . THR D 1 43 ? 34.811 4.150 29.027 1.00 31.24 40 THR D N 1
ATOM 11633 C CA . THR D 1 43 ? 35.725 3.011 29.026 1.00 28.29 40 THR D CA 1
ATOM 11634 C C . THR D 1 43 ? 35.683 2.306 30.372 1.00 28.68 40 THR D C 1
ATOM 11635 O O . THR D 1 43 ? 35.193 2.868 31.358 1.00 35.80 40 THR D O 1
ATOM 11639 N N . PRO D 1 44 ? 36.206 1.073 30.430 1.00 31.27 41 PRO D N 1
ATOM 11640 C CA . PRO D 1 44 ? 36.326 0.385 31.716 1.00 28.42 41 PRO D CA 1
ATOM 11641 C C . PRO D 1 44 ? 37.136 1.199 32.732 1.00 32.85 41 PRO D C 1
ATOM 11642 O O . PRO D 1 44 ? 36.815 1.204 33.921 1.00 36.08 41 PRO D O 1
ATOM 11646 N N . ASP D 1 45 ? 38.170 1.894 32.274 1.00 36.79 42 ASP D N 1
ATOM 11647 C CA . ASP D 1 45 ? 38.964 2.722 33.180 1.00 34.59 42 ASP D CA 1
ATOM 11648 C C . ASP D 1 45 ? 38.141 3.847 33.804 1.00 31.56 42 ASP D C 1
ATOM 11649 O O . ASP D 1 45 ? 38.333 4.181 34.972 1.00 35.67 42 ASP D O 1
ATOM 11654 N N . ASP D 1 46 ? 37.239 4.439 33.020 1.00 32.53 43 ASP D N 1
ATOM 11655 C CA . ASP D 1 46 ? 36.313 5.444 33.544 1.00 28.82 43 ASP D CA 1
ATOM 11656 C C . ASP D 1 46 ? 35.454 4.868 34.674 1.00 34.61 43 ASP D C 1
ATOM 11657 O O . ASP D 1 46 ? 35.180 5.540 35.679 1.00 32.17 43 ASP D O 1
ATOM 11662 N N . VAL D 1 47 ? 35.012 3.628 34.504 1.00 33.72 44 VAL D N 1
ATOM 11663 C CA . VAL D 1 47 ? 34.224 2.964 35.542 1.00 29.59 44 VAL D CA 1
ATOM 11664 C C . VAL D 1 47 ? 35.033 2.831 36.829 1.00 29.43 44 VAL D C 1
ATOM 11665 O O . VAL D 1 47 ? 34.561 3.183 37.913 1.00 33.81 44 VAL D O 1
ATOM 11669 N N . VAL D 1 48 ? 36.261 2.338 36.709 1.00 28.40 45 VAL D N 1
ATOM 11670 C CA . VAL D 1 48 ? 37.106 2.143 37.879 1.00 32.66 45 VAL D CA 1
ATOM 11671 C C . VAL D 1 48 ? 37.352 3.448 38.633 1.00 32.51 45 VAL D C 1
ATOM 11672 O O . VAL D 1 48 ? 37.200 3.515 39.860 1.00 37.19 45 VAL D O 1
ATOM 11676 N N . ALA D 1 49 ? 37.716 4.490 37.898 1.00 34.47 46 ALA D N 1
ATOM 11677 C CA . ALA D 1 49 ? 38.006 5.784 38.508 1.00 31.36 46 ALA D CA 1
ATOM 11678 C C . ALA D 1 49 ? 36.778 6.393 39.176 1.00 37.23 46 ALA D C 1
ATOM 11679 O O . ALA D 1 49 ? 36.878 7.015 40.239 1.00 35.94 46 ALA D O 1
ATOM 11681 N N . SER D 1 50 ? 35.618 6.218 38.555 1.00 33.51 47 SER D N 1
ATOM 11682 C CA . SER D 1 50 ? 34.380 6.760 39.103 1.00 33.04 47 SER D CA 1
ATOM 11683 C C . SER D 1 50 ? 33.986 6.045 40.389 1.00 33.52 47 SER D C 1
ATOM 11684 O O . SER D 1 50 ? 33.602 6.680 41.372 1.00 36.01 47 SER D O 1
ATOM 11687 N N . LEU D 1 51 ? 34.084 4.718 40.385 1.00 33.61 48 LEU D N 1
ATOM 11688 C CA . LEU D 1 51 ? 33.761 3.941 41.570 1.00 27.00 48 LEU D CA 1
ATOM 11689 C C . LEU D 1 51 ? 34.735 4.255 42.706 1.00 30.49 48 LEU D C 1
ATOM 11690 O O . LEU D 1 51 ? 34.346 4.357 43.863 1.00 37.13 48 LEU D O 1
ATOM 11695 N N . GLN D 1 52 ? 36.014 4.384 42.364 1.00 34.09 49 GLN D N 1
ATOM 11696 C CA . GLN D 1 52 ? 37.042 4.625 43.367 1.00 32.95 49 GLN D CA 1
ATOM 11697 C C . GLN D 1 52 ? 36.763 5.920 44.118 1.00 29.93 49 GLN D C 1
ATOM 11698 O O . GLN D 1 52 ? 36.791 5.954 45.348 1.00 40.25 49 GLN D O 1
ATOM 11704 N N . LYS D 1 53 ? 36.492 6.982 43.375 1.00 34.94 50 LYS D N 1
ATOM 11705 C CA . LYS D 1 53 ? 36.153 8.270 43.967 1.00 33.65 50 LYS D CA 1
ATOM 11706 C C . LYS D 1 53 ? 34.986 8.108 44.924 1.00 38.35 50 LYS D C 1
ATOM 11707 O O . LYS D 1 53 ? 35.027 8.572 46.064 1.00 40.38 50 LYS D O 1
ATOM 11713 N N . ALA D 1 54 ? 33.937 7.445 44.452 1.00 35.66 51 ALA D N 1
ATOM 11714 C CA . ALA D 1 54 ? 32.723 7.289 45.243 1.00 35.95 51 ALA D CA 1
ATOM 11715 C C . ALA D 1 54 ? 32.946 6.480 46.519 1.00 35.24 51 ALA D C 1
ATOM 11716 O O . ALA D 1 54 ? 32.484 6.868 47.601 1.00 39.33 51 ALA D O 1
ATOM 11718 N N . VAL D 1 55 ? 33.630 5.348 46.409 1.00 31.83 52 VAL D N 1
ATOM 11719 C CA . VAL D 1 55 ? 33.790 4.501 47.586 1.00 33.34 52 VAL D CA 1
ATOM 11720 C C . VAL D 1 55 ? 34.746 5.147 48.592 1.00 37.74 52 VAL D C 1
ATOM 11721 O O . VAL D 1 55 ? 34.572 5.010 49.795 1.00 40.34 52 VAL D O 1
ATOM 11725 N N . THR D 1 56 ? 35.731 5.885 48.097 1.00 37.26 53 THR D N 1
ATOM 11726 C CA . THR D 1 56 ? 36.638 6.590 48.993 1.00 40.63 53 THR D CA 1
ATOM 11727 C C . THR D 1 56 ? 35.875 7.621 49.815 1.00 42.98 53 THR D C 1
ATOM 11728 O O . THR D 1 56 ? 36.136 7.799 51.001 1.00 45.84 53 THR D O 1
ATOM 11732 N N . GLU D 1 57 ? 34.915 8.282 49.183 1.00 40.21 54 GLU D N 1
ATOM 11733 C CA . GLU D 1 57 ? 34.138 9.320 49.856 1.00 40.21 54 GLU D CA 1
ATOM 11734 C C . GLU D 1 57 ? 32.910 8.769 50.567 1.00 41.39 54 GLU D C 1
ATOM 11735 O O . GLU D 1 57 ? 32.089 9.531 51.066 1.00 50.73 54 GLU D O 1
ATOM 11741 N N . GLY D 1 58 ? 32.788 7.448 50.623 1.00 39.99 55 GLY D N 1
ATOM 11742 C CA . GLY D 1 58 ? 31.668 6.824 51.310 1.00 42.33 55 GLY D CA 1
ATOM 11743 C C . GLY D 1 58 ? 30.318 7.009 50.628 1.00 44.33 55 GLY D C 1
ATOM 11744 O O . GLY D 1 58 ? 29.270 6.877 51.273 1.00 45.31 55 GLY D O 1
ATOM 11745 N N . ARG D 1 59 ? 30.330 7.293 49.330 1.00 35.51 56 ARG D N 1
ATOM 11746 C CA . ARG D 1 59 ? 29.089 7.482 48.580 1.00 30.91 56 ARG D CA 1
ATOM 11747 C C . ARG D 1 59 ? 28.499 6.155 48.099 1.00 40.55 56 ARG D C 1
ATOM 11748 O O . ARG D 1 59 ? 29.234 5.243 47.724 1.00 39.41 56 ARG D O 1
ATOM 11756 N N . GLY D 1 60 ? 27.171 6.055 48.110 1.00 30.71 57 GLY D N 1
ATOM 11757 C CA . GLY D 1 60 ? 26.492 4.850 47.653 1.00 33.53 57 GLY D CA 1
ATOM 11758 C C . GLY D 1 60 ? 26.396 4.798 46.136 1.00 30.26 57 GLY D C 1
ATOM 11759 O O . GLY D 1 60 ? 26.094 5.800 45.501 1.00 30.21 57 GLY D O 1
ATOM 11760 N N . VAL D 1 61 ? 26.655 3.630 45.559 1.00 24.21 58 VAL D N 1
ATOM 11761 C CA . VAL D 1 61 ? 26.668 3.496 44.105 1.00 25.04 58 VAL D CA 1
ATOM 11762 C C . VAL D 1 61 ? 25.822 2.332 43.601 1.00 26.34 58 VAL D C 1
ATOM 11763 O O . VAL D 1 61 ? 25.565 1.364 44.329 1.00 26.55 58 VAL D O 1
ATOM 11767 N N . ALA D 1 62 ? 25.414 2.431 42.334 1.00 22.22 59 ALA D N 1
ATOM 11768 C CA . ALA D 1 62 ? 24.799 1.315 41.628 1.00 22.66 59 ALA D CA 1
ATOM 11769 C C . ALA D 1 62 ? 25.079 1.533 40.153 1.00 22.79 59 ALA D C 1
ATOM 11770 O O . ALA D 1 62 ? 25.464 2.639 39.746 1.00 24.21 59 ALA D O 1
ATOM 11772 N N . CYS D 1 63 ? 24.884 0.500 39.345 1.00 20.71 60 CYS D N 1
ATOM 11773 C CA . CYS D 1 63 ? 25.021 0.692 37.901 1.00 20.03 60 CYS D CA 1
ATOM 11774 C C . CYS D 1 63 ? 23.756 0.283 37.159 1.00 24.20 60 CYS D C 1
ATOM 11775 O O . CYS D 1 63 ? 22.848 -0.319 37.728 1.00 22.14 60 CYS D O 1
ATOM 11778 N N . ARG D 1 64 ? 23.706 0.627 35.882 1.00 16.72 61 ARG D N 1
ATOM 11779 C CA . ARG D 1 64 ? 22.568 0.278 35.055 1.00 16.12 61 ARG D CA 1
ATOM 11780 C C . ARG D 1 64 ? 23.076 0.076 33.656 1.00 22.41 61 ARG D C 1
ATOM 11781 O O . ARG D 1 64 ? 23.932 0.831 33.195 1.00 21.80 61 ARG D O 1
ATOM 11789 N N A SER D 1 65 ? 22.581 -0.960 32.991 0.52 17.25 62 SER D N 1
ATOM 11790 N N B SER D 1 65 ? 22.570 -0.953 32.979 0.48 17.11 62 SER D N 1
ATOM 11791 C CA A SER D 1 65 ? 22.889 -1.158 31.589 0.52 16.06 62 SER D CA 1
ATOM 11792 C CA B SER D 1 65 ? 22.933 -1.202 31.588 0.48 15.34 62 SER D CA 1
ATOM 11793 C C A SER D 1 65 ? 21.654 -0.857 30.761 0.52 19.52 62 SER D C 1
ATOM 11794 C C B SER D 1 65 ? 21.763 -0.923 30.646 0.48 17.14 62 SER D C 1
ATOM 11795 O O A SER D 1 65 ? 21.409 0.297 30.380 0.52 20.65 62 SER D O 1
ATOM 11796 O O B SER D 1 65 ? 21.673 0.167 30.075 0.48 23.55 62 SER D O 1
ATOM 11801 N N . GLY D 1 66 ? 20.851 -1.880 30.498 1.00 16.28 63 GLY D N 1
ATOM 11802 C CA . GLY D 1 66 ? 19.676 -1.669 29.649 1.00 12.90 63 GLY D CA 1
ATOM 11803 C C . GLY D 1 66 ? 18.448 -1.120 30.354 1.00 16.88 63 GLY D C 1
ATOM 11804 O O . GLY D 1 66 ? 17.481 -0.694 29.698 1.00 16.64 63 GLY D O 1
ATOM 11805 N N . GLY D 1 67 ? 18.457 -1.140 31.694 1.00 16.13 64 GLY D N 1
ATOM 11806 C CA . GLY D 1 67 ? 17.343 -0.593 32.459 1.00 16.86 64 GLY D CA 1
ATOM 11807 C C . GLY D 1 67 ? 16.106 -1.479 32.474 1.00 17.49 64 GLY D C 1
ATOM 11808 O O . GLY D 1 67 ? 15.020 -1.012 32.792 1.00 16.71 64 GLY D O 1
ATOM 11809 N N . HIS D 1 68 ? 16.260 -2.755 32.127 1.00 14.66 65 HIS D N 1
ATOM 11810 C CA . HIS D 1 68 ? 15.097 -3.654 32.123 1.00 15.06 65 HIS D CA 1
ATOM 11811 C C . HIS D 1 68 ? 14.715 -4.329 33.435 1.00 14.93 65 HIS D C 1
ATOM 11812 O O . HIS D 1 68 ? 13.809 -5.150 33.460 1.00 16.39 65 HIS D O 1
ATOM 11819 N N . CYS D 1 69 ? 15.387 -3.959 34.525 1.00 14.80 66 CYS D N 1
ATOM 11820 C CA . CYS D 1 69 ? 15.090 -4.575 35.822 1.00 15.18 66 CYS D CA 1
ATOM 11821 C C . CYS D 1 69 ? 13.598 -4.649 36.105 1.00 15.84 66 CYS D C 1
ATOM 11822 O O . CYS D 1 69 ? 12.891 -3.641 35.983 1.00 17.98 66 CYS D O 1
ATOM 11825 N N . GLY D 1 70 ? 13.118 -5.824 36.519 1.00 15.70 67 GLY D N 1
ATOM 11826 C CA . GLY D 1 70 ? 11.723 -5.955 36.934 1.00 15.69 67 GLY D CA 1
ATOM 11827 C C . GLY D 1 70 ? 11.444 -5.321 38.303 1.00 19.63 67 GLY D C 1
ATOM 11828 O O . GLY D 1 70 ? 10.294 -5.127 38.681 1.00 22.21 67 GLY D O 1
ATOM 11829 N N . GLN D 1 71 ? 12.489 -4.982 39.046 1.00 15.00 68 GLN D N 1
ATOM 11830 C CA . GLN D 1 71 ? 12.333 -4.369 40.366 1.00 18.03 68 GLN D CA 1
ATOM 11831 C C . GLN D 1 71 ? 13.103 -3.051 40.464 1.00 21.43 68 GLN D C 1
ATOM 11832 O O . GLN D 1 71 ? 13.656 -2.560 39.472 1.00 21.18 68 GLN D O 1
ATOM 11838 N N . ASP D 1 72 ? 13.146 -2.489 41.667 1.00 18.90 69 ASP D N 1
ATOM 11839 C CA . ASP D 1 72 ? 13.761 -1.181 41.883 1.00 18.65 69 ASP D CA 1
ATOM 11840 C C . ASP D 1 72 ? 15.227 -1.274 42.298 1.00 22.49 69 ASP D C 1
ATOM 11841 O O . ASP D 1 72 ? 15.700 -0.430 43.064 1.00 22.73 69 ASP D O 1
ATOM 11846 N N . PHE D 1 73 ? 15.953 -2.271 41.788 1.00 19.36 70 PHE D N 1
ATOM 11847 C CA . PHE D 1 73 ? 17.313 -2.524 42.257 1.00 18.85 70 PHE D CA 1
ATOM 11848 C C . PHE D 1 73 ? 18.273 -1.374 41.994 1.00 21.94 70 PHE D C 1
ATOM 11849 O O . PHE D 1 73 ? 19.202 -1.156 42.762 1.00 22.33 70 PHE D O 1
ATOM 11857 N N . VAL D 1 74 ? 18.101 -0.666 40.883 1.00 18.38 71 VAL D N 1
ATOM 11858 C CA . VAL D 1 74 ? 19.072 0.365 40.571 1.00 20.69 71 VAL D CA 1
ATOM 11859 C C . VAL D 1 74 ? 18.936 1.558 41.511 1.00 22.28 71 VAL D C 1
ATOM 11860 O O . VAL D 1 74 ? 19.932 2.031 42.042 1.00 23.85 71 VAL D O 1
ATOM 11864 N N . GLY D 1 75 ? 17.711 2.041 41.710 1.00 19.28 72 GLY D N 1
ATOM 11865 C CA . GLY D 1 75 ? 17.492 3.297 42.401 1.00 20.23 72 GLY D CA 1
ATOM 11866 C C . GLY D 1 75 ? 17.116 3.203 43.867 1.00 24.92 72 GLY D C 1
ATOM 11867 O O . GLY D 1 75 ? 16.951 4.234 44.530 1.00 23.40 72 GLY D O 1
ATOM 11868 N N . THR D 1 76 ? 16.981 1.980 44.372 1.00 22.72 73 THR D N 1
ATOM 11869 C CA . THR D 1 76 ? 16.608 1.736 45.768 1.00 21.56 73 THR D CA 1
ATOM 11870 C C . THR D 1 76 ? 17.520 0.678 46.371 1.00 23.21 73 THR D C 1
ATOM 11871 O O . THR D 1 76 ? 17.711 -0.391 45.779 1.00 24.29 73 THR D O 1
ATOM 11875 N N . PRO D 1 77 ? 18.109 0.961 47.550 1.00 22.82 74 PRO D N 1
ATOM 11876 C CA . PRO D 1 77 ? 17.999 2.170 48.374 1.00 25.05 74 PRO D CA 1
ATOM 11877 C C . PRO D 1 77 ? 18.599 3.369 47.669 1.00 29.47 74 PRO D C 1
ATOM 11878 O O . PRO D 1 77 ? 19.339 3.174 46.716 1.00 27.71 74 PRO D O 1
ATOM 11882 N N . ARG D 1 78 ? 18.333 4.576 48.158 1.00 29.10 75 ARG D N 1
ATOM 11883 C CA . ARG D 1 78 ? 18.800 5.790 47.485 1.00 31.51 75 ARG D CA 1
ATOM 11884 C C . ARG D 1 78 ? 20.306 5.757 47.234 1.00 31.10 75 ARG D C 1
ATOM 11885 O O . ARG D 1 78 ? 21.085 5.365 48.108 1.00 27.60 75 ARG D O 1
ATOM 11887 N N . ARG D 1 79 ? 20.715 6.175 46.034 1.00 25.27 76 ARG D N 1
ATOM 11888 C CA . ARG D 1 79 ? 22.110 6.142 45.642 1.00 25.09 76 ARG D CA 1
ATOM 11889 C C . ARG D 1 79 ? 22.618 7.569 45.544 1.00 28.97 76 ARG D C 1
ATOM 11890 O O . ARG D 1 79 ? 21.860 8.473 45.229 1.00 27.34 76 ARG D O 1
ATOM 11898 N N . ASP D 1 80 ? 23.902 7.765 45.795 1.00 24.92 77 ASP D N 1
ATOM 11899 C CA . ASP D 1 80 ? 24.533 9.046 45.498 1.00 25.40 77 ASP D CA 1
ATOM 11900 C C . ASP D 1 80 ? 24.931 9.103 44.030 1.00 27.77 77 ASP D C 1
ATOM 11901 O O . ASP D 1 80 ? 24.809 10.139 43.379 1.00 31.59 77 ASP D O 1
ATOM 11906 N N . LEU D 1 81 ? 25.393 7.973 43.511 1.00 25.84 78 LEU D N 1
ATOM 11907 C CA . LEU D 1 81 ? 25.896 7.900 42.147 1.00 21.26 78 LEU D CA 1
ATOM 11908 C C . LEU D 1 81 ? 25.344 6.676 41.415 1.00 22.98 78 LEU D C 1
ATOM 11909 O O . LEU D 1 81 ? 25.372 5.563 41.937 1.00 27.73 78 LEU D O 1
ATOM 11914 N N . VAL D 1 82 ? 24.842 6.885 40.204 1.00 24.63 79 VAL D N 1
ATOM 11915 C CA . VAL D 1 82 ? 24.499 5.752 39.347 1.00 22.16 79 VAL D CA 1
ATOM 11916 C C . VAL D 1 82 ? 25.356 5.806 38.095 1.00 22.96 79 VAL D C 1
ATOM 11917 O O . VAL D 1 82 ? 25.400 6.837 37.409 1.00 24.63 79 VAL D O 1
ATOM 11921 N N . LEU D 1 83 ? 26.062 4.712 37.816 1.00 22.28 80 LEU D N 1
ATOM 11922 C CA . LEU D 1 83 ? 26.830 4.591 36.591 1.00 20.31 80 LEU D CA 1
ATOM 11923 C C . LEU D 1 83 ? 25.945 4.000 35.509 1.00 25.86 80 LEU D C 1
ATOM 11924 O O . LEU D 1 83 ? 25.493 2.873 35.643 1.00 24.91 80 LEU D O 1
ATOM 11929 N N . ASP D 1 84 ? 25.702 4.766 34.450 1.00 22.37 81 ASP D N 1
ATOM 11930 C CA . ASP D 1 84 ? 24.855 4.329 33.343 1.00 19.72 81 ASP D CA 1
ATOM 11931 C C . ASP D 1 84 ? 25.805 3.850 32.253 1.00 22.96 81 ASP D C 1
ATOM 11932 O O . ASP D 1 84 ? 26.590 4.648 31.733 1.00 23.97 81 ASP D O 1
ATOM 11937 N N . LEU D 1 85 ? 25.743 2.565 31.908 1.00 21.75 82 LEU D N 1
ATOM 11938 C CA . LEU D 1 85 ? 26.795 1.920 31.117 1.00 22.13 82 LEU D CA 1
ATOM 11939 C C . LEU D 1 85 ? 26.578 1.840 29.602 1.00 18.01 82 LEU D C 1
ATOM 11940 O O . LEU D 1 85 ? 27.377 1.212 28.898 1.00 23.62 82 LEU D O 1
ATOM 11945 N N . HIS D 1 86 ? 25.538 2.486 29.083 1.00 19.48 83 HIS D N 1
ATOM 11946 C CA . HIS D 1 86 ? 25.195 2.272 27.677 1.00 22.55 83 HIS D CA 1
ATOM 11947 C C . HIS D 1 86 ? 26.278 2.646 26.648 1.00 26.78 83 HIS D C 1
ATOM 11948 O O . HIS D 1 86 ? 26.231 2.160 25.513 1.00 24.67 83 HIS D O 1
ATOM 11955 N N . ASN D 1 87 ? 27.252 3.478 27.024 1.00 23.11 84 ASN D N 1
ATOM 11956 C CA . ASN D 1 87 ? 28.344 3.758 26.094 1.00 24.43 84 ASN D CA 1
ATOM 11957 C C . ASN D 1 87 ? 29.343 2.612 25.984 1.00 26.73 84 ASN D C 1
ATOM 11958 O O . ASN D 1 87 ? 30.128 2.572 25.036 1.00 27.80 84 ASN D O 1
ATOM 11963 N N . LEU D 1 88 ? 29.338 1.696 26.949 1.00 19.30 85 LEU D N 1
ATOM 11964 C CA . LEU D 1 88 ? 30.280 0.562 26.887 1.00 19.99 85 LEU D CA 1
ATOM 11965 C C . LEU D 1 88 ? 29.688 -0.546 26.051 1.00 23.64 85 LEU D C 1
ATOM 11966 O O . LEU D 1 88 ? 29.292 -1.581 26.582 1.00 23.86 85 LEU D O 1
ATOM 11971 N N . HIS D 1 89 ? 29.598 -0.338 24.742 1.00 22.16 86 HIS D N 1
ATOM 11972 C CA . HIS D 1 89 ? 28.888 -1.305 23.920 1.00 23.32 86 HIS D CA 1
ATOM 11973 C C . HIS D 1 89 ? 29.727 -1.875 22.782 1.00 21.56 86 HIS D C 1
ATOM 11974 O O . HIS D 1 89 ? 29.188 -2.394 21.810 1.00 24.72 86 HIS D O 1
ATOM 11981 N N . ALA D 1 90 ? 31.044 -1.789 22.905 1.00 25.07 87 ALA D N 1
ATOM 11982 C CA . ALA D 1 90 ? 31.903 -2.300 21.848 1.00 29.28 87 ALA D CA 1
ATOM 11983 C C . ALA D 1 90 ? 31.792 -3.821 21.744 1.00 28.72 87 ALA D C 1
ATOM 11984 O O . ALA D 1 90 ? 31.700 -4.511 22.758 1.00 27.38 87 ALA D O 1
ATOM 11986 N N . ILE D 1 91 ? 31.808 -4.329 20.513 1.00 23.49 88 ILE D N 1
ATOM 11987 C CA . ILE D 1 91 ? 31.825 -5.765 20.250 1.00 21.97 88 ILE D CA 1
ATOM 11988 C C . ILE D 1 91 ? 32.985 -6.075 19.321 1.00 26.32 88 ILE D C 1
ATOM 11989 O O . ILE D 1 91 ? 33.167 -5.395 18.310 1.00 28.06 88 ILE D O 1
ATOM 11994 N N . GLY D 1 92 ? 33.784 -7.082 19.646 1.00 25.35 89 GLY D N 1
ATOM 11995 C CA . GLY D 1 92 ? 34.890 -7.420 18.768 1.00 23.70 89 GLY D CA 1
ATOM 11996 C C . GLY D 1 92 ? 35.514 -8.737 19.146 1.00 29.16 89 GLY D C 1
ATOM 11997 O O . GLY D 1 92 ? 35.208 -9.295 20.194 1.00 30.13 89 GLY D O 1
ATOM 11998 N N . PRO D 1 93 ? 36.415 -9.242 18.303 1.00 28.15 90 PRO D N 1
ATOM 11999 C CA . PRO D 1 93 ? 37.090 -10.496 18.650 1.00 29.08 90 PRO D CA 1
ATOM 12000 C C . PRO D 1 93 ? 37.850 -10.366 19.961 1.00 33.77 90 PRO D C 1
ATOM 12001 O O . PRO D 1 93 ? 38.384 -9.299 20.269 1.00 40.52 90 PRO D O 1
ATOM 12005 N N . ALA D 1 94 ? 37.894 -11.451 20.727 1.00 32.10 91 ALA D N 1
ATOM 12006 C CA . ALA D 1 94 ? 38.606 -11.462 21.998 1.00 40.55 91 ALA D CA 1
ATOM 12007 C C . ALA D 1 94 ? 40.099 -11.256 21.779 1.00 48.54 91 ALA D C 1
ATOM 12008 O O . ALA D 1 94 ? 40.669 -11.759 20.811 1.00 50.89 91 ALA D O 1
ATOM 12010 N N . ALA D 1 95 ? 40.728 -10.512 22.681 1.00 62.40 92 ALA D N 1
ATOM 12011 C CA . ALA D 1 95 ? 42.153 -10.220 22.575 1.00 78.78 92 ALA D CA 1
ATOM 12012 C C . ALA D 1 95 ? 42.982 -11.494 22.451 1.00 87.66 92 ALA D C 1
ATOM 12013 O O . ALA D 1 95 ? 43.758 -11.651 21.509 1.00 92.83 92 ALA D O 1
ATOM 12015 N N . ASP D 1 96 ? 42.815 -12.401 23.409 1.00 86.58 93 ASP D N 1
ATOM 12016 C CA . ASP D 1 96 ? 43.575 -13.645 23.426 1.00 92.15 93 ASP D CA 1
ATOM 12017 C C . ASP D 1 96 ? 42.729 -14.837 22.996 1.00 95.04 93 ASP D C 1
ATOM 12018 O O . ASP D 1 96 ? 41.692 -15.124 23.593 1.00 98.74 93 ASP D O 1
ATOM 12020 N N . GLY D 1 97 ? 43.182 -15.530 21.956 1.00 91.47 94 GLY D N 1
ATOM 12021 C CA . GLY D 1 97 ? 42.488 -16.702 21.458 1.00 90.19 94 GLY D CA 1
ATOM 12022 C C . GLY D 1 97 ? 41.198 -16.363 20.741 1.00 87.05 94 GLY D C 1
ATOM 12023 O O . GLY D 1 97 ? 40.970 -15.216 20.359 1.00 92.71 94 GLY D O 1
ATOM 12024 N N . ALA D 1 98 ? 40.350 -17.369 20.556 1.00 63.50 95 ALA D N 1
ATOM 12025 C CA . ALA D 1 98 ? 39.073 -17.181 19.881 1.00 54.33 95 ALA D CA 1
ATOM 12026 C C . ALA D 1 98 ? 38.063 -16.519 20.809 1.00 57.20 95 ALA D C 1
ATOM 12027 O O . ALA D 1 98 ? 38.406 -16.078 21.904 1.00 63.91 95 ALA D O 1
ATOM 12029 N N . GLY D 1 99 ? 36.814 -16.455 20.364 1.00 34.91 96 GLY D N 1
ATOM 12030 C CA . GLY D 1 99 ? 35.762 -15.858 21.159 1.00 24.99 96 GLY D CA 1
ATOM 12031 C C . GLY D 1 99 ? 35.472 -14.423 20.768 1.00 31.05 96 GLY D C 1
ATOM 12032 O O . GLY D 1 99 ? 36.057 -13.887 19.829 1.00 30.18 96 GLY D O 1
ATOM 12033 N N . VAL D 1 100 ? 34.559 -13.802 21.504 1.00 28.68 97 VAL D N 1
ATOM 12034 C CA . VAL D 1 100 ? 34.117 -12.444 21.217 1.00 21.07 97 VAL D CA 1
ATOM 12035 C C . VAL D 1 100 ? 33.875 -11.659 22.501 1.00 27.11 97 VAL D C 1
ATOM 12036 O O . VAL D 1 100 ? 33.219 -12.145 23.419 1.00 28.60 97 VAL D O 1
ATOM 12040 N N . ARG D 1 101 ? 34.409 -10.444 22.558 1.00 22.21 98 ARG D N 1
ATOM 12041 C CA . ARG D 1 101 ? 34.189 -9.565 23.703 1.00 24.67 98 ARG D CA 1
ATOM 12042 C C . AR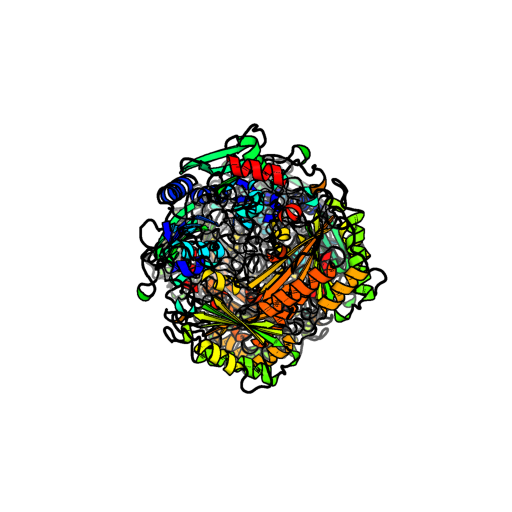G D 1 101 ? 33.005 -8.629 23.454 1.00 25.24 98 ARG D C 1
ATOM 12043 O O . ARG D 1 101 ? 32.878 -8.060 22.360 1.00 24.69 98 ARG D O 1
ATOM 12051 N N . VAL D 1 102 ? 32.150 -8.477 24.468 1.00 23.49 99 VAL D N 1
ATOM 12052 C CA . VAL D 1 102 ? 30.960 -7.623 24.385 1.00 21.29 99 VAL D CA 1
ATOM 12053 C C . VAL D 1 102 ? 30.886 -6.696 25.607 1.00 23.64 99 VAL D C 1
ATOM 12054 O O . VAL D 1 102 ? 30.841 -7.151 26.745 1.00 21.14 99 VAL D O 1
ATOM 12058 N N . GLY D 1 103 ? 30.868 -5.390 25.368 1.00 24.62 100 GLY D N 1
ATOM 12059 C CA . GLY D 1 103 ? 30.735 -4.437 26.452 1.00 23.07 100 GLY D CA 1
ATOM 12060 C C . GLY D 1 103 ? 29.408 -4.641 27.172 1.00 21.53 100 GLY D C 1
ATOM 12061 O O . GLY D 1 103 ? 28.412 -4.991 26.562 1.00 22.64 100 GLY D O 1
ATOM 12062 N N . SER D 1 104 ? 29.387 -4.423 28.475 1.00 19.48 101 SER D N 1
ATOM 12063 C CA . SER D 1 104 ? 28.197 -4.720 29.262 1.00 17.57 101 SER D CA 1
ATOM 12064 C C . SER D 1 104 ? 27.046 -3.770 28.985 1.00 19.84 101 SER D C 1
ATOM 12065 O O . SER D 1 104 ? 25.897 -4.061 29.333 1.00 22.94 101 SER D O 1
ATOM 12068 N N . GLY D 1 105 ? 27.348 -2.643 28.341 1.00 19.31 102 GLY D N 1
ATOM 12069 C CA . GLY D 1 105 ? 26.314 -1.693 27.973 1.00 15.52 102 GLY D CA 1
ATOM 12070 C C . GLY D 1 105 ? 25.652 -1.959 26.629 1.00 16.87 102 GLY D C 1
ATOM 12071 O O . GLY D 1 105 ? 24.741 -1.232 26.242 1.00 17.37 102 GLY D O 1
ATOM 12072 N N . ALA D 1 106 ? 26.105 -2.983 25.907 1.00 18.96 103 ALA D N 1
ATOM 12073 C CA . ALA D 1 106 ? 25.483 -3.335 24.628 1.00 16.27 103 ALA D CA 1
ATOM 12074 C C . ALA D 1 106 ? 24.084 -3.883 24.889 1.00 19.27 103 ALA D C 1
ATOM 12075 O O . ALA D 1 106 ? 23.871 -4.563 25.899 1.00 20.87 103 ALA D O 1
ATOM 12077 N N . THR D 1 107 ? 23.137 -3.581 23.996 1.00 15.68 104 THR D N 1
ATOM 12078 C CA . THR D 1 107 ? 21.799 -4.185 24.069 1.00 15.89 104 THR D CA 1
ATOM 12079 C C . THR D 1 107 ? 21.730 -5.471 23.260 1.00 18.92 104 THR D C 1
ATOM 12080 O O . THR D 1 107 ? 22.588 -5.742 22.425 1.00 18.47 104 THR D O 1
ATOM 12084 N N . VAL D 1 108 ? 20.694 -6.266 23.501 1.00 14.91 105 VAL D N 1
ATOM 12085 C CA . VAL D 1 108 ? 20.496 -7.473 22.719 1.00 15.27 105 VAL D CA 1
ATOM 12086 C C . VAL D 1 108 ? 20.473 -7.171 21.221 1.00 16.91 105 VAL D C 1
ATOM 12087 O O . VAL D 1 108 ? 21.066 -7.888 20.423 1.00 18.04 105 VAL D O 1
ATOM 12091 N N . ASP D 1 109 ? 19.793 -6.099 20.833 1.00 16.72 106 ASP D N 1
ATOM 12092 C CA . ASP D 1 109 ? 19.727 -5.733 19.418 1.00 17.96 106 ASP D CA 1
ATOM 12093 C C . ASP D 1 109 ? 21.107 -5.508 18.828 1.00 19.37 106 ASP D C 1
ATOM 12094 O O . ASP D 1 109 ? 21.426 -5.997 17.735 1.00 21.30 106 ASP D O 1
ATOM 12099 N N . GLN D 1 110 ? 21.930 -4.749 19.539 1.00 20.18 107 GLN D N 1
ATOM 12100 C CA . GLN D 1 110 ? 23.289 -4.481 19.053 1.00 17.75 107 GLN D CA 1
ATOM 12101 C C . GLN D 1 110 ? 24.086 -5.748 18.926 1.00 19.25 107 GLN D C 1
ATOM 12102 O O . GLN D 1 110 ? 24.816 -5.940 17.945 1.00 20.75 107 GLN D O 1
ATOM 12108 N N . VAL D 1 111 ? 23.966 -6.620 19.914 1.00 17.15 108 VAL D N 1
ATOM 12109 C CA . VAL D 1 111 ? 24.720 -7.872 19.868 1.00 18.72 108 VAL D CA 1
ATOM 12110 C C . VAL D 1 111 ? 24.228 -8.778 18.739 1.00 18.35 108 VAL D C 1
ATOM 12111 O O . VAL D 1 111 ? 25.032 -9.327 17.990 1.00 18.94 108 VAL D O 1
ATOM 12115 N N . GLN D 1 112 ? 22.916 -8.955 18.626 1.00 17.49 109 GLN D N 1
ATOM 12116 C CA . GLN D 1 112 ? 22.389 -9.803 17.551 1.00 16.75 109 GLN D CA 1
ATOM 12117 C C . GLN D 1 112 ? 22.827 -9.349 16.161 1.00 20.08 109 GLN D C 1
ATOM 12118 O O . GLN D 1 112 ? 23.200 -10.174 15.326 1.00 20.10 109 GLN D O 1
ATOM 12124 N N . LYS D 1 113 ? 22.766 -8.044 15.906 1.00 16.77 110 LYS D N 1
ATOM 12125 C CA . LYS D 1 113 ? 23.179 -7.505 14.610 1.00 16.69 110 LYS D CA 1
ATOM 12126 C C . LYS D 1 113 ? 24.674 -7.687 14.376 1.00 18.21 110 LYS D C 1
ATOM 12127 O O . LYS D 1 113 ? 25.090 -8.080 13.279 1.00 19.86 110 LYS D O 1
ATOM 12133 N N . ALA D 1 114 ? 25.490 -7.382 15.381 1.00 18.07 111 ALA D N 1
ATOM 12134 C CA . ALA D 1 114 ? 26.938 -7.523 15.207 1.00 21.19 111 ALA D CA 1
ATOM 12135 C C . ALA D 1 114 ? 27.353 -8.968 14.985 1.00 24.20 111 ALA D C 1
ATOM 12136 O O . ALA D 1 114 ? 28.137 -9.264 14.082 1.00 20.67 111 ALA D O 1
ATOM 12138 N N . LEU D 1 115 ? 26.852 -9.873 15.814 1.00 18.47 112 LEU D N 1
ATOM 12139 C CA . LEU D 1 115 ? 27.227 -11.288 15.678 1.00 20.27 112 LEU D CA 1
ATOM 12140 C C . LEU D 1 115 ? 26.828 -11.834 14.302 1.00 22.73 112 LEU D C 1
ATOM 12141 O O . LEU D 1 115 ? 27.587 -12.573 13.657 1.00 21.68 112 LEU D O 1
ATOM 12146 N N . PHE D 1 116 ? 25.626 -11.484 13.852 1.00 21.06 113 PHE D N 1
ATOM 12147 C CA . PHE D 1 116 ? 25.156 -12.000 12.577 1.00 20.80 113 PHE D CA 1
ATOM 12148 C C . PHE D 1 116 ? 25.902 -11.365 11.416 1.00 22.02 113 PHE D C 1
ATOM 12149 O O . PHE D 1 116 ? 26.407 -12.053 10.535 1.00 22.30 113 PHE D O 1
ATOM 12157 N N . ARG D 1 117 ? 25.960 -10.039 11.410 1.00 20.32 114 ARG D N 1
ATOM 12158 C CA . ARG D 1 117 ? 26.583 -9.310 10.311 1.00 22.60 114 ARG D CA 1
ATOM 12159 C C . ARG D 1 117 ? 28.054 -9.666 10.126 1.00 23.11 114 ARG D C 1
ATOM 12160 O O . ARG D 1 117 ? 28.518 -9.844 9.001 1.00 26.49 114 ARG D O 1
ATOM 12168 N N . ARG D 1 118 ? 28.787 -9.760 11.229 1.00 22.89 115 ARG D N 1
ATOM 12169 C CA . ARG D 1 118 ? 30.226 -9.993 11.155 1.00 21.05 115 ARG D CA 1
ATOM 12170 C C . ARG D 1 118 ? 30.644 -11.450 11.003 1.00 28.14 115 ARG D C 1
ATOM 12171 O O . ARG D 1 118 ? 31.623 -11.753 10.315 1.00 24.72 115 ARG D O 1
ATOM 12179 N N . TRP D 1 119 ? 29.917 -12.354 11.642 1.00 26.99 116 TRP D N 1
ATOM 12180 C CA . TRP D 1 119 ? 30.377 -13.741 11.730 1.00 23.33 116 TRP D CA 1
ATOM 12181 C C . TRP D 1 119 ? 29.309 -14.779 11.449 1.00 26.54 116 TRP D C 1
ATOM 12182 O O . TRP D 1 119 ? 29.559 -15.973 11.635 1.00 25.53 116 TRP D O 1
ATOM 12193 N N . ASN D 1 120 ? 28.129 -14.350 11.004 1.00 20.51 117 ASN D N 1
ATOM 12194 C CA . ASN D 1 120 ? 27.013 -15.279 10.825 1.00 20.31 117 ASN D CA 1
ATOM 12195 C C . ASN D 1 120 ? 26.796 -16.091 12.094 1.00 21.19 117 ASN D C 1
ATOM 12196 O O . ASN D 1 120 ? 26.506 -17.292 12.038 1.00 22.63 117 ASN D O 1
ATOM 12201 N N . ALA D 1 121 ? 26.934 -15.433 13.244 1.00 20.71 118 ALA D N 1
ATOM 12202 C CA . ALA D 1 121 ? 26.894 -16.127 14.526 1.00 21.61 118 ALA D CA 1
ATOM 12203 C C . ALA D 1 121 ? 25.658 -15.716 15.288 1.00 19.55 118 ALA D C 1
ATOM 12204 O O . ALA D 1 121 ? 25.018 -14.702 14.952 1.00 18.25 118 ALA D O 1
ATOM 12206 N N . ALA D 1 122 ? 25.310 -16.507 16.296 1.00 18.03 119 ALA D N 1
ATOM 12207 C CA . ALA D 1 122 ? 24.157 -16.212 17.159 1.00 22.35 119 ALA D CA 1
ATOM 12208 C C . ALA D 1 122 ? 24.382 -16.772 18.558 1.00 22.81 119 ALA D C 1
ATOM 12209 O O . ALA D 1 122 ? 25.005 -17.834 18.725 1.00 21.53 119 ALA D O 1
ATOM 12211 N N . LEU D 1 123 ? 23.880 -16.054 19.562 1.00 20.57 120 LEU D N 1
ATOM 12212 C CA . LEU D 1 123 ? 23.869 -16.536 20.948 1.00 19.40 120 LEU D CA 1
ATOM 12213 C C . LEU D 1 123 ? 22.407 -16.564 21.382 1.00 21.09 120 LEU D C 1
ATOM 12214 O O . LEU D 1 123 ? 21.582 -15.901 20.757 1.00 20.90 120 LEU D O 1
ATOM 12219 N N . PRO D 1 124 ? 22.083 -17.319 22.454 1.00 16.27 121 PRO D N 1
ATOM 12220 C CA . PRO D 1 124 ? 20.679 -17.472 22.848 1.00 17.86 121 PRO D CA 1
ATOM 12221 C C . PRO D 1 124 ? 20.174 -16.294 23.676 1.00 24.59 121 PRO D C 1
ATOM 12222 O O . PRO D 1 124 ? 19.747 -16.459 24.819 1.00 27.62 121 PRO D O 1
ATOM 12226 N N . LEU D 1 125 ? 20.204 -15.116 23.080 1.00 19.34 122 LEU D N 1
ATOM 12227 C CA . LEU D 1 125 ? 19.809 -13.894 23.756 1.00 18.34 122 LEU D CA 1
ATOM 12228 C C . LEU D 1 125 ? 18.289 -13.832 23.745 1.00 24.73 122 LEU D C 1
ATOM 12229 O O . LEU D 1 125 ? 17.643 -14.480 22.946 1.00 31.00 122 LEU D O 1
ATOM 12234 N N . GLY D 1 126 ? 17.713 -13.016 24.603 1.00 18.66 123 GLY D N 1
ATOM 12235 C CA . GLY D 1 126 ? 16.268 -13.037 24.738 1.00 22.13 123 GLY D CA 1
ATOM 12236 C C . GLY D 1 126 ? 15.468 -12.435 23.606 1.00 20.77 123 GLY D C 1
ATOM 12237 O O . GLY D 1 126 ? 15.998 -12.015 22.584 1.00 20.10 123 GLY D O 1
ATOM 12238 N N . ALA D 1 127 ? 14.159 -12.371 23.816 1.00 18.63 124 ALA D N 1
ATOM 12239 C CA . ALA D 1 127 ? 13.226 -11.903 22.785 1.00 19.99 124 ALA D CA 1
ATOM 12240 C C . ALA D 1 127 ? 12.946 -10.388 22.859 1.00 23.31 124 ALA D C 1
ATOM 12241 O O . ALA D 1 127 ? 12.124 -9.853 22.105 1.00 23.53 124 ALA D O 1
ATOM 12243 N N . CYS D 1 128 ? 13.623 -9.684 23.763 1.00 16.40 125 CYS D N 1
ATOM 12244 C CA . CYS D 1 128 ? 13.425 -8.244 23.899 1.00 15.77 125 CYS D CA 1
ATOM 12245 C C . CYS D 1 128 ? 14.721 -7.555 23.519 1.00 19.74 125 CYS D C 1
ATOM 12246 O O . CYS D 1 128 ? 15.730 -7.692 24.214 1.00 19.28 125 CYS D O 1
ATOM 12249 N N . SER D 1 129 ? 14.708 -6.797 22.436 1.00 17.66 126 SER D N 1
ATOM 12250 C CA . SER D 1 129 ? 15.973 -6.335 21.886 1.00 22.22 126 SER D CA 1
ATOM 12251 C C . SER D 1 129 ? 16.599 -5.159 22.646 1.00 19.24 126 SER D C 1
ATOM 12252 O O . SER D 1 129 ? 17.775 -4.853 22.448 1.00 19.41 126 SER D O 1
ATOM 12255 N N . ALA D 1 130 ? 15.846 -4.533 23.547 1.00 17.13 127 ALA D N 1
ATOM 12256 C CA . ALA D 1 130 ? 16.378 -3.415 24.328 1.00 19.46 127 ALA D CA 1
ATOM 12257 C C . ALA D 1 130 ? 17.060 -3.802 25.651 1.00 15.14 127 ALA D C 1
ATOM 12258 O O . ALA D 1 130 ? 17.659 -2.968 26.336 1.00 18.72 127 ALA D O 1
ATOM 12260 N N . VAL D 1 131 ? 16.967 -5.065 26.019 1.00 14.64 128 VAL D N 1
ATOM 12261 C CA . VAL D 1 131 ? 17.605 -5.556 27.246 1.00 14.48 128 VAL D CA 1
ATOM 12262 C C . VAL D 1 131 ? 19.125 -5.379 27.187 1.00 16.11 128 VAL D C 1
ATOM 12263 O O . VAL D 1 131 ? 19.744 -5.594 26.150 1.00 17.69 128 VAL D O 1
ATOM 12267 N N . GLY D 1 132 ? 19.733 -4.974 28.294 1.00 15.04 129 GLY D N 1
ATOM 12268 C CA . GLY D 1 132 ? 21.169 -4.772 28.313 1.00 14.13 129 GLY D CA 1
ATOM 12269 C C . GLY D 1 132 ? 21.877 -6.071 28.649 1.00 18.76 129 GLY D C 1
ATOM 12270 O O . GLY D 1 132 ? 21.374 -6.883 29.432 1.00 17.85 129 GLY D O 1
ATOM 12271 N N . MET D 1 133 ? 23.068 -6.258 28.088 1.00 17.25 130 MET D N 1
ATOM 12272 C CA . MET D 1 133 ? 23.858 -7.440 28.420 1.00 17.98 130 MET D CA 1
ATOM 12273 C C . MET D 1 133 ? 24.204 -7.519 29.891 1.00 22.87 130 MET D C 1
ATOM 12274 O O . MET D 1 133 ? 24.244 -8.604 30.455 1.00 18.32 130 MET D O 1
ATOM 12279 N N . GLY D 1 134 ? 24.460 -6.379 30.515 1.00 20.04 131 GLY D N 1
ATOM 12280 C CA . GLY D 1 134 ? 24.841 -6.350 31.918 1.00 19.56 131 GLY D CA 1
ATOM 12281 C C . GLY D 1 134 ? 23.987 -7.238 32.808 1.00 23.48 131 GLY D C 1
ATOM 12282 O O . GLY D 1 134 ? 24.476 -8.207 33.397 1.00 23.68 131 GLY D O 1
ATOM 12283 N N . GLY D 1 135 ? 22.702 -6.928 32.920 1.00 18.86 132 GLY D N 1
ATOM 12284 C CA . GLY D 1 135 ? 21.827 -7.717 33.773 1.00 16.91 132 GLY D CA 1
ATOM 12285 C C . GLY D 1 135 ? 21.460 -9.058 33.161 1.00 19.63 132 GLY D C 1
ATOM 12286 O O . GLY D 1 135 ? 21.332 -10.048 33.867 1.00 18.77 132 GLY D O 1
ATOM 12287 N N . LEU D 1 136 ? 21.299 -9.103 31.843 1.00 16.17 133 LEU D N 1
ATOM 12288 C CA . LEU D 1 136 ? 20.812 -10.319 31.196 1.00 14.94 133 LEU D CA 1
ATOM 12289 C C . LEU D 1 136 ? 21.778 -11.460 31.457 1.00 20.98 133 LEU D C 1
ATOM 12290 O O . LEU D 1 136 ? 21.387 -12.535 31.899 1.00 18.07 133 LEU D O 1
ATOM 12295 N N . VAL D 1 137 ? 23.049 -11.219 31.186 1.00 16.26 134 VAL D N 1
ATOM 12296 C CA . VAL D 1 137 ? 24.037 -12.291 31.288 1.00 17.15 134 VAL D CA 1
ATOM 12297 C C . VAL D 1 137 ? 24.222 -12.737 32.724 1.00 18.81 134 VAL D C 1
ATOM 12298 O O . VAL D 1 137 ? 24.189 -13.935 33.012 1.00 21.09 134 VAL D O 1
ATOM 12302 N N . ALA D 1 138 ? 24.398 -11.787 33.636 1.00 19.70 135 ALA D N 1
ATOM 12303 C CA . ALA D 1 138 ? 24.650 -12.118 35.043 1.00 18.75 135 ALA D CA 1
ATOM 12304 C C . ALA D 1 138 ? 23.568 -13.012 35.632 1.00 24.49 135 ALA D C 1
ATOM 12305 O O . ALA D 1 138 ? 23.855 -13.836 36.495 1.00 20.94 135 ALA D O 1
ATOM 12307 N N . GLY D 1 139 ? 22.327 -12.849 35.169 1.00 19.56 136 GLY D N 1
ATOM 12308 C CA . GLY D 1 139 ? 21.217 -13.642 35.665 1.00 20.81 136 GLY D CA 1
ATOM 12309 C C . GLY D 1 139 ? 20.946 -14.959 34.944 1.00 18.91 136 GLY D C 1
ATOM 12310 O O . GLY D 1 139 ? 20.104 -15.733 35.394 1.00 20.98 136 GLY D O 1
ATOM 12311 N N . GLY D 1 140 ? 21.645 -15.228 33.836 1.00 19.06 137 GLY D N 1
ATOM 12312 C CA . GLY D 1 140 ? 21.506 -16.505 33.150 1.00 19.88 137 GLY D CA 1
ATOM 12313 C C . GLY D 1 140 ? 21.271 -16.316 31.658 1.00 21.24 137 GLY D C 1
ATOM 12314 O O . GLY D 1 140 ? 22.151 -16.596 30.835 1.00 21.64 137 GLY D O 1
ATOM 12315 N N . GLY D 1 141 ? 20.091 -15.824 31.309 1.00 18.85 138 GLY D N 1
ATOM 12316 C CA . GLY D 1 141 ? 19.804 -15.439 29.936 1.00 17.69 138 GLY D CA 1
ATOM 12317 C C . GLY D 1 141 ? 19.260 -16.586 29.114 1.00 18.65 138 GLY D C 1
ATOM 12318 O O . GLY D 1 141 ? 19.993 -17.533 28.809 1.00 18.66 138 GLY D O 1
ATOM 12319 N N . TYR D 1 142 ? 17.979 -16.525 28.771 1.00 16.36 139 TYR D N 1
ATOM 12320 C CA . TYR D 1 142 ? 17.430 -17.520 27.840 1.00 15.54 139 TYR D CA 1
ATOM 12321 C C . TYR D 1 142 ? 16.703 -16.829 26.704 1.00 17.10 139 TYR D C 1
ATOM 12322 O O . TYR D 1 142 ? 16.363 -15.659 26.791 1.00 16.35 139 TYR D O 1
ATOM 12331 N N . GLY D 1 143 ? 16.454 -17.561 25.635 1.00 15.55 140 GLY D N 1
ATOM 12332 C CA . GLY D 1 143 ? 15.791 -16.985 24.477 1.00 18.67 140 GLY D CA 1
ATOM 12333 C C . GLY D 1 143 ? 15.307 -18.063 23.534 1.00 16.04 140 GLY D C 1
ATOM 12334 O O . GLY D 1 143 ? 15.400 -19.261 23.831 1.00 16.51 140 GLY D O 1
ATOM 12335 N N . PRO D 1 144 ? 14.782 -17.647 22.372 1.00 15.38 141 PRO D N 1
ATOM 12336 C CA . PRO D 1 144 ? 14.242 -18.560 21.368 1.00 16.43 141 PRO D CA 1
ATOM 12337 C C . PRO D 1 144 ? 15.236 -19.642 20.927 1.00 19.50 141 PRO D C 1
ATOM 12338 O O . PRO D 1 144 ? 14.809 -20.722 20.528 1.00 17.96 141 PRO D O 1
ATOM 12342 N N . LEU D 1 145 ? 16.531 -19.372 21.004 1.00 17.12 142 LEU D N 1
ATOM 12343 C CA . LEU D 1 145 ? 17.500 -20.369 20.566 1.00 14.33 142 LEU D CA 1
ATOM 12344 C C . LEU D 1 145 ? 18.011 -21.278 21.685 1.00 16.10 142 LEU D C 1
ATOM 12345 O O . LEU D 1 145 ? 18.882 -22.120 21.437 1.00 19.60 142 LEU D O 1
ATOM 12350 N N . SER D 1 146 ? 17.509 -21.112 22.914 1.00 17.79 143 SER D N 1
ATOM 12351 C CA . SER D 1 146 ? 18.078 -21.848 24.046 1.00 18.52 143 SER D CA 1
ATOM 12352 C C . SER D 1 146 ? 17.900 -23.360 23.969 1.00 18.92 143 SER D C 1
ATOM 12353 O O . SER D 1 146 ? 18.728 -24.109 24.487 1.00 17.04 143 SER D O 1
ATOM 12356 N N . ARG D 1 147 ? 16.842 -23.834 23.330 1.00 15.76 144 ARG D N 1
ATOM 12357 C CA . ARG D 1 147 ? 16.700 -25.287 23.225 1.00 19.35 144 ARG D CA 1
ATOM 12358 C C . ARG D 1 147 ? 17.774 -25.913 22.310 1.00 19.29 144 ARG D C 1
ATOM 12359 O O . ARG D 1 147 ? 18.055 -27.111 22.403 1.00 20.81 144 ARG D O 1
ATOM 12367 N N . GLN D 1 148 ? 18.385 -25.100 21.453 1.00 18.24 145 GLN D N 1
ATOM 12368 C CA . GLN D 1 148 ? 19.551 -25.518 20.680 1.00 18.79 145 GLN D CA 1
ATOM 12369 C C . GLN D 1 148 ? 20.879 -25.124 21.330 1.00 22.31 145 GLN D C 1
ATOM 12370 O O . GLN D 1 148 ? 21.860 -25.857 21.232 1.00 22.02 145 GLN D O 1
ATOM 12376 N N . LEU D 1 149 ? 20.930 -23.963 21.973 1.00 20.01 146 LEU D N 1
ATOM 12377 C CA . LEU D 1 149 ? 22.222 -23.403 22.397 1.00 18.03 146 LEU D CA 1
ATOM 12378 C C . LEU D 1 149 ? 22.439 -23.289 23.903 1.00 16.90 146 LEU D C 1
ATOM 12379 O O . LEU D 1 149 ? 23.541 -22.971 24.335 1.00 23.21 146 LEU D O 1
ATOM 12384 N N . GLY D 1 150 ? 21.401 -23.528 24.700 1.00 20.45 147 GLY D N 1
ATOM 12385 C CA . GLY D 1 150 ? 21.516 -23.427 26.153 1.00 16.89 147 GLY D CA 1
ATOM 12386 C C . GLY D 1 150 ? 21.264 -22.000 26.621 1.00 19.27 147 GLY D C 1
ATOM 12387 O O . GLY D 1 150 ? 20.616 -21.226 25.910 1.00 19.41 147 GLY D O 1
ATOM 12388 N N . LEU D 1 151 ? 21.754 -21.659 27.812 1.00 16.35 148 LEU D N 1
ATOM 12389 C CA . LEU D 1 151 ? 21.613 -20.306 28.355 1.00 16.79 148 LEU D CA 1
ATOM 12390 C C . LEU D 1 151 ? 22.769 -19.456 27.877 1.00 18.84 148 LEU D C 1
ATOM 12391 O O . LEU D 1 151 ? 23.794 -19.986 27.477 1.00 20.33 148 LEU D O 1
ATOM 12396 N N . VAL D 1 152 ? 22.622 -18.138 27.902 1.00 17.90 149 VAL D N 1
ATOM 12397 C CA . VAL D 1 152 ? 23.733 -17.287 27.516 1.00 17.13 149 VAL D CA 1
ATOM 12398 C C . VAL D 1 152 ? 24.974 -17.587 28.370 1.00 18.54 149 VAL D C 1
ATOM 12399 O O . VAL D 1 152 ? 26.095 -17.604 27.856 1.00 20.94 149 VAL D O 1
ATOM 12403 N N . VAL D 1 153 ? 24.780 -17.840 29.662 1.00 18.44 150 VAL D N 1
ATOM 12404 C CA . VAL D 1 153 ? 25.922 -18.097 30.538 1.00 19.72 150 VAL D CA 1
ATOM 12405 C C . VAL D 1 153 ? 26.640 -19.391 30.161 1.00 21.66 150 VAL D C 1
ATOM 12406 O O . VAL D 1 153 ? 27.785 -19.590 30.550 1.00 22.95 150 VAL D O 1
ATOM 12410 N N . ASP D 1 154 ? 25.967 -20.282 29.442 1.00 19.27 151 ASP D N 1
ATOM 12411 C CA . ASP D 1 154 ? 26.630 -21.511 28.985 1.00 21.59 151 ASP D CA 1
ATOM 12412 C C . ASP D 1 154 ? 27.693 -21.233 27.915 1.00 21.19 151 ASP D C 1
ATOM 12413 O O . ASP D 1 154 ? 28.460 -22.134 27.529 1.00 22.90 151 ASP D O 1
ATOM 12418 N N . HIS D 1 155 ? 27.768 -19.981 27.451 1.00 20.49 152 HIS D N 1
ATOM 12419 C CA . HIS D 1 155 ? 28.745 -19.574 26.443 1.00 21.30 152 HIS D CA 1
ATOM 12420 C C . HIS D 1 155 ? 29.730 -18.572 27.007 1.00 20.82 152 HIS D C 1
ATOM 12421 O O . HIS D 1 155 ? 30.545 -18.018 26.274 1.00 25.13 152 HIS D O 1
ATOM 12428 N N . LEU D 1 156 ? 29.630 -18.311 28.303 1.00 22.33 153 LEU D N 1
ATOM 12429 C CA . LEU D 1 156 ? 30.486 -17.314 28.928 1.00 20.88 153 LEU D CA 1
ATOM 12430 C C . LEU D 1 156 ? 31.901 -17.860 29.124 1.00 23.77 153 LEU D C 1
ATOM 12431 O O . LEU D 1 156 ? 32.079 -18.936 29.670 1.00 27.30 153 LEU D O 1
ATOM 12436 N N . HIS D 1 157 ? 32.894 -17.098 28.681 1.00 22.12 154 HIS D N 1
ATOM 12437 C CA . HIS D 1 157 ? 34.287 -17.485 28.834 1.00 23.26 154 HIS D CA 1
ATOM 12438 C C . HIS D 1 157 ? 35.012 -16.606 29.842 1.00 26.27 154 HIS D C 1
ATOM 12439 O O . HIS D 1 157 ? 35.897 -17.072 30.558 1.00 28.70 154 HIS D O 1
ATOM 12446 N N . ALA D 1 158 ? 34.656 -15.331 29.903 1.00 25.35 155 ALA D N 1
ATOM 12447 C CA . ALA D 1 158 ? 35.298 -14.454 30.868 1.00 25.33 155 ALA D CA 1
ATOM 12448 C C . ALA D 1 158 ? 34.398 -13.300 31.250 1.00 25.29 155 ALA D C 1
ATOM 12449 O O . ALA D 1 158 ? 33.514 -12.911 30.488 1.00 23.66 155 ALA D O 1
ATOM 12451 N N . VAL D 1 159 ? 34.634 -12.755 32.431 1.00 23.96 156 VAL D N 1
ATOM 12452 C CA . VAL D 1 159 ? 33.948 -11.552 32.864 1.00 22.34 156 VAL D CA 1
ATOM 12453 C C . VAL D 1 159 ? 34.993 -10.548 33.345 1.00 28.23 156 VAL D C 1
ATOM 12454 O O . VAL D 1 159 ? 35.892 -10.891 34.103 1.00 27.95 156 VAL D O 1
ATOM 12458 N N . GLU D 1 160 ? 34.903 -9.320 32.856 1.00 23.01 157 GLU D N 1
ATOM 12459 C CA . GLU D 1 160 ? 35.768 -8.244 33.316 1.00 24.76 157 GLU D CA 1
ATOM 12460 C C . GLU D 1 160 ? 34.913 -7.364 34.199 1.00 25.49 157 GLU D C 1
ATOM 12461 O O . GLU D 1 160 ? 33.885 -6.874 33.758 1.00 26.99 157 GLU D O 1
ATOM 12467 N N . VAL D 1 161 ? 35.318 -7.179 35.452 1.00 23.40 158 VAL D N 1
ATOM 12468 C CA . VAL D 1 161 ? 34.434 -6.573 36.431 1.00 25.52 158 VAL D CA 1
ATOM 12469 C C . VAL D 1 161 ? 35.202 -5.716 37.430 1.00 25.51 158 VAL D C 1
ATOM 12470 O O . VAL D 1 161 ? 36.275 -6.095 37.895 1.00 29.29 158 VAL D O 1
ATOM 12474 N N . ALA D 1 162 ? 34.655 -4.547 37.732 1.00 25.19 159 ALA D N 1
ATOM 12475 C CA . ALA D 1 162 ? 35.223 -3.649 38.729 1.00 23.89 159 ALA D CA 1
ATOM 12476 C C . ALA D 1 162 ? 34.729 -4.033 40.121 1.00 28.08 159 ALA D C 1
ATOM 12477 O O . ALA D 1 162 ? 33.538 -3.976 40.402 1.00 28.42 159 ALA D O 1
ATOM 12479 N N . VAL D 1 163 ? 35.656 -4.414 40.999 1.00 23.04 160 VAL D N 1
ATOM 12480 C CA . VAL D 1 163 ? 35.296 -4.912 42.322 1.00 25.99 160 VAL D CA 1
ATOM 12481 C C . VAL D 1 163 ? 35.954 -4.075 43.421 1.00 32.69 160 VAL D C 1
ATOM 12482 O O . VAL D 1 163 ? 36.975 -3.423 43.188 1.00 35.65 160 VAL D O 1
ATOM 12486 N N . VAL D 1 164 ? 35.354 -4.098 44.607 1.00 29.35 161 VAL D N 1
ATOM 12487 C CA . VAL D 1 164 ? 35.777 -3.262 45.727 1.00 28.79 161 VAL D CA 1
ATOM 12488 C C . VAL D 1 164 ? 36.199 -4.145 46.901 1.00 28.66 161 VAL D C 1
ATOM 12489 O O . VAL D 1 164 ? 35.390 -4.909 47.424 1.00 34.92 161 VAL D O 1
ATOM 12493 N N . ASP D 1 165 ? 37.466 -4.066 47.312 1.00 30.95 162 ASP D N 1
ATOM 12494 C CA . ASP D 1 165 ? 37.935 -4.930 48.409 1.00 31.92 162 ASP D CA 1
ATOM 12495 C C . ASP D 1 165 ? 37.770 -4.279 49.787 1.00 37.25 162 ASP D C 1
ATOM 12496 O O . ASP D 1 165 ? 37.299 -3.140 49.884 1.00 39.98 162 ASP D O 1
ATOM 12501 N N . GLU D 1 166 ? 38.154 -5.005 50.839 1.00 39.80 163 GLU D N 1
ATOM 12502 C CA . GLU D 1 166 ? 37.934 -4.581 52.229 1.00 40.47 163 GLU D CA 1
ATOM 12503 C C . GLU D 1 166 ? 38.613 -3.255 52.578 1.00 44.66 163 GLU D C 1
ATOM 12504 O O . GLU D 1 166 ? 38.218 -2.571 53.525 1.00 46.34 163 GLU D O 1
ATOM 12506 N N . SER D 1 167 ? 39.633 -2.894 51.807 1.00 42.88 164 SER D N 1
ATOM 12507 C CA . SER D 1 167 ? 40.340 -1.634 52.011 1.00 42.70 164 SER D CA 1
ATOM 12508 C C . SER D 1 167 ? 39.777 -0.504 51.153 1.00 48.61 164 SER D C 1
ATOM 12509 O O . SER D 1 167 ? 40.397 0.551 51.025 1.00 50.01 164 SER D O 1
ATOM 12512 N N . ARG D 1 168 ? 38.606 -0.729 50.566 1.00 38.04 165 ARG D N 1
ATOM 12513 C CA . ARG D 1 168 ? 37.959 0.262 49.707 1.00 38.20 165 ARG D CA 1
ATOM 12514 C C . ARG D 1 168 ? 38.768 0.600 48.460 1.00 38.88 165 ARG D C 1
ATOM 12515 O O . ARG D 1 168 ? 38.716 1.721 47.954 1.00 42.84 165 ARG D O 1
ATOM 12523 N N . THR D 1 169 ? 39.506 -0.380 47.964 1.00 37.30 166 THR D N 1
ATOM 12524 C CA . THR D 1 169 ? 40.244 -0.218 46.723 1.00 35.11 166 THR D CA 1
ATOM 12525 C C . THR D 1 169 ? 39.516 -0.913 45.583 1.00 33.43 166 THR D C 1
ATOM 12526 O O . THR D 1 169 ? 39.165 -2.100 45.685 1.00 39.36 166 THR D O 1
ATOM 12530 N N . VAL D 1 170 ? 39.313 -0.175 44.498 1.00 32.84 167 VAL D N 1
ATOM 12531 C CA . VAL D 1 170 ? 38.628 -0.693 43.315 1.00 32.57 167 VAL D CA 1
ATOM 12532 C C . VAL D 1 170 ? 39.653 -1.211 42.323 1.00 39.10 167 VAL D C 1
ATOM 12533 O O . VAL D 1 170 ? 40.597 -0.499 41.971 1.00 39.76 167 VAL D O 1
ATOM 12537 N N . ARG D 1 171 ? 39.475 -2.454 41.884 1.00 35.08 168 ARG D N 1
ATOM 12538 C CA . ARG D 1 171 ? 40.318 -3.047 40.852 1.00 30.47 168 ARG D CA 1
ATOM 12539 C C . ARG D 1 171 ? 39.459 -3.626 39.735 1.00 31.29 168 ARG D C 1
ATOM 12540 O O . ARG D 1 171 ? 38.371 -4.139 39.994 1.00 35.22 168 ARG D O 1
ATOM 12548 N N . LEU D 1 172 ? 39.954 -3.547 38.503 1.00 31.74 169 LEU D N 1
ATOM 12549 C CA . LEU D 1 172 ? 39.327 -4.227 37.374 1.00 28.95 169 LEU D CA 1
ATOM 12550 C C . LEU D 1 172 ? 39.945 -5.609 37.243 1.00 34.47 169 LEU D C 1
ATOM 12551 O O . LEU D 1 172 ? 41.117 -5.741 36.902 1.00 39.09 169 LEU D O 1
ATOM 12556 N N . VAL D 1 173 ? 39.177 -6.646 37.533 1.00 29.50 170 VAL D N 1
ATOM 12557 C CA . VAL D 1 173 ? 39.703 -8.000 37.429 1.00 29.29 170 VAL D CA 1
ATOM 12558 C C . VAL D 1 173 ? 39.005 -8.740 36.303 1.00 32.84 170 VAL D C 1
ATOM 12559 O O . VAL D 1 173 ? 37.868 -8.424 35.950 1.00 31.18 170 VAL D O 1
ATOM 12563 N N . THR D 1 174 ? 39.685 -9.737 35.749 1.00 29.00 171 THR D N 1
ATOM 12564 C CA . THR D 1 174 ? 39.108 -10.577 34.709 1.00 27.63 171 THR D CA 1
ATOM 12565 C C . THR D 1 174 ? 39.097 -12.027 35.175 1.00 33.22 171 THR D C 1
ATOM 12566 O O . THR D 1 174 ? 40.151 -12.620 35.393 1.00 38.34 171 THR D O 1
ATOM 12570 N N . ALA D 1 175 ? 37.906 -12.595 35.335 1.00 32.36 172 ALA D N 1
ATOM 12571 C CA . ALA D 1 175 ? 37.796 -13.954 35.821 1.00 24.82 172 ALA D CA 1
ATOM 12572 C C . ALA D 1 175 ? 37.381 -14.819 34.648 1.00 32.14 172 ALA D C 1
ATOM 12573 O O . ALA D 1 175 ? 36.491 -14.453 33.883 1.00 30.12 172 ALA D O 1
ATOM 12575 N N . ARG D 1 176 ? 38.065 -15.944 34.467 1.00 32.34 173 ARG D N 1
ATOM 12576 C CA . ARG D 1 176 ? 37.852 -16.781 33.291 1.00 27.94 173 ARG D CA 1
ATOM 12577 C C . ARG D 1 176 ? 37.258 -18.137 33.641 1.00 30.07 173 ARG D C 1
ATOM 12578 O O . ARG D 1 176 ? 37.284 -18.558 34.797 1.00 32.11 173 ARG D O 1
ATOM 12586 N N . ALA D 1 177 ? 36.725 -18.820 32.634 1.00 26.50 174 ALA D N 1
ATOM 12587 C CA . ALA D 1 177 ? 36.062 -20.098 32.861 1.00 24.60 174 ALA D CA 1
ATOM 12588 C C . ALA D 1 177 ? 37.051 -21.170 33.315 1.00 30.70 174 ALA D C 1
ATOM 12589 O O . ALA D 1 177 ? 36.655 -22.173 33.902 1.00 35.56 174 ALA D O 1
ATOM 12591 N N . ASP D 1 178 ? 38.332 -20.957 33.039 1.00 31.96 175 ASP D N 1
ATOM 12592 C CA . ASP D 1 178 ? 39.349 -21.937 33.457 1.00 32.84 175 ASP D CA 1
ATOM 12593 C C . ASP D 1 178 ? 40.098 -21.552 34.738 1.00 35.38 175 ASP D C 1
ATOM 12594 O O . ASP D 1 178 ? 40.999 -22.274 35.175 1.00 37.73 175 ASP D O 1
ATOM 12599 N N . ASP D 1 179 ? 39.718 -20.434 35.351 1.00 31.02 176 ASP D N 1
ATOM 12600 C CA . ASP D 1 179 ? 40.333 -20.018 36.607 1.00 31.43 176 ASP D CA 1
ATOM 12601 C C . ASP D 1 179 ? 39.944 -20.924 37.767 1.00 36.72 176 ASP D C 1
ATOM 12602 O O . ASP D 1 179 ? 38.876 -21.543 37.753 1.00 34.95 176 ASP D O 1
ATOM 12607 N N . THR D 1 180 ? 40.822 -21.002 38.766 1.00 33.29 177 THR D N 1
ATOM 12608 C CA . THR D 1 180 ? 40.514 -21.677 40.015 1.00 30.26 177 THR D CA 1
ATOM 12609 C C . THR D 1 180 ? 40.636 -20.671 41.151 1.00 37.56 177 THR D C 1
ATOM 12610 O O . THR D 1 180 ? 40.839 -19.471 40.908 1.00 36.79 177 THR D O 1
ATOM 12614 N N . GLY D 1 181 ? 40.542 -21.143 42.392 1.00 38.46 178 GLY D N 1
ATOM 12615 C CA . GLY D 1 181 ? 40.659 -20.248 43.530 1.00 37.63 178 GLY D CA 1
ATOM 12616 C C . GLY D 1 181 ? 39.608 -19.153 43.486 1.00 35.29 178 GLY D C 1
ATOM 12617 O O . GLY D 1 181 ? 38.516 -19.369 42.967 1.00 36.69 178 GLY D O 1
ATOM 12618 N N . ASP D 1 182 ? 39.932 -17.987 44.035 1.00 32.97 179 ASP D N 1
ATOM 12619 C CA . ASP D 1 182 ? 38.971 -16.897 44.153 1.00 34.59 179 ASP D CA 1
ATOM 12620 C C . ASP D 1 182 ? 38.440 -16.460 42.786 1.00 34.35 179 ASP D C 1
ATOM 12621 O O . ASP D 1 182 ? 37.257 -16.156 42.645 1.00 33.53 179 ASP D O 1
ATOM 12626 N N . LEU D 1 183 ? 39.312 -16.400 41.786 1.00 31.42 180 LEU D N 1
ATOM 12627 C CA . LEU D 1 183 ? 38.884 -15.934 40.468 1.00 34.77 180 LEU D CA 1
ATOM 12628 C C . LEU D 1 183 ? 37.865 -16.893 39.867 1.00 31.53 180 LEU D C 1
ATOM 12629 O O . LEU D 1 183 ? 36.901 -16.478 39.226 1.00 32.05 180 LEU D O 1
ATOM 12634 N N . GLY D 1 184 ? 38.083 -18.183 40.071 1.00 32.31 181 GLY D N 1
ATOM 12635 C CA . GLY D 1 184 ? 37.131 -19.184 39.631 1.00 28.74 181 GLY D CA 1
ATOM 12636 C C . GLY D 1 184 ? 35.761 -18.968 40.248 1.00 32.45 181 GLY D C 1
ATOM 12637 O O . GLY D 1 184 ? 34.742 -19.173 39.591 1.00 28.96 181 GLY D O 1
ATOM 12638 N N . GLU D 1 185 ? 35.735 -18.565 41.514 1.00 28.76 182 GLU D N 1
ATOM 12639 C CA . GLU D 1 185 ? 34.471 -18.307 42.214 1.00 22.12 182 GLU D CA 1
ATOM 12640 C C . GLU D 1 185 ? 33.787 -17.069 41.661 1.00 25.20 182 GLU D C 1
ATOM 12641 O O . GLU D 1 185 ? 32.564 -17.035 41.527 1.00 26.77 182 GLU D O 1
ATOM 12647 N N . LEU D 1 186 ? 34.572 -16.043 41.364 1.00 26.73 183 LEU D N 1
ATOM 12648 C CA . LEU D 1 186 ? 34.015 -14.816 40.782 1.00 24.90 183 LEU D CA 1
ATOM 12649 C C . LEU D 1 186 ? 33.425 -15.102 39.407 1.00 22.34 183 LEU D C 1
ATOM 12650 O O . LEU D 1 186 ? 32.343 -14.598 39.063 1.00 23.65 183 LEU D O 1
ATOM 12655 N N . PHE D 1 187 ? 34.120 -15.912 38.618 1.00 23.58 184 PHE D N 1
ATOM 12656 C CA . PHE D 1 187 ? 33.597 -16.263 37.311 1.00 21.81 184 PHE D CA 1
ATOM 12657 C C . PHE D 1 187 ? 32.276 -17.010 37.480 1.00 24.53 184 PHE D C 1
ATOM 12658 O O . PHE D 1 187 ? 31.257 -16.627 36.902 1.00 25.63 184 PHE D O 1
ATOM 12666 N N . TRP D 1 188 ? 32.288 -18.066 38.288 1.00 21.68 185 TRP D N 1
ATOM 12667 C CA . TRP D 1 188 ? 31.083 -18.881 38.475 1.00 19.53 185 TRP D CA 1
ATOM 12668 C C . TRP D 1 188 ? 29.902 -18.044 38.980 1.00 22.01 185 TRP D C 1
ATOM 12669 O O . TRP D 1 188 ? 28.769 -18.246 38.550 1.00 21.73 185 TRP D O 1
ATOM 12680 N N . ALA D 1 189 ? 30.167 -17.108 39.886 1.00 25.40 186 ALA D N 1
ATOM 12681 C CA . ALA D 1 189 ? 29.097 -16.301 40.468 1.00 23.10 186 ALA D CA 1
ATOM 12682 C C . ALA D 1 189 ? 28.365 -15.497 39.389 1.00 22.89 186 ALA D C 1
ATOM 12683 O O . ALA D 1 189 ? 27.184 -15.178 39.559 1.00 22.20 186 ALA D O 1
ATOM 12685 N N . HIS D 1 190 ? 29.063 -15.155 38.300 1.00 19.78 187 HIS D N 1
ATOM 12686 C CA . HIS D 1 190 ? 28.442 -14.371 37.209 1.00 22.01 187 HIS D CA 1
ATOM 12687 C C . HIS D 1 190 ? 27.666 -15.234 36.232 1.00 21.74 187 HIS D C 1
ATOM 12688 O O . HIS D 1 190 ? 27.077 -14.722 35.263 1.00 23.33 187 HIS D O 1
ATOM 12695 N N . THR D 1 191 ? 27.645 -16.541 36.471 1.00 19.39 188 THR D N 1
ATOM 12696 C CA . THR D 1 191 ? 26.905 -17.412 35.570 1.00 19.68 188 THR D CA 1
ATOM 12697 C C . THR D 1 191 ? 25.522 -17.681 36.139 1.00 21.52 188 THR D C 1
ATOM 12698 O O . THR D 1 191 ? 25.051 -18.801 36.133 1.00 20.45 188 THR D O 1
ATOM 12702 N N . GLY D 1 192 ? 24.866 -16.631 36.620 1.00 22.72 189 GLY D N 1
ATOM 12703 C CA . GLY D 1 192 ? 23.525 -16.773 37.150 1.00 19.11 189 GLY D CA 1
ATOM 12704 C C . GLY D 1 192 ? 23.274 -16.109 38.485 1.00 19.90 189 GLY D C 1
ATOM 12705 O O . GLY D 1 192 ? 22.133 -16.103 38.966 1.00 20.61 189 GLY D O 1
ATOM 12706 N N . GLY D 1 193 ? 24.313 -15.548 39.098 1.00 17.14 190 GLY D N 1
ATOM 12707 C CA . GLY D 1 193 ? 24.155 -14.882 40.384 1.00 18.20 190 GLY D CA 1
ATOM 12708 C C . GLY D 1 193 ? 23.280 -13.642 40.340 1.00 17.41 190 GLY D C 1
ATOM 12709 O O . GLY D 1 193 ? 22.708 -13.226 41.336 1.00 22.17 190 GLY D O 1
ATOM 12710 N N . GLY D 1 194 ? 23.181 -13.035 39.167 1.00 18.90 191 GLY D N 1
ATOM 12711 C CA . GLY D 1 194 ? 22.323 -11.872 38.999 1.00 18.73 191 GLY D CA 1
ATOM 12712 C C . GLY D 1 194 ? 23.102 -10.577 39.129 1.00 17.69 191 GLY D C 1
ATOM 12713 O O . GLY D 1 194 ? 24.115 -10.509 39.821 1.00 19.65 191 GLY D O 1
ATOM 12714 N N . GLY D 1 195 ? 22.627 -9.537 38.456 1.00 19.21 192 GLY D N 1
ATOM 12715 C CA . GLY D 1 195 ? 23.288 -8.252 38.498 1.00 21.49 192 GLY D CA 1
ATOM 12716 C C . GLY D 1 195 ? 23.164 -7.547 39.838 1.00 23.69 192 GLY D C 1
ATOM 12717 O O . GLY D 1 195 ? 22.303 -7.874 40.658 1.00 18.08 192 GLY D O 1
ATOM 12718 N N . GLY D 1 196 ? 24.023 -6.559 40.048 1.00 17.57 193 GLY D N 1
ATOM 12719 C CA . GLY D 1 196 ? 23.901 -5.679 41.201 1.00 19.05 193 GLY D CA 1
ATOM 12720 C C . GLY D 1 196 ? 24.498 -6.252 42.471 1.00 23.57 193 GLY D C 1
ATOM 12721 O O . GLY D 1 196 ? 24.276 -5.690 43.543 1.00 23.32 193 GLY D O 1
ATOM 12722 N N . ASN D 1 197 ? 25.253 -7.346 42.348 1.00 21.17 194 ASN D N 1
ATOM 12723 C CA . ASN D 1 197 ? 25.739 -8.115 43.507 1.00 23.89 194 ASN D CA 1
ATOM 12724 C C . ASN D 1 197 ? 27.240 -8.058 43.757 1.00 21.18 194 ASN D C 1
ATOM 12725 O O . ASN D 1 197 ? 27.680 -7.944 44.901 1.00 28.20 194 ASN D O 1
ATOM 12730 N N . PHE D 1 198 ? 28.045 -8.177 42.707 1.00 21.12 195 PHE D N 1
ATOM 12731 C CA . PHE D 1 198 ? 29.478 -8.453 42.937 1.00 27.55 195 PHE D CA 1
ATOM 12732 C C . PHE D 1 198 ? 30.403 -7.312 42.565 1.00 24.84 195 PHE D C 1
ATOM 12733 O O . PHE D 1 198 ? 31.532 -7.216 43.051 1.00 29.02 195 PHE D O 1
ATOM 12741 N N . GLY D 1 199 ? 29.929 -6.444 41.695 1.00 23.94 196 GLY D N 1
ATOM 12742 C CA . GLY D 1 199 ? 30.785 -5.425 41.117 1.00 23.68 196 GLY D CA 1
ATOM 12743 C C . GLY D 1 199 ? 30.182 -4.942 39.820 1.00 24.89 196 GLY D C 1
ATOM 12744 O O . GLY D 1 199 ? 29.139 -5.431 39.413 1.00 27.82 196 GLY D O 1
ATOM 12745 N N . VAL D 1 200 ? 30.827 -3.973 39.178 1.00 22.97 197 VAL D N 1
ATOM 12746 C CA . VAL D 1 200 ? 30.315 -3.445 37.917 1.00 21.05 197 VAL D CA 1
ATOM 12747 C C . VAL D 1 200 ? 31.000 -4.153 36.762 1.00 26.03 197 VAL D C 1
ATOM 12748 O O . VAL D 1 200 ? 32.190 -3.936 36.510 1.00 23.69 197 VAL D O 1
ATOM 12752 N N . VAL D 1 201 ? 30.271 -5.032 36.076 1.00 22.22 198 VAL D N 1
ATOM 12753 C CA . VAL D 1 201 ? 30.811 -5.705 34.903 1.00 20.40 198 VAL D CA 1
ATOM 12754 C C . VAL D 1 201 ? 31.022 -4.697 33.788 1.00 21.77 198 VAL D C 1
ATOM 12755 O O . VAL D 1 201 ? 30.118 -3.918 33.463 1.00 21.60 198 VAL D O 1
ATOM 12759 N N . THR D 1 202 ? 32.221 -4.693 33.210 1.00 24.03 199 THR D N 1
ATOM 12760 C CA . THR D 1 202 ? 32.499 -3.801 32.091 1.00 22.82 199 THR D CA 1
ATOM 12761 C C . THR D 1 202 ? 32.440 -4.535 30.757 1.00 20.20 199 THR D C 1
ATOM 12762 O O . THR D 1 202 ? 32.173 -3.928 29.710 1.00 23.50 199 THR D O 1
ATOM 12766 N N . ALA D 1 203 ? 32.679 -5.841 30.773 1.00 23.82 200 ALA D N 1
ATOM 12767 C CA . ALA D 1 203 ? 32.585 -6.624 29.541 1.00 21.32 200 ALA D CA 1
ATOM 12768 C C . ALA D 1 203 ? 32.475 -8.103 29.838 1.00 20.01 200 ALA D C 1
ATOM 12769 O O . ALA D 1 203 ? 32.890 -8.569 30.911 1.00 23.34 200 ALA D O 1
ATOM 12771 N N . TYR D 1 204 ? 31.867 -8.826 28.906 1.00 20.08 201 TYR D N 1
ATOM 12772 C CA . TYR D 1 204 ? 31.800 -10.282 28.957 1.00 21.57 201 TYR D CA 1
ATOM 12773 C C . TYR D 1 204 ? 32.508 -10.800 27.719 1.00 22.46 201 TYR D C 1
ATOM 12774 O O . TYR D 1 204 ? 32.428 -10.180 26.662 1.00 24.58 201 TYR D O 1
ATOM 12783 N N . GLU D 1 205 ? 33.206 -11.929 27.838 1.00 23.22 202 GLU D N 1
ATOM 12784 C CA . GLU D 1 205 ? 33.718 -12.611 26.658 1.00 23.58 202 GLU D CA 1
ATOM 12785 C C . GLU D 1 205 ? 33.002 -13.932 26.489 1.00 23.69 202 GLU D C 1
ATOM 12786 O O . GLU D 1 205 ? 32.788 -14.655 27.466 1.00 23.91 202 GLU D O 1
ATOM 12792 N N . PHE D 1 206 ? 32.639 -14.248 25.251 1.00 20.81 203 PHE D N 1
ATOM 12793 C CA . PHE D 1 206 ? 31.888 -15.460 24.958 1.00 20.70 203 PHE D CA 1
ATOM 12794 C C . PHE D 1 206 ? 32.666 -16.448 24.097 1.00 25.76 203 PHE D C 1
ATOM 12795 O O . PHE D 1 206 ? 33.252 -16.082 23.079 1.00 25.21 203 PHE D O 1
ATOM 12803 N N . ARG D 1 207 ? 32.655 -17.706 24.522 1.00 26.08 204 ARG D N 1
ATOM 12804 C CA . ARG D 1 207 ? 33.270 -18.797 23.782 1.00 26.49 204 ARG D CA 1
ATOM 12805 C C . ARG D 1 207 ? 32.423 -20.042 23.998 1.00 30.01 204 ARG D C 1
ATOM 12806 O O . ARG D 1 207 ? 32.317 -20.542 25.116 1.00 30.69 204 ARG D O 1
ATOM 12814 N N . SER D 1 208 ? 31.809 -20.530 22.928 1.00 23.32 205 SER D N 1
ATOM 12815 C CA . SER D 1 208 ? 30.867 -21.637 23.024 1.00 27.62 205 SER D CA 1
ATOM 12816 C C . SER D 1 208 ? 31.525 -22.979 23.330 1.00 29.03 205 SER D C 1
ATOM 12817 O O . SER D 1 208 ? 32.693 -23.199 23.016 1.00 27.17 205 SER D O 1
ATOM 12820 N N . PRO D 1 209 ? 30.755 -23.871 23.945 1.00 24.77 206 PRO D N 1
ATOM 12821 C CA . PRO D 1 209 ? 31.179 -25.261 24.163 1.00 29.15 206 PRO D CA 1
ATOM 12822 C C . PRO D 1 209 ? 31.603 -25.853 22.838 1.00 30.25 206 PRO D C 1
ATOM 12823 O O . PRO D 1 209 ? 31.061 -25.472 21.794 1.00 25.66 206 PRO D O 1
ATOM 12827 N N . GLU D 1 210 ? 32.559 -26.773 22.885 1.00 29.89 207 GLU D N 1
ATOM 12828 C CA . GLU D 1 210 ? 33.121 -27.379 21.687 1.00 33.82 207 GLU D CA 1
ATOM 12829 C C . GLU D 1 210 ? 32.069 -27.850 20.688 1.00 29.20 207 GLU D C 1
ATOM 12830 O O . GLU D 1 210 ? 32.215 -27.636 19.486 1.00 32.17 207 GLU D O 1
ATOM 12836 N N . HIS D 1 211 ? 31.018 -28.500 21.177 1.00 27.36 208 HIS D N 1
ATOM 12837 C CA . HIS D 1 211 ? 30.029 -29.086 20.273 1.00 32.70 208 HIS D CA 1
ATOM 12838 C C . HIS D 1 211 ? 29.093 -28.062 19.625 1.00 37.53 208 HIS D C 1
ATOM 12839 O O . HIS D 1 211 ? 28.342 -28.388 18.696 1.00 33.14 208 HIS D O 1
ATOM 12846 N N . LEU D 1 212 ? 29.133 -26.824 20.116 1.00 32.35 209 LEU D N 1
ATOM 12847 C CA . LEU D 1 212 ? 28.298 -25.770 19.533 1.00 25.93 209 LEU D CA 1
ATOM 12848 C C . LEU D 1 212 ? 29.118 -24.744 18.734 1.00 30.40 209 LEU D C 1
ATOM 12849 O O . LEU D 1 212 ? 28.558 -23.999 17.939 1.00 32.26 209 LEU D O 1
ATOM 12854 N N . ALA D 1 213 ? 30.434 -24.721 18.946 1.00 27.61 210 ALA D N 1
ATOM 12855 C CA . ALA D 1 213 ? 31.310 -23.705 18.357 1.00 26.27 210 ALA D CA 1
ATOM 12856 C C . ALA D 1 213 ? 31.594 -23.950 16.878 1.00 34.05 210 ALA D C 1
ATOM 12857 O O . ALA D 1 213 ? 31.741 -25.093 16.456 1.00 34.47 210 ALA D O 1
ATOM 12859 N N . THR D 1 214 ? 31.691 -22.869 16.113 1.00 32.95 211 THR D N 1
ATOM 12860 C CA . THR D 1 214 ? 32.056 -22.945 14.706 1.00 33.55 211 THR D CA 1
ATOM 12861 C C . THR D 1 214 ? 32.989 -21.791 14.364 1.00 37.48 211 THR D C 1
ATOM 12862 O O . THR D 1 214 ? 33.161 -20.868 15.159 1.00 34.47 211 THR D O 1
ATOM 12866 N N . GLU D 1 215 ? 33.593 -21.842 13.183 1.00 42.34 212 GLU D N 1
ATOM 12867 C CA . GLU D 1 215 ? 34.458 -20.759 12.736 1.00 33.97 212 GLU D CA 1
ATOM 12868 C C . GLU D 1 215 ? 33.611 -19.528 12.435 1.00 34.88 212 GLU D C 1
ATOM 12869 O O . GLU D 1 215 ? 32.415 -19.642 12.173 1.00 47.38 212 GLU D O 1
ATOM 12875 N N . PRO D 1 216 ? 34.230 -18.353 12.488 1.00 43.75 213 PRO D N 1
ATOM 12876 C CA . PRO D 1 216 ? 35.667 -18.247 12.743 1.00 49.75 213 PRO D CA 1
ATOM 12877 C C . PRO D 1 216 ? 35.990 -17.663 14.114 1.00 45.94 213 PRO D C 1
ATOM 12878 O O . PRO D 1 216 ? 37.159 -17.407 14.396 1.00 46.94 213 PRO D O 1
ATOM 12882 N N . VAL D 1 217 ? 34.979 -17.448 14.950 1.00 29.39 214 VAL D N 1
ATOM 12883 C CA . VAL D 1 217 ? 35.223 -16.854 16.265 1.00 31.10 214 VAL D CA 1
ATOM 12884 C C . VAL D 1 217 ? 34.792 -17.745 17.413 1.00 30.15 214 VAL D C 1
ATOM 12885 O O . VAL D 1 217 ? 34.722 -17.288 18.543 1.00 34.89 214 VAL D O 1
ATOM 12889 N N . GLY D 1 218 ? 34.501 -19.008 17.118 1.00 27.72 215 GLY D N 1
ATOM 12890 C CA . GLY D 1 218 ? 34.209 -19.975 18.157 1.00 27.64 215 GLY D CA 1
ATOM 12891 C C . GLY D 1 218 ? 32.825 -19.822 18.764 1.00 26.99 215 GLY D C 1
ATOM 12892 O O . GLY D 1 218 ? 32.597 -20.203 19.913 1.00 29.30 215 GLY D O 1
ATOM 12893 N N . LEU D 1 219 ? 31.899 -19.277 17.990 1.00 24.51 216 LEU D N 1
ATOM 12894 C CA . LEU D 1 219 ? 30.496 -19.139 18.421 1.00 18.20 216 LEU D CA 1
ATOM 12895 C C . LEU D 1 219 ? 29.629 -20.022 17.533 1.00 20.15 216 LEU D C 1
ATOM 12896 O O . LEU D 1 219 ? 30.112 -20.587 16.553 1.00 24.47 216 LEU D O 1
ATOM 12901 N N . PRO D 1 220 ? 28.340 -20.171 17.876 1.00 22.22 217 PRO D N 1
ATOM 12902 C CA . PRO D 1 220 ? 27.439 -20.975 17.039 1.00 22.48 217 PRO D CA 1
ATOM 12903 C C . PRO D 1 220 ? 27.074 -20.286 15.741 1.00 23.71 217 PRO D C 1
ATOM 12904 O O . PRO D 1 220 ? 27.177 -19.070 15.618 1.00 28.05 217 PRO D O 1
ATOM 12908 N N . ARG D 1 221 ? 26.624 -21.067 14.768 1.00 22.99 218 ARG D N 1
ATOM 12909 C CA . ARG D 1 221 ? 26.205 -20.501 13.487 1.00 22.00 218 ARG D CA 1
ATOM 12910 C C . ARG D 1 221 ? 24.736 -20.109 13.545 1.00 24.60 218 ARG D C 1
ATOM 12911 O O . ARG D 1 221 ? 23.908 -20.864 14.038 1.00 25.65 218 ARG D O 1
ATOM 12919 N N . ALA D 1 222 ? 24.406 -18.910 13.066 1.00 24.17 219 ALA D N 1
ATOM 12920 C CA . ALA D 1 222 ? 23.007 -18.516 12.918 1.00 24.50 219 ALA D CA 1
ATOM 12921 C C . ALA D 1 222 ? 22.358 -19.357 11.824 1.00 23.07 219 ALA D C 1
ATOM 12922 O O . ALA D 1 222 ? 22.955 -19.546 10.766 1.00 24.91 219 ALA D O 1
ATOM 12924 N N . ALA D 1 223 ? 21.141 -19.846 12.061 1.00 24.25 220 ALA D N 1
ATOM 12925 C CA . ALA D 1 223 ? 20.417 -20.622 11.051 1.00 24.70 220 ALA D CA 1
ATOM 12926 C C . ALA D 1 223 ? 20.248 -19.839 9.766 1.00 22.20 220 ALA D C 1
ATOM 12927 O O . ALA D 1 223 ? 20.062 -18.627 9.782 1.00 22.79 220 ALA D O 1
ATOM 12929 N N . GLY D 1 224 ? 20.300 -20.521 8.630 1.00 27.51 221 GLY D N 1
ATOM 12930 C CA . GLY D 1 224 ? 20.143 -19.815 7.372 1.00 26.24 221 GLY D CA 1
ATOM 12931 C C . GLY D 1 224 ? 18.755 -19.239 7.193 1.00 29.81 221 GLY D C 1
ATOM 12932 O O . GLY D 1 224 ? 18.597 -18.120 6.707 1.00 31.23 221 GLY D O 1
ATOM 12933 N N . ARG D 1 225 ? 17.743 -20.005 7.591 1.00 27.12 222 ARG D N 1
ATOM 12934 C CA . ARG D 1 225 ? 16.370 -19.526 7.545 1.00 23.90 222 ARG D CA 1
ATOM 12935 C C . ARG D 1 225 ? 15.588 -19.999 8.781 1.00 24.56 222 ARG D C 1
ATOM 12936 O O . ARG D 1 225 ? 15.923 -21.009 9.389 1.00 25.48 222 ARG D O 1
ATOM 12944 N N . LEU D 1 226 ? 14.529 -19.259 9.122 1.00 21.74 223 LEU D N 1
ATOM 12945 C CA . LEU D 1 226 ? 13.674 -19.620 10.247 1.00 20.34 223 LEU D CA 1
ATOM 12946 C C . LEU D 1 226 ? 12.252 -19.698 9.756 1.00 22.43 223 LEU D C 1
ATOM 12947 O O . LEU D 1 226 ? 11.801 -18.800 9.064 1.00 24.31 223 LEU D O 1
ATOM 12952 N N . HIS D 1 227 ? 11.541 -20.761 10.123 1.00 20.14 224 HIS D N 1
ATOM 12953 C CA . HIS D 1 227 ? 10.083 -20.739 10.026 1.00 21.20 224 HIS D CA 1
ATOM 12954 C C . HIS D 1 227 ? 9.558 -19.888 11.172 1.00 17.59 224 HIS D C 1
ATOM 12955 O O . HIS D 1 227 ? 9.933 -20.101 12.326 1.00 21.97 224 HIS D O 1
ATOM 12962 N N . VAL D 1 228 ? 8.696 -18.932 10.864 1.00 20.10 225 VAL D N 1
ATOM 12963 C CA . VAL D 1 228 ? 8.120 -18.106 11.911 1.00 22.61 225 VAL D CA 1
ATOM 12964 C C . VAL D 1 228 ? 6.633 -18.082 11.695 1.00 21.96 225 VAL D C 1
ATOM 12965 O O . VAL D 1 228 ? 6.164 -17.897 10.588 1.00 23.10 225 VAL D O 1
ATOM 12969 N N . GLN D 1 229 ? 5.886 -18.290 12.761 1.00 21.99 226 GLN D N 1
ATOM 12970 C CA . GLN D 1 229 ? 4.439 -18.317 12.653 1.00 19.34 226 GLN D CA 1
ATOM 12971 C C . GLN D 1 229 ? 3.809 -17.679 13.859 1.00 20.12 226 GLN D C 1
ATOM 12972 O O . GLN D 1 229 ? 4.301 -17.837 14.963 1.00 20.68 226 GLN D O 1
ATOM 12978 N N . LYS D 1 230 ? 2.737 -16.928 13.647 1.00 17.18 227 LYS D N 1
ATOM 12979 C CA . LYS D 1 230 ? 1.960 -16.362 14.733 1.00 16.79 227 LYS D CA 1
ATOM 12980 C C . LYS D 1 230 ? 0.525 -16.758 14.490 1.00 20.95 227 LYS D C 1
ATOM 12981 O O . LYS D 1 230 ? 0.004 -16.541 13.392 1.00 24.07 227 LYS D O 1
ATOM 12987 N N . VAL D 1 231 ? -0.096 -17.377 15.487 1.00 18.93 228 VAL D N 1
ATOM 12988 C CA . VAL D 1 231 ? -1.464 -17.845 15.339 1.00 18.35 228 VAL D CA 1
ATOM 12989 C C . VAL D 1 231 ? -2.361 -17.200 16.368 1.00 24.27 228 VAL D C 1
ATOM 12990 O O . VAL D 1 231 ? -2.088 -17.269 17.575 1.00 22.01 228 VAL D O 1
ATOM 12994 N N . VAL D 1 232 ? -3.443 -16.590 15.901 1.00 20.44 229 VAL D N 1
ATOM 12995 C CA . VAL D 1 232 ? -4.374 -15.903 16.787 1.00 19.73 229 VAL D CA 1
ATOM 12996 C C . VAL D 1 232 ? -5.614 -16.761 17.009 1.00 27.59 229 VAL D C 1
ATOM 12997 O O . VAL D 1 232 ? -6.210 -17.252 16.042 1.00 29.82 229 VAL D O 1
ATOM 13001 N N . PHE D 1 233 ? -5.994 -16.947 18.272 1.00 20.95 230 PHE D N 1
ATOM 13002 C CA . PHE D 1 233 ? -7.187 -17.719 18.623 1.00 22.53 230 PHE D CA 1
ATOM 13003 C C . PHE D 1 233 ? -8.156 -16.817 19.352 1.00 27.35 230 PHE D C 1
ATOM 13004 O O . PHE D 1 233 ? -7.861 -16.335 20.442 1.00 27.55 230 PHE D O 1
ATOM 13012 N N . PRO D 1 234 ? -9.335 -16.611 18.785 1.00 24.29 231 PRO D N 1
ATOM 13013 C CA . PRO D 1 234 ? -10.293 -15.712 19.424 1.00 22.57 231 PRO D CA 1
ATOM 13014 C C . PRO D 1 234 ? -10.856 -16.335 20.699 1.00 23.06 231 PRO D C 1
ATOM 13015 O O . PRO D 1 234 ? -11.242 -17.492 20.653 1.00 24.07 231 PRO D O 1
ATOM 13019 N N . TRP D 1 235 ? -10.899 -15.577 21.790 1.00 22.11 232 TRP D N 1
ATOM 13020 C CA . TRP D 1 235 ? -11.461 -16.060 23.049 1.00 22.69 232 TRP D CA 1
ATOM 13021 C C . TRP D 1 235 ? -12.919 -16.502 22.856 1.00 25.21 232 TRP D C 1
ATOM 13022 O O . TRP D 1 235 ? -13.399 -17.409 23.527 1.00 26.72 232 TRP D O 1
ATOM 13033 N N . ALA D 1 236 ? -13.626 -15.853 21.936 1.00 28.02 233 ALA D N 1
ATOM 13034 C CA . ALA D 1 236 ? -15.033 -16.170 21.711 1.00 33.56 233 ALA D CA 1
ATOM 13035 C C . ALA D 1 236 ? -15.257 -17.623 21.282 1.00 35.42 233 ALA D C 1
ATOM 13036 O O . ALA D 1 236 ? -16.353 -18.155 21.449 1.00 35.65 233 ALA D O 1
ATOM 13038 N N . MET D 1 237 ? -14.225 -18.263 20.741 1.00 26.74 234 MET D N 1
ATOM 13039 C CA . MET D 1 237 ? -14.324 -19.659 20.314 1.00 34.43 234 MET D CA 1
ATOM 13040 C C . MET D 1 237 ? -13.831 -20.658 21.356 1.00 38.30 234 MET D C 1
ATOM 13041 O O . MET D 1 237 ? -13.799 -21.865 21.092 1.00 33.94 234 MET D O 1
ATOM 13046 N N . ILE D 1 238 ? -13.428 -20.158 22.522 1.00 28.47 235 ILE D N 1
ATOM 13047 C CA . ILE D 1 238 ? -12.802 -20.997 23.545 1.00 27.94 235 ILE D CA 1
ATOM 13048 C C . ILE D 1 238 ? -13.632 -21.025 24.820 1.00 28.76 235 ILE D C 1
ATOM 13049 O O . ILE D 1 238 ? -13.918 -19.981 25.399 1.00 36.51 235 ILE D O 1
ATOM 13054 N N . ASP D 1 239 ? -14.043 -22.214 25.249 1.00 32.84 236 ASP D N 1
ATOM 13055 C CA . ASP D 1 239 ? -14.686 -22.344 26.553 1.00 28.70 236 ASP D CA 1
ATOM 13056 C C . ASP D 1 239 ? -13.688 -22.915 27.547 1.00 33.70 236 ASP D C 1
ATOM 13057 O O . ASP D 1 239 ? -12.565 -23.223 27.172 1.00 27.03 236 ASP D O 1
ATOM 13062 N N . GLU D 1 240 ? -14.084 -23.053 28.809 1.00 28.89 237 GLU D N 1
ATOM 13063 C CA . GLU D 1 240 ? -13.147 -23.508 29.829 1.00 28.87 237 GLU D CA 1
ATOM 13064 C C . GLU D 1 240 ? -12.543 -24.854 29.469 1.00 27.88 237 GLU D C 1
ATOM 13065 O O . GLU D 1 240 ? -11.335 -25.062 29.570 1.00 30.47 237 GLU D O 1
ATOM 13071 N N . THR D 1 241 ? -13.375 -25.775 29.018 1.00 29.81 238 THR D N 1
ATOM 13072 C CA . THR D 1 241 ? -12.884 -27.116 28.717 1.00 32.94 238 THR D CA 1
ATOM 13073 C C . THR D 1 241 ? -11.862 -27.154 27.579 1.00 25.39 238 THR D C 1
ATOM 13074 O O . THR D 1 241 ? -10.832 -27.838 27.659 1.00 28.12 238 THR D O 1
ATOM 13078 N N . SER D 1 242 ? -12.134 -26.424 26.508 1.00 26.74 239 SER D N 1
ATOM 13079 C CA . SER D 1 242 ? -11.179 -26.428 25.409 1.00 26.32 239 SER D CA 1
ATOM 13080 C C . SER D 1 242 ? -9.910 -25.658 25.787 1.00 23.02 239 SER D C 1
ATOM 13081 O O . SER D 1 242 ? -8.820 -26.038 25.365 1.00 24.51 239 SER D O 1
ATOM 13084 N N . PHE D 1 243 ? -10.046 -24.612 26.602 1.00 22.43 240 PHE D N 1
ATOM 13085 C CA . PHE D 1 243 ? -8.875 -23.906 27.134 1.00 20.66 240 PHE D CA 1
ATOM 13086 C C . PHE D 1 243 ? -7.970 -24.874 27.881 1.00 25.14 240 PHE D C 1
ATOM 13087 O O . PHE D 1 243 ? -6.772 -24.936 27.640 1.00 21.48 240 PHE D O 1
ATOM 13095 N N . VAL D 1 244 ? -8.549 -25.632 28.805 1.00 23.28 241 VAL D N 1
ATOM 13096 C CA . VAL D 1 244 ? -7.758 -26.587 29.585 1.00 20.66 241 VAL D CA 1
ATOM 13097 C C . VAL D 1 244 ? -7.117 -27.631 28.679 1.00 20.32 241 VAL D C 1
ATOM 13098 O O . VAL D 1 244 ? -5.947 -27.992 28.827 1.00 22.90 241 VAL D O 1
ATOM 13102 N N . THR D 1 245 ? -7.863 -28.106 27.693 1.00 22.52 242 THR D N 1
ATOM 13103 C CA . THR D 1 245 ? -7.302 -29.048 26.736 1.00 23.08 242 THR D CA 1
ATOM 13104 C C . THR D 1 245 ? -6.098 -28.495 25.986 1.00 25.28 242 THR D C 1
ATOM 13105 O O . THR D 1 245 ? -5.069 -29.172 25.866 1.00 21.69 242 THR D O 1
ATOM 13109 N N . VAL D 1 246 ? -6.221 -27.269 25.489 1.00 20.61 243 VAL D N 1
ATOM 13110 C CA . VAL D 1 246 ? -5.130 -26.676 24.710 1.00 21.51 243 VAL D CA 1
ATOM 13111 C C . VAL D 1 246 ? -3.891 -26.483 25.586 1.00 22.76 243 VAL D C 1
ATOM 13112 O O . VAL D 1 246 ? -2.776 -26.857 25.198 1.00 21.50 243 VAL D O 1
ATOM 13116 N N . MET D 1 247 ? -4.100 -25.916 26.769 1.00 21.63 244 MET D N 1
ATOM 13117 C CA . MET D 1 247 ? -3.014 -25.685 27.708 1.00 18.85 244 MET D CA 1
ATOM 13118 C C . MET D 1 247 ? -2.350 -26.991 28.130 1.00 24.40 244 MET D C 1
ATOM 13119 O O . MET D 1 247 ? -1.125 -27.081 28.172 1.00 22.49 244 MET D O 1
ATOM 13124 N N . ARG D 1 248 ? -3.152 -28.005 28.443 1.00 22.55 245 ARG D N 1
ATOM 13125 C CA . ARG D 1 248 ? -2.579 -29.293 28.812 1.00 23.44 245 ARG D CA 1
ATOM 13126 C C . ARG D 1 248 ? -1.732 -29.871 27.663 1.00 19.15 245 ARG D C 1
ATOM 13127 O O . ARG D 1 248 ? -0.624 -30.362 27.878 1.00 22.26 245 ARG D O 1
ATOM 13135 N N . ARG D 1 249 ? -2.252 -29.807 26.446 1.00 22.22 246 ARG D N 1
ATOM 13136 C CA . ARG D 1 249 ? -1.497 -30.309 25.299 1.00 20.73 246 ARG D CA 1
ATOM 13137 C C . ARG D 1 249 ? -0.199 -29.549 25.075 1.00 22.76 246 ARG D C 1
ATOM 13138 O O . ARG D 1 249 ? 0.808 -30.149 24.712 1.00 21.31 246 ARG D O 1
ATOM 13146 N N . PHE D 1 250 ? -0.229 -28.233 25.279 1.00 20.90 247 PHE D N 1
ATOM 13147 C CA . PHE D 1 250 ? 0.999 -27.432 25.173 1.00 21.13 247 PHE D CA 1
ATOM 13148 C C . PHE D 1 250 ? 2.060 -27.983 26.135 1.00 22.94 247 PHE D C 1
ATOM 13149 O O . PHE D 1 250 ? 3.211 -28.260 25.750 1.00 20.23 247 PHE D O 1
ATOM 13157 N N . PHE D 1 251 ? 1.675 -28.178 27.392 1.00 19.90 248 PHE D N 1
ATOM 13158 C CA . PHE D 1 251 ? 2.633 -28.656 28.372 1.00 20.54 248 PHE D CA 1
ATOM 13159 C C . PHE D 1 251 ? 3.060 -30.081 28.093 1.00 23.01 248 PHE D C 1
ATOM 13160 O O . PHE D 1 251 ? 4.232 -30.407 28.201 1.00 18.99 248 PHE D O 1
ATOM 13168 N N . GLU D 1 252 ? 2.118 -30.944 27.736 1.00 20.34 249 GLU D N 1
ATOM 13169 C CA . GLU D 1 252 ? 2.489 -32.343 27.479 1.00 23.26 249 GLU D CA 1
ATOM 13170 C C . GLU D 1 252 ? 3.441 -32.512 26.307 1.00 21.10 249 GLU D C 1
ATOM 13171 O O . GLU D 1 252 ? 4.338 -33.342 26.359 1.00 21.97 249 GLU D O 1
ATOM 13177 N N . TRP D 1 253 ? 3.260 -31.722 25.252 1.00 19.01 250 TRP D N 1
ATOM 13178 C CA . TRP D 1 253 ? 4.209 -31.737 24.148 1.00 22.31 250 TRP D CA 1
ATOM 13179 C C . TRP D 1 253 ? 5.608 -31.468 24.679 1.00 20.72 250 TRP D C 1
ATOM 13180 O O . TRP D 1 253 ? 6.553 -32.147 24.311 1.00 21.99 250 TRP D O 1
ATOM 13191 N N . HIS D 1 254 ? 5.744 -30.475 25.555 1.00 20.85 251 HIS D N 1
ATOM 13192 C CA . HIS D 1 254 ? 7.060 -30.137 26.087 1.00 17.28 251 HIS D CA 1
ATOM 13193 C C . HIS D 1 254 ? 7.626 -31.222 27.009 1.00 18.51 251 HIS D C 1
ATOM 13194 O O . HIS D 1 254 ? 8.838 -31.447 27.045 1.00 21.75 251 HIS D O 1
ATOM 13201 N N . GLU D 1 255 ? 6.758 -31.885 27.755 1.00 21.55 252 GLU D N 1
ATOM 13202 C CA . GLU D 1 255 ? 7.211 -32.995 28.610 1.00 21.42 252 GLU D CA 1
ATOM 13203 C C . GLU D 1 255 ? 7.864 -34.051 27.737 1.00 25.70 252 GLU D C 1
ATOM 13204 O O . GLU D 1 255 ? 8.877 -34.642 28.114 1.00 25.93 252 GLU D O 1
ATOM 13210 N N . ARG D 1 256 ? 7.286 -34.287 26.562 1.00 23.45 253 ARG D N 1
ATOM 13211 C CA . ARG D 1 256 ? 7.813 -35.326 25.660 1.00 29.09 253 ARG D CA 1
ATOM 13212 C C . ARG D 1 256 ? 9.000 -34.901 24.809 1.00 27.98 253 ARG D C 1
ATOM 13213 O O . ARG D 1 256 ? 9.841 -35.726 24.463 1.00 29.10 253 ARG D O 1
ATOM 13221 N N . HIS D 1 257 ? 9.065 -33.622 24.451 1.00 24.96 254 HIS D N 1
ATOM 13222 C CA . HIS D 1 257 ? 9.972 -33.187 23.399 1.00 22.79 254 HIS D CA 1
ATOM 13223 C C . HIS D 1 257 ? 10.937 -32.092 23.816 1.00 29.08 254 HIS D C 1
ATOM 13224 O O . HIS D 1 257 ? 11.140 -31.125 23.070 1.00 28.42 254 HIS D O 1
ATOM 13231 N N . SER D 1 258 ? 11.550 -32.249 24.984 1.00 22.43 255 SER D N 1
ATOM 13232 C CA . SER D 1 258 ? 12.499 -31.253 25.454 1.00 25.05 255 SER D CA 1
ATOM 13233 C C . SER D 1 258 ? 13.853 -31.834 25.833 1.00 25.87 255 SER D C 1
ATOM 13234 O O . SER D 1 258 ? 14.614 -31.213 26.574 1.00 29.21 255 SER D O 1
ATOM 13237 N N . GLU D 1 259 ? 14.174 -33.016 25.306 1.00 27.95 256 GLU D N 1
ATOM 13238 C CA . GLU D 1 259 ? 15.508 -33.584 25.523 1.00 26.70 256 GLU D CA 1
ATOM 13239 C C . GLU D 1 259 ? 16.573 -32.866 24.697 1.00 25.30 256 GLU D C 1
ATOM 13240 O O . GLU D 1 259 ? 16.326 -32.492 23.550 1.00 30.14 256 GLU D O 1
ATOM 13246 N N . PRO D 1 260 ? 17.775 -32.699 25.270 1.00 28.45 257 PRO D N 1
ATOM 13247 C CA . PRO D 1 260 ? 18.902 -32.121 24.530 1.00 29.05 257 PRO D CA 1
ATOM 13248 C C . PRO D 1 260 ? 19.150 -32.914 23.247 1.00 30.96 257 PRO D C 1
ATOM 13249 O O . PRO D 1 260 ? 19.129 -34.144 23.316 1.00 33.45 257 PRO D O 1
ATOM 13253 N N . GLY D 1 261 ? 19.355 -32.235 22.119 1.00 31.77 258 GLY D N 1
ATOM 13254 C CA . GLY D 1 261 ? 19.700 -32.884 20.863 1.00 37.03 258 GLY D CA 1
ATOM 13255 C C . GLY D 1 261 ? 18.575 -33.470 20.017 1.00 40.19 258 GLY D C 1
ATOM 13256 O O . GLY D 1 261 ? 18.819 -33.935 18.903 1.00 41.40 258 GLY D O 1
ATOM 13257 N N . SER D 1 262 ? 17.355 -33.487 20.534 1.00 34.75 259 SER D N 1
ATOM 13258 C CA . SER D 1 262 ? 16.232 -34.015 19.768 1.00 35.06 259 SER D CA 1
ATOM 13259 C C . SER D 1 262 ? 15.884 -33.085 18.607 1.00 37.38 259 SER D C 1
ATOM 13260 O O . SER D 1 262 ? 16.198 -31.891 18.648 1.00 35.23 259 SER D O 1
ATOM 13263 N N . PRO D 1 263 ? 15.240 -33.626 17.557 1.00 37.11 260 PRO D N 1
ATOM 13264 C CA . PRO D 1 263 ? 14.793 -32.791 16.430 1.00 32.68 260 PRO D CA 1
ATOM 13265 C C . PRO D 1 263 ? 13.863 -31.657 16.896 1.00 27.19 260 PRO D C 1
ATOM 13266 O O . PRO D 1 263 ? 13.852 -30.556 16.322 1.00 29.05 260 PRO D O 1
ATOM 13270 N N . GLU D 1 264 ? 13.080 -31.944 17.923 1.00 25.22 261 GLU D N 1
ATOM 13271 C CA . GLU D 1 264 ? 12.111 -30.987 18.425 1.00 23.51 261 GLU D CA 1
ATOM 13272 C C . GLU D 1 264 ? 12.777 -29.823 19.146 1.00 25.54 261 GLU D C 1
ATOM 13273 O O . GLU D 1 264 ? 12.137 -28.792 19.372 1.00 22.23 261 GLU D O 1
ATOM 13279 N N . SER D 1 265 ? 14.056 -29.975 19.498 1.00 25.14 262 SER D N 1
ATOM 13280 C CA . SER D 1 265 ? 14.768 -28.874 20.134 1.00 25.00 262 SER D CA 1
ATOM 13281 C C . SER D 1 265 ? 14.993 -27.706 19.166 1.00 27.50 262 SER D C 1
ATOM 13282 O O . SER D 1 265 ? 15.435 -26.636 19.578 1.00 25.73 262 SER D O 1
ATOM 13285 N N . SER D 1 266 ? 14.678 -27.902 17.884 1.00 22.42 263 SER D N 1
ATOM 13286 C CA . SER D 1 266 ? 14.806 -26.825 16.908 1.00 21.24 263 SER D CA 1
ATOM 13287 C C . SER D 1 266 ? 13.598 -25.905 16.920 1.00 24.07 263 SER D C 1
ATOM 13288 O O . SER D 1 266 ? 13.576 -24.891 16.212 1.00 26.05 263 SER D O 1
ATOM 13291 N N . LEU D 1 267 ? 12.585 -26.256 17.713 1.00 21.00 264 LEU D N 1
ATOM 13292 C CA . LEU D 1 267 ? 11.358 -25.471 17.782 1.00 15.99 264 LEU D CA 1
ATOM 13293 C C . LEU D 1 267 ? 11.257 -24.681 19.105 1.00 17.81 264 LEU D C 1
ATOM 13294 O O . LEU D 1 267 ? 11.682 -25.178 20.157 1.00 21.09 264 LEU D O 1
ATOM 13299 N N . PHE D 1 268 ? 10.716 -23.467 19.055 1.00 18.17 265 PHE D N 1
ATOM 13300 C CA . PHE D 1 268 ? 10.506 -22.668 20.283 1.00 15.76 265 PHE D CA 1
ATOM 13301 C C . PHE D 1 268 ? 9.172 -21.979 20.162 1.00 15.38 265 PHE D C 1
ATOM 13302 O O . PHE D 1 268 ? 8.923 -21.242 19.203 1.00 18.50 265 PHE D O 1
ATOM 13310 N N . ALA D 1 269 ? 8.304 -22.200 21.142 1.00 16.19 266 ALA D N 1
ATOM 13311 C CA . ALA D 1 269 ? 6.973 -21.593 21.120 1.00 16.76 266 ALA D CA 1
ATOM 13312 C C . ALA D 1 269 ? 6.821 -20.582 22.259 1.00 16.66 266 ALA D C 1
ATOM 13313 O O . ALA D 1 269 ? 7.371 -20.782 23.352 1.00 18.63 266 ALA D O 1
ATOM 13315 N N . THR D 1 270 ? 6.059 -19.519 22.004 1.00 16.74 267 THR D N 1
ATOM 13316 C CA . THR D 1 270 ? 5.731 -18.511 23.016 1.00 13.89 267 THR D CA 1
ATOM 13317 C C . THR D 1 270 ? 4.224 -18.370 22.963 1.00 17.92 267 THR D C 1
ATOM 13318 O O . THR D 1 270 ? 3.692 -17.934 21.949 1.00 19.67 267 THR D O 1
ATOM 13322 N N . PHE D 1 271 ? 3.538 -18.752 24.032 1.00 15.21 268 PHE D N 1
ATOM 13323 C CA . PHE D 1 271 ? 2.083 -18.692 24.068 1.00 17.16 268 PHE D CA 1
ATOM 13324 C C . PHE D 1 271 ? 1.652 -17.529 24.959 1.00 19.58 268 PHE D C 1
ATOM 13325 O O . PHE D 1 271 ? 1.837 -17.575 26.184 1.00 19.59 268 PHE D O 1
ATOM 13333 N N . PHE D 1 272 ? 1.092 -16.485 24.346 1.00 16.35 269 PHE D N 1
ATOM 13334 C CA . PHE D 1 272 ? 0.564 -15.358 25.097 1.00 14.38 269 PHE D CA 1
ATOM 13335 C C . PHE D 1 272 ? -0.861 -15.683 25.463 1.00 20.06 269 PHE D C 1
ATOM 13336 O O . PHE D 1 272 ? -1.772 -15.599 24.644 1.00 19.35 269 PHE D O 1
ATOM 13344 N N . VAL D 1 273 ? -1.054 -16.088 26.712 1.00 15.65 270 VAL D N 1
ATOM 13345 C CA . VAL D 1 273 ? -2.376 -16.434 27.171 1.00 16.76 270 VAL D CA 1
ATOM 13346 C C . VAL D 1 273 ? -2.941 -15.175 27.820 1.00 20.69 270 VAL D C 1
ATOM 13347 O O . VAL D 1 273 ? -2.723 -14.919 29.001 1.00 17.34 270 VAL D O 1
ATOM 13351 N N . ASN D 1 274 ? -3.616 -14.365 27.003 1.00 18.28 271 ASN D N 1
ATOM 13352 C CA . ASN D 1 274 ? -4.082 -13.033 27.395 1.00 16.62 271 ASN D CA 1
ATOM 13353 C C . ASN D 1 274 ? -5.367 -13.020 28.183 1.00 19.57 271 ASN D C 1
ATOM 13354 O O . ASN D 1 274 ? -6.222 -13.886 28.003 1.00 19.61 271 ASN D O 1
ATOM 13359 N N . HIS D 1 275 ? -5.499 -12.018 29.044 1.00 15.30 272 HIS D N 1
ATOM 13360 C CA . HIS D 1 275 ? -6.763 -11.749 29.694 1.00 19.49 272 HIS D CA 1
ATOM 13361 C C . HIS D 1 275 ? -7.812 -11.559 28.589 1.00 21.31 272 HIS D C 1
ATOM 13362 O O . HIS D 1 275 ? -7.500 -11.116 27.480 1.00 21.56 272 HIS D O 1
ATOM 13369 N N . VAL D 1 276 ? -9.058 -11.900 28.896 1.00 19.78 273 VAL D N 1
ATOM 13370 C CA . VAL D 1 276 ? -10.113 -11.913 27.884 1.00 22.67 273 VAL D CA 1
ATOM 13371 C C . VAL D 1 276 ? -10.359 -10.543 27.257 1.00 24.93 273 VAL D C 1
ATOM 13372 O O . VAL D 1 276 ? -10.823 -10.457 26.119 1.00 25.63 273 VAL D O 1
ATOM 13376 N N . SER D 1 277 ? -10.041 -9.470 27.972 1.00 21.41 274 SER D N 1
ATOM 13377 C CA . SER D 1 277 ? -10.259 -8.137 27.418 1.00 23.26 274 SER D CA 1
ATOM 13378 C C . SER D 1 277 ? -9.432 -7.870 26.166 1.00 28.45 274 SER D C 1
ATOM 13379 O O . SER D 1 277 ? -9.727 -6.940 25.410 1.00 28.96 274 SER D O 1
ATOM 13382 N N . SER D 1 278 ? -8.408 -8.692 25.927 1.00 25.86 275 SER D N 1
ATOM 13383 C CA . SER D 1 278 ? -7.606 -8.570 24.711 1.00 22.96 275 SER D CA 1
ATOM 13384 C C . SER D 1 278 ? -8.294 -9.224 23.526 1.00 23.33 275 SER D C 1
ATOM 13385 O O . SER D 1 278 ? -7.905 -9.026 22.385 1.00 30.65 275 SER D O 1
ATOM 13388 N N . GLY D 1 279 ? -9.294 -10.049 23.813 1.00 22.58 276 GLY D N 1
ATOM 13389 C CA . GLY D 1 279 ? -10.040 -10.716 22.767 1.00 25.86 276 GLY D CA 1
ATOM 13390 C C . GLY D 1 279 ? -9.440 -11.979 22.195 1.00 26.89 276 GLY D C 1
ATOM 13391 O O . GLY D 1 279 ? -10.159 -12.772 21.595 1.00 24.58 276 GLY D O 1
ATOM 13392 N N . VAL D 1 280 ? -8.136 -12.182 22.362 1.00 20.92 277 VAL D N 1
ATOM 13393 C CA . VAL D 1 280 ? -7.471 -13.297 21.695 1.00 17.54 277 VAL D CA 1
ATOM 13394 C C . VAL D 1 280 ? -6.367 -13.933 22.539 1.00 23.04 277 VAL D C 1
ATOM 13395 O O . VAL D 1 280 ? -5.850 -13.307 23.463 1.00 24.69 277 VAL D O 1
ATOM 13399 N N . LEU D 1 281 ? -6.041 -15.194 22.240 1.00 19.82 278 LEU D N 1
ATOM 13400 C CA . LEU D 1 281 ? -4.780 -15.785 22.682 1.00 17.92 278 LEU D CA 1
ATOM 13401 C C . LEU D 1 281 ? -3.870 -15.734 21.462 1.00 22.96 278 LEU D C 1
ATOM 13402 O O . LEU D 1 281 ? -4.346 -15.772 20.328 1.00 23.75 278 LEU D O 1
ATOM 13407 N N . GLN D 1 282 ? -2.565 -15.646 21.670 1.00 19.32 279 GLN D N 1
ATOM 13408 C CA . GLN D 1 282 ? -1.658 -15.609 20.528 1.00 19.34 279 GLN D CA 1
ATOM 13409 C C . GLN D 1 282 ? -0.502 -16.563 20.736 1.00 19.57 279 GLN D C 1
ATOM 13410 O O . GLN D 1 282 ? 0.251 -16.451 21.711 1.00 19.99 279 GLN D O 1
ATOM 13416 N N . LEU D 1 283 ? -0.357 -17.504 19.818 1.00 15.18 280 LEU D N 1
ATOM 13417 C CA . LEU D 1 283 ? 0.735 -18.461 19.858 1.00 16.45 280 LEU D CA 1
ATOM 13418 C C . LEU D 1 283 ? 1.794 -18.087 18.823 1.00 22.51 280 LEU D C 1
ATOM 13419 O O . LEU D 1 283 ? 1.494 -17.951 17.644 1.00 23.28 280 LEU D O 1
ATOM 13424 N N . MET D 1 284 ? 3.036 -17.918 19.252 1.00 15.65 281 MET D N 1
ATOM 13425 C CA . MET D 1 284 ? 4.108 -17.671 18.307 1.00 16.49 281 MET D CA 1
ATOM 13426 C C . MET D 1 284 ? 4.981 -18.905 18.307 1.00 14.84 281 MET D C 1
ATOM 13427 O O . MET D 1 284 ? 5.239 -19.493 19.366 1.00 19.87 281 MET D O 1
ATOM 13432 N N . VAL D 1 285 ? 5.419 -19.327 17.129 1.00 14.56 282 VAL D N 1
ATOM 13433 C CA . VAL D 1 285 ? 6.311 -20.470 17.062 1.00 16.90 282 VAL D CA 1
ATOM 13434 C C . VAL D 1 285 ? 7.375 -20.215 16.026 1.00 19.45 282 VAL D C 1
ATOM 13435 O O . VAL D 1 285 ? 7.093 -19.710 14.929 1.00 19.06 282 VAL D O 1
ATOM 13439 N N . GLN D 1 286 ? 8.605 -20.561 16.358 1.00 15.74 283 GLN D N 1
ATOM 13440 C CA . GLN D 1 286 ? 9.647 -20.516 15.350 1.00 18.56 283 GLN D CA 1
ATOM 13441 C C . GLN D 1 286 ? 10.379 -21.834 15.322 1.00 19.92 283 GLN D C 1
ATOM 13442 O O . GLN D 1 286 ? 10.411 -22.555 16.320 1.00 20.20 283 GLN D O 1
ATOM 13448 N N . GLN D 1 287 ? 10.936 -22.168 14.165 1.00 19.40 284 GLN D N 1
ATOM 13449 C CA . GLN D 1 287 ? 11.693 -23.404 14.009 1.00 21.67 284 GLN D CA 1
ATOM 13450 C C . GLN D 1 287 ? 12.827 -23.206 13.024 1.00 20.22 284 GLN D C 1
ATOM 13451 O O . GLN D 1 287 ? 12.651 -22.577 11.983 1.00 20.03 284 GLN D O 1
ATOM 13457 N N . ASP D 1 288 ? 13.980 -23.760 13.359 1.00 24.85 285 ASP D N 1
ATOM 13458 C CA . ASP D 1 288 ? 15.164 -23.707 12.509 1.00 21.15 285 ASP D CA 1
ATOM 13459 C C . ASP D 1 288 ? 14.860 -24.418 11.186 1.00 24.76 285 ASP D C 1
ATOM 13460 O O . ASP D 1 288 ? 14.572 -25.611 11.187 1.00 28.93 285 ASP D O 1
ATOM 13465 N N . ALA D 1 289 ? 14.915 -23.691 10.075 1.00 23.13 286 ALA D N 1
ATOM 13466 C CA . ALA D 1 289 ? 14.591 -24.270 8.766 1.00 27.79 286 ALA D CA 1
ATOM 13467 C C . ALA D 1 289 ? 15.742 -25.087 8.152 1.00 38.12 286 ALA D C 1
ATOM 13468 O O . ALA D 1 289 ? 15.525 -25.852 7.214 1.00 37.99 286 ALA D O 1
ATOM 13470 N N . ASP D 1 290 ? 16.956 -24.928 8.671 1.00 31.07 287 ASP D N 1
ATOM 13471 C CA . ASP D 1 290 ? 18.071 -25.781 8.249 1.00 33.02 287 ASP D CA 1
ATOM 13472 C C . ASP D 1 290 ? 17.829 -27.199 8.720 1.00 37.20 287 ASP D C 1
ATOM 13473 O O . ASP D 1 290 ? 18.084 -28.170 8.006 1.00 40.27 287 ASP D O 1
ATO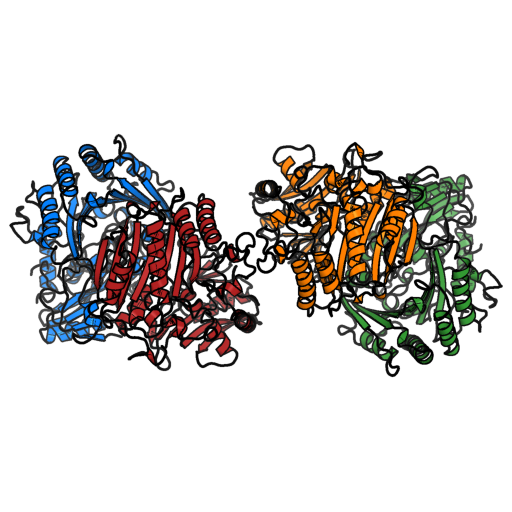M 13478 N N . VAL D 1 291 ? 17.354 -27.312 9.949 1.00 36.55 288 VAL D N 1
ATOM 13479 C CA . VAL D 1 291 ? 17.088 -28.603 10.552 1.00 37.76 288 VAL D CA 1
ATOM 13480 C C . VAL D 1 291 ? 15.879 -29.275 9.903 1.00 43.62 288 VAL D C 1
ATOM 13481 O O . VAL D 1 291 ? 15.884 -30.485 9.675 1.00 40.88 288 VAL D O 1
ATOM 13485 N N . ASP D 1 292 ? 14.860 -28.480 9.591 1.00 36.54 289 ASP D N 1
ATOM 13486 C CA . ASP D 1 292 ? 13.562 -28.990 9.135 1.00 31.51 289 ASP D CA 1
ATOM 13487 C C . ASP D 1 292 ? 13.035 -28.098 8.015 1.00 35.64 289 ASP D C 1
ATOM 13488 O O . ASP D 1 292 ? 12.221 -27.202 8.250 1.00 31.44 289 ASP D O 1
ATOM 13493 N N . PRO D 1 293 ? 13.509 -28.328 6.781 1.00 30.66 290 PRO D N 1
ATOM 13494 C CA . PRO D 1 293 ? 13.231 -27.410 5.674 1.00 30.47 290 PRO D CA 1
ATOM 13495 C C . PRO D 1 293 ? 11.750 -27.176 5.434 1.00 31.88 290 PRO D C 1
ATOM 13496 O O . PRO D 1 293 ? 11.363 -26.061 5.085 1.00 32.57 290 PRO D O 1
ATOM 13500 N N . GLU D 1 294 ? 10.932 -28.209 5.616 1.00 29.07 291 GLU D N 1
ATOM 13501 C CA . GLU D 1 294 ? 9.490 -28.085 5.367 1.00 32.25 291 GLU D CA 1
ATOM 13502 C C . GLU D 1 294 ? 8.724 -27.576 6.595 1.00 33.02 291 GLU D C 1
ATOM 13503 O O . GLU D 1 294 ? 7.539 -27.260 6.510 1.00 35.88 291 GLU D O 1
ATOM 13509 N N . GLY D 1 295 ? 9.398 -27.509 7.734 1.00 27.27 292 GLY D N 1
ATOM 13510 C CA . GLY D 1 295 ? 8.736 -27.068 8.960 1.00 26.96 292 GLY D CA 1
ATOM 13511 C C . GLY D 1 295 ? 7.649 -28.030 9.404 1.00 32.24 292 GLY D C 1
ATOM 13512 O O . GLY D 1 295 ? 6.591 -27.603 9.877 1.00 28.36 292 GLY D O 1
ATOM 13513 N N . GLU D 1 296 ? 7.915 -29.324 9.260 1.00 27.77 293 GLU D N 1
ATOM 13514 C CA . GLU D 1 296 ? 6.949 -30.362 9.607 1.00 25.26 293 GLU D CA 1
ATOM 13515 C C . GLU D 1 296 ? 6.648 -30.409 11.104 1.00 26.85 293 GLU D C 1
ATOM 13516 O O . GLU D 1 296 ? 5.491 -30.517 11.506 1.00 33.01 293 GLU D O 1
ATOM 13522 N N . ILE D 1 297 ? 7.690 -30.333 11.924 1.00 26.91 294 ILE D N 1
ATOM 13523 C CA . ILE D 1 297 ? 7.515 -30.356 13.376 1.00 24.81 294 ILE D CA 1
ATOM 13524 C C . ILE D 1 297 ? 6.662 -29.182 13.840 1.00 25.18 294 ILE D C 1
ATOM 13525 O O . ILE D 1 297 ? 5.753 -29.354 14.656 1.00 25.61 294 ILE D O 1
ATOM 13530 N N . LEU D 1 298 ? 6.934 -27.989 13.315 1.00 22.44 295 LEU D N 1
ATOM 13531 C CA . LEU D 1 298 ? 6.135 -26.812 13.664 1.00 22.36 295 LEU D CA 1
ATOM 13532 C C . LEU D 1 298 ? 4.673 -27.031 13.294 1.00 24.37 295 LEU D C 1
ATOM 13533 O O . LEU D 1 298 ? 3.785 -26.852 14.121 1.00 23.42 295 LEU D O 1
ATOM 13538 N N . ALA D 1 299 ? 4.422 -27.456 12.058 1.00 24.51 296 ALA D N 1
ATOM 13539 C CA . ALA D 1 299 ? 3.053 -27.668 11.608 1.00 25.22 296 ALA D CA 1
ATOM 13540 C C . ALA D 1 299 ? 2.313 -28.702 12.462 1.00 25.62 296 ALA D C 1
ATOM 13541 O O . ALA D 1 299 ? 1.140 -28.519 12.771 1.00 26.38 296 ALA D O 1
ATOM 13543 N N . ARG D 1 300 ? 2.995 -29.776 12.835 1.00 26.24 297 ARG D N 1
ATOM 13544 C CA . ARG D 1 300 ? 2.367 -30.841 13.628 1.00 23.26 297 ARG D CA 1
ATOM 13545 C C . ARG D 1 300 ? 2.094 -30.370 15.054 1.00 24.20 297 ARG D C 1
ATOM 13546 O O . ARG D 1 300 ? 1.051 -30.676 15.627 1.00 27.74 297 ARG D O 1
ATOM 13554 N N . PHE D 1 301 ? 3.053 -29.653 15.627 1.00 24.51 298 PHE D N 1
ATOM 13555 C CA . PHE D 1 301 ? 2.870 -29.047 16.951 1.00 19.01 298 PHE D CA 1
ATOM 13556 C C . PHE D 1 301 ? 1.639 -28.168 16.986 1.00 21.68 298 PHE D C 1
ATOM 13557 O O . PHE D 1 301 ? 0.767 -28.346 17.832 1.00 24.11 298 PHE D O 1
ATOM 13565 N N . VAL D 1 302 ? 1.558 -27.208 16.070 1.00 22.67 299 VAL D N 1
ATOM 13566 C CA . VAL D 1 302 ? 0.439 -26.277 16.062 1.00 22.60 299 VAL D CA 1
ATOM 13567 C C . VAL D 1 302 ? -0.896 -26.986 15.870 1.00 24.88 299 VAL D C 1
ATOM 13568 O O . VAL D 1 302 ? -1.868 -26.715 16.592 1.00 27.57 299 VAL D O 1
ATOM 13572 N N . ALA D 1 303 ? -0.947 -27.904 14.909 1.00 27.34 300 ALA D N 1
ATOM 13573 C CA . ALA D 1 303 ? -2.190 -28.616 14.638 1.00 27.85 300 ALA D CA 1
ATOM 13574 C C . ALA D 1 303 ? -2.637 -29.424 15.841 1.00 26.85 300 ALA D C 1
ATOM 13575 O O . ALA D 1 303 ? -3.824 -29.461 16.160 1.00 27.98 300 ALA D O 1
ATOM 13577 N N . SER D 1 304 ? -1.686 -30.075 16.501 1.00 25.26 301 SER D N 1
ATOM 13578 C CA . SER D 1 304 ? -2.006 -30.949 17.628 1.00 29.02 301 SER D CA 1
ATOM 13579 C C . SER D 1 304 ? -2.687 -30.202 18.773 1.00 30.87 301 SER D C 1
ATOM 13580 O O . SER D 1 304 ? -3.509 -30.775 19.487 1.00 31.40 301 SER D O 1
ATOM 13583 N N . LEU D 1 305 ? -2.373 -28.925 18.961 1.00 26.52 302 LEU D N 1
ATOM 13584 C CA . LEU D 1 305 ? -2.925 -28.214 20.125 1.00 24.66 302 LEU D CA 1
ATOM 13585 C C . LEU D 1 305 ? -4.444 -28.140 20.110 1.00 26.17 302 LEU D C 1
ATOM 13586 O O . LEU D 1 305 ? -5.092 -28.229 21.151 1.00 30.45 302 LEU D O 1
ATOM 13591 N N . THR D 1 306 ? -5.026 -27.972 18.933 1.00 31.48 303 THR D N 1
ATOM 13592 C CA . THR D 1 306 ? -6.448 -27.655 18.862 1.00 30.36 303 THR D CA 1
ATOM 13593 C C . THR D 1 306 ? -7.282 -28.721 18.153 1.00 33.55 303 THR D C 1
ATOM 13594 O O . THR D 1 306 ? -8.486 -28.545 17.973 1.00 32.71 303 THR D O 1
ATOM 13598 N N . GLU D 1 307 ? -6.644 -29.816 17.756 1.00 31.75 304 GLU D N 1
ATOM 13599 C CA . GLU D 1 307 ? -7.347 -30.899 17.077 1.00 33.55 304 GLU D CA 1
ATOM 13600 C C . GLU D 1 307 ? -8.462 -31.458 17.953 1.00 40.58 304 GLU D C 1
ATOM 13601 O O . GLU D 1 307 ? -8.270 -31.689 19.146 1.00 44.19 304 GLU D O 1
ATOM 13607 N N . GLY D 1 308 ? -9.628 -31.672 17.356 1.00 47.05 305 GLY D N 1
ATOM 13608 C CA . GLY D 1 308 ? -10.770 -32.189 18.087 1.00 59.28 305 GLY D CA 1
ATOM 13609 C C . GLY D 1 308 ? -11.623 -31.075 18.657 1.00 60.50 305 GLY D C 1
ATOM 13610 O O . GLY D 1 308 ? -12.847 -31.096 18.543 1.00 63.21 305 GLY D O 1
ATOM 13611 N N . THR D 1 309 ? -10.972 -30.095 19.274 1.00 50.70 306 THR D N 1
ATOM 13612 C CA . THR D 1 309 ? -11.679 -28.944 19.815 1.00 37.04 306 THR D CA 1
ATOM 13613 C C . THR D 1 309 ? -12.305 -28.155 18.675 1.00 51.01 306 THR D C 1
ATOM 13614 O O . THR D 1 309 ? -12.005 -28.394 17.506 1.00 70.67 306 THR D O 1
ATOM 13618 N N . GLY D 1 310 ? -13.176 -27.214 19.017 1.00 45.64 307 GLY D N 1
ATOM 13619 C CA . GLY D 1 310 ? -13.807 -26.378 18.015 1.00 53.94 307 GLY D CA 1
ATOM 13620 C C . GLY D 1 310 ? -13.042 -25.087 17.815 1.00 54.65 307 GLY D C 1
ATOM 13621 O O . GLY D 1 310 ? -13.550 -24.142 17.214 1.00 54.38 307 GLY D O 1
ATOM 13622 N N . VAL D 1 311 ? -11.814 -25.045 18.322 1.00 42.48 308 VAL D N 1
ATOM 13623 C CA . VAL D 1 311 ? -11.010 -23.829 18.237 1.00 40.02 308 VAL D CA 1
ATOM 13624 C C . VAL D 1 311 ? -10.228 -23.735 16.930 1.00 38.16 308 VAL D C 1
ATOM 13625 O O . VAL D 1 311 ? -9.464 -24.635 16.588 1.00 40.05 308 VAL D O 1
ATOM 13629 N N . VAL D 1 312 ? -10.427 -22.640 16.201 1.00 34.75 309 VAL D N 1
ATOM 13630 C CA . VAL D 1 312 ? -9.723 -22.435 14.939 1.00 33.90 309 VAL D CA 1
ATOM 13631 C C . VAL D 1 312 ? -8.843 -21.193 15.011 1.00 38.37 309 VAL D C 1
ATOM 13632 O O . VAL D 1 312 ? -9.314 -20.103 15.343 1.00 34.92 309 VAL D O 1
ATOM 13636 N N . GLY D 1 313 ? -7.563 -21.372 14.710 1.00 31.97 310 GLY D N 1
ATOM 13637 C CA . GLY D 1 313 ? -6.610 -20.282 14.759 1.00 29.44 310 GLY D CA 1
ATOM 13638 C C . GLY D 1 313 ? -6.426 -19.619 13.408 1.00 31.40 310 GLY D C 1
ATOM 13639 O O . GLY D 1 313 ? -6.647 -20.230 12.365 1.00 32.32 310 GLY D O 1
ATOM 13640 N N . ILE D 1 314 ? -6.033 -18.348 13.426 1.00 26.36 311 ILE D N 1
ATOM 13641 C CA . ILE D 1 314 ? -5.726 -17.627 12.197 1.00 26.47 311 ILE D CA 1
ATOM 13642 C C . ILE D 1 314 ? -4.228 -17.374 12.122 1.00 25.80 311 ILE D C 1
ATOM 13643 O O . ILE D 1 314 ? -3.693 -16.560 12.889 1.00 24.86 311 ILE D O 1
ATOM 13648 N N . PRO D 1 315 ? -3.536 -18.081 11.220 1.00 29.27 312 PRO D N 1
ATOM 13649 C CA . PRO D 1 315 ? -2.077 -18.016 11.172 1.00 25.53 312 PRO D CA 1
ATOM 13650 C C . PRO D 1 315 ? -1.554 -16.939 10.237 1.00 29.89 312 PRO D C 1
ATOM 13651 O O . PRO D 1 315 ? -2.207 -16.538 9.270 1.00 27.74 312 PRO D O 1
ATOM 13655 N N . ARG D 1 316 ? -0.363 -16.458 10.550 1.00 22.17 313 ARG D N 1
ATOM 13656 C CA . ARG D 1 316 ? 0.373 -15.597 9.645 1.00 24.19 313 ARG D CA 1
ATOM 13657 C C . ARG D 1 316 ? 1.842 -15.910 9.850 1.00 24.72 313 ARG D C 1
ATOM 13658 O O . ARG D 1 316 ? 2.213 -16.568 10.832 1.00 23.73 313 ARG D O 1
ATOM 13666 N N . GLY D 1 317 ? 2.682 -15.487 8.912 1.00 26.63 314 GLY D N 1
ATOM 13667 C CA . GLY D 1 317 ? 4.097 -15.778 9.008 1.00 18.83 314 GLY D CA 1
ATOM 13668 C C . GLY D 1 317 ? 4.664 -16.337 7.721 1.00 28.74 314 GLY D C 1
ATOM 13669 O O . GLY D 1 317 ? 4.118 -16.110 6.641 1.00 31.32 314 GLY D O 1
ATOM 13670 N N . GLY D 1 318 ? 5.772 -17.049 7.825 1.00 24.68 315 GLY D N 1
ATOM 13671 C CA . GLY D 1 318 ? 6.436 -17.572 6.640 1.00 27.56 315 GLY D CA 1
ATOM 13672 C C . GLY D 1 318 ? 7.808 -18.119 6.964 1.00 29.71 315 GLY D C 1
ATOM 13673 O O . GLY D 1 318 ? 8.043 -18.607 8.058 1.00 25.55 315 GLY D O 1
ATOM 13674 N N . VAL D 1 319 ? 8.711 -18.054 5.995 1.00 24.53 316 VAL D N 1
ATOM 13675 C CA . VAL D 1 319 ? 10.072 -18.479 6.193 1.00 20.57 316 VAL D CA 1
ATOM 13676 C C . VAL D 1 319 ? 10.917 -17.246 5.930 1.00 26.31 316 VAL D C 1
ATOM 13677 O O . VAL D 1 319 ? 10.784 -16.607 4.886 1.00 32.80 316 VAL D O 1
ATOM 13681 N N . MET D 1 320 ? 11.764 -16.885 6.888 1.00 23.58 317 MET D N 1
ATOM 13682 C CA . MET D 1 320 ? 12.525 -15.643 6.788 1.00 22.05 317 MET D CA 1
ATOM 13683 C C . MET D 1 320 ? 13.998 -15.893 7.008 1.00 26.02 317 MET D C 1
ATOM 13684 O O . MET D 1 320 ? 14.385 -16.899 7.579 1.00 24.85 317 MET D O 1
ATOM 13689 N N . SER D 1 321 ? 14.833 -14.972 6.543 1.00 24.15 318 SER D N 1
ATOM 13690 C CA . SER D 1 321 ? 16.246 -15.046 6.858 1.00 18.16 318 SER D CA 1
ATOM 13691 C C . SER D 1 321 ? 16.414 -14.735 8.350 1.00 23.46 318 SER D C 1
ATOM 13692 O O . SER D 1 321 ? 15.471 -14.267 8.995 1.00 22.75 318 SER D O 1
ATOM 13695 N N . TRP D 1 322 ? 17.603 -14.976 8.887 1.00 21.61 319 TRP D N 1
ATOM 13696 C CA . TRP D 1 322 ? 17.776 -15.023 10.341 1.00 21.25 319 TRP D CA 1
ATOM 13697 C C . TRP D 1 322 ? 17.484 -13.694 11.046 1.00 19.66 319 TRP D C 1
ATOM 13698 O O . TRP D 1 322 ? 16.740 -13.661 12.020 1.00 21.80 319 TRP D O 1
ATOM 13709 N N . LEU D 1 323 ? 18.081 -12.609 10.573 1.00 17.40 320 LEU D N 1
ATOM 13710 C CA . LEU D 1 323 ? 17.973 -11.337 11.297 1.00 17.69 320 LEU D CA 1
ATOM 13711 C C . LEU D 1 323 ? 16.562 -10.771 11.164 1.00 20.95 320 LEU D C 1
ATOM 13712 O O . LEU D 1 323 ? 15.981 -10.256 12.130 1.00 19.54 320 LEU D O 1
ATOM 13717 N N . THR D 1 324 ? 15.992 -10.895 9.968 1.00 19.67 321 THR D N 1
ATOM 13718 C CA . THR D 1 324 ? 14.627 -10.451 9.736 1.00 17.55 321 THR D CA 1
ATOM 13719 C C . THR D 1 324 ? 13.610 -11.294 10.504 1.00 21.35 321 THR D C 1
ATOM 13720 O O . THR D 1 324 ? 12.698 -10.748 11.123 1.00 19.65 321 THR D O 1
ATOM 13724 N N . GLY D 1 325 ? 13.800 -12.606 10.514 1.00 18.85 322 GLY D N 1
ATOM 13725 C CA . GLY D 1 325 ? 12.905 -13.491 11.256 1.00 18.54 322 GLY D CA 1
ATOM 13726 C C . GLY D 1 325 ? 12.983 -13.246 12.760 1.00 16.69 322 GLY D C 1
ATOM 13727 O O . GLY D 1 325 ? 11.978 -13.235 13.467 1.00 19.28 322 GLY D O 1
ATOM 13728 N N . THR D 1 326 ? 14.194 -13.043 13.254 1.00 17.18 323 THR D N 1
ATOM 13729 C CA . THR D 1 326 ? 14.395 -12.788 14.684 1.00 15.05 323 THR D CA 1
ATOM 13730 C C . THR D 1 326 ? 13.665 -11.504 15.080 1.00 20.21 323 THR D C 1
ATOM 13731 O O . THR D 1 326 ? 12.948 -11.462 16.075 1.00 19.92 323 THR D O 1
ATOM 13735 N N . ARG D 1 327 ? 13.795 -10.452 14.276 1.00 15.42 324 ARG D N 1
ATOM 13736 C CA . ARG D 1 327 ? 13.098 -9.212 14.601 1.00 16.87 324 ARG D CA 1
ATOM 13737 C C . ARG D 1 327 ? 11.588 -9.328 14.486 1.00 20.18 324 ARG D C 1
ATOM 13738 O O . ARG D 1 327 ? 10.852 -8.737 15.272 1.00 16.65 324 ARG D O 1
ATOM 13746 N N . TYR D 1 328 ? 11.122 -10.101 13.516 1.00 16.72 325 TYR D N 1
ATOM 13747 C CA . TYR D 1 328 ? 9.687 -10.354 13.377 1.00 18.85 325 TYR D CA 1
ATOM 13748 C C . TYR D 1 328 ? 9.114 -10.964 14.656 1.00 20.30 325 TYR D C 1
ATOM 13749 O O . TYR D 1 328 ? 7.983 -10.671 15.034 1.00 19.96 325 TYR D O 1
ATOM 13758 N N . MET D 1 329 ? 9.892 -11.823 15.312 1.00 18.36 326 MET D N 1
ATOM 13759 C CA . MET D 1 329 ? 9.420 -12.509 16.510 1.00 18.49 326 MET D CA 1
ATOM 13760 C C . MET D 1 329 ? 9.737 -11.750 17.811 1.00 22.59 326 MET D C 1
ATOM 13761 O O . MET D 1 329 ? 9.394 -12.225 18.892 1.00 25.68 326 MET D O 1
ATOM 13766 N N . SER D 1 330 ? 10.397 -10.591 17.710 1.00 19.01 327 SER D N 1
ATOM 13767 C CA . SER D 1 330 ? 10.918 -9.885 18.903 1.00 21.06 327 SER D CA 1
ATOM 13768 C C . SER D 1 330 ? 10.147 -8.630 19.292 1.00 27.58 327 SER D C 1
ATOM 13769 O O . SER D 1 330 ? 9.340 -8.113 18.528 1.00 26.71 327 SER D O 1
ATOM 13772 N N . GLN D 1 331 ? 10.439 -8.131 20.492 1.00 27.93 328 GLN D N 1
ATOM 13773 C CA . GLN D 1 331 ? 9.835 -6.905 21.019 1.00 31.22 328 GLN D CA 1
ATOM 13774 C C . GLN D 1 331 ? 10.923 -5.831 21.124 1.00 29.62 328 GLN D C 1
ATOM 13775 O O . GLN D 1 331 ? 11.907 -6.025 21.828 1.00 26.47 328 GLN D O 1
ATOM 13781 N N . ALA D 1 332 ? 10.771 -4.706 20.419 1.00 31.37 329 ALA D N 1
ATOM 13782 C CA . ALA D 1 332 ? 11.767 -3.629 20.535 1.00 29.09 329 ALA D CA 1
ATOM 13783 C C . ALA D 1 332 ? 11.332 -2.514 21.499 1.00 38.85 329 ALA D C 1
ATOM 13784 O O . ALA D 1 332 ? 10.225 -2.554 22.051 1.00 30.00 329 ALA D O 1
ATOM 13786 N N . ASP D 1 333 ? 12.211 -1.533 21.713 1.00 29.33 330 ASP D N 1
ATOM 13787 C CA . ASP D 1 333 ? 11.871 -0.365 22.545 1.00 26.55 330 ASP D CA 1
ATOM 13788 C C . ASP D 1 333 ? 11.047 0.690 21.782 1.00 33.16 330 ASP D C 1
ATOM 13789 O O . ASP D 1 333 ? 11.542 1.781 21.443 1.00 26.76 330 ASP D O 1
ATOM 13794 N N . CYS D 1 334 ? 9.792 0.353 21.498 1.00 25.89 331 CYS D N 1
ATOM 13795 C CA . CYS D 1 334 ? 8.905 1.279 20.798 1.00 29.45 331 CYS D CA 1
ATOM 13796 C C . CYS D 1 334 ? 7.444 1.011 21.123 1.00 34.63 331 CYS D C 1
ATOM 13797 O O . CYS D 1 334 ? 7.087 -0.068 21.601 1.00 29.10 331 CYS D O 1
ATOM 13800 N N . GLY D 1 335 ? 6.595 2.007 20.877 1.00 26.02 332 GLY D N 1
ATOM 13801 C CA . GLY D 1 335 ? 5.165 1.815 21.031 1.00 27.48 332 GLY D CA 1
ATOM 13802 C C . GLY D 1 335 ? 4.712 1.608 22.466 1.00 36.61 332 GLY D C 1
ATOM 13803 O O . GLY D 1 335 ? 5.320 2.144 23.405 1.00 32.75 332 GLY D O 1
ATOM 13804 N N . ASP D 1 336 ? 3.654 0.819 22.639 1.00 31.04 333 ASP D N 1
ATOM 13805 C CA . ASP D 1 336 ? 2.937 0.763 23.913 1.00 32.48 333 ASP D CA 1
ATOM 13806 C C . ASP D 1 336 ? 3.691 0.150 25.094 1.00 34.46 333 ASP D C 1
ATOM 13807 O O . ASP D 1 336 ? 3.259 0.294 26.246 1.00 33.81 333 ASP D O 1
ATOM 13812 N N . VAL D 1 337 ? 4.808 -0.517 24.831 1.00 32.48 334 VAL D N 1
ATOM 13813 C CA . VAL D 1 337 ? 5.601 -1.063 25.942 1.00 33.21 334 VAL D CA 1
ATOM 13814 C C . VAL D 1 337 ? 6.430 0.028 26.618 1.00 40.44 334 VAL D C 1
ATOM 13815 O O . VAL D 1 337 ? 6.997 -0.200 27.689 1.00 39.07 334 VAL D O 1
ATOM 13819 N N . MET D 1 338 ? 6.493 1.216 25.997 1.00 26.69 335 MET D N 1
ATOM 13820 C CA . MET D 1 338 ? 7.323 2.315 26.511 1.00 25.01 335 MET D CA 1
ATOM 13821 C C . MET D 1 338 ? 6.599 3.206 27.522 1.00 29.38 335 MET D C 1
ATOM 13822 O O . MET D 1 338 ? 5.420 3.549 27.353 1.00 28.87 335 MET D O 1
ATOM 13827 N N . GLY D 1 339 ? 7.319 3.600 28.564 1.00 25.21 336 GLY D N 1
ATOM 13828 C CA . GLY D 1 339 ? 6.746 4.411 29.626 1.00 30.78 336 GLY D CA 1
ATOM 13829 C C . GLY D 1 339 ? 5.664 3.753 30.481 1.00 31.86 336 GLY D C 1
ATOM 13830 O O . GLY D 1 339 ? 4.895 4.446 31.148 1.00 30.18 336 GLY D O 1
ATOM 13831 N N . ALA D 1 340 ? 5.589 2.426 30.470 1.00 23.57 337 ALA D N 1
ATOM 13832 C CA . ALA D 1 340 ? 4.558 1.736 31.230 1.00 19.01 337 ALA D CA 1
ATOM 13833 C C . ALA D 1 340 ? 5.035 1.303 32.620 1.00 19.53 337 ALA D C 1
ATOM 13834 O O . ALA D 1 340 ? 6.226 1.115 32.882 1.00 20.26 337 ALA D O 1
ATOM 13836 N N . ARG D 1 341 ? 4.069 1.161 33.508 1.00 15.97 338 ARG D N 1
ATOM 13837 C CA . ARG D 1 341 ? 4.282 0.574 34.812 1.00 16.25 338 ARG D CA 1
ATOM 13838 C C . ARG D 1 341 ? 3.989 -0.912 34.660 1.00 16.97 338 ARG D C 1
ATOM 13839 O O . ARG D 1 341 ? 3.053 -1.290 33.959 1.00 16.52 338 ARG D O 1
ATOM 13847 N N . SER D 1 342 ? 4.798 -1.765 35.266 1.00 15.02 339 SER D N 1
ATOM 13848 C CA . SER D 1 342 ? 4.528 -3.193 35.095 1.00 12.81 339 SER D CA 1
ATOM 13849 C C . SER D 1 342 ? 4.943 -4.038 36.285 1.00 13.12 339 SER D C 1
ATOM 13850 O O . SER D 1 342 ? 5.659 -3.589 37.183 1.00 17.46 339 SER D O 1
ATOM 13853 N N . ALA D 1 343 ? 4.447 -5.269 36.292 1.00 14.50 340 ALA D N 1
ATOM 13854 C CA . ALA D 1 343 ? 4.856 -6.231 37.310 1.00 18.16 340 ALA D CA 1
ATOM 13855 C C . ALA D 1 343 ? 4.918 -7.575 36.639 1.00 19.25 340 ALA D C 1
ATOM 13856 O O . ALA D 1 343 ? 4.054 -7.911 35.809 1.00 17.08 340 ALA D O 1
ATOM 13858 N N . SER D 1 344 ? 5.954 -8.347 36.960 1.00 20.37 341 SER D N 1
ATOM 13859 C CA . SER D 1 344 ? 6.083 -9.669 36.378 1.00 19.68 341 SER D CA 1
ATOM 13860 C C . SER D 1 344 ? 6.510 -10.684 37.421 1.00 20.40 341 SER D C 1
ATOM 13861 O O . SER D 1 344 ? 7.235 -10.357 38.374 1.00 24.96 341 SER D O 1
ATOM 13864 N N . LYS D 1 345 ? 5.994 -11.896 37.274 1.00 14.69 342 LYS D N 1
ATOM 13865 C CA . LYS D 1 345 ? 6.374 -12.985 38.154 1.00 13.96 342 LYS D CA 1
ATOM 13866 C C . LYS D 1 345 ? 6.804 -14.132 37.263 1.00 15.64 342 LYS D C 1
ATOM 13867 O O . LYS D 1 345 ? 6.550 -14.126 36.066 1.00 14.50 342 LYS D O 1
ATOM 13873 N N . SER D 1 346 ? 7.488 -15.114 37.824 1.00 17.88 343 SER D N 1
ATOM 13874 C CA . SER D 1 346 ? 7.995 -16.196 36.980 1.00 13.94 343 SER D CA 1
ATOM 13875 C C . SER D 1 346 ? 7.831 -17.568 37.616 1.00 12.93 343 SER D C 1
ATOM 13876 O O . SER D 1 346 ? 7.663 -17.696 38.843 1.00 15.56 343 SER D O 1
ATOM 13879 N N . ALA D 1 347 ? 7.871 -18.596 36.778 1.00 13.58 344 ALA D N 1
ATOM 13880 C CA . ALA D 1 347 ? 7.870 -19.974 37.272 1.00 12.52 344 ALA D CA 1
ATOM 13881 C C . ALA D 1 347 ? 8.543 -20.891 36.274 1.00 15.26 344 ALA D C 1
ATOM 13882 O O . ALA D 1 347 ? 8.350 -20.758 35.071 1.00 17.70 344 ALA D O 1
ATOM 13884 N N . TYR D 1 348 ? 9.314 -21.843 36.790 1.00 16.40 345 TYR D N 1
ATOM 13885 C CA . TYR D 1 348 ? 9.835 -22.932 35.992 1.00 16.70 345 TYR D CA 1
ATOM 13886 C C . TYR D 1 348 ? 8.921 -24.148 36.151 1.00 17.04 345 TYR D C 1
ATOM 13887 O O . TYR D 1 348 ? 8.528 -24.483 37.268 1.00 16.71 345 TYR D O 1
ATOM 13896 N N . HIS D 1 349 ? 8.581 -24.797 35.041 1.00 15.94 346 HIS D N 1
ATOM 13897 C CA . HIS D 1 349 ? 7.704 -25.972 35.076 1.00 15.38 346 HIS D CA 1
ATOM 13898 C C . HIS D 1 349 ? 8.453 -27.214 34.648 1.00 17.55 346 HIS D C 1
ATOM 13899 O O . HIS D 1 349 ? 8.989 -27.278 33.536 1.00 16.91 346 HIS D O 1
ATOM 13906 N N . ARG D 1 350 ? 8.481 -28.204 35.532 1.00 18.43 347 ARG D N 1
ATOM 13907 C CA . ARG D 1 350 ? 9.123 -29.480 35.234 1.00 21.02 347 ARG D CA 1
ATOM 13908 C C . ARG D 1 350 ? 8.123 -30.418 34.599 1.00 24.23 347 ARG D C 1
ATOM 13909 O O . ARG D 1 350 ? 8.499 -31.366 33.924 1.00 23.57 347 ARG D O 1
ATOM 13917 N N . ALA D 1 351 ? 6.845 -30.133 34.807 1.00 19.57 348 ALA D N 1
ATOM 13918 C CA . ALA D 1 351 ? 5.775 -30.983 34.317 1.00 23.64 348 ALA D CA 1
ATOM 13919 C C . ALA D 1 351 ? 4.522 -30.151 34.145 1.00 24.89 348 ALA D C 1
ATOM 13920 O O . ALA D 1 351 ? 4.476 -29.019 34.602 1.00 23.06 348 ALA D O 1
ATOM 13922 N N . ALA D 1 352 ? 3.506 -30.716 33.500 1.00 19.88 349 ALA D N 1
ATOM 13923 C CA . ALA D 1 352 ? 2.257 -29.997 33.259 1.00 22.96 349 ALA D CA 1
ATOM 13924 C C . ALA D 1 352 ? 1.602 -29.629 34.581 1.00 21.16 349 ALA D C 1
ATOM 13925 O O . ALA D 1 352 ? 1.673 -30.402 35.524 1.00 23.65 349 ALA D O 1
ATOM 13927 N N . PRO D 1 353 ? 0.965 -28.446 34.657 1.00 20.54 350 PRO D N 1
ATOM 13928 C CA . PRO D 1 353 ? 0.126 -28.117 35.815 1.00 25.19 350 PRO D CA 1
ATOM 13929 C C . PRO D 1 353 ? -1.086 -29.014 35.788 1.00 29.60 350 PRO D C 1
ATOM 13930 O O . PRO D 1 353 ? -1.379 -29.597 34.748 1.00 27.20 350 PRO D O 1
ATOM 13934 N N . THR D 1 354 ? -1.782 -29.145 36.911 1.00 25.73 351 THR D N 1
ATOM 13935 C CA . THR D 1 354 ? -2.978 -29.969 36.936 1.00 22.01 351 THR D CA 1
ATOM 13936 C C . THR D 1 354 ? -4.096 -29.263 36.180 1.00 28.79 351 THR D C 1
ATOM 13937 O O . THR D 1 354 ? -4.063 -28.051 35.987 1.00 22.45 351 THR D O 1
ATOM 13941 N N . ASP D 1 355 ? -5.091 -30.017 35.748 1.00 26.51 352 ASP D N 1
ATOM 13942 C CA . ASP D 1 355 ? -6.251 -29.407 35.112 1.00 30.25 352 ASP D CA 1
ATOM 13943 C C . ASP D 1 355 ? -6.933 -28.406 36.030 1.00 29.28 352 ASP D C 1
ATOM 13944 O O . ASP D 1 355 ? -7.465 -27.404 35.566 1.00 27.98 352 ASP D O 1
ATOM 13949 N N . GLU D 1 356 ? -6.942 -28.681 37.334 1.00 25.23 353 GLU D N 1
ATOM 13950 C CA . GLU D 1 356 ? -7.514 -27.746 38.295 1.00 24.46 353 GLU D CA 1
ATOM 13951 C C . GLU D 1 356 ? -6.780 -26.398 38.284 1.00 21.63 353 GLU D C 1
ATOM 13952 O O . GLU D 1 356 ? -7.403 -25.342 38.330 1.00 23.28 353 GLU D O 1
ATOM 13958 N N . GLN D 1 357 ? -5.455 -26.436 38.213 1.00 23.00 354 GLN D N 1
ATOM 13959 C CA . GLN D 1 357 ? -4.682 -25.204 38.074 1.00 20.98 354 GLN D CA 1
ATOM 13960 C C . GLN D 1 357 ? -5.052 -24.475 36.782 1.00 21.02 354 GLN D C 1
ATOM 13961 O O . GLN D 1 357 ? -5.243 -23.257 36.784 1.00 20.19 354 GLN D O 1
ATOM 13967 N N . LEU D 1 358 ? -5.159 -25.209 35.680 1.00 18.68 355 LEU D N 1
ATOM 13968 C CA . LEU D 1 358 ? -5.518 -24.580 34.414 1.00 16.33 355 LEU D CA 1
ATOM 13969 C C . LEU D 1 358 ? -6.908 -23.946 34.476 1.00 22.86 355 LEU D C 1
ATOM 13970 O O . LEU D 1 358 ? -7.141 -22.892 33.891 1.00 22.60 355 LEU D O 1
ATOM 13975 N N . SER D 1 359 ? -7.830 -24.558 35.211 1.00 21.76 356 SER D N 1
ATOM 13976 C CA . SER D 1 359 ? -9.132 -23.910 35.443 1.00 25.14 356 SER D CA 1
ATOM 13977 C C . SER D 1 359 ? -9.057 -22.635 36.275 1.00 22.32 356 SER D C 1
ATOM 13978 O O . SER D 1 359 ? -9.820 -21.695 36.046 1.00 23.46 356 SER D O 1
ATOM 13981 N N . VAL D 1 360 ? -8.167 -22.598 37.264 1.00 21.04 357 VAL D N 1
ATOM 13982 C CA . VAL D 1 360 ? -7.943 -21.369 38.016 1.00 21.65 357 VAL D CA 1
ATOM 13983 C C . VAL D 1 360 ? -7.454 -20.256 37.071 1.00 22.70 357 VAL D C 1
ATOM 13984 O O . VAL D 1 360 ? -7.938 -19.128 37.104 1.00 23.18 357 VAL D O 1
ATOM 13988 N N . LEU D 1 361 ? -6.479 -20.591 36.233 1.00 19.31 358 LEU D N 1
ATOM 13989 C CA . LEU D 1 361 ? -5.955 -19.635 35.271 1.00 17.66 358 LEU D CA 1
ATOM 13990 C C . LEU D 1 361 ? -7.101 -19.102 34.424 1.00 20.43 358 LEU D C 1
ATOM 13991 O O . LEU D 1 361 ? -7.259 -17.890 34.261 1.00 17.93 358 LEU D O 1
ATOM 13996 N N . HIS D 1 362 ? -7.911 -20.005 33.883 1.00 20.69 359 HIS D N 1
ATOM 13997 C CA . HIS D 1 362 ? -9.026 -19.586 33.017 1.00 21.22 359 HIS D CA 1
ATOM 13998 C C . HIS D 1 362 ? -9.926 -18.597 33.742 1.00 25.30 359 HIS D C 1
ATOM 13999 O O . HIS D 1 362 ? -10.320 -17.571 33.187 1.00 22.39 359 HIS D O 1
ATOM 14006 N N . ARG D 1 363 ? -10.252 -18.896 34.994 1.00 22.50 360 ARG D N 1
ATOM 14007 C CA . ARG D 1 363 ? -11.137 -18.024 35.761 1.00 21.51 360 ARG D CA 1
ATOM 14008 C C . ARG D 1 363 ? -10.583 -16.612 35.928 1.00 23.51 360 ARG D C 1
ATOM 14009 O O . ARG D 1 363 ? -11.311 -15.642 35.748 1.00 23.78 360 ARG D O 1
ATOM 14017 N N . HIS D 1 364 ? -9.299 -16.486 36.245 1.00 19.69 361 HIS D N 1
ATOM 14018 C CA . HIS D 1 364 ? -8.703 -15.158 36.444 1.00 20.61 361 HIS D CA 1
ATOM 14019 C C . HIS D 1 364 ? -8.545 -14.389 35.135 1.00 23.63 361 HIS D C 1
ATOM 14020 O O . HIS D 1 364 ? -8.624 -13.152 35.125 1.00 20.17 361 HIS D O 1
ATOM 14027 N N . LEU D 1 365 ? -8.354 -15.119 34.034 1.00 19.88 362 LEU D N 1
ATOM 14028 C CA . LEU D 1 365 ? -8.301 -14.491 32.704 1.00 16.47 362 LEU D CA 1
ATOM 14029 C C . LEU D 1 365 ? -9.664 -13.957 32.260 1.00 21.90 362 LEU D C 1
ATOM 14030 O O . LEU D 1 365 ? -9.757 -13.209 31.287 1.00 24.61 362 LEU D O 1
ATOM 14035 N N . HIS D 1 366 ? -10.718 -14.330 32.979 1.00 20.25 363 HIS D N 1
ATOM 14036 C CA . HIS D 1 366 ? -12.052 -13.776 32.709 1.00 24.66 363 HIS D CA 1
ATOM 14037 C C . HIS D 1 366 ? -12.584 -12.824 33.763 1.00 25.81 363 HIS D C 1
ATOM 14038 O O . HIS D 1 366 ? -13.716 -12.364 33.659 1.00 30.09 363 HIS D O 1
ATOM 14045 N N . ALA D 1 367 ? -11.772 -12.510 34.763 1.00 28.27 364 ALA D N 1
ATOM 14046 C CA . ALA D 1 367 ? -12.166 -11.542 35.789 1.00 30.72 364 ALA D CA 1
ATOM 14047 C C . ALA D 1 367 ? -12.504 -10.175 35.201 1.00 32.08 364 ALA D C 1
ATOM 14048 O O . ALA D 1 367 ? -11.934 -9.766 34.192 1.00 27.87 364 ALA D O 1
ATOM 14050 N N . ASP D 1 368 ? -13.419 -9.459 35.848 1.00 30.33 365 ASP D N 1
ATOM 14051 C CA . ASP D 1 368 ? -13.695 -8.077 35.477 1.00 29.35 365 ASP D CA 1
ATOM 14052 C C . ASP D 1 368 ? -12.461 -7.260 35.834 1.00 30.17 365 ASP D C 1
ATOM 14053 O O . ASP D 1 368 ? -12.228 -6.956 37.002 1.00 35.22 365 ASP D O 1
ATOM 14058 N N . HIS D 1 369 ? -11.662 -6.919 34.828 1.00 31.76 366 HIS D N 1
ATOM 14059 C CA . HIS D 1 369 ? -10.334 -6.368 35.068 1.00 25.67 366 HIS D CA 1
ATOM 14060 C C . HIS D 1 369 ? -9.909 -5.676 33.781 1.00 26.93 366 HIS D C 1
ATOM 14061 O O . HIS D 1 369 ? -10.186 -6.191 32.707 1.00 25.42 366 HIS D O 1
ATOM 14068 N N . PRO D 1 370 ? -9.251 -4.509 33.881 1.00 24.82 367 PRO D N 1
ATOM 14069 C CA . PRO D 1 370 ? -8.691 -3.865 32.686 1.00 28.75 367 PRO D CA 1
ATOM 14070 C C . PRO D 1 370 ? -7.407 -4.565 32.226 1.00 27.10 367 PRO D C 1
ATOM 14071 O O . PRO D 1 370 ? -6.300 -4.145 32.564 1.00 28.37 367 PRO D O 1
ATOM 14075 N N . GLY D 1 371 ? -7.560 -5.628 31.448 1.00 25.27 368 GLY D N 1
ATOM 14076 C CA . GLY D 1 371 ? -6.448 -6.537 31.199 1.00 23.09 368 GLY D CA 1
ATOM 14077 C C . GLY D 1 371 ? -5.906 -6.528 29.788 1.00 23.71 368 GLY D C 1
ATOM 14078 O O . GLY D 1 371 ? -5.384 -7.544 29.305 1.00 25.88 368 GLY D O 1
ATOM 14079 N N . GLN D 1 372 ? -5.999 -5.386 29.113 1.00 22.35 369 GLN D N 1
ATOM 14080 C CA . GLN D 1 372 ? -5.491 -5.322 27.747 1.00 23.80 369 GLN D CA 1
ATOM 14081 C C . GLN D 1 372 ? -3.984 -5.548 27.636 1.00 30.02 369 GLN D C 1
ATOM 14082 O O . GLN D 1 372 ? -3.472 -5.811 26.548 1.00 27.73 369 GLN D O 1
ATOM 14088 N N . ALA D 1 373 ? -3.266 -5.454 28.752 1.00 22.74 370 ALA D N 1
ATOM 14089 C CA . ALA D 1 373 ? -1.844 -5.784 28.731 1.00 19.30 370 ALA D CA 1
ATOM 14090 C C . ALA D 1 373 ? -1.534 -6.705 29.910 1.00 21.90 370 ALA D C 1
ATOM 14091 O O . ALA D 1 373 ? -0.491 -6.588 30.554 1.00 21.41 370 ALA D O 1
ATOM 14093 N N . SER D 1 374 ? -2.464 -7.615 30.188 1.00 17.37 371 SER D N 1
ATOM 14094 C CA . SER D 1 374 ? -2.309 -8.585 31.260 1.00 16.63 371 SER D CA 1
ATOM 14095 C C . SER D 1 374 ? -2.329 -9.965 30.629 1.00 22.58 371 SER D C 1
ATOM 14096 O O . SER D 1 374 ? -3.234 -10.284 29.852 1.00 17.84 371 SER D O 1
ATOM 14099 N N . TYR D 1 375 ? -1.331 -10.791 30.931 1.00 16.27 372 TYR D N 1
ATOM 14100 C CA . TYR D 1 375 ? -1.265 -12.103 30.320 1.00 15.02 372 TYR D CA 1
ATOM 14101 C C . TYR D 1 375 ? -0.297 -13.001 31.067 1.00 18.48 372 TYR D C 1
ATOM 14102 O O . TYR D 1 375 ? 0.479 -12.529 31.892 1.00 15.78 372 TYR D O 1
ATOM 14111 N N . VAL D 1 376 ? -0.357 -14.300 30.764 1.00 15.92 373 VAL D N 1
ATOM 14112 C CA . VAL D 1 376 ? 0.668 -15.235 31.205 1.00 13.38 373 VAL D CA 1
ATOM 14113 C C . VAL D 1 376 ? 1.315 -15.760 29.934 1.00 15.75 373 VAL D C 1
ATOM 14114 O O . VAL D 1 376 ? 0.623 -16.187 29.014 1.00 16.96 373 VAL D O 1
ATOM 14118 N N . MET D 1 377 ? 2.637 -15.677 29.855 1.00 15.43 374 MET D N 1
ATOM 14119 C CA . MET D 1 377 ? 3.355 -16.082 28.661 1.00 13.73 374 MET D CA 1
ATOM 14120 C C . MET D 1 377 ? 4.022 -17.416 28.988 1.00 20.23 374 MET D C 1
ATOM 14121 O O . MET D 1 377 ? 4.740 -17.517 29.988 1.00 17.14 374 MET D O 1
ATOM 14126 N N . PHE D 1 378 ? 3.762 -18.444 28.180 1.00 15.44 375 PHE D N 1
ATOM 14127 C CA . PHE D 1 378 ? 4.416 -19.742 28.376 1.00 13.66 375 PHE D CA 1
ATOM 14128 C C . PHE D 1 378 ? 5.423 -19.968 27.265 1.00 16.24 375 PHE D C 1
ATOM 14129 O O . PHE D 1 378 ? 5.048 -19.927 26.084 1.00 17.69 375 PHE D O 1
ATOM 14137 N N . ASN D 1 379 ? 6.689 -20.181 27.621 1.00 17.12 376 ASN D N 1
ATOM 14138 C CA . ASN D 1 379 ? 7.773 -20.358 26.631 1.00 13.74 376 ASN D CA 1
ATOM 14139 C C . ASN D 1 379 ? 8.320 -21.795 26.691 1.00 16.01 376 ASN D C 1
ATOM 14140 O O . ASN D 1 379 ? 8.512 -22.344 27.778 1.00 15.81 376 ASN D O 1
ATOM 14145 N N . SER D 1 380 ? 8.594 -22.389 25.539 1.00 16.59 377 SER D N 1
ATOM 14146 C CA . SER D 1 380 ? 9.350 -23.647 25.492 1.00 14.52 377 SER D CA 1
ATOM 14147 C C . SER D 1 380 ? 10.654 -23.490 26.250 1.00 18.69 377 SER D C 1
ATOM 14148 O O . SER D 1 380 ? 11.298 -22.440 26.191 1.00 18.01 377 SER D O 1
ATOM 14151 N N . TYR D 1 381 ? 11.084 -24.549 26.936 1.00 15.82 378 TYR D N 1
ATOM 14152 C CA . TYR D 1 381 ? 12.321 -24.462 27.684 1.00 15.47 378 TYR D CA 1
ATOM 14153 C C . TYR D 1 381 ? 13.031 -25.802 27.551 1.00 16.38 378 TYR D C 1
ATOM 14154 O O . TYR D 1 381 ? 12.618 -26.648 26.762 1.00 19.65 378 TYR D O 1
ATOM 14163 N N . GLY D 1 382 ? 14.088 -26.005 28.312 1.00 19.81 379 GLY D N 1
ATOM 14164 C CA . GLY D 1 382 ? 14.759 -27.298 28.270 1.00 19.05 379 GLY D CA 1
ATOM 14165 C C . GLY D 1 382 ? 15.637 -27.446 27.044 1.00 19.31 379 GLY D C 1
ATOM 14166 O O . GLY D 1 382 ? 16.363 -26.524 26.659 1.00 18.97 379 GLY D O 1
ATOM 14167 N N . GLY D 1 383 ? 15.590 -28.611 26.404 1.00 18.86 380 GLY D N 1
ATOM 14168 C CA . GLY D 1 383 ? 16.521 -28.865 25.313 1.00 20.39 380 GLY D CA 1
ATOM 14169 C C . GLY D 1 383 ? 17.943 -28.743 25.828 1.00 19.40 380 GLY D C 1
ATOM 14170 O O . GLY D 1 383 ? 18.268 -29.224 26.908 1.00 20.48 380 GLY D O 1
ATOM 14171 N N . GLU D 1 384 ? 18.783 -28.066 25.057 1.00 18.44 381 GLU D N 1
ATOM 14172 C CA . GLU D 1 384 ? 20.195 -27.892 25.369 1.00 22.29 381 GLU D CA 1
ATOM 14173 C C . GLU D 1 384 ? 20.440 -27.284 26.757 1.00 19.18 381 GLU D C 1
ATOM 14174 O O . GLU D 1 384 ? 21.467 -27.544 27.379 1.00 21.18 381 GLU D O 1
ATOM 14180 N N . ILE D 1 385 ? 19.520 -26.438 27.253 1.00 18.49 382 ILE D N 1
ATOM 14181 C CA . ILE D 1 385 ? 19.672 -25.926 28.606 1.00 16.44 382 ILE D CA 1
ATOM 14182 C C . ILE D 1 385 ? 19.912 -27.069 29.613 1.00 19.22 382 ILE D C 1
ATOM 14183 O O . ILE D 1 385 ? 20.686 -26.936 30.560 1.00 22.09 382 ILE D O 1
ATOM 14188 N N . ASN D 1 386 ? 19.239 -28.187 29.387 1.00 18.96 383 ASN D N 1
ATOM 14189 C CA . ASN D 1 386 ? 19.189 -29.284 30.358 1.00 18.02 383 ASN D CA 1
ATOM 14190 C C . ASN D 1 386 ? 20.354 -30.246 30.223 1.00 19.86 383 ASN D C 1
ATOM 14191 O O . ASN D 1 386 ? 20.404 -31.261 30.909 1.00 22.70 383 ASN D O 1
ATOM 14196 N N . ARG D 1 387 ? 21.312 -29.911 29.368 1.00 22.49 384 ARG D N 1
ATOM 14197 C CA . ARG D 1 387 ? 22.498 -30.756 29.225 1.00 23.70 384 ARG D CA 1
ATOM 14198 C C . ARG D 1 387 ? 23.425 -30.621 30.431 1.00 31.89 384 ARG D C 1
ATOM 14199 O O . ARG D 1 387 ? 24.115 -31.568 30.795 1.00 28.50 384 ARG D O 1
ATOM 14207 N N . ARG D 1 388 ? 23.447 -29.440 31.047 1.00 25.04 385 ARG D N 1
ATOM 14208 C CA . ARG D 1 388 ? 24.332 -29.177 32.201 1.00 22.68 385 ARG D CA 1
ATOM 14209 C C . ARG D 1 388 ? 23.712 -29.520 33.546 1.00 24.89 385 ARG D C 1
ATOM 14210 O O . ARG D 1 388 ? 22.501 -29.707 33.651 1.00 23.80 385 ARG D O 1
ATOM 14218 N N . GLY D 1 389 ? 24.552 -29.601 34.579 1.00 25.98 386 GLY D N 1
ATOM 14219 C CA . GLY D 1 389 ? 24.114 -29.969 35.906 1.00 24.82 386 GLY D CA 1
ATOM 14220 C C . GLY D 1 389 ? 23.768 -28.717 36.684 1.00 25.20 386 GLY D C 1
ATOM 14221 O O . GLY D 1 389 ? 24.258 -27.628 36.382 1.00 22.61 386 GLY D O 1
ATOM 14222 N N . PRO D 1 390 ? 22.924 -28.860 37.704 1.00 26.07 387 PRO D N 1
ATOM 14223 C CA . PRO D 1 390 ? 22.522 -27.716 38.518 1.00 25.15 387 PRO D CA 1
ATOM 14224 C C . PRO D 1 390 ? 23.670 -26.913 39.135 1.00 28.13 387 PRO D C 1
ATOM 14225 O O . PRO D 1 390 ? 23.501 -25.711 39.308 1.00 28.38 387 PRO D O 1
ATOM 14229 N N . SER D 1 391 ? 24.800 -27.530 39.466 1.00 22.93 388 SER D N 1
ATOM 14230 C CA . SER D 1 391 ? 25.885 -26.782 40.093 1.00 23.17 388 SER D CA 1
ATOM 14231 C C . SER D 1 391 ? 26.942 -26.266 39.106 1.00 27.09 388 SER D C 1
ATOM 14232 O O . SER D 1 391 ? 27.862 -25.557 39.507 1.00 28.00 388 SER D O 1
ATOM 14235 N N . ASP D 1 392 ? 26.799 -26.589 37.820 1.00 23.87 389 ASP D N 1
ATOM 14236 C CA . ASP D 1 392 ? 27.805 -26.208 36.830 1.00 22.52 389 ASP D CA 1
ATOM 14237 C C . ASP D 1 392 ? 27.821 -24.694 36.631 1.00 27.01 389 ASP D C 1
ATOM 14238 O O . ASP D 1 392 ? 28.850 -24.105 36.319 1.00 24.01 389 ASP D O 1
ATOM 14243 N N . ALA D 1 393 ? 26.660 -24.069 36.786 1.00 23.33 390 ALA D N 1
ATOM 14244 C CA . ALA D 1 393 ? 26.585 -22.613 36.767 1.00 20.34 390 ALA D CA 1
ATOM 14245 C C . ALA D 1 393 ? 25.769 -22.216 37.972 1.00 23.43 390 ALA D C 1
ATOM 14246 O O . ALA D 1 393 ? 25.229 -23.075 38.661 1.00 23.92 390 ALA D O 1
ATOM 14248 N N . ALA D 1 394 ? 25.648 -20.919 38.233 1.00 19.15 391 ALA D N 1
ATOM 14249 C CA . ALA D 1 394 ? 24.893 -20.473 39.390 1.00 20.19 391 ALA D CA 1
ATOM 14250 C C . ALA D 1 394 ? 23.390 -20.668 39.181 1.00 24.37 391 ALA D C 1
ATOM 14251 O O . ALA D 1 394 ? 22.638 -20.774 40.153 1.00 21.66 391 ALA D O 1
ATOM 14253 N N . VAL D 1 395 ? 22.952 -20.714 37.920 1.00 24.12 392 VAL D N 1
ATOM 14254 C CA . VAL D 1 395 ? 21.562 -21.038 37.579 1.00 20.47 392 VAL D CA 1
ATOM 14255 C C . VAL D 1 395 ? 21.305 -22.506 37.889 1.00 19.92 392 VAL D C 1
ATOM 14256 O O . VAL D 1 395 ? 21.989 -23.355 37.327 1.00 25.02 392 VAL D O 1
ATOM 14260 N N . PRO D 1 396 ? 20.311 -22.820 38.754 1.00 20.30 393 PRO D N 1
ATOM 14261 C CA . PRO D 1 396 ? 20.182 -24.227 39.157 1.00 20.34 393 PRO D CA 1
ATOM 14262 C C . PRO D 1 396 ? 19.161 -25.069 38.393 1.00 21.58 393 PRO D C 1
ATOM 14263 O O . PRO D 1 396 ? 19.233 -26.300 38.480 1.00 24.60 393 PRO D O 1
ATOM 14267 N N . GLN D 1 397 ? 18.243 -24.446 37.654 1.00 20.16 394 GLN D N 1
ATOM 14268 C CA . GLN D 1 397 ? 17.154 -25.196 37.018 1.00 20.39 394 GLN D CA 1
ATOM 14269 C C . GLN D 1 397 ? 17.591 -25.834 35.695 1.00 19.89 394 GLN D C 1
ATOM 14270 O O . GLN D 1 397 ? 17.697 -25.153 34.664 1.00 20.78 394 GLN D O 1
ATOM 14276 N N . ARG D 1 398 ? 17.846 -27.142 35.728 1.00 20.54 395 ARG D N 1
ATOM 14277 C CA . ARG D 1 398 ? 18.383 -27.826 34.543 1.00 18.85 395 ARG D CA 1
ATOM 14278 C C . ARG D 1 398 ? 17.539 -29.037 34.151 1.00 22.70 395 ARG D C 1
ATOM 14279 O O . ARG D 1 398 ? 18.020 -29.939 33.463 1.00 20.31 395 ARG D O 1
ATOM 14287 N N . ASP D 1 399 ? 16.282 -29.068 34.582 1.00 19.69 396 ASP D N 1
ATOM 14288 C CA . ASP D 1 399 ? 15.378 -30.096 34.073 1.00 19.14 396 ASP D CA 1
ATOM 14289 C C . ASP D 1 399 ? 13.954 -29.622 33.848 1.00 22.23 396 ASP D C 1
ATOM 14290 O O . ASP D 1 399 ? 13.017 -30.422 33.834 1.00 23.31 396 ASP D O 1
ATOM 14295 N N . SER D 1 400 ? 13.785 -28.317 33.613 1.00 16.94 397 SER D N 1
ATOM 14296 C CA . SER D 1 400 ? 12.453 -27.798 33.313 1.00 15.59 397 SER D CA 1
ATOM 14297 C C . SER D 1 400 ? 12.178 -27.823 31.816 1.00 15.79 397 SER D C 1
ATOM 14298 O O . SER D 1 400 ? 13.110 -27.833 30.999 1.00 20.38 397 SER D O 1
ATOM 14301 N N . VAL D 1 401 ? 10.898 -27.826 31.445 1.00 17.39 398 VAL D N 1
ATOM 14302 C CA . VAL D 1 401 ? 10.520 -27.910 30.039 1.00 16.74 398 VAL D CA 1
ATOM 14303 C C . VAL D 1 401 ? 9.644 -26.759 29.537 1.00 19.92 398 VAL D C 1
ATOM 14304 O O . VAL D 1 401 ? 9.460 -26.620 28.337 1.00 17.72 398 VAL D O 1
ATOM 14308 N N . VAL D 1 402 ? 9.072 -25.973 30.448 1.00 14.68 399 VAL D N 1
ATOM 14309 C CA . VAL D 1 402 ? 8.339 -24.742 30.070 1.00 16.00 399 VAL D CA 1
ATOM 14310 C C . VAL D 1 402 ? 8.677 -23.686 31.111 1.00 17.99 399 VAL D C 1
ATOM 14311 O O . VAL D 1 402 ? 8.817 -24.010 32.299 1.00 17.09 399 VAL D O 1
ATOM 14315 N N . LYS D 1 403 ? 8.817 -22.435 30.682 1.00 18.13 400 LYS D N 1
ATOM 14316 C CA . LYS D 1 403 ? 9.079 -21.328 31.596 1.00 15.81 400 LYS D CA 1
ATOM 14317 C C . LYS D 1 403 ? 7.899 -20.377 31.438 1.00 18.10 400 LYS D C 1
ATOM 14318 O O . LYS D 1 403 ? 7.509 -20.073 30.315 1.00 20.74 400 LYS D O 1
ATOM 14324 N N . SER D 1 404 ? 7.302 -19.916 32.542 1.00 15.87 401 SER D N 1
ATOM 14325 C CA . SER D 1 404 ? 6.201 -18.968 32.427 1.00 18.21 401 SER D CA 1
ATOM 14326 C C . SER D 1 404 ? 6.530 -17.623 33.026 1.00 16.67 401 SER D C 1
ATOM 14327 O O . SER D 1 404 ? 7.273 -17.539 34.001 1.00 16.11 401 SER D O 1
ATOM 14330 N N . SER D 1 405 ? 5.963 -16.575 32.424 1.00 16.60 402 SER D N 1
ATOM 14331 C CA . SER D 1 405 ? 6.079 -15.208 32.921 1.00 13.06 402 SER D CA 1
ATOM 14332 C C . SER D 1 405 ? 4.661 -14.688 33.115 1.00 13.71 402 SER D C 1
ATOM 14333 O O . SER D 1 405 ? 3.821 -14.842 32.217 1.00 19.86 402 SER D O 1
ATOM 14336 N N . TRP D 1 406 ? 4.380 -14.104 34.280 1.00 13.93 403 TRP D N 1
ATOM 14337 C CA . TRP D 1 406 ? 3.020 -13.702 34.638 1.00 15.16 403 TRP D CA 1
ATOM 14338 C C . TRP D 1 406 ? 3.050 -12.190 34.719 1.00 16.43 403 TRP D C 1
ATOM 14339 O O . TRP D 1 406 ? 3.761 -11.652 35.547 1.00 18.45 403 TRP D O 1
ATOM 14350 N N . PHE D 1 407 ? 2.303 -11.510 33.845 1.00 15.23 404 PHE D N 1
ATOM 14351 C CA . PHE D 1 407 ? 2.613 -10.111 33.550 1.00 15.77 404 PHE D CA 1
ATOM 14352 C C . PHE D 1 407 ? 1.402 -9.184 33.561 1.00 19.21 404 PHE D C 1
ATOM 14353 O O . PHE D 1 407 ? 0.337 -9.534 33.078 1.00 16.98 404 PHE D O 1
ATOM 14361 N N . SER D 1 408 ? 1.577 -7.992 34.105 1.00 15.31 405 SER D N 1
ATOM 14362 C CA . SER D 1 408 ? 0.581 -6.954 33.849 1.00 16.11 405 SER D CA 1
ATOM 14363 C C . SER D 1 408 ? 1.275 -5.621 33.623 1.00 19.60 405 SER D C 1
ATOM 14364 O O . SER D 1 408 ? 2.255 -5.314 34.285 1.00 17.91 405 SER D O 1
ATOM 14367 N N . ALA D 1 409 ? 0.791 -4.835 32.664 1.00 16.63 406 ALA D N 1
ATOM 14368 C CA . ALA D 1 409 ? 1.323 -3.494 32.465 1.00 16.88 406 ALA D CA 1
ATOM 14369 C C . ALA D 1 409 ? 0.148 -2.522 32.437 1.00 21.24 406 ALA D C 1
ATOM 14370 O O . ALA D 1 409 ? -0.965 -2.880 32.031 1.00 17.61 406 ALA D O 1
ATOM 14372 N N . TRP D 1 410 ? 0.403 -1.298 32.876 1.00 16.83 407 TRP D N 1
ATOM 14373 C CA . TRP D 1 410 ? -0.649 -0.283 32.943 1.00 18.51 407 TRP D CA 1
ATOM 14374 C C . TRP D 1 410 ? -0.016 1.099 32.956 1.00 17.46 407 TRP D C 1
ATOM 14375 O O . TRP D 1 410 ? 1.196 1.215 32.977 1.00 19.23 407 TRP D O 1
ATOM 14386 N N . GLN D 1 411 ? -0.831 2.154 32.941 1.00 16.41 408 GLN D N 1
ATOM 14387 C CA . GLN D 1 411 ? -0.264 3.500 32.860 1.00 17.97 408 GLN D CA 1
ATOM 14388 C C . GLN D 1 411 ? -0.286 4.337 34.137 1.00 25.02 408 GLN D C 1
ATOM 14389 O O . GLN D 1 411 ? 0.658 5.085 34.382 1.00 28.59 408 GLN D O 1
ATOM 14395 N N . ASP D 1 412 ? -1.360 4.240 34.921 1.00 22.07 409 ASP D N 1
ATOM 14396 C CA . ASP D 1 412 ? -1.583 5.171 36.039 1.00 28.46 409 ASP D CA 1
ATOM 14397 C C . ASP D 1 412 ? -1.168 4.601 37.385 1.00 27.39 409 ASP D C 1
ATOM 14398 O O . ASP D 1 412 ? -1.590 3.514 37.756 1.00 26.36 409 ASP D O 1
ATOM 14403 N N . ALA D 1 413 ? -0.357 5.351 38.122 1.00 23.23 410 ALA D N 1
ATOM 14404 C CA . ALA D 1 413 ? 0.037 4.970 39.466 1.00 26.84 410 ALA D CA 1
ATOM 14405 C C . ALA D 1 413 ? -1.162 4.663 40.370 1.00 30.02 410 ALA D C 1
ATOM 14406 O O . ALA D 1 413 ? -1.083 3.811 41.258 1.00 24.17 410 ALA D O 1
ATOM 14408 N N . GLU D 1 414 ? -2.277 5.345 40.143 1.00 24.41 411 GLU D N 1
ATOM 14409 C CA . GLU D 1 414 ? -3.457 5.122 40.978 1.00 23.15 411 GLU D CA 1
ATOM 14410 C C . GLU D 1 414 ? -4.031 3.723 40.786 1.00 27.53 411 GLU D C 1
ATOM 14411 O O . GLU D 1 414 ? -4.814 3.269 41.604 1.00 29.27 411 GLU D O 1
ATOM 14413 N N . LEU D 1 415 ? -3.635 3.033 39.715 1.00 25.03 412 LEU D N 1
ATOM 14414 C CA . LEU D 1 415 ? -4.115 1.674 39.506 1.00 21.40 412 LEU D CA 1
ATOM 14415 C C . LEU D 1 415 ? -3.090 0.602 39.882 1.00 24.23 412 LEU D C 1
ATOM 14416 O O . LEU D 1 415 ? -3.309 -0.574 39.600 1.00 22.46 412 LEU D O 1
ATOM 14421 N N . ASP D 1 416 ? -1.994 0.989 40.527 1.00 20.89 413 ASP D N 1
ATOM 14422 C CA . ASP D 1 416 ? -0.994 0.007 40.965 1.00 17.75 413 ASP D CA 1
ATOM 14423 C C . ASP D 1 416 ? -1.653 -1.097 41.787 1.00 21.52 413 ASP D C 1
ATOM 14424 O O . ASP D 1 416 ? -1.444 -2.272 41.537 1.00 19.93 413 ASP D O 1
ATOM 14429 N N . GLU D 1 417 ? -2.432 -0.725 42.804 1.00 24.23 414 GLU D N 1
ATOM 14430 C CA . GLU D 1 417 ? -3.016 -1.736 43.691 1.00 22.59 414 GLU D CA 1
ATOM 14431 C C . GLU D 1 417 ? -3.927 -2.702 42.941 1.00 25.51 414 GLU D C 1
ATOM 14432 O O . GLU D 1 417 ? -3.972 -3.915 43.238 1.00 22.02 414 GLU D O 1
ATOM 14438 N N . LEU D 1 418 ? -4.666 -2.166 41.980 1.00 20.96 415 LEU D N 1
ATOM 14439 C CA . LEU D 1 418 ? -5.596 -2.966 41.187 1.00 20.40 415 LEU D CA 1
ATOM 14440 C C . LEU D 1 418 ? -4.849 -4.027 40.385 1.00 20.96 415 LEU D C 1
ATOM 14441 O O . LEU D 1 418 ? -5.201 -5.207 40.403 1.00 21.09 415 LEU D O 1
ATOM 14446 N N . HIS D 1 419 ? -3.795 -3.610 39.698 1.00 21.29 416 HIS D N 1
ATOM 14447 C CA . HIS D 1 419 ? -3.051 -4.535 38.856 1.00 19.71 416 HIS D CA 1
ATOM 14448 C C . HIS D 1 419 ? -2.212 -5.513 39.667 1.00 19.39 416 HIS D C 1
ATOM 14449 O O . HIS D 1 419 ? -2.169 -6.708 39.351 1.00 19.91 416 HIS D O 1
ATOM 14456 N N . LEU D 1 420 ? -1.549 -5.024 40.706 1.00 18.85 417 LEU D N 1
ATOM 14457 C CA . LEU D 1 420 ? -0.797 -5.919 41.577 1.00 19.56 417 LEU D CA 1
ATOM 14458 C C . LEU D 1 420 ? -1.753 -6.932 42.217 1.00 21.27 417 LEU D C 1
ATOM 14459 O O . LEU D 1 420 ? -1.428 -8.100 42.357 1.00 22.35 417 LEU D O 1
ATOM 14464 N N . GLY D 1 421 ? -2.948 -6.478 42.582 1.00 20.95 418 GLY D N 1
ATOM 14465 C CA . GLY D 1 421 ? -3.954 -7.367 43.143 1.00 21.68 418 GLY D CA 1
ATOM 14466 C C . GLY D 1 421 ? -4.368 -8.475 42.194 1.00 21.47 418 GLY D C 1
ATOM 14467 O O . GLY D 1 421 ? -4.495 -9.641 42.590 1.00 23.50 418 GLY D O 1
ATOM 14468 N N . TRP D 1 422 ? -4.572 -8.137 40.928 1.00 17.50 419 TRP D N 1
ATOM 14469 C CA . TRP D 1 422 ? -4.987 -9.145 39.955 1.00 17.76 419 TRP D CA 1
ATOM 14470 C C . TRP D 1 422 ? -3.884 -10.194 39.759 1.00 18.21 419 TRP D C 1
ATOM 14471 O O . TRP D 1 422 ? -4.127 -11.404 39.774 1.00 18.56 419 TRP D O 1
ATOM 14482 N N . LEU D 1 423 ? -2.661 -9.724 39.591 1.00 16.59 420 LEU D N 1
ATOM 14483 C CA . LEU D 1 423 ? -1.531 -10.605 39.323 1.00 18.42 420 LEU D CA 1
ATOM 14484 C C . LEU D 1 423 ? -1.270 -11.532 40.514 1.00 16.67 420 LEU D C 1
ATOM 14485 O O . LEU D 1 423 ? -1.095 -12.745 40.351 1.00 21.50 420 LEU D O 1
ATOM 14490 N N . ARG D 1 424 ? -1.254 -10.958 41.710 1.00 18.31 421 ARG D N 1
ATOM 14491 C CA . ARG D 1 424 ? -1.021 -11.721 42.932 1.00 19.70 421 ARG D CA 1
ATOM 14492 C C . ARG D 1 424 ? -2.133 -12.736 43.132 1.00 19.97 421 ARG D C 1
ATOM 14493 O O . ARG D 1 424 ? -1.882 -13.889 43.478 1.00 19.18 421 ARG D O 1
ATOM 14501 N N . GLY D 1 425 ? -3.371 -12.312 42.900 1.00 17.88 422 GLY D N 1
ATOM 14502 C CA . GLY D 1 425 ? -4.495 -13.212 43.067 1.00 22.89 422 GLY D CA 1
ATOM 14503 C C . GLY D 1 425 ? -4.365 -14.453 42.200 1.00 21.66 422 GLY D C 1
ATOM 14504 O O . GLY D 1 425 ? -4.557 -15.582 42.673 1.00 19.48 422 GLY D O 1
ATOM 14505 N N . LEU D 1 426 ? -4.048 -14.239 40.926 1.00 18.06 423 LEU D N 1
ATOM 14506 C CA . LEU D 1 426 ? -3.859 -15.324 39.970 1.00 15.77 423 LEU D CA 1
ATOM 14507 C C . LEU D 1 426 ? -2.692 -16.246 40.321 1.00 18.50 423 LEU D C 1
ATOM 14508 O O . LEU D 1 426 ? -2.851 -17.446 40.401 1.00 19.07 423 LEU D O 1
ATOM 14513 N N . TYR D 1 427 ? -1.513 -15.678 40.508 1.00 17.76 424 TYR D N 1
ATOM 14514 C CA . TYR D 1 427 ? -0.308 -16.466 40.741 1.00 16.20 424 TYR D CA 1
ATOM 14515 C C . TYR D 1 427 ? -0.467 -17.277 42.027 1.00 20.44 424 TYR D C 1
ATOM 14516 O O . TYR D 1 427 ? -0.182 -18.469 42.068 1.00 19.25 424 TYR D O 1
ATOM 14525 N N . GLU D 1 428 ? -0.946 -16.622 43.073 1.00 15.20 425 GLU D N 1
ATOM 14526 C CA . GLU D 1 428 ? -1.089 -17.279 44.371 1.00 17.20 425 GLU D CA 1
ATOM 14527 C C . GLU D 1 428 ? -2.146 -18.369 44.373 1.00 21.88 425 GLU D C 1
ATOM 14528 O O . GLU D 1 428 ? -1.961 -19.402 44.995 1.00 21.98 425 GLU D O 1
ATOM 14534 N N . GLU D 1 429 ? -3.247 -18.166 43.667 1.00 20.09 426 GLU D N 1
ATOM 14535 C CA . GLU D 1 429 ? -4.224 -19.252 43.603 1.00 18.84 426 GLU D CA 1
ATOM 14536 C C . GLU D 1 429 ? -3.761 -20.400 42.703 1.00 21.16 426 GLU D C 1
ATOM 14537 O O . GLU D 1 429 ? -3.970 -21.574 43.014 1.00 23.26 426 GLU D O 1
ATOM 14543 N N . PHE D 1 430 ? -3.115 -20.066 41.588 1.00 19.71 427 PHE D N 1
ATOM 14544 C CA . PHE D 1 430 ? -2.613 -21.084 40.686 1.00 16.42 427 PHE D CA 1
ATOM 14545 C C . PHE D 1 430 ? -1.660 -22.006 41.454 1.00 21.23 427 PHE D C 1
ATOM 14546 O O . PHE D 1 430 ? -1.700 -23.227 41.296 1.00 22.31 427 PHE D O 1
ATOM 14554 N N . PHE D 1 431 ? -0.829 -21.430 42.318 1.00 19.67 428 PHE D N 1
ATOM 14555 C CA . PHE D 1 431 ? 0.153 -22.221 43.082 1.00 18.05 428 PHE D CA 1
ATOM 14556 C C . PHE D 1 431 ? -0.264 -22.422 44.537 1.00 20.20 428 PHE D C 1
ATOM 14557 O O . PHE D 1 431 ? 0.578 -22.620 45.406 1.00 21.07 428 PHE D O 1
ATOM 14565 N N . ALA D 1 432 ? -1.564 -22.406 44.791 1.00 19.47 429 ALA D N 1
ATOM 14566 C CA . ALA D 1 432 ? -2.070 -22.433 46.169 1.00 20.89 429 ALA D CA 1
ATOM 14567 C C . ALA D 1 432 ? -1.697 -23.714 46.891 1.00 23.02 429 ALA D C 1
ATOM 14568 O O . ALA D 1 432 ? -1.481 -23.698 48.110 1.00 25.31 429 ALA D O 1
ATOM 14570 N N . GLY D 1 433 ? -1.624 -24.815 46.153 1.00 20.99 430 GLY D N 1
ATOM 14571 C CA . GLY D 1 433 ? -1.289 -26.096 46.755 1.00 26.76 430 GLY D CA 1
ATOM 14572 C C . GLY D 1 433 ? 0.123 -26.139 47.299 1.00 29.31 430 GLY D C 1
ATOM 14573 O O . GLY D 1 433 ? 0.474 -27.026 48.093 1.00 25.13 430 GLY D O 1
ATOM 14574 N N . THR D 1 434 ? 0.950 -25.185 46.882 1.00 23.82 431 THR D N 1
ATOM 14575 C CA . THR D 1 434 ? 2.330 -25.129 47.364 1.00 21.38 431 THR D CA 1
ATOM 14576 C C . THR D 1 434 ? 2.661 -23.736 47.904 1.00 22.23 431 THR D C 1
ATOM 14577 O O . THR D 1 434 ? 3.697 -23.141 47.591 1.00 23.27 431 THR D O 1
ATOM 14581 N N . GLY D 1 435 ? 1.762 -23.202 48.706 1.00 22.18 432 GLY D N 1
ATOM 14582 C CA . GLY D 1 435 ? 2.061 -21.991 49.435 1.00 22.58 432 GLY D CA 1
ATOM 14583 C C . GLY D 1 435 ? 1.998 -20.720 48.604 1.00 19.97 432 GLY D C 1
ATOM 14584 O O . GLY D 1 435 ? 2.454 -19.670 49.039 1.00 22.92 432 GLY D O 1
ATOM 14585 N N . GLY D 1 436 ? 1.423 -20.819 47.415 1.00 19.52 433 GLY D N 1
ATOM 14586 C CA . GLY D 1 436 ? 1.259 -19.665 46.546 1.00 15.96 433 GLY D CA 1
ATOM 14587 C C . GLY D 1 436 ? 2.487 -19.355 45.699 1.00 16.90 433 GLY D C 1
ATOM 14588 O O . GLY D 1 436 ? 2.532 -18.297 45.050 1.00 19.36 433 GLY D O 1
ATOM 14589 N N . VAL D 1 437 ? 3.479 -20.243 45.706 1.00 15.84 434 VAL D N 1
ATOM 14590 C CA . VAL D 1 437 ? 4.679 -20.061 44.877 1.00 17.84 434 VAL D CA 1
ATOM 14591 C C . VAL D 1 437 ? 5.037 -21.352 44.161 1.00 17.06 434 VAL D C 1
ATOM 14592 O O . VAL D 1 437 ? 4.633 -22.438 44.602 1.00 17.40 434 VAL D O 1
ATOM 14596 N N . PRO D 1 438 ? 5.804 -21.252 43.057 1.00 17.12 435 PRO D N 1
ATOM 14597 C CA . PRO D 1 438 ? 6.214 -22.459 42.336 1.00 14.15 435 PRO D CA 1
ATOM 14598 C C . PRO D 1 438 ? 7.415 -23.094 43.023 1.00 17.41 435 PRO D C 1
ATOM 14599 O O . PRO D 1 438 ? 8.531 -22.880 42.607 1.00 18.70 435 PRO D O 1
ATOM 14603 N N . VAL D 1 439 ? 7.167 -23.842 44.099 1.00 16.85 436 VAL D N 1
ATOM 14604 C CA . VAL D 1 439 ? 8.244 -24.426 44.889 1.00 16.32 436 VAL D CA 1
ATOM 14605 C C . VAL D 1 439 ? 9.161 -25.292 44.059 1.00 21.41 436 VAL D C 1
ATOM 14606 O O . VAL D 1 439 ? 8.798 -25.756 42.979 1.00 21.26 436 VAL D O 1
ATOM 14610 N N . THR D 1 440 ? 10.372 -25.505 44.553 1.00 18.64 437 THR D N 1
ATOM 14611 C CA . THR D 1 440 ? 11.323 -26.276 43.779 1.00 21.29 437 THR D CA 1
ATOM 14612 C C . THR D 1 440 ? 11.086 -27.772 43.956 1.00 24.86 437 THR D C 1
ATOM 14613 O O . THR D 1 440 ? 10.464 -28.206 44.923 1.00 26.52 437 THR D O 1
ATOM 14617 N N . GLY D 1 441 ? 11.558 -28.553 42.994 1.00 29.62 438 GLY D N 1
ATOM 14618 C CA . GLY D 1 441 ? 11.604 -30.001 43.127 1.00 27.41 438 GLY D CA 1
ATOM 14619 C C . GLY D 1 441 ? 10.300 -30.767 43.001 1.00 39.38 438 GLY D C 1
ATOM 14620 O O . GLY D 1 441 ? 10.234 -31.928 43.399 1.00 38.45 438 GLY D O 1
ATOM 14621 N N . GLY D 1 442 ? 9.269 -30.145 42.442 1.00 28.51 439 GLY D N 1
ATOM 14622 C CA . GLY D 1 442 ? 8.004 -30.835 42.223 1.00 31.92 439 GLY D CA 1
ATOM 14623 C C . GLY D 1 442 ? 7.544 -30.712 40.780 1.00 27.84 439 GLY D C 1
ATOM 14624 O O . GLY D 1 442 ? 8.319 -30.985 39.866 1.00 25.86 439 GLY D O 1
ATOM 14625 N N . ARG D 1 443 ? 6.297 -30.284 40.566 1.00 20.92 440 ARG D N 1
ATOM 14626 C CA . ARG D 1 443 ? 5.859 -29.954 39.216 1.00 19.42 440 ARG D CA 1
ATOM 14627 C C . ARG D 1 443 ? 6.571 -28.698 38.737 1.00 22.30 440 ARG D C 1
ATOM 14628 O O . ARG D 1 443 ? 6.649 -28.441 37.529 1.00 21.82 440 ARG D O 1
ATOM 14636 N N . THR D 1 444 ? 7.061 -27.902 39.683 1.00 19.86 441 THR D N 1
ATOM 14637 C CA . THR D 1 444 ? 7.754 -26.654 39.357 1.00 19.81 441 THR D CA 1
ATOM 14638 C C . THR D 1 444 ? 9.184 -26.698 39.875 1.00 17.33 441 THR D C 1
ATOM 14639 O O . THR D 1 444 ? 9.573 -27.648 40.558 1.00 18.95 441 THR D O 1
ATOM 14643 N N . ASP D 1 445 ? 9.977 -25.692 39.530 1.00 15.91 442 ASP D N 1
ATOM 14644 C CA . ASP D 1 445 ? 11.338 -25.624 40.012 1.00 17.50 442 ASP D CA 1
ATOM 14645 C C . ASP D 1 445 ? 11.748 -24.186 40.303 1.00 18.87 442 ASP D C 1
ATOM 14646 O O . ASP D 1 445 ? 12.871 -23.776 40.011 1.00 19.75 442 ASP D O 1
ATOM 14651 N N . GLY D 1 446 ? 10.853 -23.444 40.936 1.00 15.60 443 GLY D N 1
ATOM 14652 C CA . GLY D 1 446 ? 11.216 -22.122 41.408 1.00 15.99 443 GLY D CA 1
ATOM 14653 C C . GLY D 1 446 ? 11.125 -21.034 40.350 1.00 16.57 443 GLY D C 1
ATOM 14654 O O . GLY D 1 446 ? 10.248 -21.071 39.491 1.00 16.94 443 GLY D O 1
ATOM 14655 N N . CYS D 1 447 ? 12.033 -20.063 40.434 1.00 15.79 444 CYS D N 1
ATOM 14656 C CA . CYS D 1 447 ? 11.869 -18.781 39.740 1.00 14.58 444 CYS D CA 1
ATOM 14657 C C . CYS D 1 447 ? 13.180 -18.328 39.122 1.00 16.12 444 CYS D C 1
ATOM 14658 O O . CYS D 1 447 ? 14.254 -18.838 39.463 1.00 16.84 444 CYS D O 1
ATOM 14661 N N . TYR D 1 448 ? 13.086 -17.351 38.223 1.00 14.89 445 TYR D N 1
ATOM 14662 C CA . TYR D 1 448 ? 14.226 -16.866 37.445 1.00 17.74 445 TYR D CA 1
ATOM 14663 C C . TYR D 1 448 ? 14.629 -15.477 37.933 1.00 15.71 445 TYR D C 1
ATOM 14664 O O . TYR D 1 448 ? 13.806 -14.568 37.937 1.00 16.10 445 TYR D O 1
ATOM 14673 N N . ILE D 1 449 ? 15.889 -15.306 38.336 1.00 14.40 446 ILE D N 1
ATOM 14674 C CA . ILE D 1 449 ? 16.340 -14.067 39.000 1.00 15.99 446 ILE D CA 1
ATOM 14675 C C . ILE D 1 449 ? 16.259 -12.817 38.084 1.00 15.27 446 ILE D C 1
ATOM 14676 O O . ILE D 1 449 ? 16.233 -11.682 38.572 1.00 17.37 446 ILE D O 1
ATOM 14681 N N . ASN D 1 450 ? 16.207 -13.030 36.770 1.00 15.43 447 ASN D N 1
ATOM 14682 C CA . ASN D 1 450 ? 15.996 -11.921 35.826 1.00 14.10 447 ASN D CA 1
ATOM 14683 C C . ASN D 1 450 ? 14.552 -11.454 35.712 1.00 18.31 447 ASN D C 1
ATOM 14684 O O . ASN D 1 450 ? 14.287 -10.454 35.052 1.00 16.81 447 ASN D O 1
ATOM 14689 N N . TYR D 1 451 ? 13.640 -12.167 36.373 1.00 15.35 448 TYR D N 1
ATOM 14690 C CA . TYR D 1 451 ? 12.275 -11.687 36.619 1.00 15.62 448 TYR D CA 1
ATOM 14691 C C . TYR D 1 451 ? 12.030 -11.639 38.128 1.00 17.55 448 TYR D C 1
ATOM 14692 O O . TYR D 1 451 ? 11.182 -12.371 38.645 1.00 18.52 448 TYR D O 1
ATOM 14701 N N . PRO D 1 452 ? 12.779 -10.773 38.830 1.00 16.90 449 PRO D N 1
ATOM 14702 C CA . PRO D 1 452 ? 12.804 -10.785 40.292 1.00 19.38 449 PRO D CA 1
ATOM 14703 C C . PRO D 1 452 ? 11.475 -10.305 40.843 1.00 20.63 449 PRO D C 1
ATOM 14704 O O . PRO D 1 452 ? 10.865 -9.412 40.258 1.00 19.59 449 PRO D O 1
ATOM 14708 N N . ASP D 1 453 ? 11.029 -10.912 41.948 1.00 19.18 450 ASP D N 1
ATOM 14709 C CA . ASP D 1 453 ? 9.680 -10.688 42.474 1.00 18.07 450 ASP D CA 1
ATOM 14710 C C . ASP D 1 453 ? 9.787 -10.491 43.979 1.00 18.88 450 ASP D C 1
ATOM 14711 O O . ASP D 1 453 ? 9.937 -11.442 44.734 1.00 17.77 450 ASP D O 1
ATOM 14716 N N . ALA D 1 454 ? 9.731 -9.237 44.406 1.00 20.80 451 ALA D N 1
ATOM 14717 C CA . ALA D 1 454 ? 9.921 -8.915 45.807 1.00 23.55 451 ALA D CA 1
ATOM 14718 C C . ALA D 1 454 ? 8.792 -9.446 46.671 1.00 18.69 451 ALA D C 1
ATOM 14719 O O . ALA D 1 454 ? 8.937 -9.507 47.891 1.00 19.16 451 ALA D O 1
ATOM 14721 N N . ASP D 1 455 ? 7.663 -9.818 46.067 1.00 17.05 452 ASP D N 1
ATOM 14722 C CA . ASP D 1 455 ? 6.599 -10.452 46.860 1.00 18.57 452 ASP D CA 1
ATOM 14723 C C . ASP D 1 455 ? 7.068 -11.747 47.511 1.00 21.93 452 ASP D C 1
ATOM 14724 O O . ASP D 1 455 ? 6.499 -12.187 48.504 1.00 19.89 452 ASP D O 1
ATOM 14729 N N . LEU D 1 456 ? 8.094 -12.361 46.947 1.00 16.66 453 LEU D N 1
ATOM 14730 C CA . LEU D 1 456 ? 8.576 -13.628 47.496 1.00 15.50 453 LEU D CA 1
ATOM 14731 C C . LEU D 1 456 ? 9.188 -13.442 48.875 1.00 17.37 453 LEU D C 1
ATOM 14732 O O . LEU D 1 456 ? 9.401 -14.411 49.589 1.00 17.84 453 LEU D O 1
ATOM 14737 N N . LEU D 1 457 ? 9.468 -12.194 49.235 1.00 18.70 454 LEU D N 1
ATOM 14738 C CA . LEU D 1 457 ? 9.995 -11.856 50.561 1.00 18.55 454 LEU D CA 1
ATOM 14739 C C . LEU D 1 457 ? 8.928 -11.696 51.625 1.00 19.83 454 LEU D C 1
ATOM 14740 O O . LEU D 1 457 ? 9.256 -11.480 52.791 1.00 21.36 454 LEU D O 1
ATOM 14745 N N . ASP D 1 458 ? 7.666 -11.766 51.239 1.00 19.31 455 ASP D N 1
ATOM 14746 C CA . ASP D 1 458 ? 6.576 -11.400 52.163 1.00 18.76 455 ASP D CA 1
ATOM 14747 C C . ASP D 1 458 ? 5.702 -12.609 52.538 1.00 20.83 455 ASP D C 1
ATOM 14748 O O . ASP D 1 458 ? 5.108 -13.252 51.657 1.00 19.71 455 ASP D O 1
ATOM 14753 N N . PRO D 1 459 ? 5.614 -12.931 53.841 1.00 19.48 456 PRO D N 1
ATOM 14754 C CA . PRO D 1 459 ? 4.844 -14.117 54.247 1.00 17.52 456 PRO D CA 1
ATOM 14755 C C . PRO D 1 459 ? 3.382 -14.103 53.809 1.00 15.76 456 PRO D C 1
ATOM 14756 O O . PRO D 1 459 ? 2.805 -15.186 53.655 1.00 22.92 456 PRO D O 1
ATOM 14760 N N . ALA D 1 460 ? 2.778 -12.931 53.614 1.00 19.30 457 ALA D N 1
ATOM 14761 C CA . ALA D 1 460 ? 1.389 -12.904 53.179 1.00 18.67 457 ALA D CA 1
ATOM 14762 C C . ALA D 1 460 ? 1.279 -13.432 51.736 1.00 22.15 457 ALA D C 1
ATOM 14763 O O . ALA D 1 460 ? 0.209 -13.882 51.319 1.00 25.17 457 ALA D O 1
ATOM 14765 N N . ARG D 1 461 ? 2.386 -13.367 50.992 1.00 19.86 458 ARG D N 1
ATOM 14766 C CA . ARG D 1 461 ? 2.398 -13.752 49.564 1.00 17.91 458 ARG D CA 1
ATOM 14767 C C . ARG D 1 461 ? 2.993 -15.142 49.362 1.00 22.83 458 ARG D C 1
ATOM 14768 O O . ARG D 1 461 ? 2.598 -15.873 48.463 1.00 24.68 458 ARG D O 1
ATOM 14776 N N . ASN D 1 462 ? 3.952 -15.489 50.215 1.00 20.56 459 ASN D N 1
ATOM 14777 C CA . ASN D 1 462 ? 4.701 -16.721 50.098 1.00 19.26 459 ASN D CA 1
ATOM 14778 C C . ASN D 1 462 ? 4.499 -17.492 51.381 1.00 20.09 459 ASN D C 1
ATOM 14779 O O . ASN D 1 462 ? 5.109 -17.168 52.407 1.00 18.99 459 ASN D O 1
ATOM 14784 N N . ARG D 1 463 ? 3.655 -18.517 51.339 1.00 19.02 460 ARG D N 1
ATOM 14785 C CA . ARG D 1 463 ? 3.401 -19.345 52.515 1.00 16.70 460 ARG D CA 1
ATOM 14786 C C . ARG D 1 463 ? 4.031 -20.726 52.372 1.00 23.39 460 ARG D C 1
ATOM 14787 O O . ARG D 1 463 ? 3.636 -21.670 53.054 1.00 23.55 460 ARG D O 1
ATOM 14795 N N . SER D 1 464 ? 5.011 -20.836 51.481 1.00 19.51 461 SER D N 1
ATOM 14796 C CA . SER D 1 464 ? 5.626 -22.120 51.163 1.00 21.62 461 SER D CA 1
ATOM 14797 C C . SER D 1 464 ? 6.724 -22.527 52.139 1.00 23.71 461 SER D C 1
ATOM 14798 O O . SER D 1 464 ? 7.041 -23.708 52.266 1.00 23.09 461 SER D O 1
ATOM 14801 N N . GLY D 1 465 ? 7.312 -21.549 52.816 1.00 22.01 462 GLY D N 1
ATOM 14802 C CA . GLY D 1 465 ? 8.419 -21.819 53.714 1.00 21.94 462 GLY D CA 1
ATOM 14803 C C . GLY D 1 465 ? 9.745 -21.828 52.977 1.00 24.05 462 GLY D C 1
ATOM 14804 O O . GLY D 1 465 ? 10.804 -21.932 53.591 1.00 23.01 462 GLY D O 1
ATOM 14805 N N . GLU D 1 466 ? 9.681 -21.718 51.653 1.00 20.65 463 GLU D N 1
ATOM 14806 C CA . GLU D 1 466 ? 10.882 -21.658 50.827 1.00 20.67 463 GLU D CA 1
ATOM 14807 C C . GLU D 1 466 ? 11.256 -20.203 50.565 1.00 20.96 463 GLU D C 1
ATOM 14808 O O . GLU D 1 466 ? 10.478 -19.455 49.975 1.00 23.71 463 GLU D O 1
ATOM 14814 N N . PRO D 1 467 ? 12.442 -19.801 51.009 1.00 19.86 464 PRO D N 1
ATOM 14815 C CA . PRO D 1 467 ? 12.853 -18.395 50.894 1.00 17.95 464 PRO D CA 1
ATOM 14816 C C . PRO D 1 467 ? 13.209 -18.044 49.452 1.00 20.32 464 PRO D C 1
ATOM 14817 O O . PRO D 1 467 ? 13.508 -18.941 48.663 1.00 21.10 464 PRO D O 1
ATOM 14821 N N . TRP D 1 468 ? 13.179 -16.757 49.137 1.00 18.73 465 TRP D N 1
ATOM 14822 C CA . TRP D 1 468 ? 13.465 -16.274 47.787 1.00 18.33 465 TRP D CA 1
ATOM 14823 C C . TRP D 1 468 ? 14.760 -16.863 47.253 1.00 17.58 465 TRP D C 1
ATOM 14824 O O . TRP D 1 468 ? 14.817 -17.308 46.103 1.00 19.39 465 TRP D O 1
ATOM 14835 N N . HIS D 1 469 ? 15.800 -16.903 48.084 1.00 18.76 466 HIS D N 1
ATOM 14836 C CA . HIS D 1 469 ? 17.102 -17.300 47.586 1.00 19.58 466 HIS D CA 1
ATOM 14837 C C . HIS D 1 469 ? 17.127 -18.767 47.209 1.00 22.27 466 HIS D C 1
ATOM 14838 O O . HIS D 1 469 ? 17.900 -19.166 46.354 1.00 22.38 466 HIS D O 1
ATOM 14845 N N . HIS D 1 470 ? 16.260 -19.573 47.799 1.00 18.72 467 HIS D N 1
ATOM 14846 C CA . HIS D 1 470 ? 16.208 -20.967 47.389 1.00 16.41 467 HIS D CA 1
ATOM 14847 C C . HIS D 1 470 ? 15.386 -21.133 46.109 1.00 16.71 467 HIS D C 1
ATOM 14848 O O . HIS D 1 470 ? 15.721 -21.941 45.255 1.00 18.81 467 HIS D O 1
ATOM 14855 N N . LEU D 1 471 ? 14.324 -20.344 45.959 1.00 17.86 468 LEU D N 1
ATOM 14856 C CA . LEU D 1 471 ? 13.517 -20.390 44.732 1.00 15.02 468 LEU D CA 1
ATOM 14857 C C . LEU D 1 471 ? 14.337 -19.987 43.515 1.00 16.71 468 LEU D C 1
ATOM 14858 O O . LEU D 1 471 ? 14.149 -20.543 42.435 1.00 17.41 468 LEU D O 1
ATOM 14863 N N . TYR D 1 472 ? 15.251 -19.035 43.688 1.00 17.55 469 TYR D N 1
ATOM 14864 C CA . TYR D 1 472 ? 16.064 -18.538 42.559 1.00 14.44 469 TYR D CA 1
ATOM 14865 C C . TYR D 1 472 ? 17.358 -19.323 42.340 1.00 16.19 469 TYR D C 1
ATOM 14866 O O . TYR D 1 472 ? 17.789 -19.512 41.192 1.00 20.14 469 TYR D O 1
ATOM 14875 N N . TYR D 1 473 ? 17.983 -19.751 43.436 1.00 16.66 470 TYR D N 1
ATOM 14876 C CA . TYR D 1 473 ? 19.334 -20.293 43.346 1.00 16.48 470 TYR D CA 1
ATOM 14877 C C . TYR D 1 473 ? 19.456 -21.721 43.871 1.00 20.26 470 TYR D C 1
ATOM 14878 O O . TYR D 1 473 ? 20.500 -22.334 43.712 1.00 20.95 470 TYR D O 1
ATOM 14887 N N . LYS D 1 474 ? 18.399 -22.227 44.506 1.00 19.47 471 LYS D N 1
ATOM 14888 C CA . LYS D 1 474 ? 18.398 -23.564 45.117 1.00 18.57 471 LYS D CA 1
ATOM 14889 C C . LYS D 1 474 ? 19.687 -23.786 45.908 1.00 23.52 471 LYS D C 1
ATOM 14890 O O . LYS D 1 474 ? 20.063 -22.921 46.682 1.00 23.10 471 LYS D O 1
ATOM 14896 N N . ASP D 1 475 ? 20.373 -24.910 45.696 1.00 21.08 472 ASP D N 1
ATOM 14897 C CA . ASP D 1 475 ? 21.560 -25.220 46.500 1.00 25.38 472 ASP D CA 1
ATOM 14898 C C . ASP D 1 475 ? 22.811 -24.463 46.103 1.00 27.68 472 ASP D C 1
ATOM 14899 O O . ASP D 1 475 ? 23.879 -24.679 46.687 1.00 29.29 472 ASP D O 1
ATOM 14904 N N . ASN D 1 476 ? 22.699 -23.565 45.125 1.00 20.39 473 ASN D N 1
ATOM 14905 C CA . ASN D 1 476 ? 23.862 -22.775 44.740 1.00 22.92 473 ASN D CA 1
ATOM 14906 C C . ASN D 1 476 ? 24.038 -21.542 45.610 1.00 25.29 473 ASN D C 1
ATOM 14907 O O . ASN D 1 476 ? 25.043 -20.839 45.507 1.00 22.91 473 ASN D O 1
ATOM 14912 N N . TYR D 1 477 ? 23.069 -21.263 46.474 1.00 23.32 474 TYR D N 1
ATOM 14913 C CA . TYR D 1 477 ? 23.140 -20.030 47.244 1.00 20.59 474 TYR D CA 1
ATOM 14914 C C . TYR D 1 477 ? 24.352 -19.972 48.172 1.00 22.66 474 TYR D C 1
ATOM 14915 O O . TYR D 1 477 ? 24.986 -18.930 48.306 1.00 23.64 474 TYR D O 1
ATOM 14924 N N . ALA D 1 478 ? 24.689 -21.093 48.808 1.00 25.44 475 ALA D N 1
ATOM 14925 C CA . ALA D 1 478 ? 25.830 -21.088 49.723 1.00 30.98 475 ALA D CA 1
ATOM 14926 C C . ALA D 1 478 ? 27.109 -20.631 49.009 1.00 28.39 475 ALA D C 1
ATOM 14927 O O . ALA D 1 478 ? 27.862 -19.804 49.534 1.00 26.55 475 ALA D O 1
ATOM 14929 N N . ARG D 1 479 ? 27.355 -21.169 47.817 1.00 22.03 476 ARG D N 1
ATOM 14930 C CA . ARG D 1 479 ? 28.572 -20.837 47.088 1.00 24.56 476 ARG D CA 1
ATOM 14931 C C . ARG D 1 479 ? 28.521 -19.373 46.630 1.00 24.14 476 ARG D C 1
ATOM 14932 O O . ARG D 1 479 ? 29.542 -18.680 46.596 1.00 24.81 476 ARG D O 1
ATOM 14940 N N . LEU D 1 480 ? 27.327 -18.886 46.297 1.00 21.14 477 LEU D N 1
ATOM 14941 C CA . LEU D 1 480 ? 27.186 -17.481 45.924 1.00 19.96 477 LEU D CA 1
ATOM 14942 C C . LEU D 1 480 ? 27.515 -16.567 47.102 1.00 25.72 477 LEU D C 1
ATOM 14943 O O . LEU D 1 480 ? 28.201 -15.551 46.934 1.00 25.88 477 LEU D O 1
ATOM 14948 N N . ARG D 1 481 ? 27.042 -16.927 48.295 1.00 24.63 478 ARG D N 1
ATOM 14949 C CA . ARG D 1 481 ? 27.337 -16.132 49.483 1.00 25.45 478 ARG D CA 1
ATOM 14950 C C . ARG D 1 481 ? 28.838 -16.080 49.754 1.00 24.92 478 ARG D C 1
ATOM 14951 O O . ARG D 1 481 ? 29.368 -15.025 50.124 1.00 24.22 478 ARG D O 1
ATOM 14959 N N . SER D 1 482 ? 29.524 -17.200 49.550 1.00 24.55 479 SER D N 1
ATOM 14960 C CA . SER D 1 482 ? 30.975 -17.227 49.750 1.00 30.38 479 SER D CA 1
ATOM 14961 C C . SER D 1 482 ? 31.672 -16.301 48.773 1.00 31.38 479 SER D C 1
ATOM 14962 O O . SER D 1 482 ? 32.601 -15.581 49.139 1.00 29.81 479 SER D O 1
ATOM 14965 N N . ALA D 1 483 ? 31.214 -16.308 47.522 1.00 29.00 480 ALA D N 1
ATOM 14966 C CA . ALA D 1 483 ? 31.817 -15.459 46.506 1.00 25.01 480 ALA D CA 1
ATOM 14967 C C . ALA D 1 483 ? 31.571 -13.991 46.852 1.00 31.54 480 ALA D C 1
ATOM 14968 O O . ALA D 1 483 ? 32.432 -13.119 46.637 1.00 29.98 480 ALA D O 1
ATOM 14970 N N . LYS D 1 484 ? 30.385 -13.717 47.388 1.00 25.30 481 LYS D N 1
ATOM 14971 C CA . LYS D 1 484 ? 30.018 -12.366 47.795 1.00 30.51 481 LYS D CA 1
ATOM 14972 C C . LYS D 1 484 ? 30.933 -11.883 48.928 1.00 33.43 481 LYS D C 1
ATOM 14973 O O . LYS D 1 484 ? 31.460 -10.769 48.872 1.00 31.51 481 LYS D O 1
ATOM 14979 N N . ARG D 1 485 ? 31.127 -12.721 49.947 1.00 32.90 482 ARG D N 1
ATOM 14980 C CA . ARG D 1 485 ? 32.020 -12.372 51.052 1.00 31.05 482 ARG D CA 1
ATOM 14981 C C . ARG D 1 485 ? 33.434 -12.097 50.553 1.00 35.16 482 ARG D C 1
ATOM 14982 O O . ARG D 1 485 ? 34.088 -11.162 51.006 1.00 36.62 482 ARG D O 1
ATOM 14990 N N . ALA D 1 486 ? 33.899 -12.914 49.616 1.00 30.79 483 ALA D N 1
ATOM 14991 C CA . ALA D 1 486 ? 35.251 -12.793 49.097 1.00 31.32 483 ALA D CA 1
ATOM 14992 C C . ALA D 1 486 ? 35.451 -11.543 48.241 1.00 33.91 483 ALA D C 1
ATOM 14993 O O . ALA D 1 486 ? 36.498 -10.903 48.306 1.00 36.57 483 ALA D O 1
ATOM 14995 N N . TRP D 1 487 ? 34.447 -11.184 47.443 1.00 25.94 484 TRP D N 1
ATOM 14996 C CA . TRP D 1 487 ? 34.655 -10.199 46.387 1.00 27.34 484 TRP D CA 1
ATOM 14997 C C . TRP D 1 487 ? 33.971 -8.860 46.612 1.00 25.17 484 TRP D C 1
ATOM 14998 O O . TRP D 1 487 ? 34.376 -7.850 46.030 1.00 29.41 484 TRP D O 1
ATOM 15009 N N . ASP D 1 488 ? 32.945 -8.840 47.456 1.00 25.36 485 ASP D N 1
ATOM 15010 C CA . ASP D 1 488 ? 32.314 -7.587 47.839 1.00 28.25 485 ASP D CA 1
ATOM 15011 C C . ASP D 1 488 ? 32.126 -7.559 49.355 1.00 27.95 485 ASP D C 1
ATOM 15012 O O . ASP D 1 488 ? 31.000 -7.487 49.851 1.00 31.34 485 ASP D O 1
ATOM 15017 N N . PRO D 1 489 ? 33.242 -7.632 50.110 1.00 31.86 486 PRO D N 1
ATOM 15018 C CA . PRO D 1 489 ? 33.171 -7.776 51.575 1.00 27.60 486 PRO D CA 1
ATOM 15019 C C . PRO D 1 489 ? 32.484 -6.611 52.285 1.00 32.68 486 PRO D C 1
ATOM 15020 O O . PRO D 1 489 ? 31.934 -6.806 53.372 1.00 34.61 486 PRO D O 1
ATOM 15024 N N . LEU D 1 490 ? 32.508 -5.421 51.687 1.00 28.43 487 LEU D N 1
ATOM 15025 C CA . LEU D 1 490 ? 31.845 -4.274 52.279 1.00 32.31 487 LEU D CA 1
ATOM 15026 C C . LEU D 1 490 ? 30.366 -4.149 51.892 1.00 32.60 487 LEU D C 1
ATOM 15027 O O . LEU D 1 490 ? 29.685 -3.211 52.319 1.00 35.62 487 LEU D O 1
ATOM 15032 N N . ASN D 1 491 ? 29.869 -5.086 51.090 1.00 31.03 488 ASN D N 1
ATOM 15033 C CA . ASN D 1 491 ? 28.490 -5.005 50.598 1.00 24.08 488 ASN D CA 1
ATOM 15034 C C . ASN D 1 491 ? 28.257 -3.676 49.897 1.00 26.54 488 ASN D C 1
ATOM 15035 O O . ASN D 1 491 ? 27.232 -3.012 50.099 1.00 32.39 488 ASN D O 1
ATOM 15040 N N . THR D 1 492 ? 29.216 -3.287 49.067 1.00 28.89 489 THR D N 1
ATOM 15041 C CA . THR D 1 492 ? 29.093 -2.079 48.277 1.00 25.75 489 THR D CA 1
ATOM 15042 C C . THR D 1 492 ? 27.921 -2.186 47.305 1.00 27.93 489 THR D C 1
ATOM 15043 O O . THR D 1 492 ? 27.242 -1.203 47.031 1.00 27.91 489 THR D O 1
ATOM 15047 N N . PHE D 1 493 ? 27.700 -3.385 46.782 1.00 26.03 490 PHE D N 1
ATOM 15048 C CA . PHE D 1 493 ? 26.672 -3.590 45.764 1.00 25.61 490 PHE D CA 1
ATOM 15049 C C . PHE D 1 493 ? 25.525 -4.378 46.369 1.00 25.79 490 PHE D C 1
ATOM 15050 O O . PHE D 1 493 ? 25.684 -5.534 46.726 1.00 26.72 490 PHE D O 1
ATOM 15058 N N . HIS D 1 494 ? 24.380 -3.732 46.528 1.00 25.34 491 HIS D N 1
ATOM 15059 C CA . HIS D 1 494 ? 23.281 -4.348 47.245 1.00 19.81 491 HIS D CA 1
ATOM 15060 C C . HIS D 1 494 ? 21.976 -3.738 46.771 1.00 22.31 491 HIS D C 1
ATOM 15061 O O . HIS D 1 494 ? 21.960 -2.635 46.231 1.00 25.10 491 HIS D O 1
ATOM 15068 N N . HIS D 1 495 ? 20.896 -4.483 46.962 1.00 19.16 492 HIS D N 1
ATOM 15069 C CA . HIS D 1 495 ? 19.559 -4.036 46.606 1.00 19.95 492 HIS D CA 1
ATOM 15070 C C . HIS D 1 495 ? 18.577 -4.922 47.365 1.00 21.90 492 HIS D C 1
ATOM 15071 O O . HIS D 1 495 ? 18.993 -5.708 48.214 1.00 21.46 492 HIS D O 1
ATOM 15078 N N . SER D 1 496 ? 17.282 -4.798 47.094 1.00 19.32 493 SER D N 1
ATOM 15079 C CA . SER D 1 496 ? 16.293 -5.525 47.897 1.00 19.11 493 SER D CA 1
ATOM 15080 C C . SER D 1 496 ? 16.406 -7.047 47.832 1.00 25.28 493 SER D C 1
ATOM 15081 O O . SER D 1 496 ? 15.875 -7.735 48.690 1.00 24.56 493 SER D O 1
ATOM 15084 N N . MET D 1 497 ? 17.070 -7.583 46.815 1.00 18.52 494 MET D N 1
ATOM 15085 C CA . MET D 1 497 ? 17.158 -9.036 46.644 1.00 20.16 494 MET D CA 1
ATOM 15086 C C . MET D 1 497 ? 18.584 -9.412 46.290 1.00 19.88 494 MET D C 1
ATOM 15087 O O . MET D 1 497 ? 18.835 -10.273 45.448 1.00 20.18 494 MET D O 1
ATOM 15092 N N . SER D 1 498 ? 19.531 -8.760 46.946 1.00 20.16 495 SER D N 1
ATOM 15093 C CA . SER D 1 498 ? 20.932 -9.058 46.679 1.00 20.69 495 SER D CA 1
ATOM 15094 C C . SER D 1 498 ? 21.415 -10.191 47.568 1.00 19.84 495 SER D C 1
ATOM 15095 O O . SER D 1 498 ? 20.901 -10.409 48.676 1.00 22.75 495 SER D O 1
ATOM 15098 N N . ILE D 1 499 ? 22.400 -10.907 47.053 1.00 20.21 496 ILE D N 1
ATOM 15099 C CA . ILE D 1 499 ? 22.991 -12.041 47.747 1.00 22.21 496 ILE D CA 1
ATOM 15100 C C . ILE D 1 499 ? 23.552 -11.569 49.093 1.00 26.62 496 ILE D C 1
ATOM 15101 O O . ILE D 1 499 ? 24.271 -10.573 49.161 1.00 27.97 496 ILE D O 1
ATOM 15106 N N . GLY D 1 500 ? 23.207 -12.272 50.166 1.00 26.06 497 GLY D N 1
ATOM 15107 C CA . GLY D 1 500 ? 23.633 -11.860 51.495 1.00 25.91 497 GLY D CA 1
ATOM 15108 C C . GLY D 1 500 ? 25.066 -12.248 51.830 1.00 33.08 497 GLY D C 1
ATOM 15109 O O . GLY D 1 500 ? 25.554 -13.294 51.406 1.00 40.07 497 GLY D O 1
ATOM 15110 N N . LEU D 1 501 ? 25.758 -11.394 52.576 1.00 43.82 498 LEU D N 1
ATOM 15111 C CA . LEU D 1 501 ? 27.062 -11.772 53.119 1.00 61.33 498 LEU D CA 1
ATOM 15112 C C . LEU D 1 501 ? 26.890 -13.003 54.019 1.00 76.77 498 LEU D C 1
ATOM 15113 O O . LEU D 1 501 ? 25.858 -13.159 54.681 1.00 78.80 498 LEU D O 1
#

CATH classification: 3.30.465.10 (+1 more: 3.40.462.20)

Foldseek 3Di:
DKDKAAPVHPCVVVVQAFLANVEGAHARIEIEDQAPVSVQVVQLVQLVVPFFEFEAALRPFLDHQHRPPHGNYYYYYLNLADKAFDPVQAFIKGFQNHWQQRVQCCCCVPPLFDAQAAQERSHTNQFQQQQWGGYFLCLAAATNLQFWFKWFFWFADPVRRTDTDIAGCPDDDLSVLVSQNSNRVGHLFFGGTGMITTAGDPVQFDPDRRGHHFFFKKFKKKKKWFVVQDDLVLLLQLQQLLQVVLLPPFAAPGLCSQKKKKWWAFQCVLRIIMIMMMGRCVSPVVCPSVVCSVCVSCVPGPIDIDMDTGMGGRSVRSNVSHHYADDPSGQKHKAKWKWFFLGRQDSVLSSLLVVLSHDPAPTSPWTKMKMFDHHNNLPDALSSHQFRDRRTTIMIMGMGIDHDPVCPCVGVVSSLVSQQVSCVVQQSFQDDDDRIHAGGVSNPHLLQVDSVRGVNPQGNCCRHRNPSLVSSLVSSCRGHVVRSRDGSDYRHD/DKDKAAPVHPCVVVVQAFLARVEGAHARIEIEDQAPVSVQVVQLVQLVVPWFEFEAALRPFLDHQHRPPHGNYYYYYLNLADWAAPPDHAFIKGFQNHWQQRVQCCCCVPPLFDAQAAQERSHTNQFQQQQWGGYFLCLQAATNLQFWFKWFFWFADPVRRTDTDIAGCPDDDLSVLLSQNSNRVGHLFFGGTGMITGAHDQVQFDPDRRGHHFFFKKFKKKKKWFVVQDDLVLLLQLQQLLQVVLLPQFAAPGLCSQKKKKWWAFQCVLRIIMIMMMGRCVSPVVCPSVVCSVCVSRVVHRIDIDMDTGMGGRVVRSNVSHHYADDPSGQKHKAKWKWFFLGRQDSVLSSLLVVLSHDPAPTSPWTKMKMFDHHNNQPDAQQSHQFRDRRTTIMMMGMGIHHDPVCPVVRVVSSLSSQQVSCVVQQSFQDDDDRIHAGGVSNPHLCQCPNVRGVNPQHNCCRHRNPSLVSSLVSSCRGHVVRSRDGSDYRHD/DKDKAAPVHPCVVVVQAFQANVEGAHARIEIEDQAVVSVQVVQLVQLVVVFFEFEAALRLFLDHQHRPPHGNYYYYYLNLADWAFDPVNAAIKGFQNHWQQRVQCCCCVPPLFDAQAAQERSHTNQFQQQAWGGYFLCLAAATNLQFWFKWFFWFADPVRHTDTDIAGCPDDDLSVLVSQNSNRVGPLFFGGTGMITGAHDPVQFDPDRRGHHFFFKKFKKKKKWFVVQDDLVLLLQLQQLLQVVLLVPFAAPDLCSQKKKKWWAFQCVLRIIMIMMMGRCVSPVVCPSVVCSVCVSCVPPRTDIDMDTGMGGRVVRSNVSHHYADDPSGQKHKAKWKWFFLGRQDSVLSSLLVVLSHDPAPTSPWTKMKMFHHHVNLPDALQSHQFRDRRTTIMMMGMGIDHDPVCPCVVVVSSLSSQQVSCVVQQSFQDDDDRIHAGGVSNPHLCQCPNVRGVNPQHNCCRHRNPSLVSSLVSSCRGHVVRSRDGSDYRHD/DKDKAAPVHPCQVVVQAFLARVEGAHARIEIEDQAPVSVQVVQLVQLVVVFFEFEAALRLFLDHQHCPPHGNYYYYYLNLADKDADPPDFWIKGFQNHWQQRVQCCCCVPPLFDAQAAQERSHTNQFQQQQWGGYFLCLQAATNLQFWFKWFFWFADPVRHTDTDIAGCPDDDLSVLVSQNSNRVGPLFFGGTGMIITAHDPVQFDPDRRGHHFFFKKFKKKKKWFCVQDDLVLLLQLQQLLQVVLLVQFAAPGLCSQKKKKWWAFQCVLRIIMIMMMGRCVSPVVCPSVVCSVCVSCPPGRIDIDMDTGMGGRSVRSNVSHHYADDPSGQKHKAKWKWFFLGRQDSVLSSLLVVLSHDPAPTSPWTKMKMFDHHNNLPDALQSHQFRDRRTTIMIMGMGIDHDPVCPCVGVVSSLSSQQVSCVVQQSFQDDDDRIHAGGVSNPHLLQCPNVRGVNPDHNCCRHRNVSLVSSLVSSCRGHVVRSRDGSDYRHD

Solvent-accessible surface area: 67321 Å² total; per-residue (Å²): 138,59,44,66,0,24,123,168,33,72,30,11,52,12,17,8,53,21,44,9,31,54,36,77,5,82,1,89,52,0,30,1,0,37,60,31,106,31,0,30,64,17,0,52,127,0,10,90,96,51,47,31,2,11,34,14,19,29,10,70,36,14,26,32,24,20,13,59,61,134,7,26,3,0,0,4,4,21,47,10,75,77,20,17,96,7,106,71,67,44,2,0,74,0,5,0,3,0,35,1,34,68,0,14,36,9,1,6,62,90,40,15,3,2,5,0,4,13,40,45,10,18,28,3,0,12,33,18,0,3,1,0,0,24,2,25,20,2,2,45,18,1,3,0,3,18,0,10,24,1,0,27,0,0,0,0,40,73,82,119,56,9,77,63,25,42,0,89,55,115,45,122,55,92,63,10,51,0,24,13,0,5,4,2,0,6,32,33,2,4,8,1,14,1,1,0,19,1,82,13,44,169,111,30,36,59,155,88,16,21,2,4,137,1,10,23,111,2,18,1,47,10,5,30,6,34,10,106,85,16,92,82,101,16,2,13,19,9,0,68,73,0,0,59,15,0,80,142,47,7,117,39,61,26,82,30,11,9,1,14,0,9,0,42,0,18,3,49,51,37,34,46,3,38,0,22,0,11,0,14,11,65,81,14,94,134,5,94,17,8,59,142,2,23,60,46,0,22,56,85,33,60,8,94,21,101,84,75,24,36,82,20,5,6,6,5,0,15,38,1,17,16,70,8,23,13,17,84,65,8,11,13,39,20,9,18,8,1,0,1,2,83,31,16,9,38,57,124,33,0,34,19,0,23,127,26,0,75,39,159,16,73,0,146,41,1,40,0,34,0,8,2,3,0,0,14,0,31,124,87,26,81,74,73,0,0,7,5,2,12,68,0,15,0,1,0,6,0,47,0,17,17,68,84,61,96,70,27,125,88,5,20,39,20,1,57,31,0,3,32,65,3,6,47,82,58,8,1,2,0,28,23,55,33,134,11,3,0,2,13,17,41,64,5,8,33,22,9,78,58,110,63,72,17,147,36,76,24,58,32,54,52,0,5,2,50,128,10,22,73,93,0,89,50,1,0,119,57,25,0,46,80,55,23,8,58,19,57,2,17,2,27,69,137,63,51,63,0,24,133,165,33,82,36,15,58,14,19,8,59,18,40,8,29,55,35,62,4,88,1,44,53,0,30,2,0,35,61,32,106,30,0,30,62,16,0,50,118,0,9,89,99,50,60,29,3,11,34,16,19,28,9,69,36,14,27,33,24,18,13,60,61,157,8,31,3,0,0,3,3,23,54,11,77,76,20,18,90,3,97,90,59,46,0,1,76,0,5,0,3,0,36,0,34,71,0,13,36,8,1,6,69,96,36,16,3,2,5,0,4,14,41,47,10,18,27,3,0,13,34,17,0,3,1,1,0,24,3,23,19,2,2,46,18,0,3,0,3,19,0,11,27,1,0,26,0,0,0,0,36,141,76,117,61,9,80,61,24,44,0,95,56,114,44,118,53,86,65,10,46,0,23,12,0,6,5,2,0,6,32,32,3,3,8,0,14,1,2,1,24,0,92,14,44,169,111,28,38,58,156,86,11,22,2,3,134,2,10,16,111,2,18,2,46,8,4,29,5,30,9,107,102,16,84,83,99,16,1,12,20,7,0,70,66,0,0,60,13,0,78,142,46,5,117,40,60,26,82,27,12,9,1,11,0,8,0,43,0,18,2,49,49,37,34,46,3,39,0,24,0,9,0,15,11,64,82,14,92,136,5,99,16,8,59,142,1,22,49,46,0,21,135,60,37,64,8,95,19,106,82,76,21,36,81,13,3,6,8,5,0,15,36,2,15,15,73,8,24,12,15,77,66,7,9,14,38,20,9,18,8,2,0,1,2,85,32,16,9,45,67,71,34,0,34,19,0,23,127,27,0,73,37,160,17,71,0,143,42,1,41,0,33,0,8,2,2,0,0,15,0,29,122,83,26,80,74,74,0,0,7,5,2,12,69,0,14,0,1,0,5,0,46,0,16,19,61,85,60,95,69,26,128,86,5,20,39,20,1,58,31,0,3,31,64,3,6,62,81,58,15,5,1,0,29,24,54,35,135,11,4,0,2,12,17,42,63,4,8,28,17,4,47,68,9,24,70,0,128,26,10,23,29,32,52,54,0,5,2,49,126,10,23,72,94,0,95,50,0,0,113,49,22,0,39,80,57,24,8,59,19,53,2,19,2,28,75,143,61,50,67,1,24,132,164,31,68,33,21,40,14,17,8,54,20,41,9,30,53,37,65,5,89,0,38,50,0,30,2,0,36,61,31,106,30,0,31,61,17,0,52,125,0,2,95,102,62,59,29,2,11,34,15,20,29,9,68,36,14,24,32,26,19,13,60,61,156,8,30,5,0,0,3,4,21,49,11,76,74,20,17,92,5,108,80,66,36,2,0,74,0,5,0,3,0,35,0,32,70,0,14,36,9,1,8,70,101,39,18,2,2,6,0,4,13,41,45,11,18,27,3,0,12,34,18,0,3,1,0,0,24,2,23,20,2,3,44,18,1,2,0,2,18,0,11,30,1,0,27,0,0,0,0,39,73,81,112,57,9,89,63,20,43,0,98,56,114,45,119,54,93,64,9,50,0,22,13,0,6,4,2,0,6,32,35,2,4,8,0,14,1,1,0,22,1,78,13,43,168,111,28,37,57,153,91,16,18,2,3,141,1,10,27,107,3,18,2,46,9,5,29,6,34,10,106,87,16,91,81,102,12,1,13,19,7,0,66,65,0,0,60,13,0,78,145,47,7,115,39,60,28,82,28,10,8,1,11,0,9,0,42,0,18,2,49,51,36,34,46,3,39,0,23,0,9,0,15,10,64,84,14,94,139,5,96,16,7,59,142,1,23,62,46,0,23,119,80,35,58,8,94,20,101,83,73,19,35,82,15,10,6,8,5,0,16,38,2,15,17,73,7,22,12,15,76,66,6,10,12,40,20,8,18,8,2,0,1,2,84,32,17,8,37,56,126,35,0,33,21,0,23,127,26,0,75,37,160,16,70,0,146,42,1,39,0,34,0,9,2,3,0,0,15,0,30,124,85,25,80,74,74,0,0,8,5,2,11,67,0,13,0,1,0,6,0,47,0,16,15,65,63,57,154,70,25,128,88,5,19,39,20,1,57,31,0,4,31,65,3,6,64,82,59,14,4,1,0,27,24,56,34,134,10,3,0,2,14,17,41,64,4,9,29,14,9,71,69,115,66,68,17,193,36,77,23,58,33,53,53,0,5,2,50,128,10,21,70,95,0,88,52,1,0,115,55,21,0,45,64,56,19,8,58,20,53,2,19,2,27,69,143,59,49,66,0,24,154,108,33,72,31,14,53,13,16,7,54,19,42,10,35,55,38,65,5,92,1,101,55,0,29,2,0,37,60,33,105,30,0,29,61,16,0,52,115,0,10,89,99,51,51,30,2,11,33,16,19,28,10,68,38,16,26,33,23,19,13,60,60,96,15,45,4,0,0,3,4,24,47,10,75,76,21,18,94,8,110,75,64,52,1,0,74,0,5,0,3,0,36,0,33,67,0,13,34,8,1,6,67,87,38,14,3,2,5,0,5,14,41,45,10,19,27,3,0,12,33,18,0,2,1,0,0,25,2,26,20,2,3,47,18,0,3,0,2,18,0,11,26,1,0,26,0,0,0,0,39,73,82,119,56,10,91,62,20,44,0,90,56,115,45,121,55,94,63,10,50,0,23,13,0,7,4,2,0,7,32,33,2,4,9,0,14,1,1,1,24,0,78,12,41,170,110,28,37,60,149,86,13,15,2,4,135,1,10,24,111,2,19,2,47,10,5,30,6,34,10,107,82,17,91,83,103,15,1,13,19,9,0,69,64,0,0,59,14,0,78,143,48,7,117,39,62,27,83,30,10,8,1,14,0,8,0,44,0,17,2,48,51,37,34,47,4,38,0,23,0,10,0,14,10,65,83,17,95,155,5,98,16,7,60,122,2,23,62,39,0,22,109,85,35,60,8,94,21,102,84,76,23,34,82,20,5,5,8,5,0,15,36,2,16,16,73,8,26,13,17,85,65,8,12,12,39,21,9,19,8,2,0,1,2,84,31,17,8,38,56,126,34,0,34,20,0,23,126,26,0,75,38,162,17,70,0,145,40,1,40,0,33,0,8,2,2,0,0,14,0,31,122,86,25,81,74,73,0,0,7,6,2,11,66,0,15,0,2,0,5,0,46,0,16,17,70,86,60,96,71,26,130,85,4,20,39,20,1,59,31,0,3,32,65,3,6,62,81,59,14,5,2,0,31,23,53,34,135,11,4,0,2,13,18,41,65,4,9,28,16,4,49,69,9,24,75,0,127,26,10,22,28,32,53,53,0,5,1,50,127,9,22,71,93,0,90,49,1,0,116,58,22,0,44,77,55,23,8,59,19,55,2,18,1,26,69

Radius of gyration: 45.96 Å; Cα contacts (8 Å, |Δi|>4): 4865; chains: 4; bounding box: 74×68×144 Å

B-factor: mean 27.18, std 13.34, range [8.07, 117.55]